Protein AF-0000000086931575 (afdb_homodimer)

Radius of gyration: 35.89 Å; Cα contacts (8 Å, |Δi|>4): 2931; chains: 2; bounding box: 101×107×87 Å

Foldseek 3Di:
DAVDDQVVVLVVCLVVCCPPVVVVVVSVCRCQQAFPQLVVLLVLLLVVVQCCQPPVLVLLVLLLVLLLCQLQVFLQQKFFDDDPNHTAAIATSSLVSLVLSLQLLLLSQQLVPQFREHETQHQFLPVVSVCVVPVPDPVLVVGQVVSVVSVGGYDNDATNHRLCQSVLSNLVSLLSSLVSLLVVLVVVQVCVVLVQKDFDDDPLAQQFPVDRVDHHLFLSLLLNLLSLLLCLLSVLLSVPRNDAPRRHFCLNVLSSLQNLSNSVSNSSSSVSVSVSSVGIDGDSVSRVVVQQQPQLNLLVVQLVQCVVVVPPPSVVVSCVQRPPDRHHLVSQLVVLVPDPDDPVSSVVSNPDGSSNRHPCSSVSSNCSVVSSVVSDDPPSDDDDNDPDPPDPDDDPQLVCQVPDSHVCSHVVVVLQVVLCCQQHLVNLLLQLLVLLLLQLQLLCVDVLSPLRHHDDPVVVVVSVCCNVVVDPVLSVQLVVQCVSHVDNSVSSLVSVLVVCCPPPNVVSPSVCRCPLHTPQLRRLLSLLLSCVCSCVPPVLVLLVVLLVLLLCQLQVFLQQKFFDDDPNHTAAIATSSLVSLVLSLQSLVLSVVLVPQFREHENQHQFLPVVVVCVVPVPDPVLVSRQVSSVVSVGGYDNDATNHDLCQSVLVNLVSLLSSLVSLLVVLVVVQVCVVLVQKDFADDPSHQQTPVDRVDHHLNLSSSLNSLSSSLNSLSVSLSVPRNDADRRHDCSNVSSSSCNSSNSSSNSSSSVSVVVSSVGIDGDSVSRVVVQQQCQLNLLVVQLVLCVVVPPPPSVVVSCVQPPPDRDHLVSVLVVLVPDPDPPVSSVVSNPDGSSRRHPCNSVSSNCSVVSSVVD/DAVDDQVVVLVVCLVVCCPPVVVVVVSVCRCQQAFPQLVVLLVLLLVVVQCCQPPVLVLLVLLLVLLLCQLQVFLQQKFFDDDPNHTAAIATSSLVSLVLSLQLLLLSQQLVPQFREHETQHQFLPVVSVCVVPVPDPVLVVGQVVSVVSVGGYDNDATNHRLCQSLLSNLVSLLSSLVSLLVVLVVVQVCVVLVQKDFDDDPLAQQFPVDRVDHHLFLSLLLNLLSLLLCLLSVLLSVPRNDAPRRHDCLNVLSSLQNLSNSVSNSSSSVSVSVSSVGIDGDSVSRVVVQQQPQLNLLVVQLVQCVVVVPPPSPVVSCVQRPPDRHHLVSQLVVLVPDPDDPVSSVVSNPDGSSNRHPCSSVSSNCSVVSSVVSDDPPSDDDDNDPDPPDPDDDPQLVCQVPDSHVCSHVVVVLQVVLCCQQHLVNLLLQLLVLLLLQLQLLCVDVLSPLRHHDDPVVVVVSVCCSVVVDPVLSVQLVVQCVSHVDNSVSSLVSVLVVCCPPPNVVSPSVCRCPLATPQLRNLLSLLLSCVCSCVPPVLVLLVVLLVLLLCQLQVFLQQKFFDDDPNHTAAIATSSLVSLVLSLQLLVLSVVLVPQFREHERQHQFLPVVVVCVVPVPDPVLVSRQVSSVVSVGGYDNDATNHDLCQSVLVNLVSLLSSLVSLLVVLVVVQVCVVLVQKDFADDPSHQQTPVDRVDHHLNLSSSLNSLSSSLNSLSVSLSVPRNDADRRHDCSNVSSSSCNSSNSSSNSSSSVSVVVSSVGIDGDSVSRVVVQQQCQLNLLVVQLVQCVVVPPPPSVVVSCVQPPPDRDHLVSVLVVLVPDPDPPVSSVVSNPDGSSRRHPCNSVSSNCSVVSSVVD

InterPro domains:
  IPR000362 Fumarate lyase family [PR00149] (513-531)
  IPR000362 Fumarate lyase family [PR00149] (559-577)
  IPR000362 Fumarate lyase family [PR00149] (647-674)
  IPR000362 Fumarate lyase family [PR00149] (690-706)
  IPR004769 Adenylosuccinate lyase [TIGR00928] (2-364)
  IPR004769 Adenylosuccinate lyase [TIGR00928] (408-848)
  IPR008948 L-Aspartase-like [SSF48557] (2-372)
  IPR008948 L-Aspartase-like [SSF48557] (403-843)
  IPR013539 Adenylosuccinate lyase PurB, C-terminal [PF08328] (244-358)
  IPR013539 Adenylosuccinate lyase PurB, C-terminal [PF08328] (727-841)
  IPR020557 Fumarate lyase, conserved site [PS00163] (207-216)
  IPR020557 Fumarate lyase, conserved site [PS00163] (690-699)
  IPR022761 Fumarate lyase, N-terminal [PF00206] (3-229)
  IPR022761 Fumarate lyase, N-terminal [PF00206] (411-711)
  IPR024083 Fumarase/histidase, N-terminal [G3DSA:1.10.275.10] (1-30)
  IPR024083 Fumarase/histidase, N-terminal [G3DSA:1.10.275.10] (383-513)
  IPR047136 Adenylosuccinate lyase PurB, bacteria [NF006764] (2-368)
  IPR047136 Adenylosuccinate lyase PurB, bacteria [NF006764] (399-851)
  IPR047136 Adenylosuccinate lyase PurB, bacteria [PTHR43411] (374-857)

Organism: Prunus avium (NCBI:txid42229)

Solvent-accessible surface area (backbone atoms only — not comparable to full-atom values): 85531 Å² total; per-residue (Å²): 121,47,83,41,72,61,60,51,51,50,51,51,49,43,62,66,37,50,82,40,71,77,50,42,77,48,47,56,56,64,71,54,51,42,34,60,41,28,51,49,40,36,51,50,37,50,50,50,53,48,46,42,64,72,50,48,47,57,52,52,51,50,41,39,48,53,32,36,47,51,1,44,76,28,12,82,41,45,28,68,32,34,45,51,54,35,85,36,54,34,31,17,57,1,27,62,33,21,31,53,23,37,54,45,30,42,32,56,32,53,44,70,68,55,66,51,50,27,41,59,31,19,72,55,28,28,31,36,36,45,37,63,55,42,68,90,57,66,55,73,59,53,31,40,54,53,41,40,70,74,73,33,42,63,51,82,61,36,34,30,36,57,57,38,53,48,56,21,52,40,36,50,32,48,44,54,36,46,38,45,49,40,30,51,33,51,42,51,49,51,36,39,44,72,45,37,35,43,72,66,78,58,89,68,56,51,54,38,86,52,43,50,54,40,77,58,61,53,35,33,29,37,16,43,16,26,35,51,57,13,41,28,45,30,51,49,49,31,61,47,43,39,43,43,62,71,36,25,47,52,29,53,66,49,48,58,50,43,51,43,45,19,54,45,26,40,51,52,16,51,53,26,39,46,54,39,58,75,31,55,38,80,29,61,66,56,34,45,52,54,35,75,66,39,46,55,48,50,48,36,42,53,33,42,39,28,35,68,68,66,41,78,61,36,64,64,56,44,24,69,62,28,40,93,48,89,39,46,70,65,56,53,48,53,51,55,67,70,49,92,63,60,69,63,65,46,52,54,59,64,70,58,41,51,68,70,45,21,49,45,16,42,60,55,4,60,44,29,65,60,56,29,51,68,39,47,67,90,70,79,72,83,69,80,75,78,79,72,75,78,72,79,83,65,61,69,63,59,54,48,22,73,67,37,50,42,44,60,60,25,84,40,25,90,71,36,52,83,42,41,71,33,51,33,72,63,17,48,54,49,33,36,50,43,48,42,52,52,47,42,55,50,45,22,68,38,81,88,41,64,76,36,58,68,68,50,70,65,56,49,49,53,57,47,45,52,61,77,60,62,46,72,64,56,51,51,53,27,50,58,44,14,72,54,31,67,32,67,59,59,16,48,50,52,45,50,42,61,68,38,51,79,40,77,75,52,41,74,40,45,60,46,53,63,56,65,40,29,59,40,32,39,46,40,39,20,53,37,49,27,50,52,49,35,42,62,71,52,46,47,58,54,51,52,50,44,34,50,52,33,40,47,50,1,43,76,28,12,80,43,45,26,65,32,35,47,52,54,34,85,37,58,34,30,16,56,1,26,62,32,22,32,52,20,39,53,45,34,44,32,56,51,52,48,70,65,53,64,53,52,28,38,59,31,22,73,53,25,29,31,40,41,45,41,70,60,41,67,87,58,65,55,71,59,50,30,40,52,54,37,38,71,74,74,33,40,59,48,82,66,38,37,27,35,58,58,40,59,52,54,23,51,42,32,51,35,49,38,52,41,41,38,44,48,38,33,49,30,52,36,50,49,50,36,38,46,72,43,38,33,43,72,67,76,59,92,69,58,55,56,37,89,56,41,55,60,44,78,61,63,53,35,29,29,39,16,38,20,26,32,52,54,12,36,30,43,28,51,45,50,37,60,47,47,42,40,63,48,80,36,30,48,51,28,52,62,46,46,59,66,48,57,40,55,24,53,40,28,37,49,42,16,53,52,28,38,50,54,39,58,75,29,56,39,80,26,60,67,54,32,48,49,55,31,73,66,40,44,58,49,52,50,36,39,53,33,36,38,31,30,76,71,63,45,77,62,33,65,60,56,48,26,68,63,33,43,95,43,91,48,41,68,65,57,53,51,53,52,53,67,69,48,96,60,58,68,66,61,43,52,55,57,70,70,56,42,55,67,68,44,22,48,45,16,42,60,53,5,61,46,32,66,57,58,38,64,72,83,121,48,86,41,72,62,60,52,50,50,53,51,50,42,62,67,37,50,80,40,71,78,50,41,76,49,47,56,54,62,72,55,50,40,32,60,40,30,51,49,39,34,51,51,36,51,50,50,51,47,46,42,63,70,52,48,46,56,52,52,52,50,42,39,49,53,32,36,49,52,1,45,77,29,13,82,41,45,30,67,32,34,45,50,53,36,84,35,53,35,30,19,56,1,27,61,32,19,32,52,22,37,55,45,29,42,33,55,34,53,44,69,67,54,65,51,50,26,40,61,32,20,72,53,29,28,32,38,35,43,36,62,55,42,69,90,55,65,56,72,61,52,32,39,53,53,40,39,71,75,74,33,42,63,50,83,61,36,35,29,36,55,57,39,54,50,56,22,52,41,33,50,33,49,44,54,37,45,39,44,48,38,31,51,34,51,44,51,49,50,36,39,44,71,46,37,36,42,73,68,77,59,88,69,56,51,55,39,86,51,42,50,54,41,77,57,61,54,34,31,29,38,16,42,16,26,34,50,54,14,41,28,44,29,51,49,49,31,62,47,44,38,42,43,64,70,36,25,46,52,30,53,65,49,47,57,50,44,52,43,45,19,54,46,27,41,51,52,16,52,51,25,39,46,55,39,59,74,30,56,39,80,29,62,66,57,34,46,53,54,36,74,65,37,45,55,49,50,48,36,42,54,33,42,39,27,34,69,68,66,41,79,61,37,63,61,56,44,24,68,63,27,40,93,48,88,38,46,71,66,57,52,48,52,52,55,69,70,48,92,61,61,68,64,64,46,50,54,59,65,70,56,42,52,67,68,45,22,48,45,17,41,59,54,5,61,43,29,64,60,55,30,51,68,39,46,67,90,70,77,73,84,68,80,74,77,80,73,72,81,73,78,81,65,61,70,64,59,54,48,22,73,66,37,50,42,42,60,60,25,87,40,24,90,71,37,52,82,42,42,71,34,52,33,73,64,17,49,53,49,32,38,51,43,47,42,52,50,48,42,56,49,45,21,70,38,80,88,41,63,78,36,59,68,68,49,73,66,55,50,48,53,57,47,45,50,60,76,59,63,44,72,65,57,49,51,52,29,51,57,43,14,72,55,31,66,32,67,61,58,16,47,51,52,45,49,41,60,68,38,51,79,39,77,76,53,41,75,40,47,60,44,53,64,56,64,41,29,60,40,31,40,47,40,39,21,53,37,49,28,50,52,50,35,42,63,71,53,45,47,60,53,52,52,50,46,34,49,53,33,39,47,51,2,42,76,29,13,80,42,45,28,64,32,36,47,50,53,34,87,36,58,34,32,17,54,1,28,63,32,24,33,50,20,40,54,47,34,44,34,55,51,53,46,70,65,54,63,54,50,27,38,60,30,22,72,54,28,28,31,40,40,46,40,70,62,41,68,88,58,66,56,73,59,51,31,40,51,54,37,38,72,74,76,32,42,61,49,81,66,36,37,28,35,59,58,40,58,51,55,25,52,43,32,50,35,50,39,50,41,41,38,43,48,36,32,51,30,51,36,51,48,50,35,39,46,71,43,39,33,44,73,66,76,59,90,69,59,55,56,36,89,57,41,55,58,43,76,60,62,53,36,31,29,40,16,39,20,26,32,52,55,12,36,30,43,26,54,45,51,36,60,47,47,40,39,63,47,82,36,29,48,53,29,53,62,47,46,60,66,49,55,40,56,25,54,39,29,38,48,43,15,53,51,27,38,50,54,38,59,73,28,56,38,82,27,61,68,55,32,48,49,55,31,72,68,40,45,59,50,52,50,36,38,52,32,35,38,30,29,75,72,62,46,78,61,33,64,61,56,49,26,67,63,34,42,96,43,90,48,43,68,65,59,53,50,52,52,56,68,68,49,96,61,58,68,67,60,43,54,56,56,69,68,55,41,54,66,68,46,22,48,46,17,42,60,53,5,61,47,34,65,59,56,38,65,70,83

Nearest PDB structures (foldseek):
  2ptq-assembly1_A  TM=9.937E-01  e=7.082E-42  Escherichia coli
  3gzh-assembly1_A  TM=9.821E-01  e=1.639E-41  Escherichia coli O157:H7
  2ptr-assembly1_A-2  TM=9.940E-01  e=3.635E-41  Escherichia coli
  4efc-assembly1_A  TM=9.736E-01  e=1.494E-33  Trypanosoma brucei brucei TREU927
  4efc-assembly1_B  TM=9.748E-01  e=2.179E-33  Trypanosoma brucei brucei TREU927

Secondary structure (DSSP, 8-state):
--S-HHHHHHHHHHHHHTTSHHHHTTGGGTTTT--HHHHHHHHHHHHHHHHIIIIIHHHHHHHHHHHHHHHHHTTT-EEEEEETTEEEEEEEHHHHHHHHHHHHHHHHHHHHHS--EE----SSSS-HHHHHH-TTS-HHHHHHHHHHHTTSEEPSS-SSS---HHHHHHHHHHHHHHHHHHHHHHHHHHHHHTTSEEE---TT--S-SS-TT----HHHHHHHHHHHHHHHHHHHHHHHTT--STTB-THHHHHHTTHHHHHHHHHHHHHHHHHHHHTEEE-HHHHHHHHHT-GGGGHHHHHHHHHHTT-S-HHHHHHHHHTTS---HHHHHHHHHTS---HHHHHHHHH--TTT--TTHHHHHHTHHHHHHHH-----------------SS-HHHHHHHT-SSTTTTTTHHHHGGGHHHHSHHHHHHHHHHHHHHHHHHHTT-TT-TTSPPPPHHHHHHHHHHHHT--HHHHHHHHHHHHHHS-HHHHHHHHHHHHHTTSHHHHTTGGGTTTT--HHHHHHHHHHHHHHHHIIIIIHHHHHHHHHHHHHHHHHTTT-EEEEEETTEEEEEEEHHHHHHHHHHHHHHHHHHHHHSPPEE----SSSS-HHHHHH-TTS-HHHHHHHHHHHTT-EE--S-SSS---HHHHHHHHHHHHHHHHHHHHHHHHHHHHHTTSEEE---TT----SS-TT----HHHHHHHHHHHHHHHHHHHHHHHTT--STTB-THHHHHHTTHHHHHHHHHHHHHHHHHHHHTEEE-HHHHHHHHHT-GGGGHHHHHHHHHHTT-SSHHHHHHHHHTTS---HHHHHHHHHHS---HHHHHHHHH--TTT--TTHHHHHHTHHHHHHH-/--S-HHHHHHHHHHHHHTTSHHHHTTGGGTTTT--HHHHHHHHHHHHHHHHIIIIIHHHHHHHHHHHHHHHHHTTT-EEEEEETTEEEEEEEHHHHHHHHHHHHHHHHHHHHHS--EE----SSSS-HHHHHH-TTS-HHHHHHHHHHHTTSEEPSS-SSS---HHHHHHHHHHHHHHHHHHHHHHHHHHHHHTTSEEE---TT--S-SS-TT----HHHHHHHHHHHHHHHHHHHHHHHTT--STTB-THHHHHHTTHHHHHHHHHHHHHHHHHHHHTEEE-HHHHHHHHHT-GGGGHHHHHHHHHHTT-S-HHHHHHHHHTTS---HHHHHHHHHTS---HHHHHHHHH--TTT--TTHHHHHHTHHHHHHHH-----------------SS-HHHHHHHT-SSTTTTTTHHHHGGGHHHHSHHHHHHHHHHHHHHHHHHHTT-TT-TTSPPPPHHHHHHHHHHHHT--HHHHHHHHHHHHHHS-HHHHHHHHHHHHTTTSHHHHTTGGGTTTT--HHHHHHHHHHHHHHHHIIIIIHHHHHHHHHHHHHHHHHTTT-EEEEEETTEEEEEEEHHHHHHHHHHHHHHHHHHHHHSPPEE----SSSS-HHHHHH-TTS-HHHHHHHHHHHTT-EE--S-SSS---HHHHHHHHHHHHHHHHHHHHHHHHHHHHHTTSEEE---TT----SS-TT----HHHHHHHHHHHHHHHHHHHHHHHTT--STTB-THHHHHHTTHHHHHHHHHHHHHHHHHHHHTEEE-HHHHHHHHHT-GGGGHHHHHHHHHHTT-SSHHHHHHHHHTTS---HHHHHHHHHHS---HHHHHHHHH--TTT--TTHHHHHHTHHHHHHH-

Structure (mmCIF, N/CA/C/O backbone):
data_AF-0000000086931575-model_v1
#
loop_
_entity.id
_entity.type
_entity.pdbx_description
1 polymer 'Adenylosuccinate lyase'
#
loop_
_atom_site.group_PDB
_atom_site.id
_atom_site.type_symbol
_atom_site.label_atom_id
_atom_site.label_alt_id
_atom_site.label_comp_id
_atom_site.label_asym_id
_atom_site.label_entity_id
_atom_site.label_seq_id
_atom_site.pdbx_PDB_ins_code
_atom_site.Cartn_x
_atom_site.Cartn_y
_atom_site.Cartn_z
_atom_site.occupancy
_atom_site.B_iso_or_equiv
_atom_site.auth_seq_id
_atom_site.auth_comp_id
_atom_site.auth_asym_id
_atom_site.auth_atom_id
_atom_site.pdbx_PDB_model_num
ATOM 1 N N . MET A 1 1 ? 25.766 -28.453 7.277 1 50.91 1 MET A N 1
ATOM 2 C CA . MET A 1 1 ? 25.875 -29.844 6.855 1 50.91 1 MET A CA 1
ATOM 3 C C . MET A 1 1 ? 24.578 -30.344 6.242 1 50.91 1 MET A C 1
ATOM 5 O O . MET A 1 1 ? 24.562 -30.922 5.164 1 50.91 1 MET A O 1
ATOM 9 N N . THR A 1 2 ? 23.438 -30.031 7.027 1 69.75 2 THR A N 1
ATOM 10 C CA . THR A 1 2 ? 22.156 -30.562 6.586 1 69.75 2 THR A CA 1
ATOM 11 C C . THR A 1 2 ? 21.469 -29.578 5.641 1 69.75 2 THR A C 1
ATOM 13 O O . THR A 1 2 ? 20.625 -29.969 4.824 1 69.75 2 THR A O 1
ATOM 16 N N . ASN A 1 3 ? 21.891 -28.266 5.738 1 68.25 3 ASN A N 1
ATOM 17 C CA . ASN A 1 3 ? 21.172 -27.188 5.059 1 68.25 3 ASN A CA 1
ATOM 18 C C . ASN A 1 3 ? 19.672 -27.234 5.332 1 68.25 3 ASN A C 1
ATOM 20 O O . ASN A 1 3 ? 18.875 -27.047 4.418 1 68.25 3 ASN A O 1
ATOM 24 N N . HIS A 1 4 ? 19.359 -27.688 6.547 1 80.56 4 HIS A N 1
ATOM 25 C CA . HIS A 1 4 ? 17.984 -27.828 7.02 1 80.56 4 HIS A CA 1
ATOM 26 C C . HIS A 1 4 ? 17.891 -27.531 8.508 1 80.56 4 HIS A C 1
ATOM 28 O O . HIS A 1 4 ? 18.328 -28.344 9.336 1 80.56 4 HIS A O 1
ATOM 34 N N . ASP A 1 5 ? 17.234 -26.547 8.875 1 83.62 5 ASP A N 1
ATOM 35 C CA . ASP A 1 5 ? 17.266 -26.016 10.227 1 83.62 5 ASP A CA 1
ATOM 36 C C . ASP A 1 5 ? 16.578 -26.938 11.211 1 83.62 5 ASP A C 1
ATOM 38 O O . ASP A 1 5 ? 17.109 -27.234 12.289 1 83.62 5 ASP A O 1
ATOM 42 N N . VAL A 1 6 ? 15.406 -27.531 10.898 1 86.81 6 VAL A N 1
ATOM 43 C CA . VAL A 1 6 ? 14.641 -28.359 11.82 1 86.81 6 VAL A CA 1
ATOM 44 C C . VAL A 1 6 ? 15.359 -29.703 12.023 1 86.81 6 VAL A C 1
ATOM 46 O O . VAL A 1 6 ? 15.414 -30.203 13.148 1 86.81 6 VAL A O 1
ATOM 49 N N . LYS A 1 7 ? 15.906 -30.234 10.992 1 85 7 LYS A N 1
ATOM 50 C CA . LYS A 1 7 ? 16.656 -31.484 11.109 1 85 7 LYS A CA 1
ATOM 51 C C . LYS A 1 7 ? 17.906 -31.297 11.961 1 85 7 LYS A C 1
ATOM 53 O O . LYS A 1 7 ? 18.328 -32.219 12.672 1 85 7 LYS A O 1
ATOM 58 N N . ALA A 1 8 ? 18.547 -30.109 11.812 1 87.25 8 ALA A N 1
ATOM 59 C CA . ALA A 1 8 ? 19.703 -29.812 12.648 1 87.25 8 ALA A CA 1
ATOM 60 C C . ALA A 1 8 ? 19.328 -29.859 14.133 1 87.25 8 ALA A C 1
ATOM 62 O O . ALA A 1 8 ? 20.109 -30.328 14.961 1 87.25 8 ALA A O 1
ATOM 63 N N . VAL A 1 9 ? 18.188 -29.391 14.469 1 89.69 9 VAL A N 1
ATOM 64 C CA . VAL A 1 9 ? 17.703 -29.391 15.844 1 89.69 9 VAL A CA 1
ATOM 65 C C . VAL A 1 9 ? 17.438 -30.828 16.297 1 89.69 9 VAL A C 1
ATOM 67 O O . VAL A 1 9 ? 17.766 -31.203 17.422 1 89.69 9 VAL A O 1
ATOM 70 N N . GLU A 1 10 ? 16.797 -31.641 15.414 1 87.12 10 GLU A N 1
ATOM 71 C CA . GLU A 1 10 ? 16.578 -33.062 15.711 1 87.12 10 GLU A CA 1
ATOM 72 C C . GLU A 1 10 ? 17.875 -33.75 16.031 1 87.12 10 GLU A C 1
ATOM 74 O O . GLU A 1 10 ? 17.969 -34.5 17.031 1 87.12 10 GLU A O 1
ATOM 79 N N . TYR A 1 11 ? 18.875 -33.594 15.164 1 87.25 11 TYR A N 1
ATOM 80 C CA . TYR A 1 11 ? 20.156 -34.219 15.359 1 87.25 11 TYR A CA 1
ATOM 81 C C . TYR A 1 11 ? 20.797 -33.781 16.672 1 87.25 11 TYR A C 1
ATOM 83 O O . TYR A 1 11 ? 21.391 -34.594 17.391 1 87.25 11 TYR A O 1
ATOM 91 N N . PHE A 1 12 ? 20.734 -32.5 16.922 1 91.81 12 PHE A N 1
ATOM 92 C CA . PHE A 1 12 ? 21.281 -31.938 18.156 1 91.81 12 PHE A CA 1
ATOM 93 C C . PHE A 1 12 ? 20.625 -32.594 19.375 1 91.81 12 PHE A C 1
ATOM 95 O O . PHE A 1 12 ? 21.312 -33 20.297 1 91.81 12 PHE A O 1
ATOM 102 N N . LEU A 1 13 ? 19.297 -32.75 19.344 1 90.88 13 LEU A N 1
ATOM 103 C CA . LEU A 1 13 ? 18.562 -33.344 20.469 1 90.88 13 LEU A CA 1
ATOM 104 C C . LEU A 1 13 ? 18.875 -34.812 20.625 1 90.88 13 LEU A C 1
ATOM 106 O O . LEU A 1 13 ? 19.016 -35.312 21.75 1 90.88 13 LEU A O 1
ATOM 110 N N . LYS A 1 14 ? 18.953 -35.531 19.5 1 88.31 14 LYS A N 1
ATOM 111 C CA . LYS A 1 14 ? 19.312 -36.938 19.547 1 88.31 14 LYS A CA 1
ATOM 112 C C . LYS A 1 14 ? 20.688 -37.125 20.156 1 88.31 14 LYS A C 1
ATOM 114 O O . LYS A 1 14 ? 20.906 -38.062 20.953 1 88.31 14 LYS A O 1
ATOM 119 N N . GLN A 1 15 ? 21.594 -36.312 19.75 1 90.88 15 GLN A N 1
ATOM 120 C CA . GLN A 1 15 ? 22.953 -36.375 20.281 1 90.88 15 GLN A CA 1
ATOM 121 C C . GLN A 1 15 ? 22.984 -36.094 21.766 1 90.88 15 GLN A C 1
ATOM 123 O O . GLN A 1 15 ? 23.641 -36.781 22.547 1 90.88 15 GLN A O 1
ATOM 128 N N . LYS A 1 16 ? 22.297 -35.094 22.125 1 92.31 16 LYS A N 1
ATOM 129 C CA . LYS A 1 16 ? 22.281 -34.656 23.516 1 92.31 16 LYS A CA 1
ATOM 130 C C . LYS A 1 16 ? 21.594 -35.688 24.422 1 92.31 16 LYS A C 1
ATOM 132 O O . LYS A 1 16 ? 21.953 -35.844 25.578 1 92.31 16 LYS A O 1
ATOM 137 N N . CYS A 1 17 ? 20.609 -36.375 23.844 1 91.06 17 CYS A N 1
ATOM 138 C CA . CYS A 1 17 ? 19.766 -37.219 24.672 1 91.06 17 CYS A CA 1
ATOM 139 C C . CYS A 1 17 ? 20.266 -38.656 24.656 1 91.06 17 CYS A C 1
ATOM 141 O O . CYS A 1 17 ? 19.75 -39.5 25.375 1 91.06 17 CYS A O 1
ATOM 143 N N . ARG A 1 18 ? 21.25 -38.938 23.922 1 89.31 18 ARG A N 1
ATOM 144 C CA . ARG A 1 18 ? 21.797 -40.281 23.797 1 89.31 18 ARG A CA 1
ATOM 145 C C . ARG A 1 18 ? 22.344 -40.781 25.125 1 89.31 18 ARG A C 1
ATOM 147 O O . ARG A 1 18 ? 22.391 -41.969 25.375 1 89.31 18 ARG A O 1
ATOM 154 N N . SER A 1 19 ? 22.797 -39.906 25.984 1 90.19 19 SER A N 1
ATOM 155 C CA . SER A 1 19 ? 23.438 -40.25 27.234 1 90.19 19 SER A CA 1
ATOM 156 C C . SER A 1 19 ? 22.422 -40.656 28.297 1 90.19 19 SER A C 1
ATOM 158 O O . SER A 1 19 ? 22.766 -41.312 29.297 1 90.19 19 SER A O 1
ATOM 160 N N . HIS A 1 20 ? 21.172 -40.312 28.016 1 91.88 20 HIS A N 1
ATOM 161 C CA . HIS A 1 20 ? 20.125 -40.656 28.953 1 91.88 20 HIS A CA 1
ATOM 162 C C . HIS A 1 20 ? 19.516 -42.031 28.609 1 91.88 20 HIS A C 1
ATOM 164 O O . HIS A 1 20 ? 18.859 -42.156 27.578 1 91.88 20 HIS A O 1
ATOM 170 N N . PRO A 1 21 ? 19.609 -42.969 29.422 1 90.06 21 PRO A N 1
ATOM 171 C CA . PRO A 1 21 ? 19.297 -44.344 29.078 1 90.06 21 PRO A CA 1
ATOM 172 C C . PRO A 1 21 ? 17.859 -44.531 28.641 1 90.06 21 PRO A C 1
ATOM 174 O O . PRO A 1 21 ? 17.578 -45.281 27.688 1 90.06 21 PRO A O 1
ATOM 177 N N . GLU A 1 22 ? 16.922 -43.906 29.281 1 90.69 22 GLU A N 1
ATOM 178 C CA . GLU A 1 22 ? 15.516 -44.094 28.938 1 90.69 22 GLU A CA 1
ATOM 179 C C . GLU A 1 22 ? 15.188 -43.438 27.609 1 90.69 22 GLU A C 1
ATOM 181 O O . GLU A 1 22 ? 14.422 -43.969 26.797 1 90.69 22 GLU A O 1
ATOM 186 N N . ILE A 1 23 ? 15.734 -42.344 27.297 1 90.75 23 ILE A N 1
ATOM 187 C CA . ILE A 1 23 ? 15.461 -41.594 26.078 1 90.75 23 ILE A CA 1
ATOM 188 C C . ILE A 1 23 ? 16.219 -42.25 24.906 1 90.75 23 ILE A C 1
ATOM 190 O O . ILE A 1 23 ? 15.734 -42.25 23.781 1 90.75 23 ILE A O 1
ATOM 194 N N . ALA A 1 24 ? 17.297 -42.719 25.25 1 87.88 24 ALA A N 1
ATOM 195 C CA . ALA A 1 24 ? 18.156 -43.375 24.25 1 87.88 24 ALA A CA 1
ATOM 196 C C . ALA A 1 24 ? 17.422 -44.5 23.531 1 87.88 24 ALA A C 1
ATOM 198 O O . ALA A 1 24 ? 17.656 -44.75 22.359 1 87.88 24 ALA A O 1
ATOM 199 N N . LYS A 1 25 ? 16.453 -45.031 24.266 1 85.88 25 LYS A N 1
ATOM 200 C CA . LYS A 1 25 ? 15.719 -46.156 23.719 1 85.88 25 LYS A CA 1
ATOM 201 C C . LYS A 1 25 ? 14.703 -45.719 22.688 1 85.88 25 LYS A C 1
ATOM 203 O O . LYS A 1 25 ? 14.227 -46.5 21.875 1 85.88 25 LYS A O 1
ATOM 208 N N . VAL A 1 26 ? 14.453 -44.406 22.75 1 87.56 26 VAL A N 1
ATOM 209 C CA . VAL A 1 26 ? 13.367 -43.938 21.891 1 87.56 26 VAL A CA 1
ATOM 210 C C . VAL A 1 26 ? 13.836 -42.75 21.078 1 87.56 26 VAL A C 1
ATOM 212 O O . VAL A 1 26 ? 13.055 -41.844 20.781 1 87.56 26 VAL A O 1
ATOM 215 N N . LEU A 1 27 ? 15.055 -42.656 20.734 1 86.12 27 LEU A N 1
ATOM 216 C CA . LEU A 1 27 ? 15.625 -41.531 20.031 1 86.12 27 LEU A CA 1
ATOM 217 C C . LEU A 1 27 ? 14.969 -41.344 18.672 1 86.12 27 LEU A C 1
ATOM 219 O O . LEU A 1 27 ? 14.828 -40.188 18.203 1 86.12 27 LEU A O 1
ATOM 223 N N . GLU A 1 28 ? 14.492 -42.406 18.094 1 86.31 28 GLU A N 1
ATOM 224 C CA . GLU A 1 28 ? 13.953 -42.344 16.75 1 86.31 28 GLU A CA 1
ATOM 225 C C . GLU A 1 28 ? 12.555 -41.75 16.734 1 86.31 28 GLU A C 1
ATOM 227 O O . GLU A 1 28 ? 12.023 -41.375 15.68 1 86.31 28 GLU A O 1
ATOM 232 N N . PHE A 1 29 ? 12.078 -41.438 17.844 1 89.44 29 PHE A N 1
ATOM 233 C CA . PHE A 1 29 ? 10.758 -40.812 17.938 1 89.44 29 PHE A CA 1
ATOM 234 C C . PHE A 1 29 ? 10.859 -39.312 17.875 1 89.44 29 PHE A C 1
ATOM 236 O O . PHE A 1 29 ? 9.852 -38.625 17.719 1 89.44 29 PHE A O 1
ATOM 243 N N . PHE A 1 30 ? 12.086 -38.812 17.969 1 89.69 30 PHE A N 1
ATOM 244 C CA . PHE A 1 30 ? 12.242 -37.406 17.609 1 89.69 30 PHE A CA 1
ATOM 245 C C . PHE A 1 30 ? 11.812 -37.156 16.172 1 89.69 30 PHE A C 1
ATOM 247 O O . PHE A 1 30 ? 12.305 -37.812 15.25 1 89.69 30 PHE A O 1
ATOM 254 N N . HIS A 1 31 ? 10.875 -36.188 15.984 1 89.69 31 HIS A N 1
ATOM 255 C CA . HIS A 1 31 ? 10.367 -35.844 14.664 1 89.69 31 HIS A CA 1
ATOM 256 C C . HIS A 1 31 ? 9.539 -36.969 14.07 1 89.69 31 HIS A C 1
ATOM 258 O O . HIS A 1 31 ? 9.406 -37.094 12.852 1 89.69 31 HIS A O 1
ATOM 264 N N . PHE A 1 32 ? 8.992 -37.75 14.977 1 91.12 32 PHE A N 1
ATOM 265 C CA . PHE A 1 32 ? 8.195 -38.906 14.562 1 91.12 32 PHE A CA 1
ATOM 266 C C . PHE A 1 32 ? 6.922 -38.469 13.852 1 91.12 32 PHE A C 1
ATOM 268 O O . PHE A 1 32 ? 6.129 -37.688 14.422 1 91.12 32 PHE A O 1
ATOM 275 N N . ALA A 1 33 ? 6.656 -38.875 12.695 1 91.94 33 ALA A N 1
ATOM 276 C CA . ALA A 1 33 ? 5.473 -38.656 11.867 1 91.94 33 ALA A CA 1
ATOM 277 C C . ALA A 1 33 ? 5.199 -37.188 11.68 1 91.94 33 ALA A C 1
ATOM 279 O O . ALA A 1 33 ? 4.043 -36.75 11.586 1 91.94 33 ALA A O 1
ATOM 280 N N . CYS A 1 34 ? 6.18 -36.438 11.805 1 90.06 34 CYS A N 1
ATOM 281 C CA . CYS A 1 34 ? 6.004 -35 11.641 1 90.06 34 CYS A CA 1
ATOM 282 C C . CYS A 1 34 ? 6.918 -34.469 10.547 1 90.06 34 CYS A C 1
ATOM 284 O O . CYS A 1 34 ? 7.883 -35.125 10.164 1 90.06 34 CYS A O 1
ATOM 286 N N . THR A 1 35 ? 6.508 -33.375 9.938 1 91 35 THR A N 1
ATOM 287 C CA . THR A 1 35 ? 7.355 -32.656 9.016 1 91 35 THR A CA 1
ATOM 288 C C . THR A 1 35 ? 7.922 -31.391 9.695 1 91 35 THR A C 1
ATOM 290 O O . THR A 1 35 ? 7.543 -31.078 10.82 1 91 35 THR A O 1
ATOM 293 N N . SER A 1 36 ? 8.859 -30.719 9 1 91.5 36 SER A N 1
ATOM 294 C CA . SER A 1 36 ? 9.445 -29.484 9.523 1 91.5 36 SER A CA 1
ATOM 295 C C . SER A 1 36 ? 8.367 -28.453 9.82 1 91.5 36 SER A C 1
ATOM 297 O O . SER A 1 36 ? 8.508 -27.656 10.742 1 91.5 36 SER A O 1
ATOM 299 N N . GLU A 1 37 ? 7.25 -28.5 9.086 1 93.5 37 GLU A N 1
ATOM 300 C CA . GLU A 1 37 ? 6.242 -27.453 9.227 1 93.5 37 GLU A CA 1
ATOM 301 C C . GLU A 1 37 ? 5.309 -27.734 10.398 1 93.5 37 GLU A C 1
ATOM 303 O O . GLU A 1 37 ? 4.613 -26.844 10.875 1 93.5 37 GLU A O 1
ATOM 308 N N . ASP A 1 38 ? 5.277 -28.953 10.867 1 95.19 38 ASP A N 1
ATOM 309 C CA . ASP A 1 38 ? 4.594 -29.203 12.133 1 95.19 38 ASP A CA 1
ATOM 310 C C . ASP A 1 38 ? 5.305 -28.516 13.289 1 95.19 38 ASP A C 1
ATOM 312 O O . ASP A 1 38 ? 4.66 -28.062 14.242 1 95.19 38 ASP A O 1
ATOM 316 N N . ILE A 1 39 ? 6.602 -28.484 13.164 1 94.88 39 ILE A N 1
ATOM 317 C CA . ILE A 1 39 ? 7.422 -27.875 14.211 1 94.88 39 ILE A CA 1
ATOM 318 C C . ILE A 1 39 ? 7.469 -26.359 14.023 1 94.88 39 ILE A C 1
ATOM 320 O O . ILE A 1 39 ? 7.234 -25.609 14.969 1 94.88 39 ILE A O 1
ATOM 324 N N . ASN A 1 40 ? 7.75 -25.922 12.812 1 94.94 40 ASN A N 1
ATOM 325 C CA . ASN A 1 40 ? 7.949 -24.5 12.531 1 94.94 40 ASN A CA 1
ATOM 326 C C . ASN A 1 40 ? 6.688 -23.688 12.805 1 94.94 40 ASN A C 1
ATOM 328 O O . ASN A 1 40 ? 6.762 -22.594 13.359 1 94.94 40 ASN A O 1
ATOM 332 N N . ASN A 1 41 ? 5.559 -24.172 12.398 1 95.5 41 ASN A N 1
ATOM 333 C CA . ASN A 1 41 ? 4.324 -23.422 12.586 1 95.5 41 ASN A CA 1
ATOM 334 C C . ASN A 1 41 ? 4.008 -23.234 14.07 1 95.5 41 ASN A C 1
ATOM 336 O O . ASN A 1 41 ? 3.531 -22.172 14.477 1 95.5 41 ASN A O 1
ATOM 340 N N . LEU A 1 42 ? 4.25 -24.266 14.805 1 96.69 42 LEU A N 1
ATOM 341 C CA . LEU A 1 42 ? 4.031 -24.156 16.25 1 96.69 42 LEU A CA 1
ATOM 342 C C . LEU A 1 42 ? 5.059 -23.219 16.875 1 96.69 42 LEU A C 1
ATOM 344 O O . LEU A 1 42 ? 4.727 -22.438 17.766 1 96.69 42 LEU A O 1
ATOM 348 N N . ALA A 1 43 ? 6.305 -23.359 16.453 1 96.19 43 ALA A N 1
ATOM 349 C CA . ALA A 1 43 ? 7.34 -22.469 16.953 1 96.19 43 ALA A CA 1
ATOM 350 C C . ALA A 1 43 ? 6.977 -21 16.672 1 96.19 43 ALA A C 1
ATOM 352 O O . ALA A 1 43 ? 7.109 -20.156 17.547 1 96.19 43 ALA A O 1
ATOM 353 N N . HIS A 1 44 ? 6.551 -20.719 15.477 1 96.19 44 HIS A N 1
ATOM 354 C CA . HIS A 1 44 ? 6.16 -19.359 15.102 1 96.19 44 HIS A CA 1
ATOM 355 C C . HIS A 1 44 ? 4.969 -18.875 15.93 1 96.19 44 HIS A C 1
ATOM 357 O O . HIS A 1 44 ? 4.906 -17.719 16.312 1 96.19 44 HIS A O 1
ATOM 363 N N . ALA A 1 45 ? 3.98 -19.75 16.125 1 97.38 45 ALA A N 1
ATOM 364 C CA . ALA A 1 45 ? 2.818 -19.406 16.938 1 97.38 45 ALA A CA 1
ATOM 365 C C . ALA A 1 45 ? 3.236 -19.016 18.359 1 97.38 45 ALA A C 1
ATOM 367 O O . ALA A 1 45 ? 2.75 -18.031 18.906 1 97.38 45 ALA A O 1
ATOM 368 N N . LEU A 1 46 ? 4.094 -19.812 18.938 1 97.25 46 LEU A N 1
ATOM 369 C CA . LEU A 1 46 ? 4.559 -19.562 20.297 1 97.25 46 LEU A CA 1
ATOM 370 C C . LEU A 1 46 ? 5.391 -18.297 20.359 1 97.25 46 LEU A C 1
ATOM 372 O O . LEU A 1 46 ? 5.273 -17.516 21.312 1 97.25 46 LEU A O 1
ATOM 376 N N . MET A 1 47 ? 6.277 -18.109 19.359 1 96.12 47 MET A N 1
ATOM 377 C CA . MET A 1 47 ? 7.055 -16.891 19.281 1 96.12 47 MET A CA 1
ATOM 378 C C . MET A 1 47 ? 6.141 -15.664 19.266 1 96.12 47 MET A C 1
ATOM 380 O O . MET A 1 47 ? 6.371 -14.695 20 1 96.12 47 MET A O 1
ATOM 384 N N . LEU A 1 48 ? 5.133 -15.711 18.406 1 96.44 48 LEU A N 1
ATOM 385 C CA . LEU A 1 48 ? 4.211 -14.594 18.25 1 96.44 48 LEU A CA 1
ATOM 386 C C . LEU A 1 48 ? 3.432 -14.352 19.547 1 96.44 48 LEU A C 1
ATOM 388 O O . LEU A 1 48 ? 3.297 -13.211 19.984 1 96.44 48 LEU A O 1
ATOM 392 N N . LYS A 1 49 ? 2.896 -15.422 20.078 1 96.94 49 LYS A N 1
ATOM 393 C CA . LYS A 1 49 ? 2.146 -15.336 21.328 1 96.94 49 LYS A CA 1
ATOM 394 C C . LYS A 1 49 ? 2.98 -14.68 22.438 1 96.94 49 LYS A C 1
ATOM 396 O O . LYS A 1 49 ? 2.523 -13.742 23.094 1 96.94 49 LYS A O 1
ATOM 401 N N . ASP A 1 50 ? 4.215 -15.125 22.609 1 96.56 50 ASP A N 1
ATOM 402 C CA . ASP A 1 50 ? 5.078 -14.633 23.672 1 96.56 50 ASP A CA 1
ATOM 403 C C . ASP A 1 50 ? 5.516 -13.195 23.406 1 96.56 50 ASP A C 1
ATOM 405 O O . ASP A 1 50 ? 5.57 -12.375 24.312 1 96.56 50 ASP A O 1
ATOM 409 N N . ALA A 1 51 ? 5.844 -12.891 22.156 1 96.56 51 ALA A N 1
ATOM 410 C CA . ALA A 1 51 ? 6.25 -11.531 21.812 1 96.56 51 ALA A CA 1
ATOM 411 C C . ALA A 1 51 ? 5.121 -10.539 22.078 1 96.56 51 ALA A C 1
ATOM 413 O O . ALA A 1 51 ? 5.359 -9.445 22.609 1 96.56 51 ALA A O 1
ATOM 414 N N . ILE A 1 52 ? 3.891 -10.898 21.703 1 97.31 52 ILE A N 1
ATOM 415 C CA . ILE A 1 52 ? 2.744 -10 21.844 1 97.31 52 ILE A CA 1
ATOM 416 C C . ILE A 1 52 ? 2.404 -9.828 23.328 1 97.31 52 ILE A C 1
ATOM 418 O O . ILE A 1 52 ? 2.279 -8.695 23.797 1 97.31 52 ILE A O 1
ATOM 422 N N . ASN A 1 53 ? 2.334 -10.906 24.062 1 96.75 53 ASN A N 1
ATOM 423 C CA . ASN A 1 53 ? 1.852 -10.883 25.438 1 96.75 53 ASN A CA 1
ATOM 424 C C . ASN A 1 53 ? 2.902 -10.32 26.391 1 96.75 53 ASN A C 1
ATOM 426 O O . ASN A 1 53 ? 2.57 -9.586 27.328 1 96.75 53 ASN A O 1
ATOM 430 N N . ASN A 1 54 ? 4.133 -10.633 26.125 1 96.5 54 ASN A N 1
ATOM 431 C CA . ASN A 1 54 ? 5.156 -10.344 27.141 1 96.5 54 ASN A CA 1
ATOM 432 C C . ASN A 1 54 ? 5.926 -9.07 26.797 1 96.5 54 ASN A C 1
ATOM 434 O O . ASN A 1 54 ? 6.566 -8.477 27.672 1 96.5 54 ASN A O 1
ATOM 438 N N . VAL A 1 55 ? 5.836 -8.656 25.578 1 97.06 55 VAL A N 1
ATOM 439 C CA . VAL A 1 55 ? 6.652 -7.5 25.219 1 97.06 55 VAL A CA 1
ATOM 440 C C . VAL A 1 55 ? 5.758 -6.379 24.688 1 97.06 55 VAL A C 1
ATOM 442 O O . VAL A 1 55 ? 5.801 -5.258 25.203 1 97.06 55 VAL A O 1
ATOM 445 N N . ILE A 1 56 ? 4.922 -6.621 23.766 1 97.94 56 ILE A N 1
ATOM 446 C CA . ILE A 1 56 ? 4.234 -5.559 23.047 1 97.94 56 ILE A CA 1
ATOM 447 C C . ILE A 1 56 ? 3.062 -5.039 23.875 1 97.94 56 ILE A C 1
ATOM 449 O O . ILE A 1 56 ? 2.893 -3.83 24.031 1 97.94 56 ILE A O 1
ATOM 453 N N . PHE A 1 57 ? 2.213 -5.945 24.453 1 97.69 57 PHE A N 1
ATOM 454 C CA . PHE A 1 57 ? 1.019 -5.547 25.188 1 97.69 57 PHE A CA 1
ATOM 455 C C . PHE A 1 57 ? 1.38 -4.648 26.359 1 97.69 57 PHE A C 1
ATOM 457 O O . PHE A 1 57 ? 0.75 -3.609 26.578 1 97.69 57 PHE A O 1
ATOM 464 N N . PRO A 1 58 ? 2.449 -4.938 27.125 1 97.81 58 PRO A N 1
ATOM 465 C CA . PRO A 1 58 ? 2.795 -4.039 28.219 1 97.81 58 PRO A CA 1
ATOM 466 C C . PRO A 1 58 ? 3.104 -2.619 27.75 1 97.81 58 PRO A C 1
ATOM 468 O O . PRO A 1 58 ? 2.682 -1.65 28.391 1 97.81 58 PRO A O 1
ATOM 471 N N . VAL A 1 59 ? 3.801 -2.488 26.672 1 98.44 59 VAL A N 1
ATOM 472 C CA . VAL A 1 59 ? 4.16 -1.166 26.172 1 98.44 59 VAL A CA 1
ATOM 473 C C . VAL A 1 59 ? 2.916 -0.468 25.625 1 98.44 59 VAL A C 1
ATOM 475 O O . VAL A 1 59 ? 2.752 0.743 25.781 1 98.44 59 VAL A O 1
ATOM 478 N N . MET A 1 60 ? 2.025 -1.209 24.938 1 98.25 60 MET A N 1
ATOM 479 C CA . MET A 1 60 ? 0.754 -0.657 24.484 1 98.25 60 MET A CA 1
ATOM 480 C C . MET A 1 60 ? -0.069 -0.14 25.656 1 98.25 60 MET A C 1
ATOM 482 O O . MET A 1 60 ? -0.667 0.934 25.578 1 98.25 60 MET A O 1
ATOM 486 N N . ASP A 1 61 ? -0.107 -0.917 26.734 1 98 61 ASP A N 1
ATOM 487 C CA . ASP A 1 61 ? -0.869 -0.538 27.922 1 98 61 ASP A CA 1
ATOM 488 C C . ASP A 1 61 ? -0.292 0.721 28.562 1 98 61 ASP A C 1
ATOM 490 O O . ASP A 1 61 ? -1.039 1.604 28.984 1 98 61 ASP A O 1
ATOM 494 N N . ASP A 1 62 ? 1.062 0.804 28.609 1 98.38 62 ASP A N 1
ATOM 495 C CA . ASP A 1 62 ? 1.7 2.014 29.109 1 98.38 62 ASP A CA 1
ATOM 496 C C . ASP A 1 62 ? 1.331 3.229 28.266 1 98.38 62 ASP A C 1
ATOM 498 O O . ASP A 1 62 ? 1.098 4.316 28.797 1 98.38 62 ASP A O 1
ATOM 502 N N . LEU A 1 63 ? 1.349 3.029 27.016 1 98.56 63 LEU A N 1
ATOM 503 C CA . LEU A 1 63 ? 1.033 4.102 26.078 1 98.56 63 LEU A CA 1
ATOM 504 C C . LEU A 1 63 ? -0.403 4.582 26.266 1 98.56 63 LEU A C 1
ATOM 506 O O . LEU A 1 63 ? -0.654 5.785 26.344 1 98.56 63 LEU A O 1
ATOM 510 N N . ILE A 1 64 ? -1.371 3.635 26.297 1 98.5 64 ILE A N 1
ATOM 511 C CA . ILE A 1 64 ? -2.781 3.957 26.484 1 98.5 64 ILE A CA 1
ATOM 512 C C . ILE A 1 64 ? -2.982 4.668 27.828 1 98.5 64 ILE A C 1
ATOM 514 O O . ILE A 1 64 ? -3.719 5.656 27.906 1 98.5 64 ILE A O 1
ATOM 518 N N . GLU A 1 65 ? -2.291 4.191 28.828 1 98.25 65 GLU A N 1
ATOM 519 C CA . GLU A 1 65 ? -2.383 4.812 30.156 1 98.25 65 GLU A CA 1
ATOM 520 C C . GLU A 1 65 ? -1.838 6.238 30.125 1 98.25 65 GLU A C 1
ATOM 522 O O . GLU A 1 65 ? -2.426 7.145 30.734 1 98.25 65 GLU A O 1
ATOM 527 N N . ALA A 1 66 ? -0.707 6.414 29.484 1 98.75 66 ALA A N 1
ATOM 528 C CA . ALA A 1 66 ? -0.124 7.746 29.391 1 98.75 66 ALA A CA 1
ATOM 529 C C . ALA A 1 66 ? -1.088 8.711 28.703 1 98.75 66 ALA A C 1
ATOM 531 O O . ALA A 1 66 ? -1.188 9.883 29.094 1 98.75 66 ALA A O 1
ATOM 532 N N . ILE A 1 67 ? -1.8 8.312 27.734 1 98.81 67 ILE A N 1
ATOM 533 C CA . ILE A 1 67 ? -2.738 9.164 27 1 98.81 67 ILE A CA 1
ATOM 534 C C . ILE A 1 67 ? -3.982 9.398 27.859 1 98.81 67 ILE A C 1
ATOM 536 O O . ILE A 1 67 ? -4.559 10.492 27.828 1 98.81 67 ILE A O 1
ATOM 540 N N . CYS A 1 68 ? -4.441 8.367 28.609 1 98.62 68 CYS A N 1
ATOM 541 C CA . CYS A 1 68 ? -5.512 8.57 29.578 1 98.62 68 CYS A CA 1
ATOM 542 C C . CYS A 1 68 ? -5.145 9.656 30.578 1 98.62 68 CYS A C 1
ATOM 544 O O . CYS A 1 68 ? -5.969 10.516 30.891 1 98.62 68 CYS A O 1
ATOM 546 N N . ASP A 1 69 ? -3.928 9.602 31.062 1 98.62 69 ASP A N 1
ATOM 547 C CA . ASP A 1 69 ? -3.471 10.617 32 1 98.62 69 ASP A CA 1
ATOM 548 C C . ASP A 1 69 ? -3.475 12 31.359 1 98.62 69 ASP A C 1
ATOM 550 O O . ASP A 1 69 ? -3.875 12.984 32 1 98.62 69 ASP A O 1
ATOM 554 N N . MET A 1 70 ? -2.996 12.086 30.125 1 98.5 70 MET A N 1
ATOM 555 C CA . MET A 1 70 ? -3.076 13.352 29.406 1 98.5 70 MET A CA 1
ATOM 556 C C . MET A 1 70 ? -4.512 13.867 29.359 1 98.5 70 MET A C 1
ATOM 558 O O . MET A 1 70 ? -4.75 15.07 29.5 1 98.5 70 MET A O 1
ATOM 562 N N . SER A 1 71 ? -5.445 12.938 29.094 1 98.56 71 SER A N 1
ATOM 563 C CA . SER A 1 71 ? -6.859 13.289 29.031 1 98.56 71 SER A CA 1
ATOM 564 C C . SER A 1 71 ? -7.348 13.852 30.359 1 98.56 71 SER A C 1
ATOM 566 O O . SER A 1 71 ? -7.879 14.961 30.422 1 98.56 71 SER A O 1
ATOM 568 N N . LYS A 1 72 ? -7.133 13.172 31.438 1 98.44 72 LYS A N 1
ATOM 569 C CA . LYS A 1 72 ? -7.625 13.555 32.75 1 98.44 72 LYS A CA 1
ATOM 570 C C . LYS A 1 72 ? -6.934 14.82 33.25 1 98.44 72 LYS A C 1
ATOM 572 O O . LYS A 1 72 ? -7.586 15.727 33.781 1 98.44 72 LYS A O 1
ATOM 577 N N . ASP A 1 73 ? -5.637 14.906 33.062 1 98.19 73 ASP A N 1
ATOM 578 C CA . ASP A 1 73 ? -4.855 16.047 33.531 1 98.19 73 ASP A CA 1
ATOM 579 C C . ASP A 1 73 ? -5.266 17.328 32.844 1 98.19 73 ASP A C 1
ATOM 581 O O . ASP A 1 73 ? -5.152 18.422 33.406 1 98.19 73 ASP A O 1
ATOM 585 N N . ASN A 1 74 ? -5.738 17.219 31.625 1 98.44 74 ASN A N 1
ATOM 586 C CA . ASN A 1 74 ? -6.078 18.406 30.844 1 98.44 74 ASN A CA 1
ATOM 587 C C . ASN A 1 74 ? -7.57 18.453 30.531 1 98.44 74 ASN A C 1
ATOM 589 O O . ASN A 1 74 ? -7.98 19.062 29.547 1 98.44 74 ASN A O 1
ATOM 593 N N . ALA A 1 75 ? -8.391 17.828 31.328 1 98.31 75 ALA A N 1
ATOM 594 C CA . ALA A 1 75 ? -9.82 17.672 31.078 1 98.31 75 ALA A CA 1
ATOM 595 C C . ALA A 1 75 ? -10.531 19.016 31.016 1 98.31 75 ALA A C 1
ATOM 597 O O . ALA A 1 75 ? -11.484 19.188 30.25 1 98.31 75 ALA A O 1
ATOM 598 N N . SER A 1 76 ? -10.047 19.984 31.75 1 97.5 76 SER A N 1
ATOM 599 C CA . SER A 1 76 ? -10.766 21.25 31.906 1 97.5 76 SER A CA 1
ATOM 600 C C . SER A 1 76 ? -10.094 22.375 31.109 1 97.5 76 SER A C 1
ATOM 602 O O . SER A 1 76 ? -10.367 23.547 31.344 1 97.5 76 SER A O 1
ATOM 604 N N . ILE A 1 77 ? -9.18 22.062 30.234 1 98.31 77 ILE A N 1
ATOM 605 C CA . ILE A 1 77 ? -8.523 23.078 29.422 1 98.31 77 ILE A CA 1
ATOM 606 C C . ILE A 1 77 ? -9.281 23.266 28.109 1 98.31 77 ILE A C 1
ATOM 608 O O . ILE A 1 77 ? -9.109 22.484 27.172 1 98.31 77 ILE A O 1
ATOM 612 N N . PRO A 1 78 ? -10.133 24.328 28.078 1 98.06 78 PRO A N 1
ATOM 613 C CA . PRO A 1 78 ? -10.867 24.578 26.828 1 98.06 78 PRO A CA 1
ATOM 614 C C . PRO A 1 78 ? -9.938 24.922 25.672 1 98.06 78 PRO A C 1
ATOM 616 O O . PRO A 1 78 ? -8.93 25.609 25.859 1 98.06 78 PRO A O 1
ATOM 619 N N . MET A 1 79 ? -10.227 24.469 24.531 1 97.31 79 MET A N 1
ATOM 620 C CA . MET A 1 79 ? -9.406 24.688 23.344 1 97.31 79 MET A CA 1
ATOM 621 C C . MET A 1 79 ? -10.281 24.812 22.094 1 97.31 79 MET A C 1
ATOM 623 O O . MET A 1 79 ? -11.344 24.188 22.016 1 97.31 79 MET A O 1
ATOM 627 N N . LEU A 1 80 ? -9.875 25.656 21.203 1 95.62 80 LEU A N 1
ATOM 628 C CA . LEU A 1 80 ? -10.523 25.719 19.906 1 95.62 80 LEU A CA 1
ATOM 629 C C . LEU A 1 80 ? -10.305 24.422 19.125 1 95.62 80 LEU A C 1
ATOM 631 O O . LEU A 1 80 ? -9.195 23.875 19.125 1 95.62 80 LEU A O 1
ATOM 635 N N . SER A 1 81 ? -11.352 23.859 18.594 1 95.06 81 SER A N 1
ATOM 636 C CA . SER A 1 81 ? -11.188 22.766 17.641 1 95.06 81 SER A CA 1
ATOM 637 C C . SER A 1 81 ? -11 23.281 16.234 1 95.06 81 SER A C 1
ATOM 639 O O . SER A 1 81 ? -11.18 24.469 15.969 1 95.06 81 SER A O 1
ATOM 641 N N . ARG A 1 82 ? -10.57 22.375 15.352 1 94.19 82 ARG A N 1
ATOM 642 C CA . ARG A 1 82 ? -10.406 22.75 13.945 1 94.19 82 ARG A CA 1
ATOM 643 C C . ARG A 1 82 ? -10.953 21.656 13.023 1 94.19 82 ARG A C 1
ATOM 645 O O . ARG A 1 82 ? -10.695 20.469 13.234 1 94.19 82 ARG A O 1
ATOM 652 N N . THR A 1 83 ? -11.766 22.016 12.125 1 93.38 83 THR A N 1
ATOM 653 C CA . THR A 1 83 ? -12.227 21.188 11.016 1 93.38 83 THR A CA 1
ATOM 654 C C . THR A 1 83 ? -11.758 21.781 9.68 1 93.38 83 THR A C 1
ATOM 656 O O . THR A 1 83 ? -11.867 22.984 9.453 1 93.38 83 THR A O 1
ATOM 659 N N . HIS A 1 84 ? -11.203 20.969 8.812 1 92.5 84 HIS A N 1
ATOM 660 C CA . HIS A 1 84 ? -10.688 21.438 7.531 1 92.5 84 HIS A CA 1
ATOM 661 C C . HIS A 1 84 ? -9.617 22.5 7.715 1 92.5 84 HIS A C 1
ATOM 663 O O . HIS A 1 84 ? -9.469 23.391 6.875 1 92.5 84 HIS A O 1
ATOM 669 N N . GLY A 1 85 ? -8.945 22.469 8.867 1 92.12 85 GLY A N 1
ATOM 670 C CA . GLY A 1 85 ? -7.91 23.438 9.18 1 92.12 85 GLY A CA 1
ATOM 671 C C . GLY A 1 85 ? -8.469 24.781 9.609 1 92.12 85 GLY A C 1
ATOM 672 O O . GLY A 1 85 ? -7.715 25.719 9.898 1 92.12 85 GLY A O 1
ATOM 673 N N . GLN A 1 86 ? -9.805 24.906 9.711 1 92.19 86 GLN A N 1
ATOM 674 C CA . GLN A 1 86 ? -10.477 26.141 10.094 1 92.19 86 GLN A CA 1
ATOM 675 C C . GLN A 1 86 ? -11.016 26.062 11.523 1 92.19 86 GLN A C 1
ATOM 677 O O . GLN A 1 86 ? -11.297 24.969 12.023 1 92.19 86 GLN A O 1
ATOM 682 N N . THR A 1 87 ? -11.211 27.234 12.156 1 91.81 87 THR A N 1
ATOM 683 C CA . THR A 1 87 ? -11.719 27.281 13.516 1 91.81 87 THR A CA 1
ATOM 684 C C . THR A 1 87 ? -13.141 26.719 13.586 1 91.81 87 THR A C 1
ATOM 686 O O . THR A 1 87 ? -13.984 27.062 12.758 1 91.81 87 THR A O 1
ATOM 689 N N . ALA A 1 88 ? -13.32 25.875 14.539 1 93.62 88 ALA A N 1
ATOM 690 C CA . ALA A 1 88 ? -14.625 25.25 14.766 1 93.62 88 ALA A CA 1
ATOM 691 C C . ALA A 1 88 ? -15.031 25.344 16.234 1 93.62 88 ALA A C 1
ATOM 693 O O . ALA A 1 88 ? -14.375 26.016 17.031 1 93.62 88 ALA A O 1
ATOM 694 N N . SER A 1 89 ? -16.094 24.656 16.516 1 94.81 89 SER A N 1
ATOM 695 C CA . SER A 1 89 ? -16.609 24.672 17.891 1 94.81 89 SER A CA 1
ATOM 696 C C . SER A 1 89 ? -15.555 24.203 18.875 1 94.81 89 SER A C 1
ATOM 698 O O . SER A 1 89 ? -14.781 23.281 18.594 1 94.81 89 SER A O 1
ATOM 700 N N . PRO A 1 90 ? -15.523 24.875 20.062 1 96.69 90 PRO A N 1
ATOM 701 C CA . PRO A 1 90 ? -14.508 24.531 21.062 1 96.69 90 PRO A CA 1
ATOM 702 C C . PRO A 1 90 ? -14.719 23.141 21.672 1 96.69 90 PRO A C 1
ATOM 704 O O . PRO A 1 90 ? -15.805 22.578 21.562 1 96.69 90 PRO A O 1
ATOM 707 N N . THR A 1 91 ? -13.688 22.625 22.219 1 98.12 91 THR A N 1
ATOM 708 C CA . THR A 1 91 ? -13.602 21.391 22.984 1 98.12 91 THR A CA 1
ATOM 709 C C . THR A 1 91 ? -12.617 21.516 24.141 1 98.12 91 THR A C 1
ATOM 711 O O . THR A 1 91 ? -12.422 22.625 24.656 1 98.12 91 THR A O 1
ATOM 714 N N . THR A 1 92 ? -12.156 20.469 24.719 1 98.25 92 THR A N 1
ATOM 715 C CA . THR A 1 92 ? -11.047 20.5 25.672 1 98.25 92 THR A CA 1
ATOM 716 C C . THR A 1 92 ? -9.883 19.656 25.172 1 98.25 92 THR A C 1
ATOM 718 O O . THR A 1 92 ? -10.078 18.703 24.406 1 98.25 92 THR A O 1
ATOM 721 N N . LEU A 1 93 ? -8.688 20.062 25.562 1 98.25 93 LEU A N 1
ATOM 722 C CA . LEU A 1 93 ? -7.512 19.266 25.234 1 98.25 93 LEU A CA 1
ATOM 723 C C . LEU A 1 93 ? -7.652 17.828 25.75 1 98.25 93 LEU A C 1
ATOM 725 O O . LEU A 1 93 ? -7.289 16.875 25.062 1 98.25 93 LEU A O 1
ATOM 729 N N . GLY A 1 94 ? -8.18 17.75 26.922 1 98.38 94 GLY A N 1
ATOM 730 C CA . GLY A 1 94 ? -8.375 16.438 27.531 1 98.38 94 GLY A CA 1
ATOM 731 C C . GLY A 1 94 ? -9.273 15.531 26.703 1 98.38 94 GLY A C 1
ATOM 732 O O . GLY A 1 94 ? -8.992 14.344 26.547 1 98.38 94 GLY A O 1
ATOM 733 N N . LYS A 1 95 ? -10.383 16.047 26.219 1 98.38 95 LYS A N 1
ATOM 734 C CA . LYS A 1 95 ? -11.328 15.25 25.438 1 98.38 95 LYS A CA 1
ATOM 735 C C . LYS A 1 95 ? -10.688 14.742 24.156 1 98.38 95 LYS A C 1
ATOM 737 O O . LYS A 1 95 ? -10.953 13.617 23.719 1 98.38 95 LYS A O 1
ATOM 742 N N . GLU A 1 96 ? -9.883 15.547 23.484 1 97.94 96 GLU A N 1
ATOM 743 C CA . GLU A 1 96 ? -9.195 15.117 22.281 1 97.94 96 GLU A CA 1
ATOM 744 C C . GLU A 1 96 ? -8.289 13.914 22.562 1 97.94 96 GLU A C 1
ATOM 746 O O . GLU A 1 96 ? -8.203 12.992 21.75 1 97.94 96 GLU A O 1
ATOM 751 N N . MET A 1 97 ? -7.621 13.922 23.719 1 98.5 97 MET A N 1
ATOM 752 C CA . MET A 1 97 ? -6.762 12.797 24.094 1 98.5 97 MET A CA 1
ATOM 753 C C . MET A 1 97 ? -7.594 11.562 24.422 1 98.5 97 MET A C 1
ATOM 755 O O . MET A 1 97 ? -7.195 10.438 24.109 1 98.5 97 MET A O 1
ATOM 759 N N . ALA A 1 98 ? -8.719 11.797 25.047 1 98.44 98 ALA A N 1
ATOM 760 C CA . ALA A 1 98 ? -9.586 10.695 25.438 1 98.44 98 ALA A CA 1
ATOM 761 C C . ALA A 1 98 ? -10.008 9.867 24.234 1 98.44 98 ALA A C 1
ATOM 763 O O . ALA A 1 98 ? -10.102 8.633 24.312 1 98.44 98 ALA A O 1
ATOM 764 N N . ILE A 1 99 ? -10.312 10.492 23.141 1 98.06 99 ILE A N 1
ATOM 765 C CA . ILE A 1 99 ? -10.734 9.812 21.922 1 98.06 99 ILE A CA 1
ATOM 766 C C . ILE A 1 99 ? -9.672 8.812 21.484 1 98.06 99 ILE A C 1
ATOM 768 O O . ILE A 1 99 ? -9.984 7.66 21.156 1 98.06 99 ILE A O 1
ATOM 772 N N . PHE A 1 100 ? -8.406 9.266 21.484 1 98.5 100 PHE A N 1
ATOM 773 C CA . PHE A 1 100 ? -7.312 8.398 21.062 1 98.5 100 PHE A CA 1
ATOM 774 C C . PHE A 1 100 ? -7.129 7.242 22.031 1 98.5 100 PHE A C 1
ATOM 776 O O . PHE A 1 100 ? -6.863 6.109 21.609 1 98.5 100 PHE A O 1
ATOM 783 N N . ALA A 1 101 ? -7.223 7.531 23.344 1 98.5 101 ALA A N 1
ATOM 784 C CA . ALA A 1 101 ? -7.059 6.484 24.344 1 98.5 101 ALA A CA 1
ATOM 785 C C . ALA A 1 101 ? -8.07 5.359 24.141 1 98.5 101 ALA A C 1
ATOM 787 O O . ALA A 1 101 ? -7.715 4.18 24.188 1 98.5 101 ALA A O 1
ATOM 788 N N . VAL A 1 102 ? -9.281 5.691 23.891 1 98 102 VAL A N 1
ATOM 789 C CA . VAL A 1 102 ? -10.344 4.707 23.719 1 98 102 VAL A CA 1
ATOM 790 C C . VAL A 1 102 ? -10.125 3.926 22.422 1 98 102 VAL A C 1
ATOM 792 O O . VAL A 1 102 ? -10.258 2.699 22.406 1 98 102 VAL A O 1
ATOM 795 N N . ARG A 1 103 ? -9.836 4.637 21.312 1 98 103 ARG A N 1
ATOM 796 C CA . ARG A 1 103 ? -9.586 3.992 20.031 1 98 103 ARG A CA 1
ATOM 797 C C . ARG A 1 103 ? -8.453 2.975 20.125 1 98 103 ARG A C 1
ATOM 799 O O . ARG A 1 103 ? -8.578 1.851 19.641 1 98 103 ARG A O 1
ATOM 806 N N . LEU A 1 104 ? -7.336 3.434 20.766 1 98.5 104 LEU A N 1
ATOM 807 C CA . LEU A 1 104 ? -6.191 2.547 20.938 1 98.5 104 LEU A CA 1
ATOM 808 C C . LEU A 1 104 ? -6.535 1.38 21.859 1 98.5 104 LEU A C 1
ATOM 810 O O . LEU A 1 104 ? -6.078 0.255 21.641 1 98.5 104 LEU A O 1
ATOM 814 N N . GLY A 1 105 ? -7.332 1.683 22.922 1 97.81 105 GLY A N 1
ATOM 815 C CA . GLY A 1 105 ? -7.785 0.615 23.797 1 97.81 105 GLY A CA 1
ATOM 816 C C . GLY A 1 105 ? -8.578 -0.455 23.078 1 97.81 105 GLY A C 1
ATOM 817 O O . GLY A 1 105 ? -8.383 -1.648 23.312 1 97.81 105 GLY A O 1
ATOM 818 N N . ILE A 1 106 ? -9.461 -0.056 22.203 1 97.19 106 ILE A N 1
ATOM 819 C CA . ILE A 1 106 ? -10.297 -0.98 21.438 1 97.19 106 ILE A CA 1
ATOM 820 C C . ILE A 1 106 ? -9.414 -1.855 20.562 1 97.19 106 ILE A C 1
ATOM 822 O O . ILE A 1 106 ? -9.594 -3.074 20.5 1 97.19 106 ILE A O 1
ATOM 826 N N . GLN A 1 107 ? -8.461 -1.238 19.828 1 97.31 107 GLN A N 1
ATOM 827 C CA . GLN A 1 107 ? -7.621 -2.006 18.906 1 97.31 107 GLN A CA 1
ATOM 828 C C . GLN A 1 107 ? -6.688 -2.941 19.672 1 97.31 107 GLN A C 1
ATOM 830 O O . GLN A 1 107 ? -6.383 -4.043 19.219 1 97.31 107 GLN A O 1
ATOM 835 N N . ARG A 1 108 ? -6.168 -2.455 20.844 1 97.69 108 ARG A N 1
ATOM 836 C CA . ARG A 1 108 ? -5.395 -3.334 21.719 1 97.69 108 ARG A CA 1
ATOM 837 C C . ARG A 1 108 ? -6.195 -4.57 22.094 1 97.69 108 ARG A C 1
ATOM 839 O O . ARG A 1 108 ? -5.672 -5.688 22.078 1 97.69 108 ARG A O 1
ATOM 846 N N . HIS A 1 109 ? -7.434 -4.402 22.391 1 96.5 109 HIS A N 1
ATOM 847 C CA . HIS A 1 109 ? -8.305 -5.523 22.719 1 96.5 109 HIS A CA 1
ATOM 848 C C . HIS A 1 109 ? -8.539 -6.418 21.516 1 96.5 109 HIS A C 1
ATOM 850 O O . HIS A 1 109 ? -8.555 -7.645 21.641 1 96.5 109 HIS A O 1
ATOM 856 N N . ARG A 1 110 ? -8.672 -5.859 20.359 1 96.44 110 ARG A N 1
ATOM 857 C CA . ARG A 1 110 ? -8.891 -6.637 19.141 1 96.44 110 ARG A CA 1
ATOM 858 C C . ARG A 1 110 ? -7.707 -7.555 18.859 1 96.44 110 ARG A C 1
ATOM 860 O O . ARG A 1 110 ? -7.883 -8.68 18.391 1 96.44 110 ARG A O 1
ATOM 867 N N . ILE A 1 111 ? -6.48 -7.047 19.047 1 97.44 111 ILE A N 1
ATOM 868 C CA . ILE A 1 111 ? -5.297 -7.879 18.875 1 97.44 111 ILE A CA 1
ATOM 869 C C . ILE A 1 111 ? -5.371 -9.078 19.812 1 97.44 111 ILE A C 1
ATOM 871 O O . ILE A 1 111 ? -5.07 -10.211 19.422 1 97.44 111 ILE A O 1
ATOM 875 N N . SER A 1 112 ? -5.816 -8.867 21.047 1 96.19 112 SER A N 1
ATOM 876 C CA . SER A 1 112 ? -5.875 -9.914 22.062 1 96.19 112 SER A CA 1
ATOM 877 C C . SER A 1 112 ? -6.934 -10.953 21.719 1 96.19 112 SER A C 1
ATOM 879 O O . SER A 1 112 ? -6.855 -12.102 22.172 1 96.19 112 SER A O 1
ATOM 881 N N . GLU A 1 113 ? -7.953 -10.602 20.891 1 94.94 113 GLU A N 1
ATOM 882 C CA . GLU A 1 113 ? -9.07 -11.484 20.562 1 94.94 113 GLU A CA 1
ATOM 883 C C . GLU A 1 113 ? -8.688 -12.469 19.469 1 94.94 113 GLU A C 1
ATOM 885 O O . GLU A 1 113 ? -9.391 -13.469 19.25 1 94.94 113 GLU A O 1
ATOM 890 N N . VAL A 1 114 ? -7.613 -12.211 18.781 1 96.25 114 VAL A N 1
ATOM 891 C CA . VAL A 1 114 ? -7.234 -13.117 17.703 1 96.25 114 VAL A CA 1
ATOM 892 C C . VAL A 1 114 ? -6.676 -14.414 18.281 1 96.25 114 VAL A C 1
ATOM 894 O O . VAL A 1 114 ? -5.727 -14.391 19.078 1 96.25 114 VAL A O 1
ATOM 897 N N . LYS A 1 115 ? -7.234 -15.516 17.938 1 95.25 115 LYS A N 1
ATOM 898 C CA . LYS A 1 115 ? -6.742 -16.828 18.359 1 95.25 115 LYS A CA 1
ATOM 899 C C . LYS A 1 115 ? -5.508 -17.234 17.578 1 95.25 115 LYS A C 1
ATOM 901 O O . LYS A 1 115 ? -5.578 -17.438 16.359 1 95.25 115 LYS A O 1
ATOM 906 N N . ILE A 1 116 ? -4.418 -17.328 18.219 1 97.25 116 ILE A N 1
ATOM 907 C CA . ILE A 1 116 ? -3.207 -17.875 17.594 1 97.25 116 ILE A CA 1
ATOM 908 C C . ILE A 1 116 ? -3.324 -19.391 17.469 1 97.25 116 ILE A C 1
ATOM 910 O O . ILE A 1 116 ? -3.6 -20.078 18.438 1 97.25 116 ILE A O 1
ATOM 914 N N . MET A 1 117 ? -3.096 -19.859 16.297 1 97.25 117 MET A N 1
ATOM 915 C CA . MET A 1 117 ? -3.412 -21.266 16.031 1 97.25 117 MET A CA 1
ATOM 916 C C . MET A 1 117 ? -2.158 -22.047 15.641 1 97.25 117 MET A C 1
ATOM 918 O O . MET A 1 117 ? -1.16 -21.453 15.227 1 97.25 117 MET A O 1
ATOM 922 N N . GLY A 1 118 ? -2.242 -23.375 15.883 1 96.69 118 GLY A N 1
ATOM 923 C CA . GLY A 1 118 ? -1.208 -24.312 15.484 1 96.69 118 GLY A CA 1
ATOM 924 C C . GLY A 1 118 ? -1.759 -25.562 14.828 1 96.69 118 GLY A C 1
ATOM 925 O O . GLY A 1 118 ? -2.961 -25.828 14.891 1 96.69 118 GLY A O 1
ATOM 926 N N . LYS A 1 119 ? -0.851 -26.234 14.172 1 95.94 119 LYS A N 1
ATOM 927 C CA . LYS A 1 119 ? -1.197 -27.516 13.57 1 95.94 119 LYS A CA 1
ATOM 928 C C . LYS A 1 119 ? -0.217 -28.609 13.992 1 95.94 119 LYS A C 1
ATOM 930 O O . LYS A 1 119 ? 0.92 -28.312 14.367 1 95.94 119 LYS A O 1
ATOM 935 N N . PHE A 1 120 ? -0.585 -29.781 13.992 1 96.75 120 PHE A N 1
ATOM 936 C CA . PHE A 1 120 ? 0.224 -30.984 14.102 1 96.75 120 PHE A CA 1
ATOM 937 C C . PHE A 1 120 ? -0.461 -32.156 13.406 1 96.75 120 PHE A C 1
ATOM 939 O O . PHE A 1 120 ? -1.157 -32.938 14.047 1 96.75 120 PHE A O 1
ATOM 946 N N . ALA A 1 121 ? -0.231 -32.219 12.078 1 96.5 121 ALA A N 1
ATOM 947 C CA . ALA A 1 121 ? -1.077 -33.156 11.32 1 96.5 121 ALA A CA 1
ATOM 948 C C . ALA A 1 121 ? -0.289 -33.812 10.195 1 96.5 121 ALA A C 1
ATOM 950 O O . ALA A 1 121 ? -0.875 -34.375 9.266 1 96.5 121 ALA A O 1
ATOM 951 N N . GLY A 1 122 ? 1.067 -33.719 10.234 1 94.31 122 GLY A N 1
ATOM 952 C CA . GLY A 1 122 ? 1.916 -34.406 9.289 1 94.31 122 GLY A CA 1
ATOM 953 C C . GLY A 1 122 ? 2.117 -33.656 7.992 1 94.31 122 GLY A C 1
ATOM 954 O O . GLY A 1 122 ? 1.992 -32.438 7.953 1 94.31 122 GLY A O 1
ATOM 955 N N . ALA A 1 123 ? 2.414 -34.344 6.906 1 93.06 123 ALA A N 1
ATOM 956 C CA . ALA A 1 123 ? 2.977 -33.781 5.68 1 93.06 123 ALA A CA 1
ATOM 957 C C . ALA A 1 123 ? 1.918 -33 4.895 1 93.06 123 ALA A C 1
ATOM 959 O O . ALA A 1 123 ? 2.238 -32.062 4.168 1 93.06 123 ALA A O 1
ATOM 960 N N . VAL A 1 124 ? 0.608 -33.406 5.035 1 95.44 124 VAL A N 1
ATOM 961 C CA . VAL A 1 124 ? -0.399 -32.75 4.199 1 95.44 124 VAL A CA 1
ATOM 962 C C . VAL A 1 124 ? -1.67 -32.531 5.012 1 95.44 124 VAL A C 1
ATOM 964 O O . VAL A 1 124 ? -2.76 -32.375 4.449 1 95.44 124 VAL A O 1
ATOM 967 N N . GLY A 1 125 ? -1.562 -32.594 6.328 1 95.31 125 GLY A N 1
ATOM 968 C CA . GLY A 1 125 ? -2.639 -32.188 7.211 1 95.31 125 GLY A CA 1
ATOM 969 C C . GLY A 1 125 ? -3.664 -33.281 7.457 1 95.31 125 GLY A C 1
ATOM 970 O O . GLY A 1 125 ? -4.773 -33 7.922 1 95.31 125 GLY A O 1
ATOM 971 N N . ASN A 1 126 ? -3.256 -34.625 7.141 1 96.25 126 ASN A N 1
ATOM 972 C CA . ASN A 1 126 ? -4.246 -35.688 7.219 1 96.25 126 ASN A CA 1
ATOM 973 C C . ASN A 1 126 ? -3.787 -36.812 8.148 1 96.25 126 ASN A C 1
ATOM 975 O O . ASN A 1 126 ? -4.418 -37.875 8.211 1 96.25 126 ASN A O 1
ATOM 979 N N . TYR A 1 127 ? -2.676 -36.781 8.742 1 96.94 127 TYR A N 1
ATOM 980 C CA . TYR A 1 127 ? -2.164 -37.781 9.68 1 96.94 127 TYR A CA 1
ATOM 981 C C . TYR A 1 127 ? -1.809 -39.062 8.969 1 96.94 127 TYR A C 1
ATOM 983 O O . TYR A 1 127 ? -2.023 -40.156 9.5 1 96.94 127 TYR A O 1
ATOM 991 N N . ASN A 1 128 ? -1.337 -38.938 7.73 1 96.44 128 ASN A N 1
ATOM 992 C CA . ASN A 1 128 ? -1.016 -40.125 6.945 1 96.44 128 ASN A CA 1
ATOM 993 C C . ASN A 1 128 ? -0.022 -41.031 7.676 1 96.44 128 ASN A C 1
ATOM 995 O O . ASN A 1 128 ? -0.312 -42.188 7.938 1 96.44 128 ASN A O 1
ATOM 999 N N . ALA A 1 129 ? 1.093 -40.438 8.008 1 94.62 129 ALA A N 1
ATOM 1000 C CA . ALA A 1 129 ? 2.182 -41.188 8.617 1 94.62 129 ALA A CA 1
ATOM 1001 C C . ALA A 1 129 ? 1.806 -41.688 10.016 1 94.62 129 ALA A C 1
ATOM 1003 O O . ALA A 1 129 ? 2.193 -42.781 10.43 1 94.62 129 ALA A O 1
ATOM 1004 N N . HIS A 1 130 ? 1.063 -40.875 10.719 1 95.56 130 HIS A N 1
ATOM 1005 C CA . HIS A 1 130 ? 0.601 -41.25 12.055 1 95.56 130 HIS A CA 1
ATOM 1006 C C . HIS A 1 130 ? -0.232 -42.531 12.016 1 95.56 130 HIS A C 1
ATOM 1008 O O . HIS A 1 130 ? 0.021 -43.469 12.781 1 95.56 130 HIS A O 1
ATOM 1014 N N . LEU A 1 131 ? -1.157 -42.5 11.125 1 95.12 131 LEU A N 1
ATOM 1015 C CA . LEU A 1 131 ? -2.104 -43.625 11.039 1 95.12 131 LEU A CA 1
ATOM 1016 C C . LEU A 1 131 ? -1.433 -44.875 10.469 1 95.12 131 LEU A C 1
ATOM 1018 O O . LEU A 1 131 ? -1.812 -46 10.805 1 95.12 131 LEU A O 1
ATOM 1022 N N . ALA A 1 132 ? -0.438 -44.656 9.625 1 93.88 132 ALA A N 1
ATOM 1023 C CA . ALA A 1 132 ? 0.323 -45.781 9.109 1 93.88 132 ALA A CA 1
ATOM 1024 C C . ALA A 1 132 ? 1.091 -46.469 10.234 1 93.88 132 ALA A C 1
ATOM 1026 O O . ALA A 1 132 ? 1.21 -47.688 10.242 1 93.88 132 ALA A O 1
ATOM 1027 N N . ALA A 1 133 ? 1.602 -45.719 11.117 1 94 133 ALA A N 1
ATOM 1028 C CA . ALA A 1 133 ? 2.41 -46.25 12.203 1 94 133 ALA A CA 1
ATOM 1029 C C . ALA A 1 133 ? 1.529 -46.781 13.32 1 94 133 ALA A C 1
ATOM 1031 O O . ALA A 1 133 ? 1.836 -47.844 13.914 1 94 133 ALA A O 1
ATOM 1032 N N . TYR A 1 134 ? 0.519 -46.031 13.672 1 94.69 134 TYR A N 1
ATOM 1033 C CA . TYR A 1 134 ? -0.408 -46.406 14.734 1 94.69 134 TYR A CA 1
ATOM 1034 C C . TYR A 1 134 ? -1.854 -46.25 14.281 1 94.69 134 TYR A C 1
ATOM 1036 O O . TYR A 1 134 ? -2.498 -45.219 14.578 1 94.69 134 TYR A O 1
ATOM 1044 N N . PRO A 1 135 ? -2.398 -47.25 13.594 1 92.25 135 PRO A N 1
ATOM 1045 C CA . PRO A 1 135 ? -3.705 -47.125 12.953 1 92.25 135 PRO A CA 1
ATOM 1046 C C . PRO A 1 135 ? -4.855 -47.031 13.953 1 92.25 135 PRO A C 1
ATOM 1048 O O . PRO A 1 135 ? -5.949 -46.594 13.602 1 92.25 135 PRO A O 1
ATOM 1051 N N . ASN A 1 136 ? -4.664 -47.469 15.242 1 92.88 136 ASN A N 1
ATOM 1052 C CA . ASN A 1 136 ? -5.766 -47.562 16.203 1 92.88 136 ASN A CA 1
ATOM 1053 C C . ASN A 1 136 ? -5.812 -46.344 17.125 1 92.88 136 ASN A C 1
ATOM 1055 O O . ASN A 1 136 ? -6.582 -46.312 18.078 1 92.88 136 ASN A O 1
ATOM 1059 N N . ILE A 1 137 ? -5.062 -45.344 16.844 1 95.19 137 ILE A N 1
ATOM 1060 C CA . ILE A 1 137 ? -5.02 -44.156 17.672 1 95.19 137 ILE A CA 1
ATOM 1061 C C . ILE A 1 137 ? -5.816 -43.031 16.984 1 95.19 137 ILE A C 1
ATOM 1063 O O . ILE A 1 137 ? -5.762 -42.875 15.766 1 95.19 137 ILE A O 1
ATOM 1067 N N . ASN A 1 138 ? -6.57 -42.281 17.828 1 96.12 138 ASN A N 1
ATOM 1068 C CA . ASN A 1 138 ? -7.246 -41.062 17.328 1 96.12 138 ASN A CA 1
ATOM 1069 C C . ASN A 1 138 ? -6.293 -39.875 17.266 1 96.12 138 ASN A C 1
ATOM 1071 O O . ASN A 1 138 ? -6.309 -39 18.141 1 96.12 138 ASN A O 1
ATOM 1075 N N . TRP A 1 139 ? -5.656 -39.75 16.234 1 96 139 TRP A N 1
ATOM 1076 C CA . TRP A 1 139 ? -4.551 -38.781 16.109 1 96 139 TRP A CA 1
ATOM 1077 C C . TRP A 1 139 ? -5.055 -37.344 16.094 1 96 139 TRP A C 1
ATOM 1079 O O . TRP A 1 139 ? -4.41 -36.469 16.656 1 96 139 TRP A O 1
ATOM 1089 N N . PRO A 1 140 ? -6.25 -37 15.422 1 95.56 140 PRO A N 1
ATOM 1090 C CA . PRO A 1 140 ? -6.742 -35.625 15.523 1 95.56 140 PRO A CA 1
ATOM 1091 C C . PRO A 1 140 ? -6.949 -35.156 16.969 1 95.56 140 PRO A C 1
ATOM 1093 O O . PRO A 1 140 ? -6.617 -34.031 17.312 1 95.56 140 PRO A O 1
ATOM 1096 N N . GLN A 1 141 ? -7.445 -36.031 17.75 1 96.25 141 GLN A N 1
ATOM 1097 C CA . GLN A 1 141 ? -7.66 -35.719 19.156 1 96.25 141 GLN A CA 1
ATOM 1098 C C . GLN A 1 141 ? -6.332 -35.5 19.891 1 96.25 141 GLN A C 1
ATOM 1100 O O . GLN A 1 141 ? -6.188 -34.562 20.672 1 96.25 141 GLN A O 1
ATOM 1105 N N . ILE A 1 142 ? -5.395 -36.438 19.672 1 96.62 142 ILE A N 1
ATOM 1106 C CA . ILE A 1 142 ? -4.086 -36.312 20.297 1 96.62 142 ILE A CA 1
ATOM 1107 C C . ILE A 1 142 ? -3.402 -35.031 19.875 1 96.62 142 ILE A C 1
ATOM 1109 O O . ILE A 1 142 ? -2.805 -34.344 20.703 1 96.62 142 ILE A O 1
ATOM 1113 N N . ALA A 1 143 ? -3.494 -34.75 18.594 1 97.19 143 ALA A N 1
ATOM 1114 C CA . ALA A 1 143 ? -2.895 -33.531 18.078 1 97.19 143 ALA A CA 1
ATOM 1115 C C . ALA A 1 143 ? -3.502 -32.281 18.734 1 97.19 143 ALA A C 1
ATOM 1117 O O . ALA A 1 143 ? -2.783 -31.359 19.094 1 97.19 143 ALA A O 1
ATOM 1118 N N . GLU A 1 144 ? -4.793 -32.219 18.812 1 97.06 144 GLU A N 1
ATOM 1119 C CA . GLU A 1 144 ? -5.48 -31.109 19.453 1 97.06 144 GLU A CA 1
ATOM 1120 C C . GLU A 1 144 ? -5.039 -30.938 20.906 1 97.06 144 GLU A C 1
ATOM 1122 O O . GLU A 1 144 ? -4.781 -29.828 21.344 1 97.06 144 GLU A O 1
ATOM 1127 N N . GLU A 1 145 ? -5.008 -32.031 21.625 1 97.62 145 GLU A N 1
ATOM 1128 C CA . GLU A 1 145 ? -4.582 -32 23.031 1 97.62 145 GLU A CA 1
ATOM 1129 C C . GLU A 1 145 ? -3.158 -31.469 23.156 1 97.62 145 GLU A C 1
ATOM 1131 O O . GLU A 1 145 ? -2.867 -30.656 24.031 1 97.62 145 GLU A O 1
ATOM 1136 N N . PHE A 1 146 ? -2.33 -31.969 22.281 1 97.31 146 PHE A N 1
ATOM 1137 C CA . PHE A 1 146 ? -0.934 -31.547 22.312 1 97.31 146 PHE A CA 1
ATOM 1138 C C . PHE A 1 146 ? -0.811 -30.047 22.031 1 97.31 146 PHE A C 1
ATOM 1140 O O . PHE A 1 146 ? -0.197 -29.312 22.797 1 97.31 146 PHE A O 1
ATOM 1147 N N . VAL A 1 147 ? -1.405 -29.578 20.906 1 97.75 147 VAL A N 1
ATOM 1148 C CA . VAL A 1 147 ? -1.295 -28.188 20.484 1 97.75 147 VAL A CA 1
ATOM 1149 C C . VAL A 1 147 ? -1.894 -27.266 21.547 1 97.75 147 VAL A C 1
ATOM 1151 O O . VAL A 1 147 ? -1.308 -26.234 21.891 1 97.75 147 VAL A O 1
ATOM 1154 N N . THR A 1 148 ? -3.035 -27.609 22.031 1 97.75 148 THR A N 1
ATOM 1155 C CA . THR A 1 148 ? -3.701 -26.797 23.031 1 97.75 148 THR A CA 1
ATOM 1156 C C . THR A 1 148 ? -2.891 -26.75 24.328 1 97.75 148 THR A C 1
ATOM 1158 O O . THR A 1 148 ? -2.902 -25.75 25.047 1 97.75 148 THR A O 1
ATOM 1161 N N . SER A 1 149 ? -2.189 -27.828 24.672 1 97.62 149 SER A N 1
ATOM 1162 C CA . SER A 1 149 ? -1.356 -27.875 25.859 1 97.62 149 SER A CA 1
ATOM 1163 C C . SER A 1 149 ? -0.229 -26.859 25.797 1 97.62 149 SER A C 1
ATOM 1165 O O . SER A 1 149 ? 0.324 -26.453 26.828 1 97.62 149 SER A O 1
ATOM 1167 N N . LEU A 1 150 ? 0.144 -26.453 24.578 1 96.69 150 LEU A N 1
ATOM 1168 C CA . LEU A 1 150 ? 1.191 -25.453 24.391 1 96.69 150 LEU A CA 1
ATOM 1169 C C . LEU A 1 150 ? 0.63 -24.031 24.547 1 96.69 150 LEU A C 1
ATOM 1171 O O . LEU A 1 150 ? 1.374 -23.062 24.469 1 96.69 150 LEU A O 1
ATOM 1175 N N . GLY A 1 151 ? -0.657 -23.938 24.734 1 95.19 151 GLY A N 1
ATOM 1176 C CA . GLY A 1 151 ? -1.274 -22.641 24.984 1 95.19 151 GLY A CA 1
ATOM 1177 C C . GLY A 1 151 ? -1.762 -21.953 23.734 1 95.19 151 GLY A C 1
ATOM 1178 O O . GLY A 1 151 ? -1.95 -20.734 23.719 1 95.19 151 GLY A O 1
ATOM 1179 N N . VAL A 1 152 ? -1.854 -22.688 22.625 1 96.62 152 VAL A N 1
ATOM 1180 C CA . VAL A 1 152 ? -2.4 -22.109 21.391 1 96.62 152 VAL A CA 1
ATOM 1181 C C . VAL A 1 152 ? -3.609 -22.922 20.938 1 96.62 152 VAL A C 1
ATOM 1183 O O . VAL A 1 152 ? -3.816 -24.047 21.391 1 96.62 152 VAL A O 1
ATOM 1186 N N . SER A 1 153 ? -4.457 -22.312 20.062 1 96.75 153 SER A N 1
ATOM 1187 C CA . SER A 1 153 ? -5.645 -22.984 19.547 1 96.75 153 SER A CA 1
ATOM 1188 C C . SER A 1 153 ? -5.289 -23.953 18.438 1 96.75 153 SER A C 1
ATOM 1190 O O . SER A 1 153 ? -4.219 -23.844 17.828 1 96.75 153 SER A O 1
ATOM 1192 N N . PHE A 1 154 ? -6.168 -24.953 18.266 1 97.06 154 PHE A N 1
ATOM 1193 C CA . PHE A 1 154 ? -5.914 -26.016 17.297 1 97.06 154 PHE A CA 1
ATOM 1194 C C . PHE A 1 154 ? -6.691 -25.766 16 1 97.06 154 PHE A C 1
ATOM 1196 O O . PHE A 1 154 ? -7.867 -25.406 16.047 1 97.06 154 PHE A O 1
ATOM 1203 N N . ASN A 1 155 ? -6.086 -25.828 14.867 1 95.75 155 ASN A N 1
ATOM 1204 C CA . ASN A 1 155 ? -6.707 -25.766 13.555 1 95.75 155 ASN A CA 1
ATOM 1205 C C . ASN A 1 155 ? -6.855 -27.156 12.938 1 95.75 155 ASN A C 1
ATOM 1207 O O . ASN A 1 155 ? -5.863 -27.781 12.547 1 95.75 155 ASN A O 1
ATOM 1211 N N . HIS A 1 156 ? -7.977 -27.609 12.695 1 94.69 156 HIS A N 1
ATOM 1212 C CA . HIS A 1 156 ? -8.258 -28.984 12.266 1 94.69 156 HIS A CA 1
ATOM 1213 C C . HIS A 1 156 ? -8.07 -29.125 10.766 1 94.69 156 HIS A C 1
ATOM 1215 O O . HIS A 1 156 ? -7.84 -30.234 10.266 1 94.69 156 HIS A O 1
ATOM 1221 N N . TYR A 1 157 ? -8.281 -28.141 10.055 1 96.75 157 TYR A N 1
ATOM 1222 C CA . TYR A 1 157 ? -8.211 -28.172 8.594 1 96.75 157 TYR A CA 1
ATOM 1223 C C . TYR A 1 157 ? -7.008 -27.406 8.086 1 96.75 157 TYR A C 1
ATOM 1225 O O . TYR A 1 157 ? -7.016 -26.172 8.07 1 96.75 157 TYR A O 1
ATOM 1233 N N . VAL A 1 158 ? -6.027 -28.094 7.742 1 97 158 VAL A N 1
ATOM 1234 C CA . VAL A 1 158 ? -4.742 -27.5 7.375 1 97 158 VAL A CA 1
ATOM 1235 C C . VAL A 1 158 ? -4.129 -28.281 6.211 1 97 158 VAL A C 1
ATOM 1237 O O . VAL A 1 158 ? -4.668 -29.312 5.789 1 97 158 VAL A O 1
ATOM 1240 N N . THR A 1 159 ? -3.137 -27.766 5.574 1 96.69 159 THR A N 1
ATOM 1241 C CA . THR A 1 159 ? -2.283 -28.406 4.586 1 96.69 159 THR A CA 1
ATOM 1242 C C . THR A 1 159 ? -0.955 -28.828 5.211 1 96.69 159 THR A C 1
ATOM 1244 O O . THR A 1 159 ? -0.924 -29.328 6.332 1 96.69 159 THR A O 1
ATOM 1247 N N . GLN A 1 160 ? 0.125 -28.703 4.477 1 95.12 160 GLN A N 1
ATOM 1248 C CA . GLN A 1 160 ? 1.424 -28.938 5.102 1 95.12 160 GLN A CA 1
ATOM 1249 C C . GLN A 1 160 ? 1.72 -27.875 6.16 1 95.12 160 GLN A C 1
ATOM 1251 O O . GLN A 1 160 ? 2.439 -28.141 7.125 1 95.12 160 GLN A O 1
ATOM 1256 N N . ILE A 1 161 ? 1.107 -26.766 5.957 1 95.5 161 ILE A N 1
ATOM 1257 C CA . ILE A 1 161 ? 1.322 -25.656 6.887 1 95.5 161 ILE A CA 1
ATOM 1258 C C . ILE A 1 161 ? 0.008 -25.297 7.574 1 95.5 161 ILE A C 1
ATOM 1260 O O . ILE A 1 161 ? -1.068 -25.672 7.109 1 95.5 161 ILE A O 1
ATOM 1264 N N . GLU A 1 162 ? 0.167 -24.609 8.719 1 95.12 162 GLU A N 1
ATOM 1265 C CA . GLU A 1 162 ? -0.992 -23.906 9.258 1 95.12 162 GLU A CA 1
ATOM 1266 C C . GLU A 1 162 ? -1.476 -22.828 8.305 1 95.12 162 GLU A C 1
ATOM 1268 O O . GLU A 1 162 ? -0.679 -22.234 7.566 1 95.12 162 GLU A O 1
ATOM 1273 N N . THR A 1 163 ? -2.723 -22.594 8.094 1 94.19 163 THR A N 1
ATOM 1274 C CA . THR A 1 163 ? -3.293 -21.75 7.047 1 94.19 163 THR A CA 1
ATOM 1275 C C . THR A 1 163 ? -2.832 -20.312 7.203 1 94.19 163 THR A C 1
ATOM 1277 O O . THR A 1 163 ? -2.957 -19.516 6.273 1 94.19 163 THR A O 1
ATOM 1280 N N . HIS A 1 164 ? -2.232 -19.891 8.289 1 96.12 164 HIS A N 1
ATOM 1281 C CA . HIS A 1 164 ? -1.665 -18.578 8.594 1 96.12 164 HIS A CA 1
ATOM 1282 C C . HIS A 1 164 ? -2.729 -17.484 8.531 1 96.12 164 HIS A C 1
ATOM 1284 O O . HIS A 1 164 ? -2.402 -16.297 8.492 1 96.12 164 HIS A O 1
ATOM 1290 N N . ASP A 1 165 ? -4.039 -17.828 8.508 1 97.25 165 ASP A N 1
ATOM 1291 C CA . ASP A 1 165 ? -5.109 -16.844 8.492 1 97.25 165 ASP A CA 1
ATOM 1292 C C . ASP A 1 165 ? -5.055 -15.961 9.742 1 97.25 165 ASP A C 1
ATOM 1294 O O . ASP A 1 165 ? -5.266 -14.75 9.664 1 97.25 165 ASP A O 1
ATOM 1298 N N . TYR A 1 166 ? -4.77 -16.656 10.875 1 97.12 166 TYR A N 1
ATOM 1299 C CA . TYR A 1 166 ? -4.742 -15.906 12.125 1 97.12 166 TYR A CA 1
ATOM 1300 C C . TYR A 1 166 ? -3.625 -14.875 12.117 1 97.12 166 TYR A C 1
ATOM 1302 O O . TYR A 1 166 ? -3.758 -13.797 12.711 1 97.12 166 TYR A O 1
ATOM 1310 N N . MET A 1 167 ? -2.461 -15.195 11.508 1 97.25 167 MET A N 1
ATOM 1311 C CA . MET A 1 167 ? -1.351 -14.25 11.438 1 97.25 167 MET A CA 1
ATOM 1312 C C . MET A 1 167 ? -1.747 -13.008 10.656 1 97.25 167 MET A C 1
ATOM 1314 O O . MET A 1 167 ? -1.407 -11.891 11.047 1 97.25 167 MET A O 1
ATOM 1318 N N . SER A 1 168 ? -2.43 -13.266 9.523 1 97.06 168 SER A N 1
ATOM 1319 C CA . SER A 1 168 ? -2.936 -12.141 8.742 1 97.06 168 SER A CA 1
ATOM 1320 C C . SER A 1 168 ? -3.818 -11.234 9.602 1 97.06 168 SER A C 1
ATOM 1322 O O . SER A 1 168 ? -3.701 -10.008 9.539 1 97.06 168 SER A O 1
ATOM 1324 N N . LYS A 1 169 ? -4.688 -11.781 10.406 1 97.19 169 LYS A N 1
ATOM 1325 C CA . LYS A 1 169 ? -5.59 -11.031 11.273 1 97.19 169 LYS A CA 1
ATOM 1326 C C . LYS A 1 169 ? -4.812 -10.242 12.328 1 97.19 169 LYS A C 1
ATOM 1328 O O . LYS A 1 169 ? -5.133 -9.086 12.602 1 97.19 169 LYS A O 1
ATOM 1333 N N . VAL A 1 170 ? -3.797 -10.891 12.875 1 97.56 170 VAL A N 1
ATOM 1334 C CA . VAL A 1 170 ? -2.977 -10.242 13.891 1 97.56 170 VAL A CA 1
ATOM 1335 C C . VAL A 1 170 ? -2.271 -9.023 13.289 1 97.56 170 VAL A C 1
ATOM 1337 O O . VAL A 1 170 ? -2.311 -7.934 13.859 1 97.56 170 VAL A O 1
ATOM 1340 N N . PHE A 1 171 ? -1.611 -9.188 12.148 1 97.81 171 PHE A N 1
ATOM 1341 C CA . PHE A 1 171 ? -0.83 -8.117 11.539 1 97.81 171 PHE A CA 1
ATOM 1342 C C . PHE A 1 171 ? -1.734 -6.984 11.062 1 97.81 171 PHE A C 1
ATOM 1344 O O . PHE A 1 171 ? -1.367 -5.812 11.148 1 97.81 171 PHE A O 1
ATOM 1351 N N . ASN A 1 172 ? -2.957 -7.305 10.578 1 97.38 172 ASN A N 1
ATOM 1352 C CA . ASN A 1 172 ? -3.924 -6.27 10.227 1 97.38 172 ASN A CA 1
ATOM 1353 C C . ASN A 1 172 ? -4.383 -5.496 11.461 1 97.38 172 ASN A C 1
ATOM 1355 O O . ASN A 1 172 ? -4.586 -4.281 11.398 1 97.38 172 ASN A O 1
ATOM 1359 N N . ALA A 1 173 ? -4.59 -6.23 12.57 1 97.62 173 ALA A N 1
ATOM 1360 C CA . ALA A 1 173 ? -4.977 -5.562 13.812 1 97.62 173 ALA A CA 1
ATOM 1361 C C . ALA A 1 173 ? -3.881 -4.617 14.289 1 97.62 173 ALA A C 1
ATOM 1363 O O . ALA A 1 173 ? -4.168 -3.523 14.781 1 97.62 173 ALA A O 1
ATOM 1364 N N . PHE A 1 174 ? -2.641 -5.027 14.156 1 98.25 174 PHE A N 1
ATOM 1365 C CA . PHE A 1 174 ? -1.52 -4.16 14.492 1 98.25 174 PHE A CA 1
ATOM 1366 C C . PHE A 1 174 ? -1.512 -2.92 13.609 1 98.25 174 PHE A C 1
ATOM 1368 O O . PHE A 1 174 ? -1.266 -1.81 14.086 1 98.25 174 PHE A O 1
ATOM 1375 N N . ASN A 1 175 ? -1.739 -3.121 12.32 1 97.75 175 ASN A N 1
ATOM 1376 C CA . ASN A 1 175 ? -1.781 -1.987 11.406 1 97.75 175 ASN A CA 1
ATOM 1377 C C . ASN A 1 175 ? -2.85 -0.977 11.812 1 97.75 175 ASN A C 1
ATOM 1379 O O . ASN A 1 175 ? -2.65 0.232 11.688 1 97.75 175 ASN A O 1
ATOM 1383 N N . ARG A 1 176 ? -4.004 -1.423 12.266 1 97.88 176 ARG A N 1
ATOM 1384 C CA . ARG A 1 176 ? -5.062 -0.514 12.688 1 97.88 176 ARG A CA 1
ATOM 1385 C C . ARG A 1 176 ? -4.648 0.272 13.93 1 97.88 176 ARG A C 1
ATOM 1387 O O . ARG A 1 176 ? -4.871 1.481 14.008 1 97.88 176 ARG A O 1
ATOM 1394 N N . PHE A 1 177 ? -4.039 -0.442 14.922 1 98.5 177 PHE A N 1
ATOM 1395 C CA . PHE A 1 177 ? -3.504 0.248 16.094 1 98.5 177 PHE A CA 1
ATOM 1396 C C . PHE A 1 177 ? -2.479 1.298 15.672 1 98.5 177 PHE A C 1
ATOM 1398 O O . PHE A 1 177 ? -2.527 2.439 16.141 1 98.5 177 PHE A O 1
ATOM 1405 N N . ASN A 1 178 ? -1.532 0.856 14.828 1 98.44 178 ASN A N 1
ATOM 1406 C CA . ASN A 1 178 ? -0.455 1.721 14.359 1 98.44 178 ASN A CA 1
ATOM 1407 C C . ASN A 1 178 ? -0.998 2.953 13.641 1 98.44 178 ASN A C 1
ATOM 1409 O O . ASN A 1 178 ? -0.462 4.051 13.797 1 98.44 178 ASN A O 1
ATOM 1413 N N . ASN A 1 179 ? -2.043 2.848 12.867 1 97.5 179 ASN A N 1
ATOM 1414 C CA . ASN A 1 179 ? -2.617 3.961 12.117 1 97.5 179 ASN A CA 1
ATOM 1415 C C . ASN A 1 179 ? -3.25 4.992 13.047 1 97.5 179 ASN A C 1
ATOM 1417 O O . ASN A 1 179 ? -3.186 6.195 12.789 1 97.5 179 ASN A O 1
ATOM 1421 N N . ILE A 1 180 ? -3.898 4.504 14.07 1 98.19 180 ILE A N 1
ATOM 1422 C CA . ILE A 1 180 ? -4.465 5.418 15.062 1 98.19 180 ILE A CA 1
ATOM 1423 C C . ILE A 1 180 ? -3.342 6.203 15.734 1 98.19 180 ILE A C 1
ATOM 1425 O O . ILE A 1 180 ? -3.482 7.398 15.992 1 98.19 180 ILE A O 1
ATOM 1429 N N . LEU A 1 181 ? -2.25 5.508 16.031 1 98.5 181 LEU A N 1
ATOM 1430 C CA . LEU A 1 181 ? -1.117 6.18 16.656 1 98.5 181 LEU A CA 1
ATOM 1431 C C . LEU A 1 181 ? -0.505 7.207 15.711 1 98.5 181 LEU A C 1
ATOM 1433 O O . LEU A 1 181 ? -0.027 8.258 16.156 1 98.5 181 LEU A O 1
ATOM 1437 N N . VAL A 1 182 ? -0.466 6.934 14.391 1 97.94 182 VAL A N 1
ATOM 1438 C CA . VAL A 1 182 ? -0.025 7.922 13.414 1 97.94 182 VAL A CA 1
ATOM 1439 C C . VAL A 1 182 ? -0.886 9.18 13.523 1 97.94 182 VAL A C 1
ATOM 1441 O O . VAL A 1 182 ? -0.368 10.297 13.5 1 97.94 182 VAL A O 1
ATOM 1444 N N . ASP A 1 183 ? -2.195 8.977 13.617 1 97.62 183 ASP A N 1
ATOM 1445 C CA . ASP A 1 183 ? -3.119 10.102 13.758 1 97.62 183 ASP A CA 1
ATOM 1446 C C . ASP A 1 183 ? -2.838 10.891 15.031 1 97.62 183 ASP A C 1
ATOM 1448 O O . ASP A 1 183 ? -2.857 12.117 15.023 1 97.62 183 ASP A O 1
ATOM 1452 N N . PHE A 1 184 ? -2.627 10.211 16.172 1 98.25 184 PHE A N 1
ATOM 1453 C CA . PHE A 1 184 ? -2.297 10.852 17.438 1 98.25 184 PHE A CA 1
ATOM 1454 C C . PHE A 1 184 ? -1.028 11.688 17.312 1 98.25 184 PHE A C 1
ATOM 1456 O O . PHE A 1 184 ? -1.011 12.859 17.688 1 98.25 184 PHE A O 1
ATOM 1463 N N . ASP A 1 185 ? 0.068 11.016 16.797 1 98.38 185 ASP A N 1
ATOM 1464 C CA . ASP A 1 185 ? 1.361 11.68 16.656 1 98.38 185 ASP A CA 1
ATOM 1465 C C . ASP A 1 185 ? 1.254 12.922 15.773 1 98.38 185 ASP A C 1
ATOM 1467 O O . ASP A 1 185 ? 1.883 13.945 16.047 1 98.38 185 ASP A O 1
ATOM 1471 N N . SER A 1 186 ? 0.487 12.852 14.742 1 96.75 186 SER A N 1
ATOM 1472 C CA . SER A 1 186 ? 0.312 13.969 13.828 1 96.75 186 SER A CA 1
ATOM 1473 C C . SER A 1 186 ? -0.428 15.125 14.492 1 96.75 186 SER A C 1
ATOM 1475 O O . SER A 1 186 ? -0.094 16.281 14.273 1 96.75 186 SER A O 1
ATOM 1477 N N . ASP A 1 187 ? -1.435 14.797 15.266 1 97.25 187 ASP A N 1
ATOM 1478 C CA . ASP A 1 187 ? -2.18 15.844 15.961 1 97.25 187 ASP A CA 1
ATOM 1479 C C . ASP A 1 187 ? -1.315 16.531 17.016 1 97.25 187 ASP A C 1
ATOM 1481 O O . ASP A 1 187 ? -1.366 17.75 17.172 1 97.25 187 ASP A O 1
ATOM 1485 N N . ILE A 1 188 ? -0.554 15.719 17.75 1 98 188 ILE A N 1
ATOM 1486 C CA . ILE A 1 188 ? 0.338 16.297 18.75 1 98 188 ILE A CA 1
ATOM 1487 C C . ILE A 1 188 ? 1.358 17.203 18.062 1 98 188 ILE A C 1
ATOM 1489 O O . ILE A 1 188 ? 1.654 18.297 18.547 1 98 188 ILE A O 1
ATOM 1493 N N . TRP A 1 189 ? 1.87 16.688 16.969 1 97 189 TRP A N 1
ATOM 1494 C CA . TRP A 1 189 ? 2.791 17.484 16.172 1 97 189 TRP A CA 1
ATOM 1495 C C . TRP A 1 189 ? 2.164 18.828 15.797 1 97 189 TRP A C 1
ATOM 1497 O O . TRP A 1 189 ? 2.814 19.875 15.898 1 97 189 TRP A O 1
ATOM 1507 N N . ARG A 1 190 ? 0.911 18.891 15.391 1 96.12 190 ARG A N 1
ATOM 1508 C CA . ARG A 1 190 ? 0.214 20.109 15.016 1 96.12 190 ARG A CA 1
ATOM 1509 C C . ARG A 1 190 ? 0.009 21.016 16.234 1 96.12 190 ARG A C 1
ATOM 1511 O O . ARG A 1 190 ? 0.128 22.234 16.125 1 96.12 190 ARG A O 1
ATOM 1518 N N . TYR A 1 191 ? -0.299 20.406 17.391 1 97.12 191 TYR A N 1
ATOM 1519 C CA . TYR A 1 191 ? -0.485 21.188 18.609 1 97.12 191 TYR A CA 1
ATOM 1520 C C . TYR A 1 191 ? 0.824 21.828 19.047 1 97.12 191 TYR A C 1
ATOM 1522 O O . TYR A 1 191 ? 0.832 22.969 19.531 1 97.12 191 TYR A O 1
ATOM 1530 N N . ILE A 1 192 ? 1.887 21.109 18.875 1 96.12 192 ILE A N 1
ATOM 1531 C CA . ILE A 1 192 ? 3.193 21.688 19.172 1 96.12 192 ILE A CA 1
ATOM 1532 C C . ILE A 1 192 ? 3.479 22.844 18.234 1 96.12 192 ILE A C 1
ATOM 1534 O O . ILE A 1 192 ? 3.979 23.891 18.656 1 96.12 192 ILE A O 1
ATOM 1538 N N . SER A 1 193 ? 3.148 22.688 17 1 94.06 193 SER A N 1
ATOM 1539 C CA . SER A 1 193 ? 3.371 23.719 15.992 1 94.06 193 SER A CA 1
ATOM 1540 C C . SER A 1 193 ? 2.561 24.984 16.297 1 94.06 193 SER A C 1
ATOM 1542 O O . SER A 1 193 ? 3.006 26.094 16.016 1 94.06 193 SER A O 1
ATOM 1544 N N . LEU A 1 194 ? 1.416 24.812 16.891 1 93.81 194 LEU A N 1
ATOM 1545 C CA . LEU A 1 194 ? 0.55 25.938 17.25 1 93.81 194 LEU A CA 1
ATOM 1546 C C . LEU A 1 194 ? 0.965 26.547 18.578 1 93.81 194 LEU A C 1
ATOM 1548 O O . LEU A 1 194 ? 0.412 27.562 19 1 93.81 194 LEU A O 1
ATOM 1552 N N . GLY A 1 195 ? 1.902 25.922 19.297 1 93.19 195 GLY A N 1
ATOM 1553 C CA . GLY A 1 195 ? 2.396 26.438 20.562 1 93.19 195 GLY A CA 1
ATOM 1554 C C . GLY A 1 195 ? 1.572 25.984 21.75 1 93.19 195 GLY A C 1
ATOM 1555 O O . GLY A 1 195 ? 1.736 26.484 22.859 1 93.19 195 GLY A O 1
ATOM 1556 N N . TYR A 1 196 ? 0.666 24.969 21.516 1 96.69 196 TYR A N 1
ATOM 1557 C CA . TYR A 1 196 ? -0.182 24.5 22.609 1 96.69 196 TYR A CA 1
ATOM 1558 C C . TYR A 1 196 ? 0.623 23.672 23.609 1 96.69 196 TYR A C 1
ATOM 1560 O O . TYR A 1 196 ? 0.223 23.516 24.766 1 96.69 196 TYR A O 1
ATOM 1568 N N . PHE A 1 197 ? 1.68 23.062 23.062 1 96.19 197 PHE A N 1
ATOM 1569 C CA . PHE A 1 197 ? 2.602 22.297 23.906 1 96.19 197 PHE A CA 1
ATOM 1570 C C . PHE A 1 197 ? 4.012 22.875 23.812 1 96.19 197 PHE A C 1
ATOM 1572 O O . PHE A 1 197 ? 4.453 23.281 22.734 1 96.19 197 PHE A O 1
ATOM 1579 N N . LYS A 1 198 ? 4.629 22.984 24.938 1 92.38 198 LYS A N 1
ATOM 1580 C CA . LYS A 1 198 ? 6.074 23.156 25.031 1 92.38 198 LYS A CA 1
ATOM 1581 C C . LYS A 1 198 ? 6.77 21.844 25.344 1 92.38 198 LYS A C 1
ATOM 1583 O O . LYS A 1 198 ? 6.137 20.906 25.812 1 92.38 198 LYS A O 1
ATOM 1588 N N . GLN A 1 199 ? 7.973 21.797 24.906 1 91.94 199 GLN A N 1
ATOM 1589 C CA . GLN A 1 199 ? 8.727 20.578 25.141 1 91.94 199 GLN A CA 1
ATOM 1590 C C . GLN A 1 199 ? 9.906 20.828 26.094 1 91.94 199 GLN A C 1
ATOM 1592 O O . GLN A 1 199 ? 10.609 21.828 25.953 1 91.94 199 GLN A O 1
ATOM 1597 N N . THR A 1 200 ? 10.078 19.953 27 1 87.75 200 THR A N 1
ATOM 1598 C CA . THR A 1 200 ? 11.242 20.031 27.875 1 87.75 200 THR A CA 1
ATOM 1599 C C . THR A 1 200 ? 12.461 19.406 27.188 1 87.75 200 THR A C 1
ATOM 1601 O O . THR A 1 200 ? 12.336 18.453 26.422 1 87.75 200 THR A O 1
ATOM 1604 N N . THR A 1 201 ? 13.539 20.078 27.281 1 81.88 201 THR A N 1
ATOM 1605 C CA . THR A 1 201 ? 14.789 19.578 26.719 1 81.88 201 THR A CA 1
ATOM 1606 C C . THR A 1 201 ? 15.805 19.297 27.828 1 81.88 201 THR A C 1
ATOM 1608 O O . THR A 1 201 ? 15.742 19.906 28.906 1 81.88 201 THR A O 1
ATOM 1611 N N . ARG A 1 202 ? 16.75 18.359 27.672 1 76.12 202 ARG A N 1
ATOM 1612 C CA . ARG A 1 202 ? 17.844 18.062 28.578 1 76.12 202 ARG A CA 1
ATOM 1613 C C . ARG A 1 202 ? 19 19.047 28.406 1 76.12 202 ARG A C 1
ATOM 1615 O O . ARG A 1 202 ? 19.156 19.641 27.328 1 76.12 202 ARG A O 1
ATOM 1622 N N . ALA A 1 203 ? 19.688 19.094 29.453 1 73.75 203 ALA A N 1
ATOM 1623 C CA . ALA A 1 203 ? 20.891 19.922 29.375 1 73.75 203 ALA A CA 1
ATOM 1624 C C . ALA A 1 203 ? 21.812 19.453 28.25 1 73.75 203 ALA A C 1
ATOM 1626 O O . ALA A 1 203 ? 22.078 18.25 28.125 1 73.75 203 ALA A O 1
ATOM 1627 N N . GLY A 1 204 ? 22.234 20.359 27.359 1 72.06 204 GLY A N 1
ATOM 1628 C CA . GLY A 1 204 ? 23.172 20.016 26.312 1 72.06 204 GLY A CA 1
ATOM 1629 C C . GLY A 1 204 ? 22.484 19.594 25.016 1 72.06 204 GLY A C 1
ATOM 1630 O O . GLY A 1 204 ? 23.125 19.516 23.969 1 72.06 204 GLY A O 1
ATOM 1631 N N . GLU A 1 205 ? 21.188 19.344 25.125 1 77.75 205 GLU A N 1
ATOM 1632 C CA . GLU A 1 205 ? 20.453 18.906 23.938 1 77.75 205 GLU A CA 1
ATOM 1633 C C . GLU A 1 205 ? 20.406 20.016 22.875 1 77.75 205 GLU A C 1
ATOM 1635 O O . GLU A 1 205 ? 20.156 21.172 23.203 1 77.75 205 GLU A O 1
ATOM 1640 N N . ILE A 1 206 ? 20.844 19.469 21.641 1 77.06 206 ILE A N 1
ATOM 1641 C CA . ILE A 1 206 ? 20.797 20.375 20.484 1 77.06 206 ILE A CA 1
ATOM 1642 C C . ILE A 1 206 ? 19.469 20.203 19.75 1 77.06 206 ILE A C 1
ATOM 1644 O O . ILE A 1 206 ? 19.016 19.078 19.547 1 77.06 206 ILE A O 1
ATOM 1648 N N . GLY A 1 207 ? 18.703 21.125 19.609 1 71.44 207 GLY A N 1
ATOM 1649 C CA . GLY A 1 207 ? 17.453 21.094 18.891 1 71.44 207 GLY A CA 1
ATOM 1650 C C . GLY A 1 207 ? 17.641 21.172 17.375 1 71.44 207 GLY A C 1
ATOM 1651 O O . GLY A 1 207 ? 17.172 20.281 16.656 1 71.44 207 GLY A O 1
ATOM 1652 N N . SER A 1 208 ? 18.312 22.078 16.875 1 79.88 208 SER A N 1
ATOM 1653 C CA . SER A 1 208 ? 18.641 22.312 15.477 1 79.88 208 SER A CA 1
ATOM 1654 C C . SER A 1 208 ? 20.109 22.672 15.305 1 79.88 208 SER A C 1
ATOM 1656 O O . SER A 1 208 ? 20.688 23.375 16.141 1 79.88 208 SER A O 1
ATOM 1658 N N . SER A 1 209 ? 20.656 22.203 14.227 1 75.25 209 SER A N 1
ATOM 1659 C CA . SER A 1 209 ? 22.094 22.406 14.023 1 75.25 209 SER A CA 1
ATOM 1660 C C . SER A 1 209 ? 22.422 23.875 13.789 1 75.25 209 SER A C 1
ATOM 1662 O O . SER A 1 209 ? 23.531 24.312 14.055 1 75.25 209 SER A O 1
ATOM 1664 N N . THR A 1 210 ? 21.422 24.594 13.25 1 80.44 210 THR A N 1
ATOM 1665 C CA . THR A 1 210 ? 21.781 25.953 12.867 1 80.44 210 THR A CA 1
ATOM 1666 C C . THR A 1 210 ? 20.797 26.969 13.453 1 80.44 210 THR A C 1
ATOM 1668 O O . THR A 1 210 ? 21.031 28.172 13.398 1 80.44 210 THR A O 1
ATOM 1671 N N . MET A 1 211 ? 19.766 26.484 13.984 1 84.19 211 MET A N 1
ATOM 1672 C CA . MET A 1 211 ? 18.734 27.359 14.562 1 84.19 211 MET A CA 1
ATOM 1673 C C . MET A 1 211 ? 18.562 27.062 16.047 1 84.19 211 MET A C 1
ATOM 1675 O O . MET A 1 211 ? 17.625 26.359 16.438 1 84.19 211 MET A O 1
ATOM 1679 N N . PRO A 1 212 ? 19.312 27.688 16.875 1 82.31 212 PRO A N 1
ATOM 1680 C CA . PRO A 1 212 ? 19.391 27.344 18.297 1 82.31 212 PRO A CA 1
ATOM 1681 C C . PRO A 1 212 ? 18.078 27.547 19.031 1 82.31 212 PRO A C 1
ATOM 1683 O O . PRO A 1 212 ? 17.859 26.969 20.094 1 82.31 212 PRO A O 1
ATOM 1686 N N . HIS A 1 213 ? 17.188 28.422 18.562 1 83.81 213 HIS A N 1
ATOM 1687 C CA . HIS A 1 213 ? 15.922 28.688 19.234 1 83.81 213 HIS A CA 1
ATOM 1688 C C . HIS A 1 213 ? 14.969 27.5 19.125 1 83.81 213 HIS A C 1
ATOM 1690 O O . HIS A 1 213 ? 14 27.406 19.875 1 83.81 213 HIS A O 1
ATOM 1696 N N . LYS A 1 214 ? 15.203 26.594 18.281 1 86.06 214 LYS A N 1
ATOM 1697 C CA . LYS A 1 214 ? 14.219 25.609 17.844 1 86.06 214 LYS A CA 1
ATOM 1698 C C . LYS A 1 214 ? 14.328 24.328 18.672 1 86.06 214 LYS A C 1
ATOM 1700 O O . LYS A 1 214 ? 15.43 23.844 18.938 1 86.06 214 LYS A O 1
ATOM 1705 N N . VAL A 1 215 ? 13.188 23.828 19.156 1 87.5 215 VAL A N 1
ATOM 1706 C CA . VAL A 1 215 ? 13.047 22.469 19.703 1 87.5 215 VAL A CA 1
ATOM 1707 C C . VAL A 1 215 ? 12.07 21.672 18.844 1 87.5 215 VAL A C 1
ATOM 1709 O O . VAL A 1 215 ? 10.867 21.922 18.844 1 87.5 215 VAL A O 1
ATOM 1712 N N . ASN A 1 216 ? 12.547 20.703 18.156 1 90.56 216 ASN A N 1
ATOM 1713 C CA . ASN A 1 216 ? 11.75 19.938 17.203 1 90.56 216 ASN A CA 1
ATOM 1714 C C . ASN A 1 216 ? 11.031 18.781 17.891 1 90.56 216 ASN A C 1
ATOM 1716 O O . ASN A 1 216 ? 11.547 18.203 18.844 1 90.56 216 ASN A O 1
ATOM 1720 N N . PRO A 1 217 ? 9.828 18.422 17.453 1 94.12 217 PRO A N 1
ATOM 1721 C CA . PRO A 1 217 ? 9.102 17.281 18 1 94.12 217 PRO A CA 1
ATOM 1722 C C . PRO A 1 217 ? 9.586 15.945 17.438 1 94.12 217 PRO A C 1
ATOM 1724 O O . PRO A 1 217 ? 8.789 15.172 16.891 1 94.12 217 PRO A O 1
ATOM 1727 N N . ILE A 1 218 ? 10.789 15.633 17.688 1 92.69 218 ILE A N 1
ATOM 1728 C CA . ILE A 1 218 ? 11.492 14.547 17 1 92.69 218 ILE A CA 1
ATOM 1729 C C . ILE A 1 218 ? 10.875 13.211 17.406 1 92.69 218 ILE A C 1
ATOM 1731 O O . ILE A 1 218 ? 10.812 12.281 16.594 1 92.69 218 ILE A O 1
ATOM 1735 N N . ASP A 1 219 ? 10.406 13.062 18.688 1 95.19 219 ASP A N 1
ATOM 1736 C CA . ASP A 1 219 ? 9.883 11.789 19.172 1 95.19 219 ASP A CA 1
ATOM 1737 C C . ASP A 1 219 ? 8.641 11.375 18.375 1 95.19 219 ASP A C 1
ATOM 1739 O O . ASP A 1 219 ? 8.5 10.211 18 1 95.19 219 ASP A O 1
ATOM 1743 N N . PHE A 1 220 ? 7.758 12.32 18.125 1 97.75 220 PHE A N 1
ATOM 1744 C CA . PHE A 1 220 ? 6.512 12.031 17.438 1 97.75 220 PHE A CA 1
ATOM 1745 C C . PHE A 1 220 ? 6.758 11.82 15.945 1 97.75 220 PHE A C 1
ATOM 1747 O O . PHE A 1 220 ? 6.121 10.977 15.312 1 97.75 220 PHE A O 1
ATOM 1754 N N . GLU A 1 221 ? 7.645 12.609 15.359 1 96.81 221 GLU A N 1
ATOM 1755 C CA . GLU A 1 221 ? 8.008 12.422 13.953 1 96.81 221 GLU A CA 1
ATOM 1756 C C . GLU A 1 221 ? 8.688 11.07 13.742 1 96.81 221 GLU A C 1
ATOM 1758 O O . GLU A 1 221 ? 8.438 10.391 12.742 1 96.81 221 GLU A O 1
ATOM 1763 N N . ASN A 1 222 ? 9.617 10.727 14.672 1 96.38 222 ASN A N 1
ATOM 1764 C CA . ASN A 1 222 ? 10.273 9.422 14.633 1 96.38 222 ASN A CA 1
ATOM 1765 C C . ASN A 1 222 ? 9.266 8.281 14.719 1 96.38 222 ASN A C 1
ATOM 1767 O O . ASN A 1 222 ? 9.391 7.281 14.016 1 96.38 222 ASN A O 1
ATOM 1771 N N . SER A 1 223 ? 8.32 8.398 15.648 1 98.06 223 SER A N 1
ATOM 1772 C CA . SER A 1 223 ? 7.258 7.406 15.781 1 98.06 223 SER A CA 1
ATOM 1773 C C . SER A 1 223 ? 6.508 7.227 14.461 1 98.06 223 SER A C 1
ATOM 1775 O O . SER A 1 223 ? 6.34 6.105 13.984 1 98.06 223 SER A O 1
ATOM 1777 N N . GLU A 1 224 ? 6.09 8.305 13.867 1 97.25 224 GLU A N 1
ATOM 1778 C CA . GLU A 1 224 ? 5.355 8.25 12.609 1 97.25 224 GLU A CA 1
ATOM 1779 C C . GLU A 1 224 ? 6.164 7.535 11.531 1 97.25 224 GLU A C 1
ATOM 1781 O O . GLU A 1 224 ? 5.617 6.734 10.766 1 97.25 224 GLU A O 1
ATOM 1786 N N . GLY A 1 225 ? 7.465 7.891 11.43 1 96.94 225 GLY A N 1
ATOM 1787 C CA . GLY A 1 225 ? 8.328 7.234 10.469 1 96.94 225 GLY A CA 1
ATOM 1788 C C . GLY A 1 225 ? 8.422 5.734 10.672 1 96.94 225 GLY A C 1
ATOM 1789 O O . GLY A 1 225 ? 8.352 4.965 9.719 1 96.94 225 GLY A O 1
ATOM 1790 N N . ASN A 1 226 ? 8.617 5.348 11.922 1 97.75 226 ASN A N 1
ATOM 1791 C CA . ASN A 1 226 ? 8.711 3.928 12.25 1 97.75 226 ASN A CA 1
ATOM 1792 C C . ASN A 1 226 ? 7.406 3.197 11.961 1 97.75 226 ASN A C 1
ATOM 1794 O O . ASN A 1 226 ? 7.418 2.047 11.516 1 97.75 226 ASN A O 1
ATOM 1798 N N . LEU A 1 227 ? 6.32 3.852 12.297 1 97.94 227 LEU A N 1
ATOM 1799 C CA . LEU A 1 227 ? 5.02 3.248 12.023 1 97.94 227 LEU A CA 1
ATOM 1800 C C . LEU A 1 227 ? 4.828 3.035 10.523 1 97.94 227 LEU A C 1
ATOM 1802 O O . LEU A 1 227 ? 4.195 2.062 10.102 1 97.94 227 LEU A O 1
ATOM 1806 N N . GLY A 1 228 ? 5.336 3.963 9.719 1 95.25 228 GLY A N 1
ATOM 1807 C CA . GLY A 1 228 ? 5.309 3.766 8.273 1 95.25 228 GLY A CA 1
ATOM 1808 C C . GLY A 1 228 ? 6.074 2.533 7.828 1 95.25 228 GLY A C 1
ATOM 1809 O O . GLY A 1 228 ? 5.57 1.738 7.035 1 95.25 228 GLY A O 1
ATOM 1810 N N . VAL A 1 229 ? 7.289 2.369 8.32 1 96 229 VAL A N 1
ATOM 1811 C CA . VAL A 1 229 ? 8.109 1.213 7.973 1 96 229 VAL A CA 1
ATOM 1812 C C . VAL A 1 229 ? 7.414 -0.069 8.422 1 96 229 VAL A C 1
ATOM 1814 O O . VAL A 1 229 ? 7.379 -1.056 7.688 1 96 229 VAL A O 1
ATOM 1817 N N . ALA A 1 230 ? 6.859 -0.041 9.641 1 96.56 230 ALA A N 1
ATOM 1818 C CA . ALA A 1 230 ? 6.141 -1.198 10.164 1 96.56 230 ALA A CA 1
ATOM 1819 C C . ALA A 1 230 ? 4.977 -1.578 9.25 1 96.56 230 ALA A C 1
ATOM 1821 O O . ALA A 1 230 ? 4.746 -2.76 8.984 1 96.56 230 ALA A O 1
ATOM 1822 N N . SER A 1 231 ? 4.227 -0.578 8.828 1 93.88 231 SER A N 1
ATOM 1823 C CA . SER A 1 231 ? 3.066 -0.823 7.98 1 93.88 231 SER A CA 1
ATOM 1824 C C . SER A 1 231 ? 3.473 -1.479 6.664 1 93.88 231 SER A C 1
ATOM 1826 O O . SER A 1 231 ? 2.779 -2.369 6.168 1 93.88 231 SER A O 1
ATOM 1828 N N . GLY A 1 232 ? 4.559 -1.026 6.07 1 90.81 232 GLY A N 1
ATOM 1829 C CA . GLY A 1 232 ? 5.043 -1.643 4.848 1 90.81 232 GLY A CA 1
ATOM 1830 C C . GLY A 1 232 ? 5.359 -3.117 5.004 1 90.81 232 GLY A C 1
ATOM 1831 O O . GLY A 1 232 ? 5.039 -3.926 4.129 1 90.81 232 GLY A O 1
ATOM 1832 N N . SER A 1 233 ? 5.922 -3.438 6.109 1 93.44 233 SER A N 1
ATOM 1833 C CA . SER A 1 233 ? 6.297 -4.82 6.383 1 93.44 233 SER A CA 1
ATOM 1834 C C . SER A 1 233 ? 5.074 -5.668 6.723 1 93.44 233 SER A C 1
ATOM 1836 O O . SER A 1 233 ? 4.844 -6.711 6.113 1 93.44 233 SER A O 1
ATOM 1838 N N . LEU A 1 234 ? 4.25 -5.207 7.699 1 95.62 234 LEU A N 1
ATOM 1839 C CA . LEU A 1 234 ? 3.127 -5.98 8.211 1 95.62 234 LEU A CA 1
ATOM 1840 C C . LEU A 1 234 ? 2.049 -6.148 7.148 1 95.62 234 LEU A C 1
ATOM 1842 O O . LEU A 1 234 ? 1.371 -7.18 7.102 1 95.62 234 LEU A O 1
ATOM 1846 N N . SER A 1 235 ? 1.896 -5.156 6.266 1 94 235 SER A N 1
ATOM 1847 C CA . SER A 1 235 ? 0.885 -5.25 5.219 1 94 235 SER A CA 1
ATOM 1848 C C . SER A 1 235 ? 1.22 -6.359 4.227 1 94 235 SER A C 1
ATOM 1850 O O . SER A 1 235 ? 0.336 -7.109 3.803 1 94 235 SER A O 1
ATOM 1852 N N . TYR A 1 236 ? 2.465 -6.523 3.84 1 92.88 236 TYR A N 1
ATOM 1853 C CA . TYR A 1 236 ? 2.838 -7.586 2.914 1 92.88 236 TYR A CA 1
ATOM 1854 C C . TYR A 1 236 ? 2.658 -8.953 3.555 1 92.88 236 TYR A C 1
ATOM 1856 O O . TYR A 1 236 ? 2.199 -9.898 2.902 1 92.88 236 TYR A O 1
ATOM 1864 N N . LEU A 1 237 ? 3.08 -9.039 4.867 1 94.69 237 LEU A N 1
ATOM 1865 C CA . LEU A 1 237 ? 2.898 -10.297 5.578 1 94.69 237 LEU A CA 1
ATOM 1866 C C . LEU A 1 237 ? 1.428 -10.703 5.594 1 94.69 237 LEU A C 1
ATOM 1868 O O . LEU A 1 237 ? 1.094 -11.852 5.297 1 94.69 237 LEU A O 1
ATOM 1872 N N . SER A 1 238 ? 0.555 -9.719 5.922 1 95.5 238 SER A N 1
ATOM 1873 C CA . SER A 1 238 ? -0.871 -10 6.047 1 95.5 238 SER A CA 1
ATOM 1874 C C . SER A 1 238 ? -1.47 -10.438 4.715 1 95.5 238 SER A C 1
ATOM 1876 O O . SER A 1 238 ? -2.391 -11.258 4.68 1 95.5 238 SER A O 1
ATOM 1878 N N . GLU A 1 239 ? -0.954 -9.938 3.633 1 93.75 239 GLU A N 1
ATOM 1879 C CA . GLU A 1 239 ? -1.493 -10.234 2.309 1 93.75 239 GLU A CA 1
ATOM 1880 C C . GLU A 1 239 ? -0.994 -11.578 1.795 1 93.75 239 GLU A C 1
ATOM 1882 O O . GLU A 1 239 ? -1.734 -12.312 1.138 1 93.75 239 GLU A O 1
ATOM 1887 N N . LYS A 1 240 ? 0.26 -11.883 2.098 1 95.44 240 LYS A N 1
ATOM 1888 C CA . LYS A 1 240 ? 0.922 -13.031 1.483 1 95.44 240 LYS A CA 1
ATOM 1889 C C . LYS A 1 240 ? 0.615 -14.312 2.246 1 95.44 240 LYS A C 1
ATOM 1891 O O . LYS A 1 240 ? 0.419 -15.367 1.641 1 95.44 240 LYS A O 1
ATOM 1896 N N . LEU A 1 241 ? 0.478 -14.289 3.523 1 95.69 241 LEU A N 1
ATOM 1897 C CA . LEU A 1 241 ? 0.583 -15.469 4.375 1 95.69 241 LEU A CA 1
ATOM 1898 C C . LEU A 1 241 ? -0.641 -16.359 4.219 1 95.69 241 LEU A C 1
ATOM 1900 O O . LEU A 1 241 ? -0.529 -17.594 4.273 1 95.69 241 LEU A O 1
ATOM 1904 N N . PRO A 1 242 ? -1.844 -15.797 3.92 1 95.25 242 PRO A N 1
ATOM 1905 C CA . PRO A 1 242 ? -2.994 -16.688 3.785 1 95.25 242 PRO A CA 1
ATOM 1906 C C . PRO A 1 242 ? -2.992 -17.453 2.467 1 95.25 242 PRO A C 1
ATOM 1908 O O . PRO A 1 242 ? -3.854 -18.312 2.246 1 95.25 242 PRO A O 1
ATOM 1911 N N . LYS A 1 243 ? -2.061 -17.25 1.588 1 94.19 243 LYS A N 1
ATOM 1912 C CA . LYS A 1 243 ? -1.992 -17.891 0.28 1 94.19 243 LYS A CA 1
ATOM 1913 C C . LYS A 1 243 ? -0.808 -18.844 0.199 1 94.19 243 LYS A C 1
ATOM 1915 O O . LYS A 1 243 ? 0.348 -18.422 0.255 1 94.19 243 LYS A O 1
ATOM 1920 N N . SER A 1 244 ? -0.994 -20.062 0.08 1 90.19 244 SER A N 1
ATOM 1921 C CA . SER A 1 244 ? 0.059 -21.062 0.18 1 90.19 244 SER A CA 1
ATOM 1922 C C . SER A 1 244 ? 0.37 -21.672 -1.182 1 90.19 244 SER A C 1
ATOM 1924 O O . SER A 1 244 ? 1.456 -22.219 -1.39 1 90.19 244 SER A O 1
ATOM 1926 N N . ARG A 1 245 ? -0.456 -21.656 -2.158 1 90.5 245 ARG A N 1
ATOM 1927 C CA . ARG A 1 245 ? -0.284 -22.344 -3.438 1 90.5 245 ARG A CA 1
ATOM 1928 C C . ARG A 1 245 ? -0.288 -23.844 -3.256 1 90.5 245 ARG A C 1
ATOM 1930 O O . ARG A 1 245 ? 0.771 -24.484 -3.227 1 90.5 245 ARG A O 1
ATOM 1937 N N . LEU A 1 246 ? -1.341 -24.5 -3.369 1 95.81 246 LEU A N 1
ATOM 1938 C CA . LEU A 1 246 ? -1.554 -25.922 -3.109 1 95.81 246 LEU A CA 1
ATOM 1939 C C . LEU A 1 246 ? -1.238 -26.266 -1.658 1 95.81 246 LEU A C 1
ATOM 1941 O O . LEU A 1 246 ? -1.82 -25.688 -0.738 1 95.81 246 LEU A O 1
ATOM 1945 N N . GLN A 1 247 ? -0.265 -27.219 -1.396 1 95 247 GLN A N 1
ATOM 1946 C CA . GLN A 1 247 ? 0.073 -27.531 -0.01 1 95 247 GLN A CA 1
ATOM 1947 C C . GLN A 1 247 ? 0.953 -26.438 0.596 1 95 247 GLN A C 1
ATOM 1949 O O . GLN A 1 247 ? 0.813 -26.109 1.774 1 95 247 GLN A O 1
ATOM 1954 N N . ARG A 1 248 ? 1.845 -25.953 -0.215 1 93 248 ARG A N 1
ATOM 1955 C CA . ARG A 1 248 ? 2.756 -24.938 0.309 1 93 248 ARG A CA 1
ATOM 1956 C C . ARG A 1 248 ? 3.877 -24.641 -0.681 1 93 248 ARG A C 1
ATOM 1958 O O . ARG A 1 248 ? 4.23 -25.5 -1.498 1 93 248 ARG A O 1
ATOM 1965 N N . ASP A 1 249 ? 4.379 -23.359 -0.591 1 89.62 249 ASP A N 1
ATOM 1966 C CA . ASP A 1 249 ? 5.727 -23.094 -1.083 1 89.62 249 ASP A CA 1
ATOM 1967 C C . ASP A 1 249 ? 6.559 -22.375 -0.028 1 89.62 249 ASP A C 1
ATOM 1969 O O . ASP A 1 249 ? 6.055 -22.031 1.047 1 89.62 249 ASP A O 1
ATOM 1973 N N . LEU A 1 250 ? 7.805 -22.234 -0.272 1 91.75 250 LEU A N 1
ATOM 1974 C CA . LEU A 1 250 ? 8.75 -21.781 0.748 1 91.75 250 LEU A CA 1
ATOM 1975 C C . LEU A 1 250 ? 8.688 -20.266 0.917 1 91.75 250 LEU A C 1
ATOM 1977 O O . LEU A 1 250 ? 9.398 -19.703 1.746 1 91.75 250 LEU A O 1
ATOM 1981 N N . THR A 1 251 ? 7.859 -19.516 0.165 1 93.94 251 THR A N 1
ATOM 1982 C CA . THR A 1 251 ? 7.777 -18.078 0.302 1 93.94 251 THR A CA 1
ATOM 1983 C C . THR A 1 251 ? 7.293 -17.688 1.697 1 93.94 251 THR A C 1
ATOM 1985 O O . THR A 1 251 ? 7.695 -16.656 2.238 1 93.94 251 THR A O 1
ATOM 1988 N N . ASP A 1 252 ? 6.406 -18.484 2.301 1 93.25 252 ASP A N 1
ATOM 1989 C CA . ASP A 1 252 ? 5.902 -18.188 3.639 1 93.25 252 ASP A CA 1
ATOM 1990 C C . ASP A 1 252 ? 7.039 -18.172 4.66 1 93.25 252 ASP A C 1
ATOM 1992 O O . ASP A 1 252 ? 7.133 -17.266 5.48 1 93.25 252 ASP A O 1
ATOM 1996 N N . SER A 1 253 ? 7.949 -19.234 4.527 1 92 253 SER A N 1
ATOM 1997 C CA . SER A 1 253 ? 9.078 -19.312 5.445 1 92 253 SER A CA 1
ATOM 1998 C C . SER A 1 253 ? 9.977 -18.078 5.32 1 92 253 SER A C 1
ATOM 2000 O O . SER A 1 253 ? 10.508 -17.594 6.316 1 92 253 SER A O 1
ATOM 2002 N N . THR A 1 254 ? 10.156 -17.641 4.09 1 92.38 254 THR A N 1
ATOM 2003 C CA . THR A 1 254 ? 11 -16.484 3.826 1 92.38 254 THR A CA 1
ATOM 2004 C C . THR A 1 254 ? 10.383 -15.219 4.406 1 92.38 254 THR A C 1
ATOM 2006 O O . THR A 1 254 ? 11.07 -14.43 5.062 1 92.38 254 THR A O 1
ATOM 2009 N N . VAL A 1 255 ? 9.156 -15.062 4.227 1 93.75 255 VAL A N 1
ATOM 2010 C CA . VAL A 1 255 ? 8.477 -13.828 4.605 1 93.75 255 VAL A CA 1
ATOM 2011 C C . VAL A 1 255 ? 8.273 -13.789 6.117 1 93.75 255 VAL A C 1
ATOM 2013 O O . VAL A 1 255 ? 8.367 -12.727 6.738 1 93.75 255 VAL A O 1
ATOM 2016 N N . LEU A 1 256 ? 8.039 -14.938 6.762 1 94.19 256 LEU A N 1
ATOM 2017 C CA . LEU A 1 256 ? 7.781 -15.023 8.195 1 94.19 256 LEU A CA 1
ATOM 2018 C C . LEU A 1 256 ? 9.008 -14.609 9 1 94.19 256 LEU A C 1
ATOM 2020 O O . LEU A 1 256 ? 8.883 -14.148 10.133 1 94.19 256 LEU A O 1
ATOM 2024 N N . ARG A 1 257 ? 10.141 -14.719 8.398 1 92.75 257 ARG A N 1
ATOM 2025 C CA . ARG A 1 257 ? 11.367 -14.328 9.078 1 92.75 257 ARG A CA 1
ATOM 2026 C C . ARG A 1 257 ? 11.422 -12.82 9.297 1 92.75 257 ARG A C 1
ATOM 2028 O O . ARG A 1 257 ? 12.227 -12.336 10.094 1 92.75 257 ARG A O 1
ATOM 2035 N N . ASN A 1 258 ? 10.523 -12.078 8.672 1 93.44 258 ASN A N 1
ATOM 2036 C CA . ASN A 1 258 ? 10.539 -10.625 8.75 1 93.44 258 ASN A CA 1
ATOM 2037 C C . ASN A 1 258 ? 9.516 -10.102 9.758 1 93.44 258 ASN A C 1
ATOM 2039 O O . ASN A 1 258 ? 9.312 -8.891 9.875 1 93.44 258 ASN A O 1
ATOM 2043 N N . MET A 1 259 ? 8.82 -10.969 10.516 1 94.25 259 MET A N 1
ATOM 2044 C CA . MET A 1 259 ? 7.848 -10.531 11.516 1 94.25 259 MET A CA 1
ATOM 2045 C C . MET A 1 259 ? 8.484 -9.586 12.523 1 94.25 259 MET A C 1
ATOM 2047 O O . MET A 1 259 ? 7.883 -8.594 12.922 1 94.25 259 MET A O 1
ATOM 2051 N N . GLY A 1 260 ? 9.766 -9.938 12.844 1 94.25 260 GLY A N 1
ATOM 2052 C CA . GLY A 1 260 ? 10.469 -9.133 13.836 1 94.25 260 GLY A CA 1
ATOM 2053 C C . GLY A 1 260 ? 10.719 -7.707 13.391 1 94.25 260 GLY A C 1
ATOM 2054 O O . GLY A 1 260 ? 10.766 -6.793 14.211 1 94.25 260 GLY A O 1
ATOM 2055 N N . VAL A 1 261 ? 10.852 -7.5 12.078 1 95.25 261 VAL A N 1
ATOM 2056 C CA . VAL A 1 261 ? 11.117 -6.168 11.547 1 95.25 261 VAL A CA 1
ATOM 2057 C C . VAL A 1 261 ? 9.883 -5.285 11.742 1 95.25 261 VAL A C 1
ATOM 2059 O O . VAL A 1 261 ? 9.984 -4.18 12.281 1 95.25 261 VAL A O 1
ATOM 2062 N N . GLY A 1 262 ? 8.703 -5.797 11.359 1 95.94 262 GLY A N 1
ATOM 2063 C CA . GLY A 1 262 ? 7.473 -5.035 11.508 1 95.94 262 GLY A CA 1
ATOM 2064 C C . GLY A 1 262 ? 7.113 -4.762 12.953 1 95.94 262 GLY A C 1
ATOM 2065 O O . GLY A 1 262 ? 6.801 -3.627 13.32 1 95.94 262 GLY A O 1
ATOM 2066 N N . LEU A 1 263 ? 7.18 -5.762 13.805 1 97.56 263 LEU A N 1
ATOM 2067 C CA . LEU A 1 263 ? 6.832 -5.625 15.219 1 97.56 263 LEU A CA 1
ATOM 2068 C C . LEU A 1 263 ? 7.863 -4.773 15.953 1 97.56 263 LEU A C 1
ATOM 2070 O O . LEU A 1 263 ? 7.516 -4.02 16.859 1 97.56 263 LEU A O 1
ATOM 2074 N N . GLY A 1 264 ? 9.125 -4.934 15.508 1 97.38 264 GLY A N 1
ATOM 2075 C CA . GLY A 1 264 ? 10.172 -4.129 16.109 1 97.38 264 GLY A CA 1
ATOM 2076 C C . GLY A 1 264 ? 10 -2.643 15.867 1 97.38 264 GLY A C 1
ATOM 2077 O O . GLY A 1 264 ? 10.148 -1.837 16.781 1 97.38 264 GLY A O 1
ATOM 2078 N N . HIS A 1 265 ? 9.711 -2.262 14.641 1 97.75 265 HIS A N 1
ATOM 2079 C CA . HIS A 1 265 ? 9.477 -0.858 14.328 1 97.75 265 HIS A CA 1
ATOM 2080 C C . HIS A 1 265 ? 8.227 -0.334 15.031 1 97.75 265 HIS A C 1
ATOM 2082 O O . HIS A 1 265 ? 8.18 0.832 15.43 1 97.75 265 HIS A O 1
ATOM 2088 N N . SER A 1 266 ? 7.176 -1.148 15.164 1 98.25 266 SER A N 1
ATOM 2089 C CA . SER A 1 266 ? 6.008 -0.756 15.945 1 98.25 266 SER A CA 1
ATOM 2090 C C . SER A 1 266 ? 6.391 -0.442 17.391 1 98.25 266 SER A C 1
ATOM 2092 O O . SER A 1 266 ? 6 0.596 17.922 1 98.25 266 SER A O 1
ATOM 2094 N N . LEU A 1 267 ? 7.168 -1.353 18 1 98.06 267 LEU A N 1
ATOM 2095 C CA . LEU A 1 267 ? 7.59 -1.189 19.391 1 98.06 267 LEU A CA 1
ATOM 2096 C C . LEU A 1 267 ? 8.43 0.075 19.562 1 98.06 267 LEU A C 1
ATOM 2098 O O . LEU A 1 267 ? 8.258 0.808 20.531 1 98.06 267 LEU A O 1
ATOM 2102 N N . LEU A 1 268 ? 9.336 0.327 18.594 1 97.31 268 LEU A N 1
ATOM 2103 C CA . LEU A 1 268 ? 10.148 1.54 18.609 1 97.31 268 LEU A CA 1
ATOM 2104 C C . LEU A 1 268 ? 9.266 2.783 18.594 1 97.31 268 LEU A C 1
ATOM 2106 O O . LEU A 1 268 ? 9.531 3.758 19.297 1 97.31 268 LEU A O 1
ATOM 2110 N N . ALA A 1 269 ? 8.258 2.752 17.781 1 98.5 269 ALA A N 1
ATOM 2111 C CA . ALA A 1 269 ? 7.348 3.885 17.656 1 98.5 269 ALA A CA 1
ATOM 2112 C C . ALA A 1 269 ? 6.578 4.113 18.969 1 98.5 269 ALA A C 1
ATOM 2114 O O . ALA A 1 269 ? 6.414 5.254 19.406 1 98.5 269 ALA A O 1
ATOM 2115 N N . TYR A 1 270 ? 6.055 2.979 19.609 1 98.75 270 TYR A N 1
ATOM 2116 C CA . TYR A 1 270 ? 5.316 3.092 20.859 1 98.75 270 TYR A CA 1
ATOM 2117 C C . TYR A 1 270 ? 6.172 3.744 21.938 1 98.75 270 TYR A C 1
ATOM 2119 O O . TYR A 1 270 ? 5.707 4.633 22.656 1 98.75 270 TYR A O 1
ATOM 2127 N N . ARG A 1 271 ? 7.395 3.371 22 1 98.31 271 ARG A N 1
ATOM 2128 C CA . ARG A 1 271 ? 8.312 3.906 22.984 1 98.31 271 ARG A CA 1
ATOM 2129 C C . ARG A 1 271 ? 8.664 5.363 22.688 1 98.31 271 ARG A C 1
ATOM 2131 O O . ARG A 1 271 ? 8.812 6.172 23.609 1 98.31 271 ARG A O 1
ATOM 2138 N N . SER A 1 272 ? 8.773 5.656 21.406 1 98.06 272 SER A N 1
ATOM 2139 C CA . SER A 1 272 ? 9.07 7.031 21.031 1 98.06 272 SER A CA 1
ATOM 2140 C C . SER A 1 272 ? 7.926 7.969 21.406 1 98.06 272 SER A C 1
ATOM 2142 O O . SER A 1 272 ? 8.156 9.078 21.891 1 98.06 272 SER A O 1
ATOM 2144 N N . THR A 1 273 ? 6.711 7.559 21.109 1 98.62 273 THR A N 1
ATOM 2145 C CA . THR A 1 273 ? 5.551 8.359 21.484 1 98.62 273 THR A CA 1
ATOM 2146 C C . THR A 1 273 ? 5.484 8.539 23 1 98.62 273 THR A C 1
ATOM 2148 O O . THR A 1 273 ? 5.211 9.641 23.484 1 98.62 273 THR A O 1
ATOM 2151 N N . LEU A 1 274 ? 5.758 7.43 23.781 1 98.31 274 LEU A N 1
ATOM 2152 C CA . LEU A 1 274 ? 5.766 7.5 25.25 1 98.31 274 LEU A CA 1
ATOM 2153 C C . LEU A 1 274 ? 6.797 8.516 25.734 1 98.31 274 LEU A C 1
ATOM 2155 O O . LEU A 1 274 ? 6.508 9.312 26.625 1 98.31 274 LEU A O 1
ATOM 2159 N N . GLN A 1 275 ? 7.93 8.461 25.125 1 96.88 275 GLN A N 1
ATOM 2160 C CA . GLN A 1 275 ? 8.977 9.414 25.469 1 96.88 275 GLN A CA 1
ATOM 2161 C C . GLN A 1 275 ? 8.555 10.844 25.141 1 96.88 275 GLN A C 1
ATOM 2163 O O . GLN A 1 275 ? 8.789 11.766 25.922 1 96.88 275 GLN A O 1
ATOM 2168 N N . GLY A 1 276 ? 7.977 11.031 23.984 1 97.62 276 GLY A N 1
ATOM 2169 C CA . GLY A 1 276 ? 7.496 12.352 23.594 1 97.62 276 GLY A CA 1
ATOM 2170 C C . GLY A 1 276 ? 6.469 12.914 24.562 1 97.62 276 GLY A C 1
ATOM 2171 O O . GLY A 1 276 ? 6.52 14.094 24.906 1 97.62 276 GLY A O 1
ATOM 2172 N N . ILE A 1 277 ? 5.512 12.07 24.969 1 98.38 277 ILE A N 1
ATOM 2173 C CA . ILE A 1 277 ? 4.457 12.492 25.891 1 98.38 277 ILE A CA 1
ATOM 2174 C C . ILE A 1 277 ? 5.074 12.977 27.203 1 98.38 277 ILE A C 1
ATOM 2176 O O . ILE A 1 277 ? 4.645 13.992 27.75 1 98.38 277 ILE A O 1
ATOM 2180 N N . SER A 1 278 ? 6.102 12.32 27.703 1 96.94 278 SER A N 1
ATOM 2181 C CA . SER A 1 278 ? 6.719 12.641 28.984 1 96.94 278 SER A CA 1
ATOM 2182 C C . SER A 1 278 ? 7.426 13.992 28.938 1 96.94 278 SER A C 1
ATOM 2184 O O . SER A 1 278 ? 7.691 14.594 29.969 1 96.94 278 SER A O 1
ATOM 2186 N N . LYS A 1 279 ? 7.652 14.562 27.766 1 95.31 279 LYS A N 1
ATOM 2187 C CA . LYS A 1 279 ? 8.383 15.82 27.594 1 95.31 279 LYS A CA 1
ATOM 2188 C C . LYS A 1 279 ? 7.422 16.984 27.391 1 95.31 279 LYS A C 1
ATOM 2190 O O . LYS A 1 279 ? 7.848 18.141 27.359 1 95.31 279 LYS A O 1
ATOM 2195 N N . LEU A 1 280 ? 6.137 16.734 27.281 1 97.25 280 LEU A N 1
ATOM 2196 C CA . LEU A 1 280 ? 5.176 17.766 26.906 1 97.25 280 LEU A CA 1
ATOM 2197 C C . LEU A 1 280 ? 4.746 18.562 28.125 1 97.25 280 LEU A C 1
ATOM 2199 O O . LEU A 1 280 ? 4.559 18.016 29.203 1 97.25 280 LEU A O 1
ATOM 2203 N N . GLN A 1 281 ? 4.68 19.859 27.969 1 96.19 281 GLN A N 1
ATOM 2204 C CA . GLN A 1 281 ? 4.078 20.781 28.906 1 96.19 281 GLN A CA 1
ATOM 2205 C C . GLN A 1 281 ? 2.994 21.625 28.234 1 96.19 281 GLN A C 1
ATOM 2207 O O . GLN A 1 281 ? 3.26 22.312 27.25 1 96.19 281 GLN A O 1
ATOM 2212 N N . VAL A 1 282 ? 1.811 21.625 28.797 1 97.62 282 VAL A N 1
ATOM 2213 C CA . VAL A 1 282 ? 0.685 22.344 28.203 1 97.62 282 VAL A CA 1
ATOM 2214 C C . VAL A 1 282 ? 0.882 23.844 28.359 1 97.62 282 VAL A C 1
ATOM 2216 O O . VAL A 1 282 ? 1.252 24.312 29.438 1 97.62 282 VAL A O 1
ATOM 2219 N N . ASN A 1 283 ? 0.711 24.547 27.297 1 96.38 283 ASN A N 1
ATOM 2220 C CA . ASN A 1 283 ? 0.733 26 27.297 1 96.38 283 ASN A CA 1
ATOM 2221 C C . ASN A 1 283 ? -0.676 26.578 27.359 1 96.38 283 ASN A C 1
ATOM 2223 O O . ASN A 1 283 ? -1.188 27.078 26.344 1 96.38 283 ASN A O 1
ATOM 2227 N N . GLU A 1 284 ? -1.234 26.656 28.5 1 96.81 284 GLU A N 1
ATOM 2228 C CA . GLU A 1 284 ? -2.623 27.062 28.688 1 96.81 284 GLU A CA 1
ATOM 2229 C C . GLU A 1 284 ? -2.844 28.5 28.25 1 96.81 284 GLU A C 1
ATOM 2231 O O . GLU A 1 284 ? -3.912 28.844 27.75 1 96.81 284 GLU A O 1
ATOM 2236 N N . ALA A 1 285 ? -1.856 29.281 28.484 1 95.69 285 ALA A N 1
ATOM 2237 C CA . ALA A 1 285 ? -1.971 30.703 28.125 1 95.69 285 ALA A CA 1
ATOM 2238 C C . ALA A 1 285 ? -2.172 30.875 26.625 1 95.69 285 ALA A C 1
ATOM 2240 O O . ALA A 1 285 ? -3.018 31.656 26.188 1 95.69 285 ALA A O 1
ATOM 2241 N N . ARG A 1 286 ? -1.379 30.172 25.906 1 94.75 286 ARG A N 1
ATOM 2242 C CA . ARG A 1 286 ? -1.47 30.25 24.453 1 94.75 286 ARG A CA 1
ATOM 2243 C C . ARG A 1 286 ? -2.814 29.719 23.953 1 94.75 286 ARG A C 1
ATOM 2245 O O . ARG A 1 286 ? -3.416 30.297 23.047 1 94.75 286 ARG A O 1
ATOM 2252 N N . ILE A 1 287 ? -3.277 28.672 24.531 1 96.94 287 ILE A N 1
ATOM 2253 C CA . ILE A 1 287 ? -4.559 28.078 24.156 1 96.94 287 ILE A CA 1
ATOM 2254 C C . ILE A 1 287 ? -5.688 29.062 24.469 1 96.94 287 ILE A C 1
ATOM 2256 O O . ILE A 1 287 ? -6.582 29.25 23.641 1 96.94 287 ILE A O 1
ATOM 2260 N N . SER A 1 288 ? -5.598 29.641 25.578 1 96.81 288 SER A N 1
ATOM 2261 C CA . SER A 1 288 ? -6.613 30.594 26.016 1 96.81 288 SER A CA 1
ATOM 2262 C C . SER A 1 288 ? -6.625 31.844 25.125 1 96.81 288 SER A C 1
ATOM 2264 O O . SER A 1 288 ? -7.684 32.406 24.859 1 96.81 288 SER A O 1
ATOM 2266 N N . GLU A 1 289 ? -5.477 32.25 24.75 1 95.19 289 GLU A N 1
ATOM 2267 C CA . GLU A 1 289 ? -5.363 33.438 23.891 1 95.19 289 GLU A CA 1
ATOM 2268 C C . GLU A 1 289 ? -6.137 33.219 22.578 1 95.19 289 GLU A C 1
ATOM 2270 O O . GLU A 1 289 ? -6.809 34.156 22.109 1 95.19 289 GLU A O 1
ATOM 2275 N N . GLU A 1 290 ? -6.035 32.156 22.016 1 93.94 290 GLU A N 1
ATOM 2276 C CA . GLU A 1 290 ? -6.75 31.859 20.781 1 93.94 290 GLU A CA 1
ATOM 2277 C C . GLU A 1 290 ? -8.258 31.875 21 1 93.94 290 GLU A C 1
ATOM 2279 O O . GLU A 1 290 ? -9.016 32.344 20.141 1 93.94 290 GLU A O 1
ATOM 2284 N N . LEU A 1 291 ? -8.742 31.281 22.062 1 95.94 291 LEU A N 1
ATOM 2285 C CA . LEU A 1 291 ? -10.164 31.266 22.406 1 95.94 291 LEU A CA 1
ATOM 2286 C C . LEU A 1 291 ? -10.695 32.688 22.578 1 95.94 291 LEU A C 1
ATOM 2288 O O . LEU A 1 291 ? -11.812 33 22.156 1 95.94 291 LEU A O 1
ATOM 2292 N N . ASN A 1 292 ? -9.875 33.531 23.156 1 94.94 292 ASN A N 1
ATOM 2293 C CA . ASN A 1 292 ? -10.266 34.906 23.438 1 94.94 292 ASN A CA 1
ATOM 2294 C C . ASN A 1 292 ? -10.5 35.688 22.156 1 94.94 292 ASN A C 1
ATOM 2296 O O . ASN A 1 292 ? -11.227 36.688 22.156 1 94.94 292 ASN A O 1
ATOM 2300 N N . GLN A 1 293 ? -9.969 35.219 21.125 1 92.25 293 GLN A N 1
ATOM 2301 C CA . GLN A 1 293 ? -10.062 35.938 19.859 1 92.25 293 GLN A CA 1
ATOM 2302 C C . GLN A 1 293 ? -11.086 35.281 18.938 1 92.25 293 GLN A C 1
ATOM 2304 O O . GLN A 1 293 ? -11.219 35.688 17.766 1 92.25 293 GLN A O 1
ATOM 2309 N N . SER A 1 294 ? -11.82 34.281 19.391 1 93.94 294 SER A N 1
ATOM 2310 C CA . SER A 1 294 ? -12.633 33.5 18.469 1 93.94 294 SER A CA 1
ATOM 2311 C C . SER A 1 294 ? -14.102 33.469 18.891 1 93.94 294 SER A C 1
ATOM 2313 O O . SER A 1 294 ? -14.695 32.406 19.047 1 93.94 294 SER A O 1
ATOM 2315 N N . TRP A 1 295 ? -14.734 34.594 18.922 1 95.12 295 TRP A N 1
ATOM 2316 C CA . TRP A 1 295 ? -16.109 34.719 19.375 1 95.12 295 TRP A CA 1
ATOM 2317 C C . TRP A 1 295 ? -17.078 34.219 18.312 1 95.12 295 TRP A C 1
ATOM 2319 O O . TRP A 1 295 ? -18.25 33.938 18.609 1 95.12 295 TRP A O 1
ATOM 2329 N N . GLU A 1 296 ? -16.625 34.094 17.062 1 93 296 GLU A N 1
ATOM 2330 C CA . GLU A 1 296 ? -17.453 33.625 15.953 1 93 296 GLU A CA 1
ATOM 2331 C C . GLU A 1 296 ? -17.938 32.188 16.203 1 93 296 GLU A C 1
ATOM 2333 O O . GLU A 1 296 ? -18.953 31.781 15.648 1 93 296 GLU A O 1
ATOM 2338 N N . VAL A 1 297 ? -17.234 31.438 17.078 1 94 297 VAL A N 1
ATOM 2339 C CA . VAL A 1 297 ? -17.562 30.031 17.281 1 94 297 VAL A CA 1
ATOM 2340 C C . VAL A 1 297 ? -18.922 29.906 17.969 1 94 297 VAL A C 1
ATOM 2342 O O . VAL A 1 297 ? -19.562 28.859 17.906 1 94 297 VAL A O 1
ATOM 2345 N N . LEU A 1 298 ? -19.406 30.953 18.594 1 94.94 298 LEU A N 1
ATOM 2346 C CA . LEU A 1 298 ? -20.688 30.922 19.312 1 94.94 298 LEU A CA 1
ATOM 2347 C C . LEU A 1 298 ? -21.859 31 18.344 1 94.94 298 LEU A C 1
ATOM 2349 O O . LEU A 1 298 ? -23 30.75 18.734 1 94.94 298 LEU A O 1
ATOM 2353 N N . ALA A 1 299 ? -21.578 31.266 17.062 1 93.31 299 ALA A N 1
ATOM 2354 C CA . ALA A 1 299 ? -22.625 31.344 16.047 1 93.31 299 ALA A CA 1
ATOM 2355 C C . ALA A 1 299 ? -23.453 30.062 16 1 93.31 299 ALA A C 1
ATOM 2357 O O . ALA A 1 299 ? -24.656 30.094 15.758 1 93.31 299 ALA A O 1
ATOM 2358 N N . GLU A 1 300 ? -22.812 28.969 16.188 1 92.75 300 GLU A N 1
ATOM 2359 C CA . GLU A 1 300 ? -23.5 27.672 16.172 1 92.75 300 GLU A CA 1
ATOM 2360 C C . GLU A 1 300 ? -24.531 27.594 17.297 1 92.75 300 GLU A C 1
ATOM 2362 O O . GLU A 1 300 ? -25.656 27.141 17.078 1 92.75 300 GLU A O 1
ATOM 2367 N N . ALA A 1 301 ? -24.156 27.984 18.5 1 95.06 301 ALA A N 1
ATOM 2368 C CA . ALA A 1 301 ? -25.062 27.969 19.641 1 95.06 301 ALA A CA 1
ATOM 2369 C C . ALA A 1 301 ? -26.25 28.906 19.406 1 95.06 301 ALA A C 1
ATOM 2371 O O . ALA A 1 301 ? -27.391 28.547 19.672 1 95.06 301 ALA A O 1
ATOM 2372 N N . ILE A 1 302 ? -25.969 30.125 18.922 1 95.69 302 ILE A N 1
ATOM 2373 C CA . ILE A 1 302 ? -27 31.125 18.672 1 95.69 302 ILE A CA 1
ATOM 2374 C C . ILE A 1 302 ? -27.969 30.609 17.625 1 95.69 302 ILE A C 1
ATOM 2376 O O . ILE A 1 302 ? -29.188 30.703 17.797 1 95.69 302 ILE A O 1
ATOM 2380 N N . GLN A 1 303 ? -27.406 30.078 16.578 1 94.25 303 GLN A N 1
ATOM 2381 C CA . GLN A 1 303 ? -28.219 29.531 15.5 1 94.25 303 GLN A CA 1
ATOM 2382 C C . GLN A 1 303 ? -29.156 28.438 16 1 94.25 303 GLN A C 1
ATOM 2384 O O . GLN A 1 303 ? -30.328 28.391 15.617 1 94.25 303 GLN A O 1
ATOM 2389 N N . THR A 1 304 ? -28.656 27.531 16.781 1 94.81 304 THR A N 1
ATOM 2390 C CA . THR A 1 304 ? -29.438 26.406 17.297 1 94.81 304 THR A CA 1
ATOM 2391 C C . THR A 1 304 ? -30.578 26.891 18.188 1 94.81 304 THR A C 1
ATOM 2393 O O . THR A 1 304 ? -31.688 26.375 18.109 1 94.81 304 THR A O 1
ATOM 2396 N N . VAL A 1 305 ? -30.312 27.875 19.016 1 95.31 305 VAL A N 1
ATOM 2397 C CA . VAL A 1 305 ? -31.344 28.453 19.859 1 95.31 305 VAL A CA 1
ATOM 2398 C C . VAL A 1 305 ? -32.375 29.188 19.016 1 95.31 305 VAL A C 1
ATOM 2400 O O . VAL A 1 305 ? -33.562 29.141 19.281 1 95.31 305 VAL A O 1
ATOM 2403 N N . MET A 1 306 ? -31.891 29.922 18 1 94.56 306 MET A N 1
ATOM 2404 C CA . MET A 1 306 ? -32.812 30.578 17.062 1 94.56 306 MET A CA 1
ATOM 2405 C C . MET A 1 306 ? -33.75 29.562 16.422 1 94.56 306 MET A C 1
ATOM 2407 O O . MET A 1 306 ? -34.938 29.844 16.266 1 94.56 306 MET A O 1
ATOM 2411 N N . ARG A 1 307 ? -33.219 28.453 16.047 1 92.5 307 ARG A N 1
ATOM 2412 C CA . ARG A 1 307 ? -34.031 27.391 15.445 1 92.5 307 ARG A CA 1
ATOM 2413 C C . ARG A 1 307 ? -35.062 26.859 16.438 1 92.5 307 ARG A C 1
ATOM 2415 O O . ARG A 1 307 ? -36.219 26.594 16.078 1 92.5 307 ARG A O 1
ATOM 2422 N N . ARG A 1 308 ? -34.625 26.641 17.688 1 93.56 308 ARG A N 1
ATOM 2423 C CA . ARG A 1 308 ? -35.5 26.156 18.734 1 93.56 308 ARG A CA 1
ATOM 2424 C C . ARG A 1 308 ? -36.719 27.047 18.875 1 93.56 308 ARG A C 1
ATOM 2426 O O . ARG A 1 308 ? -37.844 26.578 19.094 1 93.56 308 ARG A O 1
ATOM 2433 N N . TYR A 1 309 ? -36.531 28.344 18.625 1 93.31 309 TYR A N 1
ATOM 2434 C CA . TYR A 1 309 ? -37.625 29.297 18.891 1 93.31 309 TYR A CA 1
ATOM 2435 C C . TYR A 1 309 ? -38.156 29.891 17.578 1 93.31 309 TYR A C 1
ATOM 2437 O O . TYR A 1 309 ? -38.812 30.922 17.578 1 93.31 309 TYR A O 1
ATOM 2445 N N . SER A 1 310 ? -37.781 29.281 16.438 1 90 310 SER A N 1
ATOM 2446 C CA . SER A 1 310 ? -38.281 29.547 15.102 1 90 310 SER A CA 1
ATOM 2447 C C . SER A 1 310 ? -38 30.984 14.68 1 90 310 SER A C 1
ATOM 2449 O O . SER A 1 310 ? -38.844 31.641 14.062 1 90 310 SER A O 1
ATOM 2451 N N . VAL A 1 311 ? -36.875 31.484 15.227 1 90.75 311 VAL A N 1
ATOM 2452 C CA . VAL A 1 311 ? -36.406 32.75 14.68 1 90.75 311 VAL A CA 1
ATOM 2453 C C . VAL A 1 311 ? -36.062 32.562 13.203 1 90.75 311 VAL A C 1
ATOM 2455 O O . VAL A 1 311 ? -35.344 31.641 12.844 1 90.75 311 VAL A O 1
ATOM 2458 N N . PRO A 1 312 ? -36.469 33.438 12.352 1 88.56 312 PRO A N 1
ATOM 2459 C CA . PRO A 1 312 ? -36.312 33.219 10.914 1 88.56 312 PRO A CA 1
ATOM 2460 C C . PRO A 1 312 ? -34.875 33.375 10.453 1 88.56 312 PRO A C 1
ATOM 2462 O O . PRO A 1 312 ? -34.125 34.188 11.008 1 88.56 312 PRO A O 1
ATOM 2465 N N . GLU A 1 313 ? -34.5 32.625 9.477 1 88 313 GLU A N 1
ATOM 2466 C CA . GLU A 1 313 ? -33.281 32.688 8.703 1 88 313 GLU A CA 1
ATOM 2467 C C . GLU A 1 313 ? -32.062 32.688 9.609 1 88 313 GLU A C 1
ATOM 2469 O O . GLU A 1 313 ? -31.172 33.531 9.492 1 88 313 GLU A O 1
ATOM 2474 N N . PRO A 1 314 ? -32.062 31.812 10.516 1 90.06 314 PRO A N 1
ATOM 2475 C CA . PRO A 1 314 ? -30.938 31.812 11.461 1 90.06 314 PRO A CA 1
ATOM 2476 C C . PRO A 1 314 ? -29.578 31.734 10.773 1 90.06 314 PRO A C 1
ATOM 2478 O O . PRO A 1 314 ? -28.656 32.5 11.102 1 90.06 314 PRO A O 1
ATOM 2481 N N . TYR A 1 315 ? -29.406 30.875 9.797 1 87.38 315 TYR A N 1
ATOM 2482 C CA . TYR A 1 315 ? -28.125 30.672 9.133 1 87.38 315 TYR A CA 1
ATOM 2483 C C . TYR A 1 315 ? -27.688 31.953 8.414 1 87.38 315 TYR A C 1
ATOM 2485 O O . TYR A 1 315 ? -26.547 32.375 8.555 1 87.38 315 TYR A O 1
ATOM 2493 N N . GLU A 1 316 ? -28.578 32.562 7.668 1 87.88 316 GLU A N 1
ATOM 2494 C CA . GLU A 1 316 ? -28.25 33.75 6.867 1 87.88 316 GLU A CA 1
ATOM 2495 C C . GLU A 1 316 ? -27.906 34.938 7.758 1 87.88 316 GLU A C 1
ATOM 2497 O O . GLU A 1 316 ? -27 35.719 7.438 1 87.88 316 GLU A O 1
ATOM 2502 N N . LYS A 1 317 ? -28.562 35.125 8.828 1 91.25 317 LYS A N 1
ATOM 2503 C CA . LYS A 1 317 ? -28.297 36.219 9.758 1 91.25 317 LYS A CA 1
ATOM 2504 C C . LYS A 1 317 ? -26.906 36.062 10.391 1 91.25 317 LYS A C 1
ATOM 2506 O O . LYS A 1 317 ? -26.172 37.031 10.531 1 91.25 317 LYS A O 1
ATOM 2511 N N . LEU A 1 318 ? -26.641 34.875 10.766 1 91.88 318 LEU A N 1
ATOM 2512 C CA . LEU A 1 318 ? -25.359 34.656 11.406 1 91.88 318 LEU A CA 1
ATOM 2513 C C . LEU A 1 318 ? -24.219 34.688 10.383 1 91.88 318 LEU A C 1
ATOM 2515 O O . LEU A 1 318 ? -23.094 35.094 10.703 1 91.88 318 LEU A O 1
ATOM 2519 N N . LYS A 1 319 ? -24.438 34.188 9.195 1 89.31 319 LYS A N 1
ATOM 2520 C CA . LYS A 1 319 ? -23.469 34.344 8.125 1 89.31 319 LYS A CA 1
ATOM 2521 C C . LYS A 1 319 ? -23.094 35.781 7.906 1 89.31 319 LYS A C 1
ATOM 2523 O O . LYS A 1 319 ? -21.922 36.125 7.766 1 89.31 319 LYS A O 1
ATOM 2528 N N . GLU A 1 320 ? -24.094 36.656 7.867 1 88.75 320 GLU A N 1
ATOM 2529 C CA . GLU A 1 320 ? -23.875 38.094 7.711 1 88.75 320 GLU A CA 1
ATOM 2530 C C . GLU A 1 320 ? -23.078 38.656 8.883 1 88.75 320 GLU A C 1
ATOM 2532 O O . GLU A 1 320 ? -22.266 39.562 8.703 1 88.75 320 GLU A O 1
ATOM 2537 N N . LEU A 1 321 ? -23.312 38.094 9.984 1 90.81 321 LEU A N 1
ATOM 2538 C CA . LEU A 1 321 ? -22.656 38.562 11.203 1 90.81 321 LEU A CA 1
ATOM 2539 C C . LEU A 1 321 ? -21.188 38.125 11.227 1 90.81 321 LEU A C 1
ATOM 2541 O O . LEU A 1 321 ? -20.344 38.844 11.75 1 90.81 321 LEU A O 1
ATOM 2545 N N . THR A 1 322 ? -20.859 37.031 10.711 1 89.69 322 THR A N 1
ATOM 2546 C CA . THR A 1 322 ? -19.578 36.406 11.062 1 89.69 322 THR A CA 1
ATOM 2547 C C . THR A 1 322 ? -18.672 36.281 9.836 1 89.69 322 THR A C 1
ATOM 2549 O O . THR A 1 322 ? -17.453 36.375 9.945 1 89.69 322 THR A O 1
ATOM 2552 N N . ARG A 1 323 ? -19.172 36.031 8.68 1 85.25 323 ARG A N 1
ATOM 2553 C CA . ARG A 1 323 ? -18.359 35.688 7.512 1 85.25 323 ARG A CA 1
ATOM 2554 C C . ARG A 1 323 ? -17.547 36.875 7.047 1 85.25 323 ARG A C 1
ATOM 2556 O O . ARG A 1 323 ? -18.109 37.938 6.77 1 85.25 323 ARG A O 1
ATOM 2563 N N . GLY A 1 324 ? -16.266 36.656 6.918 1 76.12 324 GLY A N 1
ATOM 2564 C CA . GLY A 1 324 ? -15.359 37.625 6.348 1 76.12 324 GLY A CA 1
ATOM 2565 C C . GLY A 1 324 ? -15.07 38.812 7.285 1 76.12 324 GLY A C 1
ATOM 2566 O O . GLY A 1 324 ? -14.562 39.844 6.859 1 76.12 324 GLY A O 1
ATOM 2567 N N . ARG A 1 325 ? -15.469 38.656 8.555 1 79.12 325 ARG A N 1
ATOM 2568 C CA . ARG A 1 325 ? -15.297 39.781 9.492 1 79.12 325 ARG A CA 1
ATOM 2569 C C . ARG A 1 325 ? -14.734 39.281 10.82 1 79.12 325 ARG A C 1
ATOM 2571 O O . ARG A 1 325 ? -14.875 38.094 11.164 1 79.12 325 ARG A O 1
ATOM 2578 N N . ALA A 1 326 ? -14.055 40.219 11.406 1 82.12 326 ALA A N 1
ATOM 2579 C CA . ALA A 1 326 ? -13.664 39.938 12.789 1 82.12 326 ALA A CA 1
ATOM 2580 C C . ALA A 1 326 ? -14.859 40.031 13.727 1 82.12 326 ALA A C 1
ATOM 2582 O O . ALA A 1 326 ? -15.648 40.969 13.656 1 82.12 326 ALA A O 1
ATOM 2583 N N . VAL A 1 327 ? -15.102 39 14.438 1 90.88 327 VAL A N 1
ATOM 2584 C CA . VAL A 1 327 ? -16.234 38.938 15.359 1 90.88 327 VAL A CA 1
ATOM 2585 C C . VAL A 1 327 ? -15.75 39.156 16.797 1 90.88 327 VAL A C 1
ATOM 2587 O O . VAL A 1 327 ? -14.898 38.406 17.281 1 90.88 327 VAL A O 1
ATOM 2590 N N . THR A 1 328 ? -16.281 40.188 17.438 1 93.44 328 THR A N 1
ATOM 2591 C CA . THR A 1 328 ? -15.883 40.5 18.797 1 93.44 328 THR A CA 1
ATOM 2592 C C . THR A 1 328 ? -16.984 40.125 19.781 1 93.44 328 THR A C 1
ATOM 2594 O O . THR A 1 328 ? -18.109 39.875 19.375 1 93.44 328 THR A O 1
ATOM 2597 N N . LYS A 1 329 ? -16.609 40.156 21.062 1 94.56 329 LYS A N 1
ATOM 2598 C CA . LYS A 1 329 ? -17.547 39.906 22.156 1 94.56 329 LYS A CA 1
ATOM 2599 C C . LYS A 1 329 ? -18.734 40.875 22.078 1 94.56 329 LYS A C 1
ATOM 2601 O O . LYS A 1 329 ? -19.891 40.438 22.188 1 94.56 329 LYS A O 1
ATOM 2606 N N . ASP A 1 330 ? -18.531 42.125 21.797 1 94.5 330 ASP A N 1
ATOM 2607 C CA . ASP A 1 330 ? -19.562 43.156 21.781 1 94.5 330 ASP A CA 1
ATOM 2608 C C . ASP A 1 330 ? -20.531 42.938 20.625 1 94.5 330 ASP A C 1
ATOM 2610 O O . ASP A 1 330 ? -21.75 43.125 20.781 1 94.5 330 ASP A O 1
ATOM 2614 N N . ARG A 1 331 ? -20.016 42.531 19.547 1 93.81 331 ARG A N 1
ATOM 2615 C CA . ARG A 1 331 ? -20.859 42.312 18.391 1 93.81 331 ARG A CA 1
ATOM 2616 C C . ARG A 1 331 ? -21.812 41.156 18.625 1 93.81 331 ARG A C 1
ATOM 2618 O O . ARG A 1 331 ? -22.969 41.188 18.203 1 93.81 331 ARG A O 1
ATOM 2625 N N . ILE A 1 332 ? -21.312 40.125 19.219 1 94.81 332 ILE A N 1
ATOM 2626 C CA . ILE A 1 332 ? -22.125 38.969 19.516 1 94.81 332 ILE A CA 1
ATOM 2627 C C . ILE A 1 332 ? -23.203 39.312 20.531 1 94.81 332 ILE A C 1
ATOM 2629 O O . ILE A 1 332 ? -24.359 38.938 20.375 1 94.81 332 ILE A O 1
ATOM 2633 N N . ARG A 1 333 ? -22.844 40.062 21.531 1 94.81 333 ARG A N 1
ATOM 2634 C CA . ARG A 1 333 ? -23.781 40.469 22.578 1 94.81 333 ARG A CA 1
ATOM 2635 C C . ARG A 1 333 ? -24.875 41.375 22.016 1 94.81 333 ARG A C 1
ATOM 2637 O O . ARG A 1 333 ? -26.031 41.281 22.438 1 94.81 333 ARG A O 1
ATOM 2644 N N . GLU A 1 334 ? -24.484 42.25 21.156 1 95.19 334 GLU A N 1
ATOM 2645 C CA . GLU A 1 334 ? -25.453 43.156 20.516 1 95.19 334 GLU A CA 1
ATOM 2646 C C . GLU A 1 334 ? -26.438 42.344 19.656 1 95.19 334 GLU A C 1
ATOM 2648 O O . GLU A 1 334 ? -27.625 42.656 19.625 1 95.19 334 GLU A O 1
ATOM 2653 N N . PHE A 1 335 ? -25.891 41.438 18.969 1 95.69 335 PHE A N 1
ATOM 2654 C CA . PHE A 1 335 ? -26.734 40.594 18.125 1 95.69 335 PHE A CA 1
ATOM 2655 C C . PHE A 1 335 ? -27.75 39.844 18.969 1 95.69 335 PHE A C 1
ATOM 2657 O O . PHE A 1 335 ? -28.938 39.781 18.625 1 95.69 335 PHE A O 1
ATOM 2664 N N . ILE A 1 336 ? -27.312 39.25 20.109 1 96.5 336 ILE A N 1
ATOM 2665 C CA . ILE A 1 336 ? -28.172 38.469 21 1 96.5 336 ILE A CA 1
ATOM 2666 C C . ILE A 1 336 ? -29.266 39.344 21.578 1 96.5 336 ILE A C 1
ATOM 2668 O O . ILE A 1 336 ? -30.422 38.938 21.672 1 96.5 336 ILE A O 1
ATOM 2672 N N . LYS A 1 337 ? -28.891 40.562 21.938 1 94.69 337 LYS A N 1
ATOM 2673 C CA . LYS A 1 337 ? -29.844 41.5 22.5 1 94.69 337 LYS A CA 1
ATOM 2674 C C . LYS A 1 337 ? -30.953 41.812 21.516 1 94.69 337 LYS A C 1
ATOM 2676 O O . LYS A 1 337 ? -32.094 42.031 21.922 1 94.69 337 LYS A O 1
ATOM 2681 N N . GLY A 1 338 ? -30.609 41.812 20.297 1 94.5 338 GLY A N 1
ATOM 2682 C CA . GLY A 1 338 ? -31.578 42.188 19.266 1 94.5 338 GLY A CA 1
ATOM 2683 C C . GLY A 1 338 ? -32.469 41.031 18.859 1 94.5 338 GLY A C 1
ATOM 2684 O O . GLY A 1 338 ? -33.469 41.219 18.141 1 94.5 338 GLY A O 1
ATOM 2685 N N . LEU A 1 339 ? -32.25 39.844 19.375 1 94.75 339 LEU A N 1
ATOM 2686 C CA . LEU A 1 339 ? -33 38.656 18.969 1 94.75 339 LEU A CA 1
ATOM 2687 C C . LEU A 1 339 ? -34.312 38.594 19.719 1 94.75 339 LEU A C 1
ATOM 2689 O O . LEU A 1 339 ? -34.406 38.969 20.906 1 94.75 339 LEU A O 1
ATOM 2693 N N . GLU A 1 340 ? -35.344 38.188 19 1 93 340 GLU A N 1
ATOM 2694 C CA . GLU A 1 340 ? -36.656 37.938 19.625 1 93 340 GLU A CA 1
ATOM 2695 C C . GLU A 1 340 ? -36.688 36.562 20.266 1 93 340 GLU A C 1
ATOM 2697 O O . GLU A 1 340 ? -37.281 35.656 19.719 1 93 340 GLU A O 1
ATOM 2702 N N . LEU A 1 341 ? -36.125 36.5 21.484 1 94.56 341 LEU A N 1
ATOM 2703 C CA . LEU A 1 341 ? -36.062 35.25 22.266 1 94.56 341 LEU A CA 1
ATOM 2704 C C . LEU A 1 341 ? -36.594 35.469 23.672 1 94.56 341 LEU A C 1
ATOM 2706 O O . LEU A 1 341 ? -36.594 36.594 24.188 1 94.56 341 LEU A O 1
ATOM 2710 N N . PRO A 1 342 ? -37.094 34.375 24.281 1 94 342 PRO A N 1
ATOM 2711 C CA . PRO A 1 342 ? -37.406 34.469 25.703 1 94 342 PRO A CA 1
ATOM 2712 C C . PRO A 1 342 ? -36.219 34.875 26.562 1 94 342 PRO A C 1
ATOM 2714 O O . PRO A 1 342 ? -35.062 34.781 26.094 1 94 342 PRO A O 1
ATOM 2717 N N . GLU A 1 343 ? -36.5 35.312 27.719 1 93.62 343 GLU A N 1
ATOM 2718 C CA . GLU A 1 343 ? -35.469 35.875 28.594 1 93.62 343 GLU A CA 1
ATOM 2719 C C . GLU A 1 343 ? -34.438 34.781 28.984 1 93.62 343 GLU A C 1
ATOM 2721 O O . GLU A 1 343 ? -33.25 35.062 29 1 93.62 343 GLU A O 1
ATOM 2726 N N . GLU A 1 344 ? -34.875 33.656 29.188 1 91.94 344 GLU A N 1
ATOM 2727 C CA . GLU A 1 344 ? -34 32.625 29.688 1 91.94 344 GLU A CA 1
ATOM 2728 C C . GLU A 1 344 ? -32.969 32.25 28.641 1 91.94 344 GLU A C 1
ATOM 2730 O O . GLU A 1 344 ? -31.75 32.281 28.922 1 91.94 344 GLU A O 1
ATOM 2735 N N . PRO A 1 345 ? -33.406 31.859 27.438 1 93.25 345 PRO A N 1
ATOM 2736 C CA . PRO A 1 345 ? -32.375 31.547 26.422 1 93.25 345 PRO A CA 1
ATOM 2737 C C . PRO A 1 345 ? -31.469 32.719 26.125 1 93.25 345 PRO A C 1
ATOM 2739 O O . PRO A 1 345 ? -30.281 32.531 25.812 1 93.25 345 PRO A O 1
ATOM 2742 N N . LYS A 1 346 ? -31.906 33.906 26.156 1 94.12 346 LYS A N 1
ATOM 2743 C CA . LYS A 1 346 ? -31.094 35.094 25.938 1 94.12 346 LYS A CA 1
ATOM 2744 C C . LYS A 1 346 ? -30 35.219 26.984 1 94.12 346 LYS A C 1
ATOM 2746 O O . LYS A 1 346 ? -28.875 35.594 26.688 1 94.12 346 LYS A O 1
ATOM 2751 N N . ILE A 1 347 ? -30.406 34.938 28.234 1 93.81 347 ILE A N 1
ATOM 2752 C CA . ILE A 1 347 ? -29.453 35 29.328 1 93.81 347 ILE A CA 1
ATOM 2753 C C . ILE A 1 347 ? -28.391 33.938 29.141 1 93.81 347 ILE A C 1
ATOM 2755 O O . ILE A 1 347 ? -27.203 34.188 29.344 1 93.81 347 ILE A O 1
ATOM 2759 N N . ILE A 1 348 ? -28.766 32.781 28.781 1 94.12 348 ILE A N 1
ATOM 2760 C CA . ILE A 1 348 ? -27.844 31.688 28.547 1 94.12 348 ILE A CA 1
ATOM 2761 C C . ILE A 1 348 ? -26.844 32.062 27.453 1 94.12 348 ILE A C 1
ATOM 2763 O O . ILE A 1 348 ? -25.641 31.891 27.625 1 94.12 348 ILE A O 1
ATOM 2767 N N . LEU A 1 349 ? -27.328 32.562 26.344 1 96.38 349 LEU A N 1
ATOM 2768 C CA . LEU A 1 349 ? -26.484 32.938 25.219 1 96.38 349 LEU A CA 1
ATOM 2769 C C . LEU A 1 349 ? -25.562 34.094 25.594 1 96.38 349 LEU A C 1
ATOM 2771 O O . LEU A 1 349 ? -24.406 34.125 25.188 1 96.38 349 LEU A O 1
ATOM 2775 N N . SER A 1 350 ? -26.078 35 26.391 1 94.94 350 SER A N 1
ATOM 2776 C CA . SER A 1 350 ? -25.312 36.188 26.766 1 94.94 350 SER A CA 1
ATOM 2777 C C . SER A 1 350 ? -24.156 35.812 27.688 1 94.94 350 SER A C 1
ATOM 2779 O O . SER A 1 350 ? -23.125 36.5 27.703 1 94.94 350 SER A O 1
ATOM 2781 N N . ASN A 1 351 ? -24.297 34.75 28.438 1 94.38 351 ASN A N 1
ATOM 2782 C CA . ASN A 1 351 ? -23.266 34.344 29.375 1 94.38 351 ASN A CA 1
ATOM 2783 C C . ASN A 1 351 ? -22.281 33.375 28.734 1 94.38 351 ASN A C 1
ATOM 2785 O O . ASN A 1 351 ? -21.25 33.031 29.328 1 94.38 351 ASN A O 1
ATOM 2789 N N . LEU A 1 352 ? -22.562 33 27.578 1 95.88 352 LEU A N 1
ATOM 2790 C CA . LEU A 1 352 ? -21.734 32.031 26.891 1 95.88 352 LEU A CA 1
ATOM 2791 C C . LEU A 1 352 ? -20.438 32.656 26.391 1 95.88 352 LEU A C 1
ATOM 2793 O O . LEU A 1 352 ? -20.453 33.812 25.906 1 95.88 352 LEU A O 1
ATOM 2797 N N . THR A 1 353 ? -19.312 32.031 26.625 1 96.88 353 THR A N 1
ATOM 2798 C CA . THR A 1 353 ? -18.016 32.406 26.094 1 96.88 353 THR A CA 1
ATOM 2799 C C . THR A 1 353 ? -17.391 31.266 25.328 1 96.88 353 THR A C 1
ATOM 2801 O O . THR A 1 353 ? -17.781 30.109 25.484 1 96.88 353 THR A O 1
ATOM 2804 N N . PRO A 1 354 ? -16.469 31.609 24.438 1 96.56 354 PRO A N 1
ATOM 2805 C CA . PRO A 1 354 ? -15.766 30.516 23.766 1 96.56 354 PRO A CA 1
ATOM 2806 C C . PRO A 1 354 ? -15.164 29.516 24.75 1 96.56 354 PRO A C 1
ATOM 2808 O O . PRO A 1 354 ? -15.125 28.312 24.469 1 96.56 354 PRO A O 1
ATOM 2811 N N . HIS A 1 355 ? -14.773 29.922 25.969 1 97.38 355 HIS A N 1
ATOM 2812 C CA . HIS A 1 355 ? -14.164 29.047 26.969 1 97.38 355 HIS A CA 1
ATOM 2813 C C . HIS A 1 355 ? -15.188 28.094 27.578 1 97.38 355 HIS A C 1
ATOM 2815 O O . HIS A 1 355 ? -14.844 26.969 27.953 1 97.38 355 HIS A O 1
ATOM 2821 N N . SER A 1 356 ? -16.375 28.594 27.703 1 96.94 356 SER A N 1
ATOM 2822 C CA . SER A 1 356 ? -17.391 27.781 28.391 1 96.94 356 SER A CA 1
ATOM 2823 C C . SER A 1 356 ? -18.188 26.938 27.406 1 96.94 356 SER A C 1
ATOM 2825 O O . SER A 1 356 ? -18.891 26.016 27.812 1 96.94 356 SER A O 1
ATOM 2827 N N . TYR A 1 357 ? -18.094 27.172 26.141 1 97.44 357 TYR A N 1
ATOM 2828 C CA . TYR A 1 357 ? -18.859 26.484 25.094 1 97.44 357 TYR A CA 1
ATOM 2829 C C . TYR A 1 357 ? -18.188 25.172 24.719 1 97.44 357 TYR A C 1
ATOM 2831 O O . TYR A 1 357 ? -17.828 24.953 23.547 1 97.44 357 TYR A O 1
ATOM 2839 N N . VAL A 1 358 ? -18.031 24.234 25.672 1 97.75 358 VAL A N 1
ATOM 2840 C CA . VAL A 1 358 ? -17.281 23.016 25.422 1 97.75 358 VAL A CA 1
ATOM 2841 C C . VAL A 1 358 ? -18.172 21.797 25.641 1 97.75 358 VAL A C 1
ATOM 2843 O O . VAL A 1 358 ? -17.703 20.656 25.641 1 97.75 358 VAL A O 1
ATOM 2846 N N . GLY A 1 359 ? -19.469 21.984 25.844 1 96.62 359 GLY A N 1
ATOM 2847 C CA . GLY A 1 359 ? -20.406 20.891 25.984 1 96.62 359 GLY A CA 1
ATOM 2848 C C . GLY A 1 359 ? -20.016 19.891 27.062 1 96.62 359 GLY A C 1
ATOM 2849 O O . GLY A 1 359 ? -19.703 20.281 28.188 1 96.62 359 GLY A O 1
ATOM 2850 N N . ALA A 1 360 ? -20 18.594 26.672 1 96.94 360 ALA A N 1
ATOM 2851 C CA . ALA A 1 360 ? -19.719 17.516 27.609 1 96.94 360 ALA A CA 1
ATOM 2852 C C . ALA A 1 360 ? -18.25 17.109 27.578 1 96.94 360 ALA A C 1
ATOM 2854 O O . ALA A 1 360 ? -17.875 16.047 28.078 1 96.94 360 ALA A O 1
ATOM 2855 N N . ALA A 1 361 ? -17.406 17.891 27 1 97.94 361 ALA A N 1
ATOM 2856 C CA . ALA A 1 361 ? -16.016 17.531 26.766 1 97.94 361 ALA A CA 1
ATOM 2857 C C . ALA A 1 361 ? -15.305 17.188 28.078 1 97.94 361 ALA A C 1
ATOM 2859 O O . ALA A 1 361 ? -14.539 16.219 28.141 1 97.94 361 ALA A O 1
ATOM 2860 N N . VAL A 1 362 ? -15.539 17.984 29.141 1 98.06 362 VAL A N 1
ATOM 2861 C CA . VAL A 1 362 ? -14.867 17.781 30.422 1 98.06 362 VAL A CA 1
ATOM 2862 C C . VAL A 1 362 ? -15.258 16.422 31 1 98.06 362 VAL A C 1
ATOM 2864 O O . VAL A 1 362 ? -14.398 15.656 31.453 1 98.06 362 VAL A O 1
ATOM 2867 N N . LYS A 1 363 ? -16.516 16.094 30.969 1 97.12 363 LYS A N 1
ATOM 2868 C CA . LYS A 1 363 ? -17 14.828 31.484 1 97.12 363 LYS A CA 1
ATOM 2869 C C . LYS A 1 363 ? -16.422 13.648 30.719 1 97.12 363 LYS A C 1
ATOM 2871 O O . LYS A 1 363 ? -16 12.656 31.312 1 97.12 363 LYS A O 1
ATOM 2876 N N . LEU A 1 364 ? -16.438 13.719 29.406 1 97.06 364 LEU A N 1
ATOM 2877 C CA . LEU A 1 364 ? -15.906 12.656 28.562 1 97.06 364 LEU A CA 1
ATOM 2878 C C . LEU A 1 364 ? -14.422 12.43 28.844 1 97.06 364 LEU A C 1
ATOM 2880 O O . LEU A 1 364 ? -13.953 11.289 28.859 1 97.06 364 LEU A O 1
ATOM 2884 N N . ALA A 1 365 ? -13.68 13.516 29.031 1 98.19 365 ALA A N 1
ATOM 2885 C CA . ALA A 1 365 ? -12.25 13.43 29.312 1 98.19 365 ALA A CA 1
ATOM 2886 C C . ALA A 1 365 ? -11.992 12.758 30.656 1 98.19 365 ALA A C 1
ATOM 2888 O O . ALA A 1 365 ? -11.078 11.938 30.797 1 98.19 365 ALA A O 1
ATOM 2889 N N . ARG A 1 366 ? -12.781 13.055 31.641 1 98 366 ARG A N 1
ATOM 2890 C CA . ARG A 1 366 ? -12.578 12.57 33 1 98 366 ARG A CA 1
ATOM 2891 C C . ARG A 1 366 ? -13.008 11.117 33.156 1 98 366 ARG A C 1
ATOM 2893 O O . ARG A 1 366 ? -12.523 10.406 34.031 1 98 366 ARG A O 1
ATOM 2900 N N . THR A 1 367 ? -13.859 10.625 32.25 1 97 367 THR A N 1
ATOM 2901 C CA . THR A 1 367 ? -14.375 9.273 32.375 1 97 367 THR A CA 1
ATOM 2902 C C . THR A 1 367 ? -13.633 8.328 31.438 1 97 367 THR A C 1
ATOM 2904 O O . THR A 1 367 ? -14.094 7.219 31.156 1 97 367 THR A O 1
ATOM 2907 N N . VAL A 1 368 ? -12.5 8.758 30.953 1 97.69 368 VAL A N 1
ATOM 2908 C CA . VAL A 1 368 ? -11.781 8.023 29.922 1 97.69 368 VAL A CA 1
ATOM 2909 C C . VAL A 1 368 ? -11.328 6.672 30.469 1 97.69 368 VAL A C 1
ATOM 2911 O O . VAL A 1 368 ? -11.344 5.668 29.75 1 97.69 368 VAL A O 1
ATOM 2914 N N . ASP A 1 369 ? -10.898 6.621 31.781 1 97 369 ASP A N 1
ATOM 2915 C CA . ASP A 1 369 ? -10.438 5.371 32.375 1 97 369 ASP A CA 1
ATOM 2916 C C . ASP A 1 369 ? -11.531 4.305 32.312 1 97 369 ASP A C 1
ATOM 2918 O O . ASP A 1 369 ? -11.258 3.141 32.031 1 97 369 ASP A O 1
ATOM 2922 N N . THR A 1 370 ? -12.688 4.746 32.625 1 95.88 370 THR A N 1
ATOM 2923 C CA . THR A 1 370 ? -13.82 3.828 32.594 1 95.88 370 THR A CA 1
ATOM 2924 C C . THR A 1 370 ? -14.094 3.336 31.188 1 95.88 370 THR A C 1
ATOM 2926 O O . THR A 1 370 ? -14.359 2.152 30.969 1 95.88 370 THR A O 1
ATOM 2929 N N . ALA A 1 371 ? -14.039 4.223 30.25 1 95.75 371 ALA A N 1
ATOM 2930 C CA . ALA A 1 371 ? -14.281 3.873 28.844 1 95.75 371 ALA A CA 1
ATOM 2931 C C . ALA A 1 371 ? -13.227 2.893 28.344 1 95.75 371 ALA A C 1
ATOM 2933 O O . ALA A 1 371 ? -13.555 1.942 27.625 1 95.75 371 ALA A O 1
ATOM 2934 N N . VAL A 1 372 ? -11.938 3.16 28.656 1 96.62 372 VAL A N 1
ATOM 2935 C CA . VAL A 1 372 ? -10.836 2.309 28.219 1 96.62 372 VAL A CA 1
ATOM 2936 C C . VAL A 1 372 ? -10.93 0.946 28.891 1 96.62 372 VAL A C 1
ATOM 2938 O O . VAL A 1 372 ? -10.68 -0.087 28.266 1 96.62 372 VAL A O 1
ATOM 2941 N N . ARG A 1 373 ? -11.289 0.893 30.156 1 93.19 373 ARG A N 1
ATOM 2942 C CA . ARG A 1 373 ? -11.445 -0.362 30.891 1 93.19 373 ARG A CA 1
ATOM 2943 C C . ARG A 1 373 ? -12.555 -1.213 30.281 1 93.19 373 ARG A C 1
ATOM 2945 O O . ARG A 1 373 ? -12.469 -2.443 30.266 1 93.19 373 ARG A O 1
ATOM 2952 N N . ALA A 1 374 ? -13.523 -0.543 29.812 1 88.56 374 ALA A N 1
ATOM 2953 C CA . ALA A 1 374 ? -14.656 -1.244 29.219 1 88.56 374 ALA A CA 1
ATOM 2954 C C . ALA A 1 374 ? -14.25 -1.937 27.922 1 88.56 374 ALA A C 1
ATOM 2956 O O . ALA A 1 374 ? -14.93 -2.859 27.469 1 88.56 374 ALA A O 1
ATOM 2957 N N . THR A 1 375 ? -13.227 -1.49 27.375 1 85.06 375 THR A N 1
ATOM 2958 C CA . THR A 1 375 ? -12.758 -2.109 26.141 1 85.06 375 THR A CA 1
ATOM 2959 C C . THR A 1 375 ? -12.023 -3.412 26.438 1 85.06 375 THR A C 1
ATOM 2961 O O . THR A 1 375 ? -11.852 -4.25 25.547 1 85.06 375 THR A O 1
ATOM 2964 N N . ARG A 1 376 ? -11.328 -3.406 27.594 1 74.06 376 ARG A N 1
ATOM 2965 C CA . ARG A 1 376 ? -10.461 -4.52 27.953 1 74.06 376 ARG A CA 1
ATOM 2966 C C . ARG A 1 376 ? -11.258 -5.652 28.594 1 74.06 376 ARG A C 1
ATOM 2968 O O . ARG A 1 376 ? -12.062 -5.422 29.5 1 74.06 376 ARG A O 1
ATOM 2975 N N . LYS A 1 377 ? -11.594 -6.531 27.812 1 58.47 377 LYS A N 1
ATOM 2976 C CA . LYS A 1 377 ? -12.008 -7.734 28.531 1 58.47 377 LYS A CA 1
ATOM 2977 C C . LYS A 1 377 ? -10.812 -8.438 29.172 1 58.47 377 LYS A C 1
ATOM 2979 O O . LYS A 1 377 ? -9.688 -8.359 28.656 1 58.47 377 LYS A O 1
ATOM 2984 N N . ASN A 1 378 ? -10.703 -8.609 30.516 1 43.16 378 ASN A N 1
ATOM 2985 C CA . ASN A 1 378 ? -9.641 -9.133 31.359 1 43.16 378 ASN A CA 1
ATOM 2986 C C . ASN A 1 378 ? -8.875 -10.258 30.656 1 43.16 378 ASN A C 1
ATOM 2988 O O . ASN A 1 378 ? -9.336 -11.398 30.625 1 43.16 378 ASN A O 1
ATOM 2992 N N . THR A 1 379 ? -8.188 -9.938 29.547 1 45.22 379 THR A N 1
ATOM 2993 C CA . THR A 1 379 ? -7.512 -11.141 29.078 1 45.22 379 THR A CA 1
ATOM 2994 C C . THR A 1 379 ? -6.09 -11.219 29.625 1 45.22 379 THR A C 1
ATOM 2996 O O . THR A 1 379 ? -5.133 -10.836 28.953 1 45.22 379 THR A O 1
ATOM 2999 N N . ASN A 1 380 ? -5.816 -10.891 30.781 1 41.16 380 ASN A N 1
ATOM 3000 C CA . ASN A 1 380 ? -4.422 -11.062 31.172 1 41.16 380 ASN A CA 1
ATOM 3001 C C . ASN A 1 380 ? -4.043 -12.531 31.266 1 41.16 380 ASN A C 1
ATOM 3003 O O . ASN A 1 380 ? -4.496 -13.242 32.156 1 41.16 380 ASN A O 1
ATOM 3007 N N . VAL A 1 381 ? -3.816 -13.141 30.203 1 43.47 381 VAL A N 1
ATOM 3008 C CA . VAL A 1 381 ? -3.273 -14.477 30.391 1 43.47 381 VAL A CA 1
ATOM 3009 C C . VAL A 1 381 ? -1.804 -14.391 30.797 1 43.47 381 VAL A C 1
ATOM 3011 O O . VAL A 1 381 ? -1.018 -13.695 30.141 1 43.47 381 VAL A O 1
ATOM 3014 N N . SER A 1 382 ? -1.484 -14.742 31.953 1 38.19 382 SER A N 1
ATOM 3015 C CA . SER A 1 382 ? -0.138 -14.867 32.5 1 38.19 382 SER A CA 1
ATOM 3016 C C . SER A 1 382 ? 0.703 -15.852 31.688 1 38.19 382 SER A C 1
ATOM 3018 O O . SER A 1 382 ? 0.331 -17.016 31.547 1 38.19 382 SER A O 1
ATOM 3020 N N . THR A 1 383 ? 1.358 -15.312 30.703 1 44.5 383 THR A N 1
ATOM 3021 C CA . THR A 1 383 ? 2.191 -16.344 30.109 1 44.5 383 THR A CA 1
ATOM 3022 C C . THR A 1 383 ? 3.547 -16.438 30.797 1 44.5 383 THR A C 1
ATOM 3024 O O . THR A 1 383 ? 4.059 -15.422 31.297 1 44.5 383 THR A O 1
ATOM 3027 N N . GLU A 1 384 ? 3.939 -17.562 31.047 1 43.56 384 GLU A N 1
ATOM 3028 C CA . GLU A 1 384 ? 5.27 -17.875 31.562 1 43.56 384 GLU A CA 1
ATOM 3029 C C . GLU A 1 384 ? 6.355 -17.312 30.641 1 43.56 384 GLU A C 1
ATOM 3031 O O . GLU A 1 384 ? 6.312 -17.5 29.438 1 43.56 384 GLU A O 1
ATOM 3036 N N . LYS A 1 385 ? 7.07 -16.5 31.156 1 43.25 385 LYS A N 1
ATOM 3037 C CA . LYS A 1 385 ? 8.195 -15.891 30.453 1 43.25 385 LYS A CA 1
ATOM 3038 C C . LYS A 1 385 ? 9.195 -16.953 30 1 43.25 385 LYS A C 1
ATOM 3040 O O . LYS A 1 385 ? 9.68 -17.734 30.797 1 43.25 385 LYS A O 1
ATOM 3045 N N . VAL A 1 386 ? 9.328 -17.125 28.75 1 42.34 386 VAL A N 1
ATOM 3046 C CA . VAL A 1 386 ? 10.445 -17.938 28.266 1 42.34 386 VAL A CA 1
ATOM 3047 C C . VAL A 1 386 ? 11.766 -17.312 28.703 1 42.34 386 VAL A C 1
ATOM 3049 O O . VAL A 1 386 ? 12.016 -16.125 28.469 1 42.34 386 VAL A O 1
ATOM 3052 N N . LYS A 1 387 ? 12.453 -17.906 29.578 1 38.72 387 LYS A N 1
ATOM 3053 C CA . LYS A 1 387 ? 13.781 -17.484 30.016 1 38.72 387 LYS A CA 1
ATOM 3054 C C . LYS A 1 387 ? 14.781 -17.5 28.859 1 38.72 387 LYS A C 1
ATOM 3056 O O . LYS A 1 387 ? 15.031 -18.547 28.266 1 38.72 387 LYS A O 1
ATOM 3061 N N . MET A 1 388 ? 14.82 -16.406 28.141 1 44.38 388 MET A N 1
ATOM 3062 C CA . MET A 1 388 ? 15.898 -16.328 27.156 1 44.38 388 MET A CA 1
ATOM 3063 C C . MET A 1 388 ? 17.266 -16.422 27.828 1 44.38 388 MET A C 1
ATOM 3065 O O . MET A 1 388 ? 17.5 -15.758 28.828 1 44.38 388 MET A O 1
ATOM 3069 N N . VAL A 1 389 ? 17.984 -17.453 27.656 1 39.28 389 VAL A N 1
ATOM 3070 C CA . VAL A 1 389 ? 19.328 -17.625 28.188 1 39.28 389 VAL A CA 1
ATOM 3071 C C . VAL A 1 389 ? 20.25 -16.547 27.625 1 39.28 389 VAL A C 1
ATOM 3073 O O . VAL A 1 389 ? 20.266 -16.328 26.406 1 39.28 389 VAL A O 1
ATOM 3076 N N . SER A 1 390 ? 20.438 -15.5 28.422 1 38.69 390 SER A N 1
ATOM 3077 C CA . SER A 1 390 ? 21.562 -14.648 28.062 1 38.69 390 SER A CA 1
ATOM 3078 C C . SER A 1 390 ? 22.828 -15.469 27.875 1 38.69 390 SER A C 1
ATOM 3080 O O . SER A 1 390 ? 23.344 -16.047 28.844 1 38.69 390 SER A O 1
ATOM 3082 N N . GLY A 1 391 ? 22.766 -16.344 26.969 1 37.88 391 GLY A N 1
ATOM 3083 C CA . GLY A 1 391 ? 24.016 -17.109 26.875 1 37.88 391 GLY A CA 1
ATOM 3084 C C . GLY A 1 391 ? 25.25 -16.234 26.797 1 37.88 391 GLY A C 1
ATOM 3085 O O . GLY A 1 391 ? 25.203 -15.133 26.234 1 37.88 391 GLY A O 1
ATOM 3086 N N . ASN A 1 392 ? 26.188 -16.484 27.703 1 37.97 392 ASN A N 1
ATOM 3087 C CA . ASN A 1 392 ? 27.5 -15.867 27.875 1 37.97 392 ASN A CA 1
ATOM 3088 C C . ASN A 1 392 ? 28.25 -15.797 26.547 1 37.97 392 ASN A C 1
ATOM 3090 O O . ASN A 1 392 ? 28.516 -14.711 26.031 1 37.97 392 ASN A O 1
ATOM 3094 N N . SER A 1 393 ? 29.328 -16.891 26.484 1 38.12 393 SER A N 1
ATOM 3095 C CA . SER A 1 393 ? 30.703 -16.844 25.984 1 38.12 393 SER A CA 1
ATOM 3096 C C . SER A 1 393 ? 30.75 -16.922 24.469 1 38.12 393 SER A C 1
ATOM 3098 O O . SER A 1 393 ? 31.812 -17.094 23.875 1 38.12 393 SER A O 1
ATOM 3100 N N . SER A 1 394 ? 29.859 -17.453 23.766 1 43 394 SER A N 1
ATOM 3101 C CA . SER A 1 394 ? 30.234 -17.547 22.359 1 43 394 SER A CA 1
ATOM 3102 C C . SER A 1 394 ? 30.531 -16.172 21.766 1 43 394 SER A C 1
ATOM 3104 O O . SER A 1 394 ? 30.141 -15.156 22.344 1 43 394 SER A O 1
ATOM 3106 N N . SER A 1 395 ? 31.312 -16.031 20.594 1 54.34 395 SER A N 1
ATOM 3107 C CA . SER A 1 395 ? 31.766 -14.758 20.062 1 54.34 395 SER A CA 1
ATOM 3108 C C . SER A 1 395 ? 30.609 -13.789 19.875 1 54.34 395 SER A C 1
ATOM 3110 O O . SER A 1 395 ? 29.562 -14.172 19.344 1 54.34 395 SER A O 1
ATOM 3112 N N . GLU A 1 396 ? 30.531 -12.758 20.703 1 56.91 396 GLU A N 1
ATOM 3113 C CA . GLU A 1 396 ? 29.609 -11.617 20.75 1 56.91 396 GLU A CA 1
ATOM 3114 C C . GLU A 1 396 ? 29.016 -11.328 19.375 1 56.91 396 GLU A C 1
ATOM 3116 O O . GLU A 1 396 ? 27.828 -11.023 19.25 1 56.91 396 GLU A O 1
ATOM 3121 N N . SER A 1 397 ? 29.844 -11.719 18.406 1 61.12 397 SER A N 1
ATOM 3122 C CA . SER A 1 397 ? 29.391 -11.391 17.047 1 61.12 397 SER A CA 1
ATOM 3123 C C . SER A 1 397 ? 28.375 -12.398 16.547 1 61.12 397 SER A C 1
ATOM 3125 O O . SER A 1 397 ? 27.375 -12.031 15.93 1 61.12 397 SER A O 1
ATOM 3127 N N . GLU A 1 398 ? 28.641 -13.617 16.812 1 59.78 398 GLU A N 1
ATOM 3128 C CA . GLU A 1 398 ? 27.719 -14.656 16.344 1 59.78 398 GLU A CA 1
ATOM 3129 C C . GLU A 1 398 ? 26.391 -14.578 17.094 1 59.78 398 GLU A C 1
ATOM 3131 O O . GLU A 1 398 ? 25.328 -14.797 16.5 1 59.78 398 GLU A O 1
ATOM 3136 N N . LEU A 1 399 ? 26.547 -14.242 18.312 1 59.5 399 LEU A N 1
ATOM 3137 C CA . LEU A 1 399 ? 25.328 -14.117 19.094 1 59.5 399 LEU A CA 1
ATOM 3138 C C . LEU A 1 399 ? 24.484 -12.93 18.625 1 59.5 399 LEU A C 1
ATOM 3140 O O . LEU A 1 399 ? 23.266 -13 18.609 1 59.5 399 LEU A O 1
ATOM 3144 N N . LEU A 1 400 ? 25.234 -11.969 18.125 1 68.25 400 LEU A N 1
ATOM 3145 C CA . LEU A 1 400 ? 24.547 -10.789 17.625 1 68.25 400 LEU A CA 1
ATOM 3146 C C . LEU A 1 400 ? 23.781 -11.109 16.328 1 68.25 400 LEU A C 1
ATOM 3148 O O . LEU A 1 400 ? 22.672 -10.625 16.125 1 68.25 400 LEU A O 1
ATOM 3152 N N . ASN A 1 401 ? 24.312 -11.992 15.664 1 73.75 401 ASN A N 1
ATOM 3153 C CA . ASN A 1 401 ? 23.656 -12.383 14.414 1 73.75 401 ASN A CA 1
ATOM 3154 C C . ASN A 1 401 ? 22.422 -13.242 14.672 1 73.75 401 ASN A C 1
ATOM 3156 O O . ASN A 1 401 ? 21.406 -13.102 13.992 1 73.75 401 ASN A O 1
ATOM 3160 N N . LEU A 1 402 ? 22.5 -14.117 15.641 1 73.38 402 LEU A N 1
ATOM 3161 C CA . LEU A 1 402 ? 21.406 -15.023 15.953 1 73.38 402 LEU A CA 1
ATOM 3162 C C . LEU A 1 402 ? 20.25 -14.266 16.578 1 73.38 402 LEU A C 1
ATOM 3164 O O . LEU A 1 402 ? 19.094 -14.711 16.5 1 73.38 402 LEU A O 1
ATOM 3168 N N . MET A 1 403 ? 20.594 -13.164 17.172 1 74.88 403 MET A N 1
ATOM 3169 C CA . MET A 1 403 ? 19.562 -12.43 17.891 1 74.88 403 MET A CA 1
ATOM 3170 C C . MET A 1 403 ? 19.047 -11.258 17.062 1 74.88 403 MET A C 1
ATOM 3172 O O . MET A 1 403 ? 18.234 -10.461 17.547 1 74.88 403 MET A O 1
ATOM 3176 N N . ALA A 1 404 ? 19.531 -11.234 15.836 1 84.69 404 ALA A N 1
ATOM 3177 C CA . ALA A 1 404 ? 19.125 -10.125 14.977 1 84.69 404 ALA A CA 1
ATOM 3178 C C . ALA A 1 404 ? 17.641 -10.195 14.633 1 84.69 404 ALA A C 1
ATOM 3180 O O . ALA A 1 404 ? 17.109 -11.281 14.398 1 84.69 404 ALA A O 1
ATOM 3181 N N . LEU A 1 405 ? 16.922 -9.102 14.688 1 83.88 405 LEU A N 1
ATOM 3182 C CA . LEU A 1 405 ? 15.508 -9.039 14.305 1 83.88 405 LEU A CA 1
ATOM 3183 C C . LEU A 1 405 ? 15.352 -9.164 12.797 1 83.88 405 LEU A C 1
ATOM 3185 O O . LEU A 1 405 ? 14.414 -9.812 12.32 1 83.88 405 LEU A O 1
ATOM 3189 N N . SER A 1 406 ? 16.219 -8.523 12.039 1 89.75 406 SER A N 1
ATOM 3190 C CA . SER A 1 406 ? 16.203 -8.656 10.586 1 89.75 406 SER A CA 1
ATOM 3191 C C . SER A 1 406 ? 17 -9.875 10.133 1 89.75 406 SER A C 1
ATOM 3193 O O . SER A 1 406 ? 18.156 -10.047 10.523 1 89.75 406 SER A O 1
ATOM 3195 N N . PRO A 1 407 ? 16.438 -10.695 9.281 1 92.12 407 PRO A N 1
ATOM 3196 C CA . PRO A 1 407 ? 17.188 -11.859 8.805 1 92.12 407 PRO A CA 1
ATOM 3197 C C . PRO A 1 407 ? 18.391 -11.469 7.969 1 92.12 407 PRO A C 1
ATOM 3199 O O . PRO A 1 407 ? 19.312 -12.273 7.801 1 92.12 407 PRO A O 1
ATOM 3202 N N . LEU A 1 408 ? 18.391 -10.281 7.441 1 94.06 408 LEU A N 1
ATOM 3203 C CA . LEU A 1 408 ? 19.531 -9.812 6.672 1 94.06 408 LEU A CA 1
ATOM 3204 C C . LEU A 1 408 ? 20.781 -9.727 7.551 1 94.06 408 LEU A C 1
ATOM 3206 O O . LEU A 1 408 ? 21.891 -9.969 7.082 1 94.06 408 LEU A O 1
ATOM 3210 N N . ASP A 1 409 ? 20.578 -9.352 8.844 1 92.31 409 ASP A N 1
ATOM 3211 C CA . ASP A 1 409 ? 21.672 -9.188 9.789 1 92.31 409 ASP A CA 1
ATOM 3212 C C . ASP A 1 409 ? 22.016 -10.516 10.477 1 92.31 409 ASP A C 1
ATOM 3214 O O . ASP A 1 409 ? 23 -10.602 11.211 1 92.31 409 ASP A O 1
ATOM 3218 N N . GLY A 1 410 ? 21.219 -11.508 10.281 1 92 410 GLY A N 1
ATOM 3219 C CA . GLY A 1 410 ? 21.422 -12.812 10.883 1 92 410 GLY A CA 1
ATOM 3220 C C . GLY A 1 410 ? 21.688 -13.906 9.859 1 92 410 GLY A C 1
ATOM 3221 O O . GLY A 1 410 ? 22.797 -14.039 9.352 1 92 410 GLY A O 1
ATOM 3222 N N . ARG A 1 411 ? 20.641 -14.57 9.453 1 87.88 411 ARG A N 1
ATOM 3223 C CA . ARG A 1 411 ? 20.688 -15.766 8.609 1 87.88 411 ARG A CA 1
ATOM 3224 C C . ARG A 1 411 ? 21.359 -15.453 7.266 1 87.88 411 ARG A C 1
ATOM 3226 O O . ARG A 1 411 ? 22.047 -16.297 6.703 1 87.88 411 ARG A O 1
ATOM 3233 N N . TYR A 1 412 ? 21.109 -14.297 6.762 1 93.38 412 TYR A N 1
ATOM 3234 C CA . TYR A 1 412 ? 21.5 -14.055 5.379 1 93.38 412 TYR A CA 1
ATOM 3235 C C . TYR A 1 412 ? 22.688 -13.094 5.312 1 93.38 412 TYR A C 1
ATOM 3237 O O . TYR A 1 412 ? 23.016 -12.586 4.238 1 93.38 412 TYR A O 1
ATOM 3245 N N . TRP A 1 413 ? 23.328 -12.82 6.43 1 93.5 413 TRP A N 1
ATOM 3246 C CA . TRP A 1 413 ? 24.422 -11.859 6.504 1 93.5 413 TRP A CA 1
ATOM 3247 C C . TRP A 1 413 ? 25.484 -12.172 5.461 1 93.5 413 TRP A C 1
ATOM 3249 O O . TRP A 1 413 ? 26 -11.266 4.797 1 93.5 413 TRP A O 1
ATOM 3259 N N . GLY A 1 414 ? 25.844 -13.484 5.289 1 93.56 414 GLY A N 1
ATOM 3260 C CA . GLY A 1 414 ? 26.891 -13.891 4.355 1 93.56 414 GLY A CA 1
ATOM 3261 C C . GLY A 1 414 ? 26.594 -13.477 2.926 1 93.56 414 GLY A C 1
ATOM 3262 O O . GLY A 1 414 ? 27.516 -13.219 2.148 1 93.56 414 GLY A O 1
ATOM 3263 N N . LYS A 1 415 ? 25.359 -13.328 2.598 1 95.56 415 LYS A N 1
ATOM 3264 C CA . LYS A 1 415 ? 24.969 -13.047 1.224 1 95.56 415 LYS A CA 1
ATOM 3265 C C . LYS A 1 415 ? 24.844 -11.539 0.985 1 95.56 415 LYS A C 1
ATOM 3267 O O . LYS A 1 415 ? 24.922 -11.078 -0.157 1 95.56 415 LYS A O 1
ATOM 3272 N N . VAL A 1 416 ? 24.75 -10.68 2.068 1 96.75 416 VAL A N 1
ATOM 3273 C CA . VAL A 1 416 ? 24.375 -9.289 1.84 1 96.75 416 VAL A CA 1
ATOM 3274 C C . VAL A 1 416 ? 25.406 -8.367 2.496 1 96.75 416 VAL A C 1
ATOM 3276 O O . VAL A 1 416 ? 25.312 -7.145 2.375 1 96.75 416 VAL A O 1
ATOM 3279 N N . LYS A 1 417 ? 26.391 -8.852 3.178 1 95.5 417 LYS A N 1
ATOM 3280 C CA . LYS A 1 417 ? 27.359 -8.102 3.98 1 95.5 417 LYS A CA 1
ATOM 3281 C C . LYS A 1 417 ? 28.062 -7.043 3.145 1 95.5 417 LYS A C 1
ATOM 3283 O O . LYS A 1 417 ? 28.516 -6.027 3.676 1 95.5 417 LYS A O 1
ATOM 3288 N N . ASP A 1 418 ? 28.156 -7.262 1.825 1 96.88 418 ASP A N 1
ATOM 3289 C CA . ASP A 1 418 ? 28.844 -6.312 0.951 1 96.88 418 ASP A CA 1
ATOM 3290 C C . ASP A 1 418 ? 28.094 -4.98 0.905 1 96.88 418 ASP A C 1
ATOM 3292 O O . ASP A 1 418 ? 28.656 -3.967 0.478 1 96.88 418 ASP A O 1
ATOM 3296 N N . LEU A 1 419 ? 26.859 -4.93 1.333 1 96.88 419 LEU A N 1
ATOM 3297 C CA . LEU A 1 419 ? 26.078 -3.701 1.379 1 96.88 419 LEU A CA 1
ATOM 3298 C C . LEU A 1 419 ? 26.359 -2.922 2.658 1 96.88 419 LEU A C 1
ATOM 3300 O O . LEU A 1 419 ? 26.109 -1.718 2.727 1 96.88 419 LEU A O 1
ATOM 3304 N N . ALA A 1 420 ? 26.859 -3.539 3.654 1 94.88 420 ALA A N 1
ATOM 3305 C CA . ALA A 1 420 ? 26.938 -3.018 5.016 1 94.88 420 ALA A CA 1
ATOM 3306 C C . ALA A 1 420 ? 27.797 -1.761 5.078 1 94.88 420 ALA A C 1
ATOM 3308 O O . ALA A 1 420 ? 27.469 -0.808 5.789 1 94.88 420 ALA A O 1
ATOM 3309 N N . PRO A 1 421 ? 28.953 -1.657 4.332 1 95.19 421 PRO A N 1
ATOM 3310 C CA . PRO A 1 421 ? 29.781 -0.444 4.395 1 95.19 421 PRO A CA 1
ATOM 3311 C C . PRO A 1 421 ? 29.031 0.793 3.889 1 95.19 421 PRO A C 1
ATOM 3313 O O . PRO A 1 421 ? 29.438 1.921 4.195 1 95.19 421 PRO A O 1
ATOM 3316 N N . TYR A 1 422 ? 28 0.565 3.123 1 96.62 422 TYR A N 1
ATOM 3317 C CA . TYR A 1 422 ? 27.281 1.684 2.516 1 96.62 422 TYR A CA 1
ATOM 3318 C C . TYR A 1 422 ? 25.969 1.938 3.23 1 96.62 422 TYR A C 1
ATOM 3320 O O . TYR A 1 422 ? 25.594 3.088 3.475 1 96.62 422 TYR A O 1
ATOM 3328 N N . MET A 1 423 ? 25.203 0.85 3.611 1 96.25 423 MET A N 1
ATOM 3329 C CA . MET A 1 423 ? 23.797 0.985 4.012 1 96.25 423 MET A CA 1
ATOM 3330 C C . MET A 1 423 ? 23.641 0.824 5.52 1 96.25 423 MET A C 1
ATOM 3332 O O . MET A 1 423 ? 22.531 0.747 6.031 1 96.25 423 MET A O 1
ATOM 3336 N N . SER A 1 424 ? 24.688 0.778 6.262 1 95.12 424 SER A N 1
ATOM 3337 C CA . SER A 1 424 ? 24.656 0.668 7.719 1 95.12 424 SER A CA 1
ATOM 3338 C C . SER A 1 424 ? 24.797 2.035 8.375 1 95.12 424 SER A C 1
ATOM 3340 O O . SER A 1 424 ? 25 3.043 7.695 1 95.12 424 SER A O 1
ATOM 3342 N N . GLU A 1 425 ? 24.625 2.07 9.703 1 94.69 425 GLU A N 1
ATOM 3343 C CA . GLU A 1 425 ? 24.891 3.287 10.461 1 94.69 425 GLU A CA 1
ATOM 3344 C C . GLU A 1 425 ? 26.344 3.748 10.266 1 94.69 425 GLU A C 1
ATOM 3346 O O . GLU A 1 425 ? 26.609 4.949 10.219 1 94.69 425 GLU A O 1
ATOM 3351 N N . TYR A 1 426 ? 27.266 2.818 10.242 1 95.56 426 TYR A N 1
ATOM 3352 C CA . TYR A 1 426 ? 28.656 3.145 9.93 1 95.56 426 TYR A CA 1
ATOM 3353 C C . TYR A 1 426 ? 28.75 3.863 8.594 1 95.56 426 TYR A C 1
ATOM 3355 O O . TYR A 1 426 ? 29.438 4.883 8.484 1 95.56 426 TYR A O 1
ATOM 3363 N N . GLY A 1 427 ? 28.094 3.301 7.551 1 96.62 427 GLY A N 1
ATOM 3364 C CA . GLY A 1 427 ? 28.109 3.926 6.238 1 96.62 427 GLY A CA 1
ATOM 3365 C C . GLY A 1 427 ? 27.609 5.359 6.25 1 96.62 427 GLY A C 1
ATOM 3366 O O . GLY A 1 427 ? 28.219 6.234 5.629 1 96.62 427 GLY A O 1
ATOM 3367 N N . LEU A 1 428 ? 26.531 5.598 6.949 1 97.12 428 LEU A N 1
ATOM 3368 C CA . LEU A 1 428 ? 25.953 6.938 7.027 1 97.12 428 LEU A CA 1
ATOM 3369 C C . LEU A 1 428 ? 26.922 7.906 7.695 1 97.12 428 LEU A C 1
ATOM 3371 O O . LEU A 1 428 ? 27.109 9.031 7.223 1 97.12 428 LEU A O 1
ATOM 3375 N N . ILE A 1 429 ? 27.562 7.496 8.82 1 97.75 429 ILE A N 1
ATOM 3376 C CA . ILE A 1 429 ? 28.531 8.344 9.523 1 97.75 429 ILE A CA 1
ATOM 3377 C C . ILE A 1 429 ? 29.719 8.641 8.617 1 97.75 429 ILE A C 1
ATOM 3379 O O . ILE A 1 429 ? 30.172 9.781 8.531 1 97.75 429 ILE A O 1
ATOM 3383 N N . TYR A 1 430 ? 30.156 7.605 7.949 1 97.88 430 TYR A N 1
ATOM 3384 C CA . TYR A 1 430 ? 31.297 7.758 7.051 1 97.88 430 TYR A CA 1
ATOM 3385 C C . TYR A 1 430 ? 31 8.797 5.973 1 97.88 430 TYR A C 1
ATOM 3387 O O . TYR A 1 430 ? 31.828 9.688 5.73 1 97.88 430 TYR A O 1
ATOM 3395 N N . PHE A 1 431 ? 29.891 8.719 5.32 1 98.38 431 PHE A N 1
ATOM 3396 C CA . PHE A 1 431 ? 29.594 9.625 4.211 1 98.38 431 PHE A CA 1
ATOM 3397 C C . PHE A 1 431 ? 29.312 11.031 4.723 1 98.38 431 PHE A C 1
ATOM 3399 O O . PHE A 1 431 ? 29.578 12.016 4.027 1 98.38 431 PHE A O 1
ATOM 3406 N N . ARG A 1 432 ? 28.812 11.148 5.934 1 98.5 432 ARG A N 1
ATOM 3407 C CA . ARG A 1 432 ? 28.719 12.469 6.543 1 98.5 432 ARG A CA 1
ATOM 3408 C C . ARG A 1 432 ? 30.094 13.102 6.711 1 98.5 432 ARG A C 1
ATOM 3410 O O . ARG A 1 432 ? 30.266 14.281 6.406 1 98.5 432 ARG A O 1
ATOM 3417 N N . VAL A 1 433 ? 31 12.289 7.223 1 98.31 433 VAL A N 1
ATOM 3418 C CA . VAL A 1 433 ? 32.375 12.75 7.406 1 98.31 433 VAL A CA 1
ATOM 3419 C C . VAL A 1 433 ? 32.969 13.164 6.062 1 98.31 433 VAL A C 1
ATOM 3421 O O . VAL A 1 433 ? 33.594 14.227 5.953 1 98.31 433 VAL A O 1
ATOM 3424 N N . LEU A 1 434 ? 32.75 12.32 5.105 1 98.5 434 LEU A N 1
ATOM 3425 C CA . LEU A 1 434 ? 33.25 12.586 3.766 1 98.5 434 LEU A CA 1
ATOM 3426 C C . LEU A 1 434 ? 32.719 13.922 3.244 1 98.5 434 LEU A C 1
ATOM 3428 O O . LEU A 1 434 ? 33.5 14.75 2.762 1 98.5 434 LEU A O 1
ATOM 3432 N N . VAL A 1 435 ? 31.422 14.211 3.342 1 98.75 435 VAL A N 1
ATOM 3433 C CA . VAL A 1 435 ? 30.797 15.414 2.801 1 98.75 435 VAL A CA 1
ATOM 3434 C C . VAL A 1 435 ? 31.312 16.641 3.553 1 98.75 435 VAL A C 1
ATOM 3436 O O . VAL A 1 435 ? 31.609 17.672 2.941 1 98.75 435 VAL A O 1
ATOM 3439 N N . GLU A 1 436 ? 31.438 16.547 4.898 1 98.31 436 GLU A N 1
ATOM 3440 C CA . GLU A 1 436 ? 31.938 17.656 5.711 1 98.31 436 GLU A CA 1
ATOM 3441 C C . GLU A 1 436 ? 33.344 18.047 5.312 1 98.31 436 GLU A C 1
ATOM 3443 O O . GLU A 1 436 ? 33.656 19.234 5.184 1 98.31 436 GLU A O 1
ATOM 3448 N N . ILE A 1 437 ? 34.188 17.078 5.164 1 98.31 437 ILE A N 1
ATOM 3449 C CA . ILE A 1 437 ? 35.562 17.328 4.828 1 98.31 437 ILE A CA 1
ATOM 3450 C C . ILE A 1 437 ? 35.656 17.906 3.418 1 98.31 437 ILE A C 1
ATOM 3452 O O . ILE A 1 437 ? 36.375 18.875 3.184 1 98.31 437 ILE A O 1
ATOM 3456 N N . LYS A 1 438 ? 34.906 17.312 2.477 1 98.56 438 LYS A N 1
ATOM 3457 C CA . LYS A 1 438 ? 34.938 17.797 1.099 1 98.56 438 LYS A CA 1
ATOM 3458 C C . LYS A 1 438 ? 34.406 19.234 1.015 1 98.56 438 LYS A C 1
ATOM 3460 O O . LYS A 1 438 ? 34.875 20.016 0.181 1 98.56 438 LYS A O 1
ATOM 3465 N N . TRP A 1 439 ? 33.438 19.562 1.822 1 98.31 439 TRP A N 1
ATOM 3466 C CA . TRP A 1 439 ? 32.938 20.938 1.83 1 98.31 439 TRP A CA 1
ATOM 3467 C C . TRP A 1 439 ? 33.969 21.906 2.322 1 98.31 439 TRP A C 1
ATOM 3469 O O . TRP A 1 439 ? 34.156 22.984 1.74 1 98.31 439 TRP A O 1
ATOM 3479 N N . LEU A 1 440 ? 34.688 21.562 3.436 1 97.88 440 LEU A N 1
ATOM 3480 C CA . LEU A 1 440 ? 35.781 22.422 3.918 1 97.88 440 LEU A CA 1
ATOM 3481 C C . LEU A 1 440 ? 36.844 22.609 2.842 1 97.88 440 LEU A C 1
ATOM 3483 O O . LEU A 1 440 ? 37.312 23.734 2.635 1 97.88 440 LEU A O 1
ATOM 3487 N N . GLN A 1 441 ? 37.188 21.5 2.225 1 97.44 441 GLN A N 1
ATOM 3488 C CA . GLN A 1 441 ? 38.156 21.578 1.138 1 97.44 441 GLN A CA 1
ATOM 3489 C C . GLN A 1 441 ? 37.656 22.484 0.012 1 97.44 441 GLN A C 1
ATOM 3491 O O . GLN A 1 441 ? 38.438 23.234 -0.565 1 97.44 441 GLN A O 1
ATOM 3496 N N . TRP A 1 442 ? 36.406 22.391 -0.292 1 97.5 442 TRP A N 1
ATOM 3497 C CA . TRP A 1 442 ? 35.844 23.188 -1.361 1 97.5 442 TRP A CA 1
ATOM 3498 C C . TRP A 1 442 ? 35.875 24.672 -1.007 1 97.5 442 TRP A C 1
ATOM 3500 O O . TRP A 1 442 ? 36.156 25.516 -1.863 1 97.5 442 TRP A O 1
ATOM 3510 N N . LEU A 1 443 ? 35.531 25.031 0.245 1 97.38 443 LEU A N 1
ATOM 3511 C CA . LEU A 1 443 ? 35.594 26.406 0.714 1 97.38 443 LEU A CA 1
ATOM 3512 C C . LEU A 1 443 ? 37 27 0.524 1 97.38 443 LEU A C 1
ATOM 3514 O O . LEU A 1 443 ? 37.125 28.172 0.186 1 97.38 443 LEU A O 1
ATOM 3518 N N . SER A 1 444 ? 38.031 26.203 0.678 1 96.56 444 SER A N 1
ATOM 3519 C CA . SER A 1 444 ? 39.406 26.656 0.564 1 96.56 444 SER A CA 1
ATOM 3520 C C . SER A 1 444 ? 39.781 26.984 -0.883 1 96.56 444 SER A C 1
ATOM 3522 O O . SER A 1 444 ? 40.781 27.656 -1.145 1 96.56 444 SER A O 1
ATOM 3524 N N . GLN A 1 445 ? 38.906 26.547 -1.771 1 95.75 445 GLN A N 1
ATOM 3525 C CA . GLN A 1 445 ? 39.188 26.734 -3.189 1 95.75 445 GLN A CA 1
ATOM 3526 C C . GLN A 1 445 ? 38.375 27.906 -3.748 1 95.75 445 GLN A C 1
ATOM 3528 O O . GLN A 1 445 ? 38.531 28.266 -4.918 1 95.75 445 GLN A O 1
ATOM 3533 N N . ILE A 1 446 ? 37.5 28.516 -2.93 1 96.31 446 ILE A N 1
ATOM 3534 C CA . ILE A 1 446 ? 36.719 29.672 -3.346 1 96.31 446 ILE A CA 1
ATOM 3535 C C . ILE A 1 446 ? 37.531 30.953 -3.068 1 96.31 446 ILE A C 1
ATOM 3537 O O . ILE A 1 446 ? 37.75 31.297 -1.91 1 96.31 446 ILE A O 1
ATOM 3541 N N . PRO A 1 447 ? 37.875 31.719 -4.035 1 95 447 PRO A N 1
ATOM 3542 C CA . PRO A 1 447 ? 38.781 32.875 -3.842 1 95 447 PRO A CA 1
ATOM 3543 C C . PRO A 1 447 ? 38.188 33.938 -2.912 1 95 447 PRO A C 1
ATOM 3545 O O . PRO A 1 447 ? 38.906 34.562 -2.143 1 95 447 PRO A O 1
ATOM 3548 N N . LEU A 1 448 ? 36.938 34.094 -2.932 1 95.31 448 LEU A N 1
ATOM 3549 C CA . LEU A 1 448 ? 36.312 35.156 -2.158 1 95.31 448 LEU A CA 1
ATOM 3550 C C . LEU A 1 448 ? 36.156 34.75 -0.694 1 95.31 448 LEU A C 1
ATOM 3552 O O . LEU A 1 448 ? 35.906 35.594 0.163 1 95.31 448 LEU A O 1
ATOM 3556 N N . VAL A 1 449 ? 36.375 33.5 -0.362 1 96.5 449 VAL A N 1
ATOM 3557 C CA . VAL A 1 449 ? 36.406 33.031 1.024 1 96.5 449 VAL A CA 1
ATOM 3558 C C . VAL A 1 449 ? 37.812 33.125 1.563 1 96.5 449 VAL A C 1
ATOM 3560 O O . VAL A 1 449 ? 38.531 32.094 1.655 1 96.5 449 VAL A O 1
ATOM 3563 N N . THR A 1 450 ? 38.125 34.219 2.008 1 93.81 450 THR A N 1
ATOM 3564 C CA . THR A 1 450 ? 39.531 34.531 2.297 1 93.81 450 THR A CA 1
ATOM 3565 C C . THR A 1 450 ? 39.938 33.969 3.652 1 93.81 450 THR A C 1
ATOM 3567 O O . THR A 1 450 ? 41.125 33.688 3.896 1 93.81 450 THR A O 1
ATOM 3570 N N . GLU A 1 451 ? 39 33.781 4.508 1 94.06 451 GLU A N 1
ATOM 3571 C CA . GLU A 1 451 ? 39.281 33.25 5.848 1 94.06 451 GLU A CA 1
ATOM 3572 C C . GLU A 1 451 ? 39.781 31.828 5.793 1 94.06 451 GLU A C 1
ATOM 3574 O O . GLU A 1 451 ? 40.406 31.344 6.742 1 94.06 451 GLU A O 1
ATOM 3579 N N . VAL A 1 452 ? 39.469 31.125 4.684 1 95.81 452 VAL A N 1
ATOM 3580 C CA . VAL A 1 452 ? 39.906 29.75 4.484 1 95.81 452 VAL A CA 1
ATOM 3581 C C . VAL A 1 452 ? 40.906 29.688 3.312 1 95.81 452 VAL A C 1
ATOM 3583 O O . VAL A 1 452 ? 40.5 29.391 2.184 1 95.81 452 VAL A O 1
ATOM 3586 N N . PRO A 1 453 ? 42.156 29.844 3.6 1 93 453 PRO A N 1
ATOM 3587 C CA . PRO A 1 453 ? 43.125 29.828 2.504 1 93 453 PRO A CA 1
ATOM 3588 C C . PRO A 1 453 ? 43.25 28.469 1.843 1 93 453 PRO A C 1
ATOM 3590 O O . PRO A 1 453 ? 42.875 27.453 2.441 1 93 453 PRO A O 1
ATOM 3593 N N . THR A 1 454 ? 43.781 28.516 0.617 1 95.31 454 THR A N 1
ATOM 3594 C CA . THR A 1 454 ? 44.062 27.25 -0.049 1 95.31 454 THR A CA 1
ATOM 3595 C C . THR A 1 454 ? 44.969 26.375 0.807 1 95.31 454 THR A C 1
ATOM 3597 O O . THR A 1 454 ? 46.031 26.812 1.257 1 95.31 454 THR A O 1
ATOM 3600 N N . PHE A 1 455 ? 44.531 25.203 0.99 1 96.06 455 PHE A N 1
ATOM 3601 C CA . PHE A 1 455 ? 45.281 24.297 1.869 1 96.06 455 PHE A CA 1
ATOM 3602 C C . PHE A 1 455 ? 46.562 23.844 1.224 1 96.06 455 PHE A C 1
ATOM 3604 O O . PHE A 1 455 ? 46.625 23.625 0.011 1 96.06 455 PHE A O 1
ATOM 3611 N N . SER A 1 456 ? 47.562 23.641 2.057 1 96.19 456 SER A N 1
ATOM 3612 C CA . SER A 1 456 ? 48.812 23.016 1.63 1 96.19 456 SER A CA 1
ATOM 3613 C C . SER A 1 456 ? 48.594 21.531 1.316 1 96.19 456 SER A C 1
ATOM 3615 O O . SER A 1 456 ? 47.562 20.969 1.628 1 96.19 456 SER A O 1
ATOM 3617 N N . GLU A 1 457 ? 49.625 20.984 0.672 1 95.94 457 GLU A N 1
ATOM 3618 C CA . GLU A 1 457 ? 49.594 19.562 0.381 1 95.94 457 GLU A CA 1
ATOM 3619 C C . GLU A 1 457 ? 49.5 18.734 1.663 1 95.94 457 GLU A C 1
ATOM 3621 O O . GLU A 1 457 ? 48.844 17.688 1.68 1 95.94 457 GLU A O 1
ATOM 3626 N N . SER A 1 458 ? 50.094 19.25 2.619 1 94.94 458 SER A N 1
ATOM 3627 C CA . SER A 1 458 ? 50.062 18.562 3.904 1 94.94 458 SER A CA 1
ATOM 3628 C C . SER A 1 458 ? 48.656 18.562 4.508 1 94.94 458 SER A C 1
ATOM 3630 O O . SER A 1 458 ? 48.188 17.531 4.992 1 94.94 458 SER A O 1
ATOM 3632 N N . ALA A 1 459 ? 48.062 19.688 4.5 1 96.25 459 ALA A N 1
ATOM 3633 C CA . ALA A 1 459 ? 46.688 19.812 5.035 1 96.25 459 ALA A CA 1
ATOM 3634 C C . ALA A 1 459 ? 45.719 18.984 4.219 1 96.25 459 ALA A C 1
ATOM 3636 O O . ALA A 1 459 ? 44.844 18.312 4.781 1 96.25 459 ALA A O 1
ATOM 3637 N N . ARG A 1 460 ? 45.844 19 2.949 1 96.56 460 ARG A N 1
ATOM 3638 C CA . ARG A 1 460 ? 44.969 18.234 2.061 1 96.56 460 ARG A CA 1
ATOM 3639 C C . ARG A 1 460 ? 45.125 16.734 2.293 1 96.56 460 ARG A C 1
ATOM 3641 O O . ARG A 1 460 ? 44.125 16.016 2.324 1 96.56 460 ARG A O 1
ATOM 3648 N N . SER A 1 461 ? 46.344 16.344 2.4 1 96.19 461 SER A N 1
ATOM 3649 C CA . SER A 1 461 ? 46.594 14.93 2.631 1 96.19 461 SER A CA 1
ATOM 3650 C C . SER A 1 461 ? 46.031 14.469 3.973 1 96.19 461 SER A C 1
ATOM 3652 O O . SER A 1 461 ? 45.531 13.359 4.086 1 96.19 461 SER A O 1
ATOM 3654 N N . TYR A 1 462 ? 46.188 15.352 4.934 1 95.69 462 TYR A N 1
ATOM 3655 C CA . TYR A 1 462 ? 45.688 15.016 6.262 1 95.69 462 TYR A CA 1
ATOM 3656 C C . TYR A 1 462 ? 44.156 14.867 6.25 1 95.69 462 TYR A C 1
ATOM 3658 O O . TYR A 1 462 ? 43.625 13.953 6.871 1 95.69 462 TYR A O 1
ATOM 3666 N N . LEU A 1 463 ? 43.5 15.75 5.613 1 97.25 463 LEU A N 1
ATOM 3667 C CA . LEU A 1 463 ? 42.062 15.664 5.441 1 97.25 463 LEU A CA 1
ATOM 3668 C C . LEU A 1 463 ? 41.656 14.398 4.691 1 97.25 463 LEU A C 1
ATOM 3670 O O . LEU A 1 463 ? 40.75 13.695 5.086 1 97.25 463 LEU A O 1
ATOM 3674 N N . GLN A 1 464 ? 42.406 14.047 3.672 1 96.5 464 GLN A N 1
ATOM 3675 C CA . GLN A 1 464 ? 42.125 12.867 2.857 1 96.5 464 GLN A CA 1
ATOM 3676 C C . GLN A 1 464 ? 42.375 11.586 3.646 1 96.5 464 GLN A C 1
ATOM 3678 O O . GLN A 1 464 ? 41.688 10.586 3.447 1 96.5 464 GLN A O 1
ATOM 3683 N N . GLU A 1 465 ? 43.312 11.617 4.461 1 95.75 465 GLU A N 1
ATOM 3684 C CA . GLU A 1 465 ? 43.625 10.461 5.289 1 95.75 465 GLU A CA 1
ATOM 3685 C C . GLU A 1 465 ? 42.469 10.109 6.211 1 95.75 465 GLU A C 1
ATOM 3687 O O . GLU A 1 465 ? 42.219 8.93 6.5 1 95.75 465 GLU A O 1
ATOM 3692 N N . MET A 1 466 ? 41.812 11.133 6.691 1 95.56 466 MET A N 1
ATOM 3693 C CA . MET A 1 466 ? 40.656 10.898 7.531 1 95.56 466 MET A CA 1
ATOM 3694 C C . MET A 1 466 ? 39.562 10.172 6.75 1 95.56 466 MET A C 1
ATOM 3696 O O . MET A 1 466 ? 38.906 9.266 7.277 1 95.56 466 MET A O 1
ATOM 3700 N N . ILE A 1 467 ? 39.344 10.492 5.508 1 97 467 ILE A N 1
ATOM 3701 C CA . ILE A 1 467 ? 38.344 9.867 4.656 1 97 467 ILE A CA 1
ATOM 3702 C C . ILE A 1 467 ? 38.75 8.43 4.336 1 97 467 ILE A C 1
ATOM 3704 O O . ILE A 1 467 ? 37.969 7.5 4.52 1 97 467 ILE A O 1
ATOM 3708 N N . ASP A 1 468 ? 40 8.234 3.953 1 96.44 468 ASP A N 1
ATOM 3709 C CA . ASP A 1 468 ? 40.5 6.934 3.502 1 96.44 468 ASP A CA 1
ATOM 3710 C C . ASP A 1 468 ? 40.656 5.965 4.672 1 96.44 468 ASP A C 1
ATOM 3712 O O . ASP A 1 468 ? 40.5 4.754 4.504 1 96.44 468 ASP A O 1
ATOM 3716 N N . GLY A 1 469 ? 40.938 6.539 5.781 1 95.88 469 GLY A N 1
ATOM 3717 C CA . GLY A 1 469 ? 41.219 5.707 6.938 1 95.88 469 GLY A CA 1
ATOM 3718 C C . GLY A 1 469 ? 40.125 5.715 7.977 1 95.88 469 GLY A C 1
ATOM 3719 O O . GLY A 1 469 ? 40.344 5.289 9.117 1 95.88 469 GLY A O 1
ATOM 3720 N N . PHE A 1 470 ? 38.969 6.266 7.59 1 96.5 470 PHE A N 1
ATOM 3721 C CA . PHE A 1 470 ? 37.875 6.301 8.555 1 96.5 470 PHE A CA 1
ATOM 3722 C C . PHE A 1 470 ? 37.594 4.906 9.102 1 96.5 470 PHE A C 1
ATOM 3724 O O . PHE A 1 470 ? 37.375 3.971 8.328 1 96.5 470 PHE A O 1
ATOM 3731 N N . SER A 1 471 ? 37.594 4.688 10.422 1 95.75 471 SER A N 1
ATOM 3732 C CA . SER A 1 471 ? 37.531 3.361 11.031 1 95.75 471 SER A CA 1
ATOM 3733 C C . SER A 1 471 ? 36.25 3.191 11.859 1 95.75 471 SER A C 1
ATOM 3735 O O . SER A 1 471 ? 35.562 4.16 12.117 1 95.75 471 SER A O 1
ATOM 3737 N N . TYR A 1 472 ? 36.031 1.964 12.281 1 94.06 472 TYR A N 1
ATOM 3738 C CA . TYR A 1 472 ? 34.938 1.64 13.188 1 94.06 472 TYR A CA 1
ATOM 3739 C C . TYR A 1 472 ? 35.094 2.383 14.508 1 94.06 472 TYR A C 1
ATOM 3741 O O . TYR A 1 472 ? 34.094 2.822 15.094 1 94.06 472 TYR A O 1
ATOM 3749 N N . ASN A 1 473 ? 36.25 2.559 14.938 1 95.5 473 ASN A N 1
ATOM 3750 C CA . ASN A 1 473 ? 36.5 3.275 16.188 1 95.5 473 ASN A CA 1
ATOM 3751 C C . ASN A 1 473 ? 36.156 4.754 16.062 1 95.5 473 ASN A C 1
ATOM 3753 O O . ASN A 1 473 ? 35.656 5.363 17.016 1 95.5 473 ASN A O 1
ATOM 3757 N N . ASP A 1 474 ? 36.5 5.328 14.938 1 96.12 474 ASP A N 1
ATOM 3758 C CA . ASP A 1 474 ? 36.094 6.715 14.703 1 96.12 474 ASP A CA 1
ATOM 3759 C C . ASP A 1 474 ? 34.562 6.871 14.797 1 96.12 474 ASP A C 1
ATOM 3761 O O . ASP A 1 474 ? 34.062 7.832 15.383 1 96.12 474 ASP A O 1
ATOM 3765 N N . ALA A 1 475 ? 33.906 5.906 14.164 1 96.69 475 ALA A N 1
ATOM 3766 C CA . ALA A 1 475 ? 32.438 5.934 14.203 1 96.69 475 ALA A CA 1
ATOM 3767 C C . ALA A 1 475 ? 31.938 5.824 15.633 1 96.69 475 ALA A C 1
ATOM 3769 O O . ALA A 1 475 ? 30.969 6.496 16 1 96.69 475 ALA A O 1
ATOM 3770 N N . LEU A 1 476 ? 32.531 4.949 16.438 1 96.31 476 LEU A N 1
ATOM 3771 C CA . LEU A 1 476 ? 32.156 4.781 17.828 1 96.31 476 LEU A CA 1
ATOM 3772 C C . LEU A 1 476 ? 32.375 6.059 18.609 1 96.31 476 LEU A C 1
ATOM 3774 O O . LEU A 1 476 ? 31.625 6.391 19.516 1 96.31 476 LEU A O 1
ATOM 3778 N N . GLU A 1 477 ? 33.469 6.777 18.297 1 96 477 GLU A N 1
ATOM 3779 C CA . GLU A 1 477 ? 33.75 8.062 18.953 1 96 477 GLU A CA 1
ATOM 3780 C C . GLU A 1 477 ? 32.656 9.078 18.641 1 96 477 GLU A C 1
ATOM 3782 O O . GLU A 1 477 ? 32.219 9.82 19.516 1 96 477 GLU A O 1
ATOM 3787 N N . ILE A 1 478 ? 32.281 9.086 17.406 1 96.56 478 ILE A N 1
ATOM 3788 C CA . ILE A 1 478 ? 31.203 9.992 17 1 96.56 478 ILE A CA 1
ATOM 3789 C C . ILE A 1 478 ? 29.922 9.633 17.734 1 96.56 478 ILE A C 1
ATOM 3791 O O . ILE A 1 478 ? 29.172 10.523 18.156 1 96.56 478 ILE A O 1
ATOM 3795 N N . LYS A 1 479 ? 29.625 8.359 17.891 1 95.88 479 LYS A N 1
ATOM 3796 C CA . LYS A 1 479 ? 28.438 7.918 18.609 1 95.88 479 LYS A CA 1
ATOM 3797 C C . LYS A 1 479 ? 28.484 8.352 20.062 1 95.88 479 LYS A C 1
ATOM 3799 O O . LYS A 1 479 ? 27.453 8.656 20.672 1 95.88 479 LYS A O 1
ATOM 3804 N N . LYS A 1 480 ? 29.656 8.336 20.625 1 94.5 480 LYS A N 1
ATOM 3805 C CA . LYS A 1 480 ? 29.797 8.82 22 1 94.5 480 LYS A CA 1
ATOM 3806 C C . LYS A 1 480 ? 29.453 10.305 22.094 1 94.5 480 LYS A C 1
ATOM 3808 O O . LYS A 1 480 ? 28.797 10.727 23.047 1 94.5 480 LYS A O 1
ATOM 3813 N N . ILE A 1 481 ? 29.906 11.094 21.156 1 93.62 481 ILE A N 1
ATOM 3814 C CA . ILE A 1 481 ? 29.594 12.516 21.109 1 93.62 481 ILE A CA 1
ATOM 3815 C C . ILE A 1 481 ? 28.094 12.711 20.922 1 93.62 481 ILE A C 1
ATOM 3817 O O . ILE A 1 481 ? 27.484 13.586 21.531 1 93.62 481 ILE A O 1
ATOM 3821 N N . GLU A 1 482 ? 27.531 11.891 20.016 1 91.88 482 GLU A N 1
ATOM 3822 C CA . GLU A 1 482 ? 26.094 11.977 19.719 1 91.88 482 GLU A CA 1
ATOM 3823 C C . GLU A 1 482 ? 25.266 11.734 20.969 1 91.88 482 GLU A C 1
ATOM 3825 O O . GLU A 1 482 ? 24.203 12.336 21.125 1 91.88 482 GLU A O 1
ATOM 3830 N N . LYS A 1 483 ? 25.688 10.82 21.828 1 89.94 483 LYS A N 1
ATOM 3831 C CA . LYS A 1 483 ? 24.953 10.523 23.062 1 89.94 483 LYS A CA 1
ATOM 3832 C C . LYS A 1 483 ? 24.781 11.773 23.922 1 89.94 483 LYS A C 1
ATOM 3834 O O . LYS A 1 483 ? 23.781 11.906 24.641 1 89.94 483 LYS A O 1
ATOM 3839 N N . VAL A 1 484 ? 25.688 12.711 23.734 1 85.19 484 VAL A N 1
ATOM 3840 C CA . VAL A 1 484 ? 25.641 13.953 24.5 1 85.19 484 VAL A CA 1
ATOM 3841 C C . VAL A 1 484 ? 24.844 15 23.734 1 85.19 484 VAL A C 1
ATOM 3843 O O . VAL A 1 484 ? 23.938 15.633 24.281 1 85.19 484 VAL A O 1
ATOM 3846 N N . THR A 1 485 ? 25.156 15.094 22.484 1 81.62 485 THR A N 1
ATOM 3847 C CA . THR A 1 485 ? 24.547 16.141 21.672 1 81.62 485 THR A CA 1
ATOM 3848 C C . THR A 1 485 ? 23.125 15.781 21.281 1 81.62 485 THR A C 1
ATOM 3850 O O . THR A 1 485 ? 22.312 16.672 21 1 81.62 485 THR A O 1
ATOM 3853 N N . ASN A 1 486 ? 22.812 14.406 21.266 1 81.88 486 ASN A N 1
ATOM 3854 C CA . ASN A 1 486 ? 21.562 13.867 20.734 1 81.88 486 ASN A CA 1
ATOM 3855 C C . ASN A 1 486 ? 21.312 14.352 19.312 1 81.88 486 ASN A C 1
ATOM 3857 O O . ASN A 1 486 ? 20.172 14.688 18.969 1 81.88 486 ASN A O 1
ATOM 3861 N N . HIS A 1 487 ? 22.328 14.578 18.594 1 87.5 487 HIS A N 1
ATOM 3862 C CA . HIS A 1 487 ? 22.312 15.055 17.219 1 87.5 487 HIS A CA 1
ATOM 3863 C C . HIS A 1 487 ? 23.469 14.461 16.406 1 87.5 487 HIS A C 1
ATOM 3865 O O . HIS A 1 487 ? 24.625 14.812 16.625 1 87.5 487 HIS A O 1
ATOM 3871 N N . ASP A 1 488 ? 23.125 13.727 15.469 1 90.19 488 ASP A N 1
ATOM 3872 C CA . ASP A 1 488 ? 24.109 12.875 14.805 1 90.19 488 ASP A CA 1
ATOM 3873 C C . ASP A 1 488 ? 25.016 13.688 13.883 1 90.19 488 ASP A C 1
ATOM 3875 O O . ASP A 1 488 ? 26.234 13.484 13.867 1 90.19 488 ASP A O 1
ATOM 3879 N N . VAL A 1 489 ? 24.516 14.695 13.148 1 92.88 489 VAL A N 1
ATOM 3880 C CA . VAL A 1 489 ? 25.328 15.477 12.234 1 92.88 489 VAL A CA 1
ATOM 3881 C C . VAL A 1 489 ? 26.25 16.406 13.031 1 92.88 489 VAL A C 1
ATOM 3883 O O . VAL A 1 489 ? 27.422 16.594 12.68 1 92.88 489 VAL A O 1
ATOM 3886 N N . LYS A 1 490 ? 25.75 16.984 14.094 1 91.38 490 LYS A N 1
ATOM 3887 C CA . LYS A 1 490 ? 26.562 17.828 14.953 1 91.38 490 LYS A CA 1
ATOM 3888 C C . LYS A 1 490 ? 27.688 17.031 15.609 1 91.38 490 LYS A C 1
ATOM 3890 O O . LYS A 1 490 ? 28.781 17.547 15.836 1 91.38 490 LYS A O 1
ATOM 3895 N N . ALA A 1 491 ? 27.375 15.812 15.938 1 94.06 491 ALA A N 1
ATOM 3896 C CA . ALA A 1 491 ? 28.406 14.938 16.5 1 94.06 491 ALA A CA 1
ATOM 3897 C C . ALA A 1 491 ? 29.562 14.758 15.523 1 94.06 491 ALA A C 1
ATOM 3899 O O . ALA A 1 491 ? 30.719 14.703 15.93 1 94.06 491 ALA A O 1
ATOM 3900 N N . VAL A 1 492 ? 29.25 14.641 14.273 1 96.44 492 VAL A N 1
ATOM 3901 C CA . VAL A 1 492 ? 30.266 14.516 13.242 1 96.44 492 VAL A CA 1
ATOM 3902 C C . VAL A 1 492 ? 31.109 15.789 13.188 1 96.44 492 VAL A C 1
ATOM 3904 O O . VAL A 1 492 ? 32.344 15.734 13.102 1 96.44 492 VAL A O 1
ATOM 3907 N N . GLU A 1 493 ? 30.469 16.953 13.133 1 94.38 493 GLU A N 1
ATOM 3908 C CA . GLU A 1 493 ? 31.188 18.234 13.133 1 94.38 493 GLU A CA 1
ATOM 3909 C C . GLU A 1 493 ? 32.156 18.344 14.312 1 94.38 493 GLU A C 1
ATOM 3911 O O . GLU A 1 493 ? 33.312 18.719 14.141 1 94.38 493 GLU A O 1
ATOM 3916 N N . TYR A 1 494 ? 31.672 18.047 15.531 1 93.69 494 TYR A N 1
ATOM 3917 C CA . TYR A 1 494 ? 32.5 18.125 16.734 1 93.69 494 TYR A CA 1
ATOM 3918 C C . TYR A 1 494 ? 33.656 17.156 16.656 1 93.69 494 TYR A C 1
ATOM 3920 O O . TYR A 1 494 ? 34.781 17.469 17.078 1 93.69 494 TYR A O 1
ATOM 3928 N N . PHE A 1 495 ? 33.469 16 16.188 1 96.44 495 PHE A N 1
ATOM 3929 C CA . PHE A 1 495 ? 34.5 15 16.016 1 96.44 495 PHE A CA 1
ATOM 3930 C C . PHE A 1 495 ? 35.594 15.531 15.102 1 96.44 495 PHE A C 1
ATOM 3932 O O . PHE A 1 495 ? 36.781 15.406 15.422 1 96.44 495 PHE A O 1
ATOM 3939 N N . LEU A 1 496 ? 35.188 16.109 14 1 96.94 496 LEU A N 1
ATOM 3940 C CA . LEU A 1 496 ? 36.156 16.625 13.039 1 96.94 496 LEU A CA 1
ATOM 3941 C C . LEU A 1 496 ? 36.938 17.797 13.633 1 96.94 496 LEU A C 1
ATOM 3943 O O . LEU A 1 496 ? 38.156 17.906 13.422 1 96.94 496 LEU A O 1
ATOM 3947 N N . LYS A 1 497 ? 36.219 18.703 14.352 1 94.62 497 LYS A N 1
ATOM 3948 C CA . LYS A 1 497 ? 36.906 19.812 15 1 94.62 497 LYS A CA 1
ATOM 3949 C C . LYS A 1 497 ? 37.938 19.312 16 1 94.62 497 LYS A C 1
ATOM 3951 O O . LYS A 1 497 ? 39.062 19.859 16.094 1 94.62 497 LYS A O 1
ATOM 3956 N N . GLN A 1 498 ? 37.562 18.281 16.734 1 95.25 498 GLN A N 1
ATOM 3957 C CA . GLN A 1 498 ? 38.5 17.688 17.703 1 95.25 498 GLN A CA 1
ATOM 3958 C C . GLN A 1 498 ? 39.688 17.031 17.016 1 95.25 498 GLN A C 1
ATOM 3960 O O . GLN A 1 498 ? 40.812 17.203 17.422 1 95.25 498 GLN A O 1
ATOM 3965 N N . ARG A 1 499 ? 39.406 16.297 16.031 1 94.62 499 ARG A N 1
ATOM 3966 C CA . ARG A 1 499 ? 40.406 15.516 15.336 1 94.62 499 ARG A CA 1
ATOM 3967 C C . ARG A 1 499 ? 41.406 16.422 14.625 1 94.62 499 ARG A C 1
ATOM 3969 O O . ARG A 1 499 ? 42.594 16.094 14.562 1 94.62 499 ARG A O 1
ATOM 3976 N N . PHE A 1 500 ? 41 17.562 14.133 1 95.38 500 PHE A N 1
ATOM 3977 C CA . PHE A 1 500 ? 41.844 18.359 13.281 1 95.38 500 PHE A CA 1
ATOM 3978 C C . PHE A 1 500 ? 42.406 19.547 14.047 1 95.38 500 PHE A C 1
ATOM 3980 O O . PHE A 1 500 ? 43.125 20.391 13.477 1 95.38 500 PHE A O 1
ATOM 3987 N N . HIS A 1 501 ? 42.094 19.625 15.297 1 93.31 501 HIS A N 1
ATOM 3988 C CA . HIS A 1 501 ? 42.625 20.703 16.141 1 93.31 501 HIS A CA 1
ATOM 3989 C C . HIS A 1 501 ? 44.125 20.688 16.188 1 93.31 501 HIS A C 1
ATOM 3991 O O . HIS A 1 501 ? 44.781 21.734 16.391 1 93.31 501 HIS A O 1
ATOM 3997 N N . SER A 1 502 ? 44.812 19.594 15.938 1 91.31 502 SER A N 1
ATOM 3998 C CA . SER A 1 502 ? 46.25 19.422 16.094 1 91.31 502 SER A CA 1
ATOM 3999 C C . SER A 1 502 ? 47 19.859 14.844 1 91.31 502 SER A C 1
ATOM 4001 O O . SER A 1 502 ? 48.219 20.094 14.891 1 91.31 502 SER A O 1
ATOM 4003 N N . HIS A 1 503 ? 46.312 19.953 13.789 1 93.56 503 HIS A N 1
ATOM 4004 C CA . HIS A 1 503 ? 46.969 20.375 12.562 1 93.56 503 HIS A CA 1
ATOM 4005 C C . HIS A 1 503 ? 47 21.906 12.461 1 93.56 503 HIS A C 1
ATOM 4007 O O . HIS A 1 503 ? 45.969 22.562 12.453 1 93.56 503 HIS A O 1
ATOM 4013 N N . PRO A 1 504 ? 48.125 22.484 12.289 1 93 504 PRO A N 1
ATOM 4014 C CA . PRO A 1 504 ? 48.281 23.938 12.445 1 93 504 PRO A CA 1
ATOM 4015 C C . PRO A 1 504 ? 47.469 24.719 11.422 1 93 504 PRO A C 1
ATOM 4017 O O . PRO A 1 504 ? 46.906 25.766 11.75 1 93 504 PRO A O 1
ATOM 4020 N N . GLU A 1 505 ? 47.406 24.25 10.227 1 93.94 505 GLU A N 1
ATOM 4021 C CA . GLU A 1 505 ? 46.688 24.969 9.18 1 93.94 505 GLU A CA 1
ATOM 4022 C C . GLU A 1 505 ? 45.188 24.812 9.344 1 93.94 505 GLU A C 1
ATOM 4024 O O . GLU A 1 505 ? 44.438 25.797 9.211 1 93.94 505 GLU A O 1
ATOM 4029 N N . ILE A 1 506 ? 44.719 23.641 9.641 1 95.81 506 ILE A N 1
ATOM 4030 C CA . ILE A 1 506 ? 43.312 23.359 9.727 1 95.81 506 ILE A CA 1
ATOM 4031 C C . ILE A 1 506 ? 42.75 23.922 11.031 1 95.81 506 ILE A C 1
ATOM 4033 O O . ILE A 1 506 ? 41.594 24.391 11.07 1 95.81 506 ILE A O 1
ATOM 4037 N N . ALA A 1 507 ? 43.531 24 12.031 1 94.56 507 ALA A N 1
ATOM 4038 C CA . ALA A 1 507 ? 43.125 24.5 13.344 1 94.56 507 ALA A CA 1
ATOM 4039 C C . ALA A 1 507 ? 42.656 25.953 13.242 1 94.56 507 ALA A C 1
ATOM 4041 O O . ALA A 1 507 ? 41.781 26.375 14.016 1 94.56 507 ALA A O 1
ATOM 4042 N N . LYS A 1 508 ? 43.125 26.641 12.25 1 93.62 508 LYS A N 1
ATOM 4043 C CA . LYS A 1 508 ? 42.812 28.047 12.094 1 93.62 508 LYS A CA 1
ATOM 4044 C C . LYS A 1 508 ? 41.438 28.25 11.5 1 93.62 508 LYS A C 1
ATOM 4046 O O . LYS A 1 508 ? 40.875 29.344 11.562 1 93.62 508 LYS A O 1
ATOM 4051 N N . VAL A 1 509 ? 40.906 27.156 10.953 1 95.19 509 VAL A N 1
ATOM 4052 C CA . VAL A 1 509 ? 39.625 27.312 10.242 1 95.19 509 VAL A CA 1
ATOM 4053 C C . VAL A 1 509 ? 38.625 26.281 10.727 1 95.19 509 VAL A C 1
ATOM 4055 O O . VAL A 1 509 ? 37.781 25.828 9.961 1 95.19 509 VAL A O 1
ATOM 4058 N N . LEU A 1 510 ? 38.688 25.812 11.961 1 93.38 510 LEU A N 1
ATOM 4059 C CA . LEU A 1 510 ? 37.844 24.766 12.5 1 93.38 510 LEU A CA 1
ATOM 4060 C C . LEU A 1 510 ? 36.375 25.203 12.461 1 93.38 510 LEU A C 1
ATOM 4062 O O . LEU A 1 510 ? 35.469 24.359 12.289 1 93.38 510 LEU A O 1
ATOM 4066 N N . GLU A 1 511 ? 36.125 26.484 12.523 1 91.81 511 GLU A N 1
ATOM 4067 C CA . GLU A 1 511 ? 34.75 27 12.555 1 91.81 511 GLU A CA 1
ATOM 4068 C C . GLU A 1 511 ? 34.125 26.922 11.172 1 91.81 511 GLU A C 1
ATOM 4070 O O . GLU A 1 511 ? 32.906 27.094 11.047 1 91.81 511 GLU A O 1
ATOM 4075 N N . PHE A 1 512 ? 34.844 26.531 10.211 1 95.19 512 PHE A N 1
ATOM 4076 C CA . PHE A 1 512 ? 34.281 26.453 8.859 1 95.19 512 PHE A CA 1
ATOM 4077 C C . PHE A 1 512 ? 33.844 25.031 8.547 1 95.19 512 PHE A C 1
ATOM 4079 O O . PHE A 1 512 ? 33.25 24.781 7.492 1 95.19 512 PHE A O 1
ATOM 4086 N N . PHE A 1 513 ? 34.094 24.078 9.477 1 94.56 513 PHE A N 1
ATOM 4087 C CA . PHE A 1 513 ? 33.344 22.844 9.375 1 94.56 513 PHE A CA 1
ATOM 4088 C C . PHE A 1 513 ? 31.859 23.109 9.5 1 94.56 513 PHE A C 1
ATOM 4090 O O . PHE A 1 513 ? 31.422 23.812 10.414 1 94.56 513 PHE A O 1
ATOM 4097 N N . HIS A 1 514 ? 31.062 22.578 8.562 1 94.44 514 HIS A N 1
ATOM 4098 C CA . HIS A 1 514 ? 29.609 22.734 8.578 1 94.44 514 HIS A CA 1
ATOM 4099 C C . HIS A 1 514 ? 29.203 24.188 8.367 1 94.44 514 HIS A C 1
ATOM 4101 O O . HIS A 1 514 ? 28.109 24.594 8.758 1 94.44 514 HIS A O 1
ATOM 4107 N N . PHE A 1 515 ? 30.094 24.922 7.758 1 94.94 515 PHE A N 1
ATOM 4108 C CA . PHE A 1 515 ? 29.859 26.344 7.547 1 94.94 515 PHE A CA 1
ATOM 4109 C C . PHE A 1 515 ? 28.672 26.547 6.605 1 94.94 515 PHE A C 1
ATOM 4111 O O . PHE A 1 515 ? 28.641 26 5.504 1 94.94 515 PHE A O 1
ATOM 4118 N N . ALA A 1 516 ? 27.703 27.312 6.98 1 94.5 516 ALA A N 1
ATOM 4119 C CA . ALA A 1 516 ? 26.516 27.719 6.234 1 94.5 516 ALA A CA 1
ATOM 4120 C C . ALA A 1 516 ? 25.688 26.5 5.816 1 94.5 516 ALA A C 1
ATOM 4122 O O . ALA A 1 516 ? 25.031 26.531 4.773 1 94.5 516 ALA A O 1
ATOM 4123 N N . CYS A 1 517 ? 25.812 25.453 6.582 1 94.12 517 CYS A N 1
ATOM 4124 C CA . CYS A 1 517 ? 25.109 24.203 6.301 1 94.12 517 CYS A CA 1
ATOM 4125 C C . CYS A 1 517 ? 24.094 23.891 7.391 1 94.12 517 CYS A C 1
ATOM 4127 O O . CYS A 1 517 ? 24.266 24.312 8.539 1 94.12 517 CYS A O 1
ATOM 4129 N N . THR A 1 518 ? 23.031 23.312 6.965 1 92.75 518 THR A N 1
ATOM 4130 C CA . THR A 1 518 ? 22.219 22.562 7.914 1 92.75 518 THR A CA 1
ATOM 4131 C C . THR A 1 518 ? 22.531 21.078 7.844 1 92.75 518 THR A C 1
ATOM 4133 O O . THR A 1 518 ? 23.297 20.625 6.984 1 92.75 518 THR A O 1
ATOM 4136 N N . SER A 1 519 ? 21.922 20.297 8.789 1 93.81 519 SER A N 1
ATOM 4137 C CA . SER A 1 519 ? 22.109 18.844 8.797 1 93.81 519 SER A CA 1
ATOM 4138 C C . SER A 1 519 ? 21.703 18.234 7.461 1 93.81 519 SER A C 1
ATOM 4140 O O . SER A 1 519 ? 22.297 17.25 7.023 1 93.81 519 SER A O 1
ATOM 4142 N N . GLU A 1 520 ? 20.734 18.844 6.785 1 95.19 520 GLU A N 1
ATOM 4143 C CA . GLU A 1 520 ? 20.203 18.234 5.566 1 95.19 520 GLU A CA 1
ATOM 4144 C C . GLU A 1 520 ? 21.047 18.594 4.355 1 95.19 520 GLU A C 1
ATOM 4146 O O . GLU A 1 520 ? 20.953 17.953 3.307 1 95.19 520 GLU A O 1
ATOM 4151 N N . ASP A 1 521 ? 21.891 19.562 4.5 1 97.31 521 ASP A N 1
ATOM 4152 C CA . ASP A 1 521 ? 22.891 19.766 3.455 1 97.31 521 ASP A CA 1
ATOM 4153 C C . ASP A 1 521 ? 23.891 18.609 3.434 1 97.31 521 ASP A C 1
ATOM 4155 O O . ASP A 1 521 ? 24.406 18.25 2.373 1 97.31 521 ASP A O 1
ATOM 4159 N N . ILE A 1 522 ? 24.141 18.078 4.59 1 97.75 522 ILE A N 1
ATOM 4160 C CA . ILE A 1 522 ? 25.078 16.969 4.73 1 97.75 522 ILE A CA 1
ATOM 4161 C C . ILE A 1 522 ? 24.359 15.648 4.48 1 97.75 522 ILE A C 1
ATOM 4163 O O . ILE A 1 522 ? 24.828 14.82 3.699 1 97.75 522 ILE A O 1
ATOM 4167 N N . ASN A 1 523 ? 23.219 15.445 5.098 1 97.31 523 ASN A N 1
ATOM 4168 C CA . ASN A 1 523 ? 22.516 14.172 5.105 1 97.31 523 ASN A CA 1
ATOM 4169 C C . ASN A 1 523 ? 22.078 13.766 3.701 1 97.31 523 ASN A C 1
ATOM 4171 O O . ASN A 1 523 ? 22.234 12.602 3.311 1 97.31 523 ASN A O 1
ATOM 4175 N N . ASN A 1 524 ? 21.469 14.68 2.949 1 98 524 ASN A N 1
ATOM 4176 C CA . ASN A 1 524 ? 20.969 14.297 1.637 1 98 524 ASN A CA 1
ATOM 4177 C C . ASN A 1 524 ? 22.094 13.844 0.712 1 98 524 ASN A C 1
ATOM 4179 O O . ASN A 1 524 ? 21.922 12.906 -0.07 1 98 524 ASN A O 1
ATOM 4183 N N . LEU A 1 525 ? 23.219 14.531 0.814 1 98.62 525 LEU A N 1
ATOM 4184 C CA . LEU A 1 525 ? 24.375 14.125 0.014 1 98.62 525 LEU A CA 1
ATOM 4185 C C . LEU A 1 525 ? 24.938 12.797 0.505 1 98.62 525 LEU A C 1
ATOM 4187 O O . LEU A 1 525 ? 25.359 11.961 -0.298 1 98.62 525 LEU A O 1
ATOM 4191 N N . ALA A 1 526 ? 25 12.656 1.799 1 98.44 526 ALA A N 1
ATOM 4192 C CA . ALA A 1 526 ? 25.453 11.391 2.363 1 98.44 526 ALA A CA 1
ATOM 4193 C C . ALA A 1 526 ? 24.594 10.227 1.881 1 98.44 526 ALA A C 1
ATOM 4195 O O . ALA A 1 526 ? 25.109 9.211 1.424 1 98.44 526 ALA A O 1
ATOM 4196 N N . HIS A 1 527 ? 23.281 10.328 1.988 1 98.25 527 HIS A N 1
ATOM 4197 C CA . HIS A 1 527 ? 22.359 9.289 1.539 1 98.25 527 HIS A CA 1
ATOM 4198 C C . HIS A 1 527 ? 22.5 9.031 0.043 1 98.25 527 HIS A C 1
ATOM 4200 O O . HIS A 1 527 ? 22.422 7.891 -0.407 1 98.25 527 HIS A O 1
ATOM 4206 N N . ALA A 1 528 ? 22.641 10.125 -0.743 1 98.62 528 ALA A N 1
ATOM 4207 C CA . ALA A 1 528 ? 22.828 9.992 -2.186 1 98.62 528 ALA A CA 1
ATOM 4208 C C . ALA A 1 528 ? 24.078 9.188 -2.508 1 98.62 528 ALA A C 1
ATOM 4210 O O . ALA A 1 528 ? 24.062 8.32 -3.379 1 98.62 528 ALA A O 1
ATOM 4211 N N . LEU A 1 529 ? 25.141 9.547 -1.828 1 98.62 529 LEU A N 1
ATOM 4212 C CA . LEU A 1 529 ? 26.406 8.852 -2.049 1 98.62 529 LEU A CA 1
ATOM 4213 C C . LEU A 1 529 ? 26.312 7.398 -1.594 1 98.62 529 LEU A C 1
ATOM 4215 O O . LEU A 1 529 ? 26.875 6.508 -2.225 1 98.62 529 LEU A O 1
ATOM 4219 N N . MET A 1 530 ? 25.641 7.156 -0.452 1 98.31 530 MET A N 1
ATOM 4220 C CA . MET A 1 530 ? 25.391 5.789 -0.009 1 98.31 530 MET A CA 1
ATOM 4221 C C . MET A 1 530 ? 24.703 4.98 -1.112 1 98.31 530 MET A C 1
ATOM 4223 O O . MET A 1 530 ? 25.141 3.877 -1.437 1 98.31 530 MET A O 1
ATOM 4227 N N . LEU A 1 531 ? 23.641 5.516 -1.68 1 98.25 531 LEU A N 1
ATOM 4228 C CA . LEU A 1 531 ? 22.875 4.844 -2.732 1 98.25 531 LEU A CA 1
ATOM 4229 C C . LEU A 1 531 ? 23.75 4.621 -3.967 1 98.25 531 LEU A C 1
ATOM 4231 O O . LEU A 1 531 ? 23.766 3.523 -4.523 1 98.25 531 LEU A O 1
ATOM 4235 N N . LYS A 1 532 ? 24.422 5.688 -4.375 1 98.12 532 LYS A N 1
ATOM 4236 C CA . LYS A 1 532 ? 25.25 5.621 -5.578 1 98.12 532 LYS A CA 1
ATOM 4237 C C . LYS A 1 532 ? 26.297 4.512 -5.469 1 98.12 532 LYS A C 1
ATOM 4239 O O . LYS A 1 532 ? 26.406 3.668 -6.359 1 98.12 532 LYS A O 1
ATOM 4244 N N . GLU A 1 533 ? 27.016 4.488 -4.355 1 97.75 533 GLU A N 1
ATOM 4245 C CA . GLU A 1 533 ? 28.094 3.52 -4.18 1 97.75 533 GLU A CA 1
ATOM 4246 C C . GLU A 1 533 ? 27.531 2.109 -3.988 1 97.75 533 GLU A C 1
ATOM 4248 O O . GLU A 1 533 ? 28.094 1.145 -4.52 1 97.75 533 GLU A O 1
ATOM 4253 N N . ALA A 1 534 ? 26.469 1.946 -3.232 1 97.81 534 ALA A N 1
ATOM 4254 C CA . ALA A 1 534 ? 25.859 0.639 -2.996 1 97.81 534 ALA A CA 1
ATOM 4255 C C . ALA A 1 534 ? 25.344 0.032 -4.297 1 97.81 534 ALA A C 1
ATOM 4257 O O . ALA A 1 534 ? 25.547 -1.156 -4.559 1 97.81 534 ALA A O 1
ATOM 4258 N N . VAL A 1 535 ? 24.656 0.827 -5.098 1 98.06 535 VAL A N 1
ATOM 4259 C CA . VAL A 1 535 ? 24.031 0.34 -6.324 1 98.06 535 VAL A CA 1
ATOM 4260 C C . VAL A 1 535 ? 25.109 0.005 -7.352 1 98.06 535 VAL A C 1
ATOM 4262 O O . VAL A 1 535 ? 25.078 -1.06 -7.973 1 98.06 535 VAL A O 1
ATOM 4265 N N . ASN A 1 536 ? 26.125 0.863 -7.508 1 97.25 536 ASN A N 1
ATOM 4266 C CA . ASN A 1 536 ? 27.188 0.669 -8.484 1 97.25 536 ASN A CA 1
ATOM 4267 C C . ASN A 1 536 ? 28.141 -0.44 -8.062 1 97.25 536 ASN A C 1
ATOM 4269 O O . ASN A 1 536 ? 28.578 -1.248 -8.883 1 97.25 536 ASN A O 1
ATOM 4273 N N . GLY A 1 537 ? 28.406 -0.43 -6.816 1 97.19 537 GLY A N 1
ATOM 4274 C CA . GLY A 1 537 ? 29.484 -1.298 -6.348 1 97.19 537 GLY A CA 1
ATOM 4275 C C . GLY A 1 537 ? 29 -2.689 -5.98 1 97.19 537 GLY A C 1
ATOM 4276 O O . GLY A 1 537 ? 29.766 -3.65 -6.031 1 97.19 537 GLY A O 1
ATOM 4277 N N . VAL A 1 538 ? 27.719 -2.783 -5.605 1 98.12 538 VAL A N 1
ATOM 4278 C CA . VAL A 1 538 ? 27.297 -4.062 -5.047 1 98.12 538 VAL A CA 1
ATOM 4279 C C . VAL A 1 538 ? 26.125 -4.617 -5.867 1 98.12 538 VAL A C 1
ATOM 4281 O O . VAL A 1 538 ? 26.141 -5.789 -6.254 1 98.12 538 VAL A O 1
ATOM 4284 N N . ILE A 1 539 ? 25.156 -3.857 -6.254 1 98.56 539 ILE A N 1
ATOM 4285 C CA . ILE A 1 539 ? 23.891 -4.355 -6.812 1 98.56 539 ILE A CA 1
ATOM 4286 C C . ILE A 1 539 ? 24.062 -4.613 -8.312 1 98.56 539 ILE A C 1
ATOM 4288 O O . ILE A 1 539 ? 23.734 -5.695 -8.797 1 98.56 539 ILE A O 1
ATOM 4292 N N . TYR A 1 540 ? 24.672 -3.633 -9.086 1 98.06 540 TYR A N 1
ATOM 4293 C CA . TYR A 1 540 ? 24.766 -3.705 -10.539 1 98.06 540 TYR A CA 1
ATOM 4294 C C . TYR A 1 540 ? 25.516 -4.957 -10.977 1 98.06 540 TYR A C 1
ATOM 4296 O O . TYR A 1 540 ? 25.078 -5.676 -11.875 1 98.06 540 TYR A O 1
ATOM 4304 N N . PRO A 1 541 ? 26.609 -5.297 -10.305 1 98.25 541 PRO A N 1
ATOM 4305 C CA . PRO A 1 541 ? 27.344 -6.488 -10.758 1 98.25 541 PRO A CA 1
ATOM 4306 C C . PRO A 1 541 ? 26.5 -7.758 -10.672 1 98.25 541 PRO A C 1
ATOM 4308 O O . PRO A 1 541 ? 26.547 -8.602 -11.57 1 98.25 541 PRO A O 1
ATOM 4311 N N . VAL A 1 542 ? 25.734 -7.898 -9.625 1 98.62 542 VAL A N 1
ATOM 4312 C CA . VAL A 1 542 ? 24.922 -9.102 -9.453 1 98.62 542 VAL A CA 1
ATOM 4313 C C . VAL A 1 542 ? 23.766 -9.094 -10.445 1 98.62 542 VAL A C 1
ATOM 4315 O O . VAL A 1 542 ? 23.375 -10.141 -10.961 1 98.62 542 VAL A O 1
ATOM 4318 N N . MET A 1 543 ? 23.172 -7.918 -10.734 1 98.5 543 MET A N 1
ATOM 4319 C CA . MET A 1 543 ? 22.141 -7.797 -11.758 1 98.5 543 MET A CA 1
ATOM 4320 C C . MET A 1 543 ? 22.688 -8.211 -13.125 1 98.5 543 MET A C 1
ATOM 4322 O O . MET A 1 543 ? 22.016 -8.914 -13.883 1 98.5 543 MET A O 1
ATOM 4326 N N . ASP A 1 544 ? 23.875 -7.762 -13.445 1 98.25 544 ASP A N 1
ATOM 4327 C CA . ASP A 1 544 ? 24.5 -8.102 -14.719 1 98.25 544 ASP A CA 1
ATOM 4328 C C . ASP A 1 544 ? 24.766 -9.602 -14.812 1 98.25 544 ASP A C 1
ATOM 4330 O O . ASP A 1 544 ? 24.578 -10.203 -15.875 1 98.25 544 ASP A O 1
ATOM 4334 N N . ASP A 1 545 ? 25.234 -10.188 -13.68 1 98.62 545 ASP A N 1
ATOM 4335 C CA . ASP A 1 545 ? 25.406 -11.633 -13.641 1 98.62 545 ASP A CA 1
ATOM 4336 C C . ASP A 1 545 ? 24.094 -12.359 -13.914 1 98.62 545 ASP A C 1
ATOM 4338 O O . ASP A 1 545 ? 24.078 -13.383 -14.609 1 98.62 545 ASP A O 1
ATOM 4342 N N . LEU A 1 546 ? 23.047 -11.859 -13.359 1 98.56 546 LEU A N 1
ATOM 4343 C CA . LEU A 1 546 ? 21.734 -12.461 -13.523 1 98.56 546 LEU A CA 1
ATOM 4344 C C . LEU A 1 546 ? 21.281 -12.398 -14.977 1 98.56 546 LEU A C 1
ATOM 4346 O O . LEU A 1 546 ? 20.812 -13.391 -15.531 1 98.56 546 LEU A O 1
ATOM 4350 N N . VAL A 1 547 ? 21.375 -11.188 -15.594 1 98.38 547 VAL A N 1
ATOM 4351 C CA . VAL A 1 547 ? 20.984 -11.008 -16.984 1 98.38 547 VAL A CA 1
ATOM 4352 C C . VAL A 1 547 ? 21.812 -11.953 -17.875 1 98.38 547 VAL A C 1
ATOM 4354 O O . VAL A 1 547 ? 21.266 -12.602 -18.766 1 98.38 547 VAL A O 1
ATOM 4357 N N . GLU A 1 548 ? 23.078 -12.062 -17.594 1 98.19 548 GLU A N 1
ATOM 4358 C CA . GLU A 1 548 ? 23.953 -12.938 -18.359 1 98.19 548 GLU A CA 1
ATOM 4359 C C . GLU A 1 548 ? 23.562 -14.398 -18.188 1 98.19 548 GLU A C 1
ATOM 4361 O O . GLU A 1 548 ? 23.562 -15.156 -19.172 1 98.19 548 GLU A O 1
ATOM 4366 N N . ALA A 1 549 ? 23.297 -14.781 -16.969 1 98.75 549 ALA A N 1
ATOM 4367 C CA . ALA A 1 549 ? 22.906 -16.156 -16.703 1 98.75 549 ALA A CA 1
ATOM 4368 C C . ALA A 1 549 ? 21.641 -16.531 -17.469 1 98.75 549 ALA A C 1
ATOM 4370 O O . ALA A 1 549 ? 21.547 -17.625 -18.047 1 98.75 549 ALA A O 1
ATOM 4371 N N . VAL A 1 550 ? 20.656 -15.695 -17.531 1 98.75 550 VAL A N 1
ATOM 4372 C CA . VAL A 1 550 ? 19.406 -15.953 -18.234 1 98.75 550 VAL A CA 1
ATOM 4373 C C . VAL A 1 550 ? 19.641 -15.945 -19.734 1 98.75 550 VAL A C 1
ATOM 4375 O O . VAL A 1 550 ? 19.031 -16.734 -20.469 1 98.75 550 VAL A O 1
ATOM 4378 N N . CYS A 1 551 ? 20.516 -15.055 -20.25 1 98.19 551 CYS A N 1
ATOM 4379 C CA . CYS A 1 551 ? 20.906 -15.039 -21.656 1 98.19 551 CYS A CA 1
ATOM 4380 C C . CYS A 1 551 ? 21.516 -16.375 -22.062 1 98.19 551 CYS A C 1
ATOM 4382 O O . CYS A 1 551 ? 21.203 -16.906 -23.125 1 98.19 551 CYS A O 1
ATOM 4384 N N . ASN A 1 552 ? 22.406 -16.828 -21.234 1 98.5 552 ASN A N 1
ATOM 4385 C CA . ASN A 1 552 ? 23.031 -18.109 -21.531 1 98.5 552 ASN A CA 1
ATOM 4386 C C . ASN A 1 552 ? 22.016 -19.234 -21.547 1 98.5 552 ASN A C 1
ATOM 4388 O O . ASN A 1 552 ? 22.078 -20.125 -22.391 1 98.5 552 ASN A O 1
ATOM 4392 N N . MET A 1 553 ? 21.109 -19.219 -20.594 1 98.56 553 MET A N 1
ATOM 4393 C CA . MET A 1 553 ? 20.031 -20.203 -20.625 1 98.56 553 MET A CA 1
ATOM 4394 C C . MET A 1 553 ? 19.281 -20.156 -21.938 1 98.56 553 MET A C 1
ATOM 4396 O O . MET A 1 553 ? 18.906 -21.203 -22.484 1 98.56 553 MET A O 1
ATOM 4400 N N . ALA A 1 554 ? 18.984 -18.938 -22.406 1 98.62 554 ALA A N 1
ATOM 4401 C CA . ALA A 1 554 ? 18.266 -18.75 -23.672 1 98.62 554 ALA A CA 1
ATOM 4402 C C . ALA A 1 554 ? 19.031 -19.375 -24.828 1 98.62 554 ALA A C 1
ATOM 4404 O O . ALA A 1 554 ? 18.484 -20.172 -25.594 1 98.62 554 ALA A O 1
ATOM 4405 N N . LYS A 1 555 ? 20.281 -19.062 -24.984 1 98.38 555 LYS A N 1
ATOM 4406 C CA . LYS A 1 555 ? 21.094 -19.531 -26.109 1 98.38 555 LYS A CA 1
ATOM 4407 C C . LYS A 1 555 ? 21.344 -21.031 -26.016 1 98.38 555 LYS A C 1
ATOM 4409 O O . LYS A 1 555 ? 21.219 -21.75 -27.016 1 98.38 555 LYS A O 1
ATOM 4414 N N . ASP A 1 556 ? 21.656 -21.5 -24.812 1 98.31 556 ASP A N 1
ATOM 4415 C CA . ASP A 1 556 ? 21.984 -22.906 -24.609 1 98.31 556 ASP A CA 1
ATOM 4416 C C . ASP A 1 556 ? 20.781 -23.797 -24.922 1 98.31 556 ASP A C 1
ATOM 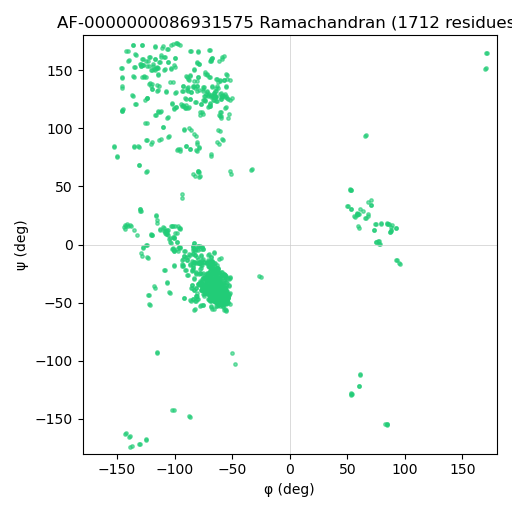4418 O O . ASP A 1 556 ? 20.953 -24.953 -25.344 1 98.31 556 ASP A O 1
ATOM 4422 N N . ASN A 1 557 ? 19.609 -23.281 -24.75 1 98.62 557 ASN A N 1
ATOM 4423 C CA . ASN A 1 557 ? 18.406 -24.109 -24.922 1 98.62 557 ASN A CA 1
ATOM 4424 C C . ASN A 1 557 ? 17.562 -23.625 -26.094 1 98.62 557 ASN A C 1
ATOM 4426 O O . ASN A 1 557 ? 16.359 -23.922 -26.156 1 98.62 557 ASN A O 1
ATOM 4430 N N . ALA A 1 558 ? 18.125 -22.906 -27.016 1 98.5 558 ALA A N 1
ATOM 4431 C CA . ALA A 1 558 ? 17.438 -22.312 -28.156 1 98.5 558 ALA A CA 1
ATOM 4432 C C . ALA A 1 558 ? 16.781 -23.375 -29.016 1 98.5 558 ALA A C 1
ATOM 4434 O O . ALA A 1 558 ? 15.703 -23.156 -29.578 1 98.5 558 ALA A O 1
ATOM 4435 N N . HIS A 1 559 ? 17.328 -24.5 -29.047 1 97.5 559 HIS A N 1
ATOM 4436 C CA . HIS A 1 559 ? 16.922 -25.562 -29.969 1 97.5 559 HIS A CA 1
ATOM 4437 C C . HIS A 1 559 ? 15.867 -26.469 -29.344 1 97.5 559 HIS A C 1
ATOM 4439 O O . HIS A 1 559 ? 15.289 -27.312 -30.016 1 97.5 559 HIS A O 1
ATOM 4445 N N . ILE A 1 560 ? 15.602 -26.359 -28.094 1 98.62 560 ILE A N 1
ATOM 4446 C CA . ILE A 1 560 ? 14.719 -27.281 -27.391 1 98.62 560 ILE A CA 1
ATOM 4447 C C . ILE A 1 560 ? 13.273 -26.828 -27.531 1 98.62 560 ILE A C 1
ATOM 4449 O O . ILE A 1 560 ? 12.805 -25.969 -26.766 1 98.62 560 ILE A O 1
ATOM 4453 N N . SER A 1 561 ? 12.555 -27.469 -28.516 1 98.5 561 SER A N 1
ATOM 4454 C CA . SER A 1 561 ? 11.133 -27.188 -28.672 1 98.5 561 SER A CA 1
ATOM 4455 C C . SER A 1 561 ? 10.359 -27.547 -27.406 1 98.5 561 SER A C 1
ATOM 4457 O O . SER A 1 561 ? 10.664 -28.547 -26.734 1 98.5 561 SER A O 1
ATOM 4459 N N . MET A 1 562 ? 9.406 -26.75 -27.062 1 98.12 562 MET A N 1
ATOM 4460 C CA . MET A 1 562 ? 8.648 -26.922 -25.812 1 98.12 562 MET A CA 1
ATOM 4461 C C . MET A 1 562 ? 7.199 -26.5 -26 1 98.12 562 MET A C 1
ATOM 4463 O O . MET A 1 562 ? 6.922 -25.5 -26.672 1 98.12 562 MET A O 1
ATOM 4467 N N . LEU A 1 563 ? 6.32 -27.297 -25.484 1 96.62 563 LEU A N 1
ATOM 4468 C CA . LEU A 1 563 ? 4.914 -26.906 -25.453 1 96.62 563 LEU A CA 1
ATOM 4469 C C . LEU A 1 563 ? 4.707 -25.688 -24.578 1 96.62 563 LEU A C 1
ATOM 4471 O O . LEU A 1 563 ? 5.141 -25.656 -23.422 1 96.62 563 LEU A O 1
ATOM 4475 N N . SER A 1 564 ? 4.129 -24.578 -25.109 1 95.69 564 SER A N 1
ATOM 4476 C CA . SER A 1 564 ? 3.77 -23.438 -24.281 1 95.69 564 SER A CA 1
ATOM 4477 C C . SER A 1 564 ? 2.455 -23.688 -23.547 1 95.69 564 SER A C 1
ATOM 4479 O O . SER A 1 564 ? 1.739 -24.641 -23.844 1 95.69 564 SER A O 1
ATOM 4481 N N . ARG A 1 565 ? 2.188 -22.828 -22.562 1 94.62 565 ARG A N 1
ATOM 4482 C CA . ARG A 1 565 ? 0.916 -22.875 -21.844 1 94.62 565 ARG A CA 1
ATOM 4483 C C . ARG A 1 565 ? 0.313 -21.484 -21.688 1 94.62 565 ARG A C 1
ATOM 4485 O O . ARG A 1 565 ? 0.964 -20.578 -21.172 1 94.62 565 ARG A O 1
ATOM 4492 N N . THR A 1 566 ? -0.839 -21.281 -22.188 1 93.38 566 THR A N 1
ATOM 4493 C CA . THR A 1 566 ? -1.681 -20.109 -21.938 1 93.38 566 THR A CA 1
ATOM 4494 C C . THR A 1 566 ? -2.867 -20.469 -21.047 1 93.38 566 THR A C 1
ATOM 4496 O O . THR A 1 566 ? -3.533 -21.484 -21.281 1 93.38 566 THR A O 1
ATOM 4499 N N . HIS A 1 567 ? -3.102 -19.672 -20.016 1 93.31 567 HIS A N 1
ATOM 4500 C CA . HIS A 1 567 ? -4.168 -19.969 -19.062 1 93.31 567 HIS A CA 1
ATOM 4501 C C . HIS A 1 567 ? -3.959 -21.344 -18.422 1 93.31 567 HIS A C 1
ATOM 4503 O O . HIS A 1 567 ? -4.926 -22.016 -18.062 1 93.31 567 HIS A O 1
ATOM 4509 N N . GLY A 1 568 ? -2.723 -21.766 -18.359 1 92.25 568 GLY A N 1
ATOM 4510 C CA . GLY A 1 568 ? -2.379 -23.047 -17.766 1 92.25 568 GLY A CA 1
ATOM 4511 C C . GLY A 1 568 ? -2.66 -24.219 -18.688 1 92.25 568 GLY A C 1
ATOM 4512 O O . GLY A 1 568 ? -2.377 -25.359 -18.344 1 92.25 568 GLY A O 1
ATOM 4513 N N . GLN A 1 569 ? -3.168 -23.969 -19.891 1 92.81 569 GLN A N 1
ATOM 4514 C CA . GLN A 1 569 ? -3.527 -25 -20.859 1 92.81 569 GLN A CA 1
ATOM 4515 C C . GLN A 1 569 ? -2.484 -25.109 -21.953 1 92.81 569 GLN A C 1
ATOM 4517 O O . GLN A 1 569 ? -1.816 -24.141 -22.297 1 92.81 569 GLN A O 1
ATOM 4522 N N . PRO A 1 570 ? -2.332 -26.297 -22.547 1 92.38 570 PRO A N 1
ATOM 4523 C CA . PRO A 1 570 ? -1.424 -26.438 -23.688 1 92.38 570 PRO A CA 1
ATOM 4524 C C . PRO A 1 570 ? -1.748 -25.469 -24.812 1 92.38 570 PRO A C 1
ATOM 4526 O O . PRO A 1 570 ? -2.92 -25.281 -25.156 1 92.38 570 PRO A O 1
ATOM 4529 N N . ALA A 1 571 ? -0.721 -24.906 -25.328 1 93.75 571 ALA A N 1
ATOM 4530 C CA . ALA A 1 571 ? -0.84 -23.938 -26.422 1 93.75 571 ALA A CA 1
ATOM 4531 C C . ALA A 1 571 ? 0.257 -24.172 -27.469 1 93.75 571 ALA A C 1
ATOM 4533 O O . ALA A 1 571 ? 1.015 -25.141 -27.375 1 93.75 571 ALA A O 1
ATOM 4534 N N . SER A 1 572 ? 0.279 -23.266 -28.422 1 95.12 572 SER A N 1
ATOM 4535 C CA . SER A 1 572 ? 1.258 -23.375 -29.5 1 95.12 572 SER A CA 1
ATOM 4536 C C . SER A 1 572 ? 2.672 -23.531 -28.953 1 95.12 572 SER A C 1
ATOM 4538 O O . SER A 1 572 ? 3.023 -22.891 -27.953 1 95.12 572 SER A O 1
ATOM 4540 N N . PRO A 1 573 ? 3.479 -24.375 -29.609 1 97.19 573 PRO A N 1
ATOM 4541 C CA . PRO A 1 573 ? 4.832 -24.641 -29.109 1 97.19 573 PRO A CA 1
ATOM 4542 C C . PRO A 1 573 ? 5.754 -23.438 -29.234 1 97.19 573 PRO A C 1
ATOM 4544 O O . PRO A 1 573 ? 5.469 -22.516 -30.016 1 97.19 573 PRO A O 1
ATOM 4547 N N . THR A 1 574 ? 6.766 -23.438 -28.469 1 98.38 574 THR A N 1
ATOM 4548 C CA . THR A 1 574 ? 7.887 -22.5 -28.453 1 98.38 574 THR A CA 1
ATOM 4549 C C . THR A 1 574 ? 9.203 -23.234 -28.219 1 98.38 574 THR A C 1
ATOM 4551 O O . THR A 1 574 ? 9.328 -24.422 -28.562 1 98.38 574 THR A O 1
ATOM 4554 N N . THR A 1 575 ? 10.25 -22.562 -27.891 1 98.62 575 THR A N 1
ATOM 4555 C CA . THR A 1 575 ? 11.445 -23.219 -27.375 1 98.62 575 THR A CA 1
ATOM 4556 C C . THR A 1 575 ? 11.734 -22.75 -25.953 1 98.62 575 THR A C 1
ATOM 4558 O O . THR A 1 575 ? 11.336 -21.656 -25.562 1 98.62 575 THR A O 1
ATOM 4561 N N . LEU A 1 576 ? 12.367 -23.672 -25.219 1 98.56 576 LEU A N 1
ATOM 4562 C CA . LEU A 1 576 ? 12.781 -23.297 -23.859 1 98.56 576 LEU A CA 1
ATOM 4563 C C . LEU A 1 576 ? 13.656 -22.047 -23.891 1 98.56 576 LEU A C 1
ATOM 4565 O O . LEU A 1 576 ? 13.508 -21.156 -23.047 1 98.56 576 LEU A O 1
ATOM 4569 N N . GLY A 1 577 ? 14.516 -22.016 -24.844 1 98.62 577 GLY A N 1
ATOM 4570 C CA . GLY A 1 577 ? 15.406 -20.875 -25 1 98.62 577 GLY A CA 1
ATOM 4571 C C . GLY A 1 577 ? 14.68 -19.562 -25.203 1 98.62 577 GLY A C 1
ATOM 4572 O O . GLY A 1 577 ? 15.039 -18.547 -24.609 1 98.62 577 GLY A O 1
ATOM 4573 N N . LYS A 1 578 ? 13.664 -19.516 -26.031 1 98.56 578 LYS A N 1
ATOM 4574 C CA . LYS A 1 578 ? 12.93 -18.297 -26.328 1 98.56 578 LYS A CA 1
ATOM 4575 C C . LYS A 1 578 ? 12.203 -17.781 -25.078 1 98.56 578 LYS A C 1
ATOM 4577 O O . LYS A 1 578 ? 12.109 -16.578 -24.859 1 98.56 578 LYS A O 1
ATOM 4582 N N . GLU A 1 579 ? 11.648 -18.672 -24.281 1 98.25 579 GLU A N 1
ATOM 4583 C CA . GLU A 1 579 ? 11 -18.266 -23.047 1 98.25 579 GLU A CA 1
ATOM 4584 C C . GLU A 1 579 ? 11.977 -17.578 -22.109 1 98.25 579 GLU A C 1
ATOM 4586 O O . GLU A 1 579 ? 11.625 -16.594 -21.438 1 98.25 579 GLU A O 1
ATOM 4591 N N . MET A 1 580 ? 13.227 -18.062 -22.078 1 98.62 580 MET A N 1
ATOM 4592 C CA . MET A 1 580 ? 14.25 -17.422 -21.266 1 98.62 580 MET A CA 1
ATOM 4593 C C . MET A 1 580 ? 14.672 -16.094 -21.875 1 98.62 580 MET A C 1
ATOM 4595 O O . MET A 1 580 ? 14.93 -15.125 -21.156 1 98.62 580 MET A O 1
ATOM 4599 N N . ALA A 1 581 ? 14.734 -16.062 -23.203 1 98.56 581 ALA A N 1
ATOM 4600 C CA . ALA A 1 581 ? 15.141 -14.844 -23.906 1 98.56 581 ALA A CA 1
ATOM 4601 C C . ALA A 1 581 ? 14.211 -13.68 -23.578 1 98.56 581 ALA A C 1
ATOM 4603 O O . ALA A 1 581 ? 14.656 -12.539 -23.453 1 98.56 581 ALA A O 1
ATOM 4604 N N . ASN A 1 582 ? 12.914 -13.938 -23.469 1 98 582 ASN A N 1
ATOM 4605 C CA . ASN A 1 582 ? 11.953 -12.906 -23.094 1 98 582 ASN A CA 1
ATOM 4606 C C . ASN A 1 582 ? 12.344 -12.219 -21.797 1 98 582 ASN A C 1
ATOM 4608 O O . ASN A 1 582 ? 12.305 -10.992 -21.703 1 98 582 ASN A O 1
ATOM 4612 N N . PHE A 1 583 ? 12.727 -13.016 -20.812 1 98.44 583 PHE A N 1
ATOM 4613 C CA . PHE A 1 583 ? 13.086 -12.469 -19.516 1 98.44 583 PHE A CA 1
ATOM 4614 C C . PHE A 1 583 ? 14.422 -11.734 -19.578 1 98.44 583 PHE A C 1
ATOM 4616 O O . PHE A 1 583 ? 14.609 -10.711 -18.938 1 98.44 583 PHE A O 1
ATOM 4623 N N . ALA A 1 584 ? 15.383 -12.312 -20.312 1 98.5 584 ALA A N 1
ATOM 4624 C CA . ALA A 1 584 ? 16.703 -11.688 -20.438 1 98.5 584 ALA A CA 1
ATOM 4625 C C . ALA A 1 584 ? 16.578 -10.258 -20.953 1 98.5 584 ALA A C 1
ATOM 4627 O O . ALA A 1 584 ? 17.203 -9.344 -20.406 1 98.5 584 ALA A O 1
ATOM 4628 N N . VAL A 1 585 ? 15.805 -10.047 -21.969 1 98.06 585 VAL A N 1
ATOM 4629 C CA . VAL A 1 585 ? 15.656 -8.734 -22.578 1 98.06 585 VAL A CA 1
ATOM 4630 C C . VAL A 1 585 ? 14.938 -7.785 -21.625 1 98.06 585 VAL A C 1
ATOM 4632 O O . VAL A 1 585 ? 15.328 -6.625 -21.484 1 98.06 585 VAL A O 1
ATOM 4635 N N . ARG A 1 586 ? 13.859 -8.266 -21 1 97.88 586 ARG A N 1
ATOM 4636 C CA . ARG A 1 586 ? 13.102 -7.457 -20.047 1 97.88 586 ARG A CA 1
ATOM 4637 C C . ARG A 1 586 ? 13.984 -6.992 -18.906 1 97.88 586 ARG A C 1
ATOM 4639 O O . ARG A 1 586 ? 13.969 -5.812 -18.531 1 97.88 586 ARG A O 1
ATOM 4646 N N . LEU A 1 587 ? 14.75 -7.965 -18.297 1 98.5 587 LEU A N 1
ATOM 4647 C CA . LEU A 1 587 ? 15.625 -7.641 -17.188 1 98.5 587 LEU A CA 1
ATOM 4648 C C . LEU A 1 587 ? 16.719 -6.672 -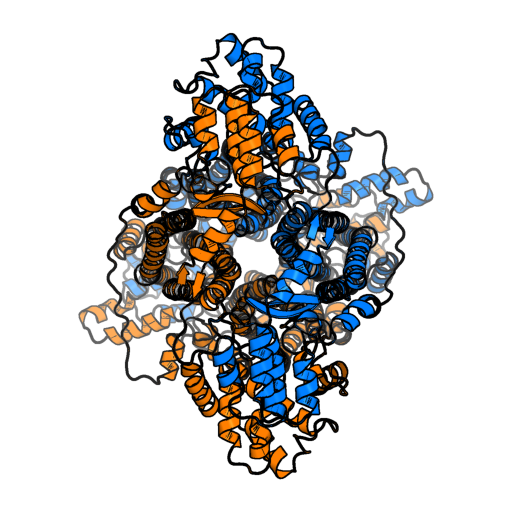17.609 1 98.5 587 LEU A C 1
ATOM 4650 O O . LEU A 1 587 ? 17.078 -5.758 -16.859 1 98.5 587 LEU A O 1
ATOM 4654 N N . SER A 1 588 ? 17.281 -6.891 -18.781 1 98.06 588 SER A N 1
ATOM 4655 C CA . SER A 1 588 ? 18.328 -6.012 -19.297 1 98.06 588 SER A CA 1
ATOM 4656 C C . SER A 1 588 ? 17.812 -4.586 -19.484 1 98.06 588 SER A C 1
ATOM 4658 O O . SER A 1 588 ? 18.5 -3.623 -19.141 1 98.06 588 SER A O 1
ATOM 4660 N N . ARG A 1 589 ? 16.625 -4.473 -20.016 1 96.75 589 ARG A N 1
ATOM 4661 C CA . ARG A 1 589 ? 16.031 -3.158 -20.219 1 96.75 589 ARG A CA 1
ATOM 4662 C C . ARG A 1 589 ? 15.867 -2.424 -18.891 1 96.75 589 ARG A C 1
ATOM 4664 O O . ARG A 1 589 ? 16.188 -1.238 -18.797 1 96.75 589 ARG A O 1
ATOM 4671 N N . GLU A 1 590 ? 15.336 -3.131 -17.891 1 97.06 590 GLU A N 1
ATOM 4672 C CA . GLU A 1 590 ? 15.117 -2.498 -16.594 1 97.06 590 GLU A CA 1
ATOM 4673 C C . GLU A 1 590 ? 16.438 -2.188 -15.898 1 97.06 590 GLU A C 1
ATOM 4675 O O . GLU A 1 590 ? 16.562 -1.19 -15.18 1 97.06 590 GLU A O 1
ATOM 4680 N N . ARG A 1 591 ? 17.422 -3.107 -16.062 1 97.62 591 ARG A N 1
ATOM 4681 C CA . ARG A 1 591 ? 18.766 -2.828 -15.555 1 97.62 591 ARG A CA 1
ATOM 4682 C C . ARG A 1 591 ? 19.297 -1.521 -16.125 1 97.62 591 ARG A C 1
ATOM 4684 O O . ARG A 1 591 ? 19.891 -0.716 -15.406 1 97.62 591 ARG A O 1
ATOM 4691 N N . HIS A 1 592 ? 19.094 -1.277 -17.375 1 95.69 592 HIS A N 1
ATOM 4692 C CA . HIS A 1 592 ? 19.516 -0.044 -18.031 1 95.69 592 HIS A CA 1
ATOM 4693 C C . HIS A 1 592 ? 18.734 1.154 -17.5 1 95.69 592 HIS A C 1
ATOM 4695 O O . HIS A 1 592 ? 19.312 2.219 -17.266 1 95.69 592 HIS A O 1
ATOM 4701 N N . GLU A 1 593 ? 17.469 0.979 -17.297 1 95.19 593 GLU A N 1
ATOM 4702 C CA . GLU A 1 593 ? 16.609 2.051 -16.781 1 95.19 593 GLU A CA 1
ATOM 4703 C C . GLU A 1 593 ? 17.078 2.502 -15.391 1 95.19 593 GLU A C 1
ATOM 4705 O O . GLU A 1 593 ? 17.047 3.695 -15.078 1 95.19 593 GLU A O 1
ATOM 4710 N N . ILE A 1 594 ? 17.438 1.558 -14.539 1 97.44 594 ILE A N 1
ATOM 4711 C CA . ILE A 1 594 ? 17.922 1.891 -13.203 1 97.44 594 ILE A CA 1
ATOM 4712 C C . ILE A 1 594 ? 19.156 2.77 -13.305 1 97.44 594 ILE A C 1
ATOM 4714 O O . ILE A 1 594 ? 19.312 3.729 -12.539 1 97.44 594 ILE A O 1
ATOM 4718 N N . SER A 1 595 ? 20.031 2.5 -14.281 1 95.94 595 SER A N 1
ATOM 4719 C CA . SER A 1 595 ? 21.281 3.23 -14.43 1 95.94 595 SER A CA 1
ATOM 4720 C C . SER A 1 595 ? 21.031 4.645 -14.945 1 95.94 595 SER A C 1
ATOM 4722 O O . SER A 1 595 ? 21.891 5.52 -14.797 1 95.94 595 SER A O 1
ATOM 4724 N N . ARG A 1 596 ? 19.875 4.926 -15.469 1 94.25 596 ARG A N 1
ATOM 4725 C CA . ARG A 1 596 ? 19.578 6.23 -16.047 1 94.25 596 ARG A CA 1
ATOM 4726 C C . ARG A 1 596 ? 19.016 7.18 -14.992 1 94.25 596 ARG A C 1
ATOM 4728 O O . ARG A 1 596 ? 18.938 8.391 -15.219 1 94.25 596 ARG A O 1
ATOM 4735 N N . VAL A 1 597 ? 18.641 6.66 -13.883 1 96.81 597 VAL A N 1
ATOM 4736 C CA . VAL A 1 597 ? 18.094 7.516 -12.836 1 96.81 597 VAL A CA 1
ATOM 4737 C C . VAL A 1 597 ? 19.203 8.398 -12.266 1 96.81 597 VAL A C 1
ATOM 4739 O O . VAL A 1 597 ? 20.234 7.895 -11.797 1 96.81 597 VAL A O 1
ATOM 4742 N N . GLU A 1 598 ? 19.031 9.68 -12.344 1 96.06 598 GLU A N 1
ATOM 4743 C CA . GLU A 1 598 ? 20 10.617 -11.789 1 96.06 598 GLU A CA 1
ATOM 4744 C C . GLU A 1 598 ? 19.875 10.703 -10.266 1 96.06 598 GLU A C 1
ATOM 4746 O O . GLU A 1 598 ? 18.797 11.023 -9.75 1 96.06 598 GLU A O 1
ATOM 4751 N N . ILE A 1 599 ? 20.906 10.398 -9.586 1 97.94 599 ILE A N 1
ATOM 4752 C CA . ILE A 1 599 ? 20.953 10.602 -8.141 1 97.94 599 ILE A CA 1
ATOM 4753 C C . ILE A 1 599 ? 21.281 12.062 -7.836 1 97.94 599 ILE A C 1
ATOM 4755 O O . ILE A 1 599 ? 22.328 12.562 -8.258 1 97.94 599 ILE A O 1
ATOM 4759 N N . MET A 1 600 ? 20.422 12.719 -7.109 1 98.06 600 MET A N 1
ATOM 4760 C CA . MET A 1 600 ? 20.5 14.172 -6.996 1 98.06 600 MET A CA 1
ATOM 4761 C C . MET A 1 600 ? 20.891 14.586 -5.578 1 98.06 600 MET A C 1
ATOM 4763 O O . MET A 1 600 ? 20.828 13.781 -4.652 1 98.06 600 MET A O 1
ATOM 4767 N N . GLY A 1 601 ? 21.359 15.812 -5.453 1 98.19 601 GLY A N 1
ATOM 4768 C CA . GLY A 1 601 ? 21.719 16.422 -4.18 1 98.19 601 GLY A CA 1
ATOM 4769 C C . GLY A 1 601 ? 21.422 17.922 -4.137 1 98.19 601 GLY A C 1
ATOM 4770 O O . GLY A 1 601 ? 21.375 18.578 -5.176 1 98.19 601 GLY A O 1
ATOM 4771 N N . LYS A 1 602 ? 21.172 18.359 -2.971 1 97.81 602 LYS A N 1
ATOM 4772 C CA . LYS A 1 602 ? 21.031 19.797 -2.738 1 97.81 602 LYS A CA 1
ATOM 4773 C C . LYS A 1 602 ? 22.141 20.312 -1.809 1 97.81 602 LYS A C 1
ATOM 4775 O O . LYS A 1 602 ? 22.703 19.547 -1.024 1 97.81 602 LYS A O 1
ATOM 4780 N N . PHE A 1 603 ? 22.516 21.5 -1.891 1 98.12 603 PHE A N 1
ATOM 4781 C CA . PHE A 1 603 ? 23.422 22.219 -0.994 1 98.12 603 PHE A CA 1
ATOM 4782 C C . PHE A 1 603 ? 23.078 23.703 -0.955 1 98.12 603 PHE A C 1
ATOM 4784 O O . PHE A 1 603 ? 23.781 24.516 -1.556 1 98.12 603 PHE A O 1
ATOM 4791 N N . ALA A 1 604 ? 21.984 24.016 -0.231 1 97.19 604 ALA A N 1
ATOM 4792 C CA . ALA A 1 604 ? 21.406 25.359 -0.394 1 97.19 604 ALA A CA 1
ATOM 4793 C C . ALA A 1 604 ? 21 25.938 0.952 1 97.19 604 ALA A C 1
ATOM 4795 O O . ALA A 1 604 ? 20.188 26.875 1.007 1 97.19 604 ALA A O 1
ATOM 4796 N N . GLY A 1 605 ? 21.484 25.375 2.051 1 95.25 605 GLY A N 1
ATOM 4797 C CA . GLY A 1 605 ? 21.266 25.953 3.371 1 95.25 605 GLY A CA 1
ATOM 4798 C C . GLY A 1 605 ? 19.938 25.547 3.988 1 95.25 605 GLY A C 1
ATOM 4799 O O . GLY A 1 605 ? 19.406 24.469 3.678 1 95.25 605 GLY A O 1
ATOM 4800 N N . ALA A 1 606 ? 19.422 26.328 4.855 1 94.19 606 ALA A N 1
ATOM 4801 C CA . ALA A 1 606 ? 18.375 25.969 5.797 1 94.19 606 ALA A CA 1
ATOM 4802 C C . ALA A 1 606 ? 17.031 25.797 5.086 1 94.19 606 ALA A C 1
ATOM 4804 O O . ALA A 1 606 ? 16.188 25.016 5.516 1 94.19 606 ALA A O 1
ATOM 4805 N N . VAL A 1 607 ? 16.797 26.531 3.957 1 95.38 607 VAL A N 1
ATOM 4806 C CA . VAL A 1 607 ? 15.484 26.484 3.33 1 95.38 607 VAL A CA 1
ATOM 4807 C C . VAL A 1 607 ? 15.633 26.531 1.811 1 95.38 607 VAL A C 1
ATOM 4809 O O . VAL A 1 607 ? 14.703 26.906 1.102 1 95.38 607 VAL A O 1
ATOM 4812 N N . GLY A 1 608 ? 16.812 26.266 1.335 1 95.5 608 GLY A N 1
ATOM 4813 C CA . GLY A 1 608 ? 17.016 26.047 -0.088 1 95.5 608 GLY A CA 1
ATOM 4814 C C . GLY A 1 608 ? 17.281 27.312 -0.864 1 95.5 608 GLY A C 1
ATOM 4815 O O . GLY A 1 608 ? 17.203 27.328 -2.094 1 95.5 608 GLY A O 1
ATOM 4816 N N . ASN A 1 609 ? 17.625 28.469 -0.17 1 95.19 609 ASN A N 1
ATOM 4817 C CA . ASN A 1 609 ? 17.797 29.703 -0.932 1 95.19 609 ASN A CA 1
ATOM 4818 C C . ASN A 1 609 ? 19.047 30.453 -0.498 1 95.19 609 ASN A C 1
ATOM 4820 O O . ASN A 1 609 ? 19.188 31.656 -0.78 1 95.19 609 ASN A O 1
ATOM 4824 N N . TYR A 1 610 ? 19.969 29.922 0.27 1 97 610 TYR A N 1
ATOM 4825 C CA . TYR A 1 610 ? 21.297 30.438 0.56 1 97 610 TYR A CA 1
ATOM 4826 C C . TYR A 1 610 ? 21.219 31.688 1.448 1 97 610 TYR A C 1
ATOM 4828 O O . TYR A 1 610 ? 21.953 32.656 1.249 1 97 610 TYR A O 1
ATOM 4836 N N . ASN A 1 611 ? 20.281 31.672 2.404 1 96.5 611 ASN A N 1
ATOM 4837 C CA . ASN A 1 611 ? 20.078 32.844 3.256 1 96.5 611 ASN A CA 1
ATOM 4838 C C . ASN A 1 611 ? 21.359 33.219 3.977 1 96.5 611 ASN A C 1
ATOM 4840 O O . ASN A 1 611 ? 21.859 34.344 3.789 1 9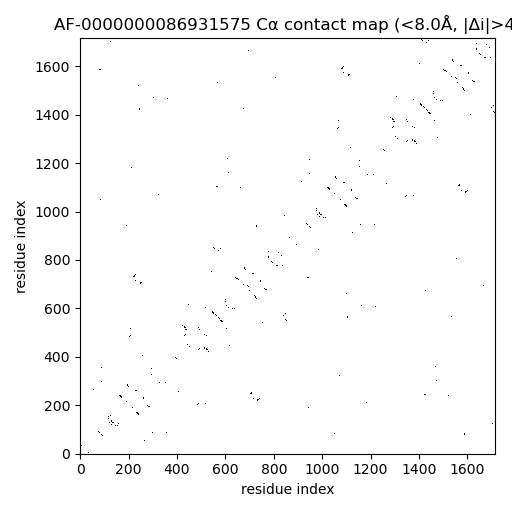6.5 611 ASN A O 1
ATOM 4844 N N . ALA A 1 612 ? 21.891 32.312 4.695 1 95.19 612 ALA A N 1
ATOM 4845 C CA . ALA A 1 612 ? 23.062 32.594 5.523 1 95.19 612 ALA A CA 1
ATOM 4846 C C . ALA A 1 612 ? 24.312 32.812 4.66 1 95.19 612 ALA A C 1
ATOM 4848 O O . ALA A 1 612 ? 25.156 33.656 4.996 1 95.19 612 ALA A O 1
ATOM 4849 N N . HIS A 1 613 ? 24.375 32.125 3.545 1 96.19 613 HIS A N 1
ATOM 4850 C CA . HIS A 1 613 ? 25.484 32.281 2.619 1 96.19 613 HIS A CA 1
ATOM 4851 C C . HIS A 1 613 ? 25.625 33.719 2.137 1 96.19 613 HIS A C 1
ATOM 4853 O O . HIS A 1 613 ? 26.719 34.281 2.191 1 96.19 613 HIS A O 1
ATOM 4859 N N . LEU A 1 614 ? 24.516 34.25 1.754 1 95.56 614 LEU A N 1
ATOM 4860 C CA . LEU A 1 614 ? 24.5 35.562 1.091 1 95.56 614 LEU A CA 1
ATOM 4861 C C . LEU A 1 614 ? 24.719 36.688 2.096 1 95.56 614 LEU A C 1
ATOM 4863 O O . LEU A 1 614 ? 25.188 37.75 1.732 1 95.56 614 LEU A O 1
ATOM 4867 N N . VAL A 1 615 ? 24.391 36.438 3.357 1 95.25 615 VAL A N 1
ATOM 4868 C CA . VAL A 1 615 ? 24.688 37.406 4.398 1 95.25 615 VAL A CA 1
ATOM 4869 C C . VAL A 1 615 ? 26.172 37.406 4.727 1 95.25 615 VAL A C 1
ATOM 4871 O O . VAL A 1 615 ? 26.797 38.469 4.871 1 95.25 615 VAL A O 1
ATOM 4874 N N . ALA A 1 616 ? 26.719 36.219 4.805 1 95.69 616 ALA A N 1
ATOM 4875 C CA . ALA A 1 616 ? 28.125 36.062 5.176 1 95.69 616 ALA A CA 1
ATOM 4876 C C . ALA A 1 616 ? 29.047 36.5 4.035 1 95.69 616 ALA A C 1
ATOM 4878 O O . ALA A 1 616 ? 30.109 37.062 4.27 1 95.69 616 ALA A O 1
ATOM 4879 N N . TYR A 1 617 ? 28.688 36.125 2.812 1 96.5 617 TYR A N 1
ATOM 4880 C CA . TYR A 1 617 ? 29.453 36.438 1.609 1 96.5 617 TYR A CA 1
ATOM 4881 C C . TYR A 1 617 ? 28.516 36.906 0.491 1 96.5 617 TYR A C 1
ATOM 4883 O O . TYR A 1 617 ? 28.172 36.125 -0.4 1 96.5 617 TYR A O 1
ATOM 4891 N N . PRO A 1 618 ? 28.172 38.188 0.479 1 93.94 618 PRO A N 1
ATOM 4892 C CA . PRO A 1 618 ? 27.156 38.688 -0.445 1 93.94 618 PRO A CA 1
ATOM 4893 C C . PRO A 1 618 ? 27.625 38.688 -1.898 1 93.94 618 PRO A C 1
ATOM 4895 O O . PRO A 1 618 ? 26.797 38.719 -2.816 1 93.94 618 PRO A O 1
ATOM 4898 N N . ASP A 1 619 ? 28.938 38.625 -2.143 1 94.69 619 ASP A N 1
ATOM 4899 C CA . ASP A 1 619 ? 29.469 38.781 -3.492 1 94.69 619 ASP A CA 1
ATOM 4900 C C . ASP A 1 619 ? 29.703 37.438 -4.172 1 94.69 619 ASP A C 1
ATOM 4902 O O . ASP A 1 619 ? 30.078 37.406 -5.348 1 94.69 619 ASP A O 1
ATOM 4906 N N . ILE A 1 620 ? 29.469 36.344 -3.51 1 96.69 620 ILE A N 1
ATOM 4907 C CA . ILE A 1 620 ? 29.703 35.031 -4.059 1 96.69 620 ILE A CA 1
ATOM 4908 C C . ILE A 1 620 ? 28.422 34.5 -4.715 1 96.69 620 ILE A C 1
ATOM 4910 O O . ILE A 1 620 ? 27.328 34.688 -4.18 1 96.69 620 ILE A O 1
ATOM 4914 N N . ASN A 1 621 ? 28.547 33.875 -5.945 1 96.88 621 ASN A N 1
ATOM 4915 C CA . ASN A 1 621 ? 27.453 33.188 -6.605 1 96.88 621 ASN A CA 1
ATOM 4916 C C . ASN A 1 621 ? 27.234 31.797 -6.012 1 96.88 621 ASN A C 1
ATOM 4918 O O . ASN A 1 621 ? 27.625 30.797 -6.605 1 96.88 621 ASN A O 1
ATOM 4922 N N . TRP A 1 622 ? 26.547 31.719 -4.996 1 96.94 622 TRP A N 1
ATOM 4923 C CA . TRP A 1 622 ? 26.422 30.5 -4.184 1 96.94 622 TRP A CA 1
ATOM 4924 C C . TRP A 1 622 ? 25.703 29.406 -4.953 1 96.94 622 TRP A C 1
ATOM 4926 O O . TRP A 1 622 ? 26.047 28.219 -4.82 1 96.94 622 TRP A O 1
ATOM 4936 N N . PRO A 1 623 ? 24.578 29.672 -5.805 1 96.38 623 PRO A N 1
ATOM 4937 C CA . PRO A 1 623 ? 23.984 28.594 -6.598 1 96.38 623 PRO A CA 1
ATOM 4938 C C . PRO A 1 623 ? 24.984 27.906 -7.504 1 96.38 623 PRO A C 1
ATOM 4940 O O . PRO A 1 623 ? 24.969 26.672 -7.625 1 96.38 623 PRO A O 1
ATOM 4943 N N . GLN A 1 624 ? 25.844 28.688 -8.062 1 96.94 624 GLN A N 1
ATOM 4944 C CA . GLN A 1 624 ? 26.875 28.109 -8.922 1 96.94 624 GLN A CA 1
ATOM 4945 C C . GLN A 1 624 ? 27.844 27.266 -8.109 1 96.94 624 GLN A C 1
ATOM 4947 O O . GLN A 1 624 ? 28.219 26.172 -8.523 1 96.94 624 GLN A O 1
ATOM 4952 N N . ILE A 1 625 ? 28.281 27.812 -6.988 1 97.5 625 ILE A N 1
ATOM 4953 C CA . ILE A 1 625 ? 29.203 27.094 -6.117 1 97.5 625 ILE A CA 1
ATOM 4954 C C . ILE A 1 625 ? 28.578 25.781 -5.676 1 97.5 625 ILE A C 1
ATOM 4956 O O . ILE A 1 625 ? 29.234 24.734 -5.672 1 97.5 625 ILE A O 1
ATOM 4960 N N . ALA A 1 626 ? 27.312 25.828 -5.293 1 97.94 626 ALA A N 1
ATOM 4961 C CA . ALA A 1 626 ? 26.594 24.641 -4.844 1 97.94 626 ALA A CA 1
ATOM 4962 C C . ALA A 1 626 ? 26.531 23.594 -5.949 1 97.94 626 ALA A C 1
ATOM 4964 O O . ALA A 1 626 ? 26.75 22.406 -5.699 1 97.94 626 ALA A O 1
ATOM 4965 N N . GLU A 1 627 ? 26.172 24 -7.141 1 97.94 627 GLU A N 1
ATOM 4966 C CA . GLU A 1 627 ? 26.094 23.094 -8.281 1 97.94 627 GLU A CA 1
ATOM 4967 C C . GLU A 1 627 ? 27.438 22.438 -8.539 1 97.94 627 GLU A C 1
ATOM 4969 O O . GLU A 1 627 ? 27.516 21.219 -8.75 1 97.94 627 GLU A O 1
ATOM 4974 N N . GLU A 1 628 ? 28.484 23.219 -8.508 1 98.06 628 GLU A N 1
ATOM 4975 C CA . GLU A 1 628 ? 29.828 22.688 -8.75 1 98.06 628 GLU A CA 1
ATOM 4976 C C . GLU A 1 628 ? 30.25 21.703 -7.664 1 98.06 628 GLU A C 1
ATOM 4978 O O . GLU A 1 628 ? 30.828 20.656 -7.961 1 98.06 628 GLU A O 1
ATOM 4983 N N . PHE A 1 629 ? 29.969 22.062 -6.469 1 98.19 629 PHE A N 1
ATOM 4984 C CA . PHE A 1 629 ? 30.328 21.188 -5.352 1 98.19 629 PHE A CA 1
ATOM 4985 C C . PHE A 1 629 ? 29.609 19.844 -5.453 1 98.19 629 PHE A C 1
ATOM 4987 O O . PHE A 1 629 ? 30.234 18.797 -5.391 1 98.19 629 PHE A O 1
ATOM 4994 N N . VAL A 1 630 ? 28.188 19.859 -5.629 1 98.69 630 VAL A N 1
ATOM 4995 C CA . VAL A 1 630 ? 27.375 18.641 -5.699 1 98.69 630 VAL A CA 1
ATOM 4996 C C . VAL A 1 630 ? 27.844 17.781 -6.867 1 98.69 630 VAL A C 1
ATOM 4998 O O . VAL A 1 630 ? 27.984 16.562 -6.727 1 98.69 630 VAL A O 1
ATOM 5001 N N . THR A 1 631 ? 28.094 18.422 -7.992 1 98.38 631 THR A N 1
ATOM 5002 C CA . THR A 1 631 ? 28.531 17.688 -9.18 1 98.38 631 THR A CA 1
ATOM 5003 C C . THR A 1 631 ? 29.922 17.078 -8.969 1 98.38 631 THR A C 1
ATOM 5005 O O . THR A 1 631 ? 30.234 16.016 -9.508 1 98.38 631 THR A O 1
ATOM 5008 N N . SER A 1 632 ? 30.781 17.781 -8.195 1 98.12 632 SER A N 1
ATOM 5009 C CA . SER A 1 632 ? 32.125 17.266 -7.91 1 98.12 632 SER A CA 1
ATOM 5010 C C . SER A 1 632 ? 32.062 15.961 -7.129 1 98.12 632 SER A C 1
ATOM 5012 O O . SER A 1 632 ? 33 15.172 -7.152 1 98.12 632 SER A O 1
ATOM 5014 N N . LEU A 1 633 ? 30.969 15.727 -6.434 1 98.31 633 LEU A N 1
ATOM 5015 C CA . LEU A 1 633 ? 30.781 14.484 -5.688 1 98.31 633 LEU A CA 1
ATOM 5016 C C . LEU A 1 633 ? 30.25 13.375 -6.598 1 98.31 633 LEU A C 1
ATOM 5018 O O . LEU A 1 633 ? 30.031 12.25 -6.145 1 98.31 633 LEU A O 1
ATOM 5022 N N . GLY A 1 634 ? 30.031 13.68 -7.844 1 97.62 634 GLY A N 1
ATOM 5023 C CA . GLY A 1 634 ? 29.5 12.719 -8.797 1 97.62 634 GLY A CA 1
ATOM 5024 C C . GLY A 1 634 ? 27.984 12.625 -8.766 1 97.62 634 GLY A C 1
ATOM 5025 O O . GLY A 1 634 ? 27.406 11.633 -9.203 1 97.62 634 GLY A O 1
ATOM 5026 N N . LEU A 1 635 ? 27.297 13.625 -8.203 1 98.44 635 LEU A N 1
ATOM 5027 C CA . LEU A 1 635 ? 25.844 13.672 -8.117 1 98.44 635 LEU A CA 1
ATOM 5028 C C . LEU A 1 635 ? 25.281 14.734 -9.055 1 98.44 635 LEU A C 1
ATOM 5030 O O . LEU A 1 635 ? 26.016 15.594 -9.539 1 98.44 635 LEU A O 1
ATOM 5034 N N . SER A 1 636 ? 24 14.656 -9.375 1 97.81 636 SER A N 1
ATOM 5035 C CA . SER A 1 636 ? 23.297 15.711 -10.109 1 97.81 636 SER A CA 1
ATOM 5036 C C . SER A 1 636 ? 22.719 16.75 -9.156 1 97.81 636 SER A C 1
ATOM 5038 O O . SER A 1 636 ? 22.297 16.422 -8.047 1 97.81 636 SER A O 1
ATOM 5040 N N . PHE A 1 637 ? 22.781 18.016 -9.594 1 97.88 637 PHE A N 1
ATOM 5041 C CA . PHE A 1 637 ? 22.391 19.125 -8.734 1 97.88 637 PHE A CA 1
ATOM 5042 C C . PHE A 1 637 ? 20.906 19.422 -8.875 1 97.88 637 PHE A C 1
ATOM 5044 O O . PHE A 1 637 ? 20.375 19.469 -9.984 1 97.88 637 PHE A O 1
ATOM 5051 N N . ASN A 1 638 ? 20.203 19.578 -7.801 1 97.25 638 ASN A N 1
ATOM 5052 C CA . ASN A 1 638 ? 18.812 20.031 -7.75 1 97.25 638 ASN A CA 1
ATOM 5053 C C . ASN A 1 638 ? 18.719 21.469 -7.238 1 97.25 638 ASN A C 1
ATOM 5055 O O . ASN A 1 638 ? 18.922 21.719 -6.047 1 97.25 638 ASN A O 1
ATOM 5059 N N . PRO A 1 639 ? 18.406 22.375 -8.023 1 95.94 639 PRO A N 1
ATOM 5060 C CA . PRO A 1 639 ? 18.438 23.781 -7.629 1 95.94 639 PRO A CA 1
ATOM 5061 C C . PRO A 1 639 ? 17.141 24.203 -6.922 1 95.94 639 PRO A C 1
ATOM 5063 O O . PRO A 1 639 ? 17.109 25.266 -6.285 1 95.94 639 PRO A O 1
ATOM 5066 N N . TYR A 1 640 ? 16.016 23.562 -7.082 1 96.62 640 TYR A N 1
ATOM 5067 C CA . TYR A 1 640 ? 14.742 23.906 -6.465 1 96.62 640 TYR A CA 1
ATOM 5068 C C . TYR A 1 640 ? 14.398 22.953 -5.336 1 96.62 640 TYR A C 1
ATOM 5070 O O . TYR A 1 640 ? 13.812 21.891 -5.566 1 96.62 640 TYR A O 1
ATOM 5078 N N . VAL A 1 641 ? 14.773 23.344 -4.191 1 97.38 641 VAL A N 1
ATOM 5079 C CA . VAL A 1 641 ? 14.68 22.438 -3.045 1 97.38 641 VAL A CA 1
ATOM 5080 C C . VAL A 1 641 ? 14.211 23.219 -1.818 1 97.38 641 VAL A C 1
ATOM 5082 O O . VAL A 1 641 ? 14.25 24.453 -1.8 1 97.38 641 VAL A O 1
ATOM 5085 N N . THR A 1 642 ? 13.648 22.516 -0.831 1 97 642 THR A N 1
ATOM 5086 C CA . THR A 1 642 ? 13.414 23.016 0.516 1 97 642 THR A CA 1
ATOM 5087 C C . THR A 1 642 ? 14.641 22.797 1.397 1 97 642 THR A C 1
ATOM 5089 O O . THR A 1 642 ? 15.773 22.938 0.937 1 97 642 THR A O 1
ATOM 5092 N N . GLN A 1 643 ? 14.43 22.578 2.693 1 96 643 GLN A N 1
ATOM 5093 C CA . GLN A 1 643 ? 15.562 22.203 3.531 1 96 643 GLN A CA 1
ATOM 5094 C C . GLN A 1 643 ? 16.141 20.844 3.115 1 96 643 GLN A C 1
ATOM 5096 O O . GLN A 1 643 ? 17.328 20.609 3.256 1 96 643 GLN A O 1
ATOM 5101 N N . ILE A 1 644 ? 15.266 20.062 2.506 1 96.69 644 ILE A N 1
ATOM 5102 C CA . ILE A 1 644 ? 15.68 18.719 2.084 1 96.69 644 ILE A CA 1
ATOM 5103 C C . ILE A 1 644 ? 15.688 18.641 0.558 1 96.69 644 ILE A C 1
ATOM 5105 O O . ILE A 1 644 ? 15.07 19.469 -0.115 1 96.69 644 ILE A O 1
ATOM 5109 N N . GLU A 1 645 ? 16.484 17.688 -0.01 1 96.94 645 GLU A N 1
ATOM 5110 C CA . GLU A 1 645 ? 16.203 17.203 -1.355 1 96.94 645 GLU A CA 1
ATOM 5111 C C . GLU A 1 645 ? 14.867 16.484 -1.404 1 96.94 645 GLU A C 1
ATOM 5113 O O . GLU A 1 645 ? 14.578 15.633 -0.551 1 96.94 645 GLU A O 1
ATOM 5118 N N . PRO A 1 646 ? 13.953 16.828 -2.301 1 95.5 646 PRO A N 1
ATOM 5119 C CA . PRO A 1 646 ? 12.57 16.344 -2.211 1 95.5 646 PRO A CA 1
ATOM 5120 C C . PRO A 1 646 ? 12.453 14.836 -2.406 1 95.5 646 PRO A C 1
ATOM 5122 O O . PRO A 1 646 ? 11.375 14.266 -2.219 1 95.5 646 PRO A O 1
ATOM 5125 N N . HIS A 1 647 ? 13.414 14.102 -2.74 1 97.06 647 HIS A N 1
ATOM 5126 C CA . HIS A 1 647 ? 13.516 12.648 -2.783 1 97.06 647 HIS A CA 1
ATOM 5127 C C . HIS A 1 647 ? 12.75 12.078 -3.973 1 97.06 647 HIS A C 1
ATOM 5129 O O . HIS A 1 647 ? 12.414 10.891 -3.992 1 97.06 647 HIS A O 1
ATOM 5135 N N . ASP A 1 648 ? 12.391 12.898 -5.023 1 97.56 648 ASP A N 1
ATOM 5136 C CA . ASP A 1 648 ? 11.688 12.391 -6.195 1 97.56 648 ASP A CA 1
ATOM 5137 C C . ASP A 1 648 ? 12.531 11.352 -6.934 1 97.56 648 ASP A C 1
ATOM 5139 O O . ASP A 1 648 ? 11.992 10.359 -7.438 1 97.56 648 ASP A O 1
ATOM 5143 N N . TYR A 1 649 ? 13.859 11.656 -6.977 1 97.69 649 TYR A N 1
ATOM 5144 C CA . TYR A 1 649 ? 14.719 10.711 -7.688 1 97.69 649 TYR A CA 1
ATOM 5145 C C . TYR A 1 649 ? 14.766 9.367 -6.965 1 97.69 649 TYR A C 1
ATOM 5147 O O . TYR A 1 649 ? 14.914 8.32 -7.598 1 97.69 649 TYR A O 1
ATOM 5155 N N . MET A 1 650 ? 14.711 9.414 -5.617 1 98.06 650 MET A N 1
ATOM 5156 C CA . MET A 1 650 ? 14.695 8.172 -4.852 1 98.06 650 MET A CA 1
ATOM 5157 C C . MET A 1 650 ? 13.453 7.355 -5.168 1 98.06 650 MET A C 1
ATOM 5159 O O . MET A 1 650 ? 13.523 6.133 -5.305 1 98.06 650 MET A O 1
ATOM 5163 N N . ALA A 1 651 ? 12.289 8.039 -5.215 1 97.88 651 ALA A N 1
ATOM 5164 C CA . ALA A 1 651 ? 11.062 7.344 -5.594 1 97.88 651 ALA A CA 1
ATOM 5165 C C . ALA A 1 651 ? 11.211 6.688 -6.965 1 97.88 651 ALA A C 1
ATOM 5167 O O . ALA A 1 651 ? 10.781 5.547 -7.164 1 97.88 651 ALA A O 1
ATOM 5168 N N . GLU A 1 652 ? 11.781 7.43 -7.906 1 97.81 652 GLU A N 1
ATOM 5169 C CA . GLU A 1 652 ? 12.008 6.906 -9.25 1 97.81 652 GLU A CA 1
ATOM 5170 C C . GLU A 1 652 ? 12.93 5.691 -9.219 1 97.81 652 GLU A C 1
ATOM 5172 O O . GLU A 1 652 ? 12.664 4.684 -9.883 1 97.81 652 GLU A O 1
ATOM 5177 N N . LEU A 1 653 ? 13.992 5.816 -8.477 1 98.25 653 LEU A N 1
ATOM 5178 C CA . LEU A 1 653 ? 14.961 4.734 -8.352 1 98.25 653 LEU A CA 1
ATOM 5179 C C . LEU A 1 653 ? 14.32 3.49 -7.754 1 98.25 653 LEU A C 1
ATOM 5181 O O . LEU A 1 653 ? 14.5 2.383 -8.258 1 98.25 653 LEU A O 1
ATOM 5185 N N . PHE A 1 654 ? 13.602 3.615 -6.68 1 98.25 654 PHE A N 1
ATOM 5186 C CA . PHE A 1 654 ? 12.992 2.488 -5.984 1 98.25 654 PHE A CA 1
ATOM 5187 C C . PHE A 1 654 ? 11.891 1.862 -6.828 1 98.25 654 PHE A C 1
ATOM 5189 O O . PHE A 1 654 ? 11.695 0.646 -6.797 1 98.25 654 PHE A O 1
ATOM 5196 N N . HIS A 1 655 ? 11.141 2.67 -7.602 1 97.62 655 HIS A N 1
ATOM 5197 C CA . HIS A 1 655 ? 10.188 2.117 -8.555 1 97.62 655 HIS A CA 1
ATOM 5198 C C . HIS A 1 655 ? 10.898 1.296 -9.633 1 97.62 655 HIS A C 1
ATOM 5200 O O . HIS A 1 655 ? 10.391 0.255 -10.055 1 97.62 655 HIS A O 1
ATOM 5206 N N . ALA A 1 656 ? 12.031 1.822 -10.102 1 98.06 656 ALA A N 1
ATOM 5207 C CA . ALA A 1 656 ? 12.789 1.078 -11.109 1 98.06 656 ALA A CA 1
ATOM 5208 C C . ALA A 1 656 ? 13.258 -0.268 -10.555 1 98.06 656 ALA A C 1
ATOM 5210 O O . ALA A 1 656 ? 13.211 -1.28 -11.258 1 98.06 656 ALA A O 1
ATOM 5211 N N . PHE A 1 657 ? 13.68 -0.305 -9.305 1 98.5 657 PHE A N 1
ATOM 5212 C CA . PHE A 1 657 ? 14.07 -1.554 -8.656 1 98.5 657 PHE A CA 1
ATOM 5213 C C . PHE A 1 657 ? 12.883 -2.498 -8.539 1 98.5 657 PHE A C 1
ATOM 5215 O O . PHE A 1 657 ? 13.008 -3.699 -8.797 1 98.5 657 PHE A O 1
ATOM 5222 N N . SER A 1 658 ? 11.734 -1.976 -8.094 1 97.88 658 SER A N 1
ATOM 5223 C CA . SER A 1 658 ? 10.547 -2.814 -7.961 1 97.88 658 SER A CA 1
ATOM 5224 C C . SER A 1 658 ? 10.148 -3.424 -9.297 1 97.88 658 SER A C 1
ATOM 5226 O O . SER A 1 658 ? 9.648 -4.551 -9.352 1 97.88 658 SER A O 1
ATOM 5228 N N . GLN A 1 659 ? 10.367 -2.68 -10.398 1 97.75 659 GLN A N 1
ATOM 5229 C CA . GLN A 1 659 ? 10.062 -3.186 -11.734 1 97.75 659 GLN A CA 1
ATOM 5230 C C . GLN A 1 659 ? 10.969 -4.363 -12.094 1 97.75 659 GLN A C 1
ATOM 5232 O O . GLN A 1 659 ? 10.492 -5.383 -12.602 1 97.75 659 GLN A O 1
ATOM 5237 N N . PHE A 1 660 ? 12.227 -4.199 -11.898 1 98.62 660 PHE A N 1
ATOM 5238 C CA . PHE A 1 660 ? 13.164 -5.297 -12.102 1 98.62 660 PHE A CA 1
ATOM 5239 C C . PHE A 1 660 ? 12.766 -6.512 -11.273 1 98.62 660 PHE A C 1
ATOM 5241 O O . PHE A 1 660 ? 12.766 -7.641 -11.773 1 98.62 660 PHE A O 1
ATOM 5248 N N . ASN A 1 661 ? 12.461 -6.242 -9.984 1 98.75 661 ASN A N 1
ATOM 5249 C CA . ASN A 1 661 ? 12.07 -7.301 -9.062 1 98.75 661 ASN A CA 1
ATOM 5250 C C . ASN A 1 661 ? 10.805 -8.016 -9.531 1 98.75 661 ASN A C 1
ATOM 5252 O O . ASN A 1 661 ? 10.695 -9.234 -9.406 1 98.75 661 ASN A O 1
ATOM 5256 N N . ASN A 1 662 ? 9.812 -7.305 -10.039 1 98.19 662 ASN A N 1
ATOM 5257 C CA . ASN A 1 662 ? 8.57 -7.902 -10.516 1 98.19 662 ASN A CA 1
ATOM 5258 C C . ASN A 1 662 ? 8.828 -8.867 -11.672 1 98.19 662 ASN A C 1
ATOM 5260 O O . ASN A 1 662 ? 8.211 -9.93 -11.742 1 98.19 662 ASN A O 1
ATOM 5264 N N . ILE A 1 663 ? 9.672 -8.461 -12.57 1 98.5 663 ILE A N 1
ATOM 5265 C CA . ILE A 1 663 ? 10.008 -9.312 -13.703 1 98.5 663 ILE A CA 1
ATOM 5266 C C . ILE A 1 663 ? 10.711 -10.578 -13.211 1 98.5 663 ILE A C 1
ATOM 5268 O O . ILE A 1 663 ? 10.43 -11.68 -13.68 1 98.5 663 ILE A O 1
ATOM 5272 N N . LEU A 1 664 ? 11.602 -10.398 -12.25 1 98.75 664 LEU A N 1
ATOM 5273 C CA . LEU A 1 664 ? 12.312 -11.547 -11.703 1 98.75 664 LEU A CA 1
ATOM 5274 C C . LEU A 1 664 ? 11.367 -12.469 -10.953 1 98.75 664 LEU A C 1
ATOM 5276 O O . LEU A 1 664 ? 11.539 -13.695 -10.969 1 98.75 664 LEU A O 1
ATOM 5280 N N . ILE A 1 665 ? 10.352 -11.93 -10.258 1 98.38 665 ILE A N 1
ATOM 5281 C CA . ILE A 1 665 ? 9.328 -12.75 -9.617 1 98.38 665 ILE A CA 1
ATOM 5282 C C . ILE A 1 665 ? 8.641 -13.625 -10.664 1 98.38 665 ILE A C 1
ATOM 5284 O O . ILE A 1 665 ? 8.422 -14.812 -10.445 1 98.38 665 ILE A O 1
ATOM 5288 N N . ASP A 1 666 ? 8.312 -13.016 -11.781 1 98 666 ASP A N 1
ATOM 5289 C CA . ASP A 1 666 ? 7.672 -13.758 -12.867 1 98 666 ASP A CA 1
ATOM 5290 C C . ASP A 1 666 ? 8.57 -14.883 -13.367 1 98 666 ASP A C 1
ATOM 5292 O O . ASP A 1 666 ? 8.102 -15.992 -13.641 1 98 666 ASP A O 1
ATOM 5296 N N . PHE A 1 667 ? 9.844 -14.633 -13.539 1 98.5 667 PHE A N 1
ATOM 5297 C CA . PHE A 1 667 ? 10.82 -15.641 -13.945 1 98.5 667 PHE A CA 1
ATOM 5298 C C . PHE A 1 667 ? 10.859 -16.797 -12.945 1 98.5 667 PHE A C 1
ATOM 5300 O O . PHE A 1 667 ? 10.797 -17.953 -13.336 1 98.5 667 PHE A O 1
ATOM 5307 N N . ASP A 1 668 ? 11.008 -16.406 -11.641 1 98.56 668 ASP A N 1
ATOM 5308 C CA . ASP A 1 668 ? 11.086 -17.406 -10.586 1 98.56 668 ASP A CA 1
ATOM 5309 C C . ASP A 1 668 ? 9.859 -18.312 -10.594 1 98.56 668 ASP A C 1
ATOM 5311 O O . ASP A 1 668 ? 9.977 -19.531 -10.422 1 98.56 668 ASP A O 1
ATOM 5315 N N . ARG A 1 669 ? 8.719 -17.766 -10.789 1 97.06 669 ARG A N 1
ATOM 5316 C CA . ARG A 1 669 ? 7.473 -18.531 -10.797 1 97.06 669 ARG A CA 1
ATOM 5317 C C . ARG A 1 669 ? 7.398 -19.438 -12.016 1 97.06 669 ARG A C 1
ATOM 5319 O O . ARG A 1 669 ? 6.93 -20.578 -11.914 1 97.06 669 ARG A O 1
ATOM 5326 N N . ASP A 1 670 ? 7.836 -18.938 -13.164 1 97.88 670 ASP A N 1
ATOM 5327 C CA . ASP A 1 670 ? 7.828 -19.766 -14.367 1 97.88 670 ASP A CA 1
ATOM 5328 C C . ASP A 1 670 ? 8.758 -20.969 -14.219 1 97.88 670 ASP A C 1
ATOM 5330 O O . ASP A 1 670 ? 8.398 -22.078 -14.586 1 97.88 670 ASP A O 1
ATOM 5334 N N . ILE A 1 671 ? 9.945 -20.703 -13.68 1 98.31 671 ILE A N 1
ATOM 5335 C CA . ILE A 1 671 ? 10.891 -21.797 -13.484 1 98.31 671 ILE A CA 1
ATOM 5336 C C . ILE A 1 671 ? 10.312 -22.812 -12.492 1 98.31 671 ILE A C 1
ATOM 5338 O O . ILE A 1 671 ? 10.445 -24.016 -12.688 1 98.31 671 ILE A O 1
ATOM 5342 N N . TRP A 1 672 ? 9.727 -22.234 -11.445 1 96.94 672 TRP A N 1
ATOM 5343 C CA . TRP A 1 672 ? 9.062 -23.094 -10.477 1 96.94 672 TRP A CA 1
ATOM 5344 C C . TRP A 1 672 ? 8.031 -24 -11.156 1 96.94 672 TRP A C 1
ATOM 5346 O O . TRP A 1 672 ? 7.977 -25.188 -10.883 1 96.94 672 TRP A O 1
ATOM 5356 N N . ASP A 1 673 ? 7.238 -23.5 -12.086 1 96.12 673 ASP A N 1
ATOM 5357 C CA . ASP A 1 673 ? 6.23 -24.25 -12.828 1 96.12 673 ASP A CA 1
ATOM 5358 C C . ASP A 1 673 ? 6.883 -25.281 -13.742 1 96.12 673 ASP A C 1
ATOM 5360 O O . ASP A 1 673 ? 6.402 -26.422 -13.836 1 96.12 673 ASP A O 1
ATOM 5364 N N . TYR A 1 674 ? 7.977 -24.922 -14.398 1 97.38 674 TYR A N 1
ATOM 5365 C CA . TYR A 1 674 ? 8.68 -25.844 -15.281 1 97.38 674 TYR A CA 1
ATOM 5366 C C . TYR A 1 674 ? 9.281 -27 -14.5 1 97.38 674 TYR A C 1
ATOM 5368 O O . TYR A 1 674 ? 9.297 -28.141 -14.977 1 97.38 674 TYR A O 1
ATOM 5376 N N . ILE A 1 675 ? 9.773 -26.672 -13.328 1 96.44 675 ILE A N 1
ATOM 5377 C CA . ILE A 1 675 ? 10.289 -27.734 -12.477 1 96.44 675 ILE A CA 1
ATOM 5378 C C . ILE A 1 675 ? 9.156 -28.672 -12.055 1 96.44 675 ILE A C 1
ATOM 5380 O O . ILE A 1 675 ? 9.32 -29.891 -12.047 1 96.44 675 ILE A O 1
ATOM 5384 N N . SER A 1 676 ? 8.031 -28.109 -11.742 1 94.5 676 SER A N 1
ATOM 5385 C CA . SER A 1 676 ? 6.859 -28.891 -11.336 1 94.5 676 SER A CA 1
ATOM 5386 C C . SER A 1 676 ? 6.379 -29.797 -12.461 1 94.5 676 SER A C 1
ATOM 5388 O O . SER A 1 676 ? 5.891 -30.906 -12.219 1 94.5 676 SER A O 1
ATOM 5390 N N . LEU A 1 677 ? 6.555 -29.344 -13.695 1 94.44 677 LEU A N 1
ATOM 5391 C CA . LEU A 1 677 ? 6.148 -30.109 -14.867 1 94.44 677 LEU A CA 1
ATOM 5392 C C . LEU A 1 677 ? 7.215 -31.141 -15.234 1 94.44 677 LEU A C 1
ATOM 5394 O O . LEU A 1 677 ? 7 -31.969 -16.125 1 94.44 677 LEU A O 1
ATOM 5398 N N . GLY A 1 678 ? 8.383 -31.062 -14.578 1 94.31 678 GLY A N 1
ATOM 5399 C CA . GLY A 1 678 ? 9.461 -32 -14.836 1 94.31 678 GLY A CA 1
ATOM 5400 C C . GLY A 1 678 ? 10.367 -31.594 -15.977 1 94.31 678 GLY A C 1
ATOM 5401 O O . GLY A 1 678 ? 11.211 -32.375 -16.438 1 94.31 678 GLY A O 1
ATOM 5402 N N . TYR A 1 679 ? 10.188 -30.328 -16.438 1 97.19 679 TYR A N 1
ATOM 5403 C CA . TYR A 1 679 ? 10.992 -29.859 -17.562 1 97.19 679 TYR A CA 1
ATOM 5404 C C . TYR A 1 679 ? 12.43 -29.609 -17.125 1 97.19 679 TYR A C 1
ATOM 5406 O O . TYR A 1 679 ? 13.336 -29.578 -17.969 1 97.19 679 TYR A O 1
ATOM 5414 N N . PHE A 1 680 ? 12.578 -29.328 -15.836 1 96.88 680 PHE A N 1
ATOM 5415 C CA . PHE A 1 680 ? 13.906 -29.203 -15.25 1 96.88 680 PHE A CA 1
ATOM 5416 C C . PHE A 1 680 ? 14.086 -30.203 -14.109 1 96.88 680 PHE A C 1
ATOM 5418 O O . PHE A 1 680 ? 13.156 -30.453 -13.336 1 96.88 680 PHE A O 1
ATOM 5425 N N . LYS A 1 681 ? 15.219 -30.781 -14.047 1 93.06 681 LYS A N 1
ATOM 5426 C CA . LYS A 1 681 ? 15.727 -31.438 -12.844 1 93.06 681 LYS A CA 1
ATOM 5427 C C . LYS A 1 681 ? 16.719 -30.531 -12.109 1 93.06 681 LYS A C 1
ATOM 5429 O O . LYS A 1 681 ? 17.125 -29.484 -12.625 1 93.06 681 LYS A O 1
ATOM 5434 N N . GLN A 1 682 ? 16.891 -30.859 -10.875 1 91.94 682 GLN A N 1
ATOM 5435 C CA . GLN A 1 682 ? 17.828 -30.062 -10.078 1 91.94 682 GLN A CA 1
ATOM 5436 C C . GLN A 1 682 ? 18.969 -30.906 -9.547 1 91.94 682 GLN A C 1
ATOM 5438 O O . GLN A 1 682 ? 18.75 -32.031 -9.055 1 91.94 682 GLN A O 1
ATOM 5443 N N . THR A 1 683 ? 20.125 -30.391 -9.688 1 88.12 683 THR A N 1
ATOM 5444 C CA . THR A 1 683 ? 21.297 -31.078 -9.141 1 88.12 683 THR A CA 1
ATOM 5445 C C . THR A 1 683 ? 21.422 -30.812 -7.641 1 88.12 683 THR A C 1
ATOM 5447 O O . THR A 1 683 ? 21.172 -29.688 -7.176 1 88.12 683 THR A O 1
ATOM 5450 N N . THR A 1 684 ? 21.625 -31.875 -6.918 1 80.44 684 THR A N 1
ATOM 5451 C CA . THR A 1 684 ? 21.781 -31.75 -5.473 1 80.44 684 THR A CA 1
ATOM 5452 C C . THR A 1 684 ? 23.219 -32 -5.059 1 80.44 684 THR A C 1
ATOM 5454 O O . THR A 1 684 ? 23.953 -32.719 -5.762 1 80.44 684 THR A O 1
ATOM 5457 N N . LYS A 1 685 ? 23.656 -31.406 -4.008 1 74.5 685 LYS A N 1
ATOM 5458 C CA . LYS A 1 685 ? 24.969 -31.672 -3.402 1 74.5 685 LYS A CA 1
ATOM 5459 C C . LYS A 1 685 ? 24.906 -32.906 -2.49 1 74.5 685 LYS A C 1
ATOM 5461 O O . LYS A 1 685 ? 23.859 -33.188 -1.898 1 74.5 685 LYS A O 1
ATOM 5466 N N . ALA A 1 686 ? 26.062 -33.5 -2.479 1 72.75 686 ALA A N 1
ATOM 5467 C CA . ALA A 1 686 ? 26.141 -34.656 -1.585 1 72.75 686 ALA A CA 1
ATOM 5468 C C . ALA A 1 686 ? 25.781 -34.281 -0.152 1 72.75 686 ALA A C 1
ATOM 5470 O O . ALA A 1 686 ? 26.266 -33.25 0.354 1 72.75 686 ALA A O 1
ATOM 5471 N N . GLY A 1 687 ? 24.828 -35 0.48 1 69.81 687 GLY A N 1
ATOM 5472 C CA . GLY A 1 687 ? 24.484 -34.75 1.869 1 69.81 687 GLY A CA 1
ATOM 5473 C C . GLY A 1 687 ? 23.297 -33.844 2.027 1 69.81 687 GLY A C 1
ATOM 5474 O O . GLY A 1 687 ? 22.703 -33.75 3.104 1 69.81 687 GLY A O 1
ATOM 5475 N N . GLU A 1 688 ? 23 -33.188 0.968 1 75 688 GLU A N 1
ATOM 5476 C CA . GLU A 1 688 ? 21.891 -32.25 1.037 1 75 688 GLU A CA 1
ATOM 5477 C C . GLU A 1 688 ? 20.562 -32.938 1.232 1 75 688 GLU A C 1
ATOM 5479 O O . GLU A 1 688 ? 20.312 -34 0.623 1 75 688 GLU A O 1
ATOM 5484 N N . ILE A 1 689 ? 19.781 -32.469 2.299 1 71.38 689 ILE A N 1
ATOM 5485 C CA . ILE A 1 689 ? 18.453 -33 2.578 1 71.38 689 ILE A CA 1
ATOM 5486 C C . ILE A 1 689 ? 17.391 -32.156 1.898 1 71.38 689 ILE A C 1
ATOM 5488 O O . ILE A 1 689 ? 17.328 -30.938 2.104 1 71.38 689 ILE A O 1
ATOM 5492 N N . GLY A 1 690 ? 16.672 -32.688 1.072 1 68.5 690 GLY A N 1
ATOM 5493 C CA . GLY A 1 690 ? 15.617 -31.984 0.354 1 68.5 690 GLY A CA 1
ATOM 5494 C C . GLY A 1 690 ? 14.328 -31.859 1.146 1 68.5 690 GLY A C 1
ATOM 5495 O O . GLY A 1 690 ? 13.82 -30.75 1.342 1 68.5 690 GLY A O 1
ATOM 5496 N N . SER A 1 691 ? 13.812 -32.969 1.586 1 77.75 691 SER A N 1
ATOM 5497 C CA . SER A 1 691 ? 12.617 -33.031 2.422 1 77.75 691 SER A CA 1
ATOM 5498 C C . SER A 1 691 ? 12.875 -33.875 3.676 1 77.75 691 SER A C 1
ATOM 5500 O O . SER A 1 691 ? 13.625 -34.844 3.641 1 77.75 691 SER A O 1
ATOM 5502 N N . SER A 1 692 ? 12.289 -33.469 4.719 1 73.31 692 SER A N 1
ATOM 5503 C CA . SER A 1 692 ? 12.523 -34.125 5.992 1 73.31 692 SER A CA 1
ATOM 5504 C C . SER A 1 692 ? 11.875 -35.5 6.023 1 73.31 692 SER A C 1
ATOM 5506 O O . SER A 1 692 ? 12.289 -36.375 6.793 1 73.31 692 SER A O 1
ATOM 5508 N N . THR A 1 693 ? 10.836 -35.656 5.191 1 74.5 693 THR A N 1
ATOM 5509 C CA . THR A 1 693 ? 10.141 -36.938 5.316 1 74.5 693 THR A CA 1
ATOM 5510 C C . THR A 1 693 ? 10.109 -37.656 3.98 1 74.5 693 THR A C 1
ATOM 5512 O O . THR A 1 693 ? 9.805 -38.875 3.93 1 74.5 693 THR A O 1
ATOM 5515 N N . MET A 1 694 ? 10.477 -36.969 2.967 1 77.5 694 MET A N 1
ATOM 5516 C CA . MET A 1 694 ? 10.469 -37.531 1.623 1 77.5 694 MET A CA 1
ATOM 5517 C C . MET A 1 694 ? 11.844 -37.406 0.976 1 77.5 694 MET A C 1
ATOM 5519 O O . MET A 1 694 ? 12.07 -36.531 0.145 1 77.5 694 MET A O 1
ATOM 5523 N N . PRO A 1 695 ? 12.664 -38.375 1.154 1 76 695 PRO A N 1
ATOM 5524 C CA . PRO A 1 695 ? 14.078 -38.25 0.792 1 76 695 PRO A CA 1
ATOM 5525 C C . PRO A 1 695 ? 14.289 -38.062 -0.709 1 76 695 PRO A C 1
ATOM 5527 O O . PRO A 1 695 ? 15.32 -37.531 -1.13 1 76 695 PRO A O 1
ATOM 5530 N N . HIS A 1 696 ? 13.398 -38.531 -1.564 1 75.5 696 HIS A N 1
ATOM 5531 C CA . HIS A 1 696 ? 13.547 -38.438 -3.014 1 75.5 696 HIS A CA 1
ATOM 5532 C C . HIS A 1 696 ? 13.266 -37.031 -3.52 1 75.5 696 HIS A C 1
ATOM 5534 O O . HIS A 1 696 ? 13.648 -36.688 -4.641 1 75.5 696 HIS A O 1
ATOM 5540 N N . LYS A 1 697 ? 12.75 -36.25 -2.787 1 82.44 697 LYS A N 1
ATOM 5541 C CA . LYS A 1 697 ? 12.164 -35 -3.213 1 82.44 697 LYS A CA 1
ATOM 5542 C C . LYS A 1 697 ? 13.195 -33.875 -3.16 1 82.44 697 LYS A C 1
ATOM 5544 O O . LYS A 1 697 ? 13.898 -33.688 -2.162 1 82.44 697 LYS A O 1
ATOM 5549 N N . VAL A 1 698 ? 13.367 -33.156 -4.309 1 85.88 698 VAL A N 1
ATOM 5550 C CA . VAL A 1 698 ? 14.203 -31.969 -4.359 1 85.88 698 VAL A CA 1
ATOM 5551 C C . VAL A 1 698 ? 13.328 -30.75 -4.652 1 85.88 698 VAL A C 1
ATOM 5553 O O . VAL A 1 698 ? 12.727 -30.656 -5.727 1 85.88 698 VAL A O 1
ATOM 5556 N N . ASN A 1 699 ? 13.234 -29.859 -3.725 1 90.81 699 ASN A N 1
ATOM 5557 C CA . ASN A 1 699 ? 12.375 -28.688 -3.83 1 90.81 699 ASN A CA 1
ATOM 5558 C C 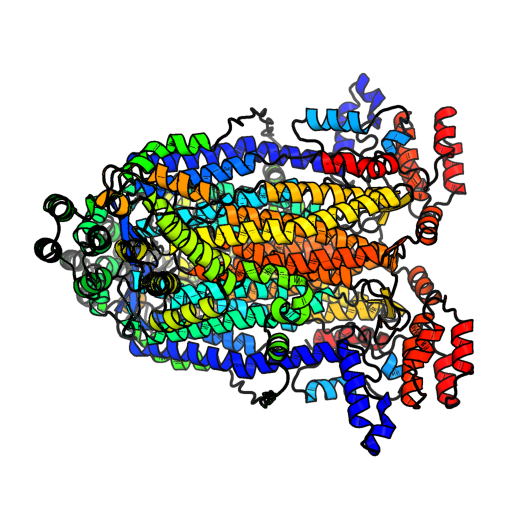. ASN A 1 699 ? 13.102 -27.516 -4.465 1 90.81 699 ASN A C 1
ATOM 5560 O O . ASN A 1 699 ? 14.312 -27.359 -4.281 1 90.81 699 ASN A O 1
ATOM 5564 N N . PRO A 1 700 ? 12.445 -26.688 -5.254 1 94.75 700 PRO A N 1
ATOM 5565 C CA . PRO A 1 700 ? 13.055 -25.5 -5.859 1 94.75 700 PRO A CA 1
ATOM 5566 C C . PRO A 1 700 ? 13.164 -24.328 -4.891 1 94.75 700 PRO A C 1
ATOM 5568 O O . PRO A 1 700 ? 12.711 -23.234 -5.199 1 94.75 700 PRO A O 1
ATOM 5571 N N . ILE A 1 701 ? 13.828 -24.547 -3.834 1 93.88 701 ILE A N 1
ATOM 5572 C CA . ILE A 1 701 ? 13.812 -23.641 -2.689 1 93.88 701 ILE A CA 1
ATOM 5573 C C . ILE A 1 701 ? 14.469 -22.312 -3.068 1 93.88 701 ILE A C 1
ATOM 5575 O O . ILE A 1 701 ? 14.109 -21.25 -2.543 1 93.88 701 ILE A O 1
ATOM 5579 N N . ASP A 1 702 ? 15.492 -22.328 -3.973 1 96.44 702 ASP A N 1
ATOM 5580 C CA . ASP A 1 702 ? 16.203 -21.094 -4.332 1 96.44 702 ASP A CA 1
ATOM 5581 C C . ASP A 1 702 ? 15.258 -20.094 -5.004 1 96.44 702 ASP A C 1
ATOM 5583 O O . ASP A 1 702 ? 15.297 -18.906 -4.703 1 96.44 702 ASP A O 1
ATOM 5587 N N . PHE A 1 703 ? 14.414 -20.578 -5.934 1 98.06 703 PHE A N 1
ATOM 5588 C CA . PHE A 1 703 ? 13.492 -19.703 -6.652 1 98.06 703 PHE A CA 1
ATOM 5589 C C . PHE A 1 703 ? 12.359 -19.25 -5.742 1 98.06 703 PHE A C 1
ATOM 5591 O O . PHE A 1 703 ? 11.898 -18.109 -5.852 1 98.06 703 PHE A O 1
ATOM 5598 N N . GLU A 1 704 ? 11.883 -20.094 -4.828 1 97.31 704 GLU A N 1
ATOM 5599 C CA . GLU A 1 704 ? 10.875 -19.719 -3.842 1 97.31 704 GLU A CA 1
ATOM 5600 C C . GLU A 1 704 ? 11.422 -18.656 -2.883 1 97.31 704 GLU A C 1
ATOM 5602 O O . GLU A 1 704 ? 10.711 -17.719 -2.52 1 97.31 704 GLU A O 1
ATOM 5607 N N . ASN A 1 705 ? 12.688 -18.906 -2.43 1 97.06 705 ASN A N 1
ATOM 5608 C CA . ASN A 1 705 ? 13.359 -17.938 -1.57 1 97.06 705 ASN A CA 1
ATOM 5609 C C . ASN A 1 705 ? 13.469 -16.562 -2.246 1 97.06 705 ASN A C 1
ATOM 5611 O O . ASN A 1 705 ? 13.227 -15.539 -1.617 1 97.06 705 ASN A O 1
ATOM 5615 N N . SER A 1 706 ? 13.883 -16.578 -3.5 1 98.5 706 SER A N 1
ATOM 5616 C CA . SER A 1 706 ? 13.977 -15.344 -4.281 1 98.5 706 SER A CA 1
ATOM 5617 C C . SER A 1 706 ? 12.633 -14.641 -4.371 1 98.5 706 SER A C 1
ATOM 5619 O O . SER A 1 706 ? 12.531 -13.445 -4.078 1 98.5 706 SER A O 1
ATOM 5621 N N . GLU A 1 707 ? 11.609 -15.391 -4.723 1 97.69 707 GLU A N 1
ATOM 5622 C CA . GLU A 1 707 ? 10.273 -14.812 -4.848 1 97.69 707 GLU A CA 1
ATOM 5623 C C . GLU A 1 707 ? 9.836 -14.133 -3.551 1 97.69 707 GLU A C 1
ATOM 5625 O O . GLU A 1 707 ? 9.352 -13 -3.568 1 97.69 707 GLU A O 1
ATOM 5630 N N . GLY A 1 708 ? 10 -14.875 -2.43 1 97.38 708 GLY A N 1
ATOM 5631 C CA . GLY A 1 708 ? 9.609 -14.32 -1.143 1 97.38 708 GLY A CA 1
ATOM 5632 C C . GLY A 1 708 ? 10.367 -13.055 -0.782 1 97.38 708 GLY A C 1
ATOM 5633 O O . GLY A 1 708 ? 9.766 -12.086 -0.313 1 97.38 708 GLY A O 1
ATOM 5634 N N . ASN A 1 709 ? 11.664 -13.078 -1.004 1 97.88 709 ASN A N 1
ATOM 5635 C CA . ASN A 1 709 ? 12.492 -11.93 -0.648 1 97.88 709 ASN A CA 1
ATOM 5636 C C . ASN A 1 709 ? 12.211 -10.734 -1.552 1 97.88 709 ASN A C 1
ATOM 5638 O O . ASN A 1 709 ? 12.289 -9.586 -1.109 1 97.88 709 ASN A O 1
ATOM 5642 N N . LEU A 1 710 ? 11.961 -11 -2.832 1 98.38 710 LEU A N 1
ATOM 5643 C CA . LEU A 1 710 ? 11.586 -9.914 -3.73 1 98.38 710 LEU A CA 1
ATOM 5644 C C . LEU A 1 710 ? 10.297 -9.25 -3.275 1 98.38 710 LEU A C 1
ATOM 5646 O O . LEU A 1 710 ? 10.141 -8.031 -3.393 1 98.38 710 LEU A O 1
ATOM 5650 N N . GLY A 1 711 ? 9.344 -10.055 -2.766 1 96.62 711 GLY A N 1
ATOM 5651 C CA . GLY A 1 711 ? 8.125 -9.477 -2.209 1 96.62 711 GLY A CA 1
ATOM 5652 C C . GLY A 1 711 ? 8.391 -8.547 -1.038 1 96.62 711 GLY A C 1
ATOM 5653 O O . GLY A 1 711 ? 7.805 -7.465 -0.958 1 96.62 711 GLY A O 1
ATOM 5654 N N . VAL A 1 712 ? 9.25 -8.984 -0.138 1 96.69 712 VAL A N 1
ATOM 5655 C CA . VAL A 1 712 ? 9.609 -8.172 1.021 1 96.69 712 VAL A CA 1
ATOM 5656 C C . VAL A 1 712 ? 10.297 -6.891 0.56 1 96.69 712 VAL A C 1
ATOM 5658 O O . VAL A 1 712 ? 9.984 -5.801 1.051 1 96.69 712 VAL A O 1
ATOM 5661 N N . ALA A 1 713 ? 11.219 -7.012 -0.369 1 97.62 713 ALA A N 1
ATOM 5662 C CA . ALA A 1 713 ? 11.938 -5.859 -0.907 1 97.62 713 ALA A CA 1
ATOM 5663 C C . ALA A 1 713 ? 10.969 -4.84 -1.503 1 97.62 713 ALA A C 1
ATOM 5665 O O . ALA A 1 713 ? 11.07 -3.643 -1.233 1 97.62 713 ALA A O 1
ATOM 5666 N N . ASN A 1 714 ? 10.047 -5.352 -2.357 1 97.06 714 ASN A N 1
ATOM 5667 C CA . ASN A 1 714 ? 9.094 -4.465 -3.02 1 97.06 714 ASN A CA 1
ATOM 5668 C C . ASN A 1 714 ? 8.203 -3.752 -2.01 1 97.06 714 ASN A C 1
ATOM 5670 O O . ASN A 1 714 ? 7.84 -2.59 -2.207 1 97.06 714 ASN A O 1
ATOM 5674 N N . GLY A 1 715 ? 7.785 -4.469 -0.921 1 94.69 715 GLY A N 1
ATOM 5675 C CA . GLY A 1 715 ? 7.031 -3.805 0.129 1 94.69 715 GLY A CA 1
ATOM 5676 C C . GLY A 1 715 ? 7.746 -2.592 0.697 1 94.69 715 GLY A C 1
ATOM 5677 O O . GLY A 1 715 ? 7.125 -1.555 0.937 1 94.69 715 GLY A O 1
ATOM 5678 N N . SER A 1 716 ? 9.031 -2.742 0.885 1 95.25 716 SER A N 1
ATOM 5679 C CA . SER A 1 716 ? 9.852 -1.641 1.384 1 95.25 716 SER A CA 1
ATOM 5680 C C . SER A 1 716 ? 9.961 -0.523 0.351 1 95.25 716 SER A C 1
ATOM 5682 O O . SER A 1 716 ? 9.805 0.654 0.684 1 95.25 716 SER A O 1
ATOM 5684 N N . PHE A 1 717 ? 10.258 -0.863 -0.922 1 96.94 717 PHE A N 1
ATOM 5685 C CA . PHE A 1 717 ? 10.453 0.116 -1.984 1 96.94 717 PHE A CA 1
ATOM 5686 C C . PHE A 1 717 ? 9.18 0.918 -2.223 1 96.94 717 PHE A C 1
ATOM 5688 O O . PHE A 1 717 ? 9.227 2.131 -2.43 1 96.94 717 PHE A O 1
ATOM 5695 N N . TYR A 1 718 ? 8.047 0.259 -2.213 1 94.12 718 TYR A N 1
ATOM 5696 C CA . TYR A 1 718 ? 6.785 0.96 -2.436 1 94.12 718 TYR A CA 1
ATOM 5697 C C . TYR A 1 718 ? 6.508 1.95 -1.312 1 94.12 718 TYR A C 1
ATOM 5699 O O . TYR A 1 718 ? 6.094 3.084 -1.562 1 94.12 718 TYR A O 1
ATOM 5707 N N . HIS A 1 719 ? 6.742 1.53 -0.099 1 94 719 HIS A N 1
ATOM 5708 C CA . HIS A 1 719 ? 6.543 2.445 1.019 1 94 719 HIS A CA 1
ATOM 5709 C C . HIS A 1 719 ? 7.449 3.666 0.901 1 94 719 HIS A C 1
ATOM 5711 O O . HIS A 1 719 ? 6.988 4.801 1.056 1 94 719 HIS A O 1
ATOM 5717 N N . LEU A 1 720 ? 8.727 3.414 0.648 1 95.94 720 LEU A N 1
ATOM 5718 C CA . LEU A 1 720 ? 9.688 4.508 0.533 1 95.94 720 LEU A CA 1
ATOM 5719 C C . LEU A 1 720 ? 9.289 5.457 -0.595 1 95.94 720 LEU A C 1
ATOM 5721 O O . LEU A 1 720 ? 9.352 6.676 -0.435 1 95.94 720 LEU A O 1
ATOM 5725 N N . SER A 1 721 ? 8.859 4.906 -1.731 1 96.25 721 SER A N 1
ATOM 5726 C CA . SER A 1 721 ? 8.523 5.703 -2.908 1 96.25 721 SER A CA 1
ATOM 5727 C C . SER A 1 721 ? 7.309 6.59 -2.65 1 96.25 721 SER A C 1
ATOM 5729 O O . SER A 1 721 ? 7.199 7.68 -3.211 1 96.25 721 SER A O 1
ATOM 5731 N N . MET A 1 722 ? 6.426 6.129 -1.775 1 93 722 MET A N 1
ATOM 5732 C CA . MET A 1 722 ? 5.207 6.883 -1.49 1 93 722 MET A CA 1
ATOM 5733 C C . MET A 1 722 ? 5.457 7.934 -0.416 1 93 722 MET A C 1
ATOM 5735 O O . MET A 1 722 ? 4.922 9.047 -0.491 1 93 722 MET A O 1
ATOM 5739 N N . LYS A 1 723 ? 6.254 7.598 0.521 1 95.44 723 LYS A N 1
ATOM 5740 C CA . LYS A 1 723 ? 6.422 8.43 1.704 1 95.44 723 LYS A CA 1
ATOM 5741 C C . LYS A 1 723 ? 7.422 9.555 1.446 1 95.44 723 LYS A C 1
ATOM 5743 O O . LYS A 1 723 ? 7.207 10.695 1.863 1 95.44 723 LYS A O 1
ATOM 5748 N N . LEU A 1 724 ? 8.469 9.312 0.753 1 95.56 724 LEU A N 1
ATOM 5749 C CA . LEU A 1 724 ? 9.633 10.195 0.747 1 95.56 724 LEU A CA 1
ATOM 5750 C C . LEU A 1 724 ? 9.336 11.484 -0.007 1 95.56 724 LEU A C 1
ATOM 5752 O O . LEU A 1 724 ? 9.758 12.562 0.417 1 95.56 724 LEU A O 1
ATOM 5756 N N . PRO A 1 725 ? 8.531 11.422 -1.08 1 95.06 725 PRO A N 1
ATOM 5757 C CA . PRO A 1 725 ? 8.273 12.672 -1.795 1 95.06 725 PRO A CA 1
ATOM 5758 C C . PRO A 1 725 ? 7.312 13.594 -1.046 1 95.06 725 PRO A C 1
ATOM 5760 O O . PRO A 1 725 ? 7.16 14.766 -1.411 1 95.06 725 PRO A O 1
ATOM 5763 N N . ILE A 1 726 ? 6.609 13.086 -0.06 1 94.25 726 ILE A N 1
ATOM 5764 C CA . ILE A 1 726 ? 5.652 13.875 0.704 1 94.25 726 ILE A CA 1
ATOM 5765 C C . ILE A 1 726 ? 6.289 14.336 2.012 1 94.25 726 ILE A C 1
ATOM 5767 O O . ILE A 1 726 ? 6.766 13.516 2.801 1 94.25 726 ILE A O 1
ATOM 5771 N N . SER A 1 727 ? 6.379 15.539 2.166 1 92.44 727 SER A N 1
ATOM 5772 C CA . SER A 1 727 ? 6.879 16.125 3.404 1 92.44 727 SER A CA 1
ATOM 5773 C C . SER A 1 727 ? 5.879 17.125 3.988 1 92.44 727 SER A C 1
ATOM 5775 O O . SER A 1 727 ? 4.703 17.109 3.619 1 92.44 727 SER A O 1
ATOM 5777 N N . ARG A 1 728 ? 6.254 18 5.059 1 92.19 728 ARG A N 1
ATOM 5778 C CA . ARG A 1 728 ? 5.48 19.094 5.648 1 92.19 728 ARG A CA 1
ATOM 5779 C C . ARG A 1 728 ? 6.258 20.406 5.602 1 92.19 728 ARG A C 1
ATOM 5781 O O . ARG A 1 728 ? 7.184 20.609 6.391 1 92.19 728 ARG A O 1
ATOM 5788 N N . TRP A 1 729 ? 5.82 21.188 4.695 1 95.56 729 TRP A N 1
ATOM 5789 C CA . TRP A 1 729 ? 6.504 22.453 4.445 1 95.56 729 TRP A CA 1
ATOM 5790 C C . TRP A 1 729 ? 7.941 22.219 4.004 1 95.56 729 TRP A C 1
ATOM 5792 O O . TRP A 1 729 ? 8.188 21.625 2.945 1 95.56 729 TRP A O 1
ATOM 5802 N N . GLN A 1 730 ? 8.898 22.625 4.91 1 94.62 730 GLN A N 1
ATOM 5803 C CA . GLN A 1 730 ? 10.305 22.453 4.562 1 94.62 730 GLN A CA 1
ATOM 5804 C C . GLN A 1 730 ? 10.766 21.016 4.793 1 94.62 730 GLN A C 1
ATOM 5806 O O . GLN A 1 730 ? 11.617 20.5 4.059 1 94.62 730 GLN A O 1
ATOM 5811 N N . ARG A 1 731 ? 10.203 20.391 5.809 1 91.31 731 ARG A N 1
ATOM 5812 C CA . ARG A 1 731 ? 10.516 18.984 6.098 1 91.31 731 ARG A CA 1
ATOM 5813 C C . ARG A 1 731 ? 9.914 18.562 7.434 1 91.31 731 ARG A C 1
ATOM 5815 O O . ARG A 1 731 ? 9.5 19.406 8.234 1 91.31 731 ARG A O 1
ATOM 5822 N N . ASP A 1 732 ? 9.852 17.266 7.664 1 87.31 732 ASP A N 1
ATOM 5823 C CA . ASP A 1 732 ? 9.789 16.672 9 1 87.31 732 ASP A CA 1
ATOM 5824 C C . ASP A 1 732 ? 10.719 15.469 9.109 1 87.31 732 ASP A C 1
ATOM 5826 O O . ASP A 1 732 ? 11.344 15.062 8.133 1 87.31 732 ASP A O 1
ATOM 5830 N N . LEU A 1 733 ? 10.836 15 10.328 1 90.56 733 LEU A N 1
ATOM 5831 C CA . LEU A 1 733 ? 11.898 14.039 10.602 1 90.56 733 LEU A CA 1
ATOM 5832 C C . LEU A 1 733 ? 11.469 12.625 10.227 1 90.56 733 LEU A C 1
ATOM 5834 O O . LEU A 1 733 ? 12.242 11.68 10.367 1 90.56 733 LEU A O 1
ATOM 5838 N N . THR A 1 734 ? 10.234 12.398 9.68 1 93.69 734 THR A N 1
ATOM 5839 C CA . THR A 1 734 ? 9.82 11.07 9.25 1 93.69 734 THR A CA 1
ATOM 5840 C C . THR A 1 734 ? 10.719 10.562 8.125 1 93.69 734 THR A C 1
ATOM 5842 O O . THR A 1 734 ? 11 9.359 8.047 1 93.69 734 THR A O 1
ATOM 5845 N N . ASP A 1 735 ? 11.156 11.445 7.246 1 92.88 735 ASP A N 1
ATOM 5846 C CA . ASP A 1 735 ? 12.023 11.047 6.141 1 92.88 735 ASP A CA 1
ATOM 5847 C C . ASP A 1 735 ? 13.344 10.484 6.652 1 92.88 735 ASP A C 1
ATOM 5849 O O . ASP A 1 735 ? 13.852 9.492 6.125 1 92.88 735 ASP A O 1
ATOM 5853 N N . SER A 1 736 ? 13.867 11.172 7.707 1 92.12 736 SER A N 1
ATOM 5854 C CA . SER A 1 736 ? 15.125 10.703 8.281 1 92.12 736 SER A CA 1
ATOM 5855 C C . SER A 1 736 ? 14.984 9.289 8.828 1 92.12 736 SER A C 1
ATOM 5857 O O . SER A 1 736 ? 15.891 8.461 8.68 1 92.12 736 SER A O 1
ATOM 5859 N N . THR A 1 737 ? 13.859 9.031 9.438 1 92.94 737 THR A N 1
ATOM 5860 C CA . THR A 1 737 ? 13.609 7.715 10.016 1 92.94 737 THR A CA 1
ATOM 5861 C C . THR A 1 737 ? 13.5 6.656 8.922 1 92.94 737 THR A C 1
ATOM 5863 O O . THR A 1 737 ? 14.117 5.594 9.023 1 92.94 737 THR A O 1
ATOM 5866 N N . VAL A 1 738 ? 12.797 6.941 7.895 1 94.5 738 VAL A N 1
ATOM 5867 C CA . VAL A 1 738 ? 12.523 5.926 6.887 1 94.5 738 VAL A CA 1
ATOM 5868 C C . VAL A 1 738 ? 13.758 5.719 6.012 1 94.5 738 VAL A C 1
ATOM 5870 O O . VAL A 1 738 ? 14.008 4.613 5.531 1 94.5 738 VAL A O 1
ATOM 5873 N N . LEU A 1 739 ? 14.547 6.824 5.805 1 95.69 739 LEU A N 1
ATOM 5874 C CA . LEU A 1 739 ? 15.742 6.742 4.969 1 95.69 739 LEU A CA 1
ATOM 5875 C C . LEU A 1 739 ? 16.766 5.793 5.578 1 95.69 739 LEU A C 1
ATOM 5877 O O . LEU A 1 739 ? 17.594 5.215 4.859 1 95.69 739 LEU A O 1
ATOM 5881 N N . ARG A 1 740 ? 16.719 5.59 6.832 1 94.38 740 ARG A N 1
ATOM 5882 C CA . ARG A 1 740 ? 17.641 4.684 7.508 1 94.38 740 ARG A CA 1
ATOM 5883 C C . ARG A 1 740 ? 17.344 3.23 7.156 1 94.38 740 ARG A C 1
ATOM 5885 O O . ARG A 1 740 ? 18.156 2.342 7.414 1 94.38 740 ARG A O 1
ATOM 5892 N N . ASN A 1 741 ? 16.219 3 6.461 1 94.69 741 ASN A N 1
ATOM 5893 C CA . ASN A 1 741 ? 15.789 1.641 6.164 1 94.69 741 ASN A CA 1
ATOM 5894 C C . ASN A 1 741 ? 15.938 1.316 4.68 1 94.69 741 ASN A C 1
ATOM 5896 O O . ASN A 1 741 ? 15.406 0.314 4.199 1 94.69 741 ASN A O 1
ATOM 5900 N N . MET A 1 742 ? 16.688 2.107 3.893 1 95.56 742 MET A N 1
ATOM 5901 C CA . MET A 1 742 ? 16.891 1.855 2.471 1 95.56 742 MET A CA 1
ATOM 5902 C C . MET A 1 742 ? 17.562 0.505 2.25 1 95.56 742 MET A C 1
ATOM 5904 O O . MET A 1 742 ? 17.312 -0.165 1.248 1 95.56 742 MET A O 1
ATOM 5908 N N . GLY A 1 743 ? 18.375 0.128 3.236 1 96.06 743 GLY A N 1
ATOM 5909 C CA . GLY A 1 743 ? 19.109 -1.12 3.127 1 96.06 743 GLY A CA 1
ATOM 5910 C C . GLY A 1 743 ? 18.219 -2.346 3.139 1 96.06 743 GLY A C 1
ATOM 5911 O O . GLY A 1 743 ? 18.609 -3.406 2.643 1 96.06 743 GLY A O 1
ATOM 5912 N N . LEU A 1 744 ? 17 -2.268 3.707 1 95.06 744 LEU A N 1
ATOM 5913 C CA . LEU A 1 744 ? 16.078 -3.4 3.754 1 95.06 744 LEU A CA 1
ATOM 5914 C C . LEU A 1 744 ? 15.664 -3.818 2.35 1 95.06 744 LEU A C 1
ATOM 5916 O O . LEU A 1 744 ? 15.758 -4.996 1.992 1 95.06 744 LEU A O 1
ATOM 5920 N N . GLY A 1 745 ? 15.227 -2.807 1.523 1 96.69 745 GLY A N 1
ATOM 5921 C CA . GLY A 1 745 ? 14.828 -3.121 0.16 1 96.69 745 GLY A CA 1
ATOM 5922 C C . GLY A 1 745 ? 15.977 -3.633 -0.692 1 96.69 745 GLY A C 1
ATOM 5923 O O . GLY A 1 745 ? 15.836 -4.641 -1.39 1 96.69 745 GLY A O 1
ATOM 5924 N N . LEU A 1 746 ? 17.125 -3.006 -0.604 1 98.31 746 LEU A N 1
ATOM 5925 C CA . LEU A 1 746 ? 18.297 -3.383 -1.397 1 98.31 746 LEU A CA 1
ATOM 5926 C C . LEU A 1 746 ? 18.844 -4.734 -0.954 1 98.31 746 LEU A C 1
ATOM 5928 O O . LEU A 1 746 ? 19.234 -5.555 -1.787 1 98.31 746 LEU A O 1
ATOM 5932 N N . GLY A 1 747 ? 18.859 -4.93 0.373 1 98.38 747 GLY A N 1
ATOM 5933 C CA . GLY A 1 747 ? 19.375 -6.18 0.905 1 98.38 747 GLY A CA 1
ATOM 5934 C C . GLY A 1 747 ? 18.562 -7.391 0.497 1 98.38 747 GLY A C 1
ATOM 5935 O O . GLY A 1 747 ? 19.125 -8.406 0.073 1 98.38 747 GLY A O 1
ATOM 5936 N N . HIS A 1 748 ? 17.25 -7.32 0.652 1 98.31 748 HIS A N 1
ATOM 5937 C CA . HIS A 1 748 ? 16.391 -8.43 0.249 1 98.31 748 HIS A CA 1
ATOM 5938 C C . HIS A 1 748 ? 16.438 -8.648 -1.259 1 98.31 748 HIS A C 1
ATOM 5940 O O . HIS A 1 748 ? 16.344 -9.781 -1.729 1 98.31 748 HIS A O 1
ATOM 5946 N N . SER A 1 749 ? 16.578 -7.586 -2.064 1 98.69 749 SER A N 1
ATOM 5947 C CA . SER A 1 749 ? 16.75 -7.73 -3.504 1 98.69 749 SER A CA 1
ATOM 5948 C C . SER A 1 749 ? 18.047 -8.484 -3.822 1 98.69 749 SER A C 1
ATOM 5950 O O . SER A 1 749 ? 18.031 -9.438 -4.605 1 98.69 749 SER A O 1
ATOM 5952 N N . LEU A 1 750 ? 19.125 -8.008 -3.189 1 98.69 750 LEU A N 1
ATOM 5953 C CA . LEU A 1 750 ? 20.422 -8.641 -3.416 1 98.69 750 LEU A CA 1
ATOM 5954 C C . LEU A 1 750 ? 20.375 -10.117 -3.068 1 98.69 750 LEU A C 1
ATOM 5956 O O . LEU A 1 750 ? 20.875 -10.953 -3.82 1 98.69 750 LEU A O 1
ATOM 5960 N N . LEU A 1 751 ? 19.781 -10.422 -1.922 1 98.38 751 LEU A N 1
ATOM 5961 C CA . LEU A 1 751 ? 19.609 -11.805 -1.494 1 98.38 751 LEU A CA 1
ATOM 5962 C C . LEU A 1 751 ? 18.844 -12.609 -2.543 1 98.38 751 LEU A C 1
ATOM 5964 O O . LEU A 1 751 ? 19.25 -13.727 -2.889 1 98.38 751 LEU A O 1
ATOM 5968 N N . ALA A 1 752 ? 17.781 -12.086 -3.053 1 98.75 752 ALA A N 1
ATOM 5969 C CA . ALA A 1 752 ? 16.938 -12.766 -4.039 1 98.75 752 ALA A CA 1
ATOM 5970 C C . ALA A 1 752 ? 17.703 -12.992 -5.34 1 98.75 752 ALA A C 1
ATOM 5972 O O . ALA A 1 752 ? 17.594 -14.055 -5.953 1 98.75 752 ALA A O 1
ATOM 5973 N N . TYR A 1 753 ? 18.469 -11.93 -5.824 1 98.88 753 TYR A N 1
ATOM 5974 C CA . TYR A 1 753 ? 19.25 -12.062 -7.047 1 98.88 753 TYR A CA 1
ATOM 5975 C C . TYR A 1 753 ? 20.25 -13.211 -6.941 1 98.88 753 TYR A C 1
ATOM 5977 O O . TYR A 1 753 ? 20.359 -14.023 -7.859 1 98.88 753 TYR A O 1
ATOM 5985 N N . LYS A 1 754 ? 20.891 -13.289 -5.844 1 98.69 754 LYS A N 1
ATOM 5986 C CA . LYS A 1 754 ? 21.875 -14.336 -5.629 1 98.69 754 LYS A CA 1
ATOM 5987 C C . LYS A 1 754 ? 21.203 -15.703 -5.512 1 98.69 754 LYS A C 1
ATOM 5989 O O . LYS A 1 754 ? 21.766 -16.703 -5.965 1 98.69 754 LYS A O 1
ATOM 5994 N N . SER A 1 755 ? 20.031 -15.742 -4.879 1 98.44 755 SER A N 1
ATOM 5995 C CA . SER A 1 755 ? 19.281 -17 -4.773 1 98.44 755 SER A CA 1
ATOM 5996 C C . SER A 1 755 ? 18.875 -17.516 -6.145 1 98.44 755 SER A C 1
ATOM 5998 O O . SER A 1 755 ? 18.953 -18.719 -6.418 1 98.44 755 SER A O 1
ATOM 6000 N N . THR A 1 756 ? 18.359 -16.625 -6.996 1 98.75 756 THR A N 1
ATOM 6001 C CA . THR A 1 756 ? 18 -17.031 -8.352 1 98.75 756 THR A CA 1
ATOM 6002 C C . THR A 1 756 ? 19.203 -17.562 -9.109 1 98.75 756 THR A C 1
ATOM 6004 O O . THR A 1 756 ? 19.109 -18.578 -9.797 1 98.75 756 THR A O 1
ATOM 6007 N N . LEU A 1 757 ? 20.375 -16.859 -9 1 98.75 757 LEU A N 1
ATOM 6008 C CA . LEU A 1 757 ? 21.594 -17.297 -9.656 1 98.75 757 LEU A CA 1
ATOM 6009 C C . LEU A 1 757 ? 22 -18.688 -9.188 1 98.75 757 LEU A C 1
ATOM 6011 O O . LEU A 1 757 ? 22.391 -19.531 -10 1 98.75 757 LEU A O 1
ATOM 6015 N N . GLN A 1 758 ? 21.875 -18.906 -7.902 1 97.69 758 GLN A N 1
ATOM 6016 C CA . GLN A 1 758 ? 22.172 -20.219 -7.355 1 97.69 758 GLN A CA 1
ATOM 6017 C C . GLN A 1 758 ? 21.203 -21.281 -7.91 1 97.69 758 GLN A C 1
ATOM 6019 O O . GLN A 1 758 ? 21.625 -22.375 -8.266 1 97.69 758 GLN A O 1
ATOM 6024 N N . GLY A 1 759 ? 19.953 -20.953 -7.969 1 98.06 759 GLY A N 1
ATOM 6025 C CA . GLY A 1 759 ? 18.969 -21.875 -8.539 1 98.06 759 GLY A CA 1
ATOM 6026 C C . GLY A 1 759 ? 19.266 -22.219 -9.984 1 98.06 759 GLY A C 1
ATOM 6027 O O . GLY A 1 759 ? 19.156 -23.391 -10.383 1 98.06 759 GLY A O 1
ATOM 6028 N N . ILE A 1 760 ? 19.594 -21.203 -10.789 1 98.56 760 ILE A N 1
ATOM 6029 C CA . ILE A 1 760 ? 19.875 -21.406 -12.203 1 98.56 760 ILE A CA 1
ATOM 6030 C C . ILE A 1 760 ? 21.062 -22.375 -12.359 1 98.56 760 ILE A C 1
ATOM 6032 O O . ILE A 1 760 ? 21.031 -23.25 -13.219 1 98.56 760 ILE A O 1
ATOM 6036 N N . SER A 1 761 ? 22.062 -22.266 -11.523 1 97.5 761 SER A N 1
ATOM 6037 C CA . SER A 1 761 ? 23.281 -23.078 -11.625 1 97.5 761 SER A CA 1
ATOM 6038 C C . SER A 1 761 ? 22.984 -24.547 -11.336 1 97.5 761 SER A C 1
ATOM 6040 O O . SER A 1 761 ? 23.766 -25.422 -11.719 1 97.5 761 SER A O 1
ATOM 6042 N N . LYS A 1 762 ? 21.844 -24.844 -10.758 1 96 762 LYS A N 1
ATOM 6043 C CA . LYS A 1 762 ? 21.5 -26.203 -10.359 1 96 762 LYS A CA 1
ATOM 6044 C C . LYS A 1 762 ? 20.562 -26.859 -11.359 1 96 762 LYS A C 1
ATOM 6046 O O . LYS A 1 762 ? 20.25 -28.047 -11.266 1 96 762 LYS A O 1
ATOM 6051 N N . LEU A 1 763 ? 20.109 -26.141 -12.352 1 97.56 763 LEU A N 1
ATOM 6052 C CA . LEU A 1 763 ? 19.078 -26.641 -13.273 1 97.56 763 LEU A CA 1
ATOM 6053 C C . LEU A 1 763 ? 19.688 -27.562 -14.328 1 97.56 763 LEU A C 1
ATOM 6055 O O . LEU A 1 763 ? 20.797 -27.297 -14.82 1 97.56 763 LEU A O 1
ATOM 6059 N N . GLN A 1 764 ? 19.047 -28.641 -14.586 1 96.62 764 GLN A N 1
ATOM 6060 C CA . GLN A 1 764 ? 19.328 -29.531 -15.695 1 96.62 764 GLN A CA 1
ATOM 6061 C C . GLN A 1 764 ? 18.094 -29.75 -16.562 1 96.62 764 GLN A C 1
ATOM 6063 O O . GLN A 1 764 ? 17.062 -30.219 -16.062 1 96.62 764 GLN A O 1
ATOM 6068 N N . VAL A 1 765 ? 18.203 -29.516 -17.859 1 97.94 765 VAL A N 1
ATOM 6069 C CA . VAL A 1 765 ? 17.047 -29.625 -18.75 1 97.94 765 VAL A CA 1
ATOM 6070 C C . VAL A 1 765 ? 16.688 -31.094 -18.938 1 97.94 765 VAL A C 1
ATOM 6072 O O . VAL A 1 765 ? 17.562 -31.938 -19.172 1 97.94 765 VAL A O 1
ATOM 6075 N N . ASN A 1 766 ? 15.445 -31.375 -18.734 1 97.12 766 ASN A N 1
ATOM 6076 C CA . ASN A 1 766 ? 14.914 -32.719 -19 1 97.12 766 ASN A CA 1
ATOM 6077 C C . ASN A 1 766 ? 14.297 -32.781 -20.406 1 97.12 766 ASN A C 1
ATOM 6079 O O . ASN A 1 766 ? 13.07 -32.844 -20.531 1 97.12 766 ASN A O 1
ATOM 6083 N N . GLU A 1 767 ? 15.078 -32.969 -21.375 1 97.31 767 GLU A N 1
ATOM 6084 C CA . GLU A 1 767 ? 14.641 -32.938 -22.766 1 97.31 767 GLU A CA 1
ATOM 6085 C C . GLU A 1 767 ? 13.641 -34.031 -23.047 1 97.31 767 GLU A C 1
ATOM 6087 O O . GLU A 1 767 ? 12.719 -33.875 -23.859 1 97.31 767 GLU A O 1
ATOM 6092 N N . GLY A 1 768 ? 13.883 -35.188 -22.438 1 97 768 GLY A N 1
ATOM 6093 C CA . GLY A 1 768 ? 12.969 -36.281 -22.625 1 97 768 GLY A CA 1
ATOM 6094 C C . GLY A 1 768 ? 11.539 -35.969 -22.266 1 97 768 GLY A C 1
ATOM 6095 O O . GLY A 1 768 ? 10.609 -36.25 -23.016 1 97 768 GLY A O 1
ATOM 6096 N N . CYS A 1 769 ? 11.414 -35.406 -21.078 1 95.94 769 CYS A N 1
ATOM 6097 C CA . CYS A 1 769 ? 10.086 -35.031 -20.594 1 95.94 769 CYS A CA 1
ATOM 6098 C C . CYS A 1 769 ? 9.453 -34 -21.5 1 95.94 769 CYS A C 1
ATOM 6100 O O . CYS A 1 769 ? 8.266 -34.094 -21.828 1 95.94 769 CYS A O 1
ATOM 6102 N N . ILE A 1 770 ? 10.219 -33.031 -21.906 1 97.69 770 ILE A N 1
ATOM 6103 C CA . ILE A 1 770 ? 9.742 -31.953 -22.766 1 97.69 770 ILE A CA 1
ATOM 6104 C C . ILE A 1 770 ? 9.281 -32.531 -24.109 1 97.69 770 ILE A C 1
ATOM 6106 O O . ILE A 1 770 ? 8.211 -32.188 -24.609 1 97.69 770 ILE A O 1
ATOM 6110 N N . SER A 1 771 ? 10.039 -33.375 -24.625 1 97.5 771 SER A N 1
ATOM 6111 C CA . SER A 1 771 ? 9.734 -34 -25.922 1 97.5 771 SER A CA 1
ATOM 6112 C C . SER A 1 771 ? 8.469 -34.844 -25.828 1 97.5 771 SER A C 1
ATOM 6114 O O . SER A 1 771 ? 7.66 -34.875 -26.75 1 97.5 771 SER A O 1
ATOM 6116 N N . GLU A 1 772 ? 8.336 -35.531 -24.781 1 96.31 772 GLU A N 1
ATOM 6117 C CA . GLU A 1 772 ? 7.164 -36.375 -24.594 1 96.31 772 GLU A CA 1
ATOM 6118 C C . GLU A 1 772 ? 5.883 -35.562 -24.562 1 96.31 772 GLU A C 1
ATOM 6120 O O . GLU A 1 772 ? 4.852 -35.969 -25.094 1 96.31 772 GLU A O 1
ATOM 6125 N N . ASP A 1 773 ? 5.922 -34.5 -23.922 1 95.62 773 ASP A N 1
ATOM 6126 C CA . ASP A 1 773 ? 4.766 -33.625 -23.859 1 95.62 773 ASP A CA 1
ATOM 6127 C C . ASP A 1 773 ? 4.352 -33.156 -25.25 1 95.62 773 ASP A C 1
ATOM 6129 O O . ASP A 1 773 ? 3.162 -33.031 -25.547 1 95.62 773 ASP A O 1
ATOM 6133 N N . LEU A 1 774 ? 5.289 -32.812 -26.094 1 96.94 774 LEU A N 1
ATOM 6134 C CA . LEU A 1 774 ? 5.023 -32.406 -27.469 1 96.94 774 LEU A CA 1
ATOM 6135 C C . LEU A 1 774 ? 4.43 -33.562 -28.266 1 96.94 774 LEU A C 1
ATOM 6137 O O . LEU A 1 774 ? 3.488 -33.375 -29.031 1 96.94 774 LEU A O 1
ATOM 6141 N N . ASN A 1 775 ? 4.902 -34.781 -28 1 95.31 775 ASN A N 1
ATOM 6142 C CA . ASN A 1 775 ? 4.457 -35.969 -28.719 1 95.31 775 ASN A CA 1
ATOM 6143 C C . ASN A 1 775 ? 3.002 -36.281 -28.406 1 95.31 775 ASN A C 1
ATOM 6145 O O . ASN A 1 775 ? 2.309 -36.906 -29.234 1 95.31 775 ASN A O 1
ATOM 6149 N N . LEU A 1 776 ? 2.602 -35.812 -27.328 1 92.25 776 LEU A N 1
ATOM 6150 C CA . LEU A 1 776 ? 1.264 -36.188 -26.875 1 92.25 776 LEU A CA 1
ATOM 6151 C C . LEU A 1 776 ? 0.256 -35.094 -27.234 1 92.25 776 LEU A C 1
ATOM 6153 O O . LEU A 1 776 ? -0.934 -35.219 -26.938 1 92.25 776 LEU A O 1
ATOM 6157 N N . THR A 1 777 ? 0.646 -34.062 -27.875 1 93.06 777 THR A N 1
ATOM 6158 C CA . THR A 1 777 ? -0.251 -32.906 -28.031 1 93.06 777 THR A CA 1
ATOM 6159 C C . THR A 1 777 ? -0.302 -32.469 -29.484 1 93.06 777 THR A C 1
ATOM 6161 O O . THR A 1 777 ? 0.03 -31.312 -29.797 1 93.06 777 THR A O 1
ATOM 6164 N N . TRP A 1 778 ? -0.845 -33.188 -30.359 1 93.38 778 TRP A N 1
ATOM 6165 C CA . TRP A 1 778 ? -0.897 -32.906 -31.797 1 93.38 778 TRP A CA 1
ATOM 6166 C C . TRP A 1 778 ? -1.983 -31.875 -32.125 1 93.38 778 TRP A C 1
ATOM 6168 O O . TRP A 1 778 ? -1.982 -31.281 -33.188 1 93.38 778 TRP A O 1
ATOM 6178 N N . GLU A 1 779 ? -2.883 -31.672 -31.172 1 90.38 779 GLU A N 1
ATOM 6179 C CA . GLU A 1 779 ? -3.982 -30.734 -31.375 1 90.38 779 GLU A CA 1
ATOM 6180 C C . GLU A 1 779 ? -3.465 -29.312 -31.562 1 90.38 779 GLU A C 1
ATOM 6182 O O . GLU A 1 779 ? -4.172 -28.453 -32.125 1 90.38 779 GLU A O 1
ATOM 6187 N N . VAL A 1 780 ? -2.203 -29.031 -31.172 1 92.38 780 VAL A N 1
ATOM 6188 C CA . VAL A 1 780 ? -1.653 -27.688 -31.297 1 92.38 780 VAL A CA 1
ATOM 6189 C C . VAL A 1 780 ? -1.491 -27.328 -32.781 1 92.38 780 VAL A C 1
ATOM 6191 O O . VAL A 1 780 ? -1.412 -26.156 -33.125 1 92.38 780 VAL A O 1
ATOM 6194 N N . LEU A 1 781 ? -1.521 -28.281 -33.656 1 93.44 781 LEU A N 1
ATOM 6195 C CA . LEU A 1 781 ? -1.366 -28.047 -35.094 1 93.44 781 LEU A CA 1
ATOM 6196 C C . LEU A 1 781 ? -2.676 -27.562 -35.719 1 93.44 781 LEU A C 1
ATOM 6198 O O . LEU A 1 781 ? -2.707 -27.156 -36.875 1 93.44 781 LEU A O 1
ATOM 6202 N N . ALA A 1 782 ? -3.715 -27.5 -34.938 1 91.19 782 ALA A N 1
ATOM 6203 C CA . ALA A 1 782 ? -4.969 -26.922 -35.406 1 91.19 782 ALA A CA 1
ATOM 6204 C C . ALA A 1 782 ? -4.777 -25.484 -35.875 1 91.19 782 ALA A C 1
ATOM 6206 O O . ALA A 1 782 ? -5.422 -25.031 -36.812 1 91.19 782 ALA A O 1
ATOM 6207 N N . GLU A 1 783 ? -3.867 -24.766 -35.219 1 92 783 GLU A N 1
ATOM 6208 C CA . GLU A 1 783 ? -3.66 -23.359 -35.531 1 92 783 GLU A CA 1
ATOM 6209 C C . GLU A 1 783 ? -3.049 -23.172 -36.906 1 92 783 GLU A C 1
ATOM 6211 O O . GLU A 1 783 ? -3.568 -22.406 -37.719 1 92 783 GLU A O 1
ATOM 6216 N N . PRO A 1 784 ? -1.919 -23.812 -37.25 1 94.25 784 PRO A N 1
ATOM 6217 C CA . PRO A 1 784 ? -1.38 -23.625 -38.625 1 94.25 784 PRO A CA 1
ATOM 6218 C C . PRO A 1 784 ? -2.324 -24.141 -39.688 1 94.25 784 PRO A C 1
ATOM 6220 O O . PRO A 1 784 ? -2.391 -23.562 -40.781 1 94.25 784 PRO A O 1
ATOM 6223 N N . ILE A 1 785 ? -3.059 -25.234 -39.438 1 93.94 785 ILE A N 1
ATOM 6224 C CA . ILE A 1 785 ? -4 -25.766 -40.406 1 93.94 785 ILE A CA 1
ATOM 6225 C C . ILE A 1 785 ? -5.082 -24.734 -40.688 1 93.94 785 ILE A C 1
ATOM 6227 O O . ILE A 1 785 ? -5.387 -24.453 -41.875 1 93.94 785 ILE A O 1
ATOM 6231 N N . GLN A 1 786 ? -5.605 -24.203 -39.625 1 92.31 786 GLN A N 1
ATOM 6232 C CA . GLN A 1 786 ? -6.625 -23.172 -39.781 1 92.31 786 GLN A CA 1
ATOM 6233 C C . GLN A 1 786 ? -6.086 -21.969 -40.562 1 92.31 786 GLN A C 1
ATOM 6235 O O . GLN A 1 786 ? -6.773 -21.438 -41.406 1 92.31 786 GLN A O 1
ATOM 6240 N N . THR A 1 787 ? -4.906 -21.531 -40.25 1 93.56 787 THR A N 1
ATOM 6241 C CA . THR A 1 787 ? -4.305 -20.359 -40.844 1 93.56 787 THR A CA 1
ATOM 6242 C C . THR A 1 787 ? -4.062 -20.578 -42.344 1 93.56 787 THR A C 1
ATOM 6244 O O . THR A 1 787 ? -4.301 -19.672 -43.156 1 93.56 787 THR A O 1
ATOM 6247 N N . VAL A 1 788 ? -3.615 -21.734 -42.688 1 94.12 788 VAL A N 1
ATOM 6248 C CA . VAL A 1 788 ? -3.377 -22.062 -44.094 1 94.12 788 VAL A CA 1
ATOM 6249 C C . VAL A 1 788 ? -4.707 -22.156 -44.844 1 94.12 788 VAL A C 1
ATOM 6251 O O . VAL A 1 788 ? -4.812 -21.75 -46 1 94.12 788 VAL A O 1
ATOM 6254 N N . MET A 1 789 ? -5.711 -22.766 -44.188 1 93 789 MET A N 1
ATOM 6255 C CA . MET A 1 789 ? -7.051 -22.797 -44.75 1 93 789 MET A CA 1
ATOM 6256 C C . MET A 1 789 ? -7.551 -21.391 -45.062 1 93 789 MET A C 1
ATOM 6258 O O . MET A 1 789 ? -8.125 -21.141 -46.125 1 93 789 MET A O 1
ATOM 6262 N N . ARG A 1 790 ? -7.32 -20.484 -44.156 1 91.56 790 ARG A N 1
ATOM 6263 C CA . ARG A 1 790 ? -7.719 -19.094 -44.312 1 91.56 790 ARG A CA 1
ATOM 6264 C C . ARG A 1 790 ? -6.984 -18.469 -45.5 1 91.56 790 ARG A C 1
ATOM 6266 O O . ARG A 1 790 ? -7.578 -17.719 -46.281 1 91.56 790 ARG A O 1
ATOM 6273 N N . ARG A 1 791 ? -5.68 -18.719 -45.562 1 92.88 791 ARG A N 1
ATOM 6274 C CA . ARG A 1 791 ? -4.867 -18.188 -46.656 1 92.88 791 ARG A CA 1
ATOM 6275 C C . ARG A 1 791 ? -5.469 -18.547 -48 1 92.88 791 ARG A C 1
ATOM 6277 O O . ARG A 1 791 ? -5.445 -17.734 -48.938 1 92.88 791 ARG A O 1
ATOM 6284 N N . TYR A 1 792 ? -6.07 -19.734 -48.125 1 92.25 792 TYR A N 1
ATOM 6285 C CA . TYR A 1 792 ? -6.523 -20.219 -49.438 1 92.25 792 TYR A CA 1
ATOM 6286 C C . TYR A 1 792 ? -8.039 -20.156 -49.531 1 92.25 792 TYR A C 1
ATOM 6288 O O . TYR A 1 792 ? -8.633 -20.797 -50.406 1 92.25 792 TYR A O 1
ATOM 6296 N N . GLY A 1 793 ? -8.695 -19.531 -48.562 1 87.38 793 GLY A N 1
ATOM 6297 C CA . GLY A 1 793 ? -10.102 -19.172 -48.656 1 87.38 793 GLY A CA 1
ATOM 6298 C C . GLY A 1 793 ? -11.031 -20.344 -48.375 1 87.38 793 GLY A C 1
ATOM 6299 O O . GLY A 1 793 ? -12.172 -20.359 -48.844 1 87.38 793 GLY A O 1
ATOM 6300 N N . VAL A 1 794 ? -10.477 -21.391 -47.719 1 87.94 794 VAL A N 1
ATOM 6301 C CA . VAL A 1 794 ? -11.367 -22.453 -47.281 1 87.94 794 VAL A CA 1
ATOM 6302 C C . VAL A 1 794 ? -12.438 -21.906 -46.344 1 87.94 794 VAL A C 1
ATOM 6304 O O . VAL A 1 794 ? -12.117 -21.188 -45.375 1 87.94 794 VAL A O 1
ATOM 6307 N N . PRO A 1 795 ? -13.641 -22.188 -46.656 1 82.94 795 PRO A N 1
ATOM 6308 C CA . PRO A 1 795 ? -14.695 -21.594 -45.844 1 82.94 795 PRO A CA 1
ATOM 6309 C C . PRO A 1 795 ? -14.742 -22.188 -44.438 1 82.94 795 PRO A C 1
ATOM 6311 O O . PRO A 1 795 ? -14.523 -23.375 -44.25 1 82.94 795 PRO A O 1
ATOM 6314 N N . GLU A 1 796 ? -15.047 -21.375 -43.438 1 82.88 796 GLU A N 1
ATOM 6315 C CA . GLU A 1 796 ? -15.312 -21.719 -42.062 1 82.88 796 GLU A CA 1
ATOM 6316 C C . GLU A 1 796 ? -14.188 -22.562 -41.469 1 82.88 796 GLU A C 1
ATOM 6318 O O . GLU A 1 796 ? -14.438 -23.625 -40.906 1 82.88 796 GLU A O 1
ATOM 6323 N N . PRO A 1 797 ? -12.969 -22.172 -41.656 1 87.56 797 PRO A N 1
ATOM 6324 C CA . PRO A 1 797 ? -11.844 -22.969 -41.188 1 87.56 797 PRO A CA 1
ATOM 6325 C C . PRO A 1 797 ? -11.906 -23.25 -39.688 1 87.56 797 PRO A C 1
ATOM 6327 O O . PRO A 1 797 ? -11.617 -24.359 -39.25 1 87.56 797 PRO A O 1
ATOM 6330 N N . TYR A 1 798 ? -12.273 -22.266 -38.906 1 84.75 798 TYR A N 1
ATOM 6331 C CA . TYR A 1 798 ? -12.352 -22.422 -37.438 1 84.75 798 TYR A CA 1
ATOM 6332 C C . TYR A 1 798 ? -13.344 -23.516 -37.062 1 84.75 798 TYR A C 1
ATOM 6334 O O . TYR A 1 798 ? -13.047 -24.375 -36.25 1 84.75 798 TYR A O 1
ATOM 6342 N N . GLU A 1 799 ? -14.523 -23.484 -37.656 1 83.5 799 GLU A N 1
ATOM 6343 C CA . GLU A 1 799 ? -15.586 -24.438 -37.344 1 83.5 799 GLU A CA 1
ATOM 6344 C C . GLU A 1 799 ? -15.211 -25.859 -37.75 1 83.5 799 GLU A C 1
ATOM 6346 O O . GLU A 1 799 ? -15.547 -26.828 -37.062 1 83.5 799 GLU A O 1
ATOM 6351 N N . LYS A 1 800 ? -14.547 -26.016 -38.844 1 86.38 800 LYS A N 1
ATOM 6352 C CA . LYS A 1 800 ? -14.102 -27.312 -39.312 1 86.38 800 LYS A CA 1
ATOM 6353 C C . LYS A 1 800 ? -13.117 -27.938 -38.312 1 86.38 800 LYS A C 1
ATOM 6355 O O . LYS A 1 800 ? -13.203 -29.141 -38.031 1 86.38 800 LYS A O 1
ATOM 6360 N N . LEU A 1 801 ? -12.219 -27.109 -37.906 1 87.56 801 LEU A N 1
ATOM 6361 C CA . LEU A 1 801 ? -11.227 -27.625 -36.969 1 87.56 801 LEU A CA 1
ATOM 6362 C C . LEU A 1 801 ? -11.859 -27.875 -35.594 1 87.56 801 LEU A C 1
ATOM 6364 O O . LEU A 1 801 ? -11.453 -28.781 -34.875 1 87.56 801 LEU A O 1
ATOM 6368 N N . LYS A 1 802 ? -12.727 -26.984 -35.156 1 84.56 802 LYS A N 1
ATOM 6369 C CA . LYS A 1 802 ? -13.461 -27.203 -33.906 1 84.56 802 LYS A CA 1
ATOM 6370 C C . LYS A 1 802 ? -14.141 -28.562 -33.906 1 84.56 802 LYS A C 1
ATOM 6372 O O . LYS A 1 802 ? -14.109 -29.281 -32.906 1 84.56 802 LYS A O 1
ATOM 6377 N N . GLU A 1 803 ? -14.727 -28.938 -35 1 81.81 803 GLU A N 1
ATOM 6378 C CA . GLU A 1 803 ? -15.398 -30.219 -35.125 1 81.81 803 GLU A CA 1
ATOM 6379 C C . GLU A 1 803 ? -14.406 -31.375 -35.031 1 81.81 803 GLU A C 1
ATOM 6381 O O . GLU A 1 803 ? -14.727 -32.438 -34.5 1 81.81 803 GLU A O 1
ATOM 6386 N N . LEU A 1 804 ? -13.281 -31.109 -35.469 1 82.94 804 LEU A N 1
ATOM 6387 C CA . LEU A 1 804 ? -12.234 -32.125 -35.469 1 82.94 804 LEU A CA 1
ATOM 6388 C C . LEU A 1 804 ? -11.672 -32.312 -34.062 1 82.94 804 LEU A C 1
ATOM 6390 O O . LEU A 1 804 ? -11.359 -33.438 -33.656 1 82.94 804 LEU A O 1
ATOM 6394 N N . THR A 1 805 ? -11.523 -31.266 -33.344 1 80.12 805 THR A N 1
ATOM 6395 C CA . THR A 1 805 ? -10.656 -31.297 -32.156 1 80.12 805 THR A CA 1
ATOM 6396 C C . THR A 1 805 ? -11.484 -31.281 -30.875 1 80.12 805 THR A C 1
ATOM 6398 O O . THR A 1 805 ? -11.039 -31.766 -29.828 1 80.12 805 THR A O 1
ATOM 6401 N N . ARG A 1 806 ? -12.555 -30.656 -30.875 1 74.44 806 ARG A N 1
ATOM 6402 C CA . ARG A 1 806 ? -13.273 -30.469 -29.625 1 74.44 806 ARG A CA 1
ATOM 6403 C C . ARG A 1 806 ? -13.883 -31.781 -29.125 1 74.44 806 ARG A C 1
ATOM 6405 O O . ARG A 1 806 ? -14.609 -32.438 -29.875 1 74.44 806 ARG A O 1
ATOM 6412 N N . GLY A 1 807 ? -13.664 -32.125 -27.953 1 67.19 807 GLY A N 1
ATOM 6413 C CA . GLY A 1 807 ? -14.242 -33.281 -27.297 1 67.19 807 GLY A CA 1
ATOM 6414 C C . GLY A 1 807 ? -13.625 -34.594 -27.75 1 67.19 807 GLY A C 1
ATOM 6415 O O . GLY A 1 807 ? -14.109 -35.656 -27.375 1 67.19 807 GLY A O 1
ATOM 6416 N N . ARG A 1 808 ? -12.672 -34.562 -28.594 1 73.56 808 ARG A N 1
ATOM 6417 C CA . ARG A 1 808 ? -12.039 -35.781 -29.094 1 73.56 808 ARG A CA 1
ATOM 6418 C C . ARG A 1 808 ? -10.523 -35.719 -28.891 1 73.56 808 ARG A C 1
ATOM 6420 O O . ARG A 1 808 ? -9.93 -34.656 -28.844 1 73.56 808 ARG A O 1
ATOM 6427 N N . ALA A 1 809 ? -10.023 -36.906 -28.609 1 77.94 809 ALA A N 1
ATOM 6428 C CA . ALA A 1 809 ? -8.57 -37 -28.562 1 77.94 809 ALA A CA 1
ATOM 6429 C C . ALA A 1 809 ? -7.961 -36.844 -29.953 1 77.94 809 ALA A C 1
ATOM 6431 O O . ALA A 1 809 ? -8.391 -37.469 -30.906 1 77.94 809 ALA A O 1
ATOM 6432 N N . VAL A 1 810 ? -7.168 -35.875 -30.125 1 86.19 810 VAL A N 1
ATOM 6433 C CA . VAL A 1 810 ? -6.512 -35.594 -31.406 1 86.19 810 VAL A CA 1
ATOM 6434 C C . VAL A 1 810 ? -5.168 -36.312 -31.453 1 86.19 810 VAL A C 1
ATOM 6436 O O . VAL A 1 810 ? -4.328 -36.156 -30.562 1 86.19 810 VAL A O 1
ATOM 6439 N N . THR A 1 811 ? -5 -37.219 -32.406 1 90.06 811 THR A N 1
ATOM 6440 C CA . THR A 1 811 ? -3.76 -37.969 -32.594 1 90.06 811 THR A CA 1
ATOM 6441 C C . THR A 1 811 ? -3.059 -37.531 -33.875 1 90.06 811 THR A C 1
ATOM 6443 O O . THR A 1 811 ? -3.621 -36.781 -34.688 1 90.06 811 THR A O 1
ATOM 6446 N N . LYS A 1 812 ? -1.854 -38 -34.031 1 92.62 812 LYS A N 1
ATOM 6447 C CA . LYS A 1 812 ? -1.11 -37.781 -35.281 1 92.62 812 LYS A CA 1
ATOM 6448 C C . LYS A 1 812 ? -1.898 -38.25 -36.5 1 92.62 812 LYS A C 1
ATOM 6450 O O . LYS A 1 812 ? -2.008 -37.531 -37.5 1 92.62 812 LYS A O 1
ATOM 6455 N N . GLU A 1 813 ? -2.498 -39.406 -36.438 1 92.62 813 GLU A N 1
ATOM 6456 C CA . GLU A 1 813 ? -3.209 -40.031 -37.562 1 92.62 813 GLU A CA 1
ATOM 6457 C C . GLU A 1 813 ? -4.438 -39.219 -37.938 1 92.62 813 GLU A C 1
ATOM 6459 O O . GLU A 1 813 ? -4.68 -38.969 -39.125 1 92.62 813 GLU A O 1
ATOM 6464 N N . SER A 1 814 ? -5.109 -38.812 -36.906 1 91.62 814 SER A N 1
ATOM 6465 C CA . SER A 1 814 ? -6.34 -38.094 -37.188 1 91.62 814 SER A CA 1
ATOM 6466 C C . SER A 1 814 ? -6.043 -36.75 -37.844 1 91.62 814 SER A C 1
ATOM 6468 O O . SER A 1 814 ? -6.777 -36.281 -38.719 1 91.62 814 SER A O 1
ATOM 6470 N N . ILE A 1 815 ? -5.043 -36.031 -37.406 1 91.94 815 ILE A N 1
ATOM 6471 C CA . ILE A 1 815 ? -4.699 -34.719 -37.938 1 91.94 815 ILE A CA 1
ATOM 6472 C C . ILE A 1 815 ? -4.164 -34.875 -39.375 1 91.94 815 ILE A C 1
ATOM 6474 O O . ILE A 1 815 ? -4.457 -34.031 -40.25 1 91.94 815 ILE A O 1
ATOM 6478 N N . VAL A 1 816 ? -3.402 -35.875 -39.594 1 92.12 816 VAL A N 1
ATOM 6479 C CA . VAL A 1 816 ? -2.85 -36.125 -40.906 1 92.12 816 VAL A CA 1
ATOM 6480 C C . VAL A 1 816 ? -3.979 -36.438 -41.875 1 92.12 816 VAL A C 1
ATOM 6482 O O . VAL A 1 816 ? -3.986 -35.969 -43.031 1 92.12 816 VAL A O 1
ATOM 6485 N N . ASP A 1 817 ? -4.914 -37.281 -41.438 1 93.5 817 ASP A N 1
ATOM 6486 C CA . ASP A 1 817 ? -6.07 -37.625 -42.25 1 93.5 817 ASP A CA 1
ATOM 6487 C C . ASP A 1 817 ? -6.875 -36.375 -42.625 1 93.5 817 ASP A C 1
ATOM 6489 O O . ASP A 1 817 ? -7.344 -36.25 -43.75 1 93.5 817 ASP A O 1
ATOM 6493 N N . PHE A 1 818 ? -7.039 -35.594 -41.688 1 92.75 818 PHE A N 1
ATOM 6494 C CA . PHE A 1 818 ? -7.777 -34.375 -41.906 1 92.75 818 PHE A CA 1
ATOM 6495 C C . PHE A 1 818 ? -7.078 -33.5 -42.938 1 92.75 818 PHE A C 1
ATOM 6497 O O . PHE A 1 818 ? -7.723 -32.938 -43.844 1 92.75 818 PHE A O 1
ATOM 6504 N N . MET A 1 819 ? -5.766 -33.281 -42.812 1 93.44 819 MET A N 1
ATOM 6505 C CA . MET A 1 819 ? -4.988 -32.469 -43.75 1 93.44 819 MET A CA 1
ATOM 6506 C C . MET A 1 819 ? -5.055 -33 -45.156 1 93.44 819 MET A C 1
ATOM 6508 O O . MET A 1 819 ? -5.152 -32.25 -46.125 1 93.44 819 MET A O 1
ATOM 6512 N N . GLN A 1 820 ? -5.062 -34.281 -45.25 1 93.06 820 GLN A N 1
ATOM 6513 C CA . GLN A 1 820 ? -5.098 -34.938 -46.562 1 93.06 820 GLN A CA 1
ATOM 6514 C C . GLN A 1 820 ? -6.438 -34.719 -47.25 1 93.06 820 GLN A C 1
ATOM 6516 O O . GLN A 1 820 ? -6.504 -34.625 -48.5 1 93.06 820 GLN A O 1
ATOM 6521 N N . GLY A 1 821 ? -7.406 -34.594 -46.469 1 91.88 821 GLY A N 1
ATOM 6522 C CA . GLY A 1 821 ? -8.742 -34.438 -47 1 91.88 821 GLY A CA 1
ATOM 6523 C C . GLY A 1 821 ? -9.062 -33 -47.375 1 91.88 821 GLY A C 1
ATOM 6524 O O . GLY A 1 821 ? -10.086 -32.719 -48 1 91.88 821 GLY A O 1
ATOM 6525 N N . LEU A 1 822 ? -8.172 -32.125 -47.094 1 92.25 822 LEU A N 1
ATOM 6526 C CA . LEU A 1 822 ? -8.422 -30.703 -47.312 1 92.25 822 LEU A CA 1
ATOM 6527 C C . LEU A 1 822 ? -8.234 -30.359 -48.781 1 92.25 822 LEU A C 1
ATOM 6529 O O . LEU A 1 822 ? -7.359 -30.922 -49.469 1 92.25 822 LEU A O 1
ATOM 6533 N N . GLU A 1 823 ? -9.078 -29.438 -49.25 1 91.31 823 GLU A N 1
ATOM 6534 C CA . GLU A 1 823 ? -8.914 -28.891 -50.625 1 91.31 823 GLU A CA 1
ATOM 6535 C C . GLU A 1 823 ? -7.941 -27.719 -50.625 1 91.31 823 GLU A C 1
ATOM 6537 O O . GLU A 1 823 ? -8.359 -26.562 -50.688 1 91.31 823 GLU A O 1
ATOM 6542 N N . LEU A 1 824 ? -6.676 -28.078 -50.656 1 94.19 824 LEU A N 1
ATOM 6543 C CA . LEU A 1 824 ? -5.586 -27.109 -50.688 1 94.19 824 LEU A CA 1
ATOM 6544 C C . LEU A 1 824 ? -4.609 -27.406 -51.812 1 94.19 824 LEU A C 1
ATOM 6546 O O . LEU A 1 824 ? -4.559 -28.531 -52.312 1 94.19 824 LEU A O 1
ATOM 6550 N N . PRO A 1 825 ? -3.906 -26.359 -52.25 1 94.56 825 PRO A N 1
ATOM 6551 C CA . PRO A 1 825 ? -2.826 -26.625 -53.188 1 94.56 825 PRO A CA 1
ATOM 6552 C C . PRO A 1 825 ? -1.824 -27.656 -52.656 1 94.56 825 PRO A C 1
ATOM 6554 O O . PRO A 1 825 ? -1.547 -27.703 -51.469 1 94.56 825 PRO A O 1
ATOM 6557 N N . ASN A 1 826 ? -1.27 -28.469 -53.594 1 94.19 826 ASN A N 1
ATOM 6558 C CA . ASN A 1 826 ? -0.391 -29.578 -53.25 1 94.19 826 ASN A CA 1
ATOM 6559 C C . ASN A 1 826 ? 0.789 -29.109 -52.406 1 94.19 826 ASN A C 1
ATOM 6561 O O . ASN A 1 826 ? 1.186 -29.766 -51.438 1 94.19 826 ASN A O 1
ATOM 6565 N N . GLU A 1 827 ? 1.302 -28.016 -52.75 1 93.5 827 GLU A N 1
ATOM 6566 C CA . GLU A 1 827 ? 2.441 -27.484 -52 1 93.5 827 GLU A CA 1
ATOM 6567 C C . GLU A 1 827 ? 2.059 -27.125 -50.562 1 93.5 827 GLU A C 1
ATOM 6569 O O . GLU A 1 827 ? 2.805 -27.422 -49.625 1 93.5 827 GLU A O 1
ATOM 6574 N N . ALA A 1 828 ? 0.96 -26.453 -50.438 1 93.94 828 ALA A N 1
ATOM 6575 C CA . ALA A 1 828 ? 0.474 -26.078 -49.125 1 93.94 828 ALA A CA 1
ATOM 6576 C C . ALA A 1 828 ? 0.192 -27.312 -48.25 1 93.94 828 ALA A C 1
ATOM 6578 O O . ALA A 1 828 ? 0.505 -27.328 -47.062 1 93.94 828 ALA A O 1
ATOM 6579 N N . LYS A 1 829 ? -0.408 -28.281 -48.781 1 94.38 829 LYS A N 1
ATOM 6580 C CA . LYS A 1 829 ? -0.72 -29.516 -48.062 1 94.38 829 LYS A CA 1
ATOM 6581 C C . LYS A 1 829 ? 0.553 -30.25 -47.656 1 94.38 829 LYS A C 1
ATOM 6583 O O . LYS A 1 829 ? 0.643 -30.75 -46.531 1 94.38 829 LYS A O 1
ATOM 6588 N N . SER A 1 830 ? 1.475 -30.312 -48.625 1 94.44 830 SER A N 1
ATOM 6589 C CA . SER A 1 830 ? 2.748 -30.969 -48.344 1 94.44 830 SER A CA 1
ATOM 6590 C C . SER A 1 830 ? 3.459 -30.297 -47.156 1 94.44 830 SER A C 1
ATOM 6592 O O . SER A 1 830 ? 4.043 -30.969 -46.312 1 94.44 830 SER A O 1
ATOM 6594 N N . ASN A 1 831 ? 3.439 -29.016 -47.156 1 94.06 831 ASN A N 1
ATOM 6595 C CA . ASN A 1 831 ? 4.066 -28.266 -46.094 1 94.06 831 ASN A CA 1
ATOM 6596 C C . ASN A 1 831 ? 3.375 -28.531 -44.75 1 94.06 831 ASN A C 1
ATOM 6598 O O . ASN A 1 831 ? 4.035 -28.625 -43.719 1 94.06 831 ASN A O 1
ATOM 6602 N N . LEU A 1 832 ? 2.08 -28.531 -44.719 1 95.12 832 LEU A N 1
ATOM 6603 C CA . LEU A 1 832 ? 1.314 -28.812 -43.5 1 95.12 832 LEU A CA 1
ATOM 6604 C C . LEU A 1 832 ? 1.641 -30.219 -42.969 1 95.12 832 LEU A C 1
ATOM 6606 O O . LEU A 1 832 ? 1.751 -30.406 -41.75 1 95.12 832 LEU A O 1
ATOM 6610 N N . LEU A 1 833 ? 1.795 -31.125 -43.938 1 94.81 833 LEU A N 1
ATOM 6611 C CA . LEU A 1 833 ? 2.018 -32.5 -43.531 1 94.81 833 LEU A CA 1
ATOM 6612 C C . LEU A 1 833 ? 3.396 -32.688 -42.906 1 94.81 833 LEU A C 1
ATOM 6614 O O . LEU A 1 833 ? 3.633 -33.656 -42.188 1 94.81 833 LEU A O 1
ATOM 6618 N N . LYS A 1 834 ? 4.289 -31.781 -43.156 1 94 834 LYS A N 1
ATOM 6619 C CA . LYS A 1 834 ? 5.637 -31.844 -42.594 1 94 834 LYS A CA 1
ATOM 6620 C C . LYS A 1 834 ? 5.66 -31.281 -41.188 1 94 834 LYS A C 1
ATOM 6622 O O . LYS A 1 834 ? 6.605 -31.531 -40.438 1 94 834 LYS A O 1
ATOM 6627 N N . LEU A 1 835 ? 4.652 -30.578 -40.781 1 95.12 835 LEU A N 1
ATOM 6628 C CA . LEU A 1 835 ? 4.629 -29.938 -39.5 1 95.12 835 LEU A CA 1
ATOM 6629 C C . LEU A 1 835 ? 4.387 -30.953 -38.375 1 95.12 835 LEU A C 1
ATOM 6631 O O . LEU A 1 835 ? 3.598 -31.891 -38.562 1 95.12 835 LEU A O 1
ATOM 6635 N N . THR A 1 836 ? 5.125 -30.844 -37.344 1 96.44 836 THR A N 1
ATOM 6636 C CA . THR A 1 836 ? 4.938 -31.547 -36.094 1 96.44 836 THR A CA 1
ATOM 6637 C C . THR A 1 836 ? 4.918 -30.578 -34.906 1 96.44 836 THR A C 1
ATOM 6639 O O . THR A 1 836 ? 5.344 -29.422 -35.062 1 96.44 836 THR A O 1
ATOM 6642 N N . PRO A 1 837 ? 4.359 -31.016 -33.812 1 96.56 837 PRO A N 1
ATOM 6643 C CA . PRO A 1 837 ? 4.461 -30.141 -32.625 1 96.56 837 PRO A CA 1
ATOM 6644 C C . PRO A 1 837 ? 5.895 -29.703 -32.344 1 96.56 837 PRO A C 1
ATOM 6646 O O . PRO A 1 837 ? 6.117 -28.594 -31.875 1 96.56 837 PRO A O 1
ATOM 6649 N N . HIS A 1 838 ? 6.906 -30.469 -32.719 1 97.56 838 HIS A N 1
ATOM 6650 C CA . HIS A 1 838 ? 8.312 -30.172 -32.469 1 97.56 838 HIS A CA 1
ATOM 6651 C C . HIS A 1 838 ? 8.82 -29.094 -33.406 1 97.56 838 HIS A C 1
ATOM 6653 O O . HIS A 1 838 ? 9.688 -28.297 -33.031 1 97.56 838 HIS A O 1
ATOM 6659 N N . SER A 1 839 ? 8.305 -29.141 -34.625 1 97 839 SER A N 1
ATOM 6660 C CA . SER A 1 839 ? 8.844 -28.234 -35.625 1 97 839 SER A CA 1
ATOM 6661 C C . SER A 1 839 ? 8.039 -26.938 -35.688 1 97 839 SER A C 1
ATOM 6663 O O . SER A 1 839 ? 8.5 -25.938 -36.25 1 97 839 SER A O 1
ATOM 6665 N N . TYR A 1 840 ? 6.852 -26.891 -35.188 1 97.31 840 TYR A N 1
ATOM 6666 C CA . TYR A 1 840 ? 5.957 -25.734 -35.25 1 97.31 840 TYR A CA 1
ATOM 6667 C C . TYR A 1 840 ? 6.332 -24.703 -34.188 1 97.31 840 TYR A C 1
ATOM 6669 O O . TYR A 1 840 ? 5.531 -24.391 -33.312 1 97.31 840 TYR A O 1
ATOM 6677 N N . VAL A 1 841 ? 7.543 -24.125 -34.281 1 98 841 VAL A N 1
ATOM 6678 C CA . VAL A 1 841 ? 8.039 -23.234 -33.219 1 98 841 VAL A CA 1
ATOM 6679 C C . VAL A 1 841 ? 8.312 -21.859 -33.812 1 98 841 VAL A C 1
ATOM 6681 O O . VAL A 1 841 ? 8.883 -21 -33.125 1 98 841 VAL A O 1
ATOM 6684 N N . GLY A 1 842 ? 7.918 -21.594 -35.062 1 96.69 842 GLY A N 1
ATOM 6685 C CA . GLY A 1 842 ? 8.102 -20.281 -35.688 1 96.69 842 GLY A CA 1
ATOM 6686 C C . GLY A 1 842 ? 9.539 -19.797 -35.625 1 96.69 842 GLY A C 1
ATOM 6687 O O . GLY A 1 842 ? 10.461 -20.531 -35.969 1 96.69 842 GLY A O 1
ATOM 6688 N N . ALA A 1 843 ? 9.711 -18.562 -35.156 1 97.19 843 ALA A N 1
ATOM 6689 C CA . ALA A 1 843 ? 11.023 -17.922 -35.125 1 97.19 843 ALA A CA 1
ATOM 6690 C C . ALA A 1 843 ? 11.68 -18.078 -33.75 1 97.19 843 ALA A C 1
ATOM 6692 O O . ALA A 1 843 ? 12.656 -17.391 -33.438 1 97.19 843 ALA A O 1
ATOM 6693 N N . ALA A 1 844 ? 11.203 -18.922 -32.906 1 98.12 844 ALA A N 1
ATOM 6694 C CA . ALA A 1 844 ? 11.625 -19.047 -31.516 1 98.12 844 ALA A CA 1
ATOM 6695 C C . ALA A 1 844 ? 13.125 -19.297 -31.422 1 98.12 844 ALA A C 1
ATOM 6697 O O . ALA A 1 844 ? 13.805 -18.719 -30.578 1 98.12 844 ALA A O 1
ATOM 6698 N N . VAL A 1 845 ? 13.633 -20.219 -32.281 1 98.19 845 VAL A N 1
ATOM 6699 C CA . VAL A 1 845 ? 15.047 -20.594 -32.219 1 98.19 845 VAL A CA 1
ATOM 6700 C C . VAL A 1 845 ? 15.922 -19.375 -32.5 1 98.19 845 VAL A C 1
ATOM 6702 O O . VAL A 1 845 ? 16.875 -19.109 -31.766 1 98.19 845 VAL A O 1
ATOM 6705 N N . GLU A 1 846 ? 15.602 -18.609 -33.531 1 96.94 846 GLU A N 1
ATOM 6706 C CA . GLU A 1 846 ? 16.391 -17.438 -33.938 1 96.94 846 GLU A CA 1
ATOM 6707 C C . GLU A 1 846 ? 16.328 -16.359 -32.875 1 96.94 846 GLU A C 1
ATOM 6709 O O . GLU A 1 846 ? 17.328 -15.695 -32.594 1 96.94 846 GLU A O 1
ATOM 6714 N N . LEU A 1 847 ? 15.156 -16.125 -32.344 1 97.25 847 LEU A N 1
ATOM 6715 C CA . LEU A 1 847 ? 14.977 -15.117 -31.297 1 97.25 847 LEU A CA 1
ATOM 6716 C C . LEU A 1 847 ? 15.844 -15.445 -30.078 1 97.25 847 LEU A C 1
ATOM 6718 O O . LEU A 1 847 ? 16.406 -14.539 -29.453 1 97.25 847 LEU A O 1
ATOM 6722 N N . ALA A 1 848 ? 15.891 -16.719 -29.719 1 98.25 848 ALA A N 1
ATOM 6723 C CA . ALA A 1 848 ? 16.688 -17.141 -28.562 1 98.25 848 ALA A CA 1
ATOM 6724 C C . ALA A 1 848 ? 18.188 -17 -28.859 1 98.25 848 ALA A C 1
ATOM 6726 O O . ALA A 1 848 ? 18.953 -16.531 -28.016 1 98.25 848 ALA A O 1
ATOM 6727 N N . ARG A 1 849 ? 18.609 -17.391 -30.047 1 97.62 849 ARG A N 1
ATOM 6728 C CA . ARG A 1 849 ? 20.031 -17.406 -30.406 1 97.62 849 ARG A CA 1
ATOM 6729 C C . ARG A 1 849 ? 20.578 -15.984 -30.516 1 97.62 849 ARG A C 1
ATOM 6731 O O . ARG A 1 849 ? 21.766 -15.758 -30.25 1 97.62 849 ARG A O 1
ATOM 6738 N N . THR A 1 850 ? 19.703 -15.031 -30.844 1 95.94 850 THR A N 1
ATOM 6739 C CA . THR A 1 850 ? 20.188 -13.672 -31.094 1 95.94 850 THR A CA 1
ATOM 6740 C C . THR A 1 850 ? 19.891 -12.773 -29.891 1 95.94 850 THR A C 1
ATOM 6742 O O . THR A 1 850 ? 19.922 -11.547 -30 1 95.94 850 THR A O 1
ATOM 6745 N N . VAL A 1 851 ? 19.594 -13.367 -28.781 1 97.38 851 VAL A N 1
ATOM 6746 C CA . VAL A 1 851 ? 19.141 -12.609 -27.609 1 97.38 851 VAL A CA 1
ATOM 6747 C C . VAL A 1 851 ? 20.25 -11.664 -27.156 1 97.38 851 VAL A C 1
ATOM 6749 O O . VAL A 1 851 ? 19.969 -10.57 -26.672 1 97.38 851 VAL A O 1
ATOM 6752 N N . ASP A 1 852 ? 21.516 -12.023 -27.375 1 95.69 852 ASP A N 1
ATOM 6753 C CA . ASP A 1 852 ? 22.641 -11.195 -26.984 1 95.69 852 ASP A CA 1
ATOM 6754 C C . ASP A 1 852 ? 22.609 -9.836 -27.688 1 95.69 852 ASP A C 1
ATOM 6756 O O . ASP A 1 852 ? 22.969 -8.82 -27.094 1 95.69 852 ASP A O 1
ATOM 6760 N N . ILE A 1 853 ? 22.188 -9.852 -28.875 1 93.5 853 ILE A N 1
ATOM 6761 C CA . ILE A 1 853 ? 22.109 -8.617 -29.656 1 93.5 853 ILE A CA 1
ATOM 6762 C C . ILE A 1 853 ? 21.047 -7.699 -29.062 1 93.5 853 ILE A C 1
ATOM 6764 O O . ILE A 1 853 ? 21.266 -6.496 -28.906 1 93.5 853 ILE A O 1
ATOM 6768 N N . ALA A 1 854 ? 19.922 -8.289 -28.719 1 92.44 854 ALA A N 1
ATOM 6769 C CA . ALA A 1 854 ? 18.828 -7.516 -28.141 1 92.44 854 ALA A CA 1
ATOM 6770 C C . ALA A 1 854 ? 19.219 -6.949 -26.781 1 92.44 854 ALA A C 1
ATOM 6772 O O . ALA A 1 854 ? 18.844 -5.824 -26.438 1 92.44 854 ALA A O 1
ATOM 6773 N N . VAL A 1 855 ? 19.891 -7.762 -25.984 1 94.06 855 VAL A N 1
ATOM 6774 C CA . VAL A 1 855 ? 20.312 -7.367 -24.656 1 94.06 855 VAL A CA 1
ATOM 6775 C C . VAL A 1 855 ? 21.359 -6.258 -24.734 1 94.06 855 VAL A C 1
ATOM 6777 O O . VAL A 1 855 ? 21.375 -5.344 -23.906 1 94.06 855 VAL A O 1
ATOM 6780 N N . LYS A 1 856 ? 22.25 -6.242 -25.75 1 86.69 856 LYS A N 1
ATOM 6781 C CA . LYS A 1 856 ? 23.312 -5.258 -25.906 1 86.69 856 LYS A CA 1
ATOM 6782 C C . LYS A 1 856 ? 22.766 -3.939 -26.453 1 86.69 856 LYS A C 1
ATOM 6784 O O . LYS A 1 856 ? 23.344 -2.877 -26.203 1 86.69 856 LYS A O 1
ATOM 6789 N N . VAL A 1 857 ? 21.719 -4.039 -27.266 1 78.62 857 VAL A N 1
ATOM 6790 C CA . VAL A 1 857 ? 21.125 -2.842 -27.844 1 78.62 857 VAL A CA 1
ATOM 6791 C C . VAL A 1 857 ? 20.391 -2.055 -26.766 1 78.62 857 VAL A C 1
ATOM 6793 O O . VAL A 1 857 ? 20.281 -0.829 -26.844 1 78.62 857 VAL A O 1
ATOM 6796 N N . VAL A 1 858 ? 20 -2.756 -25.906 1 74.5 858 VAL A N 1
ATOM 6797 C CA . VAL A 1 858 ? 19.391 -2.043 -24.781 1 74.5 858 VAL A CA 1
ATOM 6798 C C . VAL A 1 858 ? 20.438 -1.145 -24.109 1 74.5 858 VAL A C 1
ATOM 6800 O O . VAL A 1 858 ? 21.547 -1.583 -23.828 1 74.5 858 VAL A O 1
ATOM 6803 N N . MET B 1 1 ? -23.359 -14.031 -27.844 1 50.53 1 MET B N 1
ATOM 6804 C CA . MET B 1 1 ? -23.344 -15.234 -28.672 1 50.53 1 MET B CA 1
ATOM 6805 C C . MET B 1 1 ? -21.984 -15.922 -28.609 1 50.53 1 MET B C 1
ATOM 6807 O O . MET B 1 1 ? -21.891 -17.125 -28.406 1 50.53 1 MET B O 1
ATOM 6811 N N . THR B 1 2 ? -20.891 -15.039 -28.797 1 69.75 2 THR B N 1
ATOM 6812 C CA . THR B 1 2 ? -19.547 -15.617 -28.875 1 69.75 2 THR B CA 1
ATOM 6813 C C . THR B 1 2 ? -18.906 -15.672 -27.484 1 69.75 2 THR B C 1
ATOM 6815 O O . THR B 1 2 ? -18.016 -16.484 -27.25 1 69.75 2 THR B O 1
ATOM 6818 N N . ASN B 1 3 ? -19.438 -14.789 -26.562 1 68.62 3 ASN B N 1
ATOM 6819 C CA . ASN B 1 3 ? -18.797 -14.578 -25.266 1 68.62 3 ASN B CA 1
ATOM 6820 C C . ASN B 1 3 ? -17.312 -14.289 -25.422 1 68.62 3 ASN B C 1
ATOM 6822 O O . ASN B 1 3 ? -16.484 -14.812 -24.656 1 68.62 3 ASN B O 1
ATOM 6826 N N . HIS B 1 4 ? -16.984 -13.625 -26.516 1 80.69 4 HIS B N 1
ATOM 6827 C CA . HIS B 1 4 ? -15.625 -13.242 -26.875 1 80.69 4 HIS B CA 1
ATOM 6828 C C . HIS B 1 4 ? -15.602 -11.898 -27.594 1 80.69 4 HIS B C 1
ATOM 6830 O O . HIS B 1 4 ? -15.992 -11.805 -28.75 1 80.69 4 HIS B O 1
ATOM 6836 N N . ASP B 1 5 ? -15.039 -10.945 -27.031 1 83.75 5 ASP B N 1
ATOM 6837 C CA . ASP B 1 5 ? -15.164 -9.562 -27.484 1 83.75 5 ASP B CA 1
ATOM 6838 C C . ASP B 1 5 ? -14.438 -9.336 -28.797 1 83.75 5 ASP B C 1
ATOM 6840 O O . ASP B 1 5 ? -14.984 -8.734 -29.719 1 83.75 5 ASP B O 1
ATOM 6844 N N . VAL B 1 6 ? -13.219 -9.859 -29.016 1 86.94 6 VAL B N 1
ATOM 6845 C CA . VAL B 1 6 ? -12.422 -9.617 -30.219 1 86.94 6 VAL B CA 1
ATOM 6846 C C . VAL B 1 6 ? -13.039 -10.352 -31.406 1 86.94 6 VAL B C 1
ATOM 6848 O O . VAL B 1 6 ? -13.094 -9.82 -32.5 1 86.94 6 VAL B O 1
ATOM 6851 N N . LYS B 1 7 ? -13.508 -11.523 -31.172 1 85.25 7 LYS B N 1
ATOM 6852 C CA . LYS B 1 7 ? -14.156 -12.281 -32.25 1 85.25 7 LYS B CA 1
ATOM 6853 C C . LYS B 1 7 ? -15.453 -11.609 -32.688 1 85.25 7 LYS B C 1
ATOM 6855 O O . LYS B 1 7 ? -15.82 -11.664 -33.875 1 85.25 7 LYS B O 1
ATOM 6860 N N . ALA B 1 8 ? -16.188 -11.031 -31.719 1 87.38 8 ALA B N 1
ATOM 6861 C CA . ALA B 1 8 ? -17.391 -10.273 -32.062 1 87.38 8 ALA B CA 1
ATOM 6862 C C . ALA B 1 8 ? -17.062 -9.133 -33 1 87.38 8 ALA B C 1
ATOM 6864 O O . ALA B 1 8 ? -17.828 -8.844 -33.938 1 87.38 8 ALA B O 1
ATOM 6865 N N . VAL B 1 9 ? -15.969 -8.484 -32.812 1 89.75 9 VAL B N 1
ATOM 6866 C CA . VAL B 1 9 ? -15.539 -7.391 -33.688 1 89.75 9 VAL B CA 1
ATOM 6867 C C . VAL B 1 9 ? -15.18 -7.93 -35.062 1 89.75 9 VAL B C 1
ATOM 6869 O O . VAL B 1 9 ? -15.508 -7.32 -36.094 1 89.75 9 VAL B O 1
ATOM 6872 N N . GLU B 1 10 ? -14.438 -9.062 -35.094 1 87.12 10 GLU B N 1
ATOM 6873 C CA . GLU B 1 10 ? -14.109 -9.703 -36.375 1 87.12 10 GLU B CA 1
ATOM 6874 C C . GLU B 1 10 ? -15.375 -10.008 -37.188 1 87.12 10 GLU B C 1
ATOM 6876 O O . GLU B 1 10 ? -15.438 -9.703 -38.375 1 87.12 10 GLU B O 1
ATOM 6881 N N . TYR B 1 11 ? -16.344 -10.648 -36.531 1 87.25 11 TYR B N 1
ATOM 6882 C CA . TYR B 1 11 ? -17.594 -10.992 -37.219 1 87.25 11 TYR B CA 1
ATOM 6883 C C . TYR B 1 11 ? -18.312 -9.742 -37.719 1 87.25 11 TYR B C 1
ATOM 6885 O O . TYR B 1 11 ? -18.844 -9.727 -38.812 1 87.25 11 TYR B O 1
ATOM 6893 N N . PHE B 1 12 ? -18.344 -8.734 -36.875 1 91.75 12 PHE B N 1
ATOM 6894 C CA . PHE B 1 12 ? -18.969 -7.473 -37.25 1 91.75 12 PHE B CA 1
ATOM 6895 C C . PHE B 1 12 ? -18.312 -6.895 -38.5 1 91.75 12 PHE B C 1
ATOM 6897 O O . PHE B 1 12 ? -19 -6.48 -39.438 1 91.75 12 PHE B O 1
ATOM 6904 N N . LEU B 1 13 ? -16.969 -6.914 -38.562 1 90.88 13 LEU B N 1
ATOM 6905 C CA . LEU B 1 13 ? -16.219 -6.348 -39.688 1 90.88 13 LEU B CA 1
ATOM 6906 C C . LEU B 1 13 ? -16.438 -7.176 -40.938 1 90.88 13 LEU B C 1
ATOM 6908 O O . LEU B 1 13 ? -16.562 -6.625 -42.031 1 90.88 13 LEU B O 1
ATOM 6912 N N . LYS B 1 14 ? -16.422 -8.508 -40.781 1 88.31 14 LYS B N 1
ATOM 6913 C CA . LYS B 1 14 ? -16.672 -9.383 -41.938 1 88.31 14 LYS B CA 1
ATOM 6914 C C . LYS B 1 14 ? -18.062 -9.133 -42.5 1 88.31 14 LYS B C 1
ATOM 6916 O O . LYS B 1 14 ? -18.234 -9.117 -43.719 1 88.31 14 LYS B O 1
ATOM 6921 N N . GLN B 1 15 ? -19.016 -9.008 -41.625 1 90.81 15 GLN B N 1
ATOM 6922 C CA . GLN B 1 15 ? -20.375 -8.742 -42.094 1 90.81 15 GLN B CA 1
ATOM 6923 C C . GLN B 1 15 ? -20.469 -7.398 -42.781 1 90.81 15 GLN B C 1
ATOM 6925 O O . GLN B 1 15 ? -21.109 -7.285 -43.844 1 90.81 15 GLN B O 1
ATOM 6930 N N . LYS B 1 16 ? -19.875 -6.453 -42.25 1 92.31 16 LYS B N 1
ATOM 6931 C CA . LYS B 1 16 ? -19.953 -5.098 -42.781 1 92.31 16 LYS B CA 1
ATOM 6932 C C . LYS B 1 16 ? -19.203 -4.992 -44.094 1 92.31 16 LYS B C 1
ATOM 6934 O O . LYS B 1 16 ? -19.594 -4.215 -44.969 1 92.31 16 LYS B O 1
ATOM 6939 N N . CYS B 1 17 ? -18.156 -5.781 -44.25 1 91 17 CYS B N 1
ATOM 6940 C CA . CYS B 1 17 ? -17.281 -5.621 -45.406 1 91 17 CYS B CA 1
ATOM 6941 C C . CYS B 1 17 ? -17.672 -6.582 -46.5 1 91 17 CYS B C 1
ATOM 6943 O O . CYS B 1 17 ? -17.125 -6.523 -47.625 1 91 17 CYS B O 1
ATOM 6945 N N . ARG B 1 18 ? -18.609 -7.387 -46.312 1 89.25 18 ARG B N 1
ATOM 6946 C CA . ARG B 1 18 ? -19.047 -8.375 -47.281 1 89.25 18 ARG B CA 1
ATOM 6947 C C . ARG B 1 18 ? -19.594 -7.699 -48.531 1 89.25 18 ARG B C 1
ATOM 6949 O O . ARG B 1 18 ? -19.562 -8.273 -49.625 1 89.25 18 ARG B O 1
ATOM 6956 N N . SER B 1 19 ? -20.141 -6.523 -48.406 1 90 19 SER B N 1
ATOM 6957 C CA . SER B 1 19 ? -20.812 -5.832 -49.531 1 90 19 SER B CA 1
ATOM 6958 C C . SER B 1 19 ? -19.781 -5.195 -50.469 1 90 19 SER B C 1
ATOM 6960 O O . SER B 1 19 ? -20.109 -4.859 -51.594 1 90 19 SER B O 1
ATOM 6962 N N . HIS B 1 20 ? -18.562 -5.094 -49.938 1 91.88 20 HIS B N 1
ATOM 6963 C CA . HIS B 1 20 ? -17.516 -4.516 -50.781 1 91.88 20 HIS B CA 1
ATOM 6964 C C . HIS B 1 20 ? -16.797 -5.594 -51.594 1 91.88 20 HIS B C 1
ATOM 6966 O O . HIS B 1 20 ? -16.109 -6.434 -51.031 1 91.88 20 HIS B O 1
ATOM 6972 N N . PRO B 1 21 ? -16.859 -5.551 -52.844 1 89.94 21 PRO B N 1
ATOM 6973 C CA . PRO B 1 21 ? -16.438 -6.672 -53.688 1 89.94 21 PRO B CA 1
ATOM 6974 C C . PRO B 1 21 ? -14.961 -7.027 -53.5 1 89.94 21 PRO B C 1
ATOM 6976 O O . PRO B 1 21 ? -14.602 -8.211 -53.469 1 89.94 21 PRO B O 1
ATOM 6979 N N . GLU B 1 22 ? -14.094 -6.062 -53.406 1 90.56 22 GLU B N 1
ATOM 6980 C CA . GLU B 1 22 ? -12.664 -6.34 -53.25 1 90.56 22 GLU B CA 1
ATOM 6981 C C . GLU B 1 22 ? -12.344 -6.93 -51.875 1 90.56 22 GLU B C 1
ATOM 6983 O O . GLU B 1 22 ? -11.516 -7.832 -51.781 1 90.56 22 GLU B O 1
ATOM 6988 N N . ILE B 1 23 ? -12.969 -6.52 -50.875 1 90.69 23 ILE B N 1
ATOM 6989 C CA . ILE B 1 23 ? -12.719 -6.984 -49.531 1 90.69 23 ILE B CA 1
ATOM 6990 C C . ILE B 1 23 ? -13.383 -8.344 -49.312 1 90.69 23 ILE B C 1
ATOM 6992 O O . ILE B 1 23 ? -12.852 -9.195 -48.594 1 90.69 23 ILE B O 1
ATOM 6996 N N . ALA B 1 24 ? -14.422 -8.469 -49.938 1 87.75 24 ALA B N 1
ATOM 6997 C CA . ALA B 1 24 ? -15.188 -9.703 -49.844 1 87.75 24 ALA B CA 1
ATOM 6998 C C . ALA B 1 24 ? -14.352 -10.914 -50.219 1 87.75 24 ALA B C 1
ATOM 7000 O O . ALA B 1 24 ? -14.523 -12.008 -49.688 1 87.75 24 ALA B O 1
ATOM 7001 N N . LYS B 1 25 ? -13.375 -10.609 -51.062 1 85.56 25 LYS B N 1
ATOM 7002 C CA . LYS B 1 25 ? -12.531 -11.695 -51.562 1 85.56 25 LYS B CA 1
ATOM 7003 C C . LYS B 1 25 ? -11.516 -12.133 -50.531 1 85.56 25 LYS B C 1
ATOM 7005 O O . LYS B 1 25 ? -10.961 -13.227 -50.594 1 85.56 25 LYS B O 1
ATOM 7010 N N . VAL B 1 26 ? -11.383 -11.242 -49.531 1 87.62 26 VAL B N 1
ATOM 7011 C CA . VAL B 1 26 ? -10.305 -11.516 -48.594 1 87.62 26 VAL B CA 1
ATOM 7012 C C . VAL B 1 26 ? -10.836 -11.438 -47.156 1 87.62 26 VAL B C 1
ATOM 7014 O O . VAL B 1 26 ? -10.117 -11.031 -46.25 1 87.62 26 VAL B O 1
ATOM 7017 N N . LEU B 1 27 ? -12.039 -11.75 -46.938 1 86.12 27 LEU B N 1
ATOM 7018 C CA . LEU B 1 27 ? -12.672 -11.617 -45.656 1 86.12 27 LEU B CA 1
ATOM 7019 C C . LEU B 1 27 ? -11.984 -12.5 -44.594 1 86.12 27 LEU B C 1
ATOM 7021 O O . LEU B 1 27 ? -11.922 -12.148 -43.438 1 86.12 27 LEU B O 1
ATOM 7025 N N . GLU B 1 28 ? -11.414 -13.586 -45.031 1 86.25 28 GLU B N 1
ATOM 7026 C CA . GLU B 1 28 ? -10.836 -14.555 -44.125 1 86.25 28 GLU B CA 1
ATOM 7027 C C . GLU B 1 28 ? -9.484 -14.078 -43.594 1 86.25 28 GLU B C 1
ATOM 7029 O O . GLU B 1 28 ? -8.953 -14.633 -42.625 1 86.25 28 GLU B O 1
ATOM 7034 N N . PHE B 1 29 ? -9.062 -12.992 -44.062 1 89.38 29 PHE B N 1
ATOM 7035 C CA . PHE B 1 29 ? -7.801 -12.438 -43.594 1 89.38 29 PHE B CA 1
ATOM 7036 C C . PHE B 1 29 ? -8.016 -11.547 -42.375 1 89.38 29 PHE B C 1
ATOM 7038 O O . PHE B 1 29 ? -7.059 -11.164 -41.688 1 89.38 29 PHE B O 1
ATOM 7045 N N . PHE B 1 30 ? -9.273 -11.258 -42.094 1 89.62 30 PHE B N 1
ATOM 7046 C CA . PHE B 1 30 ? -9.531 -10.664 -40.781 1 89.62 30 PHE B CA 1
ATOM 7047 C C . PHE B 1 30 ? -9.078 -11.594 -39.656 1 89.62 30 PHE B C 1
ATOM 7049 O O . PHE B 1 30 ? -9.5 -12.75 -39.625 1 89.62 30 PHE B O 1
ATOM 7056 N N . HIS B 1 31 ? -8.211 -11.047 -38.75 1 89.75 31 HIS B N 1
ATOM 7057 C CA . HIS B 1 31 ? -7.699 -11.82 -37.625 1 89.75 31 HIS B CA 1
ATOM 7058 C C . HIS B 1 31 ? -6.766 -12.93 -38.094 1 89.75 31 HIS B C 1
ATOM 7060 O O . HIS B 1 31 ? -6.594 -13.938 -37.406 1 89.75 31 HIS B O 1
ATOM 7066 N N . PHE B 1 32 ? -6.188 -12.695 -39.281 1 91.12 32 PHE B N 1
ATOM 7067 C CA . PHE B 1 32 ? -5.293 -13.688 -39.875 1 91.12 32 PHE B CA 1
ATOM 7068 C C . PHE B 1 32 ? -4.035 -13.844 -39.031 1 91.12 32 PHE B C 1
ATOM 7070 O O . PHE B 1 32 ? -3.324 -12.875 -38.781 1 91.12 32 PHE B O 1
ATOM 7077 N N . ALA B 1 33 ? -3.695 -14.992 -38.594 1 92 33 ALA B N 1
ATOM 7078 C CA . ALA B 1 33 ? -2.498 -15.406 -37.875 1 92 33 ALA B CA 1
ATOM 7079 C C . ALA B 1 33 ? -2.33 -14.594 -36.594 1 92 33 ALA B C 1
ATOM 7081 O O . ALA B 1 33 ? -1.205 -14.312 -36.156 1 92 33 ALA B O 1
ATOM 7082 N N . CYS B 1 34 ? -3.357 -14.102 -36.125 1 90.12 34 CYS B N 1
ATOM 7083 C CA . CYS B 1 34 ? -3.271 -13.32 -34.906 1 90.12 34 CYS B CA 1
ATOM 7084 C C . CYS B 1 34 ? -4.195 -13.875 -33.844 1 90.12 34 CYS B C 1
ATOM 7086 O O . CYS B 1 34 ? -5.094 -14.664 -34.125 1 90.12 34 CYS B O 1
ATOM 7088 N N . THR B 1 35 ? -3.857 -13.641 -32.594 1 91.06 35 THR B N 1
ATOM 7089 C CA . THR B 1 35 ? -4.734 -13.945 -31.469 1 91.06 35 THR B CA 1
ATOM 7090 C C . THR B 1 35 ? -5.418 -12.68 -30.969 1 91.06 35 THR B C 1
ATOM 7092 O O . THR B 1 35 ? -5.109 -11.57 -31.406 1 91.06 35 THR B O 1
ATOM 7095 N N . SER B 1 36 ? -6.379 -12.852 -30.031 1 91.75 36 SER B N 1
ATOM 7096 C CA . SER B 1 36 ? -7.078 -11.719 -29.422 1 91.75 36 SER B CA 1
ATOM 7097 C C . SER B 1 36 ? -6.098 -10.758 -28.766 1 91.75 36 SER B C 1
ATOM 7099 O O . SER B 1 36 ? -6.336 -9.547 -28.734 1 91.75 36 SER B O 1
ATOM 7101 N N . GLU B 1 37 ? -4.957 -11.266 -28.312 1 93.56 37 GLU B N 1
ATOM 7102 C CA . GLU B 1 37 ? -4.039 -10.422 -27.547 1 93.56 37 GLU B CA 1
ATOM 7103 C C . GLU B 1 37 ? -3.141 -9.609 -28.469 1 93.56 37 GLU B C 1
ATOM 7105 O O . GLU B 1 37 ? -2.58 -8.586 -28.062 1 93.56 37 GLU B O 1
ATOM 7110 N N . ASP B 1 38 ? -3.006 -10.023 -29.703 1 95.31 38 ASP B N 1
ATOM 7111 C CA . ASP B 1 38 ? -2.354 -9.156 -30.672 1 95.31 38 ASP B CA 1
ATOM 7112 C C . ASP B 1 38 ? -3.16 -7.879 -30.891 1 95.31 38 ASP B C 1
ATOM 7114 O O . ASP B 1 38 ? -2.59 -6.805 -31.109 1 95.31 38 ASP B O 1
ATOM 7118 N N . ILE B 1 39 ? -4.449 -8.055 -30.859 1 94.94 39 ILE B N 1
ATOM 7119 C CA . ILE B 1 39 ? -5.355 -6.938 -31.078 1 94.94 39 ILE B CA 1
ATOM 7120 C C . ILE B 1 39 ? -5.516 -6.133 -29.797 1 94.94 39 ILE B C 1
ATOM 7122 O O . ILE B 1 39 ? -5.371 -4.91 -29.797 1 94.94 39 ILE B O 1
ATOM 7126 N N . ASN B 1 40 ? -5.781 -6.816 -28.688 1 95 40 ASN B N 1
ATOM 7127 C CA . ASN B 1 40 ? -6.074 -6.16 -27.422 1 95 40 ASN B CA 1
ATOM 7128 C C . ASN B 1 40 ? -4.883 -5.344 -26.922 1 95 40 ASN B C 1
ATOM 7130 O O . ASN B 1 40 ? -5.055 -4.234 -26.422 1 95 40 ASN B O 1
ATOM 7134 N N . ASN B 1 41 ? -3.705 -5.895 -26.984 1 95.69 41 ASN B N 1
ATOM 7135 C CA . ASN B 1 41 ? -2.531 -5.188 -26.484 1 95.69 41 ASN B CA 1
ATOM 7136 C C . ASN B 1 41 ? -2.268 -3.908 -27.266 1 95.69 41 ASN B C 1
ATOM 7138 O O . ASN B 1 41 ? -1.884 -2.889 -26.688 1 95.69 41 ASN B O 1
ATOM 7142 N N . LEU B 1 42 ? -2.457 -4 -28.547 1 96.62 42 LEU B N 1
ATOM 7143 C CA . LEU B 1 42 ? -2.297 -2.803 -29.375 1 96.62 42 LEU B CA 1
ATOM 7144 C C . LEU B 1 42 ? -3.406 -1.797 -29.078 1 96.62 42 LEU B C 1
ATOM 7146 O O . LEU B 1 42 ? -3.158 -0.59 -29.031 1 96.62 42 LEU B O 1
ATOM 7150 N N . ALA B 1 43 ? -4.621 -2.299 -28.984 1 96.19 43 ALA B N 1
ATOM 7151 C CA . ALA B 1 43 ? -5.738 -1.421 -28.641 1 96.19 43 ALA B CA 1
ATOM 7152 C C . ALA B 1 43 ? -5.477 -0.693 -27.312 1 96.19 43 ALA B C 1
ATOM 7154 O O . ALA B 1 43 ? -5.703 0.515 -27.219 1 96.19 43 ALA B O 1
ATOM 7155 N N . HIS B 1 44 ? -5.043 -1.397 -26.312 1 96.19 44 HIS B N 1
ATOM 7156 C CA . HIS B 1 44 ? -4.742 -0.805 -25.016 1 96.19 44 HIS B CA 1
ATOM 7157 C C . HIS B 1 44 ? -3.621 0.221 -25.125 1 96.19 44 HIS B C 1
ATOM 7159 O O . HIS B 1 44 ? -3.658 1.261 -24.469 1 96.19 44 HIS B O 1
ATOM 7165 N N . ALA B 1 45 ? -2.574 -0.104 -25.875 1 97.44 45 ALA B N 1
ATOM 7166 C CA . ALA B 1 45 ? -1.47 0.829 -26.094 1 97.44 45 ALA B CA 1
ATOM 7167 C C . ALA B 1 45 ? -1.964 2.135 -26.703 1 97.44 45 ALA B C 1
ATOM 7169 O O . ALA B 1 45 ? -1.572 3.221 -26.266 1 97.44 45 ALA B O 1
ATOM 7170 N N . LEU B 1 46 ? -2.779 2.012 -27.719 1 97.25 46 LEU B N 1
ATOM 7171 C CA . LEU B 1 46 ? -3.309 3.188 -28.406 1 97.25 46 LEU B CA 1
ATOM 7172 C C . LEU B 1 46 ? -4.23 3.98 -27.484 1 97.25 46 LEU B C 1
ATOM 7174 O O . LEU B 1 46 ? -4.203 5.215 -27.484 1 97.25 46 LEU B O 1
ATOM 7178 N N . MET B 1 47 ? -5.086 3.264 -26.75 1 96.12 47 MET B N 1
ATOM 7179 C CA . MET B 1 47 ? -5.953 3.918 -25.766 1 96.12 47 MET B CA 1
ATOM 7180 C C . MET B 1 47 ? -5.133 4.738 -24.781 1 96.12 47 MET B C 1
ATOM 7182 O O . MET B 1 47 ? -5.461 5.895 -24.5 1 96.12 47 MET B O 1
ATOM 7186 N N . LEU B 1 48 ? -4.098 4.121 -24.234 1 96.44 48 LEU B N 1
ATOM 7187 C CA . LEU B 1 48 ? -3.258 4.773 -23.25 1 96.44 48 LEU B CA 1
ATOM 7188 C C . LEU B 1 48 ? -2.545 5.98 -23.844 1 96.44 48 LEU B C 1
ATOM 7190 O O . LEU B 1 48 ? -2.51 7.055 -23.234 1 96.44 48 LEU B O 1
ATOM 7194 N N . LYS B 1 49 ? -1.944 5.77 -25 1 97 49 LYS B N 1
ATOM 7195 C CA . LYS B 1 49 ? -1.247 6.844 -25.688 1 97 49 LYS B CA 1
ATOM 7196 C C . LYS B 1 49 ? -2.166 8.047 -25.906 1 97 49 LYS B C 1
ATOM 7198 O O . LYS B 1 49 ? -1.803 9.18 -25.594 1 97 49 LYS B O 1
ATOM 7203 N N . ASP B 1 50 ? -3.367 7.809 -26.406 1 96.56 50 ASP B N 1
ATOM 7204 C CA . ASP B 1 50 ? -4.301 8.883 -26.734 1 96.56 50 ASP B CA 1
ATOM 7205 C C . ASP B 1 50 ? -4.84 9.547 -25.469 1 96.56 50 ASP B C 1
ATOM 7207 O O . ASP B 1 50 ? -4.992 10.766 -25.422 1 96.56 50 ASP B O 1
ATOM 7211 N N . ALA B 1 51 ? -5.152 8.75 -24.453 1 96.62 51 ALA B N 1
ATOM 7212 C CA . ALA B 1 51 ? -5.648 9.297 -23.203 1 96.62 51 ALA B CA 1
ATOM 7213 C C . ALA B 1 51 ? -4.613 10.211 -22.547 1 96.62 51 ALA B C 1
ATOM 7215 O O . ALA B 1 51 ? -4.949 11.297 -22.062 1 96.62 51 ALA B O 1
ATOM 7216 N N . ILE B 1 52 ? -3.34 9.797 -22.547 1 97.31 52 ILE B N 1
ATOM 7217 C CA . ILE B 1 52 ? -2.271 10.547 -21.906 1 97.31 52 ILE B CA 1
ATOM 7218 C C . ILE B 1 52 ? -1.998 11.828 -22.688 1 97.31 52 ILE B C 1
ATOM 7220 O O . ILE B 1 52 ? -1.974 12.922 -22.125 1 97.31 52 ILE B O 1
ATOM 7224 N N . ASN B 1 53 ? -1.873 11.727 -24 1 96.75 53 ASN B N 1
ATOM 7225 C CA . ASN B 1 53 ? -1.444 12.844 -24.844 1 96.75 53 ASN B CA 1
ATOM 7226 C C . ASN B 1 53 ? -2.566 13.859 -25.047 1 96.75 53 ASN B C 1
ATOM 7228 O O . ASN B 1 53 ? -2.324 15.062 -25.047 1 96.75 53 ASN B O 1
ATOM 7232 N N . ASN B 1 54 ? -3.758 13.367 -25.156 1 96.5 54 ASN B N 1
ATOM 7233 C CA . ASN B 1 54 ? -4.832 14.25 -25.594 1 96.5 54 ASN B CA 1
ATOM 7234 C C . ASN B 1 54 ? -5.68 14.742 -24.422 1 96.5 54 ASN B C 1
ATOM 7236 O O . ASN B 1 54 ? -6.387 15.742 -24.547 1 96.5 54 ASN B O 1
ATOM 7240 N N . VAL B 1 55 ? -5.59 14.055 -23.328 1 96.94 55 VAL B N 1
ATOM 7241 C CA . VAL B 1 55 ? -6.477 14.445 -22.234 1 96.94 55 VAL B CA 1
ATOM 7242 C C . VAL B 1 55 ? -5.648 14.82 -21.016 1 96.94 55 VAL B C 1
ATOM 7244 O O . VAL B 1 55 ? -5.789 15.914 -20.469 1 96.94 55 VAL B O 1
ATOM 7247 N N . ILE B 1 56 ? -4.758 14.016 -20.578 1 97.94 56 ILE B N 1
ATOM 7248 C CA . ILE B 1 56 ? -4.125 14.172 -19.281 1 97.94 56 ILE B CA 1
ATOM 7249 C C . ILE B 1 56 ? -3.023 15.227 -19.359 1 97.94 56 ILE B C 1
ATOM 7251 O O . ILE B 1 56 ? -2.945 16.109 -18.516 1 97.94 56 ILE B O 1
ATOM 7255 N N . PHE B 1 57 ? -2.133 15.164 -20.391 1 97.69 57 PHE B N 1
ATOM 7256 C CA . PHE B 1 57 ? -0.996 16.078 -20.5 1 97.69 57 PHE B CA 1
ATOM 7257 C C . PHE B 1 57 ? -1.462 17.516 -20.562 1 97.69 57 PHE B C 1
ATOM 7259 O O . PHE B 1 57 ? -0.916 18.375 -19.875 1 97.69 57 PHE B O 1
ATOM 7266 N N . PRO B 1 58 ? -2.535 17.844 -21.297 1 97.81 58 PRO B N 1
ATOM 7267 C CA . PRO B 1 58 ? -2.98 19.25 -21.312 1 97.81 58 PRO B CA 1
ATOM 7268 C C . PRO B 1 58 ? -3.381 19.75 -19.938 1 97.81 58 PRO B C 1
ATOM 7270 O O . PRO B 1 58 ? -3.057 20.875 -19.562 1 97.81 58 PRO B O 1
ATOM 7273 N N . VAL B 1 59 ? -4.051 18.938 -19.172 1 98.44 59 VAL B N 1
ATOM 7274 C CA . VAL B 1 59 ? -4.488 19.359 -17.844 1 98.44 59 VAL B CA 1
ATOM 7275 C C . VAL B 1 59 ? -3.285 19.469 -16.906 1 98.44 59 VAL B C 1
ATOM 7277 O O . VAL B 1 59 ? -3.221 20.359 -16.078 1 98.44 59 VAL B O 1
ATOM 7280 N N . MET B 1 60 ? -2.312 18.531 -17.016 1 98.25 60 MET B N 1
ATOM 7281 C CA . MET B 1 60 ? -1.071 18.625 -16.266 1 98.25 60 MET B CA 1
ATOM 7282 C C . MET B 1 60 ? -0.331 19.922 -16.578 1 98.25 60 MET B C 1
ATOM 7284 O O . MET B 1 60 ? 0.187 20.578 -15.664 1 98.25 60 MET B O 1
ATOM 7288 N N . ASP B 1 61 ? -0.274 20.266 -17.844 1 97.94 61 ASP B N 1
ATOM 7289 C CA . ASP B 1 61 ? 0.416 21.484 -18.281 1 97.94 61 ASP B CA 1
ATOM 7290 C C . ASP B 1 61 ? -0.275 22.734 -17.734 1 97.94 61 ASP B C 1
ATOM 7292 O O . ASP B 1 61 ? 0.389 23.672 -17.281 1 97.94 61 ASP B O 1
ATOM 7296 N N . ASP B 1 62 ? -1.631 22.719 -17.734 1 98.38 62 ASP B N 1
ATOM 7297 C CA . ASP B 1 62 ? -2.375 23.812 -17.141 1 98.38 62 ASP B CA 1
ATOM 7298 C C . ASP B 1 62 ? -2.07 23.953 -15.656 1 98.38 62 ASP B C 1
ATOM 7300 O O . ASP B 1 62 ? -1.936 25.062 -15.141 1 98.38 62 ASP B O 1
ATOM 7304 N N . LEU B 1 63 ? -2.027 22.859 -15.023 1 98.56 63 LEU B N 1
ATOM 7305 C CA . LEU B 1 63 ? -1.761 22.828 -13.586 1 98.56 63 LEU B CA 1
ATOM 7306 C C . LEU B 1 63 ? -0.372 23.375 -13.281 1 98.56 63 LEU B C 1
ATOM 7308 O O . LEU B 1 63 ? -0.214 24.219 -12.391 1 98.56 63 LEU B O 1
ATOM 7312 N N . ILE B 1 64 ? 0.663 22.891 -14 1 98.44 64 ILE B N 1
ATOM 7313 C CA . ILE B 1 64 ? 2.039 23.328 -13.812 1 98.44 64 ILE B CA 1
ATOM 7314 C C . ILE B 1 64 ? 2.141 24.828 -14.102 1 98.44 64 ILE B C 1
ATOM 7316 O O . ILE B 1 64 ? 2.797 25.562 -13.359 1 98.44 64 ILE B O 1
ATOM 7320 N N . GLU B 1 65 ? 1.449 25.266 -15.148 1 98.25 65 GLU B N 1
ATOM 7321 C CA . GLU B 1 65 ? 1.448 26.688 -15.492 1 98.25 65 GLU B CA 1
ATOM 7322 C C . GLU B 1 65 ? 0.801 27.516 -14.391 1 98.25 65 GLU B C 1
ATOM 7324 O O . GLU B 1 65 ? 1.299 28.594 -14.055 1 98.25 65 GLU B O 1
ATOM 7329 N N . ALA B 1 66 ? -0.313 27.047 -13.891 1 98.69 66 ALA B N 1
ATOM 7330 C CA . ALA B 1 66 ? -0.99 27.766 -12.812 1 98.69 66 ALA B CA 1
ATOM 7331 C C . ALA B 1 66 ? -0.078 27.922 -11.602 1 98.69 66 ALA B C 1
ATOM 7333 O O . ALA B 1 66 ? -0.078 28.969 -10.945 1 98.69 66 ALA B O 1
ATOM 7334 N N . ILE B 1 67 ? 0.695 26.969 -11.273 1 98.81 67 ILE B N 1
ATOM 7335 C CA . ILE B 1 67 ? 1.593 27.016 -10.117 1 98.81 67 ILE B CA 1
ATOM 7336 C C . ILE B 1 67 ? 2.783 27.922 -10.43 1 98.81 67 ILE B C 1
ATOM 7338 O O . ILE B 1 67 ? 3.275 28.625 -9.547 1 98.81 67 ILE B O 1
ATOM 7342 N N . CYS B 1 68 ? 3.291 27.875 -11.688 1 98.62 68 CYS B N 1
ATOM 7343 C CA . CYS B 1 68 ? 4.309 28.828 -12.109 1 98.62 68 CYS B CA 1
ATOM 7344 C C . CYS B 1 68 ? 3.826 30.266 -11.906 1 98.62 68 CYS B C 1
ATOM 7346 O O . CYS B 1 68 ? 4.57 31.109 -11.414 1 98.62 68 CYS B O 1
ATOM 7348 N N . ASP B 1 69 ? 2.602 30.516 -12.297 1 98.62 69 ASP B N 1
ATOM 7349 C CA . ASP B 1 69 ? 2.037 31.844 -12.125 1 98.62 69 ASP B CA 1
ATOM 7350 C C . ASP B 1 69 ? 1.957 32.219 -10.648 1 98.62 69 ASP B C 1
ATOM 7352 O O . ASP B 1 69 ? 2.26 33.375 -10.273 1 98.62 69 ASP B O 1
ATOM 7356 N N . MET B 1 70 ? 1.518 31.281 -9.812 1 98.5 70 MET B N 1
ATOM 7357 C CA . MET B 1 70 ? 1.527 31.531 -8.375 1 98.5 70 MET B CA 1
ATOM 7358 C C . MET B 1 70 ? 2.92 31.922 -7.898 1 98.5 70 MET B C 1
ATOM 7360 O O . MET B 1 70 ? 3.062 32.812 -7.043 1 98.5 70 MET B O 1
ATOM 7364 N N . SER B 1 71 ? 3.938 31.203 -8.422 1 98.56 71 SER B N 1
ATOM 7365 C CA . SER B 1 71 ? 5.32 31.484 -8.055 1 98.56 71 SER B CA 1
ATOM 7366 C C . SER B 1 71 ? 5.719 32.906 -8.445 1 98.56 71 SER B C 1
ATOM 7368 O O . SER B 1 71 ? 6.16 33.688 -7.602 1 98.56 71 SER B O 1
ATOM 7370 N N . LYS B 1 72 ? 5.516 33.312 -9.656 1 98.44 72 LYS B N 1
ATOM 7371 C CA . LYS B 1 72 ? 5.93 34.594 -10.18 1 98.44 72 LYS B CA 1
ATOM 7372 C C . LYS B 1 72 ? 5.125 35.719 -9.539 1 98.44 72 LYS B C 1
ATOM 7374 O O . LYS B 1 72 ? 5.691 36.75 -9.141 1 98.44 72 LYS B O 1
ATOM 7379 N N . ASP B 1 73 ? 3.846 35.531 -9.391 1 98.12 73 ASP B N 1
ATOM 7380 C CA . ASP B 1 73 ? 2.963 36.531 -8.844 1 98.12 73 ASP B CA 1
ATOM 7381 C C . ASP B 1 73 ? 3.299 36.844 -7.383 1 98.12 73 ASP B C 1
ATOM 7383 O O . ASP B 1 73 ? 3.084 37.969 -6.902 1 98.12 73 ASP B O 1
ATOM 7387 N N . ASN B 1 74 ? 3.82 35.875 -6.691 1 98.44 74 ASN B N 1
ATOM 7388 C CA . ASN B 1 74 ? 4.102 36.031 -5.27 1 98.44 74 ASN B CA 1
ATOM 7389 C C . ASN B 1 74 ? 5.594 35.938 -4.977 1 98.44 74 ASN B C 1
ATOM 7391 O O . ASN B 1 74 ? 5.992 35.594 -3.865 1 98.44 74 ASN B O 1
ATOM 7395 N N . ALA B 1 75 ? 6.43 36.219 -5.93 1 98.31 75 ALA B N 1
ATOM 7396 C CA . ALA B 1 75 ? 7.875 36.031 -5.855 1 98.31 75 ALA B CA 1
ATOM 7397 C C . ALA B 1 75 ? 8.484 36.875 -4.742 1 98.31 75 ALA B C 1
ATOM 7399 O O . ALA B 1 75 ? 9.453 36.469 -4.094 1 98.31 75 ALA B O 1
ATOM 7400 N N . SER B 1 76 ? 7.914 38.031 -4.473 1 97.5 76 SER B N 1
ATOM 7401 C CA . SER B 1 76 ? 8.531 39 -3.568 1 97.5 76 SER B CA 1
ATOM 7402 C C . SER B 1 76 ? 7.805 39.031 -2.229 1 97.5 76 SER B C 1
ATOM 7404 O O . SER B 1 76 ? 7.977 40 -1.455 1 97.5 76 SER B O 1
ATOM 7406 N N . ILE B 1 77 ? 6.949 38.094 -1.942 1 98.25 77 ILE B N 1
ATOM 7407 C CA . ILE B 1 77 ? 6.25 38.062 -0.664 1 98.25 77 ILE B CA 1
ATOM 7408 C C . ILE B 1 77 ? 7.043 37.219 0.337 1 98.25 77 ILE B C 1
ATOM 7410 O O . ILE B 1 77 ? 6.965 35.969 0.321 1 98.25 77 ILE B O 1
ATOM 7414 N N . PRO B 1 78 ? 7.805 37.906 1.208 1 98.06 78 PRO B N 1
ATOM 7415 C CA . PRO B 1 78 ? 8.562 37.156 2.211 1 98.06 78 PRO B CA 1
ATOM 7416 C C . PRO B 1 78 ? 7.652 36.406 3.18 1 98.06 78 PRO B C 1
ATOM 7418 O O . PRO B 1 78 ? 6.59 36.906 3.555 1 98.06 78 PRO B O 1
ATOM 7421 N N . MET B 1 79 ? 8.016 35.281 3.562 1 97.31 79 MET B N 1
ATOM 7422 C CA . MET B 1 79 ? 7.23 34.406 4.453 1 97.31 79 MET B CA 1
ATOM 7423 C C . MET B 1 79 ? 8.133 33.594 5.367 1 97.31 79 MET B C 1
ATOM 7425 O O . MET B 1 79 ? 9.242 33.25 4.98 1 97.31 79 MET B O 1
ATOM 7429 N N . LEU B 1 80 ? 7.691 33.406 6.57 1 95.62 80 LEU B N 1
ATOM 7430 C CA . LEU B 1 80 ? 8.383 32.5 7.461 1 95.62 80 LEU B CA 1
ATOM 7431 C C . LEU B 1 80 ? 8.281 31.062 6.941 1 95.62 80 LEU B C 1
ATOM 7433 O O . LEU B 1 80 ? 7.219 30.625 6.496 1 95.62 80 LEU B O 1
ATOM 7437 N N . SER B 1 81 ? 9.383 30.375 6.871 1 95.06 81 SER B N 1
ATOM 7438 C CA . SER B 1 81 ? 9.336 28.938 6.621 1 95.06 81 SER B CA 1
ATOM 7439 C C . SER B 1 81 ? 9.156 28.156 7.914 1 95.06 81 SER B C 1
ATOM 7441 O O . SER B 1 81 ? 9.258 28.719 9.008 1 95.06 81 SER B O 1
ATOM 7443 N N . ARG B 1 82 ? 8.82 26.875 7.754 1 94.31 82 ARG B N 1
ATOM 7444 C CA . ARG B 1 82 ? 8.672 26 8.914 1 94.31 82 ARG B CA 1
ATOM 7445 C C . ARG B 1 82 ? 9.328 24.641 8.68 1 94.31 82 ARG B C 1
ATOM 7447 O O . ARG B 1 82 ? 9.148 24.047 7.621 1 94.31 82 ARG B O 1
ATOM 7454 N N . THR B 1 83 ? 10.148 24.234 9.555 1 93.38 83 THR B N 1
ATOM 7455 C CA . THR B 1 83 ? 10.695 22.891 9.633 1 93.38 83 THR B CA 1
ATOM 7456 C C . THR B 1 83 ? 10.227 22.188 10.906 1 93.38 83 THR B C 1
ATOM 7458 O O . THR B 1 83 ? 10.25 22.781 11.992 1 93.38 83 THR B O 1
ATOM 7461 N N . HIS B 1 84 ? 9.773 20.984 10.828 1 92.62 84 HIS B N 1
ATOM 7462 C CA . HIS B 1 84 ? 9.273 20.234 11.969 1 92.62 84 HIS B CA 1
ATOM 7463 C C . HIS B 1 84 ? 8.117 20.969 12.641 1 92.62 84 HIS B C 1
ATOM 7465 O O . HIS B 1 84 ? 7.922 20.859 13.852 1 92.62 84 HIS B O 1
ATOM 7471 N N . GLY B 1 85 ? 7.406 21.797 11.852 1 92.31 85 GLY B N 1
ATOM 7472 C CA . GLY B 1 85 ? 6.297 22.578 12.375 1 92.31 85 GLY B CA 1
ATOM 7473 C C . GLY B 1 85 ? 6.742 23.797 13.172 1 92.31 85 GLY B C 1
ATOM 7474 O O . GLY B 1 85 ? 5.91 24.547 13.68 1 92.31 85 GLY B O 1
ATOM 7475 N N . GLN B 1 86 ? 8.062 24.047 13.25 1 92.19 86 GLN B N 1
ATOM 7476 C CA . GLN B 1 86 ? 8.625 25.172 13.984 1 92.19 86 GLN B CA 1
ATOM 7477 C C . GLN B 1 86 ? 9.117 26.266 13.039 1 92.19 86 GLN B C 1
ATOM 7479 O O . GLN B 1 86 ? 9.461 25.984 11.891 1 92.19 86 GLN B O 1
ATOM 7484 N N . THR B 1 87 ? 9.203 27.5 13.555 1 91.88 87 THR B N 1
ATOM 7485 C CA . THR B 1 87 ? 9.656 28.625 12.75 1 91.88 87 THR B CA 1
ATOM 7486 C C . THR B 1 87 ? 11.117 28.438 12.336 1 91.88 87 THR B C 1
ATOM 7488 O O . THR B 1 87 ? 11.961 28.062 13.156 1 91.88 87 THR B O 1
ATOM 7491 N N . ALA B 1 88 ? 11.328 28.641 11.086 1 93.75 88 ALA B N 1
ATOM 7492 C CA . ALA B 1 88 ? 12.664 28.516 10.516 1 93.75 88 ALA B CA 1
ATOM 7493 C C . ALA B 1 88 ? 13.016 29.75 9.664 1 93.75 88 ALA B C 1
ATOM 7495 O O . ALA B 1 88 ? 12.289 30.734 9.672 1 93.75 88 ALA B O 1
ATOM 7496 N N . SER B 1 89 ? 14.117 29.625 8.992 1 94.88 89 SER B N 1
ATOM 7497 C CA . SER B 1 89 ? 14.586 30.719 8.164 1 94.88 89 SER B CA 1
ATOM 7498 C C . SER B 1 89 ? 13.531 31.125 7.129 1 94.88 89 SER B C 1
ATOM 7500 O O . SER B 1 89 ? 12.852 30.266 6.57 1 94.88 89 SER B O 1
ATOM 7502 N N . PRO B 1 90 ? 13.414 32.438 6.891 1 96.69 90 PRO B N 1
ATOM 7503 C CA . PRO B 1 90 ? 12.391 32.938 5.961 1 96.69 90 PRO B CA 1
ATOM 7504 C C . PRO B 1 90 ? 12.688 32.562 4.512 1 96.69 90 PRO B C 1
ATOM 7506 O O . PRO B 1 90 ? 13.812 32.188 4.184 1 96.69 90 PRO B O 1
ATOM 7509 N N . THR B 1 91 ? 11.672 32.562 3.723 1 98.12 91 THR B N 1
ATOM 7510 C CA . THR B 1 91 ? 11.656 32.375 2.279 1 98.12 91 THR B CA 1
ATOM 7511 C C . THR B 1 91 ? 10.625 33.281 1.619 1 98.12 91 THR B C 1
ATOM 7513 O O . THR B 1 91 ? 10.328 34.375 2.125 1 98.12 91 THR B O 1
ATOM 7516 N N . THR B 1 92 ? 10.219 33.031 0.418 1 98.25 92 THR B N 1
ATOM 7517 C CA . THR B 1 92 ? 9.078 33.719 -0.19 1 98.25 92 THR B CA 1
ATOM 7518 C C . THR B 1 92 ? 8 32.719 -0.583 1 98.25 92 THR B C 1
ATOM 7520 O O . THR B 1 92 ? 8.289 31.531 -0.815 1 98.25 92 THR B O 1
ATOM 7523 N N . LEU B 1 93 ? 6.762 33.188 -0.556 1 98.25 93 LEU B N 1
ATOM 7524 C CA . LEU B 1 93 ? 5.66 32.344 -1.001 1 98.25 93 LEU B CA 1
ATOM 7525 C C . LEU B 1 93 ? 5.891 31.844 -2.43 1 98.25 93 LEU B C 1
ATOM 7527 O O . LEU B 1 93 ? 5.621 30.688 -2.744 1 98.25 93 LEU B O 1
ATOM 7531 N N . GLY B 1 94 ? 6.387 32.75 -3.232 1 98.38 94 GLY B N 1
ATOM 7532 C CA . GLY B 1 94 ? 6.66 32.406 -4.617 1 98.38 94 GLY B CA 1
ATOM 7533 C C . GLY B 1 94 ? 7.652 31.266 -4.77 1 98.38 94 GLY B C 1
ATOM 7534 O O . GLY B 1 94 ? 7.461 30.375 -5.598 1 98.38 94 GLY B O 1
ATOM 7535 N N . LYS B 1 95 ? 8.727 31.281 -4.008 1 98.38 95 LYS B N 1
ATOM 7536 C CA . LYS B 1 95 ? 9.75 30.25 -4.109 1 98.38 95 LYS B CA 1
ATOM 7537 C C . LYS B 1 95 ? 9.203 28.891 -3.703 1 98.38 95 LYS B C 1
ATOM 7539 O O . LYS B 1 95 ? 9.555 27.859 -4.297 1 98.38 95 LYS B O 1
ATOM 7544 N N . GLU B 1 96 ? 8.359 28.828 -2.689 1 97.94 96 GLU B N 1
ATOM 7545 C CA . GLU B 1 96 ? 7.742 27.562 -2.285 1 97.94 96 GLU B CA 1
ATOM 7546 C C . GLU B 1 96 ? 6.926 26.953 -3.422 1 97.94 96 GLU B C 1
ATOM 7548 O O . GLU B 1 96 ? 6.934 25.75 -3.623 1 97.94 96 GLU B O 1
ATOM 7553 N N . MET B 1 97 ? 6.219 27.812 -4.18 1 98.44 97 MET B N 1
ATOM 7554 C CA . MET B 1 97 ? 5.434 27.328 -5.316 1 98.44 97 MET B CA 1
ATOM 7555 C C . MET B 1 97 ? 6.344 26.875 -6.453 1 98.44 97 MET B C 1
ATOM 7557 O O . MET B 1 97 ? 6.039 25.891 -7.141 1 98.44 97 MET B O 1
ATOM 7561 N N . ALA B 1 98 ? 7.426 27.594 -6.629 1 98.44 98 ALA B N 1
ATOM 7562 C CA . ALA B 1 98 ? 8.359 27.266 -7.703 1 98.44 98 ALA B CA 1
ATOM 7563 C C . ALA B 1 98 ? 8.883 25.844 -7.566 1 98.44 98 ALA B C 1
ATOM 7565 O O . ALA B 1 98 ? 9.07 25.141 -8.562 1 98.44 98 ALA B O 1
ATOM 7566 N N . ILE B 1 99 ? 9.172 25.406 -6.367 1 98.06 99 ILE B N 1
ATOM 7567 C CA . ILE B 1 99 ? 9.688 24.062 -6.105 1 98.06 99 ILE B CA 1
ATOM 7568 C C . ILE B 1 99 ? 8.719 23.016 -6.645 1 98.06 99 ILE B C 1
ATOM 7570 O O . ILE B 1 99 ? 9.125 22.078 -7.32 1 98.06 99 ILE B O 1
ATOM 7574 N N . PHE B 1 100 ? 7.422 23.219 -6.344 1 98.5 100 PHE B N 1
ATOM 7575 C CA . PHE B 1 100 ? 6.41 22.266 -6.785 1 98.5 100 PHE B CA 1
ATOM 7576 C C . PHE B 1 100 ? 6.277 22.281 -8.305 1 98.5 100 PHE B C 1
ATOM 7578 O O . PHE B 1 100 ? 6.113 21.219 -8.93 1 98.5 100 PHE B O 1
ATOM 7585 N N . ALA B 1 101 ? 6.312 23.484 -8.906 1 98.5 101 ALA B N 1
ATOM 7586 C CA . ALA B 1 101 ? 6.191 23.594 -10.352 1 98.5 101 ALA B CA 1
ATOM 7587 C C . ALA B 1 101 ? 7.289 22.797 -11.055 1 98.5 101 ALA B C 1
ATOM 7589 O O . ALA B 1 101 ? 7.023 22.062 -12.016 1 98.5 101 ALA B O 1
ATOM 7590 N N . VAL B 1 102 ? 8.477 22.891 -10.602 1 98 102 VAL B N 1
ATOM 7591 C CA . VAL B 1 102 ? 9.617 22.219 -11.219 1 98 102 VAL B CA 1
ATOM 7592 C C . VAL B 1 102 ? 9.508 20.719 -11.008 1 98 102 VAL B C 1
ATOM 7594 O O . VAL B 1 102 ? 9.727 19.938 -11.938 1 98 102 VAL B O 1
ATOM 7597 N N . ARG B 1 103 ? 9.195 20.281 -9.773 1 98 103 ARG B N 1
ATOM 7598 C CA . ARG B 1 103 ? 9.039 18.859 -9.469 1 98 103 ARG B CA 1
ATOM 7599 C C . ARG B 1 103 ? 7.98 18.219 -10.359 1 98 103 ARG B C 1
ATOM 7601 O O . ARG B 1 103 ? 8.203 17.141 -10.922 1 98 103 ARG B O 1
ATOM 7608 N N . LEU B 1 104 ? 6.812 18.906 -10.461 1 98.5 104 LEU B N 1
ATOM 7609 C CA . LEU B 1 104 ? 5.73 18.406 -11.289 1 98.5 104 LEU B CA 1
ATOM 7610 C C . LEU B 1 104 ? 6.129 18.406 -12.766 1 98.5 104 LEU B C 1
ATOM 7612 O O . LEU B 1 104 ? 5.766 17.5 -13.516 1 98.5 104 LEU B O 1
ATOM 7616 N N . GLY B 1 105 ? 6.875 19.484 -13.164 1 97.75 105 GLY B N 1
ATOM 7617 C CA . GLY B 1 105 ? 7.371 19.531 -14.523 1 97.75 105 GLY B CA 1
ATOM 7618 C C . GLY B 1 105 ? 8.273 18.359 -14.867 1 97.75 105 GLY B C 1
ATOM 7619 O O . GLY B 1 105 ? 8.156 17.781 -15.953 1 97.75 105 GLY B O 1
ATOM 7620 N N . ILE B 1 106 ? 9.141 17.984 -13.984 1 97.19 106 ILE B N 1
ATOM 7621 C CA . ILE B 1 106 ? 10.062 16.875 -14.188 1 97.19 106 ILE B CA 1
ATOM 7622 C C . ILE B 1 106 ? 9.281 15.578 -14.336 1 97.19 106 ILE B C 1
ATOM 7624 O O . ILE B 1 106 ? 9.555 14.773 -15.234 1 97.19 106 ILE B O 1
ATOM 7628 N N . GLN B 1 107 ? 8.312 15.328 -13.43 1 97.31 107 GLN B N 1
ATOM 7629 C CA . GLN B 1 107 ? 7.559 14.078 -13.477 1 97.31 107 GLN B CA 1
ATOM 7630 C C . GLN B 1 107 ? 6.676 14.016 -14.719 1 97.31 107 GLN B C 1
ATOM 7632 O O . GLN B 1 107 ? 6.465 12.945 -15.289 1 97.31 107 GLN B O 1
ATOM 7637 N N . ARG B 1 108 ? 6.078 15.18 -15.086 1 97.69 108 ARG B N 1
ATOM 7638 C CA . ARG B 1 108 ? 5.34 15.25 -16.344 1 97.69 108 ARG B CA 1
ATOM 7639 C C . ARG B 1 108 ? 6.219 14.828 -17.516 1 97.69 108 ARG B C 1
ATOM 7641 O O . ARG B 1 108 ? 5.777 14.07 -18.391 1 97.69 108 ARG B O 1
ATOM 7648 N N . HIS B 1 109 ? 7.43 15.258 -17.547 1 96.5 109 HIS B N 1
ATOM 7649 C CA . HIS B 1 109 ? 8.375 14.875 -18.594 1 96.5 109 HIS B CA 1
ATOM 7650 C C . HIS B 1 109 ? 8.711 13.391 -18.516 1 96.5 109 HIS B C 1
ATOM 7652 O O . HIS B 1 109 ? 8.82 12.719 -19.531 1 96.5 109 HIS B O 1
ATOM 7658 N N . ARG B 1 110 ? 8.844 12.859 -17.344 1 96.38 110 ARG B N 1
ATOM 7659 C CA . ARG B 1 110 ? 9.164 11.445 -17.156 1 96.38 110 ARG B CA 1
ATOM 7660 C C . ARG B 1 110 ? 8.062 10.555 -17.734 1 96.38 110 ARG B C 1
ATOM 7662 O O . ARG B 1 110 ? 8.336 9.5 -18.297 1 96.38 110 ARG B O 1
ATOM 7669 N N . ILE B 1 111 ? 6.793 10.938 -17.5 1 97.44 111 ILE B N 1
ATOM 7670 C CA . ILE B 1 111 ? 5.684 10.188 -18.078 1 97.44 111 ILE B CA 1
ATOM 7671 C C . ILE B 1 111 ? 5.812 10.172 -19.609 1 97.44 111 ILE B C 1
ATOM 7673 O O . ILE B 1 111 ? 5.605 9.133 -20.234 1 97.44 111 ILE B O 1
ATOM 7677 N N . SER B 1 112 ? 6.203 11.281 -20.203 1 96.19 112 SER B N 1
ATOM 7678 C CA . SER B 1 112 ? 6.305 11.414 -21.656 1 96.19 112 SER B CA 1
ATOM 7679 C C . SER B 1 112 ? 7.449 10.57 -22.203 1 96.19 112 SER B C 1
ATOM 7681 O O . SER B 1 112 ? 7.438 10.188 -23.375 1 96.19 112 SER B O 1
ATOM 7683 N N . GLU B 1 113 ? 8.461 10.219 -21.375 1 94.94 113 GLU B N 1
ATOM 7684 C CA . GLU B 1 113 ? 9.648 9.492 -21.812 1 94.94 113 GLU B CA 1
ATOM 7685 C C . GLU B 1 113 ? 9.383 7.992 -21.891 1 94.94 113 GLU B C 1
ATOM 7687 O O . GLU B 1 113 ? 10.164 7.25 -22.484 1 94.94 113 GLU B O 1
ATOM 7692 N N . VAL B 1 114 ? 8.312 7.551 -21.297 1 96.25 114 VAL B N 1
ATOM 7693 C CA . VAL B 1 114 ? 8.039 6.117 -21.328 1 96.25 114 VAL B CA 1
ATOM 7694 C C . VAL B 1 114 ? 7.555 5.715 -22.719 1 96.25 114 VAL B C 1
ATOM 7696 O O . VAL B 1 114 ? 6.578 6.27 -23.234 1 96.25 114 VAL B O 1
ATOM 7699 N N . LYS B 1 115 ? 8.219 4.777 -23.328 1 95.31 115 LYS B N 1
ATOM 7700 C CA . LYS B 1 115 ? 7.812 4.262 -24.641 1 95.31 115 LYS B CA 1
ATOM 7701 C C . LYS B 1 115 ? 6.637 3.297 -24.5 1 95.31 115 LYS B C 1
ATOM 7703 O O . LYS B 1 115 ? 6.766 2.232 -23.891 1 95.31 115 LYS B O 1
ATOM 7708 N N . ILE B 1 116 ? 5.527 3.656 -25.016 1 97.31 116 ILE B N 1
ATOM 7709 C CA . ILE B 1 116 ? 4.379 2.756 -25.094 1 97.31 116 ILE B CA 1
ATOM 7710 C C . ILE B 1 116 ? 4.609 1.708 -26.172 1 97.31 116 ILE B C 1
ATOM 7712 O O . ILE B 1 116 ? 4.906 2.049 -27.328 1 97.31 116 ILE B O 1
ATOM 7716 N N . MET B 1 117 ? 4.453 0.481 -25.828 1 97.25 117 MET B N 1
ATOM 7717 C CA . MET B 1 117 ? 4.879 -0.587 -26.719 1 97.25 117 MET B CA 1
ATOM 7718 C C . MET B 1 117 ? 3.697 -1.465 -27.125 1 97.25 117 MET B C 1
ATOM 7720 O O . MET B 1 117 ? 2.682 -1.5 -26.422 1 97.25 117 MET B O 1
ATOM 7724 N N . GLY B 1 118 ? 3.857 -2.09 -28.312 1 96.62 118 GLY B N 1
ATOM 7725 C CA . GLY B 1 118 ? 2.908 -3.064 -28.828 1 96.62 118 GLY B CA 1
ATOM 7726 C C . GLY B 1 118 ? 3.572 -4.324 -29.359 1 96.62 118 GLY B C 1
ATOM 7727 O O . GLY B 1 118 ? 4.789 -4.352 -29.562 1 96.62 118 GLY B O 1
ATOM 7728 N N . LYS B 1 119 ? 2.738 -5.309 -29.484 1 95.88 119 LYS B N 1
ATOM 7729 C CA . LYS B 1 119 ? 3.203 -6.562 -30.078 1 95.88 119 LYS B CA 1
ATOM 7730 C C . LYS B 1 119 ? 2.303 -6.996 -31.234 1 95.88 119 LYS B C 1
ATOM 7732 O O . LYS B 1 119 ? 1.141 -6.594 -31.297 1 95.88 119 LYS B O 1
ATOM 7737 N N . PHE B 1 120 ? 2.768 -7.715 -32.125 1 96.69 120 PHE B N 1
ATOM 7738 C CA . PHE B 1 120 ? 2.057 -8.453 -33.156 1 96.69 120 PHE B CA 1
ATOM 7739 C C . PHE B 1 120 ? 2.855 -9.672 -33.594 1 96.69 120 PHE B C 1
ATOM 7741 O O . PHE B 1 120 ? 3.59 -9.617 -34.562 1 96.69 120 PHE B O 1
ATOM 7748 N N . ALA B 1 121 ? 2.678 -10.758 -32.812 1 96.5 121 ALA B N 1
ATOM 7749 C CA . ALA B 1 121 ? 3.615 -11.859 -33 1 96.5 121 ALA B CA 1
ATOM 7750 C C . ALA B 1 121 ? 2.918 -13.211 -32.844 1 96.5 121 ALA B C 1
ATOM 7752 O O . ALA B 1 121 ? 3.576 -14.242 -32.688 1 96.5 121 ALA B O 1
ATOM 7753 N N . GLY B 1 122 ? 1.556 -13.211 -32.844 1 94.38 122 GLY B N 1
ATOM 7754 C CA . GLY B 1 122 ? 0.796 -14.453 -32.812 1 94.38 122 GLY B CA 1
ATOM 7755 C C . GLY B 1 122 ? 0.584 -15 -31.422 1 94.38 122 GLY B C 1
ATOM 7756 O O . GLY B 1 122 ? 0.617 -14.242 -30.438 1 94.38 122 GLY B O 1
ATOM 7757 N N . ALA B 1 123 ? 0.38 -16.281 -31.266 1 93.12 123 ALA B N 1
ATOM 7758 C CA . ALA B 1 123 ? -0.179 -16.922 -30.078 1 93.12 123 ALA B CA 1
ATOM 7759 C C . ALA B 1 123 ? 0.843 -16.969 -28.953 1 93.12 123 ALA B C 1
ATOM 7761 O O . ALA B 1 123 ? 0.476 -16.969 -27.781 1 93.12 123 ALA B O 1
ATOM 7762 N N . VAL B 1 124 ? 2.17 -17.016 -29.297 1 95.44 124 VAL B N 1
ATOM 7763 C CA . VAL B 1 124 ? 3.154 -17.172 -28.234 1 95.44 124 VAL B CA 1
ATOM 7764 C C . VAL B 1 124 ? 4.375 -16.297 -28.516 1 95.44 124 VAL B C 1
ATOM 7766 O O . VAL B 1 124 ? 5.469 -16.578 -28.031 1 95.44 124 VAL B O 1
ATOM 7769 N N . GLY B 1 125 ? 4.227 -15.352 -29.422 1 95.38 125 GLY B N 1
ATOM 7770 C CA . GLY B 1 125 ? 5.238 -14.328 -29.625 1 95.38 125 GLY B CA 1
ATOM 7771 C C . GLY B 1 125 ? 6.336 -14.75 -30.578 1 95.38 125 GLY B C 1
ATOM 7772 O O . GLY B 1 125 ? 7.406 -14.133 -30.625 1 95.38 125 GLY B O 1
ATOM 7773 N N . ASN B 1 126 ? 6.043 -15.875 -31.438 1 96.31 126 ASN B N 1
ATOM 7774 C CA . ASN B 1 126 ? 7.105 -16.422 -32.281 1 96.31 126 ASN B CA 1
ATOM 7775 C C . ASN B 1 126 ? 6.703 -16.438 -33.75 1 96.31 126 ASN B C 1
ATOM 7777 O O . ASN B 1 126 ? 7.41 -17 -34.594 1 96.31 126 ASN B O 1
ATOM 7781 N N . TYR B 1 127 ? 5.57 -16.031 -34.156 1 96.94 127 TYR B N 1
ATOM 7782 C CA . TYR B 1 127 ? 5.102 -15.961 -35.531 1 96.94 127 TYR B CA 1
ATOM 7783 C C . TYR B 1 127 ? 4.867 -17.359 -36.094 1 96.94 127 TYR B C 1
ATOM 7785 O O . TYR B 1 127 ? 5.145 -17.609 -37.25 1 96.94 127 TYR B O 1
ATOM 7793 N N . ASN B 1 128 ? 4.43 -18.266 -35.219 1 96.38 128 ASN B N 1
ATOM 7794 C CA . ASN B 1 128 ? 4.227 -19.656 -35.656 1 96.38 128 ASN B CA 1
ATOM 7795 C C . ASN B 1 128 ? 3.275 -19.734 -36.844 1 96.38 128 ASN B C 1
ATOM 7797 O O . ASN B 1 128 ? 3.645 -20.234 -37.906 1 96.38 128 ASN B O 1
ATOM 7801 N N . ALA B 1 129 ? 2.115 -19.188 -36.656 1 94.62 129 ALA B N 1
ATOM 7802 C CA . ALA B 1 129 ? 1.065 -19.281 -37.656 1 94.62 129 ALA B CA 1
ATOM 7803 C C . ALA B 1 129 ? 1.427 -18.469 -38.906 1 94.62 129 ALA B C 1
ATOM 7805 O O . ALA B 1 129 ? 1.106 -18.859 -40.031 1 94.62 129 ALA B O 1
ATOM 7806 N N . HIS B 1 130 ? 2.082 -17.375 -38.688 1 95.5 130 HIS B N 1
ATOM 7807 C CA . HIS B 1 130 ? 2.525 -16.531 -39.812 1 95.5 130 HIS B CA 1
ATOM 7808 C C . HIS B 1 130 ? 3.451 -17.312 -40.75 1 95.5 130 HIS B C 1
ATOM 7810 O O . HIS B 1 130 ? 3.242 -17.328 -41.969 1 95.5 130 HIS B O 1
ATOM 7816 N N . LEU B 1 131 ? 4.406 -17.906 -40.156 1 95.12 131 LEU B N 1
ATOM 7817 C CA . LEU B 1 131 ? 5.434 -18.609 -40.906 1 95.12 131 LEU B CA 1
ATOM 7818 C C . LEU B 1 131 ? 4.879 -19.875 -41.531 1 95.12 131 LEU B C 1
ATOM 7820 O O . LEU B 1 131 ? 5.332 -20.297 -42.594 1 95.12 131 LEU B O 1
ATOM 7824 N N . ALA B 1 132 ? 3.902 -20.469 -40.875 1 93.88 132 ALA B N 1
ATOM 7825 C CA . ALA B 1 132 ? 3.248 -21.641 -41.438 1 93.88 132 ALA B CA 1
ATOM 7826 C C . ALA B 1 132 ? 2.496 -21.266 -42.719 1 93.88 132 ALA B C 1
ATOM 7828 O O . ALA B 1 132 ? 2.469 -22.031 -43.688 1 93.88 132 ALA B O 1
ATOM 7829 N N . ALA B 1 133 ? 1.889 -20.141 -42.688 1 93.94 133 ALA B N 1
ATOM 7830 C CA . ALA B 1 133 ? 1.088 -19.703 -43.844 1 93.94 133 ALA B CA 1
ATOM 7831 C C . ALA B 1 133 ? 1.97 -19.109 -44.938 1 93.94 133 ALA B C 1
ATOM 7833 O O . ALA B 1 133 ? 1.722 -19.328 -46.125 1 93.94 133 ALA B O 1
ATOM 7834 N N . TYR B 1 134 ? 2.912 -18.281 -44.531 1 94.69 134 TYR B N 1
ATOM 7835 C CA . TYR B 1 134 ? 3.83 -17.641 -45.469 1 94.69 134 TYR B CA 1
ATOM 7836 C C . TYR B 1 134 ? 5.273 -17.781 -45 1 94.69 134 TYR B C 1
ATOM 7838 O O . TYR B 1 134 ? 5.824 -16.859 -44.375 1 94.69 134 TYR B O 1
ATOM 7846 N N . PRO B 1 135 ? 5.918 -18.906 -45.312 1 92.25 135 PRO B 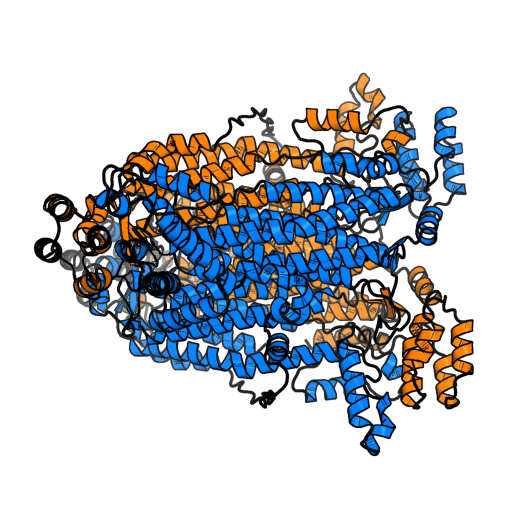N 1
ATOM 7847 C CA . PRO B 1 135 ? 7.234 -19.234 -44.75 1 92.25 135 PRO B CA 1
ATOM 7848 C C . PRO B 1 135 ? 8.336 -18.312 -45.281 1 92.25 135 PRO B C 1
ATOM 7850 O O . PRO B 1 135 ? 9.406 -18.219 -44.656 1 92.25 135 PRO B O 1
ATOM 7853 N N . ASN B 1 136 ? 8.141 -17.594 -46.438 1 92.88 136 ASN B N 1
ATOM 7854 C CA . ASN B 1 136 ? 9.219 -16.844 -47.062 1 92.88 136 ASN B CA 1
ATOM 7855 C C . ASN B 1 136 ? 9.141 -15.359 -46.719 1 92.88 136 ASN B C 1
ATOM 7857 O O . ASN B 1 136 ? 9.883 -14.547 -47.281 1 92.88 136 ASN B O 1
ATOM 7861 N N . ILE B 1 137 ? 8.32 -15 -45.812 1 95.19 137 ILE B N 1
ATOM 7862 C CA . ILE B 1 137 ? 8.164 -13.609 -45.375 1 95.19 137 ILE B CA 1
ATOM 7863 C C . ILE B 1 137 ? 8.891 -13.375 -44.062 1 95.19 137 ILE B C 1
ATOM 7865 O O . ILE B 1 137 ? 8.867 -14.227 -43.188 1 95.19 137 ILE B O 1
ATOM 7869 N N . ASN B 1 138 ? 9.562 -12.18 -43.969 1 96.12 138 ASN B N 1
ATOM 7870 C CA . ASN B 1 138 ? 10.164 -11.75 -42.719 1 96.12 138 ASN B CA 1
ATOM 7871 C C . ASN B 1 138 ? 9.125 -11.133 -41.781 1 96.12 138 ASN B C 1
ATOM 7873 O O . ASN B 1 138 ? 9.039 -9.906 -41.688 1 96.12 138 ASN B O 1
ATOM 7877 N N . TRP B 1 139 ? 8.508 -11.883 -41.062 1 96 139 TRP B N 1
ATOM 7878 C CA . TRP B 1 139 ? 7.336 -11.469 -40.281 1 96 139 TRP B CA 1
ATOM 7879 C C . TRP B 1 139 ? 7.73 -10.531 -39.156 1 96 139 TRP B C 1
ATOM 7881 O O . TRP B 1 139 ? 7.004 -9.586 -38.844 1 96 139 TRP B O 1
ATOM 7891 N N . PRO B 1 140 ? 8.914 -10.734 -38.375 1 95.56 140 PRO B N 1
ATOM 7892 C CA . PRO B 1 140 ? 9.297 -9.75 -37.375 1 95.56 140 PRO B CA 1
ATOM 7893 C C . PRO B 1 140 ? 9.422 -8.336 -37.938 1 95.56 140 PRO B C 1
ATOM 7895 O O . PRO B 1 140 ? 8.992 -7.375 -37.281 1 95.56 140 PRO B O 1
ATOM 7898 N N . GLN B 1 141 ? 9.953 -8.242 -39.094 1 96.25 141 GLN B N 1
ATOM 7899 C CA . GLN B 1 141 ? 10.102 -6.93 -39.75 1 96.25 141 GLN B CA 1
ATOM 7900 C C . GLN B 1 141 ? 8.734 -6.34 -40.094 1 96.25 141 GLN B C 1
ATOM 7902 O O . GLN B 1 141 ? 8.492 -5.148 -39.875 1 96.25 141 GLN B O 1
ATOM 7907 N N . ILE B 1 142 ? 7.879 -7.164 -40.688 1 96.62 142 ILE B N 1
ATOM 7908 C CA . ILE B 1 142 ? 6.543 -6.703 -41.062 1 96.62 142 ILE B CA 1
ATOM 7909 C C . ILE B 1 142 ? 5.781 -6.266 -39.812 1 96.62 142 ILE B C 1
ATOM 7911 O O . ILE B 1 142 ? 5.105 -5.234 -39.812 1 96.62 142 ILE B O 1
ATOM 7915 N N . ALA B 1 143 ? 5.895 -7.066 -38.781 1 97.19 143 ALA B N 1
ATOM 7916 C CA . ALA B 1 143 ? 5.223 -6.746 -37.531 1 97.19 143 ALA B CA 1
ATOM 7917 C C . ALA B 1 143 ? 5.711 -5.41 -36.969 1 97.19 143 ALA B C 1
ATOM 7919 O O . ALA B 1 143 ? 4.914 -4.598 -36.5 1 97.19 143 ALA B O 1
ATOM 7920 N N . GLU B 1 144 ? 6.996 -5.23 -36.906 1 97.06 144 GLU B N 1
ATOM 7921 C CA . GLU B 1 144 ? 7.574 -3.982 -36.438 1 97.06 144 GLU B CA 1
ATOM 7922 C C . GLU B 1 144 ? 7.074 -2.787 -37.25 1 97.06 144 GLU B C 1
ATOM 7924 O O . GLU B 1 144 ? 6.719 -1.753 -36.656 1 97.06 144 GLU B O 1
ATOM 7929 N N . GLU B 1 145 ? 7.102 -2.91 -38.562 1 97.62 145 GLU B N 1
ATOM 7930 C CA . GLU B 1 145 ? 6.629 -1.837 -39.406 1 97.62 145 GLU B CA 1
ATOM 7931 C C . GLU B 1 145 ? 5.16 -1.512 -39.156 1 97.62 145 GLU B C 1
ATOM 7933 O O . GLU B 1 145 ? 4.781 -0.341 -39.094 1 97.62 145 GLU B O 1
ATOM 7938 N N . PHE B 1 146 ? 4.406 -2.557 -39 1 97.38 146 PHE B N 1
ATOM 7939 C CA . PHE B 1 146 ? 2.98 -2.373 -38.75 1 97.38 146 PHE B CA 1
ATOM 7940 C C . PHE B 1 146 ? 2.754 -1.663 -37.438 1 97.38 146 PHE B C 1
ATOM 7942 O O . PHE B 1 146 ? 2.062 -0.644 -37.375 1 97.38 146 PHE B O 1
ATOM 7949 N N . VAL B 1 147 ? 3.348 -2.184 -36.312 1 97.69 147 VAL B N 1
ATOM 7950 C CA . VAL B 1 147 ? 3.145 -1.647 -34.969 1 97.69 147 VAL B CA 1
ATOM 7951 C C . VAL B 1 147 ? 3.637 -0.203 -34.906 1 97.69 147 VAL B C 1
ATOM 7953 O O . VAL B 1 147 ? 2.963 0.667 -34.375 1 97.69 147 VAL B O 1
ATOM 7956 N N . THR B 1 148 ? 4.785 0.043 -35.438 1 97.75 148 THR B N 1
ATOM 7957 C CA . THR B 1 148 ? 5.352 1.386 -35.406 1 97.75 148 THR B CA 1
ATOM 7958 C C . THR B 1 148 ? 4.5 2.352 -36.219 1 97.75 148 THR B C 1
ATOM 7960 O O . THR B 1 148 ? 4.418 3.539 -35.906 1 97.75 148 THR B O 1
ATOM 7963 N N . SER B 1 149 ? 3.877 1.885 -37.312 1 97.62 149 SER B N 1
ATOM 7964 C CA . SER B 1 149 ? 3.014 2.721 -38.156 1 97.62 149 SER B CA 1
ATOM 7965 C C . SER B 1 149 ? 1.816 3.234 -37.344 1 97.62 149 SER B C 1
ATOM 7967 O O . SER B 1 149 ? 1.203 4.238 -37.719 1 97.62 149 SER B O 1
ATOM 7969 N N . LEU B 1 150 ? 1.449 2.531 -36.281 1 96.69 150 LEU B N 1
ATOM 7970 C CA . LEU B 1 150 ? 0.335 2.941 -35.438 1 96.69 150 LEU B CA 1
ATOM 7971 C C . LEU B 1 150 ? 0.785 3.977 -34.406 1 96.69 150 LEU B C 1
ATOM 7973 O O . LEU B 1 150 ? -0.027 4.473 -33.625 1 96.69 150 LEU B O 1
ATOM 7977 N N . GLY B 1 151 ? 2.055 4.277 -34.406 1 95.25 151 GLY B N 1
ATOM 7978 C CA . GLY B 1 151 ? 2.564 5.336 -33.531 1 95.25 151 GLY B CA 1
ATOM 7979 C C . GLY B 1 151 ? 3.039 4.832 -32.188 1 95.25 151 GLY B C 1
ATOM 7980 O O . GLY B 1 151 ? 3.131 5.605 -31.234 1 95.25 151 GLY B O 1
ATOM 7981 N N . VAL B 1 152 ? 3.225 3.52 -32.062 1 96.69 152 VAL B N 1
ATOM 7982 C CA . VAL B 1 152 ? 3.768 2.977 -30.812 1 96.69 152 VAL B CA 1
ATOM 7983 C C . VAL B 1 152 ? 5.051 2.199 -31.094 1 96.69 152 VAL B C 1
ATOM 7985 O O . VAL B 1 152 ? 5.328 1.861 -32.25 1 96.69 152 VAL B O 1
ATOM 7988 N N . SER B 1 153 ? 5.871 1.964 -30.047 1 96.81 153 SER B N 1
ATOM 7989 C CA . SER B 1 153 ? 7.121 1.228 -30.203 1 96.81 153 SER B CA 1
ATOM 7990 C C . SER B 1 153 ? 6.875 -0.276 -30.266 1 96.81 153 SER B C 1
ATOM 7992 O O . SER B 1 153 ? 5.82 -0.754 -29.828 1 96.81 153 SER B O 1
ATOM 7994 N N . PHE B 1 154 ? 7.832 -0.972 -30.906 1 97.12 154 PHE B N 1
ATOM 7995 C CA . PHE B 1 154 ? 7.688 -2.408 -31.109 1 97.12 154 PHE B CA 1
ATOM 7996 C C . PHE B 1 154 ? 8.484 -3.188 -30.062 1 97.12 154 PHE B C 1
ATOM 7998 O O . PHE B 1 154 ? 9.633 -2.848 -29.781 1 97.12 154 PHE B O 1
ATOM 8005 N N . ASN B 1 155 ? 7.918 -4.152 -29.422 1 95.94 155 ASN B N 1
ATOM 8006 C CA . ASN B 1 155 ? 8.578 -5.09 -28.531 1 95.94 155 ASN B CA 1
ATOM 8007 C C . ASN B 1 155 ? 8.852 -6.426 -29.203 1 95.94 155 ASN B C 1
ATOM 8009 O O . ASN B 1 155 ? 7.926 -7.188 -29.484 1 95.94 155 ASN B O 1
ATOM 8013 N N . HIS B 1 156 ? 10.031 -6.809 -29.359 1 94.81 156 HIS B N 1
ATOM 8014 C CA . HIS B 1 156 ? 10.422 -7.98 -30.141 1 94.81 156 HIS B CA 1
ATOM 8015 C C . HIS B 1 156 ? 10.305 -9.25 -29.312 1 94.81 156 HIS B C 1
ATOM 8017 O O . HIS B 1 156 ? 10.18 -10.352 -29.859 1 94.81 156 HIS B O 1
ATOM 8023 N N . TYR B 1 157 ? 10.461 -9.156 -28.078 1 96.81 157 TYR B N 1
ATOM 8024 C CA . TYR B 1 157 ? 10.445 -10.312 -27.188 1 96.81 157 TYR B CA 1
ATOM 8025 C C . TYR B 1 157 ? 9.203 -10.312 -26.312 1 96.81 157 TYR B C 1
ATOM 8027 O O . TYR B 1 157 ? 9.125 -9.555 -25.344 1 96.81 157 TYR B O 1
ATOM 8035 N N . VAL B 1 158 ? 8.289 -11.078 -26.672 1 97.06 158 VAL B N 1
ATOM 8036 C CA . VAL B 1 158 ? 6.98 -11.086 -26.031 1 97.06 158 VAL B CA 1
ATOM 8037 C C . VAL B 1 158 ? 6.469 -12.523 -25.906 1 97.06 158 VAL B C 1
ATOM 8039 O O . VAL B 1 158 ? 7.098 -13.453 -26.422 1 97.06 158 VAL B O 1
ATOM 8042 N N . THR B 1 159 ? 5.453 -12.75 -25.141 1 96.69 159 THR B N 1
ATOM 8043 C CA . THR B 1 159 ? 4.688 -13.992 -25.047 1 96.69 159 THR B CA 1
ATOM 8044 C C . THR B 1 159 ? 3.375 -13.875 -25.812 1 96.69 159 THR B C 1
ATOM 8046 O O . THR B 1 159 ? 3.34 -13.328 -26.922 1 96.69 159 THR B O 1
ATOM 8049 N N . GLN B 1 160 ? 2.318 -14.445 -25.297 1 95.19 160 GLN B N 1
ATOM 8050 C CA . GLN B 1 160 ? 1.018 -14.203 -25.906 1 95.19 160 GLN B CA 1
ATOM 8051 C C . GLN B 1 160 ? 0.608 -12.742 -25.766 1 95.19 160 GLN B C 1
ATOM 8053 O O . GLN B 1 160 ? -0.133 -12.219 -26.609 1 95.19 160 GLN B O 1
ATOM 8058 N N . ILE B 1 161 ? 1.142 -12.156 -24.75 1 95.69 161 ILE B N 1
ATOM 8059 C CA . ILE B 1 161 ? 0.81 -10.758 -24.484 1 95.69 161 ILE B CA 1
ATOM 8060 C C . ILE B 1 161 ? 2.068 -9.898 -24.594 1 95.69 161 ILE B C 1
ATOM 8062 O O . ILE B 1 161 ? 3.186 -10.414 -24.562 1 95.69 161 ILE B O 1
ATOM 8066 N N . GLU B 1 162 ? 1.812 -8.594 -24.797 1 95.19 162 GLU B N 1
ATOM 8067 C CA . GLU B 1 162 ? 2.895 -7.641 -24.578 1 95.19 162 GLU B CA 1
ATOM 8068 C C . GLU B 1 162 ? 3.34 -7.652 -23.109 1 95.19 162 GLU B C 1
ATOM 8070 O O . GLU B 1 162 ? 2.527 -7.871 -22.203 1 95.19 162 GLU B O 1
ATOM 8075 N N . THR B 1 163 ? 4.566 -7.633 -22.766 1 94.31 163 THR B N 1
ATOM 8076 C CA . THR B 1 163 ? 5.113 -7.875 -21.422 1 94.31 163 THR B CA 1
ATOM 8077 C C . THR B 1 163 ? 4.551 -6.871 -20.422 1 94.31 163 THR B C 1
ATOM 8079 O O . THR B 1 163 ? 4.652 -7.074 -19.219 1 94.31 163 THR B O 1
ATOM 8082 N N . HIS B 1 164 ? 3.877 -5.801 -20.797 1 96.25 164 HIS B N 1
ATOM 8083 C CA . HIS B 1 164 ? 3.207 -4.777 -20.016 1 96.25 164 HIS B CA 1
ATOM 8084 C C . HIS B 1 164 ? 4.188 -4.074 -19.078 1 96.25 164 HIS B C 1
ATOM 8086 O O . HIS B 1 164 ? 3.777 -3.385 -18.141 1 96.25 164 HIS B O 1
ATOM 8092 N N . ASP B 1 165 ? 5.52 -4.207 -19.281 1 97.38 165 ASP B N 1
ATOM 8093 C CA . ASP B 1 165 ? 6.512 -3.512 -18.469 1 97.38 165 ASP B CA 1
ATOM 8094 C C . ASP B 1 165 ? 6.352 -1.998 -18.578 1 97.38 165 ASP B C 1
ATOM 8096 O O . ASP B 1 165 ? 6.469 -1.282 -17.594 1 97.38 165 ASP B O 1
ATOM 8100 N N . TYR B 1 166 ? 6.078 -1.579 -19.844 1 97.19 166 TYR B N 1
ATOM 8101 C CA . TYR B 1 166 ? 5.953 -0.142 -20.062 1 97.19 166 TYR B CA 1
ATOM 8102 C C . TYR B 1 166 ? 4.762 0.421 -19.297 1 97.19 166 TYR B C 1
ATOM 8104 O O . TYR B 1 166 ? 4.797 1.566 -18.844 1 97.19 166 TYR B O 1
ATOM 8112 N N . MET B 1 167 ? 3.654 -0.347 -19.203 1 97.31 167 MET B N 1
ATOM 8113 C CA . MET B 1 167 ? 2.479 0.112 -18.453 1 97.31 167 MET B CA 1
ATOM 8114 C C . MET B 1 167 ? 2.811 0.322 -16.984 1 97.31 167 MET B C 1
ATOM 8116 O O . MET B 1 167 ? 2.375 1.304 -16.375 1 97.31 167 MET B O 1
ATOM 8120 N N . SER B 1 168 ? 3.543 -0.667 -16.453 1 97.06 168 SER B N 1
ATOM 8121 C CA . SER B 1 168 ? 3.99 -0.519 -15.07 1 97.06 168 SER B CA 1
ATOM 8122 C C . SER B 1 168 ? 4.773 0.775 -14.875 1 97.06 168 SER B C 1
ATOM 8124 O O . SER B 1 168 ? 4.566 1.493 -13.898 1 97.06 168 SER B O 1
ATOM 8126 N N . LYS B 1 169 ? 5.66 1.123 -15.781 1 97.19 169 LYS B N 1
ATOM 8127 C CA . LYS B 1 169 ? 6.477 2.334 -15.719 1 97.19 169 LYS B CA 1
ATOM 8128 C C . LYS B 1 169 ? 5.605 3.586 -15.797 1 97.19 169 LYS B C 1
ATOM 8130 O O . LYS B 1 169 ? 5.828 4.551 -15.062 1 97.19 169 LYS B O 1
ATOM 8135 N N . VAL B 1 170 ? 4.613 3.527 -16.688 1 97.56 170 VAL B N 1
ATOM 8136 C CA . VAL B 1 170 ? 3.711 4.664 -16.859 1 97.56 170 VAL B CA 1
ATOM 8137 C C . VAL B 1 170 ? 2.939 4.906 -15.562 1 97.56 170 VAL B C 1
ATOM 8139 O O . VAL B 1 170 ? 2.877 6.035 -15.078 1 97.56 170 VAL B O 1
ATOM 8142 N N . PHE B 1 171 ? 2.346 3.873 -14.984 1 97.81 171 PHE B N 1
ATOM 8143 C CA . PHE B 1 171 ? 1.508 4.016 -13.797 1 97.81 171 PHE B CA 1
ATOM 8144 C C . PHE B 1 171 ? 2.342 4.43 -12.594 1 97.81 171 PHE B C 1
ATOM 8146 O O . PHE B 1 171 ? 1.886 5.207 -11.75 1 97.81 171 PHE B O 1
ATOM 8153 N N . ASN B 1 172 ? 3.582 3.939 -12.484 1 97.38 172 ASN B N 1
ATOM 8154 C CA . ASN B 1 172 ? 4.48 4.395 -11.43 1 97.38 172 ASN B CA 1
ATOM 8155 C C . ASN B 1 172 ? 4.836 5.871 -11.594 1 97.38 172 ASN B C 1
ATOM 8157 O O . ASN B 1 172 ? 4.949 6.598 -10.609 1 97.38 172 ASN B O 1
ATOM 8161 N N . ALA B 1 173 ? 5.074 6.285 -12.859 1 97.62 173 ALA B N 1
ATOM 8162 C CA . ALA B 1 173 ? 5.371 7.691 -13.109 1 97.62 173 ALA B CA 1
ATOM 8163 C C . ALA B 1 173 ? 4.191 8.578 -12.727 1 97.62 173 ALA B C 1
ATOM 8165 O O . ALA B 1 173 ? 4.379 9.672 -12.18 1 97.62 173 ALA B O 1
ATOM 8166 N N . PHE B 1 174 ? 2.984 8.125 -13.008 1 98.25 174 PHE B N 1
ATOM 8167 C CA . PHE B 1 174 ? 1.793 8.852 -12.578 1 98.25 174 PHE B CA 1
ATOM 8168 C C . PHE B 1 174 ? 1.724 8.945 -11.062 1 98.25 174 PHE B C 1
ATOM 8170 O O . PHE B 1 174 ? 1.384 9.992 -10.508 1 98.25 174 PHE B O 1
ATOM 8177 N N . ASN B 1 175 ? 2.01 7.84 -10.398 1 97.75 175 ASN B N 1
ATOM 8178 C CA . ASN B 1 175 ? 1.999 7.844 -8.938 1 97.75 175 ASN B CA 1
ATOM 8179 C C . ASN B 1 175 ? 2.977 8.875 -8.375 1 97.75 175 ASN B C 1
ATOM 8181 O O . ASN B 1 175 ? 2.691 9.516 -7.363 1 97.75 175 ASN B O 1
ATOM 8185 N N . ARG B 1 176 ? 4.141 9.023 -8.969 1 97.88 176 ARG B N 1
ATOM 8186 C CA . ARG B 1 176 ? 5.117 10.008 -8.492 1 97.88 176 ARG B CA 1
ATOM 8187 C C . ARG B 1 176 ? 4.602 11.43 -8.68 1 97.88 176 ARG B C 1
ATOM 8189 O O . ARG B 1 176 ? 4.734 12.266 -7.785 1 97.88 176 ARG B O 1
ATOM 8196 N N . PHE B 1 177 ? 4.012 11.703 -9.883 1 98.5 177 PHE B N 1
ATOM 8197 C CA . PHE B 1 177 ? 3.389 13 -10.109 1 98.5 177 PHE B CA 1
ATOM 8198 C C . PHE B 1 177 ? 2.303 13.266 -9.07 1 98.5 177 PHE B C 1
ATOM 8200 O O . PHE B 1 177 ? 2.254 14.344 -8.477 1 98.5 177 PHE B O 1
ATOM 8207 N N . ASN B 1 178 ? 1.427 12.266 -8.914 1 98.44 178 ASN B N 1
ATOM 8208 C CA . ASN B 1 178 ? 0.305 12.367 -7.992 1 98.44 178 ASN B CA 1
ATOM 8209 C C . ASN B 1 178 ? 0.779 12.625 -6.562 1 98.44 178 ASN B C 1
ATOM 8211 O O . ASN B 1 178 ? 0.159 13.391 -5.828 1 98.44 178 ASN B O 1
ATOM 8215 N N . ASN B 1 179 ? 1.839 12.031 -6.125 1 97.44 179 ASN B N 1
ATOM 8216 C CA . ASN B 1 179 ? 2.354 12.188 -4.77 1 97.44 179 ASN B CA 1
ATOM 8217 C C . ASN B 1 179 ? 2.877 13.602 -4.531 1 97.44 179 ASN B C 1
ATOM 8219 O O . ASN B 1 179 ? 2.732 14.148 -3.436 1 97.44 179 ASN B O 1
ATOM 8223 N N . ILE B 1 180 ? 3.539 14.141 -5.52 1 98.19 180 ILE B N 1
ATOM 8224 C CA . ILE B 1 180 ? 4 15.523 -5.414 1 98.19 180 ILE B CA 1
ATOM 8225 C C . ILE B 1 180 ? 2.803 16.453 -5.273 1 98.19 180 ILE B C 1
ATOM 8227 O O . ILE B 1 180 ? 2.846 17.422 -4.5 1 98.19 180 ILE B O 1
ATOM 8231 N N . LEU B 1 181 ? 1.752 16.172 -6.039 1 98.5 181 LEU B N 1
ATOM 8232 C CA . LEU B 1 181 ? 0.554 17 -5.957 1 98.5 181 LEU B CA 1
ATOM 8233 C C . LEU B 1 181 ? -0.1 16.859 -4.582 1 98.5 181 LEU B C 1
ATOM 8235 O O . LEU B 1 181 ? -0.668 17.828 -4.066 1 98.5 181 LEU B O 1
ATOM 8239 N N . VAL B 1 182 ? -0.076 15.664 -3.957 1 97.94 182 VAL B N 1
ATOM 8240 C CA . VAL B 1 182 ? -0.556 15.5 -2.59 1 97.94 182 VAL B CA 1
ATOM 8241 C C . VAL B 1 182 ? 0.205 16.438 -1.657 1 97.94 182 VAL B C 1
ATOM 8243 O O . VAL B 1 182 ? -0.392 17.078 -0.792 1 97.94 182 VAL B O 1
ATOM 8246 N N . ASP B 1 183 ? 1.528 16.484 -1.828 1 97.62 183 ASP B N 1
ATOM 8247 C CA . ASP B 1 183 ? 2.361 17.359 -1.014 1 97.62 183 ASP B CA 1
ATOM 8248 C C . ASP B 1 183 ? 1.978 18.828 -1.22 1 97.62 183 ASP B C 1
ATOM 8250 O O . ASP B 1 183 ? 1.904 19.594 -0.259 1 97.62 183 ASP B O 1
ATOM 8254 N N . PHE B 1 184 ? 1.777 19.266 -2.463 1 98.19 184 PHE B N 1
ATOM 8255 C CA . PHE B 1 184 ? 1.357 20.625 -2.785 1 98.19 184 PHE B CA 1
ATOM 8256 C C . PHE B 1 184 ? 0.034 20.953 -2.107 1 98.19 184 PHE B C 1
ATOM 8258 O O . PHE B 1 184 ? -0.083 21.984 -1.433 1 98.19 184 PHE B O 1
ATOM 8265 N N . ASP B 1 185 ? -0.993 20.062 -2.338 1 98.38 185 ASP B N 1
ATOM 8266 C CA . ASP B 1 185 ? -2.326 20.266 -1.785 1 98.38 185 ASP B CA 1
ATOM 8267 C C . ASP B 1 185 ? -2.281 20.375 -0.262 1 98.38 185 ASP B C 1
ATOM 8269 O O . ASP B 1 185 ? -2.994 21.188 0.332 1 98.38 185 ASP B O 1
ATOM 8273 N N . SER B 1 186 ? -1.478 19.594 0.366 1 96.75 186 SER B N 1
ATOM 8274 C CA . SER B 1 186 ? -1.354 19.594 1.819 1 96.75 186 SER B CA 1
ATOM 8275 C C . SER B 1 186 ? -0.726 20.891 2.318 1 96.75 186 SER B C 1
ATOM 8277 O O . SER B 1 186 ? -1.137 21.438 3.348 1 96.75 186 SER B O 1
ATOM 8279 N N . ASP B 1 187 ? 0.278 21.359 1.617 1 97.25 187 ASP B N 1
ATOM 8280 C CA . ASP B 1 187 ? 0.92 22.609 2.018 1 97.25 187 ASP B CA 1
ATOM 8281 C C . ASP B 1 187 ? -0.028 23.781 1.848 1 97.25 187 ASP B C 1
ATOM 8283 O O . ASP B 1 187 ? -0.071 24.688 2.695 1 97.25 187 ASP B O 1
ATOM 8287 N N . ILE B 1 188 ? -0.761 23.797 0.729 1 98 188 ILE B N 1
ATOM 8288 C CA . ILE B 1 188 ? -1.727 24.859 0.515 1 98 188 ILE B CA 1
ATOM 8289 C C . ILE B 1 188 ? -2.787 24.828 1.613 1 98 188 ILE B C 1
ATOM 8291 O O . ILE B 1 188 ? -3.178 25.875 2.139 1 98 188 ILE B O 1
ATOM 8295 N N . TRP B 1 189 ? -3.217 23.609 1.886 1 97 189 TRP B N 1
ATOM 8296 C CA . TRP B 1 189 ? -4.168 23.438 2.979 1 97 189 TRP B CA 1
ATOM 8297 C C . TRP B 1 189 ? -3.629 24.031 4.273 1 97 189 TRP B C 1
ATOM 8299 O O . TRP B 1 189 ? -4.355 24.719 4.996 1 97 189 TRP B O 1
ATOM 8309 N N . ARG B 1 190 ? -2.365 23.844 4.621 1 96.12 190 ARG B N 1
ATOM 8310 C CA . ARG B 1 190 ? -1.749 24.375 5.832 1 96.12 190 ARG B CA 1
ATOM 8311 C C . ARG B 1 190 ? -1.651 25.906 5.773 1 96.12 190 ARG B C 1
ATOM 8313 O O . ARG B 1 190 ? -1.855 26.578 6.781 1 96.12 190 ARG B O 1
ATOM 8320 N N . TYR B 1 191 ? -1.337 26.438 4.578 1 97.19 191 TYR B N 1
ATOM 8321 C CA . TYR B 1 191 ? -1.25 27.891 4.422 1 97.19 191 TYR B CA 1
ATOM 8322 C C . TYR B 1 191 ? -2.617 28.547 4.598 1 97.19 191 TYR B C 1
ATOM 8324 O O . TYR B 1 191 ? -2.723 29.625 5.164 1 97.19 191 TYR B O 1
ATOM 8332 N N . ILE B 1 192 ? -3.625 27.875 4.109 1 96.06 192 ILE B N 1
ATOM 8333 C CA . ILE B 1 192 ? -4.977 28.375 4.312 1 96.06 192 ILE B CA 1
ATOM 8334 C C . ILE B 1 192 ? -5.316 28.359 5.801 1 96.06 192 ILE B C 1
ATOM 8336 O O . ILE B 1 192 ? -5.906 29.312 6.32 1 96.06 192 ILE B O 1
ATOM 8340 N N . SER B 1 193 ? -4.93 27.328 6.477 1 94.12 193 SER B N 1
ATOM 8341 C CA . SER B 1 193 ? -5.191 27.172 7.906 1 94.12 193 SER B CA 1
ATOM 8342 C C . SER B 1 193 ? -4.488 28.266 8.711 1 94.12 193 SER B C 1
ATOM 8344 O O . SER B 1 193 ? -5.004 28.703 9.742 1 94.12 193 SER B O 1
ATOM 8346 N N . LEU B 1 194 ? -3.354 28.703 8.25 1 93.81 194 LEU B N 1
ATOM 8347 C CA . LEU B 1 194 ? -2.584 29.75 8.93 1 93.81 194 LEU B CA 1
ATOM 8348 C C . LEU B 1 194 ? -3.086 31.141 8.547 1 93.81 194 LEU B C 1
ATOM 8350 O O . LEU B 1 194 ? -2.625 32.125 9.094 1 93.81 194 LEU B O 1
ATOM 8354 N N . GLY B 1 195 ? -4.004 31.219 7.57 1 93.12 195 GLY B N 1
ATOM 8355 C CA . GLY B 1 195 ? -4.574 32.5 7.148 1 93.12 195 GLY B CA 1
ATOM 8356 C C . GLY B 1 195 ? -3.764 33.188 6.074 1 93.12 195 GLY B C 1
ATOM 8357 O O . GLY B 1 195 ? -4.004 34.344 5.766 1 93.12 195 GLY B O 1
ATOM 8358 N N . TYR B 1 196 ? -2.783 32.438 5.469 1 96.69 196 TYR B N 1
ATOM 8359 C CA . TYR B 1 196 ? -1.941 33.062 4.441 1 96.69 196 TYR B CA 1
ATOM 8360 C C . TYR B 1 196 ? -2.717 33.25 3.145 1 96.69 196 TYR B C 1
ATOM 8362 O O . TYR B 1 196 ? -2.348 34.062 2.309 1 96.69 196 TYR B O 1
ATOM 8370 N N . PHE B 1 197 ? -3.707 32.344 2.979 1 96.12 197 PHE B N 1
ATOM 8371 C CA . PHE B 1 197 ? -4.598 32.469 1.83 1 96.12 197 PHE B CA 1
ATOM 8372 C C . PHE B 1 197 ? -6.043 32.656 2.281 1 96.12 197 PHE B C 1
ATOM 8374 O O . PHE B 1 197 ? -6.477 32.062 3.264 1 96.12 197 PHE B O 1
ATOM 8381 N N . LYS B 1 198 ? -6.707 33.531 1.631 1 92.31 198 LYS B N 1
ATOM 8382 C CA . LYS B 1 198 ? -8.164 33.594 1.656 1 92.31 198 LYS B CA 1
ATOM 8383 C C . LYS B 1 198 ? -8.766 32.969 0.406 1 92.31 198 LYS B C 1
ATOM 8385 O O . LYS B 1 198 ? -8.078 32.781 -0.597 1 92.31 198 LYS B O 1
ATOM 8390 N N . GLN B 1 199 ? -9.953 32.531 0.607 1 91.88 199 GLN B N 1
ATOM 8391 C CA . GLN B 1 199 ? -10.625 31.891 -0.521 1 91.88 199 GLN B CA 1
ATOM 8392 C C . GLN B 1 199 ? -11.852 32.688 -0.959 1 91.88 199 GLN B C 1
ATOM 8394 O O . GLN B 1 199 ? -12.625 33.156 -0.122 1 91.88 199 GLN B O 1
ATOM 8399 N N . THR B 1 200 ? -11.992 32.812 -2.221 1 87.56 200 THR B N 1
ATOM 8400 C CA . THR B 1 200 ? -13.188 33.469 -2.764 1 87.56 200 THR B CA 1
ATOM 8401 C C . THR B 1 200 ? -14.336 32.438 -2.857 1 87.56 200 THR B C 1
ATOM 8403 O O . THR B 1 200 ? -14.102 31.266 -3.102 1 87.56 200 THR B O 1
ATOM 8406 N N . THR B 1 201 ? -15.461 32.875 -2.43 1 81.75 201 THR B N 1
ATOM 8407 C CA . THR B 1 201 ? -16.641 32.031 -2.512 1 81.75 201 THR B CA 1
ATOM 8408 C C . THR B 1 201 ? -17.672 32.625 -3.461 1 81.75 201 THR B C 1
ATOM 8410 O O . THR B 1 201 ? -17.703 33.844 -3.67 1 81.75 201 THR B O 1
ATOM 8413 N N . ARG B 1 202 ? -18.547 31.828 -4.121 1 76.19 202 ARG B N 1
ATOM 8414 C CA . ARG B 1 202 ? -19.641 32.25 -4.973 1 76.19 202 ARG B CA 1
ATOM 8415 C C . ARG B 1 202 ? -20.859 32.656 -4.141 1 76.19 202 ARG B C 1
ATOM 8417 O O . ARG B 1 202 ? -21.016 32.188 -3.008 1 76.19 202 ARG B O 1
ATOM 8424 N N . ALA B 1 203 ? -21.594 33.438 -4.801 1 74.06 203 ALA B N 1
ATOM 8425 C CA . ALA B 1 203 ? -22.844 33.812 -4.148 1 74.06 203 ALA B CA 1
ATOM 8426 C C . ALA B 1 203 ? -23.688 32.594 -3.836 1 74.06 203 ALA B C 1
ATOM 8428 O O . ALA B 1 203 ? -23.875 31.719 -4.688 1 74.06 203 ALA B O 1
ATOM 8429 N N . GLY B 1 204 ? -24.141 32.438 -2.572 1 72 204 GLY B N 1
ATOM 8430 C CA . GLY B 1 204 ? -25.016 31.344 -2.201 1 72 204 GLY B CA 1
ATOM 8431 C C . GLY B 1 204 ? -24.25 30.141 -1.68 1 72 204 GLY B C 1
ATOM 8432 O O . GLY B 1 204 ? -24.844 29.219 -1.104 1 72 204 GLY B O 1
ATOM 8433 N N . GLU B 1 205 ? -22.953 30.156 -1.894 1 77.69 205 GLU B N 1
ATOM 8434 C CA . GLU B 1 205 ? -22.141 29.016 -1.461 1 77.69 205 GLU B CA 1
ATOM 8435 C C . GLU B 1 205 ? -22.141 28.891 0.06 1 77.69 205 GLU B C 1
ATOM 8437 O O . GLU B 1 205 ? -21.984 29.891 0.769 1 77.69 205 GLU B O 1
ATOM 8442 N N . ILE B 1 206 ? -22.5 27.562 0.417 1 77.06 206 ILE B N 1
ATOM 8443 C CA . ILE B 1 206 ? -22.469 27.234 1.84 1 77.06 206 ILE B CA 1
ATOM 8444 C C . ILE B 1 206 ? -21.109 26.656 2.219 1 77.06 206 ILE B C 1
ATOM 8446 O O . ILE B 1 206 ? -20.578 25.812 1.503 1 77.06 206 ILE B O 1
ATOM 8450 N N . GLY B 1 207 ? -20.406 27.188 3.033 1 71.25 207 GLY B N 1
ATOM 8451 C CA . GLY B 1 207 ? -19.125 26.688 3.516 1 71.25 207 GLY B CA 1
ATOM 8452 C C . GLY B 1 207 ? -19.266 25.562 4.523 1 71.25 207 GLY B C 1
ATOM 8453 O O . GLY B 1 207 ? -18.688 24.484 4.344 1 71.25 207 GLY B O 1
ATOM 8454 N N . SER B 1 208 ? -20 25.703 5.523 1 79.88 208 SER B N 1
ATOM 8455 C CA . SER B 1 208 ? -20.297 24.734 6.578 1 79.88 208 SER B CA 1
ATOM 8456 C C . SER B 1 208 ? -21.781 24.734 6.926 1 79.88 208 SER B C 1
ATOM 8458 O O . SER B 1 208 ? -22.438 25.781 6.914 1 79.88 208 SER B O 1
ATOM 8460 N N . SER B 1 209 ? -22.266 23.562 7.25 1 74.94 209 SER B N 1
ATOM 8461 C CA . SER B 1 209 ? -23.703 23.438 7.48 1 74.94 209 SER B CA 1
ATOM 8462 C C . SER B 1 209 ? -24.109 24.156 8.758 1 74.94 209 SER B C 1
ATOM 8464 O O . SER B 1 209 ? -25.266 24.578 8.891 1 74.94 209 SER B O 1
ATOM 8466 N N . THR B 1 210 ? -23.156 24.25 9.672 1 80.19 210 THR B N 1
ATOM 8467 C CA . THR B 1 210 ? -23.609 24.797 10.953 1 80.19 210 THR B CA 1
ATOM 8468 C C . THR B 1 210 ? -22.703 25.938 11.398 1 80.19 210 THR B C 1
ATOM 8470 O O . THR B 1 210 ? -23 26.625 12.375 1 80.19 210 THR B O 1
ATOM 8473 N N . MET B 1 211 ? -21.672 26.141 10.727 1 83.94 211 MET B N 1
ATOM 8474 C CA . MET B 1 211 ? -20.719 27.203 11.055 1 83.94 211 MET B CA 1
ATOM 8475 C C . MET B 1 211 ? -20.578 28.188 9.898 1 83.94 211 MET B C 1
ATOM 8477 O O . MET B 1 211 ? -19.609 28.125 9.141 1 83.94 211 MET B O 1
ATOM 8481 N N . PRO B 1 212 ? -21.406 29.156 9.836 1 81.69 212 PRO B N 1
ATOM 8482 C CA . PRO B 1 212 ? -21.516 30.031 8.664 1 81.69 212 PRO B CA 1
ATOM 8483 C C . PRO B 1 212 ? -20.234 30.844 8.406 1 81.69 212 PRO B C 1
ATOM 8485 O O . PRO B 1 212 ? -20.016 31.312 7.293 1 81.69 212 PRO B O 1
ATOM 8488 N N . HIS B 1 213 ? -19.406 31.078 9.398 1 83.5 213 HIS B N 1
ATOM 8489 C CA . HIS B 1 213 ? -18.188 31.875 9.227 1 83.5 213 HIS B CA 1
ATOM 8490 C C . HIS B 1 213 ? -17.141 31.109 8.422 1 83.5 213 HIS B C 1
ATOM 8492 O O . HIS B 1 213 ? -16.188 31.703 7.906 1 83.5 213 HIS B O 1
ATOM 8498 N N . LYS B 1 214 ? -17.281 29.875 8.25 1 86 214 LYS B N 1
ATOM 8499 C CA . LYS B 1 214 ? -16.219 28.984 7.789 1 86 214 LYS B CA 1
ATOM 8500 C C . LYS B 1 214 ? -16.25 28.828 6.273 1 86 214 LYS B C 1
ATOM 8502 O O . LYS B 1 214 ? -17.328 28.641 5.691 1 86 214 LYS B O 1
ATOM 8507 N N . VAL B 1 215 ? -15.086 28.969 5.613 1 87.5 215 VAL B N 1
ATOM 8508 C CA . VAL B 1 215 ? -14.867 28.547 4.23 1 87.5 215 VAL B CA 1
ATOM 8509 C C . VAL B 1 215 ? -13.812 27.453 4.184 1 87.5 215 VAL B C 1
ATOM 8511 O O . VAL B 1 215 ? -12.625 27.703 4.422 1 87.5 215 VAL B O 1
ATOM 8514 N N . ASN B 1 216 ? -14.188 26.281 3.861 1 90.56 216 ASN B N 1
ATOM 8515 C CA . ASN B 1 216 ? -13.305 25.125 3.896 1 90.56 216 ASN B CA 1
ATOM 8516 C C . ASN B 1 216 ? -12.531 24.969 2.592 1 90.56 216 ASN B C 1
ATOM 8518 O O . ASN B 1 216 ? -13.039 25.312 1.521 1 90.56 216 ASN B O 1
ATOM 8522 N N . PRO B 1 217 ? -11.281 24.5 2.635 1 94.12 217 PRO B N 1
ATOM 8523 C CA . PRO B 1 217 ? -10.5 24.25 1.423 1 94.12 217 PRO B CA 1
ATOM 8524 C C . PRO B 1 217 ? -10.859 22.938 0.734 1 94.12 217 PRO B C 1
ATOM 8526 O O . PRO B 1 217 ? -9.992 22.094 0.509 1 94.12 217 PRO B O 1
ATOM 8529 N N . ILE B 1 218 ? -12.047 22.844 0.297 1 92.62 218 ILE B N 1
ATOM 8530 C CA . ILE B 1 218 ? -12.648 21.594 -0.144 1 92.62 218 ILE B CA 1
ATOM 8531 C C . ILE B 1 218 ? -11.945 21.109 -1.406 1 92.62 218 ILE B C 1
ATOM 8533 O O . ILE B 1 218 ? -11.781 19.891 -1.605 1 92.62 218 ILE B O 1
ATOM 8537 N N . ASP B 1 219 ? -11.516 22.047 -2.324 1 95.19 219 ASP B N 1
ATOM 8538 C CA . ASP B 1 219 ? -10.914 21.641 -3.592 1 95.19 219 ASP B CA 1
ATOM 8539 C C . ASP B 1 219 ? -9.617 20.875 -3.365 1 95.19 219 ASP B C 1
ATOM 8541 O O . ASP B 1 219 ? -9.375 19.859 -4.023 1 95.19 219 ASP B O 1
ATOM 8545 N N . PHE B 1 220 ? -8.797 21.344 -2.439 1 97.75 220 PHE B N 1
ATOM 8546 C CA . PHE B 1 220 ? -7.512 20.703 -2.182 1 97.75 220 PHE B CA 1
ATOM 8547 C C . PHE B 1 220 ? -7.691 19.406 -1.407 1 97.75 220 PHE B C 1
ATOM 8549 O O . PHE B 1 220 ? -6.973 18.438 -1.644 1 97.75 220 PHE B O 1
ATOM 8556 N N . GLU B 1 221 ? -8.617 19.375 -0.459 1 96.81 221 GLU B N 1
ATOM 8557 C CA . GLU B 1 221 ? -8.922 18.156 0.265 1 96.81 221 GLU B CA 1
ATOM 8558 C C . GLU B 1 221 ? -9.492 17.078 -0.669 1 96.81 221 GLU B C 1
ATOM 8560 O O . GLU B 1 221 ? -9.156 15.906 -0.553 1 96.81 221 GLU B O 1
ATOM 8565 N N . ASN B 1 222 ? -10.422 17.531 -1.559 1 96.31 222 ASN B N 1
ATOM 8566 C CA . ASN B 1 222 ? -10.977 16.625 -2.564 1 96.31 222 ASN B CA 1
ATOM 8567 C C . ASN B 1 222 ? -9.891 16.047 -3.469 1 96.31 222 ASN B C 1
ATOM 8569 O O . ASN B 1 222 ? -9.914 14.867 -3.801 1 96.31 222 ASN B O 1
ATOM 8573 N N . SER B 1 223 ? -8.992 16.906 -3.938 1 98.06 223 SER B N 1
ATOM 8574 C CA . SER B 1 223 ? -7.863 16.469 -4.75 1 98.06 223 SER B CA 1
ATOM 8575 C C . SER B 1 223 ? -7.051 15.391 -4.027 1 98.06 223 SER B C 1
ATOM 8577 O O . SER B 1 223 ? -6.785 14.328 -4.59 1 98.06 223 SER B O 1
ATOM 8579 N N . GLU B 1 224 ? -6.707 15.641 -2.797 1 97.25 224 GLU B N 1
ATOM 8580 C CA . GLU B 1 224 ? -5.922 14.688 -2.018 1 97.25 224 GLU B CA 1
ATOM 8581 C C . GLU B 1 224 ? -6.633 13.344 -1.917 1 97.25 224 GLU B C 1
ATOM 8583 O O . GLU B 1 224 ? -6.004 12.289 -2.037 1 97.25 224 GLU B O 1
ATOM 8588 N N . GLY B 1 225 ? -7.945 13.398 -1.627 1 96.94 225 GLY B N 1
ATOM 8589 C CA . GLY B 1 225 ? -8.719 12.172 -1.554 1 96.94 225 GLY B CA 1
ATOM 8590 C C . GLY B 1 225 ? -8.711 11.383 -2.85 1 96.94 225 GLY B C 1
ATOM 8591 O O . GLY B 1 225 ? -8.539 10.164 -2.838 1 96.94 225 GLY B O 1
ATOM 8592 N N . ASN B 1 226 ? -8.922 12.086 -3.943 1 97.75 226 ASN B N 1
ATOM 8593 C CA . ASN B 1 226 ? -8.922 11.445 -5.25 1 97.75 226 ASN B CA 1
ATOM 8594 C C . ASN B 1 226 ? -7.555 10.852 -5.59 1 97.75 226 ASN B C 1
ATOM 8596 O O . ASN B 1 226 ? -7.469 9.789 -6.199 1 97.75 226 ASN B O 1
ATOM 8600 N N . LEU B 1 227 ? -6.535 11.609 -5.27 1 97.94 227 LEU B N 1
ATOM 8601 C CA . LEU B 1 227 ? -5.184 11.117 -5.52 1 97.94 227 LEU B CA 1
ATOM 8602 C C . LEU B 1 227 ? -4.922 9.836 -4.73 1 97.94 227 LEU B C 1
ATOM 8604 O O . LEU B 1 227 ? -4.203 8.953 -5.199 1 97.94 227 LEU B O 1
ATOM 8608 N N . GLY B 1 228 ? -5.469 9.75 -3.512 1 95.25 228 GLY B N 1
ATOM 8609 C CA . GLY B 1 228 ? -5.379 8.516 -2.752 1 95.25 228 GLY B CA 1
ATOM 8610 C C . GLY B 1 228 ? -6.035 7.336 -3.449 1 95.25 228 GLY B C 1
ATOM 8611 O O . GLY B 1 228 ? -5.449 6.258 -3.543 1 95.25 228 GLY B O 1
ATOM 8612 N N . VAL B 1 229 ? -7.246 7.527 -3.932 1 96 229 VAL B N 1
ATOM 8613 C CA . VAL B 1 229 ? -7.969 6.473 -4.637 1 96 229 VAL B CA 1
ATOM 8614 C C . VAL B 1 229 ? -7.199 6.07 -5.891 1 96 229 VAL B C 1
ATOM 8616 O O . VAL B 1 229 ? -7.062 4.879 -6.188 1 96 229 VAL B O 1
ATOM 8619 N N . ALA B 1 230 ? -6.695 7.066 -6.621 1 96.62 230 ALA B N 1
ATOM 8620 C CA . ALA B 1 230 ? -5.91 6.801 -7.824 1 96.62 230 ALA B CA 1
ATOM 8621 C C . ALA B 1 230 ? -4.688 5.941 -7.504 1 96.62 230 ALA B C 1
ATOM 8623 O O . ALA B 1 230 ? -4.363 5.012 -8.242 1 96.62 230 ALA B O 1
ATOM 8624 N N . SER B 1 231 ? -4.004 6.301 -6.434 1 93.81 231 SER B N 1
ATOM 8625 C CA . SER B 1 231 ? -2.799 5.574 -6.047 1 93.81 231 SER B CA 1
ATOM 8626 C C . SER B 1 231 ? -3.111 4.113 -5.734 1 93.81 231 SER B C 1
ATOM 8628 O O . SER B 1 231 ? -2.336 3.219 -6.082 1 93.81 231 SER B O 1
ATOM 8630 N N . GLY B 1 232 ? -4.199 3.863 -5.055 1 90.81 232 GLY B N 1
ATOM 8631 C CA . GLY B 1 232 ? -4.594 2.492 -4.773 1 90.81 232 GLY B CA 1
ATOM 8632 C C . GLY B 1 232 ? -4.805 1.662 -6.027 1 90.81 232 GLY B C 1
ATOM 8633 O O . GLY B 1 232 ? -4.398 0.5 -6.082 1 90.81 232 GLY B O 1
ATOM 8634 N N . SER B 1 233 ? -5.379 2.271 -6.988 1 93.44 233 SER B N 1
ATOM 8635 C CA . SER B 1 233 ? -5.66 1.585 -8.242 1 93.44 233 SER B CA 1
ATOM 8636 C C . SER B 1 233 ? -4.391 1.412 -9.07 1 93.44 233 SER B C 1
ATOM 8638 O O . SER B 1 233 ? -4.062 0.299 -9.484 1 93.44 233 SER B O 1
ATOM 8640 N N . LEU B 1 234 ? -3.643 2.514 -9.312 1 95.62 234 LEU B N 1
ATOM 8641 C CA . LEU B 1 234 ? -2.482 2.516 -10.195 1 95.62 234 LEU B CA 1
ATOM 8642 C C . LEU B 1 234 ? -1.356 1.665 -9.617 1 95.62 234 LEU B C 1
ATOM 8644 O O . LEU B 1 234 ? -0.601 1.036 -10.359 1 95.62 234 LEU B O 1
ATOM 8648 N N . SER B 1 235 ? -1.254 1.618 -8.273 1 94 235 SER B N 1
ATOM 8649 C CA . SER B 1 235 ? -0.205 0.819 -7.648 1 94 235 SER B CA 1
ATOM 8650 C C . SER B 1 235 ? -0.423 -0.67 -7.895 1 94 235 SER B C 1
ATOM 8652 O O . SER B 1 235 ? 0.526 -1.405 -8.172 1 94 235 SER B O 1
ATOM 8654 N N . TYR B 1 236 ? -1.638 -1.162 -7.82 1 92.75 236 TYR B N 1
ATOM 8655 C CA . TYR B 1 236 ? -1.901 -2.574 -8.062 1 92.75 236 TYR B CA 1
ATOM 8656 C C . TYR B 1 236 ? -1.643 -2.93 -9.523 1 92.75 236 TYR B C 1
ATOM 8658 O O . TYR B 1 236 ? -1.094 -3.994 -9.82 1 92.75 236 TYR B O 1
ATOM 8666 N N . LEU B 1 237 ? -2.1 -1.995 -10.438 1 94.69 237 LEU B N 1
ATOM 8667 C CA . LEU B 1 237 ? -1.848 -2.223 -11.852 1 94.69 237 LEU B CA 1
ATOM 8668 C C . LEU B 1 237 ? -0.354 -2.357 -12.125 1 94.69 237 LEU B C 1
ATOM 8670 O O . LEU B 1 237 ? 0.074 -3.285 -12.82 1 94.69 237 LEU B O 1
ATOM 8674 N N . SER B 1 238 ? 0.436 -1.425 -11.539 1 95.5 238 SER B N 1
ATOM 8675 C CA . SER B 1 238 ? 1.874 -1.399 -11.789 1 95.5 238 SER B CA 1
ATOM 8676 C C . SER B 1 238 ? 2.549 -2.662 -11.266 1 95.5 238 SER B C 1
ATOM 8678 O O . SER B 1 238 ? 3.529 -3.135 -11.836 1 95.5 238 SER B O 1
ATOM 8680 N N . GLU B 1 239 ? 2.025 -3.223 -10.203 1 93.75 239 GLU B N 1
ATOM 8681 C CA . GLU B 1 239 ? 2.631 -4.395 -9.57 1 93.75 239 GLU B CA 1
ATOM 8682 C C . GLU B 1 239 ? 2.248 -5.676 -10.312 1 93.75 239 GLU B C 1
ATOM 8684 O O . GLU B 1 239 ? 3.062 -6.59 -10.438 1 93.75 239 GLU B O 1
ATOM 8689 N N . LYS B 1 240 ? 1.021 -5.723 -10.781 1 95.44 240 LYS B N 1
ATOM 8690 C CA . LYS B 1 240 ? 0.464 -6.969 -11.305 1 95.44 240 LYS B CA 1
ATOM 8691 C C . LYS B 1 240 ? 0.84 -7.164 -12.773 1 95.44 240 LYS B C 1
ATOM 8693 O O . LYS B 1 240 ? 1.128 -8.289 -13.195 1 95.44 240 LYS B O 1
ATOM 8698 N N . LEU B 1 241 ? 0.932 -6.156 -13.547 1 95.75 241 LEU B N 1
ATOM 8699 C CA . LEU B 1 241 ? 0.884 -6.246 -15.008 1 95.75 241 LEU B CA 1
ATOM 8700 C C . LEU B 1 241 ? 2.176 -6.84 -15.555 1 95.75 241 LEU B C 1
ATOM 8702 O O . LEU B 1 241 ? 2.152 -7.582 -16.547 1 95.75 241 LEU B O 1
ATOM 8706 N N . PRO B 1 242 ? 3.348 -6.617 -14.891 1 95.38 242 PRO B N 1
ATOM 8707 C CA . PRO B 1 242 ? 4.566 -7.203 -15.461 1 95.38 242 PRO B CA 1
ATOM 8708 C C . PRO B 1 242 ? 4.668 -8.711 -15.211 1 95.38 242 PRO B C 1
ATOM 8710 O O . PRO B 1 242 ? 5.59 -9.359 -15.711 1 95.38 242 PRO B O 1
ATOM 8713 N N . LYS B 1 243 ? 3.746 -9.312 -14.516 1 94.25 243 LYS B N 1
ATOM 8714 C CA . LYS B 1 243 ? 3.771 -10.734 -14.188 1 94.25 243 LYS B CA 1
ATOM 8715 C C . LYS B 1 243 ? 2.662 -11.484 -14.914 1 94.25 243 LYS B C 1
ATOM 8717 O O . LYS B 1 243 ? 1.478 -11.258 -14.656 1 94.25 243 LYS B O 1
ATOM 8722 N N . SER B 1 244 ? 2.939 -12.336 -15.758 1 90.38 244 SER B N 1
ATOM 8723 C CA . SER B 1 244 ? 1.956 -12.977 -16.625 1 90.38 244 SER B CA 1
ATOM 8724 C C . SER B 1 244 ? 1.749 -14.438 -16.25 1 90.38 244 SER B C 1
ATOM 8726 O O . SER B 1 244 ? 0.715 -15.023 -16.578 1 90.38 244 SER B O 1
ATOM 8728 N N . ARG B 1 245 ? 2.607 -15.125 -15.609 1 90.44 245 ARG B N 1
ATOM 8729 C CA . ARG B 1 245 ? 2.537 -16.562 -15.328 1 90.44 245 ARG B CA 1
ATOM 8730 C C . ARG B 1 245 ? 2.641 -17.359 -16.625 1 90.44 245 ARG B C 1
ATOM 8732 O O . ARG B 1 245 ? 1.628 -17.828 -17.156 1 90.44 245 ARG B O 1
ATOM 8739 N N . LEU B 1 246 ? 3.75 -17.781 -17.016 1 95.75 246 LEU B N 1
ATOM 8740 C CA . LEU B 1 246 ? 4.055 -18.453 -18.281 1 95.75 246 LEU B CA 1
ATOM 8741 C C . LEU B 1 246 ? 3.713 -17.562 -19.469 1 95.75 246 LEU B C 1
ATOM 8743 O O . LEU B 1 246 ? 4.223 -16.453 -19.578 1 95.75 246 LEU B O 1
ATOM 8747 N N . GLN B 1 247 ? 2.799 -18.031 -20.406 1 95 247 GLN B N 1
ATOM 8748 C CA . GLN B 1 247 ? 2.439 -17.188 -21.531 1 95 247 GLN B CA 1
ATOM 8749 C C . GLN B 1 247 ? 1.461 -16.094 -21.109 1 95 247 GLN B C 1
ATOM 8751 O O . GLN B 1 247 ? 1.536 -14.961 -21.578 1 95 247 GLN B O 1
ATOM 8756 N N . ARG B 1 248 ? 0.568 -16.484 -20.25 1 92.94 248 ARG B N 1
ATOM 8757 C CA . ARG B 1 248 ? -0.435 -15.516 -19.828 1 92.94 248 ARG B CA 1
ATOM 8758 C C . ARG B 1 248 ? -1.549 -16.172 -19.031 1 92.94 248 ARG B C 1
ATOM 8760 O O . ARG B 1 248 ? -1.811 -17.375 -19.203 1 92.94 248 ARG B O 1
ATOM 8767 N N . ASP B 1 249 ? -2.152 -15.344 -18.109 1 89.75 249 ASP B N 1
ATOM 8768 C CA . ASP B 1 249 ? -3.5 -15.656 -17.641 1 89.75 249 ASP B CA 1
ATOM 8769 C C . ASP B 1 249 ? -4.422 -14.445 -17.781 1 89.75 249 ASP B C 1
ATOM 8771 O O . ASP B 1 249 ? -3.988 -13.367 -18.188 1 89.75 249 ASP B O 1
ATOM 8775 N N . LEU B 1 250 ? -5.664 -14.641 -17.562 1 91.81 250 LEU B N 1
ATOM 8776 C CA . LEU B 1 250 ? -6.672 -13.641 -17.891 1 91.81 250 LEU B CA 1
ATOM 8777 C C . LEU B 1 250 ? -6.727 -12.547 -16.828 1 91.81 250 LEU B C 1
ATOM 8779 O O . LEU B 1 250 ? -7.516 -11.609 -16.938 1 91.81 250 LEU B O 1
ATOM 8783 N N . THR B 1 251 ? -5.922 -12.594 -15.742 1 94 251 THR B N 1
ATOM 8784 C CA . THR B 1 251 ? -5.953 -11.57 -14.711 1 94 251 THR B CA 1
ATOM 8785 C C . THR B 1 251 ? -5.547 -10.211 -15.273 1 94 251 THR B C 1
ATOM 8787 O O . THR B 1 251 ? -6.043 -9.18 -14.836 1 94 251 THR B O 1
ATOM 8790 N N . ASP B 1 252 ? -4.629 -10.18 -16.25 1 93.31 252 ASP B N 1
ATOM 8791 C CA . ASP B 1 252 ? -4.199 -8.922 -16.844 1 93.31 252 ASP B CA 1
ATOM 8792 C C . ASP B 1 252 ? -5.371 -8.203 -17.516 1 93.31 252 ASP B C 1
ATOM 8794 O O . ASP B 1 252 ? -5.559 -7 -17.328 1 93.31 252 ASP B O 1
ATOM 8798 N N . SER B 1 253 ? -6.195 -9.047 -18.281 1 92.06 253 SER B N 1
ATOM 8799 C CA . SER B 1 253 ? -7.352 -8.469 -18.953 1 92.06 253 SER B CA 1
ATOM 8800 C C . SER B 1 253 ? -8.328 -7.855 -17.953 1 92.06 253 SER B C 1
ATOM 8802 O O . SER B 1 253 ? -8.93 -6.809 -18.219 1 92.06 253 SER B O 1
ATOM 8804 N N . THR B 1 254 ? -8.5 -8.539 -16.844 1 92.44 254 THR B N 1
ATOM 8805 C CA . THR B 1 254 ? -9.422 -8.078 -15.812 1 92.44 254 THR B CA 1
ATOM 8806 C C . THR B 1 254 ? -8.914 -6.785 -15.172 1 92.44 254 THR B C 1
ATOM 8808 O O . THR B 1 254 ? -9.672 -5.828 -15 1 92.44 254 THR B O 1
ATOM 8811 N N . VAL B 1 255 ? -7.691 -6.738 -14.898 1 93.81 255 VAL B N 1
ATOM 8812 C CA . VAL B 1 255 ? -7.117 -5.621 -14.156 1 93.81 255 VAL B CA 1
ATOM 8813 C C . VAL B 1 255 ? -6.977 -4.41 -15.078 1 93.81 255 VAL B C 1
ATOM 8815 O O . VAL B 1 255 ? -7.164 -3.27 -14.648 1 93.81 255 VAL B O 1
ATOM 8818 N N . LEU B 1 256 ? -6.68 -4.617 -16.359 1 94.19 256 LEU B N 1
ATOM 8819 C CA . LEU B 1 256 ? -6.461 -3.547 -17.328 1 94.19 256 LEU B CA 1
ATOM 8820 C C . LEU B 1 256 ? -7.742 -2.754 -17.562 1 94.19 256 LEU B C 1
ATOM 8822 O O . LEU B 1 256 ? -7.691 -1.575 -17.922 1 94.19 256 LEU B O 1
ATOM 8826 N N . ARG B 1 257 ? -8.836 -3.361 -17.312 1 92.81 257 ARG B N 1
ATOM 8827 C CA . ARG B 1 257 ? -10.117 -2.684 -17.484 1 92.81 257 ARG B CA 1
ATOM 8828 C C . ARG B 1 257 ? -10.297 -1.569 -16.453 1 92.81 257 ARG B C 1
ATOM 8830 O O . ARG B 1 257 ? -11.156 -0.707 -16.609 1 92.81 257 ARG B O 1
ATOM 8837 N N . ASN B 1 258 ? -9.422 -1.517 -15.453 1 93.44 258 ASN B N 1
ATOM 8838 C CA . ASN B 1 258 ? -9.547 -0.539 -14.375 1 93.44 258 ASN B CA 1
ATOM 8839 C C . ASN B 1 258 ? -8.602 0.642 -14.578 1 93.44 258 ASN B C 1
ATOM 8841 O O . ASN B 1 258 ? -8.5 1.512 -13.711 1 93.44 258 ASN B O 1
ATOM 8845 N N . MET B 1 259 ? -7.879 0.732 -15.703 1 94.25 259 MET B N 1
ATOM 8846 C CA . MET B 1 259 ? -6.977 1.851 -15.969 1 94.25 259 MET B CA 1
ATOM 8847 C C . MET B 1 259 ? -7.723 3.178 -15.906 1 94.25 259 MET B C 1
ATOM 8849 O O . MET B 1 259 ? -7.211 4.156 -15.359 1 94.25 259 MET B O 1
ATOM 8853 N N . GLY B 1 260 ? -8.977 3.111 -16.406 1 94.19 260 GLY B N 1
ATOM 8854 C CA . GLY B 1 260 ? -9.773 4.328 -16.453 1 94.19 260 GLY B CA 1
ATOM 8855 C C . GLY B 1 260 ? -10.109 4.863 -15.07 1 94.19 260 GLY B C 1
ATOM 8856 O O . GLY B 1 260 ? -10.258 6.07 -14.883 1 94.19 260 GLY B O 1
ATOM 8857 N N . VAL B 1 261 ? -10.219 3.973 -14.086 1 95.19 261 VAL B N 1
ATOM 8858 C CA . VAL B 1 261 ? -10.555 4.375 -12.727 1 95.19 261 VAL B CA 1
ATOM 8859 C C . VAL B 1 261 ? -9.398 5.172 -12.117 1 95.19 261 VAL B C 1
ATOM 8861 O O . VAL B 1 261 ? -9.602 6.277 -11.609 1 95.19 261 VAL B O 1
ATOM 8864 N N . GLY B 1 262 ? -8.18 4.641 -12.227 1 95.88 262 GLY B N 1
ATOM 8865 C CA . GLY B 1 262 ? -7.012 5.324 -11.688 1 95.88 262 GLY B CA 1
ATOM 8866 C C . GLY B 1 262 ? -6.723 6.645 -12.375 1 95.88 262 GLY B C 1
ATOM 8867 O O . GLY B 1 262 ? -6.504 7.66 -11.719 1 95.88 262 GLY B O 1
ATOM 8868 N N . LEU B 1 263 ? -6.746 6.668 -13.695 1 97.5 263 LEU B N 1
ATOM 8869 C CA . LEU B 1 263 ? -6.457 7.871 -14.469 1 97.5 263 LEU B CA 1
ATOM 8870 C C . LEU B 1 263 ? -7.57 8.898 -14.312 1 97.5 263 LEU B C 1
ATOM 8872 O O . LEU B 1 263 ? -7.309 10.109 -14.281 1 97.5 263 LEU B O 1
ATOM 8876 N N . GLY B 1 264 ? -8.789 8.367 -14.195 1 97.38 264 GLY B N 1
ATOM 8877 C CA . GLY B 1 264 ? -9.922 9.258 -13.992 1 97.38 264 GLY B CA 1
ATOM 8878 C C . GLY B 1 264 ? -9.852 10.016 -12.68 1 97.38 264 GLY B C 1
ATOM 8879 O O . GLY B 1 264 ? -10.094 11.227 -12.641 1 97.38 264 GLY B O 1
ATOM 8880 N N . HIS B 1 265 ? -9.547 9.336 -11.602 1 97.75 265 HIS B N 1
ATOM 8881 C CA . HIS B 1 265 ? -9.406 9.992 -10.312 1 97.75 265 HIS B CA 1
ATOM 8882 C C . HIS B 1 265 ? -8.227 10.961 -10.305 1 97.75 265 HIS B C 1
ATOM 8884 O O . HIS B 1 265 ? -8.281 12.008 -9.656 1 97.75 265 HIS B O 1
ATOM 8890 N N . SER B 1 266 ? -7.121 10.625 -10.984 1 98.25 266 SER B N 1
ATOM 8891 C CA . SER B 1 266 ? -6.016 11.562 -11.133 1 98.25 266 SER B CA 1
ATOM 8892 C C . SER B 1 266 ? -6.469 12.852 -11.812 1 98.25 266 SER B C 1
ATOM 8894 O O . SER B 1 266 ? -6.176 13.945 -11.336 1 98.25 266 SER B O 1
ATOM 8896 N N . LEU B 1 267 ? -7.199 12.695 -12.93 1 98.06 267 LEU B N 1
ATOM 8897 C CA . LEU B 1 267 ? -7.68 13.836 -13.695 1 98.06 267 LEU B CA 1
ATOM 8898 C C . LEU B 1 267 ? -8.609 14.703 -12.859 1 98.06 267 LEU B C 1
ATOM 8900 O O . LEU B 1 267 ? -8.531 15.93 -12.906 1 98.06 267 LEU B O 1
ATOM 8904 N N . LEU B 1 268 ? -9.5 14.047 -12.086 1 97.31 268 LEU B N 1
ATOM 8905 C CA . LEU B 1 268 ? -10.398 14.766 -11.188 1 97.31 268 LEU B CA 1
ATOM 8906 C C . LEU B 1 268 ? -9.617 15.594 -10.18 1 97.31 268 LEU B C 1
ATOM 8908 O O . LEU B 1 268 ? -9.984 16.734 -9.875 1 97.31 268 LEU B O 1
ATOM 8912 N N . ALA B 1 269 ? -8.586 15.031 -9.656 1 98.5 269 ALA B N 1
ATOM 8913 C CA . ALA B 1 269 ? -7.758 15.719 -8.672 1 98.5 269 ALA B CA 1
ATOM 8914 C C . ALA B 1 269 ? -7.055 16.922 -9.289 1 98.5 269 ALA B C 1
ATOM 8916 O O . ALA B 1 269 ? -6.988 17.984 -8.68 1 98.5 269 ALA B O 1
ATOM 8917 N N . TYR B 1 270 ? -6.465 16.734 -10.555 1 98.75 270 TYR B N 1
ATOM 8918 C CA . TYR B 1 270 ? -5.777 17.828 -11.227 1 98.75 270 TYR B CA 1
ATOM 8919 C C . TYR B 1 270 ? -6.719 19.016 -11.438 1 98.75 270 TYR B C 1
ATOM 8921 O O . TYR B 1 270 ? -6.344 20.172 -11.188 1 98.75 270 TYR B O 1
ATOM 8929 N N . ARG B 1 271 ? -7.914 18.734 -11.812 1 98.31 271 ARG B N 1
ATOM 8930 C CA . ARG B 1 271 ? -8.906 19.781 -12.055 1 98.31 271 ARG B CA 1
ATOM 8931 C C . ARG B 1 271 ? -9.344 20.438 -10.758 1 98.31 271 ARG B C 1
ATOM 8933 O O . ARG B 1 271 ? -9.586 21.641 -10.711 1 98.31 271 ARG B O 1
ATOM 8940 N N . SER B 1 272 ? -9.445 19.625 -9.727 1 98 272 SER B N 1
ATOM 8941 C CA . SER B 1 272 ? -9.82 20.172 -8.422 1 98 272 SER B CA 1
ATOM 8942 C C . SER B 1 272 ? -8.766 21.125 -7.895 1 98 272 SER B C 1
ATOM 8944 O O . SER B 1 272 ? -9.094 22.188 -7.352 1 98 272 SER B O 1
ATOM 8946 N N . THR B 1 273 ? -7.512 20.734 -7.984 1 98.62 273 THR B N 1
ATOM 8947 C CA . THR B 1 273 ? -6.426 21.625 -7.559 1 98.62 273 THR B CA 1
ATOM 8948 C C . THR B 1 273 ? -6.422 22.906 -8.375 1 98.62 273 THR B C 1
ATOM 8950 O O . THR B 1 273 ? -6.25 24 -7.82 1 98.62 273 THR B O 1
ATOM 8953 N N . LEU B 1 274 ? -6.641 22.812 -9.734 1 98.31 274 LEU B N 1
ATOM 8954 C CA . LEU B 1 274 ? -6.703 23.984 -10.602 1 98.31 274 LEU B CA 1
ATOM 8955 C C . LEU B 1 274 ? -7.82 24.922 -10.164 1 98.31 274 LEU B C 1
ATOM 8957 O O . LEU B 1 274 ? -7.625 26.141 -10.102 1 98.31 274 LEU B O 1
ATOM 8961 N N . GLN B 1 275 ? -8.922 24.328 -9.859 1 96.81 275 GLN B N 1
ATOM 8962 C CA . GLN B 1 275 ? -10.055 25.125 -9.375 1 96.81 275 GLN B CA 1
ATOM 8963 C C . GLN B 1 275 ? -9.719 25.797 -8.047 1 96.81 275 GLN B C 1
ATOM 8965 O O . GLN B 1 275 ? -10.047 26.969 -7.84 1 96.81 275 GLN B O 1
ATOM 8970 N N . GLY B 1 276 ? -9.125 25.047 -7.152 1 97.62 276 GLY B N 1
ATOM 8971 C CA . GLY B 1 276 ? -8.727 25.625 -5.871 1 97.62 276 GLY B CA 1
ATOM 8972 C C . GLY B 1 276 ? -7.777 26.797 -6.004 1 97.62 276 GLY B C 1
ATOM 8973 O O . GLY B 1 276 ? -7.93 27.797 -5.309 1 97.62 276 GLY B O 1
ATOM 8974 N N . ILE B 1 277 ? -6.777 26.656 -6.883 1 98.38 277 ILE B N 1
ATOM 8975 C CA . ILE B 1 277 ? -5.785 27.703 -7.102 1 98.38 277 ILE B CA 1
ATOM 8976 C C . ILE B 1 277 ? -6.48 28.984 -7.574 1 98.38 277 ILE B C 1
ATOM 8978 O O . ILE B 1 277 ? -6.145 30.078 -7.125 1 98.38 277 ILE B O 1
ATOM 8982 N N . SER B 1 278 ? -7.48 28.875 -8.438 1 96.88 278 SER B N 1
ATOM 8983 C CA . SER B 1 278 ? -8.164 30.031 -9.016 1 96.88 278 SER B CA 1
ATOM 8984 C C . SER B 1 278 ? -8.961 30.797 -7.965 1 96.88 278 SER B C 1
ATOM 8986 O O . SER B 1 278 ? -9.305 31.953 -8.164 1 96.88 278 SER B O 1
ATOM 8988 N N . LYS B 1 279 ? -9.188 30.219 -6.793 1 95.31 279 LYS B N 1
ATOM 8989 C CA . LYS B 1 279 ? -10 30.828 -5.742 1 95.31 279 LYS B CA 1
ATOM 8990 C C . LYS B 1 279 ? -9.125 31.469 -4.672 1 95.31 279 LYS B C 1
ATOM 8992 O O . LYS B 1 279 ? -9.633 32.156 -3.77 1 95.31 279 LYS B O 1
ATOM 8997 N N . LEU B 1 280 ? -7.82 31.312 -4.746 1 97.19 280 LEU B N 1
ATOM 8998 C CA . LEU B 1 280 ? -6.93 31.75 -3.676 1 97.19 280 LEU B CA 1
ATOM 8999 C C . LEU B 1 280 ? -6.605 33.25 -3.807 1 97.19 280 LEU B C 1
ATOM 9001 O O . LEU B 1 280 ? -6.422 33.75 -4.918 1 97.19 280 LEU B O 1
ATOM 9005 N N . GLN B 1 281 ? -6.633 33.938 -2.711 1 96.12 281 GLN B N 1
ATOM 9006 C CA . GLN B 1 281 ? -6.133 35.281 -2.562 1 96.12 281 GLN B CA 1
ATOM 9007 C C . GLN B 1 281 ? -5.094 35.375 -1.45 1 96.12 281 GLN B C 1
ATOM 9009 O O . GLN B 1 281 ? -5.371 35.031 -0.302 1 96.12 281 GLN B O 1
ATOM 9014 N N . VAL B 1 282 ? -3.924 35.906 -1.764 1 97.62 282 VAL B N 1
ATOM 9015 C CA . VAL B 1 282 ? -2.834 35.969 -0.795 1 97.62 282 VAL B CA 1
ATOM 9016 C C . VAL B 1 282 ? -3.148 37 0.264 1 97.62 282 VAL B C 1
ATOM 9018 O O . VAL B 1 282 ? -3.59 38.125 -0.062 1 97.62 282 VAL B O 1
ATOM 9021 N N . ASN B 1 283 ? -2.988 36.656 1.485 1 96.31 283 ASN B N 1
ATOM 9022 C CA . ASN B 1 283 ? -3.121 37.562 2.615 1 96.31 283 ASN B CA 1
ATOM 9023 C C . ASN B 1 283 ? -1.763 38.062 3.08 1 96.31 283 ASN B C 1
ATOM 9025 O O . ASN B 1 283 ? -1.255 37.656 4.121 1 96.31 283 ASN B O 1
ATOM 9029 N N . GLU B 1 284 ? -1.255 39.031 2.43 1 96.81 284 GLU B N 1
ATOM 9030 C CA . GLU B 1 284 ? 0.092 39.562 2.67 1 96.81 284 GLU B CA 1
ATOM 9031 C C . GLU B 1 284 ? 0.219 40.125 4.07 1 96.81 284 GLU B C 1
ATOM 9033 O O . GLU B 1 284 ? 1.276 40.031 4.699 1 96.81 284 GLU B O 1
ATOM 9038 N N . ALA B 1 285 ? -0.826 40.719 4.496 1 95.69 285 ALA B N 1
ATOM 9039 C CA . ALA B 1 285 ? -0.807 41.344 5.816 1 95.69 285 ALA B CA 1
ATOM 9040 C C . ALA B 1 285 ? -0.569 40.312 6.91 1 95.69 285 ALA B C 1
ATOM 9042 O O . ALA B 1 285 ? 0.228 40.531 7.824 1 95.69 285 ALA B O 1
ATOM 9043 N N . ARG B 1 286 ? -1.28 39.25 6.793 1 94.75 286 ARG B N 1
ATOM 9044 C CA . ARG B 1 286 ? -1.146 38.188 7.773 1 94.75 286 ARG B CA 1
ATOM 9045 C C . ARG B 1 286 ? 0.251 37.594 7.73 1 94.75 286 ARG B C 1
ATOM 9047 O O . ARG B 1 286 ? 0.838 37.281 8.773 1 94.75 286 ARG B O 1
ATOM 9054 N N . ILE B 1 287 ? 0.776 37.375 6.582 1 96.88 287 ILE B N 1
ATOM 9055 C CA . ILE B 1 287 ? 2.111 36.812 6.402 1 96.88 287 ILE B CA 1
ATOM 9056 C C . ILE B 1 287 ? 3.15 37.75 7.012 1 96.88 287 ILE B C 1
ATOM 9058 O O . ILE B 1 287 ? 4.059 37.312 7.719 1 96.88 287 ILE B O 1
ATOM 9062 N N . SER B 1 288 ? 2.973 39 6.758 1 96.75 288 SER B N 1
ATOM 9063 C CA . SER B 1 288 ? 3.896 40 7.258 1 96.75 288 SER B CA 1
ATOM 9064 C C . SER B 1 288 ? 3.844 40.094 8.781 1 96.75 288 SER B C 1
ATOM 9066 O O . SER B 1 288 ? 4.863 40.344 9.43 1 96.75 288 SER B O 1
ATOM 9068 N N . GLU B 1 289 ? 2.684 39.969 9.289 1 95.19 289 GLU B N 1
ATOM 9069 C CA . GLU B 1 289 ? 2.508 40.031 10.734 1 95.19 289 GLU B CA 1
ATOM 9070 C C . GLU B 1 289 ? 3.342 38.969 11.438 1 95.19 289 GLU B C 1
ATOM 9072 O O . GLU B 1 289 ? 3.955 39.25 12.477 1 95.19 289 GLU B O 1
ATOM 9077 N N . GLU B 1 290 ? 3.348 37.844 10.961 1 93.94 290 GLU B N 1
ATOM 9078 C CA . GLU B 1 290 ? 4.125 36.75 11.547 1 93.94 290 GLU B CA 1
ATOM 9079 C C . GLU B 1 290 ? 5.621 37.062 11.469 1 93.94 290 GLU B C 1
ATOM 9081 O O . GLU B 1 290 ? 6.371 36.719 12.391 1 93.94 290 GLU B O 1
ATOM 9086 N N . LEU B 1 291 ? 6.109 37.562 10.352 1 95.94 291 LEU B N 1
ATOM 9087 C CA . LEU B 1 291 ? 7.516 37.906 10.18 1 95.94 291 LEU B CA 1
ATOM 9088 C C . LEU B 1 291 ? 7.934 38.969 11.188 1 95.94 291 LEU B C 1
ATOM 9090 O O . LEU B 1 291 ? 9.039 38.938 11.734 1 95.94 291 LEU B O 1
ATOM 9094 N N . ASN B 1 292 ? 7.031 39.906 11.445 1 94.94 292 ASN B N 1
ATOM 9095 C CA . ASN B 1 292 ? 7.309 41 12.352 1 94.94 292 ASN B CA 1
ATOM 9096 C C . ASN B 1 292 ? 7.523 40.531 13.781 1 94.94 292 ASN B C 1
ATOM 9098 O O . ASN B 1 292 ? 8.172 41.188 14.578 1 94.94 292 ASN B O 1
ATOM 9102 N N . GLN B 1 293 ? 7.078 39.375 14.031 1 92.25 293 GLN B N 1
ATOM 9103 C CA . GLN B 1 293 ? 7.156 38.844 15.391 1 92.25 293 GLN B CA 1
ATOM 9104 C C . GLN B 1 293 ? 8.258 37.812 15.516 1 92.25 293 GLN B C 1
ATOM 9106 O O . GLN B 1 293 ? 8.406 37.156 16.562 1 92.25 293 GLN B O 1
ATOM 9111 N N . SER B 1 294 ? 9.047 37.594 14.469 1 94 294 SER B N 1
ATOM 9112 C CA . SER B 1 294 ? 9.945 36.438 14.469 1 94 294 SER B CA 1
ATOM 9113 C C . SER B 1 294 ? 11.391 36.875 14.242 1 94 294 SER B C 1
ATOM 9115 O O . SER B 1 294 ? 12.062 36.344 13.344 1 94 294 SER B O 1
ATOM 9117 N N . TRP B 1 295 ? 11.945 37.625 15.117 1 95.19 295 TRP B N 1
ATOM 9118 C CA . TRP B 1 295 ? 13.297 38.156 14.984 1 95.19 295 TRP B CA 1
ATOM 9119 C C . TRP B 1 295 ? 14.336 37.094 15.297 1 95.19 295 TRP B C 1
ATOM 9121 O O . TRP B 1 295 ? 15.508 37.219 14.938 1 95.19 295 TRP B O 1
ATOM 9131 N N . GLU B 1 296 ? 13.922 36 15.969 1 93.06 296 GLU B N 1
ATOM 9132 C CA . GLU B 1 296 ? 14.828 34.906 16.328 1 93.06 296 GLU B CA 1
ATOM 9133 C C . GLU B 1 296 ? 15.406 34.25 15.094 1 93.06 296 GLU B C 1
ATOM 9135 O O . GLU B 1 296 ? 16.469 33.625 15.156 1 93.06 296 GLU B O 1
ATOM 9140 N N . VAL B 1 297 ? 14.734 34.406 13.93 1 94 297 VAL B N 1
ATOM 9141 C CA . VAL B 1 297 ? 15.156 33.688 12.719 1 94 297 VAL B CA 1
ATOM 9142 C C . VAL B 1 297 ? 16.484 34.25 12.242 1 94 297 VAL B C 1
ATOM 9144 O O . VAL B 1 297 ? 17.203 33.594 11.484 1 94 297 VAL B O 1
ATOM 9147 N N . LEU B 1 298 ? 16.891 35.438 12.672 1 95 298 LEU B N 1
ATOM 9148 C CA . LEU B 1 298 ? 18.125 36.062 12.242 1 95 298 LEU B CA 1
ATOM 9149 C C . LEU B 1 298 ? 19.328 35.438 12.953 1 95 298 LEU B C 1
ATOM 9151 O O . LEU B 1 298 ? 20.469 35.656 12.555 1 95 298 LEU B O 1
ATOM 9155 N N . ALA B 1 299 ? 19.078 34.594 13.969 1 93.38 299 ALA B N 1
ATOM 9156 C CA . ALA B 1 299 ? 20.156 33.938 14.703 1 93.38 299 ALA B CA 1
ATOM 9157 C C . ALA B 1 299 ? 21.078 33.156 13.766 1 93.38 299 ALA B C 1
ATOM 9159 O O . ALA B 1 299 ? 22.281 33.062 13.992 1 93.38 299 ALA B O 1
ATOM 9160 N N . GLU B 1 300 ? 20.5 32.562 12.766 1 92.88 300 GLU B N 1
ATOM 9161 C CA . GLU B 1 300 ? 21.297 31.797 11.805 1 92.88 300 GLU B CA 1
ATOM 9162 C C . GLU B 1 300 ? 22.297 32.688 11.07 1 92.88 300 GLU B C 1
ATOM 9164 O O . GLU B 1 300 ? 23.453 32.312 10.906 1 92.88 300 GLU B O 1
ATOM 9169 N N . ALA B 1 301 ? 21.828 33.844 10.594 1 95.12 301 ALA B N 1
ATOM 9170 C CA . ALA B 1 301 ? 22.703 34.781 9.898 1 95.12 301 ALA B CA 1
ATOM 9171 C C . ALA B 1 301 ? 23.828 35.281 10.812 1 95.12 301 ALA B C 1
ATOM 9173 O O . ALA B 1 301 ? 24.984 35.344 10.406 1 95.12 301 ALA B O 1
ATOM 9174 N N . ILE B 1 302 ? 23.469 35.625 12.047 1 95.75 302 ILE B N 1
ATOM 9175 C CA . ILE B 1 302 ? 24.422 36.156 13.016 1 95.75 302 ILE B CA 1
ATOM 9176 C C . ILE B 1 302 ? 25.484 35.094 13.32 1 95.75 302 ILE B C 1
ATOM 9178 O O . ILE B 1 302 ? 26.672 35.375 13.328 1 95.75 302 ILE B O 1
ATOM 9182 N N . GLN B 1 303 ? 25 33.906 13.539 1 94.31 303 GLN B N 1
ATOM 9183 C CA . GLN B 1 303 ? 25.891 32.781 13.844 1 94.31 303 GLN B CA 1
ATOM 9184 C C . GLN B 1 303 ? 26.891 32.562 12.711 1 94.31 303 GLN B C 1
ATOM 9186 O O . GLN B 1 303 ? 28.062 32.312 12.953 1 94.31 303 GLN B O 1
ATOM 9191 N N . THR B 1 304 ? 26.422 32.562 11.5 1 94.81 304 THR B N 1
ATOM 9192 C CA . THR B 1 304 ? 27.266 32.281 10.336 1 94.81 304 THR B CA 1
ATOM 9193 C C . THR B 1 304 ? 28.328 33.375 10.188 1 94.81 304 THR B C 1
ATOM 9195 O O . THR B 1 304 ? 29.484 33.062 9.875 1 94.81 304 THR B O 1
ATOM 9198 N N . VAL B 1 305 ? 27.969 34.625 10.414 1 95.44 305 VAL B N 1
ATOM 9199 C CA . VAL B 1 305 ? 28.922 35.719 10.359 1 95.44 305 VAL B CA 1
ATOM 9200 C C . VAL B 1 305 ? 29.922 35.594 11.508 1 95.44 305 VAL B C 1
ATOM 9202 O O . VAL B 1 305 ? 31.109 35.844 11.336 1 95.44 305 VAL B O 1
ATOM 9205 N N . MET B 1 306 ? 29.422 35.219 12.703 1 94.69 306 MET B N 1
ATOM 9206 C CA . MET B 1 306 ? 30.312 35 13.836 1 94.69 306 MET B CA 1
ATOM 9207 C C . MET B 1 306 ? 31.344 33.938 13.492 1 94.69 306 MET B C 1
ATOM 9209 O O . MET B 1 306 ? 32.531 34.062 13.844 1 94.69 306 MET B O 1
ATOM 9213 N N . ARG B 1 307 ? 30.938 32.875 12.852 1 92.62 307 ARG B N 1
ATOM 9214 C CA . ARG B 1 307 ? 31.844 31.812 12.445 1 92.62 307 ARG B CA 1
ATOM 9215 C C . ARG B 1 307 ? 32.875 32.312 11.43 1 92.62 307 ARG B C 1
ATOM 9217 O O . ARG B 1 307 ? 34.031 31.969 11.5 1 92.62 307 ARG B O 1
ATOM 9224 N N . ARG B 1 308 ? 32.406 33.125 10.453 1 93.56 308 ARG B N 1
ATOM 9225 C CA . ARG B 1 308 ? 33.281 33.688 9.445 1 93.56 308 ARG B CA 1
ATOM 9226 C C . ARG B 1 308 ? 34.438 34.469 10.094 1 93.56 308 ARG B C 1
ATOM 9228 O O . ARG B 1 308 ? 35.562 34.406 9.625 1 93.56 308 ARG B O 1
ATOM 9235 N N . TYR B 1 309 ? 34.156 35.062 11.25 1 93.44 309 TYR B N 1
ATOM 9236 C CA . TYR B 1 309 ? 35.156 35.938 11.859 1 93.44 309 TYR B CA 1
ATOM 9237 C C . TYR B 1 309 ? 35.688 35.344 13.156 1 93.44 309 TYR B C 1
ATOM 9239 O O . TYR B 1 309 ? 36.25 36.062 13.984 1 93.44 309 TYR B O 1
ATOM 9247 N N . SER B 1 310 ? 35.375 34.031 13.406 1 90.38 310 SER B N 1
ATOM 9248 C CA . SER B 1 310 ? 35.938 33.219 14.484 1 90.38 310 SER B CA 1
ATOM 9249 C C . SER B 1 310 ? 35.562 33.781 15.852 1 90.38 310 SER B C 1
ATOM 9251 O O . SER B 1 310 ? 36.375 33.781 16.781 1 90.38 310 SER B O 1
ATOM 9253 N N . VAL B 1 311 ? 34.375 34.438 15.836 1 91 311 VAL B N 1
ATOM 9254 C CA . VAL B 1 311 ? 33.844 34.781 17.141 1 91 311 VAL B CA 1
ATOM 9255 C C . VAL B 1 311 ? 33.531 33.5 17.938 1 91 311 VAL B C 1
ATOM 9257 O O . VAL B 1 311 ? 32.906 32.594 17.406 1 91 311 VAL B O 1
ATOM 9260 N N . PRO B 1 312 ? 33.906 33.438 19.156 1 88.81 312 PRO B N 1
ATOM 9261 C CA . PRO B 1 312 ? 33.812 32.156 19.891 1 88.81 312 PRO B CA 1
ATOM 9262 C C . PRO B 1 312 ? 32.375 31.797 20.25 1 88.81 312 PRO B C 1
ATOM 9264 O O . PRO B 1 312 ? 31.562 32.688 20.5 1 88.81 312 PRO B O 1
ATOM 9267 N N . GLU B 1 313 ? 32.125 30.547 20.281 1 88.19 313 GLU B N 1
ATOM 9268 C CA . GLU B 1 313 ? 30.906 29.891 20.781 1 88.19 313 GLU B CA 1
ATOM 9269 C C . GLU B 1 313 ? 29.656 30.5 20.141 1 88.19 313 GLU B C 1
ATOM 9271 O O . GLU B 1 313 ? 28.719 30.875 20.859 1 88.19 313 GLU B O 1
ATOM 9276 N N . PRO B 1 314 ? 29.688 30.656 18.906 1 90.19 314 PRO B N 1
ATOM 9277 C CA . PRO B 1 314 ? 28.547 31.297 18.266 1 90.19 314 PRO B CA 1
ATOM 9278 C C . PRO B 1 314 ? 27.219 30.609 18.578 1 90.19 314 PRO B C 1
ATOM 9280 O O . PRO B 1 314 ? 26.234 31.281 18.922 1 90.19 314 PRO B O 1
ATOM 9283 N N . TYR B 1 315 ? 27.156 29.312 18.531 1 87.5 315 TYR B N 1
ATOM 9284 C CA . TYR B 1 315 ? 25.906 28.578 18.766 1 87.5 315 TYR B CA 1
ATOM 9285 C C . TYR B 1 315 ? 25.406 28.781 20.188 1 87.5 315 TYR B C 1
ATOM 9287 O O . TYR B 1 315 ? 24.219 29.094 20.391 1 87.5 315 TYR B O 1
ATOM 9295 N N . GLU B 1 316 ? 26.266 28.656 21.172 1 88.12 316 GLU B N 1
ATOM 9296 C CA . GLU B 1 316 ? 25.875 28.75 22.562 1 88.12 316 GLU B CA 1
ATOM 9297 C C . GLU B 1 316 ? 25.406 30.156 22.922 1 88.12 316 GLU B C 1
ATOM 9299 O O . GLU B 1 316 ? 24.469 30.344 23.688 1 88.12 316 GLU B O 1
ATOM 9304 N N . LYS B 1 317 ? 26.016 31.156 22.406 1 91.38 317 LYS B N 1
ATOM 9305 C CA . LYS B 1 317 ? 25.641 32.531 22.656 1 91.38 317 LYS B CA 1
ATOM 9306 C C . LYS B 1 317 ? 24.25 32.844 22.094 1 91.38 317 LYS B C 1
ATOM 9308 O O . LYS B 1 317 ? 23.438 33.5 22.734 1 91.38 317 LYS B O 1
ATOM 9313 N N . LEU B 1 318 ? 24.062 32.375 20.938 1 92 318 LEU B N 1
ATOM 9314 C CA . LEU B 1 318 ? 22.766 32.625 20.312 1 92 318 LEU B CA 1
ATOM 9315 C C . LEU B 1 318 ? 21.672 31.781 20.953 1 92 318 LEU B C 1
ATOM 9317 O O . LEU B 1 318 ? 20.516 32.188 21 1 92 318 LEU B O 1
ATOM 9321 N N . LYS B 1 319 ? 21.984 30.562 21.297 1 89.5 319 LYS B N 1
ATOM 9322 C CA . LYS B 1 319 ? 21.031 29.75 22.047 1 89.5 319 LYS B CA 1
ATOM 9323 C C . LYS B 1 319 ? 20.562 30.469 23.312 1 89.5 319 LYS B C 1
ATOM 9325 O O . LYS B 1 319 ? 19.375 30.484 23.625 1 89.5 319 LYS B O 1
ATOM 9330 N N . GLU B 1 320 ? 21.5 31.047 24.047 1 88.88 320 GLU B N 1
ATOM 9331 C CA . GLU B 1 320 ? 21.172 31.812 25.234 1 88.88 320 GLU B CA 1
ATOM 9332 C C . GLU B 1 320 ? 20.297 33 24.906 1 88.88 320 GLU B C 1
ATOM 9334 O O . GLU B 1 320 ? 19.406 33.375 25.688 1 88.88 320 GLU B O 1
ATOM 9339 N N . LEU B 1 321 ? 20.531 33.531 23.781 1 90.88 321 LEU B N 1
ATOM 9340 C CA . LEU B 1 321 ? 19.797 34.719 23.344 1 90.88 321 LEU B CA 1
ATOM 9341 C C . LEU B 1 321 ? 18.375 34.375 22.953 1 90.88 321 LEU B C 1
ATOM 9343 O O . LEU B 1 321 ? 17.453 35.156 23.156 1 90.88 321 LEU B O 1
ATOM 9347 N N . THR B 1 322 ? 18.141 33.25 22.406 1 89.94 322 THR B N 1
ATOM 9348 C CA . THR B 1 322 ? 16.891 33.031 21.672 1 89.94 322 THR B CA 1
ATOM 9349 C C . THR B 1 322 ? 16.047 31.953 22.312 1 89.94 322 THR B C 1
ATOM 9351 O O . THR B 1 322 ? 14.82 32 22.266 1 89.94 322 THR B O 1
ATOM 9354 N N . ARG B 1 323 ? 16.609 30.906 22.844 1 85.44 323 ARG B N 1
ATOM 9355 C CA . ARG B 1 323 ? 15.867 29.734 23.297 1 85.44 323 ARG B CA 1
ATOM 9356 C C . ARG B 1 323 ? 14.984 30.062 24.484 1 85.44 323 ARG B C 1
ATOM 9358 O O . ARG B 1 323 ? 15.461 30.547 25.516 1 85.44 323 ARG B O 1
ATOM 9365 N N . GLY B 1 324 ? 13.711 29.719 24.344 1 76.31 324 GLY B N 1
ATOM 9366 C CA . GLY B 1 324 ? 12.75 29.828 25.422 1 76.31 324 GLY B CA 1
ATOM 9367 C C . GLY B 1 324 ? 12.352 31.266 25.719 1 76.31 324 GLY B C 1
ATOM 9368 O O . GLY B 1 324 ? 11.773 31.562 26.766 1 76.31 324 GLY B O 1
ATOM 9369 N N . ARG B 1 325 ? 12.711 32.188 24.828 1 79.19 325 ARG B N 1
ATOM 9370 C CA . ARG B 1 325 ? 12.438 33.625 25.078 1 79.19 325 ARG B CA 1
ATOM 9371 C C . ARG B 1 325 ? 11.859 34.281 23.844 1 79.19 325 ARG B C 1
ATOM 9373 O O . ARG B 1 325 ? 12.07 33.812 22.719 1 79.19 325 ARG B O 1
ATOM 9380 N N . ALA B 1 326 ? 11.102 35.312 24.188 1 82.31 326 ALA B N 1
ATOM 9381 C CA . ALA B 1 326 ? 10.688 36.156 23.078 1 82.31 326 ALA B CA 1
ATOM 9382 C C . ALA B 1 326 ? 11.844 37.031 22.594 1 82.31 326 ALA B C 1
ATOM 9384 O O . ALA B 1 326 ? 12.562 37.625 23.406 1 82.31 326 ALA B O 1
ATOM 9385 N N . VAL B 1 327 ? 12.141 36.938 21.359 1 91 327 VAL B N 1
ATOM 9386 C CA . VAL B 1 327 ? 13.242 37.719 20.781 1 91 327 VAL B CA 1
ATOM 9387 C C . VAL B 1 327 ? 12.688 38.906 20.016 1 91 327 VAL B C 1
ATOM 9389 O O . VAL B 1 327 ? 11.883 38.75 19.094 1 91 327 VAL B O 1
ATOM 9392 N N . THR B 1 328 ? 13.125 40.125 20.453 1 93.5 328 THR B N 1
ATOM 9393 C CA . THR B 1 328 ? 12.656 41.344 19.828 1 93.5 328 THR B CA 1
ATOM 9394 C C . THR B 1 328 ? 13.75 41.938 18.953 1 93.5 328 THR B C 1
ATOM 9396 O O . THR B 1 328 ? 14.914 41.531 19.031 1 93.5 328 THR B O 1
ATOM 9399 N N . LYS B 1 329 ? 13.336 42.938 18.141 1 94.56 329 LYS B N 1
ATOM 9400 C CA . LYS B 1 329 ? 14.258 43.688 17.297 1 94.56 329 LYS B CA 1
ATOM 9401 C C . LYS B 1 329 ? 15.375 44.312 18.141 1 94.56 329 LYS B C 1
ATOM 9403 O O . LYS B 1 329 ? 16.547 44.219 17.766 1 94.56 329 LYS B O 1
ATOM 9408 N N . ASP B 1 330 ? 15.07 44.875 19.281 1 94.56 330 ASP B N 1
ATOM 9409 C CA . ASP B 1 330 ? 16.031 45.594 20.109 1 94.56 330 ASP B CA 1
ATOM 9410 C C . ASP B 1 330 ? 17.047 44.625 20.719 1 94.56 330 ASP B C 1
ATOM 9412 O O . ASP B 1 330 ? 18.234 44.938 20.812 1 94.56 330 ASP B O 1
ATOM 9416 N N . ARG B 1 331 ? 16.594 43.5 21.062 1 93.88 331 ARG B N 1
ATOM 9417 C CA . ARG B 1 331 ? 17.5 42.5 21.641 1 93.88 331 ARG B CA 1
ATOM 9418 C C . ARG B 1 331 ? 18.531 42.031 20.625 1 93.88 331 ARG B C 1
ATOM 9420 O O . ARG B 1 331 ? 19.688 41.812 20.969 1 93.88 331 ARG B O 1
ATOM 9427 N N . ILE B 1 332 ? 18.078 41.812 19.453 1 94.88 332 ILE B N 1
ATOM 9428 C CA . ILE B 1 332 ? 18.969 41.375 18.391 1 94.88 332 ILE B CA 1
ATOM 9429 C C . ILE B 1 332 ? 19.984 42.469 18.062 1 94.88 332 ILE B C 1
ATOM 9431 O O . ILE B 1 332 ? 21.172 42.188 17.906 1 94.88 332 ILE B O 1
ATOM 9435 N N . ARG B 1 333 ? 19.531 43.688 18 1 94.88 333 ARG B N 1
ATOM 9436 C CA . ARG B 1 333 ? 20.406 44.812 17.672 1 94.88 333 ARG B CA 1
ATOM 9437 C C . ARG B 1 333 ? 21.453 45.031 18.766 1 94.88 333 ARG B C 1
ATOM 9439 O O . ARG B 1 333 ? 22.594 45.375 18.469 1 94.88 333 ARG B O 1
ATOM 9446 N N . GLU B 1 334 ? 21.016 44.875 19.984 1 95.25 334 GLU B N 1
ATOM 9447 C CA . GLU B 1 334 ? 21.938 45 21.109 1 95.25 334 GLU B CA 1
ATOM 9448 C C . GLU B 1 334 ? 23 43.906 21.078 1 95.25 334 GLU B C 1
ATOM 9450 O O . GLU B 1 334 ? 24.172 44.188 21.359 1 95.25 334 GLU B O 1
ATOM 9455 N N . PHE B 1 335 ? 22.562 42.781 20.781 1 95.75 335 PHE B N 1
ATOM 9456 C CA . PHE B 1 335 ? 23.484 41.656 20.688 1 95.75 335 PHE B CA 1
ATOM 9457 C C . PHE B 1 335 ? 24.531 41.906 19.609 1 95.75 335 PHE B C 1
ATOM 9459 O O . PHE B 1 335 ? 25.719 41.688 19.812 1 95.75 335 PHE B O 1
ATOM 9466 N N . ILE B 1 336 ? 24.094 42.375 18.406 1 96.5 336 ILE B N 1
ATOM 9467 C CA . ILE B 1 336 ? 24.969 42.625 17.281 1 96.5 336 ILE B CA 1
ATOM 9468 C C . ILE B 1 336 ? 25.984 43.719 17.641 1 96.5 336 ILE B C 1
ATOM 9470 O O . ILE B 1 336 ? 27.156 43.625 17.312 1 96.5 336 ILE B O 1
ATOM 9474 N N . LYS B 1 337 ? 25.516 44.719 18.328 1 94.69 337 LYS B N 1
ATOM 9475 C CA . LYS B 1 337 ? 26.375 45.844 18.734 1 94.69 337 LYS B CA 1
ATOM 9476 C C . LYS B 1 337 ? 27.5 45.344 19.641 1 94.69 337 LYS B C 1
ATOM 9478 O O . LYS B 1 337 ? 28.609 45.875 19.594 1 94.69 337 LYS B O 1
ATOM 9483 N N . GLY B 1 338 ? 27.203 44.375 20.406 1 94.56 338 GLY B N 1
ATOM 9484 C CA . GLY B 1 338 ? 28.172 43.875 21.375 1 94.56 338 GLY B CA 1
ATOM 9485 C C . GLY B 1 338 ? 29.156 42.906 20.766 1 94.56 338 GLY B C 1
ATOM 9486 O O . GLY B 1 338 ? 30.156 42.531 21.406 1 94.56 338 GLY B O 1
ATOM 9487 N N . LEU B 1 339 ? 28.984 42.531 19.516 1 94.81 339 LEU B N 1
ATOM 9488 C CA . LEU B 1 339 ? 29.844 41.562 18.891 1 94.81 339 LEU B CA 1
ATOM 9489 C C . LEU B 1 339 ? 31.156 42.188 18.406 1 94.81 339 LEU B C 1
ATOM 9491 O O . LEU B 1 339 ? 31.141 43.344 17.938 1 94.81 339 LEU B O 1
ATOM 9495 N N . GLU B 1 340 ? 32.219 41.469 18.578 1 93.12 340 GLU B N 1
ATOM 9496 C CA . GLU B 1 340 ? 33.5 41.875 18.047 1 93.12 340 GLU B CA 1
ATOM 9497 C C . GLU B 1 340 ? 33.625 41.531 16.562 1 93.12 340 GLU B C 1
ATOM 9499 O O . GLU B 1 340 ? 34.312 40.562 16.203 1 93.12 340 GLU B O 1
ATOM 9504 N N . LEU B 1 341 ? 33.031 42.375 15.719 1 94.56 341 LEU B N 1
ATOM 9505 C CA . LEU B 1 341 ? 33.031 42.188 14.273 1 94.56 341 LEU B CA 1
ATOM 9506 C C . LEU B 1 341 ? 33.5 43.469 13.562 1 94.56 341 LEU B C 1
ATOM 9508 O O . LEU B 1 341 ? 33.375 44.562 14.102 1 94.56 341 LEU B O 1
ATOM 9512 N N . PRO B 1 342 ? 34.062 43.25 12.352 1 94 342 PRO B N 1
ATOM 9513 C CA . PRO B 1 342 ? 34.344 44.438 11.531 1 94 342 PRO B CA 1
ATOM 9514 C C . PRO B 1 342 ? 33.062 45.25 11.25 1 94 342 PRO B C 1
ATOM 9516 O O . PRO B 1 342 ? 31.953 44.781 11.43 1 94 342 PRO B O 1
ATOM 9519 N N . GLU B 1 343 ? 33.281 46.469 10.883 1 93.69 343 GLU B N 1
ATOM 9520 C CA . GLU B 1 343 ? 32.188 47.438 10.719 1 93.69 343 GLU B CA 1
ATOM 9521 C C . GLU B 1 343 ? 31.234 46.969 9.609 1 93.69 343 GLU B C 1
ATOM 9523 O O . GLU B 1 343 ? 30.016 47.062 9.75 1 93.69 343 GLU B O 1
ATOM 9528 N N . GLU B 1 344 ? 31.75 46.469 8.602 1 91.94 344 GLU B N 1
ATOM 9529 C CA . GLU B 1 344 ? 30.922 46.125 7.449 1 91.94 344 GLU B CA 1
ATOM 9530 C C . GLU B 1 344 ? 29.953 45 7.773 1 91.94 344 GLU B C 1
ATOM 9532 O O . GLU B 1 344 ? 28.734 45.156 7.594 1 91.94 344 GLU B O 1
ATOM 9537 N N . PRO B 1 345 ? 30.453 43.844 8.258 1 93.31 345 PRO B N 1
ATOM 9538 C CA . PRO B 1 345 ? 29.5 42.812 8.625 1 93.31 345 PRO B CA 1
ATOM 9539 C C . PRO B 1 345 ? 28.516 43.25 9.703 1 93.31 345 PRO B C 1
ATOM 9541 O O . PRO B 1 345 ? 27.359 42.812 9.703 1 93.31 345 PRO B O 1
ATOM 9544 N N . LYS B 1 346 ? 28.859 44.062 10.617 1 94.19 346 LYS B N 1
ATOM 9545 C CA . LYS B 1 346 ? 27.969 44.562 11.648 1 94.19 346 LYS B CA 1
ATOM 9546 C C . LYS B 1 346 ? 26.844 45.375 11.031 1 94.19 346 LYS B C 1
ATOM 9548 O O . LYS B 1 346 ? 25.688 45.312 11.484 1 94.19 346 LYS B O 1
ATOM 9553 N N . ILE B 1 347 ? 27.219 46.188 10.055 1 93.88 347 ILE B N 1
ATOM 9554 C CA . ILE B 1 347 ? 26.234 47 9.367 1 93.88 347 ILE B CA 1
ATOM 9555 C C . ILE B 1 347 ? 25.25 46.125 8.617 1 93.88 347 ILE B C 1
ATOM 9557 O O . ILE B 1 347 ? 24.031 46.344 8.648 1 93.88 347 ILE B O 1
ATOM 9561 N N . ILE B 1 348 ? 25.719 45.125 7.977 1 94.19 348 ILE B N 1
ATOM 9562 C CA . ILE B 1 348 ? 24.891 44.188 7.23 1 94.19 348 ILE B CA 1
ATOM 9563 C C . ILE B 1 348 ? 23.906 43.531 8.18 1 94.19 348 ILE B C 1
ATOM 9565 O O . ILE B 1 348 ? 22.703 43.438 7.898 1 94.19 348 ILE B O 1
ATOM 9569 N N . LEU B 1 349 ? 24.391 43 9.289 1 96.44 349 LEU B N 1
ATOM 9570 C CA . LEU B 1 349 ? 23.562 42.312 10.273 1 96.44 349 LEU B CA 1
ATOM 9571 C C . LEU B 1 349 ? 22.531 43.281 10.883 1 96.44 349 LEU B C 1
ATOM 9573 O O . LEU B 1 349 ? 21.391 42.875 11.133 1 96.44 349 LEU B O 1
ATOM 9577 N N . SER B 1 350 ? 22.969 44.5 11.109 1 95 350 SER B N 1
ATOM 9578 C CA . SER B 1 350 ? 22.094 45.469 11.766 1 95 350 SER B CA 1
ATOM 9579 C C . SER B 1 350 ? 20.922 45.875 10.852 1 95 350 SER B C 1
ATOM 9581 O O . SER B 1 350 ? 19.859 46.25 11.336 1 95 350 SER B O 1
ATOM 9583 N N . ASN B 1 351 ? 21.125 45.781 9.562 1 94.44 351 ASN B N 1
ATOM 9584 C CA . ASN B 1 351 ? 20.094 46.188 8.609 1 94.44 351 ASN B CA 1
ATOM 9585 C C . ASN B 1 351 ? 19.203 45 8.227 1 94.44 351 ASN B C 1
ATOM 9587 O O . ASN B 1 351 ? 18.188 45.188 7.555 1 94.44 351 ASN B O 1
ATOM 9591 N N . LEU B 1 352 ? 19.562 43.906 8.68 1 95.88 352 LEU B N 1
ATOM 9592 C CA . LEU B 1 352 ? 18.828 42.688 8.336 1 95.88 352 LEU B CA 1
ATOM 9593 C C . LEU B 1 352 ? 17.5 42.625 9.102 1 95.88 352 LEU B C 1
ATOM 9595 O O . LEU B 1 352 ? 17.453 42.938 10.289 1 95.88 352 LEU B O 1
ATOM 9599 N N . THR B 1 353 ? 16.438 42.312 8.422 1 96.88 353 THR B N 1
ATOM 9600 C CA . THR B 1 353 ? 15.125 42.062 9.016 1 96.88 353 THR B CA 1
ATOM 9601 C C . THR B 1 353 ? 14.609 40.688 8.594 1 96.88 353 THR B C 1
ATOM 9603 O O . THR B 1 353 ? 15.078 40.094 7.605 1 96.88 353 THR B O 1
ATOM 9606 N N . PRO B 1 354 ? 13.703 40.156 9.367 1 96.56 354 PRO B N 1
ATOM 9607 C CA . PRO B 1 354 ? 13.102 38.875 8.922 1 96.56 354 PRO B CA 1
ATOM 9608 C C . PRO B 1 354 ? 12.547 38.969 7.5 1 96.56 354 PRO B C 1
ATOM 9610 O O . PRO B 1 354 ? 12.594 38 6.754 1 96.56 354 PRO B O 1
ATOM 9613 N N . HIS B 1 355 ? 12.094 40.156 7.031 1 97.38 355 HIS B N 1
ATOM 9614 C CA . HIS B 1 355 ? 11.508 40.344 5.707 1 97.38 355 HIS B CA 1
ATOM 9615 C C . HIS B 1 355 ? 12.578 40.281 4.621 1 97.38 355 HIS B C 1
ATOM 9617 O O . HIS B 1 355 ? 12.312 39.812 3.504 1 97.38 355 HIS B O 1
ATOM 9623 N N . SER B 1 356 ? 13.727 40.75 4.969 1 96.94 356 SER B N 1
ATOM 9624 C CA . SER B 1 356 ? 14.773 40.875 3.953 1 96.94 356 SER B CA 1
ATOM 9625 C C . SER B 1 356 ? 15.664 39.625 3.945 1 96.94 356 SER B C 1
ATOM 9627 O O . SER B 1 356 ? 16.422 39.406 3.004 1 96.94 356 SER B O 1
ATOM 9629 N N . TYR B 1 357 ? 15.602 38.781 4.93 1 97.5 357 TYR B N 1
ATOM 9630 C CA . TYR B 1 357 ? 16.438 37.594 5.086 1 97.5 357 TYR B CA 1
ATOM 9631 C C . TYR B 1 357 ? 15.898 36.438 4.277 1 97.5 357 TYR B C 1
ATOM 9633 O O . TYR B 1 357 ? 15.602 35.375 4.828 1 97.5 357 TYR B O 1
ATOM 9641 N N . VAL B 1 358 ? 15.766 36.594 2.938 1 97.75 358 VAL B N 1
ATOM 9642 C CA . VAL B 1 358 ? 15.109 35.562 2.121 1 97.75 358 VAL B CA 1
ATOM 9643 C C . VAL B 1 358 ? 16.094 35.031 1.079 1 97.75 358 VAL B C 1
ATOM 9645 O O . VAL B 1 358 ? 15.703 34.281 0.179 1 97.75 358 VAL B O 1
ATOM 9648 N N . GLY B 1 359 ? 17.359 35.406 1.148 1 96.62 359 GLY B N 1
ATOM 9649 C CA . GLY B 1 359 ? 18.375 34.906 0.247 1 96.62 359 GLY B CA 1
ATOM 9650 C C . GLY B 1 359 ? 18.031 35.062 -1.218 1 96.62 359 GLY B C 1
ATOM 9651 O O . GLY B 1 359 ? 17.656 36.156 -1.643 1 96.62 359 GLY B O 1
ATOM 9652 N N . ALA B 1 360 ? 18.109 33.969 -1.992 1 96.94 360 ALA B N 1
ATOM 9653 C CA . ALA B 1 360 ? 17.891 34 -3.434 1 96.94 360 ALA B CA 1
ATOM 9654 C C . ALA B 1 360 ? 16.453 33.594 -3.771 1 96.94 360 ALA B C 1
ATOM 9656 O O . ALA B 1 360 ? 16.141 33.281 -4.926 1 96.94 360 ALA B O 1
ATOM 9657 N N . ALA B 1 361 ? 15.57 33.594 -2.848 1 97.94 361 ALA B N 1
ATOM 9658 C CA . ALA B 1 361 ? 14.211 33.062 -3.023 1 97.94 361 ALA B CA 1
ATOM 9659 C C . ALA B 1 361 ? 13.484 33.812 -4.145 1 97.94 361 ALA B C 1
ATOM 9661 O O . ALA B 1 361 ? 12.797 33.188 -4.957 1 97.94 361 ALA B O 1
ATOM 9662 N N . VAL B 1 362 ? 13.625 35.156 -4.184 1 98.06 362 VAL B N 1
ATOM 9663 C CA . VAL B 1 362 ? 12.922 35.969 -5.176 1 98.06 362 VAL B CA 1
ATOM 9664 C C . VAL B 1 362 ? 13.391 35.594 -6.578 1 98.06 362 VAL B C 1
ATOM 9666 O O . VAL B 1 362 ? 12.578 35.406 -7.484 1 98.06 362 VAL B O 1
ATOM 9669 N N . LYS B 1 363 ? 14.664 35.438 -6.766 1 97.12 363 LYS B N 1
ATOM 9670 C CA . LYS B 1 363 ? 15.234 35.094 -8.062 1 97.12 363 LYS B CA 1
ATOM 9671 C C . LYS B 1 363 ? 14.766 33.719 -8.508 1 97.12 363 LYS B C 1
ATOM 9673 O O . LYS B 1 363 ? 14.406 33.5 -9.664 1 97.12 363 LYS B O 1
ATOM 9678 N N . LEU B 1 364 ? 14.82 32.75 -7.617 1 97.06 364 LEU B N 1
ATOM 9679 C CA . LEU B 1 364 ? 14.391 31.391 -7.926 1 97.06 364 LEU B CA 1
ATOM 9680 C C . LEU B 1 364 ? 12.922 31.359 -8.328 1 97.06 364 LEU B C 1
ATOM 9682 O O . LEU B 1 364 ? 12.539 30.609 -9.234 1 97.06 364 LEU B O 1
ATOM 9686 N N . ALA B 1 365 ? 12.102 32.125 -7.629 1 98.19 365 ALA B N 1
ATOM 9687 C CA . ALA B 1 365 ? 10.672 32.188 -7.922 1 98.19 365 ALA B CA 1
ATOM 9688 C C . ALA B 1 365 ? 10.422 32.781 -9.305 1 98.19 365 ALA B C 1
ATOM 9690 O O . ALA B 1 365 ? 9.562 32.312 -10.047 1 98.19 365 ALA B O 1
ATOM 9691 N N . ARG B 1 366 ? 11.148 33.781 -9.68 1 97.94 366 ARG B N 1
ATOM 9692 C CA . ARG B 1 366 ? 10.93 34.531 -10.922 1 97.94 366 ARG B CA 1
ATOM 9693 C C . ARG B 1 366 ? 11.469 33.75 -12.125 1 97.94 366 ARG B C 1
ATOM 9695 O O . ARG B 1 366 ? 11.008 33.938 -13.25 1 97.94 366 ARG B O 1
ATOM 9702 N N . THR B 1 367 ? 12.383 32.812 -11.906 1 97 367 THR B N 1
ATOM 9703 C CA . THR B 1 367 ? 12.992 32.062 -13.008 1 97 367 THR B CA 1
ATOM 9704 C C . THR B 1 367 ? 12.352 30.703 -13.172 1 97 367 THR B C 1
ATOM 9706 O O . THR B 1 367 ? 12.906 29.828 -13.844 1 97 367 THR B O 1
ATOM 9709 N N . VAL B 1 368 ? 11.211 30.531 -12.586 1 97.69 368 VAL B N 1
ATOM 9710 C CA . VAL B 1 368 ? 10.578 29.219 -12.523 1 97.69 368 VAL B CA 1
ATOM 9711 C C . VAL B 1 368 ? 10.203 28.75 -13.93 1 97.69 368 VAL B C 1
ATOM 9713 O O . VAL B 1 368 ? 10.32 27.562 -14.258 1 97.69 368 VAL B O 1
ATOM 9716 N N . ASP B 1 369 ? 9.734 29.703 -14.812 1 96.94 369 ASP B N 1
ATOM 9717 C CA . ASP B 1 369 ? 9.344 29.328 -16.172 1 96.94 369 ASP B CA 1
ATOM 9718 C C . ASP B 1 369 ? 10.516 28.719 -16.922 1 96.94 369 ASP B C 1
ATOM 9720 O O . ASP B 1 369 ? 10.344 27.734 -17.641 1 96.94 369 ASP B O 1
ATOM 9724 N N . THR B 1 370 ? 11.641 29.312 -16.734 1 95.81 370 THR B N 1
ATOM 9725 C CA . THR B 1 370 ? 12.836 28.797 -17.391 1 95.81 370 THR B CA 1
ATOM 9726 C C . THR B 1 370 ? 13.195 27.406 -16.859 1 95.81 370 THR B C 1
ATOM 9728 O O . THR B 1 370 ? 13.555 26.531 -17.641 1 95.81 370 THR B O 1
ATOM 9731 N N . ALA B 1 371 ? 13.109 27.25 -15.586 1 95.75 371 ALA B N 1
ATOM 9732 C CA . ALA B 1 371 ? 13.422 25.969 -14.961 1 95.75 371 ALA B CA 1
ATOM 9733 C C . ALA B 1 371 ? 12.469 24.875 -15.438 1 95.75 371 ALA B C 1
ATOM 9735 O O . ALA B 1 371 ? 12.883 23.75 -15.703 1 95.75 371 ALA B O 1
ATOM 9736 N N . VAL B 1 372 ? 11.141 25.188 -15.484 1 96.56 372 VAL B N 1
ATOM 9737 C CA . VAL B 1 372 ? 10.125 24.219 -15.906 1 96.56 372 VAL B CA 1
ATOM 9738 C C . VAL B 1 372 ? 10.297 23.906 -17.391 1 96.56 372 VAL B C 1
ATOM 9740 O O . VAL B 1 372 ? 10.156 22.75 -17.797 1 96.56 372 VAL B O 1
ATOM 9743 N N . ARG B 1 373 ? 10.617 24.875 -18.219 1 93.12 373 ARG B N 1
ATOM 9744 C CA . ARG B 1 373 ? 10.852 24.656 -19.641 1 93.12 373 ARG B CA 1
ATOM 9745 C C . ARG B 1 373 ? 12.039 23.734 -19.875 1 93.12 373 ARG B C 1
ATOM 9747 O O . ARG B 1 373 ? 12.047 22.938 -20.812 1 93.12 373 ARG B O 1
ATOM 9754 N N . ALA B 1 374 ? 12.969 23.875 -19.016 1 88.62 374 ALA B N 1
ATOM 9755 C CA . ALA B 1 374 ? 14.172 23.047 -19.141 1 88.62 374 ALA B CA 1
ATOM 9756 C C . ALA B 1 374 ? 13.867 21.578 -18.875 1 88.62 374 ALA B C 1
ATOM 9758 O O . ALA B 1 374 ? 14.633 20.703 -19.266 1 88.62 374 ALA B O 1
ATOM 9759 N N . THR B 1 375 ? 12.836 21.375 -18.219 1 84.94 375 THR B N 1
ATOM 9760 C CA . THR B 1 375 ? 12.453 19.984 -17.938 1 84.94 375 THR B CA 1
ATOM 9761 C C . THR B 1 375 ? 11.82 19.344 -19.156 1 84.94 375 THR B C 1
ATOM 9763 O O . THR B 1 375 ? 11.75 18.109 -19.25 1 84.94 375 THR B O 1
ATOM 9766 N N . ARG B 1 376 ? 11.086 20.172 -19.922 1 74.12 376 ARG B N 1
ATOM 9767 C CA . ARG B 1 376 ? 10.305 19.688 -21.062 1 74.12 376 ARG B CA 1
ATOM 9768 C C . ARG B 1 376 ? 11.18 19.516 -22.297 1 74.12 376 ARG B C 1
ATOM 9770 O O . ARG B 1 376 ? 11.922 20.438 -22.672 1 74.12 376 ARG B O 1
ATOM 9777 N N . LYS B 1 377 ? 11.633 18.406 -22.453 1 58.5 377 LYS B N 1
ATOM 9778 C CA . LYS B 1 377 ? 12.148 18.234 -23.797 1 58.5 377 LYS B CA 1
ATOM 9779 C C . LYS B 1 377 ? 11.008 18.188 -24.812 1 58.5 377 LYS B C 1
ATOM 9781 O O . LYS B 1 377 ? 9.898 17.766 -24.5 1 58.5 377 LYS B O 1
ATOM 9786 N N . ASN B 1 378 ? 10.891 19.094 -25.828 1 42.78 378 ASN B N 1
ATOM 9787 C CA . ASN B 1 378 ? 9.867 19.328 -26.844 1 42.78 378 ASN B CA 1
ATOM 9788 C C . ASN B 1 378 ? 9.195 18.031 -27.281 1 42.78 378 ASN B C 1
ATOM 9790 O O . ASN B 1 378 ? 9.766 17.266 -28.062 1 42.78 378 ASN B O 1
ATOM 9794 N N . THR B 1 379 ? 8.469 17.359 -26.359 1 45.25 379 THR B N 1
ATOM 9795 C CA . THR B 1 379 ? 7.891 16.188 -27 1 45.25 379 THR B CA 1
ATOM 9796 C C . THR B 1 379 ? 6.488 16.484 -27.516 1 45.25 379 THR B C 1
ATOM 9798 O O . THR B 1 379 ? 5.496 16.188 -26.859 1 45.25 379 THR B O 1
ATOM 9801 N N . ASN B 1 380 ? 6.207 17.531 -28.109 1 40.28 380 ASN B N 1
ATOM 9802 C CA . ASN B 1 380 ? 4.836 17.672 -28.594 1 40.28 380 ASN B CA 1
ATOM 9803 C C . ASN B 1 380 ? 4.551 16.703 -29.734 1 40.28 380 ASN B C 1
ATOM 9805 O O . ASN B 1 380 ? 5.051 16.891 -30.844 1 40.28 380 ASN B O 1
ATOM 9809 N N . VAL B 1 381 ? 4.355 15.508 -29.453 1 43.28 381 VAL B N 1
ATOM 9810 C CA . VAL B 1 381 ? 3.898 14.719 -30.594 1 43.28 381 VAL B CA 1
ATOM 9811 C C . VAL B 1 381 ? 2.416 14.992 -30.844 1 43.28 381 VAL B C 1
ATOM 9813 O O . VAL B 1 381 ? 1.602 14.922 -29.922 1 43.28 381 VAL B O 1
ATOM 9816 N N . SER B 1 382 ? 2.092 15.609 -31.875 1 38.38 382 SER B N 1
ATOM 9817 C CA . SER B 1 382 ? 0.749 15.867 -32.375 1 38.38 382 SER B CA 1
ATOM 9818 C C . SER B 1 382 ? -0.011 14.57 -32.625 1 38.38 382 SER B C 1
ATOM 9820 O O . SER B 1 382 ? 0.444 13.711 -33.375 1 38.38 382 SER B O 1
ATOM 9822 N N . THR B 1 383 ? -0.706 14.141 -31.625 1 44.44 383 THR B N 1
ATOM 9823 C CA . THR B 1 383 ? -1.454 12.953 -32.031 1 44.44 383 THR B CA 1
ATOM 9824 C C . THR B 1 383 ? -2.816 13.344 -32.594 1 44.44 383 THR B C 1
ATOM 9826 O O . THR B 1 383 ? -3.406 14.344 -32.188 1 44.44 383 THR B O 1
ATOM 9829 N N . GLU B 1 384 ? -3.15 12.789 -33.625 1 43 384 GLU B N 1
ATOM 9830 C CA . GLU B 1 384 ? -4.469 12.891 -34.25 1 43 384 GLU B CA 1
ATOM 9831 C C . GLU B 1 384 ? -5.57 12.469 -33.281 1 43 384 GLU B C 1
ATOM 9833 O O . GLU B 1 384 ? -5.469 11.422 -32.625 1 43 384 GLU B O 1
ATOM 9838 N N . LYS B 1 385 ? -6.367 13.328 -33 1 43.38 385 LYS B N 1
ATOM 9839 C CA . LYS B 1 385 ? -7.516 13.094 -32.125 1 43.38 385 LYS B CA 1
ATOM 9840 C C . LYS B 1 385 ? -8.43 12.008 -32.719 1 43.38 385 LYS B C 1
ATOM 9842 O O . LYS B 1 385 ? -8.875 12.102 -33.844 1 43.38 385 LYS B O 1
ATOM 9847 N N . VAL B 1 386 ? -8.508 10.922 -32.062 1 42.38 386 VAL B N 1
ATOM 9848 C CA . VAL B 1 386 ? -9.547 9.961 -32.406 1 42.38 386 VAL B CA 1
ATOM 9849 C C . VAL B 1 386 ? -10.922 10.594 -32.25 1 42.38 386 VAL B C 1
ATOM 9851 O O . VAL B 1 386 ? -11.242 11.117 -31.172 1 42.38 386 VAL B O 1
ATOM 9854 N N . LYS B 1 387 ? -11.586 10.867 -33.281 1 38.62 387 LYS B N 1
ATOM 9855 C CA . LYS B 1 387 ? -12.953 11.383 -33.25 1 38.62 387 LYS B CA 1
ATOM 9856 C C . LYS B 1 387 ? -13.914 10.383 -32.625 1 38.62 387 LYS B C 1
ATOM 9858 O O . LYS B 1 387 ? -14.062 9.258 -33.094 1 38.62 387 LYS B O 1
ATOM 9863 N N . MET B 1 388 ? -14.031 10.477 -31.312 1 44.53 388 MET B N 1
ATOM 9864 C CA . MET B 1 388 ? -15.07 9.656 -30.703 1 44.53 388 MET B CA 1
ATOM 9865 C C . MET B 1 388 ? -16.453 10.047 -31.234 1 44.53 388 MET B C 1
ATOM 9867 O O . MET B 1 388 ? -16.766 11.227 -31.328 1 44.53 388 MET B O 1
ATOM 9871 N N . VAL B 1 389 ? -17.078 9.227 -31.969 1 39.31 389 VAL B N 1
ATOM 9872 C CA . VAL B 1 389 ? -18.422 9.438 -32.469 1 39.31 389 VAL B CA 1
ATOM 9873 C C . VAL B 1 389 ? -19.422 9.547 -31.328 1 39.31 389 VAL B C 1
ATOM 9875 O O . VAL B 1 389 ? -19.391 8.734 -30.406 1 39.31 389 VAL B O 1
ATOM 9878 N N . SER B 1 390 ? -19.75 10.797 -31 1 38.88 390 SER B N 1
ATOM 9879 C CA . SER B 1 390 ? -20.938 10.938 -30.156 1 38.88 390 SER B CA 1
ATOM 9880 C C . SER B 1 390 ? -22.125 10.188 -30.75 1 38.88 390 SER B C 1
ATOM 9882 O O . SER B 1 390 ? -22.609 10.531 -31.828 1 38.88 390 SER B O 1
ATOM 9884 N N . GLY B 1 391 ? -21.953 8.93 -30.828 1 37.75 391 GLY B N 1
ATOM 9885 C CA . GLY B 1 391 ? -23.125 8.289 -31.406 1 37.75 391 GLY B CA 1
ATOM 9886 C C . GLY B 1 391 ? -24.422 8.656 -30.719 1 37.75 391 GLY B C 1
ATOM 9887 O O . GLY B 1 391 ? -24.453 8.859 -29.5 1 37.75 391 GLY B O 1
ATOM 9888 N N . ASN B 1 392 ? -25.375 9.164 -31.5 1 38.03 392 ASN B N 1
ATOM 9889 C CA . ASN B 1 392 ? -26.734 9.586 -31.141 1 38.03 392 ASN B CA 1
ATOM 9890 C C . ASN B 1 392 ? -27.453 8.508 -30.344 1 38.03 392 ASN B C 1
ATOM 9892 O O . ASN B 1 392 ? -27.984 8.773 -29.266 1 38.03 392 ASN B O 1
ATOM 9896 N N . SER B 1 393 ? -28.266 7.59 -31.219 1 37.94 393 SER B N 1
ATOM 9897 C CA . SER B 1 393 ? -29.641 7.109 -31 1 37.94 393 SER B CA 1
ATOM 9898 C C . SER B 1 393 ? -29.656 5.934 -30.031 1 37.94 393 SER B C 1
ATOM 9900 O O . SER B 1 393 ? -30.688 5.281 -29.859 1 37.94 393 SER B O 1
ATOM 9902 N N . SER B 1 394 ? -28.688 5.152 -29.844 1 43.31 394 SER B N 1
ATOM 9903 C CA . SER B 1 394 ? -29.031 4.008 -29 1 43.31 394 SER B CA 1
ATOM 9904 C C . SER B 1 394 ? -29.469 4.453 -27.609 1 43.31 394 SER B C 1
ATOM 9906 O O . SER B 1 394 ? -29.219 5.59 -27.203 1 43.31 394 SER B O 1
ATOM 9908 N N . SER B 1 395 ? -30.25 3.613 -26.812 1 54.69 395 SER B N 1
ATOM 9909 C CA . SER B 1 395 ? -30.812 4.008 -25.531 1 54.69 395 SER B CA 1
ATOM 9910 C C . SER B 1 395 ? -29.734 4.559 -24.594 1 54.69 395 SER B C 1
ATOM 9912 O O . SER B 1 395 ? -28.625 4.012 -24.531 1 54.69 395 SER B O 1
ATOM 9914 N N . GLU B 1 396 ? -29.797 5.852 -24.297 1 57.31 396 GLU B N 1
ATOM 9915 C CA . GLU B 1 396 ? -28.969 6.68 -23.422 1 57.31 396 GLU B CA 1
ATOM 9916 C C . GLU B 1 396 ? -28.344 5.848 -22.312 1 57.31 396 GLU B C 1
ATOM 9918 O O . GLU B 1 396 ? -27.188 6.047 -21.953 1 57.31 396 GLU B O 1
ATOM 9923 N N . SER B 1 397 ? -29.094 4.777 -22.016 1 61.25 397 SER B N 1
ATOM 9924 C CA . SER B 1 397 ? -28.625 3.982 -20.891 1 61.25 397 SER B CA 1
ATOM 9925 C C . SER B 1 397 ? -27.5 3.031 -21.328 1 61.25 397 SER B C 1
ATOM 9927 O O . SER B 1 397 ? -26.516 2.875 -20.609 1 61.25 397 SER B O 1
ATOM 9929 N N . GLU B 1 398 ? -27.703 2.434 -22.406 1 60.34 398 GLU B N 1
ATOM 9930 C CA . GLU B 1 398 ? -26.688 1.497 -22.891 1 60.34 398 GLU B CA 1
ATOM 9931 C C . GLU B 1 398 ? -25.406 2.221 -23.25 1 60.34 398 GLU B C 1
ATOM 9933 O O . GLU B 1 398 ? -24.312 1.706 -23.016 1 60.34 398 GLU B O 1
ATOM 9938 N N . LEU B 1 399 ? -25.641 3.369 -23.766 1 60.47 399 LEU B N 1
ATOM 9939 C CA . LEU B 1 399 ? -24.469 4.16 -24.125 1 60.47 399 LEU B CA 1
ATOM 9940 C C . LEU B 1 399 ? -23.703 4.602 -22.875 1 60.47 399 LEU B C 1
ATOM 9942 O O . LEU B 1 399 ? -22.469 4.641 -22.891 1 60.47 399 LEU B O 1
ATOM 9946 N N . LEU B 1 400 ? -24.5 4.754 -21.844 1 68.38 400 LEU B N 1
ATOM 9947 C CA . LEU B 1 400 ? -23.875 5.164 -20.594 1 68.38 400 LEU B CA 1
ATOM 9948 C C . LEU B 1 400 ? -23.047 4.027 -20 1 68.38 400 LEU B C 1
ATOM 9950 O O . LEU B 1 400 ? -21.953 4.262 -19.453 1 68.38 400 LEU B O 1
ATOM 9954 N N . ASN B 1 401 ? -23.469 2.912 -20.266 1 74.38 401 ASN B N 1
ATOM 9955 C CA . ASN B 1 401 ? -22.734 1.754 -19.75 1 74.38 401 ASN B CA 1
ATOM 9956 C C . ASN B 1 401 ? -21.453 1.506 -20.547 1 74.38 401 ASN B C 1
ATOM 9958 O O . ASN B 1 401 ? -20.422 1.137 -19.984 1 74.38 401 ASN B O 1
ATOM 9962 N N . LEU B 1 402 ? -21.516 1.696 -21.844 1 74.25 402 LEU B N 1
ATOM 9963 C CA . LEU B 1 402 ? -20.375 1.461 -22.719 1 74.25 402 LEU B CA 1
ATOM 9964 C C . LEU B 1 402 ? -19.297 2.51 -22.5 1 74.25 402 LEU B C 1
ATOM 9966 O O . LEU B 1 402 ? -18.125 2.258 -22.766 1 74.25 402 LEU B O 1
ATOM 9970 N N . MET B 1 403 ? -19.75 3.623 -22.016 1 75.12 403 MET B N 1
ATOM 9971 C CA . MET B 1 403 ? -18.797 4.723 -21.875 1 75.12 403 MET B CA 1
ATOM 9972 C C . MET B 1 403 ? -18.328 4.855 -20.422 1 75.12 403 MET B C 1
ATOM 9974 O O . MET B 1 403 ? -17.625 5.801 -20.078 1 75.12 403 MET B O 1
ATOM 9978 N N . ALA B 1 404 ? -18.766 3.887 -19.656 1 85 404 ALA B N 1
ATOM 9979 C CA . ALA B 1 404 ? -18.406 3.949 -18.234 1 85 404 ALA B CA 1
ATOM 9980 C C . ALA B 1 404 ? -16.906 3.752 -18.031 1 85 404 ALA B C 1
ATOM 9982 O O . ALA B 1 404 ? -16.297 2.93 -18.703 1 85 404 ALA B O 1
ATOM 9983 N N . LEU B 1 405 ? -16.281 4.535 -17.188 1 83.69 405 LEU B N 1
ATOM 9984 C CA . LEU B 1 405 ? -14.859 4.395 -16.844 1 83.69 405 LEU B CA 1
ATOM 9985 C C . LEU B 1 405 ? -14.625 3.156 -15.992 1 83.69 405 LEU B C 1
ATOM 9987 O O . LEU B 1 405 ? -13.625 2.455 -16.172 1 83.69 405 LEU B O 1
ATOM 9991 N N . SER B 1 406 ? -15.508 2.912 -15.047 1 89.88 406 SER B N 1
ATOM 9992 C CA . SER B 1 406 ? -15.414 1.707 -14.227 1 89.88 406 SER B CA 1
ATOM 9993 C C . SER B 1 406 ? -16.094 0.525 -14.906 1 89.88 406 SER B C 1
ATOM 9995 O O . SER B 1 406 ? -17.25 0.626 -15.336 1 89.88 406 SER B O 1
ATOM 9997 N N . PRO B 1 407 ? -15.438 -0.602 -14.984 1 92 407 PRO B N 1
ATOM 9998 C CA . PRO B 1 407 ? -16.078 -1.767 -15.609 1 92 407 PRO B CA 1
ATOM 9999 C C . PRO B 1 407 ? -17.297 -2.264 -14.82 1 92 407 PRO B C 1
ATOM 10001 O O . PRO B 1 407 ? -18.141 -2.969 -15.367 1 92 407 PRO B O 1
ATOM 10004 N N . LEU B 1 408 ? -17.344 -1.931 -13.57 1 94.06 408 LEU B N 1
ATOM 10005 C CA . LEU B 1 408 ? -18.5 -2.318 -12.758 1 94.06 408 LEU B CA 1
ATOM 10006 C C . LEU B 1 408 ? -19.781 -1.68 -13.289 1 94.06 408 LEU B C 1
ATOM 10008 O O . LEU B 1 408 ? -20.859 -2.283 -13.227 1 94.06 408 LEU B O 1
ATOM 10012 N N . ASP B 1 409 ? -19.656 -0.427 -13.797 1 92.31 409 ASP B N 1
ATOM 10013 C CA . ASP B 1 409 ? -20.812 0.322 -14.305 1 92.31 409 ASP B CA 1
ATOM 10014 C C . ASP B 1 409 ? -21.062 -0.004 -15.773 1 92.31 409 ASP B C 1
ATOM 10016 O O . ASP B 1 409 ? -22.078 0.431 -16.344 1 92.31 409 ASP B O 1
ATOM 10020 N N . GLY B 1 410 ? -20.188 -0.718 -16.406 1 92.06 410 GLY B N 1
ATOM 10021 C CA . GLY B 1 410 ? -20.328 -1.087 -17.797 1 92.06 410 GLY B CA 1
ATOM 10022 C C . GLY B 1 410 ? -20.469 -2.582 -18.016 1 92.06 410 GLY B C 1
ATOM 10023 O O . GLY B 1 410 ? -21.547 -3.141 -17.812 1 92.06 410 GLY B O 1
ATOM 10024 N N . ARG B 1 411 ? -19.375 -3.246 -18.234 1 87.94 411 ARG B N 1
ATOM 10025 C CA . ARG B 1 411 ? -19.312 -4.652 -18.625 1 87.94 411 ARG B CA 1
ATOM 10026 C C . ARG B 1 411 ? -19.938 -5.543 -17.562 1 87.94 411 ARG B C 1
ATOM 10028 O O . ARG B 1 411 ? -20.547 -6.562 -17.875 1 87.94 411 ARG B O 1
ATOM 10035 N N . TYR B 1 412 ? -19.766 -5.191 -16.344 1 93.38 412 TYR B N 1
ATOM 10036 C CA . TYR B 1 412 ? -20.125 -6.133 -15.281 1 93.38 412 TYR B CA 1
ATOM 10037 C C . TYR B 1 412 ? -21.359 -5.672 -14.539 1 93.38 412 TYR B C 1
ATOM 10039 O O . TYR B 1 412 ? -21.688 -6.203 -13.469 1 93.38 412 TYR B O 1
ATOM 10047 N N . TRP B 1 413 ? -22.062 -4.684 -15.055 1 93.5 413 TRP B N 1
ATOM 10048 C CA . TRP B 1 413 ? -23.219 -4.102 -14.391 1 93.5 413 TRP B CA 1
ATOM 10049 C C . TRP B 1 413 ? -24.234 -5.184 -14.016 1 93.5 413 TRP B C 1
ATOM 10051 O O . TRP B 1 413 ? -24.781 -5.172 -12.906 1 93.5 413 TRP B O 1
ATOM 10061 N N . GLY B 1 414 ? -24.484 -6.164 -14.938 1 93.69 414 GLY B N 1
ATOM 10062 C CA . GLY B 1 414 ? -25.453 -7.215 -14.703 1 93.69 414 GLY B CA 1
ATOM 10063 C C . GLY B 1 414 ? -25.141 -8.047 -13.469 1 93.69 414 GLY B C 1
ATOM 10064 O O . GLY B 1 414 ? -26.062 -8.547 -12.805 1 93.69 414 GLY B O 1
ATOM 10065 N N . LYS B 1 415 ? -23.922 -8.117 -13.102 1 95.69 415 LYS B N 1
ATOM 10066 C CA . LYS B 1 415 ? -23.5 -8.977 -11.992 1 95.69 415 LYS B CA 1
ATOM 10067 C C . LYS B 1 415 ? -23.484 -8.203 -10.68 1 95.69 415 LYS B C 1
ATOM 10069 O O . LYS B 1 415 ? -23.547 -8.805 -9.602 1 95.69 415 LYS B O 1
ATOM 10074 N N . VAL B 1 416 ? -23.484 -6.816 -10.695 1 96.81 416 VAL B N 1
ATOM 10075 C CA . VAL B 1 416 ? -23.203 -6.09 -9.461 1 96.81 416 VAL B CA 1
ATOM 10076 C C . VAL B 1 416 ? -24.312 -5.078 -9.195 1 96.81 416 VAL B C 1
ATOM 10078 O O . VAL B 1 416 ? -24.312 -4.398 -8.172 1 96.81 416 VAL B O 1
ATOM 10081 N N . LYS B 1 417 ? -25.297 -4.934 -10.047 1 95.56 417 LYS B N 1
ATOM 10082 C CA . LYS B 1 417 ? -26.328 -3.906 -10 1 95.56 417 LYS B CA 1
ATOM 10083 C C . LYS B 1 417 ? -27.078 -3.939 -8.68 1 95.56 417 LYS B C 1
ATOM 10085 O O . LYS B 1 417 ? -27.625 -2.924 -8.242 1 95.56 417 LYS B O 1
ATOM 10090 N N . ASP B 1 418 ? -27.109 -5.109 -8.023 1 96.88 418 ASP B N 1
ATOM 10091 C CA . ASP B 1 418 ? -27.828 -5.238 -6.758 1 96.88 418 ASP B CA 1
ATOM 10092 C C . ASP B 1 418 ? -27.188 -4.383 -5.672 1 96.88 418 ASP B C 1
ATOM 10094 O O . ASP B 1 418 ? -27.812 -4.117 -4.637 1 96.88 418 ASP B O 1
ATOM 10098 N N . LEU B 1 419 ? -25.984 -3.928 -5.855 1 96.94 419 LEU B N 1
ATOM 10099 C CA . LEU B 1 419 ? -25.297 -3.062 -4.902 1 96.94 419 LEU B CA 1
ATOM 10100 C C . LEU B 1 419 ? -25.688 -1.604 -5.113 1 96.94 419 LEU B C 1
ATOM 10102 O O . LEU B 1 419 ? -25.531 -0.778 -4.211 1 96.94 419 LEU B O 1
ATOM 10106 N N . ALA B 1 420 ? -26.156 -1.251 -6.238 1 94.94 420 ALA B N 1
ATOM 10107 C CA . ALA B 1 420 ? -26.328 0.126 -6.695 1 94.94 420 ALA B CA 1
ATOM 10108 C C . ALA B 1 420 ? -27.281 0.896 -5.793 1 94.94 420 ALA B C 1
ATOM 10110 O O . ALA B 1 420 ? -27.062 2.07 -5.492 1 94.94 420 ALA B O 1
ATOM 10111 N N . PRO B 1 421 ? -28.422 0.291 -5.281 1 95.25 421 PRO B N 1
ATOM 10112 C CA . PRO B 1 421 ? -29.328 1.041 -4.414 1 95.25 421 PRO B CA 1
ATOM 10113 C C . PRO B 1 421 ? -28.672 1.485 -3.111 1 95.25 421 PRO B C 1
ATOM 10115 O O . PRO B 1 421 ? -29.156 2.406 -2.449 1 95.25 421 PRO B O 1
ATOM 10118 N N . TYR B 1 422 ? -27.594 0.831 -2.76 1 96.62 422 TYR B N 1
ATOM 10119 C CA . TYR B 1 422 ? -26.953 1.12 -1.486 1 96.62 422 TYR B CA 1
ATOM 10120 C C . TYR B 1 422 ? -25.672 1.933 -1.695 1 96.62 422 TYR B C 1
ATOM 10122 O O . TYR B 1 422 ? -25.406 2.883 -0.955 1 96.62 422 TYR B O 1
ATOM 10130 N N . MET B 1 423 ? -24.844 1.599 -2.742 1 96.25 423 MET B N 1
ATOM 10131 C CA . MET B 1 423 ? -23.469 2.1 -2.844 1 96.25 423 MET B CA 1
ATOM 10132 C C . MET B 1 423 ? -23.359 3.182 -3.912 1 96.25 423 MET B C 1
ATOM 10134 O O . MET B 1 423 ? -22.266 3.629 -4.242 1 96.25 423 MET B O 1
ATOM 10138 N N . SER B 1 424 ? -24.422 3.643 -4.469 1 95.19 424 SER B N 1
ATOM 10139 C CA . SER B 1 424 ? -24.453 4.699 -5.477 1 95.19 424 SER B CA 1
ATOM 10140 C C . SER B 1 424 ? -24.703 6.062 -4.84 1 95.19 424 SER B C 1
ATOM 10142 O O . SER B 1 424 ? -24.969 6.156 -3.637 1 95.19 424 SER B O 1
ATOM 10144 N N . GLU B 1 425 ? -24.578 7.125 -5.648 1 94.75 425 GLU B N 1
ATOM 10145 C CA . GLU B 1 425 ? -24.969 8.453 -5.195 1 94.75 425 GLU B CA 1
ATOM 10146 C C . GLU B 1 425 ? -26.438 8.492 -4.766 1 94.75 425 GLU B C 1
ATOM 10148 O O . GLU B 1 425 ? -26.781 9.188 -3.814 1 94.75 425 GLU B O 1
ATOM 10153 N N . TYR B 1 426 ? -27.281 7.828 -5.5 1 95.69 426 TYR B N 1
ATOM 10154 C CA . TYR B 1 426 ? -28.672 7.691 -5.098 1 95.69 426 TYR B CA 1
ATOM 10155 C C . TYR B 1 426 ? -28.781 7.098 -3.695 1 95.69 426 TYR B C 1
ATOM 10157 O O . TYR B 1 426 ? -29.531 7.602 -2.857 1 95.69 426 TYR B O 1
ATOM 10165 N N . GLY B 1 427 ? -28.047 5.988 -3.453 1 96.75 427 GLY B N 1
ATOM 10166 C CA . GLY B 1 427 ? -28.062 5.363 -2.141 1 96.75 427 GLY B CA 1
ATOM 10167 C C . GLY B 1 427 ? -27.672 6.309 -1.022 1 96.75 427 GLY B C 1
ATOM 10168 O O . GLY B 1 427 ? -28.312 6.336 0.031 1 96.75 427 GLY B O 1
ATOM 10169 N N . LEU B 1 428 ? -26.625 7.07 -1.242 1 97.12 428 LEU B N 1
ATOM 10170 C CA . LEU B 1 428 ? -26.156 8.016 -0.236 1 97.12 428 LEU B CA 1
ATOM 10171 C C . LEU B 1 428 ? -27.219 9.07 0.063 1 97.12 428 LEU B C 1
ATOM 10173 O O . LEU B 1 428 ? -27.453 9.398 1.227 1 97.12 428 LEU B O 1
ATOM 10177 N N . ILE B 1 429 ? -27.875 9.641 -0.986 1 97.81 429 ILE B N 1
ATOM 10178 C CA . ILE B 1 429 ? -28.906 10.648 -0.807 1 97.81 429 ILE B CA 1
ATOM 10179 C C . ILE B 1 429 ? -30.094 10.047 -0.041 1 97.81 429 ILE B C 1
ATOM 10181 O O . ILE B 1 429 ? -30.625 10.664 0.883 1 97.81 429 ILE B O 1
ATOM 10185 N N . TYR B 1 430 ? -30.422 8.844 -0.433 1 97.94 430 TYR B N 1
ATOM 10186 C CA . TYR B 1 430 ? -31.531 8.156 0.215 1 97.94 430 TYR B CA 1
ATOM 10187 C C . TYR B 1 430 ? -31.281 8 1.71 1 97.94 430 TYR B C 1
ATOM 10189 O O . TYR B 1 430 ? -32.156 8.32 2.527 1 97.94 430 TYR B O 1
ATOM 10197 N N . PHE B 1 431 ? -30.141 7.527 2.102 1 98.44 431 PHE B N 1
ATOM 10198 C CA . PHE B 1 431 ? -29.875 7.262 3.51 1 98.44 431 PHE B CA 1
ATOM 10199 C C . PHE B 1 431 ? -29.719 8.562 4.285 1 98.44 431 PHE B C 1
ATOM 10201 O O . PHE B 1 431 ? -30.031 8.625 5.477 1 98.44 431 PHE B O 1
ATOM 10208 N N . ARG B 1 432 ? -29.266 9.609 3.633 1 98.5 432 ARG B N 1
ATOM 10209 C CA . ARG B 1 432 ? -29.281 10.922 4.273 1 98.5 432 ARG B CA 1
ATOM 10210 C C . ARG B 1 432 ? -30.703 11.352 4.613 1 98.5 432 ARG B C 1
ATOM 10212 O O . ARG B 1 432 ? -30.969 11.844 5.715 1 98.5 432 ARG B O 1
ATOM 10219 N N . VAL B 1 433 ? -31.578 11.164 3.623 1 98.31 433 VAL B N 1
ATOM 10220 C CA . VAL B 1 433 ? -33 11.5 3.812 1 98.31 433 VAL B CA 1
ATOM 10221 C C . VAL B 1 433 ? -33.562 10.672 4.965 1 98.31 433 VAL B C 1
ATOM 10223 O O . VAL B 1 433 ? -34.25 11.211 5.832 1 98.31 433 VAL B O 1
ATOM 10226 N N . LEU B 1 434 ? -33.25 9.414 4.922 1 98.5 434 LEU B N 1
ATOM 10227 C CA . LEU B 1 434 ? -33.719 8.508 5.961 1 98.5 434 LEU B CA 1
ATOM 10228 C C . LEU B 1 434 ? -33.25 8.984 7.344 1 98.5 434 LEU B C 1
ATOM 10230 O O . LEU B 1 434 ? -34.094 9.078 8.266 1 98.5 434 LEU B O 1
ATOM 10234 N N . VAL B 1 435 ? -32 9.336 7.547 1 98.75 435 VAL B N 1
ATOM 10235 C CA . VAL B 1 435 ? -31.453 9.719 8.844 1 98.75 435 VAL B CA 1
ATOM 10236 C C . VAL B 1 435 ? -32.094 11.031 9.297 1 98.75 435 VAL B C 1
ATOM 10238 O O . VAL B 1 435 ? -32.438 11.188 10.469 1 98.75 435 VAL B O 1
ATOM 10241 N N . GLU B 1 436 ? -32.25 12.008 8.375 1 98.31 436 GLU B N 1
ATOM 10242 C CA . GLU B 1 436 ? -32.844 13.297 8.703 1 98.31 436 GLU B CA 1
ATOM 10243 C C . GLU B 1 436 ? -34.281 13.133 9.211 1 98.31 436 GLU B C 1
ATOM 10245 O O . GLU B 1 436 ? -34.656 13.758 10.203 1 98.31 436 GLU B O 1
ATOM 10250 N N . ILE B 1 437 ? -35.031 12.336 8.523 1 98.31 437 ILE B N 1
ATOM 10251 C CA . ILE B 1 437 ? -36.406 12.141 8.883 1 98.31 437 ILE B CA 1
ATOM 10252 C C . ILE B 1 437 ? -36.5 11.398 10.219 1 98.31 437 ILE B C 1
ATOM 10254 O O . ILE B 1 437 ? -37.281 11.773 11.094 1 98.31 437 ILE B O 1
ATOM 10258 N N . LYS B 1 438 ? -35.688 10.352 10.375 1 98.56 438 LYS B N 1
ATOM 10259 C CA . LYS B 1 438 ? -35.688 9.586 11.617 1 98.56 438 LYS B CA 1
ATOM 10260 C C . LYS B 1 438 ? -35.281 10.461 12.805 1 98.56 438 LYS B C 1
ATOM 10262 O O . LYS B 1 438 ? -35.75 10.273 13.914 1 98.56 438 LYS B O 1
ATOM 10267 N N . TRP B 1 439 ? -34.344 11.367 12.594 1 98.31 439 TRP B N 1
ATOM 10268 C CA . TRP B 1 439 ? -33.938 12.273 13.664 1 98.31 439 TRP B CA 1
ATOM 10269 C C . TRP B 1 439 ? -35.094 13.188 14.07 1 98.31 439 TRP B C 1
ATOM 10271 O O . TRP B 1 439 ? -35.312 13.391 15.266 1 98.31 439 TRP B O 1
ATOM 10281 N N . LEU B 1 440 ? -35.812 13.781 13.07 1 97.88 440 LEU B N 1
ATOM 10282 C CA . LEU B 1 440 ? -36.969 14.609 13.391 1 97.88 440 LEU B CA 1
ATOM 10283 C C . LEU B 1 440 ? -38 13.82 14.18 1 97.88 440 LEU B C 1
ATOM 10285 O O . LEU B 1 440 ? -38.562 14.32 15.164 1 97.88 440 LEU B O 1
ATOM 10289 N N . GLN B 1 441 ? -38.25 12.625 13.695 1 97.5 441 GLN B N 1
ATOM 10290 C CA . GLN B 1 441 ? -39.188 11.75 14.406 1 97.5 441 GLN B CA 1
ATOM 10291 C C . GLN B 1 441 ? -38.719 11.484 15.828 1 97.5 441 GLN B C 1
ATOM 10293 O O . GLN B 1 441 ? -39.531 11.453 16.766 1 97.5 441 GLN B O 1
ATOM 10298 N N . TRP B 1 442 ? -37.438 11.281 16 1 97.56 442 TRP B N 1
ATOM 10299 C CA . TRP B 1 442 ? -36.875 11.008 17.312 1 97.56 442 TRP B CA 1
ATOM 10300 C C . TRP B 1 442 ? -37.062 12.211 18.234 1 97.56 442 TRP B C 1
ATOM 10302 O O . TRP B 1 442 ? -37.375 12.055 19.422 1 97.56 442 TRP B O 1
ATOM 10312 N N . LEU B 1 443 ? -36.812 13.414 17.734 1 97.38 443 LEU B N 1
ATOM 10313 C CA . LEU B 1 443 ? -36.969 14.641 18.5 1 97.38 443 LEU B CA 1
ATOM 10314 C C . LEU B 1 443 ? -38.406 14.758 19.031 1 97.38 443 LEU B C 1
ATOM 10316 O O . LEU B 1 443 ? -38.625 15.227 20.156 1 97.38 443 LEU B O 1
ATOM 10320 N N . SER B 1 444 ? -39.406 14.312 18.297 1 96.62 444 SER B N 1
ATOM 10321 C CA . SER B 1 444 ? -40.812 14.406 18.672 1 96.62 444 SER B CA 1
ATOM 10322 C C . SER B 1 444 ? -41.125 13.461 19.828 1 96.62 444 SER B C 1
ATOM 10324 O O . SER B 1 444 ? -42.156 13.609 20.484 1 96.62 444 SER B O 1
ATOM 10326 N N . GLN B 1 445 ? -40.188 12.562 20.062 1 95.75 445 GLN B N 1
ATOM 10327 C CA . GLN B 1 445 ? -40.438 11.57 21.109 1 95.75 445 GLN B CA 1
ATOM 10328 C C . GLN B 1 445 ? -39.688 11.938 22.406 1 95.75 445 GLN B C 1
ATOM 10330 O O . GLN B 1 445 ? -39.812 11.25 23.406 1 95.75 445 GLN B O 1
ATOM 10335 N N . ILE B 1 446 ? -38.906 13.016 22.391 1 96.31 446 ILE B N 1
ATOM 10336 C CA . ILE B 1 446 ? -38.219 13.484 23.578 1 96.31 446 ILE B CA 1
ATOM 10337 C C . ILE B 1 446 ? -39.094 14.445 24.359 1 96.31 446 ILE B C 1
ATOM 10339 O O . ILE B 1 446 ? -39.406 15.539 23.891 1 96.31 446 ILE B O 1
ATOM 10343 N N . PRO B 1 447 ? -39.469 14.156 25.547 1 95.06 447 PRO B N 1
ATOM 10344 C CA . PRO B 1 447 ? -40.469 14.961 26.281 1 95.06 447 PRO B CA 1
ATOM 10345 C C . PRO B 1 447 ? -39.969 16.391 26.531 1 95.06 447 PRO B C 1
ATOM 10347 O O . PRO B 1 447 ? -40.781 17.328 26.516 1 95.06 447 PRO B O 1
ATOM 10350 N N . LEU B 1 448 ? -38.75 16.562 26.719 1 95.38 448 LEU B N 1
ATOM 10351 C CA . LEU B 1 448 ? -38.219 17.875 27.078 1 95.38 448 LEU B CA 1
ATOM 10352 C C . LEU B 1 448 ? -38.094 18.766 25.844 1 95.38 448 LEU B C 1
ATOM 10354 O O . LEU B 1 448 ? -37.938 19.984 25.969 1 95.38 448 LEU B O 1
ATOM 10358 N N . VAL B 1 449 ? -38.219 18.219 24.641 1 96.5 449 VAL B N 1
ATOM 10359 C CA . VAL B 1 449 ? -38.25 19 23.422 1 96.5 449 VAL B CA 1
ATOM 10360 C C . VAL B 1 449 ? -39.719 19.375 23.094 1 96.5 449 VAL B C 1
ATOM 10362 O O . VAL B 1 449 ? -40.344 18.75 22.234 1 96.5 449 VAL B O 1
ATOM 10365 N N . THR B 1 450 ? -40.125 20.391 23.672 1 93.81 450 THR B N 1
ATOM 10366 C CA . THR B 1 450 ? -41.562 20.688 23.656 1 93.81 450 THR B CA 1
ATOM 10367 C C . THR B 1 450 ? -41.969 21.359 22.344 1 93.81 450 THR B C 1
ATOM 10369 O O . THR B 1 450 ? -43.125 21.297 21.953 1 93.81 450 THR B O 1
ATOM 10372 N N . GLU B 1 451 ? -41.062 21.969 21.703 1 94.06 451 GLU B N 1
ATOM 10373 C CA . GLU B 1 451 ? -41.344 22.672 20.453 1 94.06 451 GLU B CA 1
ATOM 10374 C C . GLU B 1 451 ? -41.75 21.688 19.359 1 94.06 451 GLU B C 1
ATOM 10376 O O . GLU B 1 451 ? -42.344 22.062 18.359 1 94.06 451 GLU B O 1
ATOM 10381 N N . VAL B 1 452 ? -41.312 20.406 19.531 1 95.75 452 VAL B N 1
ATOM 10382 C CA . VAL B 1 452 ? -41.656 19.359 18.578 1 95.75 452 VAL B CA 1
ATOM 10383 C C . VAL B 1 452 ? -42.594 18.344 19.234 1 95.75 452 VAL B C 1
ATOM 10385 O O . VAL B 1 452 ? -42.125 17.312 19.734 1 95.75 452 VAL B O 1
ATOM 10388 N N . PRO B 1 453 ? -43.844 18.562 19.125 1 93 453 PRO B N 1
ATOM 10389 C CA . PRO B 1 453 ? -44.781 17.641 19.781 1 93 453 PRO B CA 1
ATOM 10390 C C . PRO B 1 453 ? -44.781 16.25 19.141 1 93 453 PRO B C 1
ATOM 10392 O O . PRO B 1 453 ? -44.375 16.109 17.984 1 93 453 PRO B O 1
ATOM 10395 N N . THR B 1 454 ? -45.281 15.297 19.938 1 95.38 454 THR B N 1
ATOM 10396 C CA . THR B 1 454 ? -45.438 13.961 19.359 1 95.38 454 THR B CA 1
ATOM 10397 C C . THR B 1 454 ? -46.312 14.008 18.109 1 95.38 454 THR B C 1
ATOM 10399 O O . THR B 1 454 ? -47.406 14.555 18.141 1 95.38 454 THR B O 1
ATOM 10402 N N . PHE B 1 455 ? -45.812 13.438 17.109 1 96.19 455 PHE B N 1
ATOM 10403 C CA . PHE B 1 455 ? -46.5 13.492 15.82 1 96.19 455 PHE B CA 1
ATOM 10404 C C . PHE B 1 455 ? -47.75 12.617 15.836 1 96.19 455 PHE B C 1
ATOM 10406 O O . PHE B 1 455 ? -47.75 11.539 16.438 1 96.19 455 PHE B O 1
ATOM 10413 N N . SER B 1 456 ? -48.75 13.07 15.117 1 96.19 456 SER B N 1
ATOM 10414 C CA . SER B 1 456 ? -49.906 12.25 14.859 1 96.19 456 SER B CA 1
ATOM 10415 C C . SER B 1 456 ? -49.594 11.094 13.922 1 96.19 456 SER B C 1
ATOM 10417 O O . SER B 1 456 ? -48.531 11.047 13.32 1 96.19 456 SER B O 1
ATOM 10419 N N . GLU B 1 457 ? -50.562 10.164 13.867 1 95.94 457 GLU B N 1
ATOM 10420 C CA . GLU B 1 457 ? -50.406 9.047 12.953 1 95.94 457 GLU B CA 1
ATOM 10421 C C . GLU B 1 457 ? -50.281 9.523 11.508 1 95.94 457 GLU B C 1
ATOM 10423 O O . GLU B 1 457 ? -49.562 8.922 10.703 1 95.94 457 GLU B O 1
ATOM 10428 N N . SER B 1 458 ? -50.969 10.539 11.281 1 94.88 458 SER B N 1
ATOM 10429 C CA . SER B 1 458 ? -50.938 11.094 9.938 1 94.88 458 SER B CA 1
ATOM 10430 C C . SER B 1 458 ? -49.562 11.672 9.609 1 94.88 458 SER B C 1
ATOM 10432 O O . SER B 1 458 ? -49.031 11.438 8.516 1 94.88 458 SER B O 1
ATOM 10434 N N . ALA B 1 459 ? -49.031 12.422 10.5 1 96.25 459 ALA B N 1
ATOM 10435 C CA . ALA B 1 459 ? -47.719 13.016 10.305 1 96.25 459 ALA B CA 1
ATOM 10436 C C . ALA B 1 459 ? -46.625 11.938 10.219 1 96.25 459 ALA B C 1
ATOM 10438 O O . ALA B 1 459 ? -45.75 12.016 9.367 1 96.25 459 ALA B O 1
ATOM 10439 N N . ARG B 1 460 ? -46.719 10.961 11.023 1 96.62 460 ARG B N 1
ATOM 10440 C CA . ARG B 1 460 ? -45.75 9.859 11.031 1 96.62 460 ARG B CA 1
ATOM 10441 C C . ARG B 1 460 ? -45.812 9.086 9.719 1 96.62 460 ARG B C 1
ATOM 10443 O O . ARG B 1 460 ? -44.781 8.727 9.164 1 96.62 460 ARG B O 1
ATOM 10450 N N . SER B 1 461 ? -47 8.828 9.297 1 96.19 461 SER B N 1
ATOM 10451 C CA . SER B 1 461 ? -47.156 8.102 8.047 1 96.19 461 SER B CA 1
ATOM 10452 C C . SER B 1 461 ? -46.625 8.891 6.863 1 96.19 461 SER B C 1
ATOM 10454 O O . SER B 1 461 ? -46.031 8.312 5.941 1 96.19 461 SER B O 1
ATOM 10456 N N . TYR B 1 462 ? -46.875 10.172 6.934 1 95.62 462 TYR B N 1
ATOM 10457 C CA . TYR B 1 462 ? -46.375 11.023 5.848 1 95.62 462 TYR B CA 1
ATOM 10458 C C . TYR B 1 462 ? -44.875 11.031 5.793 1 95.62 462 TYR B C 1
ATOM 10460 O O . TYR B 1 462 ? -44.281 10.977 4.711 1 95.62 462 TYR B O 1
ATOM 10468 N N . LEU B 1 463 ? -44.25 11.148 6.898 1 97.25 463 LEU B N 1
ATOM 10469 C CA . LEU B 1 463 ? -42.781 11.07 6.992 1 97.25 463 LEU B CA 1
ATOM 10470 C C . LEU B 1 463 ? -42.281 9.719 6.496 1 97.25 463 LEU B C 1
ATOM 10472 O O . LEU B 1 463 ? -41.312 9.656 5.73 1 97.25 463 LEU B O 1
ATOM 10476 N N . GLN B 1 464 ? -42.938 8.664 6.844 1 96.5 464 GLN B N 1
ATOM 10477 C CA . GLN B 1 464 ? -42.562 7.309 6.453 1 96.5 464 GLN B CA 1
ATOM 10478 C C . GLN B 1 464 ? -42.75 7.098 4.953 1 96.5 464 GLN B C 1
ATOM 10480 O O . GLN B 1 464 ? -41.969 6.367 4.328 1 96.5 464 GLN B O 1
ATOM 10485 N N . GLU B 1 465 ? -43.719 7.672 4.438 1 95.62 465 GLU B N 1
ATOM 10486 C CA . GLU B 1 465 ? -43.969 7.562 3.006 1 95.62 465 GLU B CA 1
ATOM 10487 C C . GLU B 1 465 ? -42.812 8.141 2.189 1 95.62 465 GLU B C 1
ATOM 10489 O O . GLU B 1 465 ? -42.5 7.648 1.104 1 95.62 465 GLU B O 1
ATOM 10494 N N . MET B 1 466 ? -42.281 9.211 2.703 1 95.5 466 MET B N 1
ATOM 10495 C CA . MET B 1 466 ? -41.125 9.805 2.027 1 95.5 466 MET B CA 1
ATOM 10496 C C . MET B 1 466 ? -39.938 8.828 1.994 1 95.5 466 MET B C 1
ATOM 10498 O O . MET B 1 466 ? -39.25 8.719 0.98 1 95.5 466 MET B O 1
ATOM 10502 N N . ILE B 1 467 ? -39.719 8.094 3.035 1 97 467 ILE B N 1
ATOM 10503 C CA . ILE B 1 467 ? -38.625 7.121 3.123 1 97 467 ILE B CA 1
ATOM 10504 C C . ILE B 1 467 ? -38.938 5.941 2.199 1 97 467 ILE B C 1
ATOM 10506 O O . ILE B 1 467 ? -38.094 5.559 1.385 1 97 467 ILE B O 1
ATOM 10510 N N . ASP B 1 468 ? -40.156 5.41 2.24 1 96.44 468 ASP B N 1
ATOM 10511 C CA . ASP B 1 468 ? -40.531 4.211 1.501 1 96.44 468 ASP B CA 1
ATOM 10512 C C . ASP B 1 468 ? -40.625 4.5 0.006 1 96.44 468 ASP B C 1
ATOM 10514 O O . ASP B 1 468 ? -40.375 3.621 -0.822 1 96.44 468 ASP B O 1
ATOM 10518 N N . GLY B 1 469 ? -41 5.691 -0.258 1 95.81 469 GLY B N 1
ATOM 10519 C CA . GLY B 1 469 ? -41.281 6.047 -1.641 1 95.81 469 GLY B CA 1
ATOM 10520 C C . GLY B 1 469 ? -40.219 6.934 -2.256 1 95.81 469 GLY B C 1
ATOM 10521 O O . GLY B 1 469 ? -40.438 7.535 -3.309 1 95.81 469 GLY B O 1
ATOM 10522 N N . PHE B 1 470 ? -39.094 7.066 -1.544 1 96.56 470 PHE B N 1
ATOM 10523 C CA . PHE B 1 470 ? -38.062 7.918 -2.086 1 96.56 470 PHE B CA 1
ATOM 10524 C C . PHE B 1 470 ? -37.688 7.488 -3.5 1 96.56 470 PHE B C 1
ATOM 10526 O O . PHE B 1 470 ? -37.344 6.328 -3.729 1 96.56 470 PHE B O 1
ATOM 10533 N N . SER B 1 471 ? -37.719 8.375 -4.512 1 95.75 471 SER B N 1
ATOM 10534 C CA . SER B 1 471 ? -37.594 8.016 -5.918 1 95.75 471 SER B CA 1
ATOM 10535 C C . SER B 1 471 ? -36.344 8.648 -6.531 1 95.75 471 SER B C 1
ATOM 10537 O O . SER B 1 471 ? -35.719 9.508 -5.918 1 95.75 471 SER B O 1
ATOM 10539 N N . TYR B 1 472 ? -36.031 8.219 -7.734 1 94.19 472 TYR B N 1
ATOM 10540 C CA . TYR B 1 472 ? -34.969 8.797 -8.523 1 94.19 472 TYR B CA 1
ATOM 10541 C C . TYR B 1 472 ? -35.219 10.273 -8.781 1 94.19 472 TYR B C 1
ATOM 10543 O O . TYR B 1 472 ? -34.281 11.078 -8.781 1 94.19 472 TYR B O 1
ATOM 10551 N N . ASN B 1 473 ? -36.375 10.633 -8.961 1 95.56 473 ASN B N 1
ATOM 10552 C CA . ASN B 1 473 ? -36.719 12.031 -9.203 1 95.56 473 ASN B CA 1
ATOM 10553 C C . ASN B 1 473 ? -36.469 12.891 -7.973 1 95.56 473 ASN B C 1
ATOM 10555 O O . ASN B 1 473 ? -36.094 14.055 -8.094 1 95.56 473 ASN B O 1
ATOM 10559 N N . ASP B 1 474 ? -36.812 12.359 -6.828 1 96.12 474 ASP B N 1
ATOM 10560 C CA . ASP B 1 474 ? -36.531 13.078 -5.594 1 96.12 474 ASP B CA 1
ATOM 10561 C C . ASP B 1 474 ? -35.031 13.352 -5.477 1 96.12 474 ASP B C 1
ATOM 10563 O O . ASP B 1 474 ? -34.625 14.453 -5.09 1 96.12 474 ASP B O 1
ATOM 10567 N N . ALA B 1 475 ? -34.281 12.305 -5.805 1 96.75 475 ALA B N 1
ATOM 10568 C CA . ALA B 1 475 ? -32.812 12.461 -5.758 1 96.75 475 ALA B CA 1
ATOM 10569 C C . ALA B 1 475 ? -32.344 13.539 -6.734 1 96.75 475 ALA B C 1
ATOM 10571 O O . ALA B 1 475 ? -31.453 14.32 -6.418 1 96.75 475 ALA B O 1
ATOM 10572 N N . LEU B 1 476 ? -32.906 13.57 -7.934 1 96.38 476 LEU B N 1
ATOM 10573 C CA . LEU B 1 476 ? -32.562 14.57 -8.938 1 96.38 476 LEU B CA 1
ATOM 10574 C C . LEU B 1 476 ? -32.906 15.969 -8.453 1 96.38 476 LEU B C 1
ATOM 10576 O O . LEU B 1 476 ? -32.219 16.938 -8.734 1 96.38 476 LEU B O 1
ATOM 10580 N N . GLU B 1 477 ? -34.031 16.094 -7.73 1 96.06 477 GLU B N 1
ATOM 10581 C CA . GLU B 1 477 ? -34.438 17.391 -7.16 1 96.06 477 GLU B CA 1
ATOM 10582 C C . GLU B 1 477 ? -33.406 17.859 -6.137 1 96.06 477 GLU B C 1
ATOM 10584 O O . GLU B 1 477 ? -33.031 19.047 -6.102 1 96.06 477 GLU B O 1
ATOM 10589 N N . ILE B 1 478 ? -32.969 16.938 -5.328 1 96.69 478 ILE B N 1
ATOM 10590 C CA . ILE B 1 478 ? -31.969 17.266 -4.336 1 96.69 478 ILE B CA 1
ATOM 10591 C C . ILE B 1 478 ? -30.688 17.719 -5.035 1 96.69 478 ILE B C 1
ATOM 10593 O O . ILE B 1 478 ? -30.016 18.656 -4.594 1 96.69 478 ILE B O 1
ATOM 10597 N N . LYS B 1 479 ? -30.297 17.047 -6.105 1 96 479 LYS B N 1
ATOM 10598 C CA . LYS B 1 479 ? -29.109 17.422 -6.863 1 96 479 LYS B CA 1
ATOM 10599 C C . LYS B 1 479 ? -29.234 18.812 -7.453 1 96 479 LYS B C 1
ATOM 10601 O O . LYS B 1 479 ? -28.25 19.547 -7.555 1 96 479 LYS B O 1
ATOM 10606 N N . LYS B 1 480 ? -30.422 19.156 -7.863 1 94.62 480 LYS B N 1
ATOM 10607 C CA . LYS B 1 480 ? -30.656 20.516 -8.359 1 94.62 480 LYS B CA 1
ATOM 10608 C C . LYS B 1 480 ? -30.406 21.547 -7.266 1 94.62 480 LYS B C 1
ATOM 10610 O O . LYS B 1 480 ? -29.828 22.594 -7.52 1 94.62 480 LYS B O 1
ATOM 10615 N N . ILE B 1 481 ? -30.891 21.281 -6.074 1 93.69 481 ILE B N 1
ATOM 10616 C CA . ILE B 1 481 ? -30.688 22.172 -4.934 1 93.69 481 ILE B CA 1
ATOM 10617 C C . ILE B 1 481 ? -29.203 22.25 -4.609 1 93.69 481 ILE B C 1
ATOM 10619 O O . ILE B 1 481 ? -28.688 23.328 -4.301 1 93.69 481 ILE B O 1
ATOM 10623 N N . GLU B 1 482 ? -28.547 21.078 -4.648 1 92.06 482 GLU B N 1
ATOM 10624 C CA . GLU B 1 482 ? -27.109 21.016 -4.352 1 92.06 482 GLU B CA 1
ATOM 10625 C C . GLU B 1 482 ? -26.312 21.891 -5.301 1 92.06 482 GLU B C 1
ATOM 10627 O O . GLU B 1 482 ? -25.297 22.469 -4.906 1 92.06 482 GLU B O 1
ATOM 10632 N N . LYS B 1 483 ? -26.688 21.953 -6.57 1 90.06 483 LYS B N 1
ATOM 10633 C CA . LYS B 1 483 ? -26 22.766 -7.559 1 90.06 483 LYS B CA 1
ATOM 10634 C C . LYS B 1 483 ? -25.938 24.234 -7.121 1 90.06 483 LYS B C 1
ATOM 10636 O O . LYS B 1 483 ? -24.984 24.953 -7.445 1 90.06 483 LYS B O 1
ATOM 10641 N N . VAL B 1 484 ? -26.906 24.609 -6.305 1 85.25 484 VAL B N 1
ATOM 10642 C CA . VAL B 1 484 ? -26.969 25.984 -5.824 1 85.25 484 VAL B CA 1
ATOM 10643 C C . VAL B 1 484 ? -26.219 26.109 -4.496 1 85.25 484 VAL B C 1
ATOM 10645 O O . VAL B 1 484 ? -25.391 26.984 -4.32 1 85.25 484 VAL B O 1
ATOM 10648 N N . THR B 1 485 ? -26.484 25.172 -3.65 1 81.56 485 THR B N 1
ATOM 10649 C CA . THR B 1 485 ? -25.938 25.25 -2.301 1 81.56 485 THR B CA 1
ATOM 10650 C C . THR B 1 485 ? -24.469 24.828 -2.289 1 81.56 485 THR B C 1
ATOM 10652 O O . THR B 1 485 ? -23.719 25.219 -1.405 1 81.56 485 THR B O 1
ATOM 10655 N N . ASN B 1 486 ? -24.078 23.969 -3.336 1 81.88 486 ASN B N 1
ATOM 10656 C CA . ASN B 1 486 ? -22.781 23.312 -3.379 1 81.88 486 ASN B CA 1
ATOM 10657 C C . ASN B 1 486 ? -22.5 22.531 -2.094 1 81.88 486 ASN B C 1
ATOM 10659 O O . ASN B 1 486 ? -21.391 22.562 -1.574 1 81.88 486 ASN B O 1
ATOM 10663 N N . HIS B 1 487 ? -23.516 22.047 -1.491 1 87.44 487 HIS B N 1
ATOM 10664 C CA . HIS B 1 487 ? -23.484 21.281 -0.248 1 87.44 487 HIS B CA 1
ATOM 10665 C C . HIS B 1 487 ? -24.547 20.203 -0.239 1 87.44 487 HIS B C 1
ATOM 10667 O O . HIS B 1 487 ? -25.75 20.5 -0.14 1 87.44 487 HIS B O 1
ATOM 10673 N N . ASP B 1 488 ? -24.125 19.031 -0.19 1 90.19 488 ASP B N 1
ATOM 10674 C CA . ASP B 1 488 ? -25.016 17.906 -0.474 1 90.19 488 ASP B CA 1
ATOM 10675 C C . ASP B 1 488 ? -25.953 17.641 0.704 1 90.19 488 ASP B C 1
ATOM 10677 O O . ASP B 1 488 ? -27.141 17.406 0.514 1 90.19 488 ASP B O 1
ATOM 10681 N N . VAL B 1 489 ? -25.5 17.75 1.968 1 92.94 489 VAL B N 1
ATOM 10682 C CA . VAL B 1 489 ? -26.344 17.469 3.123 1 92.94 489 VAL B CA 1
ATOM 10683 C C . VAL B 1 489 ? -27.344 18.594 3.309 1 92.94 489 VAL B C 1
ATOM 10685 O O . VAL B 1 489 ? -28.516 18.359 3.633 1 92.94 489 VAL B O 1
ATOM 10688 N N . LYS B 1 490 ? -26.922 19.828 3.105 1 91.44 490 LYS B N 1
ATOM 10689 C CA . LYS B 1 490 ? -27.828 20.953 3.195 1 91.44 490 LYS B CA 1
ATOM 10690 C C . LYS B 1 490 ? -28.906 20.875 2.123 1 91.44 490 LYS B C 1
ATOM 10692 O O . LYS B 1 490 ? -30.047 21.297 2.346 1 91.44 490 LYS B O 1
ATOM 10697 N N . ALA B 1 491 ? -28.531 20.391 0.973 1 94.06 491 ALA B N 1
ATOM 10698 C CA . ALA B 1 491 ? -29.516 20.203 -0.093 1 94.06 491 ALA B CA 1
ATOM 10699 C C . ALA B 1 491 ? -30.625 19.25 0.346 1 94.06 491 ALA B C 1
ATOM 10701 O O . ALA B 1 491 ? -31.781 19.438 0.002 1 94.06 491 ALA B O 1
ATOM 10702 N N . VAL B 1 492 ? -30.25 18.234 1.057 1 96.5 492 VAL B N 1
ATOM 10703 C CA . VAL B 1 492 ? -31.234 17.281 1.572 1 96.5 492 VAL B CA 1
ATOM 10704 C C . VAL B 1 492 ? -32.156 17.984 2.566 1 96.5 492 VAL B C 1
ATOM 10706 O O . VAL B 1 492 ? -33.375 17.781 2.531 1 96.5 492 VAL B O 1
ATOM 10709 N N . GLU B 1 493 ? -31.609 18.719 3.533 1 94.25 493 GLU B N 1
ATOM 10710 C CA . GLU B 1 493 ? -32.406 19.453 4.5 1 94.25 493 GLU B CA 1
ATOM 10711 C C . GLU B 1 493 ? -33.406 20.375 3.795 1 94.25 493 GLU B C 1
ATOM 10713 O O . GLU B 1 493 ? -34.594 20.391 4.152 1 94.25 493 GLU B O 1
ATOM 10718 N N . TYR B 1 494 ? -32.969 21.172 2.812 1 93.62 494 TYR B N 1
ATOM 10719 C CA . TYR B 1 494 ? -33.812 22.094 2.092 1 93.62 494 TYR B CA 1
ATOM 10720 C C . TYR B 1 494 ? -34.906 21.328 1.337 1 93.62 494 TYR B C 1
ATOM 10722 O O . TYR B 1 494 ? -36.062 21.781 1.286 1 93.62 494 TYR B O 1
ATOM 10730 N N . PHE B 1 495 ? -34.625 20.266 0.752 1 96.38 495 PHE B N 1
ATOM 10731 C CA . PHE B 1 495 ? -35.594 19.422 0.059 1 96.38 495 PHE B CA 1
ATOM 10732 C C . PHE B 1 495 ? -36.688 18.969 1.007 1 96.38 495 PHE B C 1
ATOM 10734 O O . PHE B 1 495 ? -37.875 19.047 0.673 1 96.38 495 PHE B O 1
ATOM 10741 N N . LEU B 1 496 ? -36.281 18.5 2.162 1 96.88 496 LEU B N 1
ATOM 10742 C CA . LEU B 1 496 ? -37.25 18.016 3.135 1 96.88 496 LEU B CA 1
ATOM 10743 C C . LEU B 1 496 ? -38.125 19.141 3.637 1 96.88 496 LEU B C 1
ATOM 10745 O O . LEU B 1 496 ? -39.344 18.953 3.811 1 96.88 496 LEU B O 1
ATOM 10749 N N . LYS B 1 497 ? -37.531 20.328 3.908 1 94.5 497 LYS B N 1
ATOM 10750 C CA . LYS B 1 497 ? -38.312 21.484 4.336 1 94.5 497 LYS B CA 1
ATOM 10751 C C . LYS B 1 497 ? -39.344 21.859 3.275 1 94.5 497 LYS B C 1
ATOM 10753 O O . LYS B 1 497 ? -40.469 22.188 3.602 1 94.5 497 LYS B O 1
ATOM 10758 N N . GLN B 1 498 ? -38.906 21.812 2.02 1 95.19 498 GLN B N 1
ATOM 10759 C CA . GLN B 1 498 ? -39.812 22.125 0.921 1 95.19 498 GLN B CA 1
ATOM 10760 C C . GLN B 1 498 ? -40.906 21.078 0.8 1 95.19 498 GLN B C 1
ATOM 10762 O O . GLN B 1 498 ? -42.094 21.422 0.643 1 95.19 498 GLN B O 1
ATOM 10767 N N . ARG B 1 499 ? -40.562 19.875 0.867 1 94.5 499 ARG B N 1
ATOM 10768 C CA . ARG B 1 499 ? -41.5 18.766 0.665 1 94.5 499 ARG B CA 1
ATOM 10769 C C . ARG B 1 499 ? -42.531 18.719 1.773 1 94.5 499 ARG B C 1
ATOM 10771 O O . ARG B 1 499 ? -43.688 18.375 1.524 1 94.5 499 ARG B O 1
ATOM 10778 N N . PHE B 1 500 ? -42.188 19.078 2.986 1 95.31 500 PHE B N 1
ATOM 10779 C CA . PHE B 1 500 ? -43.062 18.859 4.121 1 95.31 500 PHE B CA 1
ATOM 10780 C C . PHE B 1 500 ? -43.75 20.156 4.535 1 95.31 500 PHE B C 1
ATOM 10782 O O . PHE B 1 500 ? -44.469 20.188 5.52 1 95.31 500 PHE B O 1
ATOM 10789 N N . HIS B 1 501 ? -43.469 21.203 3.818 1 93.19 501 HIS B N 1
ATOM 10790 C CA . HIS B 1 501 ? -44.094 22.484 4.102 1 93.19 501 HIS B CA 1
ATOM 10791 C C . HIS B 1 501 ? -45.625 22.391 4.004 1 93.19 501 HIS B C 1
ATOM 10793 O O . HIS B 1 501 ? -46.344 23.156 4.652 1 93.19 501 HIS B O 1
ATOM 10799 N N . SER B 1 502 ? -46.188 21.453 3.283 1 91.25 502 SER B N 1
ATOM 10800 C CA . SER B 1 502 ? -47.625 21.375 3 1 91.25 502 SER B CA 1
ATOM 10801 C C . SER B 1 502 ? -48.375 20.625 4.102 1 91.25 502 SER B C 1
ATOM 10803 O O . SER B 1 502 ? -49.594 20.703 4.211 1 91.25 502 SER B O 1
ATOM 10805 N N . HIS B 1 503 ? -47.625 19.922 4.871 1 93.5 503 HIS B N 1
ATOM 10806 C CA . HIS B 1 503 ? -48.281 19.188 5.953 1 93.5 503 HIS B CA 1
ATOM 10807 C C . HIS B 1 503 ? -48.438 20.062 7.191 1 93.5 503 HIS B C 1
ATOM 10809 O O . HIS B 1 503 ? -47.438 20.547 7.746 1 93.5 503 HIS B O 1
ATOM 10815 N N . PRO B 1 504 ? -49.594 20.219 7.719 1 93.06 504 PRO B N 1
ATOM 10816 C CA . PRO B 1 504 ? -49.844 21.234 8.742 1 93.06 504 PRO B CA 1
ATOM 10817 C C . PRO B 1 504 ? -49.062 21 10.023 1 93.06 504 PRO B C 1
ATOM 10819 O O . PRO B 1 504 ? -48.594 21.953 10.641 1 93.06 504 PRO B O 1
ATOM 10822 N N . GLU B 1 505 ? -48.938 19.781 10.414 1 94 505 GLU B N 1
ATOM 10823 C CA . GLU B 1 505 ? -48.25 19.469 11.656 1 94 505 GLU B CA 1
ATOM 10824 C C . GLU B 1 505 ? -46.719 19.625 11.492 1 94 505 GLU B C 1
ATOM 10826 O O . GLU B 1 505 ? -46.062 20.188 12.352 1 94 505 GLU B O 1
ATOM 10831 N N . ILE B 1 506 ? -46.188 19.141 10.422 1 95.75 506 ILE B N 1
ATOM 10832 C CA . ILE B 1 506 ? -44.75 19.141 10.195 1 95.75 506 ILE B CA 1
ATOM 10833 C C . ILE B 1 506 ? -44.281 20.531 9.82 1 95.75 506 ILE B C 1
ATOM 10835 O O . ILE B 1 506 ? -43.188 20.953 10.195 1 95.75 506 ILE B O 1
ATOM 10839 N N . ALA B 1 507 ? -45.094 21.297 9.219 1 94.56 507 ALA B N 1
ATOM 10840 C CA . ALA B 1 507 ? -44.781 22.656 8.805 1 94.56 507 ALA B CA 1
ATOM 10841 C C . ALA B 1 507 ? -44.406 23.531 10 1 94.56 507 ALA B C 1
ATOM 10843 O O . ALA B 1 507 ? -43.625 24.469 9.875 1 94.56 507 ALA B O 1
ATOM 10844 N N . LYS B 1 508 ? -44.906 23.156 11.133 1 93.62 508 LYS B N 1
ATOM 10845 C CA . LYS B 1 508 ? -44.719 23.953 12.344 1 93.62 508 LYS B CA 1
ATOM 10846 C C . LYS B 1 508 ? -43.312 23.719 12.914 1 93.62 508 LYS B C 1
ATOM 10848 O O . LYS B 1 508 ? -42.844 24.5 13.742 1 93.62 508 LYS B O 1
ATOM 10853 N N . VAL B 1 509 ? -42.688 22.656 12.43 1 95.19 509 VAL B N 1
ATOM 10854 C CA . VAL B 1 509 ? -41.406 22.297 13.062 1 95.19 509 VAL B CA 1
ATOM 10855 C C . VAL B 1 509 ? -40.344 22.094 11.984 1 95.19 509 VAL B C 1
ATOM 10857 O O . VAL B 1 509 ? -39.438 21.281 12.148 1 95.19 509 VAL B O 1
ATOM 10860 N N . LEU B 1 510 ? -40.406 22.75 10.836 1 93.31 510 LEU B N 1
ATOM 10861 C CA . LEU B 1 510 ? -39.5 22.578 9.719 1 93.31 510 LEU B CA 1
ATOM 10862 C C . LEU B 1 510 ? -38.062 22.922 10.125 1 93.31 510 LEU B C 1
ATOM 10864 O O . LEU B 1 510 ? -37.125 22.344 9.617 1 93.31 510 LEU B O 1
ATOM 10868 N N . GLU B 1 511 ? -37.938 23.812 11.102 1 91.75 511 GLU B N 1
ATOM 10869 C CA . GLU B 1 511 ? -36.594 24.25 11.523 1 91.75 511 GLU B CA 1
ATOM 10870 C C . GLU B 1 511 ? -35.906 23.188 12.359 1 91.75 511 GLU B C 1
ATOM 10872 O O . GLU B 1 511 ? -34.719 23.281 12.625 1 91.75 511 GLU B O 1
ATOM 10877 N N . PHE B 1 512 ? -36.562 22.141 12.641 1 95.12 512 PHE B N 1
ATOM 10878 C CA . PHE B 1 512 ? -35.969 21.078 13.453 1 95.12 512 PHE B CA 1
ATOM 10879 C C . PHE B 1 512 ? -35.406 19.984 12.57 1 95.12 512 PHE B C 1
ATOM 10881 O O . PHE B 1 512 ? -34.75 19.062 13.062 1 95.12 512 PHE B O 1
ATOM 10888 N N . PHE B 1 513 ? -35.625 20.078 11.227 1 94.56 513 PHE B N 1
ATOM 10889 C CA . PHE B 1 513 ? -34.781 19.281 10.359 1 94.56 513 PHE B CA 1
ATOM 10890 C C . PHE B 1 513 ? -33.312 19.656 10.547 1 94.56 513 PHE B C 1
ATOM 10892 O O . PHE B 1 513 ? -32.969 20.828 10.516 1 94.56 513 PHE B O 1
ATOM 10899 N N . HIS B 1 514 ? -32.438 18.656 10.75 1 94.38 514 HIS B N 1
ATOM 10900 C CA . HIS B 1 514 ? -31 18.859 10.914 1 94.38 514 HIS B CA 1
ATOM 10901 C C . HIS B 1 514 ? -30.703 19.641 12.188 1 94.38 514 HIS B C 1
ATOM 10903 O O . HIS B 1 514 ? -29.641 20.281 12.297 1 94.38 514 HIS B O 1
ATOM 10909 N N . PHE B 1 515 ? -31.625 19.578 13.102 1 94.88 515 PHE B N 1
ATOM 10910 C CA . PHE B 1 515 ? -31.484 20.328 14.344 1 94.88 515 PHE B CA 1
ATOM 10911 C C . PHE B 1 515 ? -30.281 19.812 15.141 1 94.88 515 PHE B C 1
ATOM 10913 O O . PHE B 1 515 ? -30.172 18.609 15.406 1 94.88 515 PHE B O 1
ATOM 10920 N N . ALA B 1 516 ? -29.391 20.656 15.523 1 94.5 516 ALA B N 1
ATOM 10921 C CA . ALA B 1 516 ? -28.219 20.438 16.359 1 94.5 516 ALA B CA 1
ATOM 10922 C C . ALA B 1 516 ? -27.281 19.406 15.703 1 94.5 516 ALA B C 1
ATOM 10924 O O . ALA B 1 516 ? -26.578 18.672 16.406 1 94.5 516 ALA B O 1
ATOM 10925 N N . CYS B 1 517 ? -27.359 19.312 14.391 1 94.19 517 CYS B N 1
ATOM 10926 C CA . CYS B 1 517 ? -26.547 18.375 13.641 1 94.19 517 CYS B CA 1
ATOM 10927 C C . CYS B 1 517 ? -25.562 19.094 12.742 1 94.19 517 CYS B C 1
ATOM 10929 O O . CYS B 1 517 ? -25.797 20.234 12.336 1 94.19 517 CYS B O 1
ATOM 10931 N N . THR B 1 518 ? -24.453 18.484 12.594 1 92.75 518 THR B N 1
ATOM 10932 C CA . THR B 1 518 ? -23.609 18.812 11.445 1 92.75 518 THR B CA 1
ATOM 10933 C C . THR B 1 518 ? -23.797 17.797 10.32 1 92.75 518 THR B C 1
ATOM 10935 O O . THR B 1 518 ? -24.5 16.797 10.5 1 92.75 518 THR B O 1
ATOM 10938 N N . SER B 1 519 ? -23.172 18.078 9.156 1 93.81 519 SER B N 1
ATOM 10939 C CA . SER B 1 519 ? -23.25 17.156 8.023 1 93.81 519 SER B CA 1
ATOM 10940 C C . SER B 1 519 ? -22.75 15.766 8.406 1 93.81 519 SER B C 1
ATOM 10942 O O . SER B 1 519 ? -23.25 14.758 7.891 1 93.81 519 SER B O 1
ATOM 10944 N N . GLU B 1 520 ? -21.812 15.703 9.328 1 95.19 520 GLU B N 1
ATOM 10945 C CA . GLU B 1 520 ? -21.188 14.422 9.648 1 95.19 520 GLU B CA 1
ATOM 10946 C C . GLU B 1 520 ? -22.031 13.641 10.664 1 95.19 520 GLU B C 1
ATOM 10948 O O . GLU B 1 520 ? -21.844 12.438 10.836 1 95.19 520 GLU B O 1
ATOM 10953 N N . ASP B 1 521 ? -22.938 14.297 11.297 1 97.31 521 ASP B N 1
ATOM 10954 C CA . ASP B 1 521 ? -23.906 13.547 12.078 1 97.31 521 ASP B CA 1
ATOM 10955 C C . ASP B 1 521 ? -24.828 12.727 11.164 1 97.31 521 ASP B C 1
ATOM 10957 O O . ASP B 1 521 ? -25.266 11.641 11.539 1 97.31 521 ASP B O 1
ATOM 10961 N N . ILE B 1 522 ? -25.062 13.273 10.016 1 97.75 522 ILE B N 1
ATOM 10962 C CA . ILE B 1 522 ? -25.922 12.609 9.039 1 97.75 522 ILE B CA 1
ATOM 10963 C C . ILE B 1 522 ? -25.094 11.641 8.195 1 97.75 522 ILE B C 1
ATOM 10965 O O . ILE B 1 522 ? -25.484 10.477 8.031 1 97.75 522 ILE B O 1
ATOM 10969 N N . ASN B 1 523 ? -23.969 12.07 7.688 1 97.31 523 ASN B N 1
ATOM 10970 C CA . ASN B 1 523 ? -23.172 11.328 6.719 1 97.31 523 ASN B CA 1
ATOM 10971 C C . ASN B 1 523 ? -22.656 10.016 7.305 1 97.31 523 ASN B C 1
ATOM 10973 O O . ASN B 1 523 ? -22.719 8.977 6.648 1 97.31 523 ASN B O 1
ATOM 10977 N N . ASN B 1 524 ? -22.109 10.055 8.508 1 98 524 ASN B N 1
ATOM 10978 C CA . ASN B 1 524 ? -21.531 8.836 9.055 1 98 524 ASN B CA 1
ATOM 10979 C C . ASN B 1 524 ? -22.594 7.754 9.25 1 98 524 ASN B C 1
ATOM 10981 O O . ASN B 1 524 ? -22.328 6.57 9.023 1 98 524 ASN B O 1
ATOM 10985 N N . LEU B 1 525 ? -23.766 8.18 9.68 1 98.69 525 LEU B N 1
ATOM 10986 C CA . LEU B 1 525 ? -24.844 7.219 9.828 1 98.69 525 LEU B CA 1
ATOM 10987 C C . LEU B 1 525 ? -25.328 6.723 8.477 1 98.69 525 LEU B C 1
ATOM 10989 O O . LEU B 1 525 ? -25.656 5.543 8.32 1 98.69 525 LEU B O 1
ATOM 10993 N N . ALA B 1 526 ? -25.438 7.633 7.543 1 98.44 526 ALA B N 1
ATOM 10994 C CA . ALA B 1 526 ? -25.812 7.238 6.188 1 98.44 526 ALA B CA 1
ATOM 10995 C C . ALA B 1 526 ? -24.844 6.199 5.625 1 98.44 526 ALA B C 1
ATOM 10997 O O . ALA B 1 526 ? -25.281 5.164 5.105 1 98.44 526 ALA B O 1
ATOM 10998 N N . HIS B 1 527 ? -23.547 6.438 5.688 1 98.25 527 HIS B N 1
ATOM 10999 C CA . HIS B 1 527 ? -22.547 5.504 5.199 1 98.25 527 HIS B CA 1
ATOM 11000 C C . HIS B 1 527 ? -22.609 4.176 5.941 1 98.25 527 HIS B C 1
ATOM 11002 O O . HIS B 1 527 ? -22.438 3.113 5.344 1 98.25 527 HIS B O 1
ATOM 11008 N N . ALA B 1 528 ? -22.797 4.238 7.273 1 98.62 528 ALA B N 1
ATOM 11009 C CA . ALA B 1 528 ? -22.922 3.027 8.078 1 98.62 528 ALA B CA 1
ATOM 11010 C C . ALA B 1 528 ? -24.109 2.182 7.617 1 98.62 528 ALA B C 1
ATOM 11012 O O . ALA B 1 528 ? -24 0.96 7.496 1 98.62 528 ALA B O 1
ATOM 11013 N N . LEU B 1 529 ? -25.203 2.854 7.426 1 98.62 529 LEU B N 1
ATOM 11014 C CA . LEU B 1 529 ? -26.406 2.152 6.984 1 98.62 529 LEU B CA 1
ATOM 11015 C C . LEU B 1 529 ? -26.219 1.598 5.574 1 98.62 529 LEU B C 1
ATOM 11017 O O . LEU B 1 529 ? -26.703 0.507 5.266 1 98.62 529 LEU B O 1
ATOM 11021 N N . MET B 1 530 ? -25.594 2.383 4.684 1 98.31 530 MET B N 1
ATOM 11022 C CA . MET B 1 530 ? -25.25 1.888 3.357 1 98.31 530 MET B CA 1
ATOM 11023 C C . MET B 1 530 ? -24.484 0.574 3.451 1 98.31 530 MET B C 1
ATOM 11025 O O . MET B 1 530 ? -24.828 -0.403 2.785 1 98.31 530 MET B O 1
ATOM 11029 N N . LEU B 1 531 ? -23.422 0.543 4.262 1 98.25 531 LEU B N 1
ATOM 11030 C CA . LEU B 1 531 ? -22.594 -0.638 4.434 1 98.25 531 LEU B CA 1
ATOM 11031 C C . LEU B 1 531 ? -23.391 -1.798 5.012 1 98.25 531 LEU B C 1
ATOM 11033 O O . LEU B 1 531 ? -23.328 -2.922 4.508 1 98.25 531 LEU B O 1
ATOM 11037 N N . LYS B 1 532 ? -24.125 -1.493 6.07 1 98.12 532 LYS B N 1
ATOM 11038 C CA . LYS B 1 532 ? -24.906 -2.525 6.75 1 98.12 532 LYS B CA 1
ATOM 11039 C C . LYS B 1 532 ? -25.859 -3.217 5.785 1 98.12 532 LYS B C 1
ATOM 11041 O O . LYS B 1 532 ? -25.891 -4.445 5.695 1 98.12 532 LYS B O 1
ATOM 11046 N N . GLU B 1 533 ? -26.625 -2.422 5.039 1 97.75 533 GLU B N 1
ATOM 11047 C CA . GLU B 1 533 ? -27.625 -2.973 4.141 1 97.75 533 GLU B CA 1
ATOM 11048 C C . GLU B 1 533 ? -26.984 -3.67 2.947 1 97.75 533 GLU B C 1
ATOM 11050 O O . GLU B 1 533 ? -27.453 -4.727 2.516 1 97.75 533 GLU B O 1
ATOM 11055 N N . ALA B 1 534 ? -25.938 -3.109 2.377 1 97.81 534 ALA B N 1
ATOM 11056 C CA . ALA B 1 534 ? -25.25 -3.705 1.238 1 97.81 534 ALA B CA 1
ATOM 11057 C C . ALA B 1 534 ? -24.641 -5.055 1.609 1 97.81 534 ALA B C 1
ATOM 11059 O O . ALA B 1 534 ? -24.75 -6.02 0.849 1 97.81 534 ALA B O 1
ATOM 11060 N N . VAL B 1 535 ? -23.984 -5.125 2.754 1 98.06 535 VAL B N 1
ATOM 11061 C CA . VAL B 1 535 ? -23.281 -6.336 3.176 1 98.06 535 VAL B CA 1
ATOM 11062 C C . VAL B 1 535 ? -24.297 -7.418 3.529 1 98.06 535 VAL B C 1
ATOM 11064 O O . VAL B 1 535 ? -24.172 -8.57 3.098 1 98.06 535 VAL B O 1
ATOM 11067 N N . ASN B 1 536 ? -25.359 -7.07 4.254 1 97.25 536 ASN B N 1
ATOM 11068 C CA . ASN B 1 536 ? -26.375 -8.031 4.684 1 97.25 536 ASN B CA 1
ATOM 11069 C C . ASN B 1 536 ? -27.25 -8.469 3.523 1 97.25 536 ASN B C 1
ATOM 11071 O O . ASN B 1 536 ? -27.594 -9.648 3.404 1 97.25 536 ASN B O 1
ATOM 11075 N N . GLY B 1 537 ? -27.578 -7.52 2.736 1 97.19 537 GLY B N 1
ATOM 11076 C CA . GLY B 1 537 ? -28.594 -7.781 1.733 1 97.19 537 GLY B CA 1
ATOM 11077 C C . GLY B 1 537 ? -28.031 -8.336 0.438 1 97.19 537 GLY B C 1
ATOM 11078 O O . GLY B 1 537 ? -28.719 -9.031 -0.3 1 97.19 537 GLY B O 1
ATOM 11079 N N . VAL B 1 538 ? -26.75 -8.008 0.167 1 98.19 538 VAL B N 1
ATOM 11080 C CA . VAL B 1 538 ? -26.25 -8.352 -1.16 1 98.19 538 VAL B CA 1
ATOM 11081 C C . VAL B 1 538 ? -25.031 -9.25 -1.033 1 98.19 538 VAL B C 1
ATOM 11083 O O . VAL B 1 538 ? -24.938 -10.289 -1.698 1 98.19 538 VAL B O 1
ATOM 11086 N N . ILE B 1 539 ? -24.094 -9 -0.161 1 98.56 539 ILE B N 1
ATOM 11087 C CA . ILE B 1 539 ? -22.781 -9.656 -0.15 1 98.56 539 ILE B CA 1
ATOM 11088 C C . ILE B 1 539 ? -22.875 -10.984 0.589 1 98.56 539 ILE B C 1
ATOM 11090 O O . ILE B 1 539 ? -22.453 -12.023 0.074 1 98.56 539 ILE B O 1
ATOM 11094 N N . TYR B 1 540 ? -23.531 -11.016 1.817 1 98.06 540 TYR B N 1
ATOM 11095 C CA . TYR B 1 540 ? -23.578 -12.195 2.676 1 98.06 540 TYR B CA 1
ATOM 11096 C C . TYR B 1 540 ? -24.219 -13.375 1.953 1 98.06 540 TYR B C 1
ATOM 11098 O O . TYR B 1 540 ? -23.688 -14.484 1.981 1 98.06 540 TYR B O 1
ATOM 11106 N N . PRO B 1 541 ? -25.297 -13.156 1.229 1 98.25 541 PRO B N 1
ATOM 11107 C CA . PRO B 1 541 ? -25.922 -14.305 0.564 1 98.25 541 PRO B CA 1
ATOM 11108 C C . PRO B 1 541 ? -24.984 -14.977 -0.446 1 98.25 541 PRO B C 1
ATOM 11110 O O . PRO B 1 541 ? -24.953 -16.203 -0.53 1 98.25 541 PRO B O 1
ATOM 11113 N N . VAL B 1 542 ? -24.25 -14.195 -1.189 1 98.62 542 VAL B N 1
ATOM 11114 C CA . VAL B 1 542 ? -23.359 -14.75 -2.201 1 98.62 542 VAL B CA 1
ATOM 11115 C C . VAL B 1 542 ? -22.172 -15.43 -1.525 1 98.62 542 VAL B C 1
ATOM 11117 O O . VAL B 1 542 ? -21.688 -16.469 -1.993 1 98.62 542 VAL B O 1
ATOM 11120 N N . MET B 1 543 ? -21.656 -14.875 -0.414 1 98.5 543 MET B N 1
ATOM 11121 C CA . MET B 1 543 ? -20.609 -15.523 0.368 1 98.5 543 MET B CA 1
ATOM 11122 C C . MET B 1 543 ? -21.062 -16.875 0.891 1 98.5 543 MET B C 1
ATOM 11124 O O . MET B 1 543 ? -20.312 -17.859 0.851 1 98.5 543 MET B O 1
ATOM 11128 N N . ASP B 1 544 ? -22.266 -16.938 1.398 1 98.25 544 ASP B N 1
ATOM 11129 C CA . ASP B 1 544 ? -22.828 -18.172 1.92 1 98.25 544 ASP B CA 1
ATOM 11130 C C . ASP B 1 544 ? -22.984 -19.219 0.812 1 98.25 544 ASP B C 1
ATOM 11132 O O . ASP B 1 544 ? -22.703 -20.391 1.021 1 98.25 544 ASP B O 1
ATOM 11136 N N . ASP B 1 545 ? -23.438 -18.734 -0.379 1 98.62 545 ASP B N 1
ATOM 11137 C CA . ASP B 1 545 ? -23.516 -19.641 -1.527 1 98.62 545 ASP B CA 1
ATOM 11138 C C . ASP B 1 545 ? -22.141 -20.203 -1.868 1 98.62 545 ASP B C 1
ATOM 11140 O O . ASP B 1 545 ? -22.016 -21.375 -2.223 1 98.62 545 ASP B O 1
ATOM 11144 N N . LEU B 1 546 ? -21.156 -19.391 -1.797 1 98.56 546 LEU B N 1
ATOM 11145 C CA . LEU B 1 546 ? -19.781 -19.797 -2.117 1 98.56 546 LEU B CA 1
ATOM 11146 C C . LEU B 1 546 ? -19.281 -20.844 -1.129 1 98.56 546 LEU B C 1
ATOM 11148 O O . LEU B 1 546 ? -18.719 -21.859 -1.531 1 98.56 546 LEU B O 1
ATOM 11152 N N . VAL B 1 547 ? -19.453 -20.562 0.2 1 98.38 547 VAL B N 1
ATOM 11153 C CA . VAL B 1 547 ? -19.047 -21.5 1.233 1 98.38 547 VAL B CA 1
ATOM 11154 C C . VAL B 1 547 ? -19.766 -22.844 1.033 1 98.38 547 VAL B C 1
AT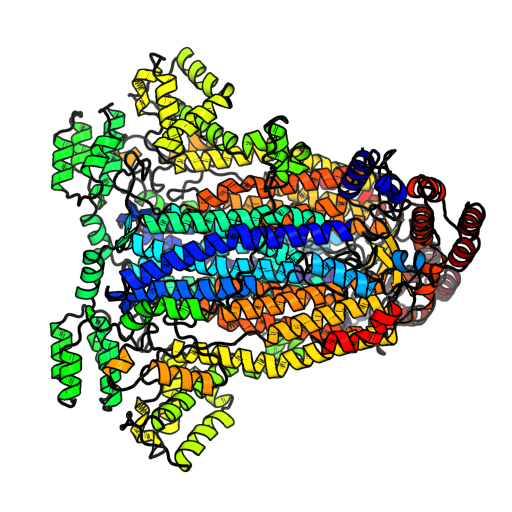OM 11156 O O . VAL B 1 547 ? -19.141 -23.906 1.116 1 98.38 547 VAL B O 1
ATOM 11159 N N . GLU B 1 548 ? -21.016 -22.781 0.724 1 98.25 548 GLU B N 1
ATOM 11160 C CA . GLU B 1 548 ? -21.812 -24 0.495 1 98.25 548 GLU B CA 1
ATOM 11161 C C . GLU B 1 548 ? -21.297 -24.766 -0.725 1 98.25 548 GLU B C 1
ATOM 11163 O O . GLU B 1 548 ? -21.203 -25.984 -0.693 1 98.25 548 GLU B O 1
ATOM 11168 N N . ALA B 1 549 ? -21.062 -24.031 -1.793 1 98.75 549 ALA B N 1
ATOM 11169 C CA . ALA B 1 549 ? -20.578 -24.672 -3.014 1 98.75 549 ALA B CA 1
ATOM 11170 C C . ALA B 1 549 ? -19.25 -25.406 -2.76 1 98.75 549 ALA B C 1
ATOM 11172 O O . ALA B 1 549 ? -19.062 -26.516 -3.24 1 98.75 549 ALA B O 1
ATOM 11173 N N . VAL B 1 550 ? -18.344 -24.844 -2.041 1 98.75 550 VAL B N 1
ATOM 11174 C CA . VAL B 1 550 ? -17.047 -25.453 -1.754 1 98.75 550 VAL B CA 1
ATOM 11175 C C . VAL B 1 550 ? -17.234 -26.625 -0.802 1 98.75 550 VAL B C 1
ATOM 11177 O O . VAL B 1 550 ? -16.547 -27.641 -0.923 1 98.75 550 VAL B O 1
ATOM 11180 N N . CYS B 1 551 ? -18.156 -26.547 0.176 1 98.25 551 CYS B N 1
ATOM 11181 C CA . CYS B 1 551 ? -18.484 -27.656 1.062 1 98.25 551 CYS B CA 1
ATOM 11182 C C . CYS B 1 551 ? -18.984 -28.844 0.269 1 98.25 551 CYS B C 1
ATOM 11184 O O . CYS B 1 551 ? -18.594 -29.984 0.537 1 98.25 551 CYS B O 1
ATOM 11186 N N . ASN B 1 552 ? -19.859 -28.562 -0.634 1 98.5 552 ASN B N 1
ATOM 11187 C CA . ASN B 1 552 ? -20.375 -29.641 -1.472 1 98.5 552 ASN B CA 1
ATOM 11188 C C . ASN B 1 552 ? -19.281 -30.281 -2.299 1 98.5 552 ASN B C 1
ATOM 11190 O O . ASN B 1 552 ? -19.25 -31.516 -2.447 1 98.5 552 ASN B O 1
ATOM 11194 N N . MET B 1 553 ? -18.422 -29.469 -2.85 1 98.56 553 MET B N 1
ATOM 11195 C CA . MET B 1 553 ? -17.266 -30.031 -3.561 1 98.56 553 MET B CA 1
ATOM 11196 C C . MET B 1 553 ? -16.469 -30.969 -2.662 1 98.56 553 MET B C 1
ATOM 11198 O O . MET B 1 553 ? -16.016 -32.031 -3.113 1 98.56 553 MET B O 1
ATOM 11202 N N . ALA B 1 554 ? -16.266 -30.531 -1.406 1 98.62 554 ALA B N 1
ATOM 11203 C CA . ALA B 1 554 ? -15.508 -31.344 -0.449 1 98.62 554 ALA B CA 1
ATOM 11204 C C . ALA B 1 554 ? -16.188 -32.688 -0.211 1 98.62 554 ALA B C 1
ATOM 11206 O O . ALA B 1 554 ? -15.547 -33.75 -0.329 1 98.62 554 ALA B O 1
ATOM 11207 N N . LYS B 1 555 ? -17.453 -32.719 0.079 1 98.38 555 LYS B N 1
A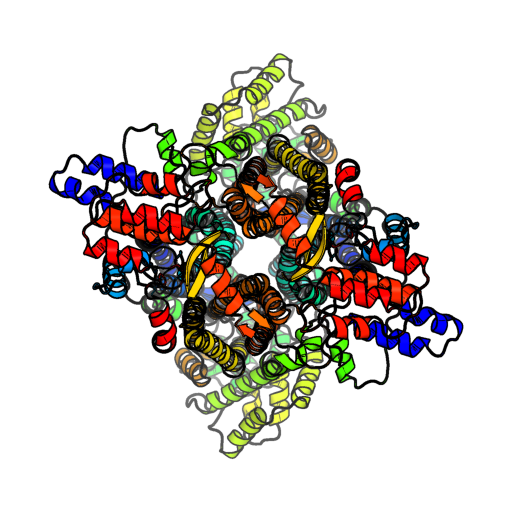TOM 11208 C CA . LYS B 1 555 ? -18.188 -33.938 0.398 1 98.38 555 LYS B CA 1
ATOM 11209 C C . LYS B 1 555 ? -18.328 -34.812 -0.829 1 98.38 555 LYS B C 1
ATOM 11211 O O . LYS B 1 555 ? -18.109 -36.031 -0.745 1 98.38 555 LYS B O 1
ATOM 11216 N N . ASP B 1 556 ? -18.641 -34.219 -1.963 1 98.38 556 ASP B N 1
ATOM 11217 C CA . ASP B 1 556 ? -18.875 -34.969 -3.191 1 98.38 556 ASP B CA 1
ATOM 11218 C C . ASP B 1 556 ? -17.609 -35.688 -3.65 1 98.38 556 ASP B C 1
ATOM 11220 O O . ASP B 1 556 ? -17.672 -36.719 -4.285 1 98.38 556 ASP B O 1
ATOM 11224 N N . ASN B 1 557 ? -16.469 -35.156 -3.314 1 98.62 557 ASN B N 1
ATOM 11225 C CA . ASN B 1 557 ? -15.203 -35.688 -3.803 1 98.62 557 ASN B CA 1
ATOM 11226 C C . ASN B 1 557 ? -14.352 -36.25 -2.66 1 98.62 557 ASN B C 1
ATOM 11228 O O . ASN B 1 557 ? -13.141 -36.406 -2.803 1 98.62 557 ASN B O 1
ATOM 11232 N N . ALA B 1 558 ? -14.945 -36.531 -1.526 1 98.5 558 ALA B N 1
ATOM 11233 C CA . ALA B 1 558 ? -14.25 -36.969 -0.322 1 98.5 558 ALA B CA 1
ATOM 11234 C C . ALA B 1 558 ? -13.492 -38.281 -0.578 1 98.5 558 ALA B C 1
ATOM 11236 O O . ALA B 1 558 ? -12.414 -38.5 -0.01 1 98.5 558 ALA B O 1
ATOM 11237 N N . HIS B 1 559 ? -13.961 -39.062 -1.454 1 97.5 559 HIS B N 1
ATOM 11238 C CA . HIS B 1 559 ? -13.438 -40.406 -1.662 1 97.5 559 HIS B CA 1
ATOM 11239 C C . HIS B 1 559 ? -12.344 -40.406 -2.725 1 97.5 559 HIS B C 1
ATOM 11241 O O . HIS B 1 559 ? -11.672 -41.438 -2.93 1 97.5 559 HIS B O 1
ATOM 11247 N N . ILE B 1 560 ? -12.133 -39.344 -3.434 1 98.62 560 ILE B N 1
ATOM 11248 C CA . ILE B 1 560 ? -11.211 -39.344 -4.562 1 98.62 560 ILE B CA 1
ATOM 11249 C C . ILE B 1 560 ? -9.797 -39.031 -4.07 1 98.62 560 ILE B C 1
ATOM 11251 O O . ILE B 1 560 ? -9.422 -37.875 -3.875 1 98.62 560 ILE B O 1
ATOM 11255 N N . SER B 1 561 ? -8.992 -40.156 -3.93 1 98.5 561 SER B N 1
ATOM 11256 C CA . SER B 1 561 ? -7.586 -40 -3.564 1 98.5 561 SER B CA 1
ATOM 11257 C C . SER B 1 561 ? -6.836 -39.188 -4.613 1 98.5 561 SER B C 1
ATOM 11259 O O . SER B 1 561 ? -7.094 -39.312 -5.809 1 98.5 561 SER B O 1
ATOM 11261 N N . MET B 1 562 ? -5.961 -38.344 -4.176 1 98.12 562 MET B N 1
ATOM 11262 C CA . MET B 1 562 ? -5.238 -37.438 -5.062 1 98.12 562 MET B CA 1
ATOM 11263 C C . MET B 1 562 ? -3.814 -37.188 -4.562 1 98.12 562 MET B C 1
ATOM 11265 O O . MET B 1 562 ? -3.588 -37.062 -3.359 1 98.12 562 MET B O 1
ATOM 11269 N N . LEU B 1 563 ? -2.896 -37.25 -5.477 1 96.69 563 LEU B N 1
ATOM 11270 C CA . LEU B 1 563 ? -1.523 -36.875 -5.145 1 96.69 563 LEU B CA 1
ATOM 11271 C C . LEU B 1 563 ? -1.439 -35.406 -4.746 1 96.69 563 LEU B C 1
ATOM 11273 O O . LEU B 1 563 ? -1.911 -34.531 -5.477 1 96.69 563 LEU B O 1
ATOM 11277 N N . SER B 1 564 ? -0.928 -35.062 -3.543 1 95.75 564 SER B N 1
ATOM 11278 C CA . SER B 1 564 ? -0.687 -33.688 -3.166 1 95.75 564 SER B CA 1
ATOM 11279 C C . SER B 1 564 ? 0.613 -33.156 -3.773 1 95.75 564 SER B C 1
ATOM 11281 O O . SER B 1 564 ? 1.408 -33.938 -4.309 1 95.75 564 SER B O 1
ATOM 11283 N N . ARG B 1 565 ? 0.779 -31.844 -3.732 1 94.69 565 ARG B N 1
ATOM 11284 C CA . ARG B 1 565 ? 2.023 -31.219 -4.184 1 94.69 565 ARG B CA 1
ATOM 11285 C C . ARG B 1 565 ? 2.514 -30.188 -3.184 1 94.69 565 ARG B C 1
ATOM 11287 O O . ARG B 1 565 ? 1.78 -29.25 -2.834 1 94.69 565 ARG B O 1
ATOM 11294 N N . THR B 1 566 ? 3.662 -30.344 -2.664 1 93.44 566 THR B N 1
ATOM 11295 C CA . THR B 1 566 ? 4.406 -29.359 -1.885 1 93.44 566 THR B CA 1
ATOM 11296 C C . THR B 1 566 ? 5.582 -28.812 -2.688 1 93.44 566 THR B C 1
ATOM 11298 O O . THR B 1 566 ? 6.332 -29.578 -3.301 1 93.44 566 THR B O 1
ATOM 11301 N N . HIS B 1 567 ? 5.723 -27.5 -2.719 1 93.31 567 HIS B N 1
ATOM 11302 C CA . HIS B 1 567 ? 6.773 -26.859 -3.512 1 93.31 567 HIS B CA 1
ATOM 11303 C C . HIS B 1 567 ? 6.641 -27.234 -4.988 1 93.31 567 HIS B C 1
ATOM 11305 O O . HIS B 1 567 ? 7.641 -27.312 -5.703 1 93.31 567 HIS B O 1
ATOM 11311 N N . GLY B 1 568 ? 5.441 -27.547 -5.391 1 92.38 568 GLY B N 1
ATOM 11312 C CA . GLY B 1 568 ? 5.176 -27.938 -6.77 1 92.38 568 GLY B CA 1
ATOM 11313 C C . GLY B 1 568 ? 5.578 -29.359 -7.074 1 92.38 568 GLY B C 1
ATOM 11314 O O . GLY B 1 568 ? 5.375 -29.844 -8.195 1 92.38 568 GLY B O 1
ATOM 11315 N N . GLN B 1 569 ? 6.109 -30.094 -6.109 1 92.88 569 GLN B N 1
ATOM 11316 C CA . GLN B 1 569 ? 6.582 -31.469 -6.289 1 92.88 569 GLN B CA 1
ATOM 11317 C C . GLN B 1 569 ? 5.59 -32.469 -5.707 1 92.88 569 GLN B C 1
ATOM 11319 O O . GLN B 1 569 ? 4.867 -32.156 -4.762 1 92.88 569 GLN B O 1
ATOM 11324 N N . PRO B 1 570 ? 5.543 -33.688 -6.266 1 92.5 570 PRO B N 1
ATOM 11325 C CA . PRO B 1 570 ? 4.691 -34.719 -5.688 1 92.5 570 PRO B CA 1
ATOM 11326 C C . PRO B 1 570 ? 4.984 -34.969 -4.211 1 92.5 570 PRO B C 1
ATOM 11328 O O . PRO B 1 570 ? 6.148 -35.031 -3.809 1 92.5 570 PRO B O 1
ATOM 11331 N N . ALA B 1 571 ? 3.934 -35.062 -3.475 1 93.81 571 ALA B N 1
ATOM 11332 C CA . ALA B 1 571 ? 4.02 -35.312 -2.037 1 93.81 571 ALA B CA 1
ATOM 11333 C C . ALA B 1 571 ? 2.982 -36.344 -1.59 1 93.81 571 ALA B C 1
ATOM 11335 O O . ALA B 1 571 ? 2.305 -36.938 -2.42 1 93.81 571 ALA B O 1
ATOM 11336 N N . SER B 1 572 ? 2.922 -36.5 -0.289 1 95.19 572 SER B N 1
ATOM 11337 C CA . SER B 1 572 ? 1.994 -37.5 0.271 1 95.19 572 SER B CA 1
ATOM 11338 C C . SER B 1 572 ? 0.576 -37.25 -0.241 1 95.19 572 SER B C 1
ATOM 11340 O O . SER B 1 572 ? 0.143 -36.125 -0.398 1 95.19 572 SER B O 1
ATOM 11342 N N . PRO B 1 573 ? -0.141 -38.375 -0.51 1 97.19 573 PRO B N 1
ATOM 11343 C CA . PRO B 1 573 ? -1.487 -38.25 -1.076 1 97.19 573 PRO B CA 1
ATOM 11344 C C . PRO B 1 573 ? -2.492 -37.656 -0.09 1 97.19 573 PRO B C 1
ATOM 11346 O O . PRO B 1 573 ? -2.248 -37.656 1.119 1 97.19 573 PRO B O 1
ATOM 11349 N N . THR B 1 574 ? -3.525 -37.125 -0.616 1 98.38 574 THR B N 1
ATOM 11350 C CA . THR B 1 574 ? -4.715 -36.625 0.05 1 98.38 574 THR B CA 1
ATOM 11351 C C . THR B 1 574 ? -5.977 -37 -0.714 1 98.38 574 THR B C 1
ATOM 11353 O O . THR B 1 574 ? -6 -38.031 -1.408 1 98.38 574 THR B O 1
ATOM 11356 N N . THR B 1 575 ? -7.074 -36.406 -0.44 1 98.62 575 THR B N 1
ATOM 11357 C CA . THR B 1 575 ? -8.242 -36.5 -1.31 1 98.62 575 THR B CA 1
ATOM 11358 C C . THR B 1 575 ? -8.617 -35.125 -1.866 1 98.62 575 THR B C 1
ATOM 11360 O O . THR B 1 575 ? -8.312 -34.125 -1.254 1 98.62 575 THR B O 1
ATOM 11363 N N . LEU B 1 576 ? -9.195 -35.188 -3.062 1 98.56 576 LEU B N 1
ATOM 11364 C CA . LEU B 1 576 ? -9.688 -33.938 -3.639 1 98.56 576 LEU B CA 1
ATOM 11365 C C . LEU B 1 576 ? -10.648 -33.25 -2.688 1 98.56 576 LEU B C 1
ATOM 11367 O O . LEU B 1 576 ? -10.594 -32.031 -2.523 1 98.56 576 LEU B O 1
ATOM 11371 N N . GLY B 1 577 ? -11.477 -34.031 -2.088 1 98.62 577 GLY B N 1
ATOM 11372 C CA . GLY B 1 577 ? -12.445 -33.5 -1.146 1 98.62 577 GLY B CA 1
ATOM 11373 C C . GLY B 1 577 ? -11.805 -32.781 0.025 1 98.62 577 GLY B C 1
ATOM 11374 O O . GLY B 1 577 ? -12.258 -31.688 0.418 1 98.62 577 GLY B O 1
ATOM 11375 N N . LYS B 1 578 ? -10.773 -33.312 0.632 1 98.56 578 LYS B N 1
ATOM 11376 C CA . LYS B 1 578 ? -10.125 -32.719 1.791 1 98.56 578 LYS B CA 1
ATOM 11377 C C . LYS B 1 578 ? -9.477 -31.375 1.426 1 98.56 578 LYS B C 1
ATOM 11379 O O . LYS B 1 578 ? -9.484 -30.438 2.227 1 98.56 578 LYS B O 1
ATOM 11384 N N . GLU B 1 579 ? -8.891 -31.281 0.233 1 98.31 579 GLU B N 1
ATOM 11385 C CA . GLU B 1 579 ? -8.312 -30.016 -0.21 1 98.31 579 GLU B CA 1
ATOM 11386 C C . GLU B 1 579 ? -9.375 -28.922 -0.297 1 98.31 579 GLU B C 1
ATOM 11388 O O . GLU B 1 579 ? -9.117 -27.766 0.049 1 98.31 579 GLU B O 1
ATOM 11393 N N . MET B 1 580 ? -10.578 -29.297 -0.743 1 98.62 580 MET B N 1
ATOM 11394 C CA . MET B 1 580 ? -11.68 -28.344 -0.793 1 98.62 580 MET B CA 1
ATOM 11395 C C . MET B 1 580 ? -12.18 -28.016 0.609 1 98.62 580 MET B C 1
ATOM 11397 O O . MET B 1 580 ? -12.539 -26.859 0.89 1 98.62 580 MET B O 1
ATOM 11401 N N . ALA B 1 581 ? -12.203 -29.016 1.467 1 98.56 581 ALA B N 1
ATOM 11402 C CA . ALA B 1 581 ? -12.672 -28.828 2.836 1 98.56 581 ALA B CA 1
ATOM 11403 C C . ALA B 1 581 ? -11.844 -27.766 3.562 1 98.56 581 ALA B C 1
ATOM 11405 O O . ALA B 1 581 ? -12.383 -26.984 4.352 1 98.56 581 ALA B O 1
ATOM 11406 N N . ASN B 1 582 ? -10.539 -27.75 3.35 1 98 582 ASN B N 1
ATOM 11407 C CA . ASN B 1 582 ? -9.672 -26.75 3.945 1 98 582 ASN B CA 1
ATOM 11408 C C . ASN B 1 582 ? -10.164 -25.328 3.641 1 98 582 ASN B C 1
ATOM 11410 O O . ASN B 1 582 ? -10.219 -24.484 4.531 1 98 582 ASN B O 1
ATOM 11414 N N . PHE B 1 583 ? -10.516 -25.109 2.389 1 98.44 583 PHE B N 1
ATOM 11415 C CA . PHE B 1 583 ? -10.961 -23.781 1.979 1 98.44 583 PHE B CA 1
ATOM 11416 C C . PHE B 1 583 ? -12.352 -23.484 2.539 1 98.44 583 PHE B C 1
ATOM 11418 O O . PHE B 1 583 ? -12.633 -22.344 2.914 1 98.44 583 PHE B O 1
ATOM 11425 N N . ALA B 1 584 ? -13.234 -24.484 2.521 1 98.5 584 ALA B N 1
ATOM 11426 C CA . ALA B 1 584 ? -14.586 -24.281 3.033 1 98.5 584 ALA B CA 1
ATOM 11427 C C . ALA B 1 584 ? -14.562 -23.766 4.473 1 98.5 584 ALA B C 1
ATOM 11429 O O . ALA B 1 584 ? -15.266 -22.828 4.816 1 98.5 584 ALA B O 1
ATOM 11430 N N . VAL B 1 585 ? -13.766 -24.359 5.309 1 98.06 585 VAL B N 1
ATOM 11431 C CA . VAL B 1 585 ? -13.703 -24 6.723 1 98.06 585 VAL B CA 1
ATOM 11432 C C . VAL B 1 585 ? -13.086 -22.609 6.875 1 98.06 585 VAL B C 1
ATOM 11434 O O . VAL B 1 585 ? -13.57 -21.797 7.668 1 98.06 585 VAL B O 1
ATOM 11437 N N . ARG B 1 586 ? -12 -22.344 6.141 1 97.81 586 ARG B N 1
ATOM 11438 C CA . ARG B 1 586 ? -11.344 -21.047 6.199 1 97.81 586 ARG B CA 1
ATOM 11439 C C . ARG B 1 586 ? -12.297 -19.922 5.793 1 97.81 586 ARG B C 1
ATOM 11441 O O . ARG B 1 586 ? -12.383 -18.906 6.477 1 97.81 586 ARG B O 1
ATOM 11448 N N . LEU B 1 587 ? -13 -20.141 4.637 1 98.5 587 LEU B N 1
ATOM 11449 C CA . LEU B 1 587 ? -13.938 -19.125 4.145 1 98.5 587 LEU B CA 1
ATOM 11450 C C . LEU B 1 587 ? -15.086 -18.922 5.125 1 98.5 587 LEU B C 1
ATOM 11452 O O . LEU B 1 587 ? -15.531 -17.797 5.348 1 98.5 587 LEU B O 1
ATOM 11456 N N . SER B 1 588 ? -15.578 -20.016 5.68 1 98.06 588 SER B N 1
ATOM 11457 C CA . SER B 1 588 ? -16.672 -19.938 6.641 1 98.06 588 SER B CA 1
ATOM 11458 C C . SER B 1 588 ? -16.25 -19.141 7.879 1 98.06 588 SER B C 1
ATOM 11460 O O . SER B 1 588 ? -17.031 -18.328 8.391 1 98.06 588 SER B O 1
ATOM 11462 N N . ARG B 1 589 ? -15.07 -19.406 8.359 1 96.69 589 ARG B N 1
ATOM 11463 C CA . ARG B 1 589 ? -14.562 -18.688 9.523 1 96.69 589 ARG B CA 1
ATOM 11464 C C . ARG B 1 589 ? -14.508 -17.188 9.258 1 96.69 589 ARG B C 1
ATOM 11466 O O . ARG B 1 589 ? -14.922 -16.391 10.102 1 96.69 589 ARG B O 1
ATOM 11473 N N . GLU B 1 590 ? -13.953 -16.812 8.094 1 97.06 590 GLU B N 1
ATOM 11474 C CA . GLU B 1 590 ? -13.828 -15.398 7.77 1 97.06 590 GLU B CA 1
ATOM 11475 C C . GLU B 1 590 ? -15.195 -14.766 7.523 1 97.06 590 GLU B C 1
ATOM 11477 O O . GLU B 1 590 ? -15.414 -13.594 7.836 1 97.06 590 GLU B O 1
ATOM 11482 N N . ARG B 1 591 ? -16.109 -15.547 6.887 1 97.62 591 ARG B N 1
ATOM 11483 C CA . ARG B 1 591 ? -17.484 -15.078 6.738 1 97.62 591 ARG B CA 1
ATOM 11484 C C . ARG B 1 591 ? -18.094 -14.742 8.094 1 97.62 591 ARG B C 1
ATOM 11486 O O . ARG B 1 591 ? -18.766 -13.719 8.234 1 97.62 591 ARG B O 1
ATOM 11493 N N . HIS B 1 592 ? -17.859 -15.531 9.078 1 95.69 592 HIS B N 1
ATOM 11494 C CA . HIS B 1 592 ? -18.344 -15.297 10.43 1 95.69 592 HIS B CA 1
ATOM 11495 C C . HIS B 1 592 ? -17.672 -14.078 11.055 1 95.69 592 HIS B C 1
ATOM 11497 O O . HIS B 1 592 ? -18.328 -13.266 11.703 1 95.69 592 HIS B O 1
ATOM 11503 N N . GLU B 1 593 ? -16.406 -13.938 10.828 1 95.19 593 GLU B N 1
ATOM 11504 C CA . GLU B 1 593 ? -15.656 -12.797 11.359 1 95.19 593 GLU B CA 1
ATOM 11505 C C . GLU B 1 593 ? -16.188 -11.477 10.82 1 95.19 593 GLU B C 1
ATOM 11507 O O . GLU B 1 593 ? -16.266 -10.484 11.547 1 95.19 593 GLU B O 1
ATOM 11512 N N . ILE B 1 594 ? -16.516 -11.438 9.539 1 97.44 594 ILE B N 1
ATOM 11513 C CA . ILE B 1 594 ? -17.062 -10.227 8.938 1 97.44 594 ILE B CA 1
ATOM 11514 C C . ILE B 1 594 ? -18.359 -9.844 9.633 1 97.44 594 ILE B C 1
ATOM 11516 O O . ILE B 1 594 ? -18.609 -8.664 9.891 1 97.44 594 ILE B O 1
ATOM 11520 N N . SER B 1 595 ? -19.156 -10.836 10.008 1 95.94 595 SER B N 1
ATOM 11521 C CA . SER B 1 595 ? -20.469 -10.586 10.625 1 95.94 595 SER B CA 1
ATOM 11522 C C . SER B 1 595 ? -20.312 -10.078 12.055 1 95.94 595 SER B C 1
ATOM 11524 O O . SER B 1 595 ? -21.234 -9.477 12.602 1 95.94 595 SER B O 1
ATOM 11526 N N . ARG B 1 596 ? -19.156 -10.227 12.641 1 94.19 596 ARG B N 1
ATOM 11527 C CA . ARG B 1 596 ? -18.938 -9.828 14.023 1 94.19 596 ARG B CA 1
ATOM 11528 C C . ARG B 1 596 ? -18.484 -8.375 14.117 1 94.19 596 ARG B C 1
ATOM 11530 O O . ARG B 1 596 ? -18.484 -7.781 15.195 1 94.19 596 ARG B O 1
ATOM 11537 N N . VAL B 1 597 ? -18.109 -7.812 13.031 1 96.88 597 VAL B N 1
ATOM 11538 C CA . VAL B 1 597 ? -17.656 -6.422 13.047 1 96.88 597 VAL B CA 1
ATOM 11539 C C . VAL B 1 597 ? -18.859 -5.508 13.336 1 96.88 597 VAL B C 1
ATOM 11541 O O . VAL B 1 597 ? -19.859 -5.539 12.617 1 96.88 597 VAL B O 1
ATOM 11544 N N . GLU B 1 598 ? -18.766 -4.75 14.383 1 96.06 598 GLU B N 1
ATOM 11545 C CA . GLU B 1 598 ? -19.812 -3.799 14.727 1 96.06 598 GLU B CA 1
ATOM 11546 C C . GLU B 1 598 ? -19.75 -2.559 13.836 1 96.06 598 GLU B C 1
ATOM 11548 O O . GLU B 1 598 ? -18.719 -1.877 13.797 1 96.06 598 GLU B O 1
ATOM 11553 N N . ILE B 1 599 ? -20.797 -2.295 13.133 1 97.94 599 ILE B N 1
ATOM 11554 C CA . ILE B 1 599 ? -20.891 -1.05 12.375 1 97.94 599 ILE B CA 1
ATOM 11555 C C . ILE B 1 599 ? -21.344 0.078 13.305 1 97.94 599 ILE B C 1
ATOM 11557 O O . ILE B 1 599 ? -22.406 -0.006 13.93 1 97.94 599 ILE B O 1
ATOM 11561 N N . MET B 1 600 ? -20.547 1.114 13.383 1 98.06 600 MET B N 1
ATOM 11562 C CA . MET B 1 600 ? -20.75 2.111 14.438 1 98.06 600 MET B CA 1
ATOM 11563 C C . MET B 1 600 ? -21.219 3.438 13.844 1 98.06 600 MET B C 1
ATOM 11565 O O . MET B 1 600 ? -21.125 3.648 12.633 1 98.06 600 MET B O 1
ATOM 11569 N N . GLY B 1 601 ? -21.766 4.277 14.711 1 98.12 601 GLY B N 1
ATOM 11570 C CA . GLY B 1 601 ? -22.219 5.617 14.367 1 98.12 601 GLY B CA 1
ATOM 11571 C C . GLY B 1 601 ? -22.047 6.609 15.5 1 98.12 601 GLY B C 1
ATOM 11572 O O . GLY B 1 601 ? -22.016 6.227 16.672 1 98.12 601 GLY B O 1
ATOM 11573 N N . LYS B 1 602 ? -21.875 7.812 15.117 1 97.81 602 LYS B N 1
ATOM 11574 C CA . LYS B 1 602 ? -21.844 8.906 16.078 1 97.81 602 LYS B CA 1
ATOM 11575 C C . LYS B 1 602 ? -23 9.867 15.852 1 97.81 602 LYS B C 1
ATOM 11577 O O . LYS B 1 602 ? -23.531 9.961 14.742 1 97.81 602 LYS B O 1
ATOM 11582 N N . PHE B 1 603 ? -23.469 10.531 16.828 1 98.12 603 PHE B N 1
ATOM 11583 C CA . PHE B 1 603 ? -24.453 11.602 16.781 1 98.12 603 PHE B CA 1
ATOM 11584 C C . PHE B 1 603 ? -24.219 12.594 17.922 1 98.12 603 PHE B C 1
ATOM 11586 O O . PHE B 1 603 ? -24.953 12.578 18.906 1 98.12 603 PHE B O 1
ATOM 11593 N N . ALA B 1 604 ? -23.188 13.438 17.734 1 97.19 604 ALA B N 1
ATOM 11594 C CA . ALA B 1 604 ? -22.703 14.188 18.891 1 97.19 604 ALA B CA 1
ATOM 11595 C C . ALA B 1 604 ? -22.375 15.633 18.5 1 97.19 604 ALA B C 1
ATOM 11597 O O . ALA B 1 604 ? -21.656 16.328 19.219 1 97.19 604 ALA B O 1
ATOM 11598 N N . GLY B 1 605 ? -22.875 16.094 17.359 1 95.25 605 GLY B N 1
ATOM 11599 C CA . GLY B 1 605 ? -22.734 17.484 16.969 1 95.25 605 GLY B CA 1
ATOM 11600 C C . GLY B 1 605 ? -21.406 17.797 16.312 1 95.25 605 GLY B C 1
ATOM 11601 O O . GLY B 1 605 ? -20.797 16.938 15.695 1 95.25 605 GLY B O 1
ATOM 11602 N N . ALA B 1 606 ? -20.984 19.016 16.391 1 94.12 606 ALA B N 1
ATOM 11603 C CA . ALA B 1 606 ? -19.938 19.594 15.547 1 94.12 606 ALA B CA 1
ATOM 11604 C C . ALA B 1 606 ? -18.562 19.031 15.914 1 94.12 606 ALA B C 1
ATOM 11606 O O . ALA B 1 606 ? -17.688 18.922 15.062 1 94.12 606 ALA B O 1
ATOM 11607 N N . VAL B 1 607 ? -18.344 18.641 17.203 1 95.38 607 VAL B N 1
ATOM 11608 C CA . VAL B 1 607 ? -17.016 18.203 17.609 1 95.38 607 VAL B CA 1
ATOM 11609 C C . VAL B 1 607 ? -17.109 17.047 18.594 1 95.38 607 VAL B C 1
ATOM 11611 O O . VAL B 1 607 ? -16.188 16.812 19.375 1 95.38 607 VAL B O 1
ATOM 11614 N N . GLY B 1 608 ? -18.25 16.453 18.656 1 95.5 608 GLY B N 1
ATOM 11615 C CA . GLY B 1 608 ? -18.391 15.195 19.391 1 95.5 608 GLY B CA 1
ATOM 11616 C C . GLY B 1 608 ? -18.719 15.391 20.859 1 95.5 608 GLY B C 1
ATOM 11617 O O . GLY B 1 608 ? -18.594 14.469 21.656 1 95.5 608 GLY B O 1
ATOM 11618 N N . ASN B 1 609 ? -19.203 16.672 21.281 1 95.25 609 ASN B N 1
ATOM 11619 C CA . ASN B 1 609 ? -19.406 16.906 22.703 1 95.25 609 ASN B CA 1
ATOM 11620 C C . ASN B 1 609 ? -20.766 17.547 22.984 1 95.25 609 ASN B C 1
ATOM 11622 O O . ASN B 1 609 ? -21.031 18.047 24.078 1 95.25 609 ASN B O 1
ATOM 11626 N N . TYR B 1 610 ? -21.641 17.672 22.047 1 97.06 610 TYR B N 1
ATOM 11627 C CA . TYR B 1 610 ? -23.016 18.125 22.234 1 97.06 610 TYR B CA 1
ATOM 11628 C C . TYR B 1 610 ? -23.062 19.594 22.625 1 97.06 610 TYR B C 1
ATOM 11630 O O . TYR B 1 610 ? -23.859 20 23.469 1 97.06 610 TYR B O 1
ATOM 11638 N N . ASN B 1 611 ? -22.141 20.391 22.047 1 96.5 611 ASN B N 1
ATOM 11639 C CA . ASN B 1 611 ? -22.062 21.797 22.422 1 96.5 611 ASN B CA 1
ATOM 11640 C C . ASN B 1 611 ? -23.406 22.516 22.234 1 96.5 611 ASN B C 1
ATOM 11642 O O . ASN B 1 611 ? -23.984 23.031 23.188 1 96.5 611 ASN B O 1
ATOM 11646 N N . ALA B 1 612 ? -23.891 22.469 21.047 1 95.19 612 ALA B N 1
ATOM 11647 C CA . ALA B 1 612 ? -25.109 23.188 20.688 1 95.19 612 ALA B CA 1
ATOM 11648 C C . ALA B 1 612 ? -26.328 22.578 21.375 1 95.19 612 ALA B C 1
ATOM 11650 O O . ALA B 1 612 ? -27.25 23.281 21.781 1 95.19 612 ALA B O 1
ATOM 11651 N N . HIS B 1 613 ? -26.297 21.266 21.547 1 96.12 613 HIS B N 1
ATOM 11652 C CA . HIS B 1 613 ? -27.391 20.547 22.203 1 96.12 613 HIS B CA 1
ATOM 11653 C C . HIS B 1 613 ? -27.625 21.078 23.609 1 96.12 613 HIS B C 1
ATOM 11655 O O . HIS B 1 613 ? -28.75 21.391 23.984 1 96.12 613 HIS B O 1
ATOM 11661 N N . LEU B 1 614 ? -26.531 21.203 24.312 1 95.5 614 LEU B N 1
ATOM 11662 C CA . LEU B 1 614 ? -26.594 21.5 25.734 1 95.5 614 LEU B CA 1
ATOM 11663 C C . LEU B 1 614 ? -26.938 22.969 25.969 1 95.5 614 LEU B C 1
ATOM 11665 O O . LEU B 1 614 ? -27.469 23.328 27.016 1 95.5 614 LEU B O 1
ATOM 11669 N N . VAL B 1 615 ? -26.625 23.828 25 1 95.19 615 VAL B N 1
ATOM 11670 C CA . VAL B 1 615 ? -27.031 25.234 25.094 1 95.19 615 VAL B CA 1
ATOM 11671 C C . VAL B 1 615 ? -28.531 25.359 24.828 1 95.19 615 VAL B C 1
ATOM 11673 O O . VAL B 1 615 ? -29.219 26.094 25.531 1 95.19 615 VAL B O 1
ATOM 11676 N N . ALA B 1 616 ? -29 24.625 23.844 1 95.62 616 ALA B N 1
ATOM 11677 C CA . ALA B 1 616 ? -30.391 24.719 23.438 1 95.62 616 ALA B CA 1
ATOM 11678 C C . ALA B 1 616 ? -31.297 24.047 24.453 1 95.62 616 ALA B C 1
ATOM 11680 O O . ALA B 1 616 ? -32.406 24.516 24.719 1 95.62 616 ALA B O 1
ATOM 11681 N N . TYR B 1 617 ? -30.875 22.891 24.953 1 96.44 617 TYR B N 1
ATOM 11682 C CA . TYR B 1 617 ? -31.609 22.109 25.938 1 96.44 617 TYR B CA 1
ATOM 11683 C C . TYR B 1 617 ? -30.688 21.609 27.047 1 96.44 617 TYR B C 1
ATOM 11685 O O . TYR B 1 617 ? -30.25 20.453 27.016 1 96.44 617 TYR B O 1
ATOM 11693 N N . PRO B 1 618 ? -30.422 22.422 28.047 1 93.81 618 PRO B N 1
ATOM 11694 C CA . PRO B 1 618 ? -29.406 22.094 29.047 1 93.81 618 PRO B CA 1
ATOM 11695 C C . PRO B 1 618 ? -29.828 20.938 29.953 1 93.81 618 PRO B C 1
ATOM 11697 O O . PRO B 1 618 ? -28.984 20.312 30.594 1 93.81 618 PRO B O 1
ATOM 11700 N N . ASP B 1 619 ? -31.125 20.609 30.016 1 94.62 619 ASP B N 1
ATOM 11701 C CA . ASP B 1 619 ? -31.625 19.641 30.984 1 94.62 619 ASP B CA 1
ATOM 11702 C C . ASP B 1 619 ? -31.734 18.25 30.359 1 94.62 619 ASP B C 1
ATOM 11704 O O . ASP B 1 619 ? -32.062 17.281 31.062 1 94.62 619 ASP B O 1
ATOM 11708 N N . ILE B 1 620 ? -31.438 18.094 29.109 1 96.69 620 ILE B N 1
ATOM 11709 C CA . ILE B 1 620 ? -31.547 16.812 28.422 1 96.69 620 ILE B CA 1
ATOM 11710 C C . ILE B 1 620 ? -30.219 16.078 28.469 1 96.69 620 ILE B C 1
ATOM 11712 O O . ILE B 1 620 ? -29.156 16.688 28.312 1 96.69 620 ILE B O 1
ATOM 11716 N N . ASN B 1 621 ? -30.25 14.727 28.766 1 96.88 621 ASN B N 1
ATOM 11717 C CA . ASN B 1 621 ? -29.078 13.859 28.688 1 96.88 621 ASN B CA 1
ATOM 11718 C C . ASN B 1 621 ? -28.781 13.461 27.234 1 96.88 621 ASN B C 1
ATOM 11720 O O . ASN B 1 621 ? -29.094 12.344 26.828 1 96.88 621 ASN B O 1
ATOM 11724 N N . TRP B 1 622 ? -28.141 14.234 26.547 1 97 622 TRP B N 1
ATOM 11725 C CA . TRP B 1 622 ? -27.953 14.117 25.109 1 97 622 TRP B CA 1
ATOM 11726 C C . TRP B 1 622 ? -27.141 12.875 24.766 1 97 622 TRP B C 1
ATOM 11728 O O . TRP B 1 622 ? -27.391 12.211 23.766 1 97 622 TRP B O 1
ATOM 11738 N N . PRO B 1 623 ? -26 12.477 25.547 1 96.38 623 PRO B N 1
ATOM 11739 C CA . PRO B 1 623 ? -25.297 11.234 25.234 1 96.38 623 PRO B CA 1
ATOM 11740 C C . PRO B 1 623 ? -26.219 10.016 25.234 1 96.38 623 PRO B C 1
ATOM 11742 O O . PRO B 1 623 ? -26.094 9.148 24.359 1 96.38 623 PRO B O 1
ATOM 11745 N N . GLN B 1 624 ? -27.109 10.016 26.172 1 96.94 624 GLN B N 1
ATOM 11746 C CA . GLN B 1 624 ? -28.047 8.914 26.219 1 96.94 624 GLN B CA 1
ATOM 11747 C C . GLN B 1 624 ? -29 8.938 25.031 1 96.94 624 GLN B C 1
ATOM 11749 O O . GLN B 1 624 ? -29.281 7.898 24.422 1 96.94 624 GLN B O 1
ATOM 11754 N N . ILE B 1 625 ? -29.5 10.117 24.734 1 97.56 625 ILE B N 1
ATOM 11755 C CA . ILE B 1 625 ? -30.406 10.273 23.594 1 97.56 625 ILE B CA 1
ATOM 11756 C C . ILE B 1 625 ? -29.703 9.828 22.312 1 97.56 625 ILE B C 1
ATOM 11758 O O . ILE B 1 625 ? -30.281 9.133 21.484 1 97.56 625 ILE B O 1
ATOM 11762 N N . ALA B 1 626 ? -28.469 10.258 22.156 1 97.94 626 ALA B N 1
ATOM 11763 C CA . ALA B 1 626 ? -27.672 9.906 20.969 1 97.94 626 ALA B CA 1
ATOM 11764 C C . ALA B 1 626 ? -27.5 8.398 20.859 1 97.94 626 ALA B C 1
ATOM 11766 O O . ALA B 1 626 ? -27.625 7.828 19.766 1 97.94 626 ALA B O 1
ATOM 11767 N N . GLU B 1 627 ? -27.109 7.766 21.953 1 97.94 627 GLU B N 1
ATOM 11768 C CA . GLU B 1 627 ? -26.938 6.312 21.969 1 97.94 627 GLU B CA 1
ATOM 11769 C C . GLU B 1 627 ? -28.234 5.598 21.562 1 97.94 627 GLU B C 1
ATOM 11771 O O . GLU B 1 627 ? -28.203 4.664 20.75 1 97.94 627 GLU B O 1
ATOM 11776 N N . GLU B 1 628 ? -29.328 6.039 22.109 1 98.06 628 GLU B N 1
ATOM 11777 C CA . GLU B 1 628 ? -30.625 5.426 21.812 1 98.06 628 GLU B CA 1
ATOM 11778 C C . GLU B 1 628 ? -30.984 5.613 20.344 1 98.06 628 GLU B C 1
ATOM 11780 O O . GLU B 1 628 ? -31.484 4.688 19.703 1 98.06 628 GLU B O 1
ATOM 11785 N N . PHE B 1 629 ? -30.797 6.781 19.875 1 98.19 629 PHE B N 1
ATOM 11786 C CA . PHE B 1 629 ? -31.125 7.07 18.484 1 98.19 629 PHE B CA 1
ATOM 11787 C C . PHE B 1 629 ? -30.297 6.203 17.531 1 98.19 629 PHE B C 1
ATOM 11789 O O . PHE B 1 629 ? -30.844 5.543 16.656 1 98.19 629 PHE B O 1
ATOM 11796 N N . VAL B 1 630 ? -28.875 6.176 17.719 1 98.69 630 VAL B N 1
ATOM 11797 C CA . VAL B 1 630 ? -27.984 5.418 16.844 1 98.69 630 VAL B CA 1
ATOM 11798 C C . VAL B 1 630 ? -28.344 3.936 16.906 1 98.69 630 VAL B C 1
ATOM 11800 O O . VAL B 1 630 ? -28.406 3.27 15.859 1 98.69 630 VAL B O 1
ATOM 11803 N N . THR B 1 631 ? -28.594 3.441 18.094 1 98.38 631 THR B N 1
ATOM 11804 C CA . THR B 1 631 ? -28.938 2.031 18.25 1 98.38 631 THR B CA 1
ATOM 11805 C C . THR B 1 631 ? -30.281 1.716 17.609 1 98.38 631 THR B C 1
ATOM 11807 O O . THR B 1 631 ? -30.484 0.61 17.094 1 98.38 631 THR B O 1
ATOM 11810 N N . SER B 1 632 ? -31.203 2.689 17.625 1 98.12 632 SER B N 1
ATOM 11811 C CA . SER B 1 632 ? -32.531 2.494 17 1 98.12 632 SER B CA 1
ATOM 11812 C C . SER B 1 632 ? -32.375 2.279 15.5 1 98.12 632 SER B C 1
ATOM 11814 O O . SER B 1 632 ? -33.281 1.697 14.867 1 98.12 632 SER B O 1
ATOM 11816 N N . LEU B 1 633 ? -31.312 2.744 14.922 1 98.31 633 LEU B N 1
ATOM 11817 C CA . LEU B 1 633 ? -31.062 2.555 13.492 1 98.31 633 LEU B CA 1
ATOM 11818 C C . LEU B 1 633 ? -30.422 1.196 13.227 1 98.31 633 LEU B C 1
ATOM 11820 O O . LEU B 1 633 ? -30.125 0.854 12.078 1 98.31 633 LEU B O 1
ATOM 11824 N N . GLY B 1 634 ? -30.172 0.435 14.266 1 97.62 634 GLY B N 1
ATOM 11825 C CA . GLY B 1 634 ? -29.547 -0.867 14.141 1 97.62 634 GLY B CA 1
ATOM 11826 C C . GLY B 1 634 ? -28.031 -0.79 14.109 1 97.62 634 GLY B C 1
ATOM 11827 O O . GLY B 1 634 ? -27.359 -1.712 13.625 1 97.62 634 GLY B O 1
ATOM 11828 N N . LEU B 1 635 ? -27.438 0.332 14.539 1 98.44 635 LEU B N 1
ATOM 11829 C CA . LEU B 1 635 ? -26 0.54 14.57 1 98.44 635 LEU B CA 1
ATOM 11830 C C . LEU B 1 635 ? -25.484 0.522 16 1 98.44 635 LEU B C 1
ATOM 11832 O O . LEU B 1 635 ? -26.266 0.624 16.953 1 98.44 635 LEU B O 1
ATOM 11836 N N . SER B 1 636 ? -24.188 0.313 16.203 1 97.81 636 SER B N 1
ATOM 11837 C CA . SER B 1 636 ? -23.531 0.458 17.5 1 97.81 636 SER B CA 1
ATOM 11838 C C . SER B 1 636 ? -23.078 1.893 17.734 1 97.81 636 SER B C 1
ATOM 11840 O O . SER B 1 636 ? -22.656 2.572 16.797 1 97.81 636 SER B O 1
ATOM 11842 N N . PHE B 1 637 ? -23.219 2.348 18.969 1 97.88 637 PHE B N 1
ATOM 11843 C CA . PHE B 1 637 ? -22.938 3.74 19.312 1 97.88 637 PHE B CA 1
ATOM 11844 C C . PHE B 1 637 ? -21.484 3.934 19.672 1 97.88 637 PHE B C 1
ATOM 11846 O O . PHE B 1 637 ? -20.906 3.137 20.422 1 97.88 637 PHE B O 1
ATOM 11853 N N . ASN B 1 638 ? -20.828 4.906 19.141 1 97.25 638 ASN B N 1
ATOM 11854 C CA . ASN B 1 638 ? -19.484 5.336 19.516 1 97.25 638 ASN B CA 1
ATOM 11855 C C . ASN B 1 638 ? -19.516 6.641 20.312 1 97.25 638 ASN B C 1
ATOM 11857 O O . ASN B 1 638 ? -19.781 7.707 19.75 1 97.25 638 ASN B O 1
ATOM 11861 N N . PRO B 1 639 ? -19.234 6.621 21.516 1 95.88 639 PRO B N 1
ATOM 11862 C CA . PRO B 1 639 ? -19.375 7.812 22.344 1 95.88 639 PRO B CA 1
ATOM 11863 C C . PRO B 1 639 ? -18.156 8.727 22.281 1 95.88 639 PRO B C 1
ATOM 11865 O O . PRO B 1 639 ? -18.219 9.891 22.688 1 95.88 639 PRO B O 1
ATOM 11868 N N . TYR B 1 640 ? -16.969 8.281 21.922 1 96.62 640 TYR B N 1
ATOM 11869 C CA . TYR B 1 640 ? -15.75 9.07 21.859 1 96.62 640 TYR B CA 1
ATOM 11870 C C . TYR B 1 640 ? -15.375 9.367 20.406 1 96.62 640 TYR B C 1
ATOM 11872 O O . TYR B 1 640 ? -14.688 8.57 19.75 1 96.62 640 TYR B O 1
ATOM 11880 N N . VAL B 1 641 ? -15.828 10.469 19.969 1 97.38 641 VAL B N 1
ATOM 11881 C CA . VAL B 1 641 ? -15.703 10.797 18.547 1 97.38 641 VAL B CA 1
ATOM 11882 C C . VAL B 1 641 ? -15.336 12.266 18.391 1 97.38 641 VAL B C 1
ATOM 11884 O O . VAL B 1 641 ? -15.461 13.047 19.328 1 97.38 641 VAL B O 1
ATOM 11887 N N . THR B 1 642 ? -14.758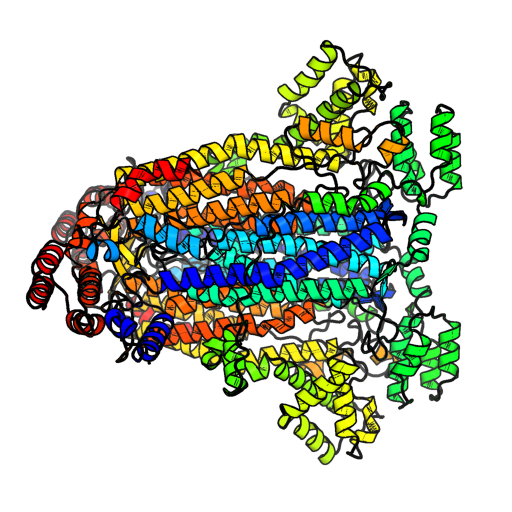 12.633 17.234 1 96.94 642 THR B N 1
ATOM 11888 C CA . THR B 1 642 ? -14.609 14.016 16.781 1 96.94 642 THR B CA 1
ATOM 11889 C C . THR B 1 642 ? -15.844 14.469 16.016 1 96.94 642 THR B C 1
ATOM 11891 O O . THR B 1 642 ? -16.969 14.117 16.359 1 96.94 642 THR B O 1
ATOM 11894 N N . GLN B 1 643 ? -15.664 15.352 15.023 1 95.94 643 GLN B N 1
ATOM 11895 C CA . GLN B 1 643 ? -16.797 15.68 14.164 1 95.94 643 GLN B CA 1
ATOM 11896 C C . GLN B 1 643 ? -17.25 14.461 13.359 1 95.94 643 GLN B C 1
ATOM 11898 O O . GLN B 1 643 ? -18.438 14.328 13.047 1 95.94 643 GLN B O 1
ATOM 11903 N N . ILE B 1 644 ? -16.297 13.555 13.164 1 96.69 644 ILE B N 1
ATOM 11904 C CA . ILE B 1 644 ? -16.609 12.359 12.383 1 96.69 644 ILE B CA 1
ATOM 11905 C C . ILE B 1 644 ? -16.547 11.125 13.289 1 96.69 644 ILE B C 1
ATOM 11907 O O . ILE B 1 644 ? -15.969 11.172 14.375 1 96.69 644 ILE B O 1
ATOM 11911 N N . GLU B 1 645 ? -17.25 10.031 12.875 1 96.94 645 GLU B N 1
ATOM 11912 C CA . GLU B 1 645 ? -16.891 8.703 13.359 1 96.94 645 GLU B CA 1
ATOM 11913 C C . GLU B 1 645 ? -15.5 8.305 12.875 1 96.94 645 GLU B C 1
ATOM 11915 O O . GLU B 1 645 ? -15.18 8.453 11.695 1 96.94 645 GLU B O 1
ATOM 11920 N N . PRO B 1 646 ? -14.578 7.895 13.742 1 95.44 646 PRO B N 1
ATOM 11921 C CA . PRO B 1 646 ? -13.164 7.762 13.367 1 95.44 646 PRO B CA 1
ATOM 11922 C C . PRO B 1 646 ? -12.938 6.668 12.328 1 95.44 646 PRO B C 1
ATOM 11924 O O . PRO B 1 646 ? -11.828 6.539 11.797 1 95.44 646 PRO B O 1
ATOM 11927 N N . HIS B 1 647 ? -13.836 5.875 11.938 1 97.06 647 HIS B N 1
ATOM 11928 C CA . HIS B 1 647 ? -13.828 4.918 10.836 1 97.06 647 HIS B CA 1
ATOM 11929 C C . HIS B 1 647 ? -12.977 3.697 11.18 1 97.06 647 HIS B C 1
ATOM 11931 O O . HIS B 1 647 ? -12.555 2.963 10.281 1 97.06 647 HIS B O 1
ATOM 11937 N N . ASP B 1 648 ? -12.641 3.43 12.484 1 97.56 648 ASP B N 1
ATOM 11938 C CA . ASP B 1 648 ? -11.859 2.252 12.859 1 97.56 648 ASP B CA 1
ATOM 11939 C C . ASP B 1 648 ? -12.594 0.966 12.492 1 97.56 648 ASP B C 1
ATOM 11941 O O . ASP B 1 648 ? -11.977 -0.009 12.062 1 97.56 648 ASP B O 1
ATOM 11945 N N . TYR B 1 649 ? -13.945 1.024 12.711 1 97.69 649 TYR B N 1
ATOM 11946 C CA . TYR B 1 649 ? -14.703 -0.182 12.398 1 97.69 649 TYR B CA 1
ATOM 11947 C C . TYR B 1 649 ? -14.68 -0.469 10.906 1 97.69 649 TYR B C 1
ATOM 11949 O O . TYR B 1 649 ? -14.727 -1.629 10.484 1 97.69 649 TYR B O 1
ATOM 11957 N N . MET B 1 650 ? -14.68 0.609 10.086 1 98.06 650 MET B N 1
ATOM 11958 C CA . MET B 1 650 ? -14.602 0.421 8.641 1 98.06 650 MET B CA 1
ATOM 11959 C C . MET B 1 650 ? -13.289 -0.246 8.242 1 98.06 650 MET B C 1
ATOM 11961 O O . MET B 1 650 ? -13.266 -1.125 7.383 1 98.06 650 MET B O 1
ATOM 11965 N N . ALA B 1 651 ? -12.18 0.235 8.844 1 97.94 651 ALA B N 1
ATOM 11966 C CA . ALA B 1 651 ? -10.891 -0.408 8.586 1 97.94 651 ALA B CA 1
ATOM 11967 C C . ALA B 1 651 ? -10.938 -1.892 8.938 1 97.94 651 ALA B C 1
ATOM 11969 O O . ALA B 1 651 ? -10.422 -2.729 8.195 1 97.94 651 ALA B O 1
ATOM 11970 N N . GLU B 1 652 ? -11.531 -2.201 10.086 1 97.81 652 GLU B N 1
ATOM 11971 C CA . GLU B 1 652 ? -11.672 -3.588 10.523 1 97.81 652 GLU B CA 1
ATOM 11972 C C . GLU B 1 652 ? -12.508 -4.395 9.531 1 97.81 652 GLU B C 1
ATOM 11974 O O . GLU B 1 652 ? -12.141 -5.52 9.18 1 97.81 652 GLU B O 1
ATOM 11979 N N . LEU B 1 653 ? -13.586 -3.811 9.125 1 98.25 653 LEU B N 1
ATOM 11980 C CA . LEU B 1 653 ? -14.484 -4.469 8.18 1 98.25 653 LEU B CA 1
ATOM 11981 C C . LEU B 1 653 ? -13.773 -4.738 6.855 1 98.25 653 LEU B C 1
ATOM 11983 O O . LEU B 1 653 ? -13.852 -5.844 6.312 1 98.25 653 LEU B O 1
ATOM 11987 N N . PHE B 1 654 ? -13.109 -3.777 6.297 1 98.25 654 PHE B N 1
ATOM 11988 C CA . PHE B 1 654 ? -12.445 -3.902 5.008 1 98.25 654 PHE B CA 1
ATOM 11989 C C . PHE B 1 654 ? -11.273 -4.867 5.094 1 98.25 654 PHE B C 1
ATOM 11991 O O . PHE B 1 654 ? -10.992 -5.598 4.141 1 98.25 654 PHE B O 1
ATOM 11998 N N . HIS B 1 655 ? -10.562 -4.906 6.23 1 97.62 655 HIS B N 1
ATOM 11999 C CA . HIS B 1 655 ? -9.531 -5.926 6.441 1 97.62 655 HIS B CA 1
ATOM 12000 C C . HIS B 1 655 ? -10.141 -7.324 6.457 1 97.62 655 HIS B C 1
ATOM 12002 O O . HIS B 1 655 ? -9.547 -8.273 5.938 1 97.62 655 HIS B O 1
ATOM 12008 N N . ALA B 1 656 ? -11.289 -7.449 7.121 1 98 656 ALA B N 1
ATOM 12009 C CA . ALA B 1 656 ? -11.953 -8.75 7.152 1 98 656 ALA B CA 1
ATOM 12010 C C . ALA B 1 656 ? -12.336 -9.203 5.746 1 98 656 ALA B C 1
ATOM 12012 O O . ALA B 1 656 ? -12.195 -10.375 5.406 1 98 656 ALA B O 1
ATOM 12013 N N . PHE B 1 657 ? -12.812 -8.289 4.914 1 98.5 657 PHE B N 1
ATOM 12014 C CA . PHE B 1 657 ? -13.133 -8.602 3.525 1 98.5 657 PHE B CA 1
ATOM 12015 C C . PHE B 1 657 ? -11.875 -9.016 2.766 1 98.5 657 PHE B C 1
ATOM 12017 O O . PHE B 1 657 ? -11.906 -9.977 1.99 1 98.5 657 PHE B O 1
ATOM 12024 N N . SER B 1 658 ? -10.797 -8.258 2.928 1 97.88 658 SER B N 1
ATOM 12025 C CA . SER B 1 658 ? -9.555 -8.594 2.232 1 97.88 658 SER B CA 1
ATOM 12026 C C . SER B 1 658 ? -9.062 -9.984 2.621 1 97.88 658 SER B C 1
ATOM 12028 O O . SER B 1 658 ? -8.477 -10.688 1.8 1 97.88 658 SER B O 1
ATOM 12030 N N . GLN B 1 659 ? -9.297 -10.391 3.889 1 97.75 659 GLN B N 1
ATOM 12031 C CA . GLN B 1 659 ? -8.914 -11.719 4.352 1 97.75 659 GLN B CA 1
ATOM 12032 C C . GLN B 1 659 ? -9.711 -12.797 3.637 1 97.75 659 GLN B C 1
ATOM 12034 O O . GLN B 1 659 ? -9.148 -13.797 3.184 1 97.75 659 GLN B O 1
ATOM 12039 N N . PHE B 1 660 ? -10.984 -12.625 3.594 1 98.62 660 PHE B N 1
ATOM 12040 C CA . PHE B 1 660 ? -11.828 -13.547 2.844 1 98.62 660 PHE B CA 1
ATOM 12041 C C . PHE B 1 660 ? -11.375 -13.641 1.393 1 98.62 660 PHE B C 1
ATOM 12043 O O . PHE B 1 660 ? -11.266 -14.734 0.836 1 98.62 660 PHE B O 1
ATOM 12050 N N . ASN B 1 661 ? -11.133 -12.461 0.792 1 98.75 661 ASN B N 1
ATOM 12051 C CA . ASN B 1 661 ? -10.695 -12.383 -0.599 1 98.75 661 ASN B CA 1
ATOM 12052 C C . ASN B 1 661 ? -9.375 -13.102 -0.812 1 98.75 661 ASN B C 1
ATOM 12054 O O . ASN B 1 661 ? -9.18 -13.758 -1.835 1 98.75 661 ASN B O 1
ATOM 12058 N N . ASN B 1 662 ? -8.414 -12.969 0.098 1 98.19 662 ASN B N 1
ATOM 12059 C CA . ASN B 1 662 ? -7.117 -13.625 -0.017 1 98.19 662 ASN B CA 1
ATOM 12060 C C . ASN B 1 662 ? -7.258 -15.141 -0.039 1 98.19 662 ASN B C 1
ATOM 12062 O O . ASN B 1 662 ? -6.566 -15.82 -0.801 1 98.19 662 ASN B O 1
ATOM 12066 N N . ILE B 1 663 ? -8.102 -15.648 0.807 1 98.56 663 ILE B N 1
ATOM 12067 C CA . ILE B 1 663 ? -8.336 -17.078 0.851 1 98.56 663 ILE B CA 1
ATOM 12068 C C . ILE B 1 663 ? -8.953 -17.547 -0.464 1 98.56 663 ILE B C 1
ATOM 12070 O O . ILE B 1 663 ? -8.57 -18.578 -1.008 1 98.56 663 ILE B O 1
ATOM 12074 N N . LEU B 1 664 ? -9.898 -16.75 -0.967 1 98.75 664 LEU B N 1
ATOM 12075 C CA . LEU B 1 664 ? -10.539 -17.109 -2.227 1 98.75 664 LEU B CA 1
ATOM 12076 C C . LEU B 1 664 ? -9.547 -17.047 -3.383 1 98.75 664 LEU B C 1
ATOM 12078 O O . LEU B 1 664 ? -9.625 -17.828 -4.324 1 98.75 664 LEU B O 1
ATOM 12082 N N . ILE B 1 665 ? -8.602 -16.094 -3.361 1 98.38 665 ILE B N 1
ATOM 12083 C CA . ILE B 1 665 ? -7.543 -16.031 -4.363 1 98.38 665 ILE B CA 1
ATOM 12084 C C . ILE B 1 665 ? -6.754 -17.344 -4.355 1 98.38 665 ILE B C 1
ATOM 12086 O O . ILE B 1 665 ? -6.457 -17.906 -5.414 1 98.38 665 ILE B O 1
ATOM 12090 N N . ASP B 1 666 ? -6.434 -17.797 -3.168 1 97.94 666 ASP B N 1
ATOM 12091 C CA . ASP B 1 666 ? -5.703 -19.047 -3.037 1 97.94 666 ASP B CA 1
ATOM 12092 C C . ASP B 1 666 ? -6.504 -20.219 -3.619 1 97.94 666 ASP B C 1
ATOM 12094 O O . ASP B 1 666 ? -5.941 -21.078 -4.285 1 97.94 666 ASP B O 1
ATOM 12098 N N . PHE B 1 667 ? -7.781 -20.281 -3.365 1 98.5 667 PHE B N 1
ATOM 12099 C CA . PHE B 1 667 ? -8.664 -21.297 -3.922 1 98.5 667 PHE B CA 1
ATOM 12100 C C . PHE B 1 667 ? -8.648 -21.25 -5.445 1 98.5 667 PHE B C 1
ATOM 12102 O O . PHE B 1 667 ? -8.492 -22.281 -6.102 1 98.5 667 PHE B O 1
ATOM 12109 N N . ASP B 1 668 ? -8.875 -20.016 -5.973 1 98.56 668 ASP B N 1
ATOM 12110 C CA . ASP B 1 668 ? -8.922 -19.844 -7.422 1 98.56 668 ASP B CA 1
ATOM 12111 C C . ASP B 1 668 ? -7.629 -20.328 -8.078 1 98.56 668 ASP B C 1
ATOM 12113 O O . ASP B 1 668 ? -7.66 -20.953 -9.133 1 98.56 668 ASP B O 1
ATOM 12117 N N . ARG B 1 669 ? -6.527 -20.047 -7.48 1 97.06 669 ARG B N 1
ATOM 12118 C CA . ARG B 1 669 ? -5.227 -20.438 -8.016 1 97.06 669 ARG B CA 1
ATOM 12119 C C . ARG B 1 669 ? -5.043 -21.938 -7.957 1 97.06 669 ARG B C 1
ATOM 12121 O O . ARG B 1 669 ? -4.488 -22.547 -8.883 1 97.06 669 ARG B O 1
ATOM 12128 N N . ASP B 1 670 ? -5.477 -22.547 -6.859 1 97.88 670 ASP B N 1
ATOM 12129 C CA . ASP B 1 670 ? -5.363 -24 -6.738 1 97.88 670 ASP B CA 1
ATOM 12130 C C . ASP B 1 670 ? -6.207 -24.703 -7.797 1 97.88 670 ASP B C 1
ATOM 12132 O O . ASP B 1 670 ? -5.754 -25.672 -8.414 1 97.88 670 ASP B O 1
ATOM 12136 N N . ILE B 1 671 ? -7.422 -24.219 -7.977 1 98.31 671 ILE B N 1
ATOM 12137 C CA . ILE B 1 671 ? -8.289 -24.828 -8.984 1 98.31 671 ILE B CA 1
ATOM 12138 C C . ILE B 1 671 ? -7.672 -24.641 -10.367 1 98.31 671 ILE B C 1
ATOM 12140 O O . ILE B 1 671 ? -7.703 -25.562 -11.188 1 98.31 671 ILE B O 1
ATOM 12144 N N . TRP B 1 672 ? -7.172 -23.438 -10.57 1 96.94 672 TRP B N 1
ATOM 12145 C CA . TRP B 1 672 ? -6.477 -23.172 -11.828 1 96.94 672 TRP B CA 1
ATOM 12146 C C . TRP B 1 672 ? -5.363 -24.188 -12.055 1 96.94 672 TRP B C 1
ATOM 12148 O O . TRP B 1 672 ? -5.227 -24.719 -13.156 1 96.94 672 TRP B O 1
ATOM 12158 N N . ASP B 1 673 ? -4.574 -24.531 -11.055 1 96.19 673 ASP B N 1
ATOM 12159 C CA . ASP B 1 673 ? -3.486 -25.5 -11.133 1 96.19 673 ASP B CA 1
ATOM 12160 C C . ASP B 1 673 ? -4.023 -26.922 -11.383 1 96.19 673 ASP B C 1
ATOM 12162 O O . ASP B 1 673 ? -3.461 -27.672 -12.18 1 96.19 673 ASP B O 1
ATOM 12166 N N . TYR B 1 674 ? -5.121 -27.266 -10.719 1 97.38 674 TYR B N 1
ATOM 12167 C CA . TYR B 1 674 ? -5.719 -28.594 -10.898 1 97.38 674 TYR B CA 1
ATOM 12168 C C . TYR B 1 674 ? -6.262 -28.766 -12.312 1 97.38 674 TYR B C 1
ATOM 12170 O O . TYR B 1 674 ? -6.18 -29.844 -12.891 1 97.38 674 TYR B O 1
ATOM 12178 N N . ILE B 1 675 ? -6.812 -27.688 -12.82 1 96.44 675 ILE B N 1
ATOM 12179 C CA . ILE B 1 675 ? -7.281 -27.734 -14.203 1 96.44 675 ILE B CA 1
ATOM 12180 C C . ILE B 1 675 ? -6.094 -27.922 -15.141 1 96.44 675 ILE B C 1
ATOM 12182 O O . ILE B 1 675 ? -6.164 -28.688 -16.094 1 96.44 675 ILE B O 1
ATOM 12186 N N . SER B 1 676 ? -5.027 -27.234 -14.883 1 94.44 676 SER B N 1
ATOM 12187 C CA . SER B 1 676 ? -3.822 -27.328 -15.695 1 94.44 676 SER B CA 1
ATOM 12188 C C . SER B 1 676 ? -3.236 -28.734 -15.664 1 94.44 676 SER B C 1
ATOM 12190 O O . SER B 1 676 ? -2.674 -29.203 -16.656 1 94.44 676 SER B O 1
ATOM 12192 N N . LEU B 1 677 ? -3.396 -29.422 -14.531 1 94.44 677 LEU B N 1
ATOM 12193 C CA . LEU B 1 677 ? -2.893 -30.781 -14.367 1 94.44 677 LEU B CA 1
ATOM 12194 C C . LEU B 1 677 ? -3.861 -31.797 -14.969 1 94.44 677 LEU B C 1
ATOM 12196 O O . LEU B 1 677 ? -3.553 -32.969 -15.047 1 94.44 677 LEU B O 1
ATOM 12200 N N . GLY B 1 678 ? -5.059 -31.328 -15.367 1 94.25 678 GLY B N 1
ATOM 12201 C CA . GLY B 1 678 ? -6.055 -32.188 -15.977 1 94.25 678 GLY B CA 1
ATOM 12202 C C . GLY B 1 678 ? -6.945 -32.875 -14.953 1 94.25 678 GLY B C 1
ATOM 12203 O O . GLY B 1 678 ? -7.711 -33.781 -15.297 1 94.25 678 GLY B O 1
ATOM 12204 N N . TYR B 1 679 ? -6.844 -32.438 -13.688 1 97.19 679 TYR B N 1
ATOM 12205 C CA . TYR B 1 679 ? -7.641 -33.062 -12.633 1 97.19 679 TYR B CA 1
ATOM 12206 C C . TYR B 1 679 ? -9.109 -32.688 -12.773 1 97.19 679 TYR B C 1
ATOM 12208 O O . TYR B 1 679 ? -9.984 -33.375 -12.25 1 97.19 679 TYR B O 1
ATOM 12216 N N . PHE B 1 680 ? -9.328 -31.516 -13.391 1 96.88 680 PHE B N 1
ATOM 12217 C CA . PHE B 1 680 ? -10.68 -31.078 -13.711 1 96.88 680 PHE B CA 1
ATOM 12218 C C . PHE B 1 680 ? -10.828 -30.828 -15.203 1 96.88 680 PHE B C 1
ATOM 12220 O O . PHE B 1 680 ? -9.906 -30.328 -15.852 1 96.88 680 PHE B O 1
ATOM 12227 N N . LYS B 1 681 ? -11.906 -31.234 -15.727 1 93.06 681 LYS B N 1
ATOM 12228 C CA . LYS B 1 681 ? -12.414 -30.75 -17.016 1 93.06 681 LYS B CA 1
ATOM 12229 C C . LYS B 1 681 ? -13.492 -29.703 -16.812 1 93.06 681 LYS B C 1
ATOM 12231 O O . LYS B 1 681 ? -13.953 -29.469 -15.695 1 93.06 681 LYS B O 1
ATOM 12236 N N . GLN B 1 682 ? -13.688 -28.953 -17.859 1 91.88 682 GLN B N 1
ATOM 12237 C CA . GLN B 1 682 ? -14.695 -27.906 -17.766 1 91.88 682 GLN B CA 1
ATOM 12238 C C . GLN B 1 682 ? -15.797 -28.109 -18.797 1 91.88 682 GLN B C 1
ATOM 12240 O O . GLN B 1 682 ? -15.516 -28.422 -19.969 1 91.88 682 GLN B O 1
ATOM 12245 N N . THR B 1 683 ? -16.984 -27.984 -18.359 1 88.06 683 THR B N 1
ATOM 12246 C CA . THR B 1 683 ? -18.125 -28.062 -19.281 1 88.06 683 THR B CA 1
ATOM 12247 C C . THR B 1 683 ? -18.312 -26.75 -20.031 1 88.06 683 THR B C 1
ATOM 12249 O O . THR B 1 683 ? -18.156 -25.672 -19.453 1 88.06 683 THR B O 1
ATOM 12252 N N . THR B 1 684 ? -18.484 -26.875 -21.312 1 80.62 684 THR B N 1
ATOM 12253 C CA . THR B 1 684 ? -18.703 -25.688 -22.141 1 80.62 684 THR B CA 1
ATOM 12254 C C . THR B 1 684 ? -20.141 -25.641 -22.641 1 80.62 684 THR B C 1
ATOM 12256 O O . THR B 1 684 ? -20.797 -26.672 -22.766 1 80.62 684 THR B O 1
ATOM 12259 N N . LYS B 1 685 ? -20.641 -24.484 -22.844 1 74.69 685 LYS B N 1
ATOM 12260 C CA . LYS B 1 685 ? -21.938 -24.281 -23.469 1 74.69 685 LYS B CA 1
ATOM 12261 C C . LYS B 1 685 ? -21.812 -24.328 -25 1 74.69 685 LYS B C 1
ATOM 12263 O O . LYS B 1 685 ? -20.781 -23.969 -25.562 1 74.69 685 LYS B O 1
ATOM 12268 N N . ALA B 1 686 ? -22.938 -24.75 -25.531 1 72.69 686 ALA B N 1
ATOM 12269 C CA . ALA B 1 686 ? -22.969 -24.797 -26.984 1 72.69 686 ALA B CA 1
ATOM 12270 C C . ALA B 1 686 ? -22.688 -23.406 -27.578 1 72.69 686 ALA B C 1
ATOM 12272 O O . ALA B 1 686 ? -23.25 -22.406 -27.125 1 72.69 686 ALA B O 1
ATOM 12273 N N . GLY B 1 687 ? -21.719 -23.328 -28.516 1 70.19 687 GLY B N 1
ATOM 12274 C CA . GLY B 1 687 ? -21.438 -22.062 -29.188 1 70.19 687 GLY B CA 1
ATOM 12275 C C . GLY B 1 687 ? -20.312 -21.281 -28.531 1 70.19 687 GLY B C 1
ATOM 12276 O O . GLY B 1 687 ? -19.75 -20.359 -29.141 1 70.19 687 GLY B O 1
ATOM 12277 N N . GLU B 1 688 ? -20.016 -21.672 -27.344 1 74.94 688 GLU B N 1
ATOM 12278 C CA . GLU B 1 688 ? -18.984 -20.938 -26.609 1 74.94 688 GLU B CA 1
ATOM 12279 C C . GLU B 1 688 ? -17.609 -21.141 -27.234 1 74.94 688 GLU B C 1
ATOM 12281 O O . GLU B 1 688 ? -17.266 -22.266 -27.641 1 74.94 688 GLU B O 1
ATOM 12286 N N . ILE B 1 689 ? -16.891 -19.969 -27.516 1 71.38 689 ILE B N 1
ATOM 12287 C CA . ILE B 1 689 ? -15.547 -20 -28.062 1 71.38 689 ILE B CA 1
ATOM 12288 C C . ILE B 1 689 ? -14.523 -19.906 -26.922 1 71.38 689 ILE B C 1
ATOM 12290 O O . ILE B 1 689 ? -14.57 -18.969 -26.125 1 71.38 689 ILE B O 1
ATOM 12294 N N . GLY B 1 690 ? -13.742 -20.828 -26.812 1 68.69 690 GLY B N 1
ATOM 12295 C CA . GLY B 1 690 ? -12.719 -20.859 -25.766 1 68.69 690 GLY B CA 1
ATOM 12296 C C . GLY B 1 690 ? -11.477 -20.062 -26.141 1 68.69 690 GLY B C 1
ATOM 12297 O O . GLY B 1 690 ? -11.062 -19.172 -25.391 1 68.69 690 GLY B O 1
ATOM 12298 N N . SER B 1 691 ? -10.891 -20.391 -27.25 1 77.75 691 SER B N 1
ATOM 12299 C CA . SER B 1 691 ? -9.727 -19.703 -27.797 1 77.75 691 SER B CA 1
ATOM 12300 C C . SER B 1 691 ? -9.961 -19.266 -29.234 1 77.75 691 SER B C 1
ATOM 12302 O O . SER B 1 691 ? -10.633 -19.969 -30 1 77.75 691 SER B O 1
ATOM 12304 N N . SER B 1 692 ? -9.445 -18.156 -29.562 1 73.25 692 SER B N 1
ATOM 12305 C CA . SER B 1 692 ? -9.68 -17.609 -30.891 1 73.25 692 SER B CA 1
ATOM 12306 C C . SER B 1 692 ? -8.922 -18.406 -31.953 1 73.25 692 SER B C 1
ATOM 12308 O O . SER B 1 692 ? -9.289 -18.391 -33.125 1 73.25 692 SER B O 1
ATOM 12310 N N . THR B 1 693 ? -7.848 -19.062 -31.516 1 74.44 693 THR B N 1
ATOM 12311 C CA . THR B 1 693 ? -7.059 -19.719 -32.562 1 74.44 693 THR B CA 1
ATOM 12312 C C . THR B 1 693 ? -6.93 -21.219 -32.281 1 74.44 693 THR B C 1
ATOM 12314 O O . THR B 1 693 ? -6.535 -21.984 -33.156 1 74.44 693 THR B O 1
ATOM 12317 N N . MET B 1 694 ? -7.312 -21.578 -31.109 1 77.44 694 MET B N 1
ATOM 12318 C CA . MET B 1 694 ? -7.215 -22.984 -30.703 1 77.44 694 MET B CA 1
ATOM 12319 C C . MET B 1 694 ? -8.57 -23.516 -30.25 1 77.44 694 MET B C 1
ATOM 12321 O O . MET B 1 694 ? -8.836 -23.609 -29.047 1 77.44 694 MET B O 1
ATOM 12325 N N . PRO B 1 695 ? -9.312 -24.047 -31.141 1 76.25 695 PRO B N 1
ATOM 12326 C CA . PRO B 1 695 ? -10.719 -24.359 -30.875 1 76.25 695 PRO B CA 1
ATOM 12327 C C . PRO B 1 695 ? -10.891 -25.422 -29.781 1 76.25 695 PRO B C 1
ATOM 12329 O O . PRO B 1 695 ? -11.945 -25.484 -29.141 1 76.25 695 PRO B O 1
ATOM 12332 N N . HIS B 1 696 ? -9.938 -26.297 -29.562 1 75.81 696 HIS B N 1
ATOM 12333 C CA . HIS B 1 696 ? -10.047 -27.375 -28.578 1 75.81 696 HIS B CA 1
ATOM 12334 C C . HIS B 1 696 ? -9.859 -26.859 -27.156 1 75.81 696 HIS B C 1
ATOM 12336 O O . HIS B 1 696 ? -10.227 -27.531 -26.188 1 75.81 696 HIS B O 1
ATOM 12342 N N . LYS B 1 697 ? -9.422 -25.766 -27 1 82.5 697 LYS B N 1
ATOM 12343 C CA . LYS B 1 697 ? -8.922 -25.25 -25.734 1 82.5 697 LYS B CA 1
ATOM 12344 C C . LYS B 1 697 ? -10.039 -24.578 -24.938 1 82.5 697 LYS B C 1
ATOM 12346 O O . LYS B 1 697 ? -10.781 -23.75 -25.469 1 82.5 697 LYS B O 1
ATOM 12351 N N . VAL B 1 698 ? -10.234 -25.047 -23.672 1 85.88 698 VAL B N 1
ATOM 12352 C CA . VAL B 1 698 ? -11.148 -24.391 -22.75 1 85.88 698 VAL B CA 1
ATOM 12353 C C . VAL B 1 698 ? -10.367 -23.797 -21.578 1 85.88 698 VAL B C 1
ATOM 12355 O O . VAL B 1 698 ? -9.742 -24.516 -20.812 1 85.88 698 VAL B O 1
ATOM 12358 N N . ASN B 1 699 ? -10.367 -22.5 -21.484 1 90.75 699 ASN B N 1
ATOM 12359 C CA . ASN B 1 699 ? -9.594 -21.781 -20.469 1 90.75 699 ASN B CA 1
ATOM 12360 C C . ASN B 1 699 ? -10.391 -21.578 -19.188 1 90.75 699 ASN B C 1
ATOM 12362 O O . ASN B 1 699 ? -11.609 -21.438 -19.219 1 90.75 699 ASN B O 1
ATOM 12366 N N . PRO B 1 700 ? -9.773 -21.641 -18.031 1 94.75 700 PRO B N 1
ATOM 12367 C CA . PRO B 1 700 ? -10.453 -21.406 -16.75 1 94.75 700 PRO B CA 1
ATOM 12368 C C . PRO B 1 700 ? -10.68 -19.922 -16.469 1 94.75 700 PRO B C 1
ATOM 12370 O O . PRO B 1 700 ? -10.312 -19.438 -15.391 1 94.75 700 PRO B O 1
ATOM 12373 N N . ILE B 1 701 ? -11.367 -19.297 -17.312 1 93.88 701 ILE B N 1
ATOM 12374 C CA . ILE B 1 701 ? -11.453 -17.828 -17.328 1 93.88 701 ILE B CA 1
ATOM 12375 C C . ILE B 1 701 ? -12.195 -17.344 -16.094 1 93.88 701 ILE B C 1
ATOM 12377 O O . ILE B 1 701 ? -11.93 -16.25 -15.594 1 93.88 701 ILE B O 1
ATOM 12381 N N . ASP B 1 702 ? -13.18 -18.125 -15.562 1 96.44 702 ASP B N 1
ATOM 12382 C CA . ASP B 1 702 ? -13.961 -17.688 -14.414 1 96.44 702 ASP B CA 1
ATOM 12383 C C . ASP B 1 702 ? -13.078 -17.5 -13.18 1 96.44 702 ASP B C 1
ATOM 12385 O O . ASP B 1 702 ? -13.211 -16.531 -12.445 1 96.44 702 ASP B O 1
ATOM 12389 N N . PHE B 1 703 ? -12.164 -18.469 -12.938 1 98.06 703 PHE B N 1
ATOM 12390 C CA . PHE B 1 703 ? -11.289 -18.406 -11.773 1 98.06 703 PHE B CA 1
ATOM 12391 C C . PHE B 1 703 ? -10.227 -17.328 -11.945 1 98.06 703 PHE B C 1
ATOM 12393 O O . PHE B 1 703 ? -9.852 -16.656 -10.977 1 98.06 703 PHE B O 1
ATOM 12400 N N . GLU B 1 704 ? -9.719 -17.125 -13.172 1 97.38 704 GLU B N 1
ATOM 12401 C CA . GLU B 1 704 ? -8.781 -16.047 -13.461 1 97.38 704 GLU B CA 1
ATOM 12402 C C . GLU B 1 704 ? -9.438 -14.68 -13.266 1 97.38 704 GLU B C 1
ATOM 12404 O O . GLU B 1 704 ? -8.812 -13.758 -12.75 1 97.38 704 GLU B O 1
ATOM 12409 N N . ASN B 1 705 ? -10.695 -14.578 -13.789 1 97.06 705 ASN B N 1
ATOM 12410 C CA . ASN B 1 705 ? -11.461 -13.352 -13.609 1 97.06 705 ASN B CA 1
ATOM 12411 C C . ASN B 1 705 ? -11.648 -13.023 -12.125 1 97.06 705 ASN B C 1
ATOM 12413 O O . ASN B 1 705 ? -11.5 -11.875 -11.719 1 97.06 705 ASN B O 1
ATOM 12417 N N . SER B 1 706 ? -12.016 -14.031 -11.352 1 98.5 706 SER B N 1
ATOM 12418 C CA . SER B 1 706 ? -12.172 -13.867 -9.914 1 98.5 706 SER B CA 1
ATOM 12419 C C . SER B 1 706 ? -10.875 -13.391 -9.266 1 98.5 706 SER B C 1
ATOM 12421 O O . SER B 1 706 ? -10.875 -12.414 -8.516 1 98.5 706 SER B O 1
ATOM 12423 N N . GLU B 1 707 ? -9.789 -14.062 -9.578 1 97.69 707 GLU B N 1
ATOM 12424 C CA . GLU B 1 707 ? -8.492 -13.703 -9.016 1 97.69 707 GLU B CA 1
ATOM 12425 C C . GLU B 1 707 ? -8.156 -12.242 -9.297 1 97.69 707 GLU B C 1
ATOM 12427 O O . GLU B 1 707 ? -7.758 -11.508 -8.391 1 97.69 707 GLU B O 1
ATOM 12432 N N . GLY B 1 708 ? -8.312 -11.852 -10.586 1 97.31 708 GLY B N 1
ATOM 12433 C CA . GLY B 1 708 ? -8.008 -10.477 -10.961 1 97.31 708 GLY B CA 1
ATOM 12434 C C . GLY B 1 708 ? -8.867 -9.461 -10.234 1 97.31 708 GLY B C 1
ATOM 12435 O O . GLY B 1 708 ? -8.359 -8.438 -9.758 1 97.31 708 GLY B O 1
ATOM 12436 N N . ASN B 1 709 ? -10.148 -9.742 -10.148 1 97.88 709 ASN B N 1
ATOM 12437 C CA . ASN B 1 709 ? -11.07 -8.805 -9.516 1 97.88 709 ASN B CA 1
ATOM 12438 C C . ASN B 1 709 ? -10.844 -8.727 -8.008 1 97.88 709 ASN B C 1
ATOM 12440 O O . ASN B 1 709 ? -11.023 -7.668 -7.402 1 97.88 709 ASN B O 1
ATOM 12444 N N . LEU B 1 710 ? -10.531 -9.859 -7.395 1 98.38 710 LEU B N 1
ATOM 12445 C CA . LEU B 1 710 ? -10.211 -9.844 -5.973 1 98.38 710 LEU B CA 1
ATOM 12446 C C . LEU B 1 710 ? -8.984 -8.977 -5.699 1 98.38 710 LEU B C 1
ATOM 12448 O O . LEU B 1 710 ? -8.922 -8.289 -4.68 1 98.38 710 LEU B O 1
ATOM 12452 N N . GLY B 1 711 ? -7.988 -9.023 -6.609 1 96.62 711 GLY B N 1
ATOM 12453 C CA . GLY B 1 711 ? -6.84 -8.141 -6.477 1 96.62 711 GLY B CA 1
ATOM 12454 C C . GLY B 1 711 ? -7.211 -6.668 -6.504 1 96.62 711 GLY B C 1
ATOM 12455 O O . GLY B 1 711 ? -6.711 -5.883 -5.695 1 96.62 711 GLY B O 1
ATOM 12456 N N . VAL B 1 712 ? -8.07 -6.305 -7.445 1 96.69 712 VAL B N 1
ATOM 12457 C CA . VAL B 1 712 ? -8.539 -4.926 -7.562 1 96.69 712 VAL B CA 1
ATOM 12458 C C . VAL B 1 712 ? -9.297 -4.527 -6.301 1 96.69 712 VAL B C 1
ATOM 12460 O O . VAL B 1 712 ? -9.086 -3.441 -5.758 1 96.69 712 VAL B O 1
ATOM 12463 N N . ALA B 1 713 ? -10.18 -5.395 -5.844 1 97.62 713 ALA B N 1
ATOM 12464 C CA . ALA B 1 713 ? -10.961 -5.141 -4.637 1 97.62 713 ALA B CA 1
ATOM 12465 C C . ALA B 1 713 ? -10.047 -4.891 -3.436 1 97.62 713 ALA B C 1
ATOM 12467 O O . ALA B 1 713 ? -10.25 -3.938 -2.682 1 97.62 713 ALA B O 1
ATOM 12468 N N . ASN B 1 714 ? -9.062 -5.809 -3.256 1 97 714 ASN B N 1
ATOM 12469 C CA . ASN B 1 714 ? -8.156 -5.691 -2.119 1 97 714 ASN B CA 1
ATOM 12470 C C . ASN B 1 714 ? -7.355 -4.395 -2.17 1 97 714 ASN B C 1
ATOM 12472 O O . ASN B 1 714 ? -7.074 -3.791 -1.133 1 97 714 ASN B O 1
ATOM 12476 N N . GLY B 1 715 ? -6.922 -3.973 -3.4 1 94.69 715 GLY B N 1
ATOM 12477 C CA . GLY B 1 715 ? -6.258 -2.686 -3.521 1 94.69 715 GLY B CA 1
ATOM 12478 C C . GLY B 1 715 ? -7.078 -1.535 -2.967 1 94.69 715 GLY B C 1
ATOM 12479 O O . GLY B 1 715 ? -6.543 -0.653 -2.291 1 94.69 715 GLY B O 1
ATOM 12480 N N . SER B 1 716 ? -8.352 -1.58 -3.248 1 95.25 716 SER B N 1
ATOM 12481 C CA . SER B 1 716 ? -9.266 -0.562 -2.738 1 95.25 716 SER B CA 1
ATOM 12482 C C . SER B 1 716 ? -9.422 -0.666 -1.225 1 95.25 716 SER B C 1
ATOM 12484 O O . SER B 1 716 ? -9.367 0.343 -0.518 1 95.25 716 SER B O 1
ATOM 12486 N N . PHE B 1 717 ? -9.641 -1.887 -0.695 1 96.94 717 PHE B N 1
ATOM 12487 C CA . PHE B 1 717 ? -9.875 -2.107 0.728 1 96.94 717 PHE B CA 1
ATOM 12488 C C . PHE B 1 717 ? -8.656 -1.693 1.543 1 96.94 717 PHE B C 1
ATOM 12490 O O . PHE B 1 717 ? -8.789 -1.096 2.613 1 96.94 717 PHE B O 1
ATOM 12497 N N . TYR B 1 718 ? -7.48 -2.02 1.072 1 94.12 718 TYR B N 1
ATOM 12498 C CA . TYR B 1 718 ? -6.266 -1.657 1.8 1 94.12 718 TYR B CA 1
ATOM 12499 C C . TYR B 1 718 ? -6.102 -0.143 1.864 1 94.12 718 TYR B C 1
ATOM 12501 O O . TYR B 1 718 ? -5.766 0.406 2.916 1 94.12 718 TYR B O 1
ATOM 12509 N N . HIS B 1 719 ? -6.348 0.514 0.762 1 94 719 HIS B N 1
ATOM 12510 C CA . HIS B 1 719 ? -6.258 1.969 0.769 1 94 719 HIS B CA 1
ATOM 12511 C C . HIS B 1 719 ? -7.242 2.58 1.758 1 94 719 HIS B C 1
ATOM 12513 O O . HIS B 1 719 ? -6.875 3.447 2.553 1 94 719 HIS B O 1
ATOM 12519 N N . LEU B 1 720 ? -8.492 2.123 1.68 1 95.94 720 LEU B N 1
ATOM 12520 C CA . LEU B 1 720 ? -9.516 2.652 2.568 1 95.94 720 LEU B CA 1
ATOM 12521 C C . LEU B 1 720 ? -9.156 2.402 4.027 1 95.94 720 LEU B C 1
ATOM 12523 O O . LEU B 1 720 ? -9.305 3.291 4.871 1 95.94 720 LEU B O 1
ATOM 12527 N N . SER B 1 721 ? -8.641 1.217 4.332 1 96.25 721 SER B N 1
ATOM 12528 C CA . SER B 1 721 ? -8.32 0.833 5.703 1 96.25 721 SER B CA 1
ATOM 12529 C C . SER B 1 721 ? -7.184 1.675 6.266 1 96.25 721 SER B C 1
ATOM 12531 O O . SER B 1 721 ? -7.133 1.938 7.469 1 96.25 721 SER B O 1
ATOM 12533 N N . MET B 1 722 ? -6.301 2.127 5.391 1 93.06 722 MET B N 1
ATOM 12534 C CA . MET B 1 722 ? -5.152 2.91 5.832 1 93.06 722 MET B CA 1
ATOM 12535 C C . MET B 1 722 ? -5.516 4.387 5.961 1 93.06 722 MET B C 1
ATOM 12537 O O . MET B 1 722 ? -5.059 5.062 6.887 1 93.06 722 MET B O 1
ATOM 12541 N N . LYS B 1 723 ? -6.316 4.84 5.082 1 95.38 723 LYS B N 1
ATOM 12542 C CA . LYS B 1 723 ? -6.59 6.27 4.98 1 95.38 723 LYS B CA 1
ATOM 12543 C C . LYS B 1 723 ? -7.66 6.699 5.98 1 95.38 723 LYS B C 1
ATOM 12545 O O . LYS B 1 723 ? -7.543 7.754 6.609 1 95.38 723 LYS B O 1
ATOM 12550 N N . LEU B 1 724 ? -8.664 5.938 6.203 1 95.56 724 LEU B N 1
ATOM 12551 C CA . LEU B 1 724 ? -9.891 6.395 6.848 1 95.56 724 LEU B CA 1
ATOM 12552 C C . LEU B 1 724 ? -9.656 6.648 8.336 1 95.56 724 LEU B C 1
ATOM 12554 O O . LEU B 1 724 ? -10.172 7.621 8.891 1 95.56 724 LEU B O 1
ATOM 12558 N N . PRO B 1 725 ? -8.805 5.84 8.984 1 95.12 725 PRO B N 1
ATOM 12559 C CA . PRO B 1 725 ? -8.617 6.094 10.422 1 95.12 725 PRO B CA 1
ATOM 12560 C C . PRO B 1 725 ? -7.754 7.328 10.688 1 95.12 725 PRO B C 1
ATOM 12562 O O . PRO B 1 725 ? -7.676 7.793 11.828 1 95.12 725 PRO B O 1
ATOM 12565 N N . ILE B 1 726 ? -7.051 7.82 9.703 1 94.31 726 ILE B N 1
ATOM 12566 C CA . ILE B 1 726 ? -6.184 8.984 9.859 1 94.31 726 ILE B CA 1
ATOM 12567 C C . ILE B 1 726 ? -6.902 10.234 9.367 1 94.31 726 ILE B C 1
ATOM 12569 O O . ILE B 1 726 ? -7.34 10.297 8.211 1 94.31 726 ILE B O 1
ATOM 12573 N N . SER B 1 727 ? -7.09 11.102 10.195 1 92.44 727 SER B N 1
ATOM 12574 C CA . SER B 1 727 ? -7.68 12.391 9.844 1 92.44 727 SER B CA 1
ATOM 12575 C C . SER B 1 727 ? -6.781 13.539 10.273 1 92.44 727 SER B C 1
ATOM 12577 O O . SER B 1 727 ? -5.594 13.344 10.539 1 92.44 727 SER B O 1
ATOM 12579 N N . ARG B 1 728 ? -7.266 14.906 10.281 1 92.06 728 ARG B N 1
ATOM 12580 C CA . ARG B 1 728 ? -6.598 16.109 10.773 1 92.06 728 ARG B CA 1
ATOM 12581 C C . ARG B 1 728 ? -7.469 16.844 11.789 1 92.06 728 ARG B C 1
ATOM 12583 O O . ARG B 1 728 ? -8.43 17.516 11.414 1 92.06 728 ARG B O 1
ATOM 12590 N N . TRP B 1 729 ? -7.047 16.656 12.977 1 95.56 729 TRP B N 1
ATOM 12591 C CA . TRP B 1 729 ? -7.812 17.203 14.094 1 95.56 729 TRP B CA 1
ATOM 12592 C C . TRP B 1 729 ? -9.211 16.609 14.141 1 95.56 729 TRP B C 1
ATOM 12594 O O . TRP B 1 729 ? -9.375 15.406 14.352 1 95.56 729 TRP B O 1
ATOM 12604 N N . GLN B 1 730 ? -10.227 17.5 13.844 1 94.62 730 GLN B N 1
ATOM 12605 C CA . GLN B 1 730 ? -11.602 17.016 13.883 1 94.62 730 GLN B CA 1
ATOM 12606 C C . GLN B 1 730 ? -11.961 16.25 12.609 1 94.62 730 GLN B C 1
ATOM 12608 O O . GLN B 1 730 ? -12.734 15.305 12.648 1 94.62 730 GLN B O 1
ATOM 12613 N N . ARG B 1 731 ? -11.391 16.688 11.508 1 91.44 731 ARG B N 1
ATOM 12614 C CA . ARG B 1 731 ? -11.602 16.016 10.234 1 91.44 731 ARG B CA 1
ATOM 12615 C C . ARG B 1 731 ? -11.031 16.828 9.078 1 91.44 731 ARG B C 1
ATOM 12617 O O . ARG B 1 731 ? -10.719 18.016 9.242 1 91.44 731 ARG B O 1
ATOM 12624 N N . ASP B 1 732 ? -10.883 16.203 7.922 1 87.31 732 ASP B N 1
ATOM 12625 C CA . ASP B 1 732 ? -10.828 16.859 6.629 1 87.31 732 ASP B CA 1
ATOM 12626 C C . ASP B 1 732 ? -11.664 16.125 5.59 1 87.31 732 ASP B C 1
ATOM 12628 O O . ASP B 1 732 ? -12.227 15.062 5.879 1 87.31 732 ASP B O 1
ATOM 12632 N N . LEU B 1 733 ? -11.797 16.75 4.457 1 90.56 733 LEU B N 1
ATOM 12633 C CA . LEU B 1 733 ? -12.789 16.281 3.506 1 90.56 733 LEU B CA 1
ATOM 12634 C C . LEU B 1 733 ? -12.242 15.133 2.662 1 90.56 733 LEU B C 1
ATOM 12636 O O . LEU B 1 733 ? -12.945 14.586 1.814 1 90.56 733 LEU B O 1
ATOM 12640 N N . THR B 1 734 ? -10.969 14.664 2.871 1 93.75 734 THR B N 1
ATOM 12641 C CA . THR B 1 734 ? -10.445 13.531 2.129 1 93.75 734 THR B CA 1
ATOM 12642 C C . THR B 1 734 ? -11.258 12.273 2.414 1 93.75 734 THR B C 1
ATOM 12644 O O . THR B 1 734 ? -11.453 11.438 1.529 1 93.75 734 THR B O 1
ATOM 12647 N N . ASP B 1 735 ? -11.734 12.109 3.643 1 92.88 735 ASP B N 1
ATOM 12648 C CA . ASP B 1 735 ? -12.516 10.938 4 1 92.88 735 ASP B CA 1
ATOM 12649 C C . ASP B 1 735 ? -13.82 10.875 3.199 1 92.88 735 ASP B C 1
ATOM 12651 O O . ASP B 1 735 ? -14.234 9.805 2.752 1 92.88 735 ASP B O 1
ATOM 12655 N N . SER B 1 736 ? -14.422 12.086 3.045 1 92.12 736 SER B N 1
ATOM 12656 C CA . SER B 1 736 ? -15.664 12.133 2.277 1 92.12 736 SER B CA 1
ATOM 12657 C C . SER B 1 736 ? -15.438 11.68 0.838 1 92.12 736 SER B C 1
ATOM 12659 O O . SER B 1 736 ? -16.281 10.977 0.265 1 92.12 736 SER B O 1
ATOM 12661 N N . THR B 1 737 ? -14.328 12.078 0.29 1 93 737 THR B N 1
ATOM 12662 C CA . THR B 1 737 ? -14 11.719 -1.085 1 93 737 THR B CA 1
ATOM 12663 C C . THR B 1 737 ? -13.773 10.219 -1.21 1 93 737 THR B C 1
ATOM 12665 O O . THR B 1 737 ? -14.32 9.578 -2.115 1 93 737 THR B O 1
ATOM 12668 N N . VAL B 1 738 ? -13.047 9.656 -0.315 1 94.56 738 VAL B N 1
ATOM 12669 C CA . VAL B 1 738 ? -12.664 8.25 -0.458 1 94.56 738 VAL B CA 1
ATOM 12670 C C . VAL B 1 738 ? -13.852 7.355 -0.105 1 94.56 738 VAL B C 1
ATOM 12672 O O . VAL B 1 738 ? -14.008 6.273 -0.674 1 94.56 738 VAL B O 1
ATOM 12675 N N . LEU B 1 739 ? -14.711 7.832 0.851 1 95.75 739 LEU B N 1
ATOM 12676 C CA . LEU B 1 739 ? -15.867 7.043 1.273 1 95.75 739 LEU B CA 1
ATOM 12677 C C . LEU B 1 739 ? -16.844 6.848 0.12 1 95.75 739 LEU B C 1
ATOM 12679 O O . LEU B 1 739 ? -17.594 5.867 0.095 1 95.75 739 LEU B O 1
ATOM 12683 N N . ARG B 1 740 ? -16.828 7.699 -0.83 1 94.38 740 ARG B N 1
ATOM 12684 C CA . ARG B 1 740 ? -17.703 7.582 -1.988 1 94.38 740 ARG B CA 1
ATOM 12685 C C . ARG B 1 740 ? -17.297 6.422 -2.881 1 94.38 740 ARG B C 1
ATOM 12687 O O . ARG B 1 740 ? -18.047 6.004 -3.762 1 94.38 740 ARG B O 1
ATOM 12694 N N . ASN B 1 741 ? -16.141 5.82 -2.584 1 94.62 741 ASN B N 1
ATOM 12695 C CA . ASN B 1 741 ? -15.594 4.766 -3.432 1 94.62 741 ASN B CA 1
ATOM 12696 C C . ASN B 1 741 ? -15.672 3.402 -2.75 1 94.62 741 ASN B C 1
ATOM 12698 O O . ASN B 1 741 ? -15.047 2.439 -3.207 1 94.62 741 ASN B O 1
ATOM 12702 N N . MET B 1 742 ? -16.438 3.23 -1.662 1 95.5 742 MET B N 1
ATOM 12703 C CA . MET B 1 742 ? -16.578 1.955 -0.965 1 95.5 742 MET B CA 1
ATOM 12704 C C . MET B 1 742 ? -17.156 0.887 -1.894 1 95.5 742 MET B C 1
ATOM 12706 O O . MET B 1 742 ? -16.812 -0.292 -1.77 1 95.5 742 MET B O 1
ATOM 12710 N N . GLY B 1 743 ? -17.953 1.355 -2.846 1 96 743 GLY B N 1
ATOM 12711 C CA . GLY B 1 743 ? -18.594 0.432 -3.768 1 96 743 GLY B CA 1
ATOM 12712 C C . GLY B 1 743 ? -17.609 -0.264 -4.691 1 96 743 GLY B C 1
ATOM 12713 O O . GLY B 1 743 ? -17.906 -1.343 -5.215 1 96 743 GLY B O 1
ATOM 12714 N N . LEU B 1 744 ? -16.438 0.315 -4.945 1 95.06 744 LEU B N 1
ATOM 12715 C CA . LEU B 1 744 ? -15.438 -0.293 -5.82 1 95.06 744 LEU B CA 1
ATOM 12716 C C . LEU B 1 744 ? -14.938 -1.611 -5.242 1 95.06 744 LEU B C 1
ATOM 12718 O O . LEU B 1 744 ? -14.938 -2.635 -5.93 1 95.06 744 LEU B O 1
ATOM 12722 N N . GLY B 1 745 ? -14.547 -1.583 -3.92 1 96.69 745 GLY B N 1
ATOM 12723 C CA . GLY B 1 745 ? -14.078 -2.807 -3.287 1 96.69 745 GLY B CA 1
ATOM 12724 C C . GLY B 1 745 ? -15.156 -3.873 -3.186 1 96.69 745 GLY B C 1
ATOM 12725 O O . GLY B 1 745 ? -14.914 -5.035 -3.521 1 96.69 745 GLY B O 1
ATOM 12726 N N . LEU B 1 746 ? -16.359 -3.494 -2.797 1 98.31 746 LEU B N 1
ATOM 12727 C CA . LEU B 1 746 ? -17.453 -4.434 -2.629 1 98.31 746 LEU B CA 1
ATOM 12728 C C . LEU B 1 746 ? -17.922 -4.98 -3.975 1 98.31 746 LEU B C 1
ATOM 12730 O O . LEU B 1 746 ? -18.219 -6.168 -4.098 1 98.31 746 LEU B O 1
ATOM 12734 N N . GLY B 1 747 ? -17.969 -4.082 -4.965 1 98.38 747 GLY B N 1
ATOM 12735 C CA . GLY B 1 747 ? -18.422 -4.492 -6.285 1 98.38 747 GLY B CA 1
ATOM 12736 C C . GLY B 1 747 ? -17.5 -5.508 -6.938 1 98.38 747 GLY B C 1
ATOM 12737 O O . GLY B 1 747 ? -17.969 -6.516 -7.477 1 98.38 747 GLY B O 1
ATOM 12738 N N . HIS B 1 748 ? -16.203 -5.246 -6.934 1 98.31 748 HIS B N 1
ATOM 12739 C CA . HIS B 1 748 ? -15.242 -6.191 -7.504 1 98.31 748 HIS B CA 1
ATOM 12740 C C . HIS B 1 748 ? -15.234 -7.5 -6.723 1 98.31 748 HIS B C 1
ATOM 12742 O O . HIS B 1 748 ? -15.023 -8.57 -7.301 1 98.31 748 HIS B O 1
ATOM 12748 N N . SER B 1 749 ? -15.414 -7.465 -5.398 1 98.69 749 SER B N 1
ATOM 12749 C CA . SER B 1 749 ? -15.539 -8.688 -4.605 1 98.69 749 SER B CA 1
ATOM 12750 C C . SER B 1 749 ? -16.75 -9.5 -5.031 1 98.69 749 SER B C 1
ATOM 12752 O O . SER B 1 749 ? -16.641 -10.703 -5.273 1 98.69 749 SER B O 1
ATOM 12754 N N . LEU B 1 750 ? -17.891 -8.797 -5.105 1 98.69 750 LEU B N 1
ATOM 12755 C CA . LEU B 1 750 ? -19.125 -9.461 -5.5 1 98.69 750 LEU B CA 1
ATOM 12756 C C . LEU B 1 750 ? -18.984 -10.125 -6.863 1 98.69 750 LEU B C 1
ATOM 12758 O O . LEU B 1 750 ? -19.391 -11.266 -7.051 1 98.69 750 LEU B O 1
ATOM 12762 N N . LEU B 1 751 ? -18.391 -9.383 -7.801 1 98.38 751 LEU B N 1
ATOM 12763 C CA . LEU B 1 751 ? -18.141 -9.906 -9.141 1 98.38 751 LEU B CA 1
ATOM 12764 C C . LEU B 1 751 ? -17.281 -11.172 -9.07 1 98.38 751 LEU B C 1
ATOM 12766 O O . LEU B 1 751 ? -17.594 -12.164 -9.727 1 98.38 751 LEU B O 1
ATOM 12770 N N . ALA B 1 752 ? -16.25 -11.148 -8.305 1 98.75 752 ALA B N 1
ATOM 12771 C CA . ALA B 1 752 ? -15.328 -12.273 -8.18 1 98.75 752 ALA B CA 1
ATOM 12772 C C . ALA B 1 752 ? -16.016 -13.484 -7.555 1 98.75 752 ALA B C 1
ATOM 12774 O O . ALA B 1 752 ? -15.812 -14.617 -7.992 1 98.75 752 ALA B O 1
ATOM 12775 N N . TYR B 1 753 ? -16.844 -13.258 -6.461 1 98.88 753 TYR B N 1
ATOM 12776 C CA . TYR B 1 753 ? -17.578 -14.336 -5.812 1 98.88 753 TYR B CA 1
ATOM 12777 C C . TYR B 1 753 ? -18.484 -15.055 -6.801 1 98.88 753 TYR B C 1
ATOM 12779 O O . TYR B 1 753 ? -18.516 -16.281 -6.855 1 98.88 753 TYR B O 1
ATOM 12787 N N . LYS B 1 754 ? -19.156 -14.297 -7.57 1 98.69 754 LYS B N 1
ATOM 12788 C CA . LYS B 1 754 ? -20.078 -14.859 -8.555 1 98.69 754 LYS B CA 1
ATOM 12789 C C . LYS B 1 754 ? -19.312 -15.586 -9.664 1 98.69 754 LYS B C 1
ATOM 12791 O O . LYS B 1 754 ? -19.766 -16.609 -10.18 1 98.69 754 LYS B O 1
ATOM 12796 N N . SER B 1 755 ? -18.156 -15.031 -10.055 1 98.44 755 SER B N 1
ATOM 12797 C CA . SER B 1 755 ? -17.328 -15.688 -11.07 1 98.44 755 SER B CA 1
ATOM 12798 C C . SER B 1 755 ? -16.828 -17.047 -10.578 1 98.44 755 SER B C 1
ATOM 12800 O O . SER B 1 755 ? -16.812 -18.016 -11.344 1 98.44 755 SER B O 1
ATOM 12802 N N . THR B 1 756 ? -16.359 -17.109 -9.344 1 98.75 756 THR B N 1
ATOM 12803 C CA . THR B 1 756 ? -15.906 -18.375 -8.781 1 98.75 756 THR B CA 1
ATOM 12804 C C . THR B 1 756 ? -17.047 -19.391 -8.75 1 98.75 756 THR B C 1
ATOM 12806 O O . THR B 1 756 ? -16.859 -20.547 -9.102 1 98.75 756 THR B O 1
ATOM 12809 N N . LEU B 1 757 ? -18.266 -18.953 -8.328 1 98.75 757 LEU B N 1
ATOM 12810 C CA . LEU B 1 757 ? -19.438 -19.828 -8.297 1 98.75 757 LEU B CA 1
ATOM 12811 C C . LEU B 1 757 ? -19.75 -20.375 -9.688 1 98.75 757 LEU B C 1
ATOM 12813 O O . LEU B 1 757 ? -20.047 -21.562 -9.836 1 98.75 757 LEU B O 1
ATOM 12817 N N . GLN B 1 758 ? -19.641 -19.5 -10.656 1 97.75 758 GLN B N 1
ATOM 12818 C CA . GLN B 1 758 ? -19.859 -19.922 -12.031 1 97.75 758 GLN B CA 1
ATOM 12819 C C . GLN B 1 758 ? -18.812 -20.938 -12.461 1 97.75 758 GLN B C 1
ATOM 12821 O O . GLN B 1 758 ? -19.141 -21.938 -13.109 1 97.75 758 GLN B O 1
ATOM 12826 N N . GLY B 1 759 ? -17.578 -20.703 -12.133 1 98.06 759 GLY B N 1
ATOM 12827 C CA . GLY B 1 759 ? -16.516 -21.641 -12.445 1 98.06 759 GLY B CA 1
ATOM 12828 C C . GLY B 1 759 ? -16.719 -23 -11.805 1 98.06 759 GLY B C 1
ATOM 12829 O O . GLY B 1 759 ? -16.531 -24.031 -12.453 1 98.06 759 GLY B O 1
ATOM 12830 N N . ILE B 1 760 ? -17.109 -23.016 -10.523 1 98.56 760 ILE B N 1
ATOM 12831 C CA . ILE B 1 760 ? -17.328 -24.25 -9.797 1 98.56 760 ILE B CA 1
ATOM 12832 C C . ILE B 1 760 ? -18.422 -25.062 -10.484 1 98.56 760 ILE B C 1
ATOM 12834 O O . ILE B 1 760 ? -18.312 -26.281 -10.617 1 98.56 760 ILE B O 1
ATOM 12838 N N . SER B 1 761 ? -19.469 -24.422 -10.977 1 97.5 761 SER B N 1
ATOM 12839 C CA . SER B 1 761 ? -20.609 -25.109 -11.578 1 97.5 761 SER B CA 1
ATOM 12840 C C . SER B 1 761 ? -20.234 -25.781 -12.891 1 97.5 761 SER B C 1
ATOM 12842 O O . SER B 1 761 ? -20.922 -26.688 -13.352 1 97.5 761 SER B O 1
ATOM 12844 N N . LYS B 1 762 ? -19.078 -25.438 -13.453 1 96 762 LYS B N 1
ATOM 12845 C CA . LYS B 1 762 ? -18.656 -25.969 -14.742 1 96 762 LYS B CA 1
ATOM 12846 C C . LYS B 1 762 ? -17.625 -27.078 -14.578 1 96 762 LYS B C 1
ATOM 12848 O O . LYS B 1 762 ? -17.234 -27.719 -15.555 1 96 762 LYS B O 1
ATOM 12853 N N . LEU B 1 763 ? -17.188 -27.375 -13.383 1 97.56 763 LEU B N 1
ATOM 12854 C CA . LEU B 1 763 ? -16.094 -28.312 -13.148 1 97.56 763 LEU B CA 1
ATOM 12855 C C . LEU B 1 763 ? -16.609 -29.75 -13.211 1 97.56 763 LEU B C 1
ATOM 12857 O O . LEU B 1 763 ? -17.703 -30.047 -12.734 1 97.56 763 LEU B O 1
ATOM 12861 N N . GLN B 1 764 ? -15.867 -30.578 -13.859 1 96.62 764 GLN B N 1
ATOM 12862 C CA . GLN B 1 764 ? -16.047 -32.031 -13.867 1 96.62 764 GLN B CA 1
ATOM 12863 C C . GLN B 1 764 ? -14.758 -32.75 -13.453 1 96.62 764 GLN B C 1
ATOM 12865 O O . GLN B 1 764 ? -13.719 -32.562 -14.086 1 96.62 764 GLN B O 1
ATOM 12870 N N . VAL B 1 765 ? -14.836 -33.594 -12.438 1 98 765 VAL B N 1
ATOM 12871 C CA . VAL B 1 765 ? -13.656 -34.281 -11.922 1 98 765 VAL B CA 1
ATOM 12872 C C . VAL B 1 765 ? -13.18 -35.312 -12.938 1 98 765 VAL B C 1
ATOM 12874 O O . VAL B 1 765 ? -13.984 -36.094 -13.461 1 98 765 VAL B O 1
ATOM 12877 N N . ASN B 1 766 ? -11.922 -35.25 -13.234 1 97.12 766 ASN B N 1
ATOM 12878 C CA . ASN B 1 766 ? -11.281 -36.25 -14.07 1 97.12 766 ASN B CA 1
ATOM 12879 C C . ASN B 1 766 ? -10.609 -37.344 -13.234 1 97.12 766 ASN B C 1
ATOM 12881 O O . ASN B 1 766 ? -9.383 -37.375 -13.133 1 97.12 766 ASN B O 1
ATOM 12885 N N . GLU B 1 767 ? -11.352 -38.281 -12.773 1 97.31 767 GLU B N 1
ATOM 12886 C CA . GLU B 1 767 ? -10.867 -39.281 -11.859 1 97.31 767 GLU B CA 1
ATOM 12887 C C . GLU B 1 767 ? -9.773 -40.125 -12.5 1 97.31 767 GLU B C 1
ATOM 12889 O O . GLU B 1 767 ? -8.844 -40.594 -11.82 1 97.31 767 GLU B O 1
ATOM 12894 N N . GLY B 1 768 ? -9.961 -40.406 -13.773 1 96.94 768 GLY B N 1
ATOM 12895 C CA . GLY B 1 768 ? -8.961 -41.188 -14.484 1 96.94 768 GLY B CA 1
ATOM 12896 C C . GLY B 1 768 ? -7.57 -40.594 -14.414 1 96.94 768 GLY B C 1
ATOM 12897 O O . GLY B 1 768 ? -6.598 -41.281 -14.117 1 96.94 768 GLY B O 1
ATOM 12898 N N . CYS B 1 769 ? -7.52 -39.312 -14.719 1 95.94 769 CYS B N 1
ATOM 12899 C CA . CYS B 1 769 ? -6.246 -38.625 -14.688 1 95.94 769 CYS B CA 1
ATOM 12900 C C . CYS B 1 769 ? -5.66 -38.594 -13.281 1 95.94 769 CYS B C 1
ATOM 12902 O O . CYS B 1 769 ? -4.461 -38.812 -13.102 1 95.94 769 CYS B O 1
ATOM 12904 N N . ILE B 1 770 ? -6.484 -38.375 -12.32 1 97.75 770 ILE B N 1
ATOM 12905 C CA . ILE B 1 770 ? -6.059 -38.312 -10.93 1 97.75 770 ILE B CA 1
ATOM 12906 C C . ILE B 1 770 ? -5.512 -39.688 -10.5 1 97.75 770 ILE B C 1
ATOM 12908 O O . ILE B 1 770 ? -4.457 -39.75 -9.875 1 97.75 770 ILE B O 1
ATOM 12912 N N . SER B 1 771 ? -6.184 -40.688 -10.852 1 97.5 771 SER B N 1
ATOM 12913 C CA . SER B 1 771 ? -5.785 -42.031 -10.508 1 97.5 771 SER B CA 1
ATOM 12914 C C . SER B 1 771 ? -4.465 -42.406 -11.18 1 97.5 771 SER B C 1
ATOM 12916 O O . SER B 1 771 ? -3.623 -43.062 -10.57 1 97.5 771 SER B O 1
ATOM 12918 N N . GLU B 1 772 ? -4.312 -42 -12.367 1 96.31 772 GLU B N 1
ATOM 12919 C CA . GLU B 1 772 ? -3.088 -42.312 -13.102 1 96.31 772 GLU B CA 1
ATOM 12920 C C . GLU B 1 772 ? -1.872 -41.688 -12.43 1 96.31 772 GLU B C 1
ATOM 12922 O O . GLU B 1 772 ? -0.797 -42.281 -12.383 1 96.31 772 GLU B O 1
ATOM 12927 N N . ASP B 1 773 ? -2.021 -40.531 -12.031 1 95.69 773 ASP B N 1
ATOM 12928 C CA . ASP B 1 773 ? -0.936 -39.844 -11.344 1 95.69 773 ASP B CA 1
ATOM 12929 C C . ASP B 1 773 ? -0.51 -40.594 -10.086 1 95.69 773 ASP B C 1
ATOM 12931 O O . ASP B 1 773 ? 0.68 -40.656 -9.766 1 95.69 773 ASP B O 1
ATOM 12935 N N . LEU B 1 774 ? -1.434 -41.094 -9.32 1 96.94 774 LEU B N 1
ATOM 12936 C CA . LEU B 1 774 ? -1.147 -41.906 -8.133 1 96.94 774 LEU B CA 1
ATOM 12937 C C . LEU B 1 774 ? -0.443 -43.188 -8.516 1 96.94 774 LEU B C 1
ATOM 12939 O O . LEU B 1 774 ? 0.51 -43.594 -7.844 1 96.94 774 LEU B O 1
ATOM 12943 N N . ASN B 1 775 ? -0.832 -43.781 -9.609 1 95.38 775 ASN B N 1
ATOM 12944 C CA . ASN B 1 775 ? -0.276 -45.031 -10.062 1 95.38 775 ASN B CA 1
ATOM 12945 C C . ASN B 1 775 ? 1.188 -44.906 -10.469 1 95.38 775 ASN B C 1
ATOM 12947 O O . ASN B 1 775 ? 1.951 -45.875 -10.398 1 95.38 775 ASN B O 1
ATOM 12951 N N . LEU B 1 776 ? 1.516 -43.75 -10.781 1 92.31 776 LEU B N 1
ATOM 12952 C CA . LEU B 1 776 ? 2.859 -43.531 -11.305 1 92.31 776 LEU B CA 1
ATOM 12953 C C . LEU B 1 776 ? 3.799 -43.031 -10.203 1 92.31 776 LEU B C 1
ATOM 12955 O O . LEU B 1 776 ? 4.984 -42.812 -10.453 1 92.31 776 LEU B O 1
ATOM 12959 N N . THR B 1 777 ? 3.342 -42.906 -8.992 1 93.12 777 THR B N 1
ATOM 12960 C CA . THR B 1 777 ? 4.156 -42.219 -7.98 1 93.12 777 THR B CA 1
ATOM 12961 C C . THR B 1 777 ? 4.227 -43.062 -6.707 1 93.12 777 THR B C 1
ATOM 12963 O O . THR B 1 777 ? 3.814 -42.625 -5.637 1 93.12 777 THR B O 1
ATOM 12966 N N . TRP B 1 778 ? 4.859 -44.156 -6.691 1 93.38 778 TRP B N 1
ATOM 12967 C CA . TRP B 1 778 ? 4.938 -45.094 -5.574 1 93.38 778 TRP B CA 1
ATOM 12968 C C . TRP B 1 778 ? 5.957 -44.625 -4.543 1 93.38 778 TRP B C 1
ATOM 12970 O O . TRP B 1 778 ? 5.949 -45.062 -3.396 1 93.38 778 TRP B O 1
ATOM 12980 N N . GLU B 1 779 ? 6.809 -43.688 -4.941 1 90.38 779 GLU B N 1
ATOM 12981 C CA . GLU B 1 779 ? 7.844 -43.156 -4.055 1 90.38 779 GLU B CA 1
ATOM 12982 C C . GLU B 1 779 ? 7.227 -42.469 -2.848 1 90.38 779 GLU B C 1
ATOM 12984 O O . GLU B 1 779 ? 7.887 -42.281 -1.82 1 90.38 779 GLU B O 1
ATOM 12989 N N . VAL B 1 780 ? 5.934 -42.062 -2.918 1 92.38 780 VAL B N 1
ATOM 12990 C CA . VAL B 1 780 ? 5.293 -41.375 -1.815 1 92.38 780 VAL B CA 1
ATOM 12991 C C . VAL B 1 780 ? 5.156 -42.312 -0.611 1 92.38 780 VAL B C 1
ATOM 12993 O O . VAL B 1 780 ? 4.996 -41.844 0.521 1 92.38 780 VAL B O 1
ATOM 12996 N N . LEU B 1 781 ? 5.285 -43.562 -0.795 1 93.44 781 LEU B N 1
ATOM 12997 C CA . LEU B 1 781 ? 5.168 -44.562 0.289 1 93.44 781 LEU B CA 1
ATOM 12998 C C . LEU B 1 781 ? 6.457 -44.625 1.1 1 93.44 781 LEU B C 1
ATOM 13000 O O . LEU B 1 781 ? 6.5 -45.25 2.15 1 93.44 781 LEU B O 1
ATOM 13004 N N . ALA B 1 782 ? 7.461 -43.906 0.695 1 91.12 782 ALA B N 1
ATOM 13005 C CA . ALA B 1 782 ? 8.688 -43.812 1.485 1 91.12 782 ALA B CA 1
ATOM 13006 C C . ALA B 1 782 ? 8.398 -43.281 2.885 1 91.12 782 ALA B C 1
ATOM 13008 O O . ALA B 1 782 ? 9.047 -43.688 3.854 1 91.12 782 ALA B O 1
ATOM 13009 N N . GLU B 1 783 ? 7.422 -42.406 2.992 1 91.94 783 GLU B N 1
ATOM 13010 C CA . GLU B 1 783 ? 7.121 -41.75 4.266 1 91.94 783 GLU B CA 1
ATOM 13011 C C . GLU B 1 783 ? 6.547 -42.75 5.27 1 91.94 783 GLU B C 1
ATOM 13013 O O . GLU B 1 783 ? 7.043 -42.875 6.395 1 91.94 783 GLU B O 1
ATOM 13018 N N . PRO B 1 784 ? 5.484 -43.531 4.957 1 94.19 784 PRO B N 1
ATOM 13019 C CA . PRO B 1 784 ? 4.984 -44.5 5.934 1 94.19 784 PRO B CA 1
ATOM 13020 C C . PRO B 1 784 ? 6.004 -45.594 6.254 1 94.19 784 PRO B C 1
ATOM 13022 O O . PRO B 1 784 ? 6.066 -46.062 7.391 1 94.19 784 PRO B O 1
ATOM 13025 N N . ILE B 1 785 ? 6.805 -46 5.266 1 93.94 785 ILE B N 1
ATOM 13026 C CA . ILE B 1 785 ? 7.816 -47.031 5.508 1 93.94 785 ILE B CA 1
ATOM 13027 C C . ILE B 1 785 ? 8.828 -46.531 6.531 1 93.94 785 ILE B C 1
ATOM 13029 O O . ILE B 1 785 ? 9.148 -47.219 7.496 1 93.94 785 ILE B O 1
ATOM 13033 N N . GLN B 1 786 ? 9.273 -45.312 6.285 1 92.31 786 GLN B N 1
ATOM 13034 C CA . GLN B 1 786 ? 10.211 -44.719 7.211 1 92.31 786 GLN B CA 1
ATOM 13035 C C . GLN B 1 786 ? 9.617 -44.594 8.609 1 92.31 786 GLN B C 1
ATOM 13037 O O . GLN B 1 786 ? 10.297 -44.875 9.602 1 92.31 786 GLN B O 1
ATOM 13042 N N . THR B 1 787 ? 8.391 -44.188 8.711 1 93.56 787 THR B N 1
ATOM 13043 C CA . THR B 1 787 ? 7.73 -43.938 9.984 1 93.56 787 THR B CA 1
ATOM 13044 C C . THR B 1 787 ? 7.559 -45.25 10.75 1 93.56 787 THR B C 1
ATOM 13046 O O . THR B 1 787 ? 7.762 -45.312 11.969 1 93.56 787 THR B O 1
ATOM 13049 N N . VAL B 1 788 ? 7.215 -46.312 10.062 1 94.19 788 VAL B N 1
ATOM 13050 C CA . VAL B 1 788 ? 7.055 -47.594 10.703 1 94.19 788 VAL B CA 1
ATOM 13051 C C . VAL B 1 788 ? 8.414 -48.156 11.133 1 94.19 788 VAL B C 1
ATOM 13053 O O . VAL B 1 788 ? 8.539 -48.781 12.188 1 94.19 788 VAL B O 1
ATOM 13056 N N . MET B 1 789 ? 9.445 -47.906 10.281 1 93.06 789 MET B N 1
ATOM 13057 C CA . MET B 1 789 ? 10.805 -48.281 10.672 1 93.06 789 MET B CA 1
ATOM 13058 C C . MET B 1 789 ? 11.203 -47.594 11.969 1 93.06 789 MET B C 1
ATOM 13060 O O . MET B 1 789 ? 11.805 -48.219 12.852 1 93.06 789 MET B O 1
ATOM 13064 N N . ARG B 1 790 ? 10.875 -46.344 12.078 1 91.69 790 ARG B N 1
ATOM 13065 C CA . ARG B 1 790 ? 11.18 -45.594 13.281 1 91.69 790 ARG B CA 1
ATOM 13066 C C . ARG B 1 790 ? 10.445 -46.156 14.492 1 91.69 790 ARG B C 1
ATOM 13068 O O . ARG B 1 790 ? 11.008 -46.25 15.578 1 91.69 790 ARG B O 1
ATOM 13075 N N . ARG B 1 791 ? 9.156 -46.469 14.297 1 93 791 ARG B N 1
ATOM 13076 C CA . ARG B 1 791 ? 8.344 -47.031 15.367 1 93 791 ARG B CA 1
ATOM 13077 C C . ARG B 1 791 ? 9.023 -48.25 15.969 1 93 791 ARG B C 1
ATOM 13079 O O . ARG B 1 791 ? 8.977 -48.469 17.188 1 93 791 ARG B O 1
ATOM 13086 N N . TYR B 1 792 ? 9.719 -49.031 15.148 1 92.38 792 TYR B N 1
ATOM 13087 C CA . TYR B 1 792 ? 10.258 -50.312 15.609 1 92.38 792 TYR B CA 1
ATOM 13088 C C . TYR B 1 792 ? 11.773 -50.25 15.766 1 92.38 792 TYR B C 1
ATOM 13090 O O . TYR B 1 792 ? 12.445 -51.281 15.859 1 92.38 792 TYR B O 1
ATOM 13098 N N . GLY B 1 793 ? 12.344 -49.031 15.664 1 87.5 793 GLY B N 1
ATOM 13099 C CA . GLY B 1 793 ? 13.727 -48.781 16.047 1 87.5 793 GLY B CA 1
ATOM 13100 C C . GLY B 1 793 ? 14.727 -49.219 14.992 1 87.5 793 GLY B C 1
ATOM 13101 O O . GLY B 1 793 ? 15.875 -49.5 15.312 1 87.5 793 GLY B O 1
ATOM 13102 N N . VAL B 1 794 ? 14.227 -49.406 13.75 1 88.06 794 VAL B N 1
ATOM 13103 C CA . VAL B 1 794 ? 15.172 -49.688 12.68 1 88.06 794 VAL B CA 1
ATOM 13104 C C . VAL B 1 794 ? 16.156 -48.531 12.547 1 88.06 794 VAL B C 1
ATOM 13106 O O . VAL B 1 794 ? 15.758 -47.375 12.484 1 88.06 794 VAL B O 1
ATOM 13109 N N . PRO B 1 795 ? 17.391 -48.875 12.578 1 83.12 795 PRO B N 1
ATOM 13110 C CA . PRO B 1 795 ? 18.375 -47.781 12.547 1 83.12 795 PRO B CA 1
ATOM 13111 C C . PRO B 1 795 ? 18.406 -47.062 11.203 1 83.12 795 PRO B C 1
ATOM 13113 O O . PRO B 1 795 ? 18.266 -47.719 10.156 1 83.12 795 PRO B O 1
ATOM 13116 N N . GLU B 1 796 ? 18.609 -45.781 11.203 1 82.81 796 GLU B N 1
ATOM 13117 C CA . GLU B 1 796 ? 18.859 -44.906 10.07 1 82.81 796 GLU B CA 1
ATOM 13118 C C . GLU B 1 796 ? 17.781 -45.062 9 1 82.81 796 GLU B C 1
ATOM 13120 O O . GLU B 1 796 ? 18.094 -45.281 7.828 1 82.81 796 GLU B O 1
ATOM 13125 N N . PRO B 1 797 ? 16.547 -45.062 9.398 1 87.5 797 PRO B N 1
ATOM 13126 C CA . PRO B 1 797 ? 15.453 -45.281 8.438 1 87.5 797 PRO B CA 1
ATOM 13127 C C . PRO B 1 797 ? 15.492 -44.281 7.277 1 87.5 797 PRO B C 1
ATOM 13129 O O . PRO B 1 797 ? 15.273 -44.688 6.125 1 87.5 797 PRO B O 1
ATOM 13132 N N . TYR B 1 798 ? 15.758 -43.031 7.535 1 84.69 798 TYR B N 1
ATOM 13133 C CA . TYR B 1 798 ? 15.789 -42 6.5 1 84.69 798 TYR B CA 1
ATOM 13134 C C . TYR B 1 798 ? 16.859 -42.312 5.457 1 84.69 798 TYR B C 1
ATOM 13136 O O . TYR B 1 798 ? 16.594 -42.25 4.254 1 84.69 798 TYR B O 1
ATOM 13144 N N . GLU B 1 799 ? 18.047 -42.688 5.891 1 83.5 799 GLU B N 1
ATOM 13145 C CA . GLU B 1 799 ? 19.172 -42.938 4.996 1 83.5 799 GLU B CA 1
ATOM 13146 C C . GLU B 1 799 ? 18.906 -44.188 4.148 1 83.5 799 GLU B C 1
ATOM 13148 O O . GLU B 1 799 ? 19.281 -44.25 2.977 1 83.5 799 GLU B O 1
ATOM 13153 N N . LYS B 1 800 ? 18.297 -45.188 4.691 1 86.44 800 LYS B N 1
ATOM 13154 C CA . LYS B 1 800 ? 17.969 -46.406 3.961 1 86.44 800 LYS B CA 1
ATOM 13155 C C . LYS B 1 800 ? 17 -46.094 2.818 1 86.44 800 LYS B C 1
ATOM 13157 O O . LYS B 1 800 ? 17.156 -46.625 1.711 1 86.44 800 LYS B O 1
ATOM 13162 N N . LEU B 1 801 ? 16.016 -45.344 3.176 1 87.56 801 LEU B N 1
ATOM 13163 C CA . LEU B 1 801 ? 15.039 -45 2.146 1 87.56 801 LEU B CA 1
ATOM 13164 C C . LEU B 1 801 ? 15.641 -44.062 1.111 1 87.56 801 LEU B C 1
ATOM 13166 O O . LEU B 1 801 ? 15.281 -44.094 -0.066 1 87.56 801 LEU B O 1
ATOM 13170 N N . LYS B 1 802 ? 16.438 -43.094 1.541 1 84.62 802 LYS B N 1
ATOM 13171 C CA . LYS B 1 802 ? 17.125 -42.188 0.612 1 84.62 802 LYS B CA 1
ATOM 13172 C C . LYS B 1 802 ? 17.906 -43 -0.425 1 84.62 802 LYS B C 1
ATOM 13174 O O . LYS B 1 802 ? 17.891 -42.688 -1.613 1 84.62 802 LYS B O 1
ATOM 13179 N N . GLU B 1 803 ? 18.562 -44.031 0 1 81.81 803 GLU B N 1
ATOM 13180 C CA . GLU B 1 803 ? 19.328 -44.906 -0.888 1 81.81 803 GLU B CA 1
ATOM 13181 C C . GLU B 1 803 ? 18.422 -45.625 -1.875 1 81.81 803 GLU B C 1
ATOM 13183 O O . GLU B 1 803 ? 18.797 -45.844 -3.021 1 81.81 803 GLU B O 1
ATOM 13188 N N . LEU B 1 804 ? 17.297 -45.875 -1.42 1 82.94 804 LEU B N 1
ATOM 13189 C CA . LEU B 1 804 ? 16.328 -46.594 -2.252 1 82.94 804 LEU B CA 1
ATOM 13190 C C . LEU B 1 804 ? 15.734 -45.656 -3.301 1 82.94 804 LEU B C 1
ATOM 13192 O O . LEU B 1 804 ? 15.492 -46.062 -4.438 1 82.94 804 LEU B O 1
ATOM 13196 N N . THR B 1 805 ? 15.484 -44.469 -2.949 1 80.06 805 THR B N 1
ATOM 13197 C CA . THR B 1 805 ? 14.578 -43.625 -3.75 1 80.06 805 THR B CA 1
ATOM 13198 C C . THR B 1 805 ? 15.352 -42.562 -4.516 1 80.06 805 THR B C 1
ATOM 13200 O O . THR B 1 805 ? 14.906 -42.094 -5.566 1 80.06 805 THR B O 1
ATOM 13203 N N . ARG B 1 806 ? 16.391 -42.094 -4.004 1 74.31 806 ARG B N 1
ATOM 13204 C CA . ARG B 1 806 ? 17.047 -40.969 -4.621 1 74.31 806 ARG B CA 1
ATOM 13205 C C . ARG B 1 806 ? 17.719 -41.344 -5.93 1 74.31 806 ARG B C 1
ATOM 13207 O O . ARG B 1 806 ? 18.516 -42.281 -5.961 1 74.31 806 ARG B O 1
ATOM 13214 N N . GLY B 1 807 ? 17.484 -40.688 -6.938 1 67.06 807 GLY B N 1
ATOM 13215 C CA . GLY B 1 807 ? 18.109 -40.844 -8.234 1 67.06 807 GLY B CA 1
ATOM 13216 C C . GLY B 1 807 ? 17.609 -42.062 -8.992 1 67.06 807 GLY B C 1
ATOM 13217 O O . GLY B 1 807 ? 18.156 -42.438 -10.031 1 67.06 807 GLY B O 1
ATOM 13218 N N . ARG B 1 808 ? 16.688 -42.781 -8.461 1 73.62 808 ARG B N 1
ATOM 13219 C CA . ARG B 1 808 ? 16.156 -43.969 -9.102 1 73.62 808 ARG B CA 1
ATOM 13220 C C . ARG B 1 808 ? 14.648 -43.906 -9.25 1 73.62 808 ARG B C 1
ATOM 13222 O O . ARG B 1 808 ? 13.969 -43.219 -8.477 1 73.62 808 ARG B O 1
ATOM 13229 N N . ALA B 1 809 ? 14.219 -44.469 -10.367 1 78.06 809 ALA B N 1
ATOM 13230 C CA . ALA B 1 809 ? 12.773 -44.594 -10.516 1 78.06 809 ALA B CA 1
ATOM 13231 C C . ALA B 1 809 ? 12.203 -45.625 -9.531 1 78.06 809 ALA B C 1
ATOM 13233 O O . ALA B 1 809 ? 12.711 -46.75 -9.422 1 78.06 809 ALA B O 1
ATOM 13234 N N . VAL B 1 810 ? 11.344 -45.188 -8.688 1 86.25 810 VAL B N 1
ATOM 13235 C CA . VAL B 1 810 ? 10.719 -46.062 -7.699 1 86.25 810 VAL B CA 1
ATOM 13236 C C . VAL B 1 810 ? 9.43 -46.656 -8.281 1 86.25 810 VAL B C 1
ATOM 13238 O O . VAL B 1 810 ? 8.555 -45.938 -8.742 1 86.25 810 VAL B O 1
ATOM 13241 N N . THR B 1 811 ? 9.367 -47.969 -8.375 1 90.12 811 THR B N 1
ATOM 13242 C CA . THR B 1 811 ? 8.203 -48.688 -8.883 1 90.12 811 THR B CA 1
ATOM 13243 C C . THR B 1 811 ? 7.516 -49.469 -7.766 1 90.12 811 THR B C 1
ATOM 13245 O O . THR B 1 811 ? 8.047 -49.562 -6.656 1 90.12 811 THR B O 1
ATOM 13248 N N . LYS B 1 812 ? 6.352 -49.969 -8.07 1 92.62 812 LYS B N 1
ATOM 13249 C CA . LYS B 1 812 ? 5.637 -50.844 -7.133 1 92.62 812 LYS B CA 1
ATOM 13250 C C . LYS B 1 812 ? 6.504 -52.031 -6.699 1 92.62 812 LYS B C 1
ATOM 13252 O O . LYS B 1 812 ? 6.594 -52.344 -5.512 1 92.62 812 LYS B O 1
ATOM 13257 N N . GLU B 1 813 ? 7.191 -52.656 -7.613 1 92.75 813 GLU B N 1
ATOM 13258 C CA . GLU B 1 813 ? 7.992 -53.875 -7.355 1 92.75 813 GLU B CA 1
ATOM 13259 C C . GLU B 1 813 ? 9.164 -53.562 -6.434 1 92.75 813 GLU B C 1
ATOM 13261 O O . GLU B 1 813 ? 9.43 -54.281 -5.484 1 92.75 813 GLU B O 1
ATOM 13266 N N . SER B 1 814 ? 9.773 -52.438 -6.762 1 91.62 814 SER B N 1
ATOM 13267 C CA . SER B 1 814 ? 10.953 -52.125 -5.973 1 91.62 814 SER B CA 1
ATOM 13268 C C . SER B 1 814 ? 10.578 -51.781 -4.527 1 91.62 814 SER B C 1
ATOM 13270 O O . SER B 1 814 ? 11.312 -52.156 -3.602 1 91.62 814 SER B O 1
ATOM 13272 N N . ILE B 1 815 ? 9.508 -51.094 -4.285 1 91.88 815 ILE B N 1
ATOM 13273 C CA . ILE B 1 815 ? 9.094 -50.719 -2.941 1 91.88 815 ILE B CA 1
ATOM 13274 C C . ILE B 1 815 ? 8.617 -51.938 -2.17 1 91.88 815 ILE B C 1
ATOM 13276 O O . ILE B 1 815 ? 8.875 -52.062 -0.971 1 91.88 815 ILE B O 1
ATOM 13280 N N . VAL B 1 816 ? 7.934 -52.812 -2.852 1 92.12 816 VAL B N 1
ATOM 13281 C CA . VAL B 1 816 ? 7.453 -54.031 -2.225 1 92.12 816 VAL B CA 1
ATOM 13282 C C . VAL B 1 816 ? 8.633 -54.906 -1.815 1 92.12 816 VAL B C 1
ATOM 13284 O O . VAL B 1 816 ? 8.648 -55.469 -0.721 1 92.12 816 VAL B O 1
ATOM 13287 N N . ASP B 1 817 ? 9.617 -55 -2.717 1 93.56 817 ASP B N 1
ATOM 13288 C CA . ASP B 1 817 ? 10.82 -55.75 -2.416 1 93.56 817 ASP B CA 1
ATOM 13289 C C . ASP B 1 817 ? 11.547 -55.188 -1.195 1 93.56 817 ASP B C 1
ATOM 13291 O O . ASP B 1 817 ? 12.039 -55.938 -0.354 1 93.56 817 ASP B O 1
ATOM 13295 N N . PHE B 1 818 ? 11.617 -53.969 -1.181 1 92.81 818 PHE B N 1
ATOM 13296 C CA . PHE B 1 818 ? 12.266 -53.312 -0.059 1 92.81 818 PHE B CA 1
ATOM 13297 C C . PHE B 1 818 ? 11.539 -53.594 1.246 1 92.81 818 PHE B C 1
ATOM 13299 O O . PHE B 1 818 ? 12.172 -53.906 2.258 1 92.81 818 PHE B O 1
ATOM 13306 N N . MET B 1 819 ? 10.211 -53.5 1.275 1 93.44 819 MET B N 1
ATOM 13307 C CA . MET B 1 819 ? 9.406 -53.75 2.469 1 93.44 819 MET B CA 1
ATOM 13308 C C . MET B 1 819 ? 9.562 -55.188 2.945 1 93.44 819 MET B C 1
ATOM 13310 O O . MET B 1 819 ? 9.633 -55.438 4.148 1 93.44 819 MET B O 1
ATOM 13314 N N . GLN B 1 820 ? 9.68 -56.062 2.031 1 93.06 820 GLN B N 1
ATOM 13315 C CA . GLN B 1 820 ? 9.805 -57.469 2.361 1 93.06 820 GLN B CA 1
ATOM 13316 C C . GLN B 1 820 ? 11.156 -57.781 3.02 1 93.06 820 GLN B C 1
ATOM 13318 O O . GLN B 1 820 ? 11.258 -58.656 3.859 1 93.06 820 GLN B O 1
ATOM 13323 N N . GLY B 1 821 ? 12.086 -57.031 2.633 1 91.88 821 GLY B N 1
ATOM 13324 C CA . GLY B 1 821 ? 13.422 -57.219 3.158 1 91.88 821 GLY B CA 1
ATOM 13325 C C . GLY B 1 821 ? 13.641 -56.562 4.508 1 91.88 821 GLY B C 1
ATOM 13326 O O . GLY B 1 821 ? 14.664 -56.812 5.156 1 91.88 821 GLY B O 1
ATOM 13327 N N . LEU B 1 822 ? 12.68 -55.875 4.965 1 92.31 822 LEU B N 1
ATOM 13328 C CA . LEU B 1 822 ? 12.836 -55.156 6.215 1 92.31 822 LEU B CA 1
ATOM 13329 C C . LEU B 1 822 ? 12.672 -56.094 7.414 1 92.31 822 LEU B C 1
ATOM 13331 O O . LEU B 1 822 ? 11.875 -57.031 7.375 1 92.31 822 LEU B O 1
ATOM 13335 N N . GLU B 1 823 ? 13.469 -55.812 8.461 1 91.38 823 GLU B N 1
ATOM 13336 C CA . GLU B 1 823 ? 13.32 -56.531 9.727 1 91.38 823 GLU B CA 1
ATOM 13337 C C . GLU B 1 823 ? 12.266 -55.875 10.609 1 91.38 823 GLU B C 1
ATOM 13339 O O . GLU B 1 823 ? 12.594 -55.156 11.562 1 91.38 823 GLU B O 1
ATOM 13344 N N . LEU B 1 824 ? 11.031 -56.219 10.32 1 94.25 824 LEU B N 1
ATOM 13345 C CA . LEU B 1 824 ? 9.875 -55.688 11.039 1 94.25 824 LEU B CA 1
ATOM 13346 C C . LEU B 1 824 ? 8.961 -56.844 11.484 1 94.25 824 LEU B C 1
ATOM 13348 O O . LEU B 1 824 ? 9.016 -57.938 10.93 1 94.25 824 LEU B O 1
ATOM 13352 N N . PRO B 1 825 ? 8.203 -56.562 12.547 1 94.62 825 PRO B N 1
ATOM 13353 C CA . PRO B 1 825 ? 7.184 -57.562 12.898 1 94.62 825 PRO B CA 1
ATOM 13354 C C . PRO B 1 825 ? 6.242 -57.875 11.734 1 94.62 825 PRO B C 1
ATOM 13356 O O . PRO B 1 825 ? 5.922 -56.969 10.938 1 94.62 825 PRO B O 1
ATOM 13359 N N . ASN B 1 826 ? 5.777 -59.156 11.672 1 94.25 826 ASN B N 1
ATOM 13360 C CA . ASN B 1 826 ? 4.969 -59.625 10.555 1 94.25 826 ASN B CA 1
ATOM 13361 C C . ASN B 1 826 ? 3.729 -58.75 10.352 1 94.25 826 ASN B C 1
ATOM 13363 O O . ASN B 1 826 ? 3.35 -58.469 9.219 1 94.25 826 ASN B O 1
ATOM 13367 N N . GLU B 1 827 ? 3.148 -58.375 11.398 1 93.56 827 GLU B N 1
ATOM 13368 C CA . GLU B 1 827 ? 1.946 -57.562 11.305 1 93.56 827 GLU B CA 1
ATOM 13369 C C . GLU B 1 827 ? 2.25 -56.188 10.68 1 93.56 827 GLU B C 1
ATOM 13371 O O . GLU B 1 827 ? 1.496 -55.719 9.828 1 93.56 827 GLU B O 1
ATOM 13376 N N . ALA B 1 828 ? 3.297 -55.594 11.156 1 93.94 828 ALA B N 1
ATOM 13377 C CA . ALA B 1 828 ? 3.703 -54.281 10.633 1 93.94 828 ALA B CA 1
ATOM 13378 C C . ALA B 1 828 ? 4.047 -54.375 9.148 1 93.94 828 ALA B C 1
ATOM 13380 O O . ALA B 1 828 ? 3.689 -53.5 8.367 1 93.94 828 ALA B O 1
ATOM 13381 N N . LYS B 1 829 ? 4.742 -55.344 8.734 1 94.44 829 LYS B N 1
ATOM 13382 C CA . LYS B 1 829 ? 5.117 -55.562 7.344 1 94.44 829 LYS B CA 1
ATOM 13383 C C . LYS B 1 829 ? 3.889 -55.781 6.469 1 94.44 829 LYS B C 1
ATOM 13385 O O . LYS B 1 829 ? 3.795 -55.25 5.363 1 94.44 829 LYS B O 1
ATOM 13390 N N . SER B 1 830 ? 2.998 -56.656 7.008 1 94.44 830 SER B N 1
ATOM 13391 C CA . SER B 1 830 ? 1.767 -56.938 6.277 1 94.44 830 SER B CA 1
ATOM 13392 C C . SER B 1 830 ? 0.966 -55.656 6.035 1 94.44 830 SER B C 1
ATOM 13394 O O . SER B 1 830 ? 0.403 -55.469 4.957 1 94.44 830 SER B O 1
ATOM 13396 N N . ASN B 1 831 ? 0.886 -54.844 7.023 1 94.06 831 ASN B N 1
ATOM 13397 C CA . ASN B 1 831 ? 0.168 -53.594 6.898 1 94.06 831 ASN B CA 1
ATOM 13398 C C . ASN B 1 831 ? 0.829 -52.656 5.875 1 94.06 831 ASN B C 1
ATOM 13400 O O . ASN B 1 831 ? 0.142 -51.969 5.117 1 94.06 831 ASN B O 1
ATOM 13404 N N . LEU B 1 832 ? 2.125 -52.562 5.895 1 95.12 832 LEU B N 1
ATOM 13405 C CA . LEU B 1 832 ? 2.867 -51.75 4.93 1 95.12 832 LEU B CA 1
ATOM 13406 C C . LEU B 1 832 ? 2.623 -52.25 3.508 1 95.12 832 LEU B C 1
ATOM 13408 O O . LEU B 1 832 ? 2.482 -51.438 2.584 1 95.12 832 LEU B O 1
ATOM 13412 N N . LEU B 1 833 ? 2.566 -53.562 3.398 1 94.81 833 LEU B N 1
ATOM 13413 C CA . LEU B 1 833 ? 2.432 -54.156 2.074 1 94.81 833 LEU B CA 1
ATOM 13414 C C . LEU B 1 833 ? 1.047 -53.906 1.494 1 94.81 833 LEU B C 1
ATOM 13416 O O . LEU B 1 833 ? 0.856 -53.969 0.278 1 94.81 833 LEU B O 1
ATOM 13420 N N . LYS B 1 834 ? 0.098 -53.562 2.32 1 94 834 LYS B N 1
ATOM 13421 C CA . LYS B 1 834 ? -1.261 -53.25 1.878 1 94 834 LYS B CA 1
ATOM 13422 C C . LYS B 1 834 ? -1.375 -51.812 1.407 1 94 834 LYS B C 1
ATOM 13424 O O . LYS B 1 834 ? -2.33 -51.469 0.713 1 94 834 LYS B O 1
ATOM 13429 N N . LEU B 1 835 ? -0.444 -51 1.735 1 95.12 835 LEU B N 1
ATOM 13430 C CA . LEU B 1 835 ? -0.514 -49.594 1.408 1 95.12 835 LEU B CA 1
ATOM 13431 C C . LEU B 1 835 ? -0.238 -49.344 -0.074 1 95.12 835 LEU B C 1
ATOM 13433 O O . LEU B 1 835 ? 0.626 -50 -0.659 1 95.12 835 LEU B O 1
ATOM 13437 N N . THR B 1 836 ? -1.016 -48.531 -0.668 1 96.38 836 THR B N 1
ATOM 13438 C CA . THR B 1 836 ? -0.824 -48 -2.01 1 96.38 836 THR B CA 1
ATOM 13439 C C . THR B 1 836 ? -0.919 -46.469 -1.999 1 96.38 836 THR B C 1
ATOM 13441 O O . THR B 1 836 ? -1.423 -45.875 -1.04 1 96.38 836 THR B O 1
ATOM 13444 N N . PRO B 1 837 ? -0.37 -45.875 -3.02 1 96.56 837 PRO B N 1
ATOM 13445 C CA . PRO B 1 837 ? -0.576 -44.406 -3.09 1 96.56 837 PRO B CA 1
ATOM 13446 C C . PRO B 1 837 ? -2.047 -44.031 -2.98 1 96.56 837 PRO B C 1
ATOM 13448 O O . PRO B 1 837 ? -2.369 -42.969 -2.428 1 96.56 837 PRO B O 1
ATOM 13451 N N . HIS B 1 838 ? -2.994 -44.844 -3.387 1 97.62 838 HIS B N 1
ATOM 13452 C CA . HIS B 1 838 ? -4.426 -44.594 -3.359 1 97.62 838 HIS B CA 1
ATOM 13453 C C . HIS B 1 838 ? -4.977 -44.656 -1.94 1 97.62 838 HIS B C 1
ATOM 13455 O O . HIS B 1 838 ? -5.91 -43.938 -1.589 1 97.62 838 HIS B O 1
ATOM 13461 N N . SER B 1 839 ? -4.41 -45.594 -1.193 1 97 839 SER B N 1
ATOM 13462 C CA . SER B 1 839 ? -4.98 -45.844 0.127 1 97 839 SER B CA 1
ATOM 13463 C C . SER B 1 839 ? -4.266 -45.031 1.199 1 97 839 SER B C 1
ATOM 13465 O O . SER B 1 839 ? -4.781 -44.875 2.309 1 97 839 SER B O 1
ATOM 13467 N N . TYR B 1 840 ? -3.113 -44.531 0.983 1 97.31 840 TYR B N 1
ATOM 13468 C CA . TYR B 1 840 ? -2.307 -43.781 1.938 1 97.31 840 TYR B CA 1
ATOM 13469 C C . TYR B 1 840 ? -2.797 -42.344 2.055 1 97.31 840 TYR B C 1
ATOM 13471 O O . TYR B 1 840 ? -2.049 -41.406 1.779 1 97.31 840 TYR B O 1
ATOM 13479 N N . VAL B 1 841 ? -4.039 -42.125 2.506 1 98 841 VAL B N 1
ATOM 13480 C CA . VAL B 1 841 ? -4.641 -40.781 2.504 1 98 841 VAL B CA 1
ATOM 13481 C C . VAL B 1 841 ? -4.996 -40.375 3.934 1 98 841 VAL B C 1
ATOM 13483 O O . VAL B 1 841 ? -5.66 -39.375 4.148 1 98 841 VAL B O 1
ATOM 13486 N N . GLY B 1 842 ? -4.578 -41.156 4.945 1 96.75 842 GLY B N 1
ATOM 13487 C CA . GLY B 1 842 ? -4.836 -40.844 6.34 1 96.75 842 GLY B CA 1
ATOM 13488 C C . GLY B 1 842 ? -6.305 -40.594 6.633 1 96.75 842 GLY B C 1
ATOM 13489 O O . GLY B 1 842 ? -7.164 -41.375 6.25 1 96.75 842 GLY B O 1
ATOM 13490 N N . ALA B 1 843 ? -6.586 -39.469 7.289 1 97.19 843 ALA B N 1
ATOM 13491 C CA . ALA B 1 843 ? -7.945 -39.125 7.715 1 97.19 843 ALA B CA 1
ATOM 13492 C C . ALA B 1 843 ? -8.633 -38.219 6.695 1 97.19 843 ALA B C 1
ATOM 13494 O O . ALA B 1 843 ? -9.664 -37.625 6.992 1 97.19 843 ALA B O 1
ATOM 13495 N N . ALA B 1 844 ? -8.125 -38.062 5.527 1 98.12 844 ALA B N 1
ATOM 13496 C CA . ALA B 1 844 ? -8.586 -37.094 4.543 1 98.12 844 ALA B CA 1
ATOM 13497 C C . ALA B 1 844 ? -10.062 -37.312 4.219 1 98.12 844 ALA B C 1
ATOM 13499 O O . ALA B 1 844 ? -10.82 -36.344 4.105 1 98.12 844 ALA B O 1
ATOM 13500 N N . VAL B 1 845 ? -10.484 -38.562 4.035 1 98.19 845 VAL B N 1
ATOM 13501 C CA . VAL B 1 845 ? -11.859 -38.875 3.66 1 98.19 845 VAL B CA 1
ATOM 13502 C C . VAL B 1 845 ? -12.812 -38.406 4.75 1 98.19 845 VAL B C 1
ATOM 13504 O O . VAL B 1 845 ? -13.805 -37.719 4.457 1 98.19 845 VAL B O 1
ATOM 13507 N N . GLU B 1 846 ? -12.516 -38.688 6.008 1 96.94 846 GLU B N 1
ATOM 13508 C CA . GLU B 1 846 ? -13.367 -38.312 7.129 1 96.94 846 GLU B CA 1
ATOM 13509 C C . GLU B 1 846 ? -13.422 -36.812 7.297 1 96.94 846 GLU B C 1
ATOM 13511 O O . GLU B 1 846 ? -14.484 -36.25 7.594 1 96.94 846 GLU B O 1
ATOM 13516 N N . LEU B 1 847 ? -12.297 -36.156 7.188 1 97.19 847 LEU B N 1
ATOM 13517 C CA . LEU B 1 847 ? -12.234 -34.719 7.309 1 97.19 847 LEU B CA 1
ATOM 13518 C C . LEU B 1 847 ? -13.109 -34.031 6.258 1 97.19 847 LEU B C 1
ATOM 13520 O O . LEU B 1 847 ? -13.766 -33.031 6.539 1 97.19 847 LEU B O 1
ATOM 13524 N N . ALA B 1 848 ? -13.078 -34.562 5.047 1 98.25 848 ALA B N 1
ATOM 13525 C CA . ALA B 1 848 ? -13.883 -34 3.963 1 98.25 848 ALA B CA 1
ATOM 13526 C C . ALA B 1 848 ? -15.367 -34.25 4.199 1 98.25 848 ALA B C 1
ATOM 13528 O O . ALA B 1 848 ? -16.203 -33.344 4.016 1 98.25 848 ALA B O 1
ATOM 13529 N N . ARG B 1 849 ? -15.727 -35.438 4.637 1 97.69 849 ARG B N 1
ATOM 13530 C CA . ARG B 1 849 ? -17.125 -35.844 4.805 1 97.69 849 ARG B CA 1
ATOM 13531 C C . ARG B 1 849 ? -17.781 -35.062 5.949 1 97.69 849 ARG B C 1
ATOM 13533 O O . ARG B 1 849 ? -18.984 -34.812 5.922 1 97.69 849 ARG B O 1
ATOM 13540 N N . THR B 1 850 ? -16.969 -34.656 6.93 1 95.88 850 THR B N 1
ATOM 13541 C CA . THR B 1 850 ? -17.531 -34.031 8.117 1 95.88 850 THR B CA 1
ATOM 13542 C C . THR B 1 850 ? -17.344 -32.5 8.062 1 95.88 850 THR B C 1
ATOM 13544 O O . THR B 1 850 ? -17.469 -31.828 9.078 1 95.88 850 THR B O 1
ATOM 13547 N N . VAL B 1 851 ? -17.047 -32 6.914 1 97.38 851 VAL B N 1
ATOM 13548 C CA . VAL B 1 851 ? -16.703 -30.594 6.777 1 97.38 851 VAL B CA 1
ATOM 13549 C C . VAL B 1 851 ? -17.891 -29.719 7.188 1 97.38 851 VAL B C 1
ATOM 13551 O O . VAL B 1 851 ? -17.703 -28.625 7.738 1 97.38 851 VAL B O 1
ATOM 13554 N N . ASP B 1 852 ? -19.125 -30.219 7.004 1 95.69 852 ASP B N 1
ATOM 13555 C CA . ASP B 1 852 ? -20.328 -29.469 7.359 1 95.69 852 ASP B CA 1
ATOM 13556 C C . ASP B 1 852 ? -20.359 -29.156 8.852 1 95.69 852 ASP B C 1
ATOM 13558 O O . ASP B 1 852 ? -20.812 -28.094 9.266 1 95.69 852 ASP B O 1
ATOM 13562 N N . ILE B 1 853 ? -19.891 -30.062 9.617 1 93.56 853 ILE B N 1
ATOM 13563 C CA . ILE B 1 853 ? -19.875 -29.875 11.07 1 93.56 853 ILE B CA 1
ATOM 13564 C C . ILE B 1 853 ? -18.922 -28.75 11.438 1 93.56 853 ILE B C 1
ATOM 13566 O O . ILE B 1 853 ? -19.234 -27.906 12.273 1 93.56 853 ILE B O 1
ATOM 13570 N N . ALA B 1 854 ? -17.766 -28.781 10.797 1 92.5 854 ALA B N 1
ATOM 13571 C CA . ALA B 1 854 ? -16.75 -27.766 11.07 1 92.5 854 ALA B CA 1
ATOM 13572 C C . ALA B 1 854 ? -17.219 -26.391 10.641 1 92.5 854 ALA B C 1
ATOM 13574 O O . ALA B 1 854 ? -16.953 -25.391 11.312 1 92.5 854 ALA B O 1
ATOM 13575 N N . VAL B 1 855 ? -17.875 -26.344 9.492 1 94.06 855 VAL B N 1
ATOM 13576 C CA . VAL B 1 855 ? -18.359 -25.078 8.93 1 94.06 855 VAL B CA 1
ATOM 13577 C C . VAL B 1 855 ? -19.484 -24.531 9.805 1 94.06 855 VAL B C 1
ATOM 13579 O O . VAL B 1 855 ? -19.594 -23.312 9.992 1 94.06 855 VAL B O 1
ATOM 13582 N N . LYS B 1 856 ? -20.328 -25.359 10.43 1 86.69 856 LYS B N 1
ATOM 13583 C CA . LYS B 1 856 ? -21.469 -24.953 11.266 1 86.69 856 LYS B CA 1
ATOM 13584 C C . LYS B 1 856 ? -20.984 -24.5 12.641 1 86.69 856 LYS B C 1
ATOM 13586 O O . LYS B 1 856 ? -21.656 -23.688 13.297 1 86.69 856 LYS B O 1
ATOM 13591 N N . VAL B 1 857 ? -19.906 -25.109 13.102 1 78.69 857 VAL B N 1
ATOM 13592 C CA . VAL B 1 857 ? -19.375 -24.75 14.414 1 78.69 857 VAL B CA 1
ATOM 13593 C C . VAL B 1 857 ? -18.719 -23.375 14.367 1 78.69 857 VAL B C 1
ATOM 13595 O O . VAL B 1 857 ? -18.688 -22.656 15.367 1 78.69 857 VAL B O 1
ATOM 13598 N N . VAL B 1 858 ? -18.328 -23.125 13.289 1 74.5 858 VAL B N 1
ATOM 13599 C CA . VAL B 1 858 ? -17.797 -21.766 13.156 1 74.5 858 VAL B CA 1
ATOM 13600 C C . VAL B 1 858 ? -18.906 -20.75 13.398 1 74.5 858 VAL B C 1
ATOM 13602 O O . VAL B 1 858 ? -20.016 -20.891 12.867 1 74.5 858 VAL B O 1
#

Sequence (1716 aa):
MTNHDVKAVEYFLKQKCRSHPEIAKVLEFFHFACTSEDINNLAHALMLKDAINNVIFPVMDDLIEAICDMSKDNASIPMLSRTHGQTASPTTLGKEMAIFAVRLGIQRHRISEVKIMGKFAGAVGNYNAHLAAYPNINWPQIAEEFVTSLGVSFNHYVTQIETHDYMSKVFNAFNRFNNILVDFDSDIWRYISLGYFKQTTRAGEIGSSTMPHKVNPIDFENSEGNLGVASGSLSYLSEKLPKSRLQRDLTDSTVLRNMGVGLGHSLLAYRSTLQGISKLQVNEARISEELNQSWEVLAEAIQTVMRRYSVPEPYEKLKELTRGRAVTKDRIREFIKGLELPEEPKIILSNLTPHSYVGAAVKLARTVDTAVRATRKNTNVSTEKVKMVSGNSSSESELLNLMALSPLDGRYWGKVKDLAPYMSEYGLIYFRVLVEIKWLQWLSQIPLVTEVPTFSESARSYLQEMIDGFSYNDALEIKKIEKVTNHDVKAVEYFLKQRFHSHPEIAKVLEFFHFACTSEDINNLAHALMLKEAVNGVIYPVMDDLVEAVCNMAKDNAHISMLSRTHGQPASPTTLGKEMANFAVRLSRERHEISRVEIMGKFAGAVGNYNAHLVAYPDINWPQIAEEFVTSLGLSFNPYVTQIEPHDYMAELFHAFSQFNNILIDFDRDIWDYISLGYFKQTTKAGEIGSSTMPHKVNPIDFENSEGNLGVANGSFYHLSMKLPISRWQRDLTDSTVLRNMGLGLGHSLLAYKSTLQGISKLQVNEGCISEDLNLTWEVLAEPIQTVMRRYGVPEPYEKLKELTRGRAVTKESIVDFMQGLELPNEAKSNLLKLTPHSYVGAAVELARTVDIAVKVVMTNHDVKAVEYFLKQKCRSHPEIAKVLEFFHFACTSEDINNLAHALMLKDAINNVIFPVMDDLIEAICDMSKDNASIPMLSRTHGQTASPTTLGKEMAIFAVRLGIQRHRISEVKIMGKFAGAVGNYNAHLAAYPNINWPQIAEEFVTSLGVSFNHYVTQIETHDYMSKVFNAFNRFNNILVDFDSDIWRYISLGYFKQTTRAGEIGSSTMPHKVNPIDFENSEGNLGVASGSLSYLSEKLPKSRLQRDLTDSTVLRNMGVGLGHSLLAYRSTLQGISKLQVNEARISEELNQSWEVLAEAIQTVMRRYSVPEPYEKLKELTRGRAVTKDRIREFIKGLELPEEPKIILSNLTPHSYVGAAVKLARTVDTAVRATRKNTNVSTEKVKMVSGNSSSESELLNLMALSPLDGRYWGKVKDLAPYMSEYGLIYFRVLVEIKWLQWLSQIPLVTEVPTFSESARSYLQEMIDGFSYNDALEIKKIEKVTNHDVKAVEYFLKQRFHSHPEIAKVLEFFHFACTSEDINNLAHALMLKEAVNGVIYPVMDDLVEAVCNMAKDNAHISMLSRTHGQPASPTTLGKEMANFAVRLSRERHEISRVEIMGKFAGAVGNYNAHLVAYPDINWPQIAEEFVTSLGLSFNPYVTQIEPHDYMAELFHAFSQFNNILIDFDRDIWDYISLGYFKQTTKAGEIGSSTMPHKVNPIDFENSEGNLGVANGSFYHLSMKLPISRWQRDLTDSTVLRNMGLGLGHSLLAYKSTLQGISKLQVNEGCISEDLNLTWEVLAEPIQTVMRRYGVPEPYEKLKELTRGRAVTKESIVDFMQGLELPNEAKSNLLKLTPHSYVGAAVELARTVDIAVKVV

pLDDT: mean 92.85, std 9.7, range [37.75, 98.88]